Protein 8IDQ (pdb70)

CATH classification: 3.20.20.80

InterPro domains:
  IPR001139 Glycoside hydrolase family 30 [PTHR11069] (24-457)
  IPR013780 Glycosyl hydrolase, all-beta [G3DSA:2.60.40.1180] (370-462)
  IPR017853 Glycoside hydrolase superfamily [SSF51445] (40-372)
  IPR033452 Glycosyl hydrolase family 30, beta sandwich domain [PF17189] (371-457)
  IPR033453 Glycosyl hydrolase family 30, TIM-barrel domain [PF02055] (117-219)

Solvent-accessible surface area: 59111 Å² total; per-residue (Å²): 80,65,20,114,39,68,64,79,4,57,0,64,1,40,8,140,81,118,96,18,107,3,24,2,0,0,0,0,1,0,74,21,41,0,45,64,0,28,32,142,114,43,4,47,97,133,38,21,55,71,0,0,68,19,0,0,17,78,94,43,0,0,0,1,1,0,1,0,8,1,5,8,28,125,77,33,15,10,5,77,102,40,18,92,42,36,56,16,49,49,96,45,93,39,87,30,36,11,30,19,4,21,63,0,0,110,10,0,54,125,52,3,115,86,16,34,1,1,0,0,0,4,0,0,6,10,44,0,7,61,61,55,43,25,43,60,0,6,15,3,2,25,5,80,45,34,149,36,126,97,73,9,42,83,4,0,0,56,0,0,9,38,2,0,95,12,0,46,44,73,61,3,104,10,32,0,0,1,2,4,8,14,0,26,31,20,24,78,110,94,4,2,0,16,6,2,0,8,3,0,33,14,0,0,54,42,0,40,68,9,0,48,153,33,42,101,140,4,50,0,2,0,2,0,0,3,0,0,30,10,0,32,13,9,0,34,4,0,52,107,17,54,0,65,128,59,0,25,2,0,0,1,0,13,66,11,17,27,3,13,95,78,16,53,20,132,82,34,52,8,2,0,1,12,23,3,9,53,83,16,113,62,33,46,50,7,6,93,28,3,57,32,3,0,0,0,4,0,0,5,23,0,16,36,2,0,30,58,1,51,0,0,0,3,0,1,24,25,0,1,0,27,32,55,0,21,0,0,0,20,21,100,47,76,62,69,98,36,0,11,0,0,34,0,0,0,0,2,2,59,8,2,26,21,13,0,28,18,0,1,23,80,37,76,9,57,3,1,33,8,0,0,2,33,14,153,120,16,16,0,0,0,0,0,0,0,3,0,18,0,32,1,91,2,31,0,30,4,91,23,11,162,67,45,129,118,12,7,12,18,5,1,20,93,91,45,89,9,54,82,97,76,124,52,106,18,157,69,46,71,13,157,29,72,0,35,32,30,0,0,10,1,2,42,0,55,80,66,20,114,42,67,68,75,2,82,0,68,0,42,8,146,92,119,93,19,109,2,24,0,0,0,0,0,1,0,74,20,43,0,46,62,1,34,79,85,4,48,91,131,38,22,56,64,0,0,68,14,0,0,18,81,96,45,0,0,0,1,2,0,2,0,8,1,4,7,30,124,75,30,20,11,4,71,103,37,18,94,36,41,54,17,52,50,99,48,101,37,92,32,36,12,35,22,4,23,63,0,0,74,16,0,47,133,52,4,115,91,16,31,1,1,0,0,0,4,0,0,5,10,48,0,7,61,64,54,45,23,44,60,0,6,17,2,3,26,5,82,50,34,150,34,123,91,72,14,43,87,4,0,0,61,0,0,9,35,2,4,95,13,0,92,37,63,57,1,109,16,33,0,0,0,2,4,7,14,0,27,32,20,24,78,112,91,6,3,0,16,6,3,0,8,2,0,34,13,0,0,49,42,0,42,56,20,0,48,178,39,29,98,143,5,50,0,2,0,3,0,0,2,0,0,30,9,0,32,14,9,0,33,4,0,55,106,18,54,0,65,128,57,1,27,2,0,0,2,0,13,66,12,19,28,3,12,94,78,17,52,23,128,81,35,52,8,1,0,1,10,21,4,8,53,82,16,114,61,35,46,47,8,8,93,26,3,58,30,2,1,0,0,4,0,0,6,26,0,17,36,2,0,32,57,1,54,0,0,0,3,0,1,24,26,0,1,0,26,33,53,0,20,0,0,0,19,20,106,48,80,64,67,98,34,0,11,0,0,32,0,0,0,1,2,2,60,8,3,25,23,14,0,28,18,0,3,24,86,36,72,10,57,2,1,30,8,1,0,3,34,16,164,118,13,16,0,1,0,0,0,0,0,4,0,18,0,32,2,91,2,26,0,39,8,85,55,11,190,72,48,154,142,16,3,15,19,5,2,21,92,92,46,90,9,52,89,94,69,116,51,125,22,155,58,34,68,13,161,28,73,0,35,30,29,0,1,8,1,3,43,0,66,78,66,21,115,38,67,70,80,4,58,0,93,1,37,8,143,94,118,95,20,109,3,25,2,0,0,0,0,1,0,75,20,41,0,42,59,1,27,46,108,115,38,1,52,86,150,37,14,55,72,0,0,66,17,0,0,19,78,95,45,0,0,0,1,1,0,0,0,6,1,4,8,28,122,76,33,21,11,4,80,99,38,22,93,35,37,95,21,126,50,98,59,93,58,103,37,34,13,32,19,5,21,62,0,0,125,16,0,54,143,52,3,113,83,18,31,1,2,0,0,0,4,0,0,5,11,44,0,7,62,64,53,43,25,46,61,0,6,16,2,2,26,5,81,51,33,152,36,128,102,71,10,41,89,5,0,0,61,0,0,11,36,2,3,96,36,0,89,91,83,59,5,109,16,34,0,0,1,2,4,7,15,0,28,31,21,26,78,111,90,5,3,0,16,5,3,0,7,2,0,35,13,0,0,48,40,0,42,62,21,0,50,185,42,26,95,142,5,48,0,2,0,2,0,0,2,0,0,29,10,0,32,14,8,0,33,4,0,53,107,18,53,0,56,129,57,1,26,1,0,0,2,0,11,66,10,19,28,2,12,93,72,16,50,24,112,87,34,53,8,1,0,1,11,22,4,10,52,82,17,115,60,34,47,48,8,7,95,28,4,58,29,2,1,0,0,4,0,0,5,23,0,18,35,3,0,32,59,1,53,0,0,0,3,0,1,22,27,0,0,0,28,30,55,0,22,0,0,0,20,20,105,46,79,62,70,97,36,0,10,0,0,33,0,0,0,1,2,2,58,8,2,22,23,11,0,28,19,0,6,24,82,37,77,10,58,2,1,32,8,1,0,2,32,14,162,118,15,16,0,1,0,1,0,0,0,3,0,18,0,33,2,93,2,28,0,50,14,92,34,11,182,78,49,156,86,16,2,13,19,5,2,21,94,91,47,91,8,52,85,96,79,100,45,98,23,163,54,51,79,12,158,29,74,0,34,31,26,0,1,8,1,3,42,0,82,79,66,22,115,37,70,69,81,4,63,0,57,0,26,6,145,84,118,100,19,110,3,25,1,0,0,0,1,1,0,74,21,41,0,45,62,0,31,30,153,116,37,4,47,94,130,37,20,60,64,0,0,67,17,0,0,19,80,96,47,0,0,0,1,2,0,1,0,7,0,4,6,27,119,78,35,19,10,4,73,104,39,20,93,40,41,98,16,102,45,101,49,97,63,110,28,34,12,31,18,4,19,59,0,0,83,15,0,50,128,54,4,113,84,16,32,2,1,0,0,0,4,0,0,5,11,48,0,8,60,63,53,44,24,45,60,0,7,16,2,2,28,6,79,50,35,150,36,127,96,70,11,43,87,4,0,0,60,0,0,7,37,1,4,97,38,0,92,83,65,58,2,107,15,34,0,0,1,2,4,7,14,1,28,31,18,24,80,112,89,6,2,0,15,6,2,0,7,3,0,36,14,0,0,52,45,0,42,60,23,0,48,181,39,39,98,142,5,51,0,2,0,3,0,0,3,0,0,29,10,0,33,14,9,0,35,4,0,57,107,19,51,0,72,125,54,1,25,2,0,0,2,0,14,65,11,18,28,2,13,93,82,15,51,24,130,81,37,54,7,1,0,1,11,22,4,9,54,83,15,112,62,35,46,51,7,7,94,26,4,58,32,3,1,0,0,4,0,0,5,25,0,18,37,3,0,31,60,1,53,0,0,0,3,0,1,24,26,0,1,0,25,31,52,0,20,0,0,0,19,19,103,46,78,64,67,98,35,0,11,0,0,35,0,0,0,0,2,2,60,7,2,25,22,12,0,28,18,0,1,23,79,38,71,10,59,2,1,31,8,1,0,1,32,14,157,117,16,16,0,0,0,0,0,0,0,3,0,17,0,34,2,90,2,34,0,40,11,61,53,12,202,63,44,150,110,12,1,14,18,5,2,21,91,90,45,90,9,52,86,96,72,104,50,128,20,152,60,54,72,11,159,29,75,0,36,32,29,0,0,8,2,4,41,0,58

Sequence (1782 aa):
WSYSQTLSSANNIQVNALQRYQEMIGGGCSGAFGWACQQFPTTGLTPENQEEVTKILFDENIGGLSIVRNDIGSSPGSTILPTCPATPAGPFNYQWDGSDSCQFNLTKTALKYNPELYVYANAWSAPGCMKTVGTENDGGQICGVRGTNCTYDWRQAYADYLVQYVKFYQAEGIDISLLGAWNEPDFNPVTYESMESDGFQAKDFLEILYPTVKKAFPNLDVSCCDATGARQERNILYEVQQAGGEHFFDVATWHNYQSSSPERPFNVVGKPNIMTEWADGSGPWNTTWDVSGQLAEGLQWALYMHNAFTNSSDTSGYNHWWCAGGGADNVLISITGNSYEVSSRLWAFASYFRFARPGSVRIGATSSVENVYVSAYENKNGTVSIPVINAAHFPYEVTIDLQGLKARKRVSTFLTDNSHNVTLMDQSELHGSVLKATVPPRAVQVFWLEWSYSQTLSSANIQVNALQRYQEMIGGGCSGAFGWACQQFPGLTPENQEEVTKILFDEENIGGLSIVRNDIGSSPGSTILPTCPATPAGPFNYQWDGSDSCQFNLTKTALKYNPELYVYANAWSAPGCMKTVGTENDGGQICGVRGTNCTYDWRQAYADYLVQYVKFYQAEGIDIISLLGAWNEPDFNPVTYESMESDGFQAKDFLEIILYPTVKKAFPNLDVSCCDATGARQERNILYEVQQAGGEHFFDVATWHNYQSSSPERPFNVVGKPNIMTEWADGSGPWNTTWDVSGQLAEGLQWALYMHNAFTNSDTSGYNHWWCAGGGADNVLISITGNSYEVSSRLWAFASYFRFARPGSVRIGATSSVENVYVSAYENKNGTVSIPVINAAHFPYEVTIDLQGLKARKRVSTFLTDNSHNVTLMDQSELHGSVLKATVPPRAVQVFWLEWSYSQTLSSANIQVNALQRYQEMIGGGCSGAFGWACQQFPTTGLTPENQEEVTKILFDENIGGLSIVRNDIGSSPGSTILPTCPATPAGPFNYQWDGSDSCQFNLTKTALKYNPELYVYANAWSAPGCMKTVGTENDGGQICGVRGTNCTYDWRQAYADYLVQYVKFYQAEGIDISLLGAWNEPDFNPVTYESMESDGFQAKDFLEIILYPTVKKAFPNLDVSCCDATGARQERNILYEVQQAGGEHFFDVATWHNYQSSSPERPFNVVGKPNIMTEWADGSGPWNTTWDVSGQLAEGLQWALYMHNAFTNSDDTSGYNHWWCAGGGADNVLISITGNSYEVSSRLWAFASYFRFARPGSVRIGATSSVEENVYVSAYENKNGTVSIPVINAAHFPYEVTIDLQGLKARKRVSTFLTDNSHNVTLMDQSELHGSVLKATVPPRAVQVFWLEWSYSQTLSSANIQVNALQRYQEMIGGGCSGAFGWACQQFPTTGLTPENQEEEVTKILFDEENIGGLSIVRNDIGSSPGSTILPTCPATPAGPFNYQWDGSDSCQFNLTKTALKYNPELYVYANAWSAPGCMKTVGTENDGGQICGVRGTNCTYDWRQAYADYLVQYVKFYQAEGIDISLLGAWNEPDFNPVTYESMESDGFQAKDFLEIILYPTVKKAFPNLDVSCCDATGARQERNILYEVQQAGGEHFFDVATWHNYQSSSPERPFNVVGKPNIMTEWADGSGPWNTTWDVSGQLAEGLQWALYMHNAFTNSSDDTSGYNHWWCAGGGADNVLISITGNSYEVSSRLWAFASYFRFARPGSVRIGATSSVENVYVSAYENKNGTVSIPVINAAHFPYEVTIDLQGLKARKRVSTFLTDNSHNVTLMDQSELHGSVLKATVPPRAVQVFWLE

Organism: Talaromyces pinophilus (NCBI:txid128442)

B-factor: mean 16.64, std 7.56, range [6.27, 58.89]

Nearest PDB structures (foldseek):
  8idq-assembly2_B  TM=1.002E+00  e=2.769E-96  Talaromyces pinophilus
  8idp-assembly2_D  TM=1.002E+00  e=2.118E-93  Talaromyces pinophilus
  8idq-assembly1_A  TM=1.002E+00  e=3.072E-93  Talaromyces pinophilus
  6m5z-assembly2_B  TM=9.338E-01  e=4.665E-44  Talaromyces pinophilus CF-2612
  8p67-assembly2_B  TM=9.323E-01  e=3.772E-44  Thermothelomyces thermophilus

Radius of gyration: 51.18 Å; Cα contacts (8 Å, |Δi|>4): 4887; chains: 4; bounding box: 79×131×131 Å

Secondary structure (DSSP, 8-state):
---S--EEEEEEEEEEEEEEEP-EEEEE-TTTHHHHHS-SSSS-HHHHHHHHHHHH-TTTT---EEEEEE--STTT-S-SS--SSTT--------S-TTTHHHHHHHHHHH-TT-EEEEEESS--GGGBTTSSSSS---BBTBTT---SS--HHHHHHHHHHHHHHHHHTT----EEES-S-TT---SSSS-----HHHHHHHHHHHHHHHHHH-TT-EEEEEEESSHHHHHHHHHHHHHTT-TTS-SEEEEESSS---SS--S-SS--EEEEEE--SSSPP---SSSS--TTSHHHHHHHHHHHHHHS---EEEEEEEEESSGGGEEEEEETTEEEE-THHHHHHHHHTTS-TT-EEEEEEESSTTEEE-EEE-TTS-EEEEEEE-SSS-EEEEEEEES-TT--EEEEEEEETTEEEEEEEEEE--SSEEEEEEPTTEEEEEEE-/---S--EEEEEEEEEEEEEEEP-EEEEE-TTTHHHHH-----HHHHHHHHHHHH-TTTT---EEEEEE--STTT-S-SS--SSTT--------S-TTTHHHHHHHHHHH-TT-EEEEEESS--GGGBTTSSSSS---BBTBTT---SS--HHHHHHHHHHHHHHHHHTT----EEES-S-TT---SSSS-----HHHHHHHHHHHHHHHHHH-TT-EEEEEEESSHHHHHHHHHHHHHTT-TTS-SEEEEESSS---SS--S-SS--EEEEEE--SSS-----SSSS--TTSHHHHHHHHHHHHHHS---EEEEEEEEESSGGGEEEEEETTEEEE-THHHHHHHHHTTS-TT-EEEEEEESSTTEEE-EEE-TTS-EEEEEEE-SSS-EEEEEEEES-TT--EEEEEEEETTEEEEEEEEEE--SSEEEEEEPTTEEEEEEE-/---S--EEEEEEEEEEEEEEEP-EEEEE-TTTHHHHHS-SSSS-HHHHHHHHHHHH-TTTT---EEEEEE--STTT-S-SS--SSTT--------S-TTTHHHHHHHHHHH-TT-EEEEEESS--GGGBTTSSSSS---BBTBTT---SS--HHHHHHHHHHHHHHHHHTT----EEES-S-TT---SSSS-----HHHHHHHHHHHHHHHHHH-TT-EEEEEEESSHHHHHHHHHHHHHTT-TTS-SEEEEESSS---SS--S-SS--EEEEEE---SSPP---SSSS--TTSHHHHHHHHHHHHHHS---EEEEEEEEESSGGGEEEEEETTEEEE-THHHHHHHHHTTS-TT-EEEEEEESSTTEEE-EEE-TTS-EEEEEEE-SSS-EEEEEEEES-TT--EEEEEEEETTEEEEEEEEEE--SSEEEEEEPTTEEEEEEE-/---S--EEEEEEEEEEEEEEEP-EEEEE-TTTHHHHHS-SSSS-HHHHHHHHHHHH-TTTT---EEEEEEB-STTTBS-SS--SSTT--------S-TTTHHHHHHHHHHH-TT-EEEEEESS--GGGBTTSSSSS---BBTBTT---SS--HHHHHHHHHHHHHHHHHTT----EEES-S-TT---SSSS-----HHHHHHHHHHHHHHHHHH-TT-EEEEEEESSHHHHHHHHHHHHHTT-TTS-SEEEEESSS---SS--S-SS--EEEEEE--SSSPP---SSSS--TTSHHHHHHHHHHHHHHS---EEEEEEEEESSGGGEEEEEETTEEEE-THHHHHHHHHTTS-TT-EEEEEEESSTTEEE-EEE-TTS-EEEEEEE-SSS-EEEEEEEES-TT--EEEEEEEETTEEEEEEEEEE--SSEEEEEEPTTEEEEEEE-

Structure (mmCIF, N/CA/C/O backbone):
data_8IDQ
#
_entry.id   8IDQ
#
_cell.length_a   138.249
_cell.length_b   120.159
_cell.length_c   122.886
_cell.angle_alpha   90.00
_cell.angle_beta   90.00
_cell.angle_gamma   90.00
#
_symmetry.space_group_name_H-M   'P 21 21 2'
#
loop_
_entity.id
_entity.type
_entity.pdbx_description
1 polymer 'Reducing-end xylose-releasing exoxylanase Xyn30A'
2 branched alpha-D-mannopyranose-(1-2)-alpha-D-mannopyranose-(1-2)-alpha-D-mannopyranose-(1-3)-[alpha-D-mannopyranose-(1-2)-alpha-D-mannopyranose-(1-3)-[alpha-D-mannopyranose-(1-2)-alpha-D-mannopyranose-(1-6)]alpha-D-mannopyranose-(1-6)]beta-D-mannopyranose-(1-4)-2-acetamido-2-deoxy-beta-D-glucopyranose-(1-4)-2-acetamido-2-deoxy-beta-D-glucopyranose
3 branched 2-acetamido-2-deoxy-beta-D-glucopyranose-(1-4)-2-acetamido-2-deoxy-beta-D-glucopyranose
4 branched alpha-D-mannopyranose-(1-3)-alpha-D-mannopyranose-(1-6)-[alpha-D-mannopyranose-(1-3)]beta-D-mannopyranose-(1-4)-2-acetamido-2-deoxy-beta-D-glucopyranose-(1-4)-2-acetamido-2-deoxy-beta-D-glucopyranose
5 branched alpha-D-mannopyranose-(1-2)-alpha-D-mannopyranose-(1-3)-[alpha-D-mannopyranose-(1-2)-alpha-D-mannopyranose-(1-6)]alpha-D-mannopyranose-(1-6)-[alpha-D-mannopyranose-(1-2)-alpha-D-mannopyranose-(1-3)]beta-D-mannopyranose-(1-4)-2-acetamido-2-deoxy-beta-D-glucopyranose-(1-4)-2-acetamido-2-deoxy-beta-D-glucopyranose
6 branched alpha-D-mannopyranose-(1-2)-alpha-D-mannopyranose-(1-6)-[alpha-D-mannopyranose-(1-3)]alpha-D-mannopyranose-(1-6)-[alpha-D-mannopyranose-(1-2)-alpha-D-mannopyranose-(1-3)]beta-D-mannopyranose-(1-4)-2-acetamido-2-deoxy-beta-D-glucopyranose-(1-4)-2-acetamido-2-deoxy-beta-D-glucopyranose
7 branched alpha-D-mannopyranose-(1-3)-[alpha-D-mannopyranose-(1-6)]beta-D-mannopyranose-(1-4)-2-acetamido-2-deoxy-beta-D-glucopyranose-(1-4)-2-acetamido-2-deoxy-beta-D-glucopyranose
8 non-polymer 2-acetamido-2-deoxy-beta-D-glucopyranose
9 non-polymer GLYCEROL
10 non-polymer beta-D-xylopyranose
11 non-polymer 'CHLORIDE ION'
12 water water
#
loop_
_atom_site.group_PDB
_atom_site.id
_atom_site.type_symbol
_atom_site.label_atom_id
_atom_site.label_alt_id
_atom_site.label_comp_id
_atom_site.label_asym_id
_atom_site.label_entity_id
_atom_site.label_seq_id
_atom_site.pdbx_PDB_ins_code
_atom_site.Cartn_x
_atom_site.Cartn_y
_atom_site.Cartn_z
_atom_site.occupancy
_atom_site.B_iso_or_equiv
_atom_site.auth_seq_id
_atom_site.auth_comp_id
_atom_site.auth_asym_id
_atom_site.auth_atom_id
_atom_site.pdbx_PDB_model_num
ATOM 1 N N . TRP A 1 17 ? 34.119 -37.962 73.035 1.00 12.54 17 TRP A N 1
ATOM 2 C CA . TRP A 1 17 ? 33.501 -38.704 74.122 1.00 14.52 17 TRP A CA 1
ATOM 3 C C . TRP A 1 17 ? 33.074 -37.742 75.224 1.00 11.67 17 TRP A C 1
ATOM 4 O O . TRP A 1 17 ? 33.599 -36.625 75.335 1.00 12.65 17 TRP A O 1
ATOM 15 N N . SER A 1 18 ? 32.112 -38.170 76.030 1.00 11.74 18 SER A N 1
ATOM 16 C CA . SER A 1 18 ? 31.631 -37.347 77.132 1.00 14.13 18 SER A CA 1
ATOM 17 C C . SER A 1 18 ? 31.078 -38.246 78.230 1.00 11.94 18 SER A C 1
ATOM 18 O O . SER A 1 18 ? 30.895 -39.455 78.045 1.00 12.44 18 SER A O 1
ATOM 21 N N . TYR A 1 19 ? 30.807 -37.647 79.391 1.00 10.95 19 TYR A N 1
ATOM 22 C CA . TYR A 1 19 ? 30.175 -38.392 80.475 1.00 13.66 19 TYR A CA 1
ATOM 23 C C . TYR A 1 19 ? 29.257 -37.478 81.279 1.00 11.69 19 TYR A C 1
ATOM 24 O O . TYR A 1 19 ? 29.171 -36.274 81.035 1.00 14.34 19 TYR A O 1
ATOM 33 N N . SER A 1 20 ? 28.570 -38.066 82.256 1.00 13.99 20 SER A N 1
ATOM 34 C CA . SER A 1 20 ? 27.542 -37.353 83.001 1.00 13.23 20 SER A CA 1
ATOM 35 C C . SER A 1 20 ? 28.155 -36.707 84.231 1.00 13.11 20 SER A C 1
ATOM 36 O O . SER A 1 20 ? 28.600 -37.399 85.158 1.00 16.44 20 SER A O 1
ATOM 39 N N . GLN A 1 21 ? 28.105 -35.387 84.252 1.00 12.96 21 GLN A N 1
ATOM 40 C CA . GLN A 1 21 ? 28.528 -34.530 85.346 1.00 14.35 21 GLN A CA 1
ATOM 41 C C . GLN A 1 21 ? 28.211 -33.121 84.870 1.00 14.16 21 GLN A C 1
ATOM 42 O O . GLN A 1 21 ? 28.209 -32.882 83.662 1.00 12.40 21 GLN A O 1
ATOM 48 N N . THR A 1 22 ? 27.873 -32.204 85.768 1.00 11.03 22 THR A N 1
ATOM 49 C CA . THR A 1 22 ? 27.577 -30.828 85.389 1.00 13.49 22 THR A CA 1
ATOM 50 C C . THR A 1 22 ? 28.329 -29.910 86.336 1.00 15.29 22 THR A C 1
ATOM 51 O O . THR A 1 22 ? 28.274 -30.099 87.555 1.00 15.39 22 THR A O 1
ATOM 55 N N . LEU A 1 23 ? 29.050 -28.942 85.779 1.00 11.22 23 LEU A N 1
ATOM 56 C CA . LEU A 1 23 ? 29.666 -27.878 86.565 1.00 12.84 23 LEU A CA 1
ATOM 57 C C . LEU A 1 23 ? 29.204 -26.537 86.000 1.00 15.02 23 LEU A C 1
ATOM 58 O O . LEU A 1 23 ? 28.517 -26.471 84.979 1.00 14.58 23 LEU A O 1
ATOM 63 N N A SER A 1 24 ? 29.559 -25.458 86.686 0.49 14.18 24 SER A N 1
ATOM 64 N N B SER A 1 24 ? 29.577 -25.457 86.673 0.51 14.17 24 SER A N 1
ATOM 65 C CA A SER A 1 24 ? 29.129 -24.126 86.293 0.49 16.70 24 SER A CA 1
ATOM 66 C CA B SER A 1 24 ? 29.128 -24.129 86.286 0.51 16.70 24 SER A CA 1
ATOM 67 C C A SER A 1 24 ? 30.328 -23.274 85.900 0.49 17.03 24 SER A C 1
ATOM 68 C C B SER A 1 24 ? 30.314 -23.241 85.942 0.51 17.05 24 SER A C 1
ATOM 69 O O A SER A 1 24 ? 31.458 -23.519 86.330 0.49 15.70 24 SER A O 1
ATOM 70 O O B SER A 1 24 ? 31.422 -23.433 86.450 0.51 15.69 24 SER A O 1
ATOM 75 N N . ALA A 1 25 ? 30.062 -22.259 85.078 1.00 15.42 25 ALA A N 1
ATOM 76 C CA . ALA A 1 25 ? 31.061 -21.270 84.694 1.00 17.39 25 ALA A CA 1
ATOM 77 C C . ALA A 1 25 ? 30.399 -19.902 84.669 1.00 18.43 25 ALA A C 1
ATOM 78 O O . ALA A 1 25 ? 29.255 -19.770 84.229 1.00 19.66 25 ALA A O 1
ATOM 80 N N A ASN A 1 26 ? 31.110 -18.893 85.161 0.47 16.44 26 ASN A N 1
ATOM 81 N N B ASN A 1 26 ? 31.116 -18.894 85.154 0.53 16.43 26 ASN A N 1
ATOM 82 C CA A ASN A 1 26 ? 30.663 -17.509 85.099 0.47 17.94 26 ASN A CA 1
ATOM 83 C CA B ASN A 1 26 ? 30.669 -17.511 85.097 0.53 17.93 26 ASN A CA 1
ATOM 84 C C A ASN A 1 26 ? 31.434 -16.781 84.003 0.47 17.26 26 ASN A C 1
ATOM 85 C C B ASN A 1 26 ? 31.437 -16.774 84.006 0.53 17.26 26 ASN A C 1
ATOM 86 O O A ASN A 1 26 ? 32.667 -16.840 83.960 0.47 17.41 26 ASN A O 1
ATOM 87 O O B ASN A 1 26 ? 32.671 -16.824 83.965 0.53 17.42 26 ASN A O 1
ATOM 96 N N . ILE A 1 27 ? 30.707 -16.095 83.127 1.00 17.46 27 ILE A N 1
ATOM 97 C CA . ILE A 1 27 ? 31.282 -15.347 82.021 1.00 16.29 27 ILE A CA 1
ATOM 98 C C . ILE A 1 27 ? 30.872 -13.887 82.148 1.00 19.85 27 ILE A C 1
ATOM 99 O O . ILE A 1 27 ? 29.727 -13.579 82.491 1.00 18.40 27 ILE A O 1
ATOM 104 N N . GLN A 1 28 ? 31.824 -12.993 81.907 1.00 18.02 28 GLN A N 1
ATOM 105 C CA . GLN A 1 28 ? 31.607 -11.553 81.925 1.00 20.87 28 GLN A CA 1
ATOM 106 C C . GLN A 1 28 ? 31.960 -11.003 80.550 1.00 22.44 28 GLN A C 1
ATOM 107 O O . GLN A 1 28 ? 33.094 -11.175 80.094 1.00 17.41 28 GLN A O 1
ATOM 113 N N . VAL A 1 29 ? 31.010 -10.322 79.907 1.00 20.08 29 VAL A N 1
ATOM 114 C CA . VAL A 1 29 ? 31.225 -9.688 78.608 1.00 19.68 29 VAL A CA 1
ATOM 115 C C . VAL A 1 29 ? 31.051 -8.186 78.790 1.00 22.19 29 VAL A C 1
ATOM 116 O O . VAL A 1 29 ? 30.034 -7.737 79.330 1.00 21.13 29 VAL A O 1
ATOM 120 N N . ASN A 1 30 ? 32.043 -7.411 78.350 1.00 17.54 30 ASN A N 1
ATOM 121 C CA . ASN A 1 30 ? 32.068 -5.966 78.562 1.00 17.22 30 ASN A CA 1
ATOM 122 C C . ASN A 1 30 ? 32.388 -5.289 77.239 1.00 19.03 30 ASN A C 1
ATOM 123 O O . ASN A 1 30 ? 33.520 -5.377 76.755 1.00 18.61 30 ASN A O 1
ATOM 128 N N . ALA A 1 31 ? 31.392 -4.612 76.665 1.00 20.76 31 ALA A N 1
ATOM 129 C CA . ALA A 1 31 ? 31.566 -3.865 75.422 1.00 19.79 31 ALA A CA 1
ATOM 130 C C . ALA A 1 31 ? 32.400 -2.602 75.595 1.00 23.20 31 ALA A C 1
ATOM 131 O O . ALA A 1 31 ? 32.838 -2.034 74.588 1.00 26.37 31 ALA A O 1
ATOM 133 N N . LEU A 1 32 ? 32.607 -2.138 76.828 1.00 19.15 32 LEU A N 1
ATOM 134 C CA . LEU A 1 32 ? 33.473 -0.990 77.072 1.00 22.87 32 LEU A CA 1
ATOM 135 C C . LEU A 1 32 ? 34.943 -1.342 76.907 1.00 21.73 32 LEU A C 1
ATOM 136 O O . LEU A 1 32 ? 35.780 -0.442 76.779 1.00 22.87 32 LEU A O 1
ATOM 141 N N . GLN A 1 33 ? 35.273 -2.625 76.910 1.00 21.21 33 GLN A N 1
ATOM 142 C CA . GLN A 1 33 ? 36.629 -3.096 76.679 1.00 20.09 33 GLN A CA 1
ATOM 143 C C . GLN A 1 33 ? 36.712 -3.490 75.211 1.00 20.87 33 GLN A C 1
ATOM 144 O O . GLN A 1 33 ? 35.986 -4.388 74.776 1.00 18.87 33 GLN A O 1
ATOM 150 N N . ARG A 1 34 ? 37.564 -2.804 74.446 1.00 20.43 34 ARG A N 1
ATOM 151 C CA . ARG A 1 34 ? 37.623 -2.980 72.998 1.00 19.55 34 ARG A CA 1
ATOM 152 C C . ARG A 1 34 ? 39.005 -3.441 72.549 1.00 19.07 34 ARG A C 1
ATOM 153 O O . ARG A 1 34 ? 40.028 -2.988 73.064 1.00 18.11 34 ARG A O 1
ATOM 161 N N . TYR A 1 35 ? 39.025 -4.329 71.565 1.00 16.56 35 TYR A N 1
ATOM 162 C CA . TYR A 1 35 ? 40.283 -4.817 71.026 1.00 14.41 35 TYR A CA 1
ATOM 163 C C . TYR A 1 35 ? 40.298 -4.653 69.513 1.00 15.02 35 TYR A C 1
ATOM 164 O O . TYR A 1 35 ? 39.989 -3.565 69.014 1.00 16.48 35 TYR A O 1
ATOM 173 N N . GLN A 1 36 ? 40.665 -5.699 68.776 1.00 15.10 36 GLN A N 1
ATOM 174 C CA . GLN A 1 36 ? 40.940 -5.548 67.355 1.00 14.70 36 GLN A CA 1
ATOM 175 C C . GLN A 1 36 ? 39.652 -5.481 66.545 1.00 16.41 36 GLN A C 1
ATOM 176 O O . GLN A 1 36 ? 38.611 -6.019 66.941 1.00 16.69 36 GLN A O 1
ATOM 182 N N . GLU A 1 37 ? 39.743 -4.798 65.407 1.00 15.30 37 GLU A N 1
ATOM 183 C CA . GLU A 1 37 ? 38.703 -4.832 64.393 1.00 16.58 37 GLU A CA 1
ATOM 184 C C . GLU A 1 37 ? 38.877 -6.070 63.516 1.00 15.74 37 GLU A C 1
ATOM 185 O O . GLU A 1 37 ? 39.960 -6.304 62.971 1.00 17.37 37 GLU A O 1
ATOM 191 N N . MET A 1 38 ? 37.813 -6.856 63.370 1.00 12.51 38 MET A N 1
ATOM 192 C CA . MET A 1 38 ? 37.885 -8.106 62.627 1.00 12.75 38 MET A CA 1
ATOM 193 C C . MET A 1 38 ? 37.757 -7.878 61.126 1.00 12.02 38 MET A C 1
ATOM 194 O O . MET A 1 38 ? 37.071 -6.959 60.660 1.00 13.55 38 MET A O 1
ATOM 199 N N . ILE A 1 39 ? 38.455 -8.727 60.377 1.00 12.61 39 ILE A N 1
ATOM 200 C CA . ILE A 1 39 ? 38.440 -8.712 58.919 1.00 14.31 39 ILE A CA 1
ATOM 201 C C . ILE A 1 39 ? 37.645 -9.888 58.355 1.00 14.59 39 ILE A C 1
ATOM 202 O O . ILE A 1 39 ? 36.797 -9.701 57.484 1.00 18.59 39 ILE A O 1
ATOM 207 N N . GLY A 1 40 ? 37.927 -11.115 58.819 1.00 11.14 40 GLY A N 1
ATOM 208 C CA . GLY A 1 40 ? 37.135 -12.280 58.463 1.00 13.63 40 GLY A CA 1
ATOM 209 C C . GLY A 1 40 ? 37.963 -13.545 58.314 1.00 11.18 40 GLY A C 1
ATOM 210 O O . GLY A 1 40 ? 39.146 -13.605 58.661 1.00 11.95 40 GLY A O 1
ATOM 211 N N . GLY A 1 41 ? 37.306 -14.593 57.813 1.00 11.62 41 GLY A N 1
ATOM 212 C CA . GLY A 1 41 ? 37.948 -15.865 57.548 1.00 8.73 41 GLY A CA 1
ATOM 213 C C . GLY A 1 41 ? 38.029 -16.106 56.053 1.00 9.03 41 GLY A C 1
ATOM 214 O O . GLY A 1 41 ? 37.284 -15.476 55.298 1.00 10.75 41 GLY A O 1
ATOM 215 N N . GLY A 1 42 ? 38.887 -17.011 55.599 1.00 11.52 42 GLY A N 1
ATOM 216 C CA . GLY A 1 42 ? 38.951 -17.248 54.171 1.00 8.91 42 GLY A CA 1
ATOM 217 C C . GLY A 1 42 ? 39.847 -18.403 53.792 1.00 9.32 42 GLY A C 1
ATOM 218 O O . GLY A 1 42 ? 40.156 -19.276 54.607 1.00 8.72 42 GLY A O 1
ATOM 219 N N . CYS A 1 43 ? 40.273 -18.382 52.533 1.00 11.47 43 CYS A N 1
ATOM 220 C CA . CYS A 1 43 ? 41.018 -19.482 51.936 1.00 10.01 43 CYS A CA 1
ATOM 221 C C . CYS A 1 43 ? 41.554 -19.026 50.577 1.00 9.44 43 CYS A C 1
ATOM 222 O O . CYS A 1 43 ? 41.259 -17.921 50.108 1.00 9.68 43 CYS A O 1
ATOM 225 N N . SER A 1 44 ? 42.336 -19.907 49.946 1.00 10.33 44 SER A N 1
ATOM 226 C CA . SER A 1 44 ? 42.982 -19.644 48.667 1.00 11.72 44 SER A CA 1
ATOM 227 C C . SER A 1 44 ? 42.589 -20.688 47.630 1.00 9.62 44 SER A C 1
ATOM 228 O O . SER A 1 44 ? 42.316 -21.844 47.957 1.00 10.12 44 SER A O 1
ATOM 231 N N . GLY A 1 45 ? 42.597 -20.270 46.363 1.00 9.65 45 GLY A N 1
ATOM 232 C CA . GLY A 1 45 ? 42.540 -21.212 45.253 1.00 11.22 45 GLY A CA 1
ATOM 233 C C . GLY A 1 45 ? 43.825 -21.247 44.442 1.00 11.53 45 GLY A C 1
ATOM 234 O O . GLY A 1 45 ? 43.809 -21.617 43.263 1.00 10.48 45 GLY A O 1
ATOM 235 N N . ALA A 1 46 ? 44.950 -20.888 45.067 1.00 10.17 46 ALA A N 1
ATOM 236 C CA . ALA A 1 46 ? 46.220 -20.765 44.355 1.00 9.66 46 ALA A CA 1
ATOM 237 C C . ALA A 1 46 ? 46.682 -22.108 43.795 1.00 9.07 46 ALA A C 1
ATOM 238 O O . ALA A 1 46 ? 46.237 -23.176 44.212 1.00 11.75 46 ALA A O 1
ATOM 240 N N . PHE A 1 47 ? 47.607 -22.040 42.827 1.00 11.20 47 PHE A N 1
ATOM 241 C CA . PHE A 1 47 ? 48.246 -23.223 42.244 1.00 12.09 47 PHE A CA 1
ATOM 242 C C . PHE A 1 47 ? 47.241 -24.148 41.559 1.00 14.05 47 PHE A C 1
ATOM 243 O O . PHE A 1 47 ? 47.414 -25.372 41.525 1.00 10.22 47 PHE A O 1
ATOM 251 N N . GLY A 1 48 ? 46.195 -23.562 40.989 1.00 11.20 48 GLY A N 1
ATOM 252 C CA . GLY A 1 48 ? 45.219 -24.317 40.254 1.00 10.58 48 GLY A CA 1
ATOM 253 C C . GLY A 1 48 ? 44.093 -24.889 41.087 1.00 12.23 48 GLY A C 1
ATOM 254 O O . GLY A 1 48 ? 43.191 -25.511 40.519 1.00 12.37 48 GLY A O 1
ATOM 255 N N . TRP A 1 49 ? 44.089 -24.687 42.409 1.00 10.79 49 TRP A N 1
ATOM 256 C CA . TRP A 1 49 ? 42.960 -25.209 43.183 1.00 9.65 49 TRP A CA 1
ATOM 257 C C . TRP A 1 49 ? 41.656 -24.514 42.807 1.00 11.40 49 TRP A C 1
ATOM 258 O O . TRP A 1 49 ? 40.588 -25.145 42.838 1.00 12.47 49 TRP A O 1
ATOM 269 N N . ALA A 1 50 ? 41.718 -23.237 42.416 1.00 13.60 50 ALA A N 1
ATOM 270 C CA . ALA A 1 50 ? 40.528 -22.585 41.871 1.00 11.19 50 ALA A CA 1
ATOM 271 C C . ALA A 1 50 ? 39.999 -23.322 40.640 1.00 11.76 50 ALA A C 1
ATOM 272 O O . ALA A 1 50 ? 38.783 -23.379 40.427 1.00 13.33 50 ALA A O 1
ATOM 274 N N . CYS A 1 51 ? 40.879 -23.912 39.831 1.00 11.11 51 CYS A N 1
ATOM 275 C CA . CYS A 1 51 ? 40.418 -24.682 38.671 1.00 12.75 51 CYS A CA 1
ATOM 276 C C . CYS A 1 51 ? 39.870 -26.050 39.064 1.00 13.30 51 CYS A C 1
ATOM 277 O O . CYS A 1 51 ? 39.114 -26.648 38.294 1.00 15.26 51 CYS A O 1
ATOM 280 N N . GLN A 1 52 ? 40.208 -26.550 40.253 1.00 10.71 52 GLN A N 1
ATOM 281 C CA . GLN A 1 52 ? 39.531 -27.728 40.777 1.00 13.59 52 GLN A CA 1
ATOM 282 C C . GLN A 1 52 ? 38.155 -27.371 41.322 1.00 13.63 52 GLN A C 1
ATOM 283 O O . GLN A 1 52 ? 37.236 -28.192 41.269 1.00 13.65 52 GLN A O 1
ATOM 289 N N . GLN A 1 53 ? 38.001 -26.148 41.836 1.00 12.50 53 GLN A N 1
ATOM 290 C CA . GLN A 1 53 ? 36.699 -25.669 42.285 1.00 12.19 53 GLN A CA 1
ATOM 291 C C . GLN A 1 53 ? 35.800 -25.306 41.114 1.00 13.55 53 GLN A C 1
ATOM 292 O O . GLN A 1 53 ? 34.571 -25.376 41.233 1.00 12.13 53 GLN A O 1
ATOM 298 N N . PHE A 1 54 ? 36.390 -24.921 39.979 1.00 12.71 54 PHE A N 1
ATOM 299 C CA . PHE A 1 54 ? 35.646 -24.547 38.773 1.00 13.85 54 PHE A CA 1
ATOM 300 C C . PHE A 1 54 ? 36.210 -25.325 37.591 1.00 17.59 54 PHE A C 1
ATOM 301 O O . PHE A 1 54 ? 36.847 -24.748 36.699 1.00 18.19 54 PHE A O 1
ATOM 309 N N . PRO A 1 55 ? 36.014 -26.638 37.564 1.00 14.64 55 PRO A N 1
ATOM 310 C CA . PRO A 1 55 ? 36.687 -27.467 36.564 1.00 15.45 55 PRO A CA 1
ATOM 311 C C . PRO A 1 55 ? 35.904 -27.509 35.261 1.00 17.53 55 PRO A C 1
ATOM 312 O O . PRO A 1 55 ? 34.716 -27.191 35.212 1.00 20.35 55 PRO A O 1
ATOM 316 N N . THR A 1 56 ? 36.609 -27.893 34.188 1.00 17.33 56 THR A N 1
ATOM 317 C CA . THR A 1 56 ? 35.974 -27.991 32.876 1.00 18.40 56 THR A CA 1
ATOM 318 C C . THR A 1 56 ? 35.208 -29.292 32.692 1.00 19.99 56 THR A C 1
ATOM 319 O O . THR A 1 56 ? 34.389 -29.391 31.768 1.00 21.85 56 THR A O 1
ATOM 323 N N . THR A 1 57 ? 35.484 -30.295 33.521 1.00 15.63 57 THR A N 1
ATOM 324 C CA . THR A 1 57 ? 34.701 -31.522 33.591 1.00 17.10 57 THR A CA 1
ATOM 325 C C . THR A 1 57 ? 34.551 -31.894 35.055 1.00 18.75 57 THR A C 1
ATOM 326 O O . THR A 1 57 ? 35.302 -31.416 35.902 1.00 17.31 57 THR A O 1
ATOM 330 N N . GLY A 1 58 ? 33.585 -32.766 35.339 1.00 16.44 58 GLY A N 1
ATOM 331 C CA . GLY A 1 58 ? 33.378 -33.249 36.691 1.00 15.84 58 GLY A CA 1
ATOM 332 C C . GLY A 1 58 ? 32.293 -32.489 37.419 1.00 15.71 58 GLY A C 1
ATOM 333 O O . GLY A 1 58 ? 31.103 -32.651 37.114 1.00 17.40 58 GLY A O 1
ATOM 334 N N . LEU A 1 59 ? 32.696 -31.631 38.354 1.00 15.30 59 LEU A N 1
ATOM 335 C CA . LEU A 1 59 ? 31.727 -30.872 39.133 1.00 15.87 59 LEU A CA 1
ATOM 336 C C . LEU A 1 59 ? 30.914 -29.971 38.203 1.00 18.23 59 LEU A C 1
ATOM 337 O O . LEU A 1 59 ? 31.479 -29.219 37.405 1.00 17.52 59 LEU A O 1
ATOM 342 N N . THR A 1 60 ? 29.582 -30.076 38.271 1.00 20.05 60 THR A N 1
ATOM 343 C CA . THR A 1 60 ? 28.738 -29.273 37.386 1.00 16.64 60 THR A CA 1
ATOM 344 C C . THR A 1 60 ? 28.821 -27.790 37.753 1.00 16.51 60 THR A C 1
ATOM 345 O O . THR A 1 60 ? 29.201 -27.440 38.870 1.00 16.37 60 THR A O 1
ATOM 349 N N . PRO A 1 61 ? 28.481 -26.896 36.813 1.00 20.04 61 PRO A N 1
ATOM 350 C CA . PRO A 1 61 ? 28.428 -25.464 37.156 1.00 17.67 61 PRO A CA 1
ATOM 351 C C . PRO A 1 61 ? 27.528 -25.156 38.349 1.00 17.96 61 PRO A C 1
ATOM 352 O O . PRO A 1 61 ? 27.913 -24.346 39.201 1.00 20.50 61 PRO A O 1
ATOM 356 N N . GLU A 1 62 ? 26.352 -25.786 38.445 1.00 22.02 62 GLU A N 1
ATOM 357 C CA . GLU A 1 62 ? 25.492 -25.564 39.611 1.00 17.85 62 GLU A CA 1
ATOM 358 C C . GLU A 1 62 ? 26.181 -25.960 40.907 1.00 22.15 62 GLU A C 1
ATOM 359 O O . GLU A 1 62 ? 25.992 -25.309 41.944 1.00 17.56 62 GLU A O 1
ATOM 365 N N . ASN A 1 63 ? 26.982 -27.024 40.873 1.00 17.86 63 ASN A N 1
ATOM 366 C CA . ASN A 1 63 ? 27.666 -27.452 42.083 1.00 18.51 63 ASN A CA 1
ATOM 367 C C . ASN A 1 63 ? 28.894 -26.597 42.361 1.00 15.49 63 ASN A C 1
ATOM 368 O O . ASN A 1 63 ? 29.283 -26.440 43.525 1.00 16.74 63 ASN A O 1
ATOM 373 N N . GLN A 1 64 ? 29.498 -26.027 41.311 1.00 17.57 64 GLN A N 1
ATOM 374 C CA . GLN A 1 64 ? 30.555 -25.043 41.502 1.00 15.11 64 GLN A CA 1
ATOM 375 C C . GLN A 1 64 ? 30.019 -23.834 42.259 1.00 13.27 64 GLN A C 1
ATOM 376 O O . GLN A 1 64 ? 30.640 -23.351 43.210 1.00 15.67 64 GLN A O 1
ATOM 382 N N . GLU A 1 65 ? 28.848 -23.343 41.850 1.00 15.08 65 GLU A N 1
ATOM 383 C CA . GLU A 1 65 ? 28.209 -22.251 42.567 1.00 19.06 65 GLU A CA 1
ATOM 384 C C . GLU A 1 65 ? 27.906 -22.645 43.999 1.00 17.07 65 GLU A C 1
ATOM 385 O O . GLU A 1 65 ? 28.115 -21.851 44.919 1.00 14.66 65 GLU A O 1
ATOM 391 N N . GLU A 1 66 ? 27.392 -23.862 44.203 1.00 16.56 66 GLU A N 1
ATOM 392 C CA . GLU A 1 66 ? 26.950 -24.254 45.535 1.00 16.53 66 GLU A CA 1
ATOM 393 C C . GLU A 1 66 ? 28.135 -24.384 46.485 1.00 15.49 66 GLU A C 1
ATOM 394 O O . GLU A 1 66 ? 28.057 -23.960 47.641 1.00 15.68 66 GLU A O 1
ATOM 400 N N . VAL A 1 67 ? 29.241 -24.967 46.011 1.00 13.52 67 VAL A N 1
ATOM 401 C CA . VAL A 1 67 ? 30.465 -25.047 46.807 1.00 14.12 67 VAL A CA 1
ATOM 402 C C . VAL A 1 67 ? 30.923 -23.655 47.218 1.00 11.47 67 VAL A C 1
ATOM 403 O O . VAL A 1 67 ? 31.271 -23.411 48.379 1.00 12.63 67 VAL A O 1
ATOM 407 N N . THR A 1 68 ? 30.914 -22.712 46.271 1.00 13.91 68 THR A N 1
ATOM 408 C CA . THR A 1 68 ? 31.369 -21.363 46.573 1.00 13.61 68 THR A CA 1
ATOM 409 C C . THR A 1 68 ? 30.411 -20.650 47.518 1.00 11.34 68 THR A C 1
ATOM 410 O O . THR A 1 68 ? 30.850 -19.923 48.415 1.00 12.12 68 THR A O 1
ATOM 414 N N . LYS A 1 69 ? 29.106 -20.866 47.340 1.00 13.84 69 LYS A N 1
ATOM 415 C CA . LYS A 1 69 ? 28.116 -20.314 48.263 1.00 13.41 69 LYS A CA 1
ATOM 416 C C . LYS A 1 69 ? 28.299 -20.853 49.682 1.00 14.17 69 LYS A C 1
ATOM 417 O O . LYS A 1 69 ? 28.231 -20.088 50.653 1.00 14.08 69 LYS A O 1
ATOM 423 N N . ILE A 1 70 ? 28.525 -22.165 49.827 1.00 13.55 70 ILE A N 1
ATOM 424 C CA . ILE A 1 70 ? 28.748 -22.735 51.159 1.00 13.29 70 ILE A CA 1
ATOM 425 C C . ILE A 1 70 ? 29.902 -22.032 51.861 1.00 11.85 70 ILE A C 1
ATOM 426 O O . ILE A 1 70 ? 29.862 -21.824 53.077 1.00 13.09 70 ILE A O 1
ATOM 431 N N . LEU A 1 71 ? 30.935 -21.632 51.108 1.00 12.47 71 LEU A N 1
ATOM 432 C CA . LEU A 1 71 ? 32.084 -20.965 51.710 1.00 11.20 71 LEU A CA 1
ATOM 433 C C . LEU A 1 71 ? 31.798 -19.499 52.044 1.00 11.70 71 LEU A C 1
ATOM 434 O O . LEU A 1 71 ? 32.063 -19.054 53.162 1.00 11.87 71 LEU A O 1
ATOM 439 N N . PHE A 1 72 ? 31.267 -18.724 51.098 1.00 10.45 72 PHE A N 1
ATOM 440 C CA . PHE A 1 72 ? 31.276 -17.274 51.224 1.00 12.30 72 PHE A CA 1
ATOM 441 C C . PHE A 1 72 ? 29.922 -16.643 51.531 1.00 12.52 72 PHE A C 1
ATOM 442 O O . PHE A 1 72 ? 29.873 -15.441 51.809 1.00 14.80 72 PHE A O 1
ATOM 450 N N . ASP A 1 73 ? 28.834 -17.410 51.511 1.00 12.60 73 ASP A N 1
ATOM 451 C CA . ASP A 1 73 ? 27.548 -16.923 51.992 1.00 12.33 73 ASP A CA 1
ATOM 452 C C . ASP A 1 73 ? 27.643 -16.655 53.492 1.00 12.56 73 ASP A C 1
ATOM 453 O O . ASP A 1 73 ? 28.041 -17.535 54.260 1.00 15.50 73 ASP A O 1
ATOM 458 N N . GLU A 1 74 ? 27.300 -15.426 53.894 1.00 14.97 74 GLU A N 1
ATOM 459 C CA . GLU A 1 74 ? 27.206 -15.062 55.312 1.00 12.20 74 GLU A CA 1
ATOM 460 C C . GLU A 1 74 ? 26.473 -16.105 56.148 1.00 14.49 74 GLU A C 1
ATOM 461 O O . GLU A 1 74 ? 26.849 -16.366 57.295 1.00 17.87 74 GLU A O 1
ATOM 467 N N . ASN A 1 75 ? 25.397 -16.681 55.613 1.00 12.68 75 ASN A N 1
ATOM 468 C CA . ASN A 1 75 ? 24.559 -17.585 56.400 1.00 13.54 75 ASN A CA 1
ATOM 469 C C . ASN A 1 75 ? 25.100 -19.005 56.481 1.00 15.24 75 ASN A C 1
ATOM 470 O O . ASN A 1 75 ? 24.550 -19.818 57.232 1.00 14.20 75 ASN A O 1
ATOM 475 N N . ILE A 1 76 ? 26.166 -19.329 55.750 1.00 12.77 76 ILE A N 1
ATOM 476 C CA . ILE A 1 76 ? 26.683 -20.690 55.779 1.00 14.42 76 ILE A CA 1
ATOM 477 C C . ILE A 1 76 ? 28.101 -20.651 56.341 1.00 14.88 76 ILE A C 1
ATOM 478 O O . ILE A 1 76 ? 28.283 -20.542 57.559 1.00 12.83 76 ILE A O 1
ATOM 483 N N . GLY A 1 77 ? 29.113 -20.708 55.473 1.00 12.69 77 GLY A N 1
ATOM 484 C CA . GLY A 1 77 ? 30.483 -20.672 55.956 1.00 11.16 77 GLY A CA 1
ATOM 485 C C . GLY A 1 77 ? 30.886 -19.324 56.527 1.00 10.05 77 GLY A C 1
ATOM 486 O O . GLY A 1 77 ? 31.711 -19.254 57.443 1.00 11.25 77 GLY A O 1
ATOM 487 N N . GLY A 1 78 ? 30.312 -18.240 56.013 1.00 10.55 78 GLY A N 1
ATOM 488 C CA . GLY A 1 78 ? 30.575 -16.926 56.564 1.00 10.65 78 GLY A CA 1
ATOM 489 C C . GLY A 1 78 ? 31.905 -16.312 56.191 1.00 14.29 78 GLY A C 1
ATOM 490 O O . GLY A 1 78 ? 32.267 -15.278 56.761 1.00 13.89 78 GLY A O 1
ATOM 491 N N . LEU A 1 79 ? 32.632 -16.886 55.231 1.00 10.71 79 LEU A N 1
ATOM 492 C CA . LEU A 1 79 ? 33.974 -16.410 54.918 1.00 11.69 79 LEU A CA 1
ATOM 493 C C . LEU A 1 79 ? 33.942 -15.123 54.097 1.00 9.60 79 LEU A C 1
ATOM 494 O O . LEU A 1 79 ? 32.982 -14.833 53.368 1.00 12.36 79 LEU A O 1
ATOM 499 N N . SER A 1 80 ? 35.030 -14.358 54.200 1.00 11.73 80 SER A N 1
ATOM 500 C CA . SER A 1 80 ? 35.174 -13.090 53.479 1.00 9.89 80 SER A CA 1
ATOM 501 C C . SER A 1 80 ? 36.492 -12.911 52.752 1.00 10.81 80 SER A C 1
ATOM 502 O O . SER A 1 80 ? 36.567 -12.023 51.898 1.00 13.68 80 SER A O 1
ATOM 505 N N . ILE A 1 81 ? 37.547 -13.654 53.083 1.00 9.15 81 ILE A N 1
ATOM 506 C CA . ILE A 1 81 ? 38.847 -13.419 52.464 1.00 9.39 81 ILE A CA 1
ATOM 507 C C . ILE A 1 81 ? 39.073 -14.441 51.356 1.00 8.81 81 ILE A C 1
ATOM 508 O O . ILE A 1 81 ? 38.906 -15.645 51.561 1.00 10.99 81 ILE A O 1
ATOM 513 N N . VAL A 1 82 ? 39.444 -13.964 50.172 1.00 9.02 82 VAL A N 1
ATOM 514 C CA . VAL A 1 82 ? 39.994 -14.820 49.127 1.00 9.81 82 VAL A CA 1
ATOM 515 C C . VAL A 1 82 ? 41.438 -14.396 48.949 1.00 9.05 82 VAL A C 1
ATOM 516 O O . VAL A 1 82 ? 41.721 -13.207 48.735 1.00 9.96 82 VAL A O 1
ATOM 520 N N . ARG A 1 83 ? 42.351 -15.356 49.076 1.00 10.43 83 ARG A N 1
ATOM 521 C CA . ARG A 1 83 ? 43.776 -15.108 48.937 1.00 10.15 83 ARG A CA 1
ATOM 522 C C . ARG A 1 83 ? 44.221 -15.701 47.612 1.00 10.08 83 ARG A C 1
ATOM 523 O O . ARG A 1 83 ? 44.155 -16.915 47.431 1.00 10.07 83 ARG A O 1
ATOM 531 N N . ASN A 1 84 ? 44.650 -14.839 46.689 1.00 10.28 84 ASN A N 1
ATOM 532 C CA . ASN A 1 84 ? 45.062 -15.233 45.348 1.00 8.95 84 ASN A CA 1
ATOM 533 C C . ASN A 1 84 ? 46.579 -15.145 45.216 1.00 10.16 84 ASN A C 1
ATOM 534 O O . ASN A 1 84 ? 47.203 -14.231 45.763 1.00 11.05 84 ASN A O 1
ATOM 539 N N . ASP A 1 85 ? 47.163 -16.084 44.472 1.00 11.42 85 ASP A N 1
ATOM 540 C CA . ASP A 1 85 ? 48.589 -16.060 44.142 1.00 11.04 85 ASP A CA 1
ATOM 541 C C . ASP A 1 85 ? 48.807 -15.198 42.901 1.00 11.84 85 ASP A C 1
ATOM 542 O O . ASP A 1 85 ? 48.281 -15.504 41.827 1.00 13.62 85 ASP A O 1
ATOM 547 N N . ILE A 1 86 ? 49.579 -14.119 43.050 1.00 9.34 86 ILE A N 1
ATOM 548 C CA . ILE A 1 86 ? 50.094 -13.383 41.903 1.00 10.21 86 ILE A CA 1
ATOM 549 C C . ILE A 1 86 ? 51.200 -14.244 41.313 1.00 9.72 86 ILE A C 1
ATOM 550 O O . ILE A 1 86 ? 52.344 -14.217 41.787 1.00 9.96 86 ILE A O 1
ATOM 555 N N . GLY A 1 87 ? 50.860 -15.024 40.292 1.00 9.27 87 GLY A N 1
ATOM 556 C CA . GLY A 1 87 ? 51.726 -16.099 39.862 1.00 11.27 87 GLY A CA 1
ATOM 557 C C . GLY A 1 87 ? 52.935 -15.618 39.079 1.00 12.82 87 GLY A C 1
ATOM 558 O O . GLY A 1 87 ? 52.944 -14.537 38.486 1.00 12.95 87 GLY A O 1
ATOM 559 N N . SER A 1 88 ? 53.968 -16.467 39.083 1.00 12.84 88 SER A N 1
ATOM 560 C CA . SER A 1 88 ? 55.250 -16.177 38.447 1.00 14.88 88 SER A CA 1
ATOM 561 C C . SER A 1 88 ? 55.748 -17.361 37.622 1.00 15.85 88 SER A C 1
ATOM 562 O O . SER A 1 88 ? 56.912 -17.361 37.184 1.00 15.17 88 SER A O 1
ATOM 565 N N . SER A 1 89 ? 54.908 -18.351 37.392 1.00 12.66 89 SER A N 1
ATOM 566 C CA . SER A 1 89 ? 55.260 -19.538 36.628 1.00 16.44 89 SER A CA 1
ATOM 567 C C . SER A 1 89 ? 54.727 -19.453 35.209 1.00 16.11 89 SER A C 1
ATOM 568 O O . SER A 1 89 ? 53.811 -18.679 34.912 1.00 15.80 89 SER A O 1
ATOM 571 N N . PRO A 1 90 ? 55.268 -20.255 34.298 1.00 19.57 90 PRO A N 1
ATOM 572 C CA . PRO A 1 90 ? 54.713 -20.294 32.940 1.00 19.18 90 PRO A CA 1
ATOM 573 C C . PRO A 1 90 ? 53.225 -20.624 32.959 1.00 19.39 90 PRO A C 1
ATOM 574 O O . PRO A 1 90 ? 52.783 -21.570 33.617 1.00 22.96 90 PRO A O 1
ATOM 578 N N . GLY A 1 91 ? 52.448 -19.811 32.255 1.00 19.38 91 GLY A N 1
ATOM 579 C CA . GLY A 1 91 ? 51.020 -19.986 32.194 1.00 21.57 91 GLY A CA 1
ATOM 580 C C . GLY A 1 91 ? 50.240 -19.324 33.306 1.00 21.58 91 GLY A C 1
ATOM 581 O O . GLY A 1 91 ? 49.010 -19.246 33.206 1.00 22.65 91 GLY A O 1
ATOM 582 N N . SER A 1 92 ? 50.903 -18.843 34.360 1.00 20.02 92 SER A N 1
ATOM 583 C CA . SER A 1 92 ? 50.193 -18.295 35.508 1.00 14.06 92 SER A CA 1
ATOM 584 C C . SER A 1 92 ? 50.592 -16.867 35.847 1.00 18.24 92 SER A C 1
ATOM 585 O O . SER A 1 92 ? 50.115 -16.332 36.855 1.00 19.33 92 SER A O 1
ATOM 588 N N . THR A 1 93 ? 51.448 -16.234 35.055 1.00 13.81 93 THR A N 1
ATOM 589 C CA . THR A 1 93 ? 51.954 -14.912 35.365 1.00 15.64 93 THR A CA 1
ATOM 590 C C . THR A 1 93 ? 51.462 -13.900 34.339 1.00 14.44 93 THR A C 1
ATOM 591 O O . THR A 1 93 ? 51.264 -14.228 33.165 1.00 15.08 93 THR A O 1
ATOM 595 N N . ILE A 1 94 ? 51.258 -12.658 34.800 1.00 14.37 94 ILE A N 1
ATOM 596 C CA . ILE A 1 94 ? 50.923 -11.564 33.886 1.00 14.15 94 ILE A CA 1
ATOM 597 C C . ILE A 1 94 ? 52.129 -11.047 33.116 1.00 14.74 94 ILE A C 1
ATOM 598 O O . ILE A 1 94 ? 51.966 -10.157 32.277 1.00 16.69 94 ILE A O 1
ATOM 603 N N . LEU A 1 95 ? 53.333 -11.572 33.372 1.00 14.27 95 LEU A N 1
ATOM 604 C CA . LEU A 1 95 ? 54.538 -11.189 32.637 1.00 15.27 95 LEU A CA 1
ATOM 605 C C . LEU A 1 95 ? 55.169 -12.465 32.096 1.00 16.58 95 LEU A C 1
ATOM 606 O O . LEU A 1 95 ? 56.175 -12.953 32.632 1.00 17.70 95 LEU A O 1
ATOM 611 N N . PRO A 1 96 ? 54.587 -13.047 31.043 1.00 18.48 96 PRO A N 1
ATOM 612 C CA . PRO A 1 96 ? 55.118 -14.320 30.525 1.00 20.74 96 PRO A CA 1
ATOM 613 C C . PRO A 1 96 ? 56.544 -14.208 30.024 1.00 21.47 96 PRO A C 1
ATOM 614 O O . PRO A 1 96 ? 57.318 -15.161 30.160 1.00 23.51 96 PRO A O 1
ATOM 618 N N . THR A 1 97 ? 56.902 -13.069 29.442 1.00 18.67 97 THR A N 1
ATOM 619 C CA . THR A 1 97 ? 58.240 -12.802 28.933 1.00 20.82 97 THR A CA 1
ATOM 620 C C . THR A 1 97 ? 58.722 -11.499 29.549 1.00 18.48 97 THR A C 1
ATOM 621 O O . THR A 1 97 ? 57.989 -10.506 29.545 1.00 21.28 97 THR A O 1
ATOM 625 N N . CYS A 1 98 ? 59.951 -11.513 30.116 1.00 17.49 98 CYS A N 1
ATOM 626 C CA . CYS A 1 98 ? 60.518 -10.321 30.736 1.00 18.03 98 CYS A CA 1
ATOM 627 C C . CYS A 1 98 ? 61.307 -9.493 29.737 1.00 20.50 98 CYS A C 1
ATOM 628 O O . CYS A 1 98 ? 61.916 -10.041 28.817 1.00 23.95 98 CYS A O 1
ATOM 631 N N . PRO A 1 99 ? 61.356 -8.178 29.936 1.00 20.04 99 PRO A N 1
ATOM 632 C CA . PRO A 1 99 ? 62.329 -7.370 29.200 1.00 18.96 99 PRO A CA 1
ATOM 633 C C . PRO A 1 99 ? 63.726 -7.678 29.715 1.00 18.53 99 PRO A C 1
ATOM 634 O O . PRO A 1 99 ? 63.905 -8.273 30.788 1.00 20.03 99 PRO A O 1
ATOM 638 N N . ALA A 1 100 ? 64.729 -7.270 28.926 1.00 16.72 100 ALA A N 1
ATOM 639 C CA . ALA A 1 100 ? 66.109 -7.546 29.319 1.00 18.03 100 ALA A CA 1
ATOM 640 C C . ALA A 1 100 ? 66.542 -6.694 30.505 1.00 18.73 100 ALA A C 1
ATOM 641 O O . ALA A 1 100 ? 67.428 -7.096 31.272 1.00 19.68 100 ALA A O 1
ATOM 643 N N . THR A 1 101 ? 65.954 -5.519 30.669 1.00 16.99 101 THR A N 1
ATOM 644 C CA . THR A 1 101 ? 66.282 -4.598 31.747 1.00 17.28 101 THR A CA 1
ATOM 645 C C . THR A 1 101 ? 65.001 -4.101 32.387 1.00 17.68 101 THR A C 1
ATOM 646 O O . THR A 1 101 ? 63.909 -4.274 31.835 1.00 16.81 101 THR A O 1
ATOM 650 N N . PRO A 1 102 ? 65.101 -3.483 33.573 1.00 19.37 102 PRO A N 1
ATOM 651 C CA . PRO A 1 102 ? 63.910 -2.899 34.214 1.00 16.73 102 PRO A CA 1
ATOM 652 C C . PRO A 1 102 ? 63.262 -1.769 33.428 1.00 20.65 102 PRO A C 1
ATOM 653 O O . PRO A 1 102 ? 62.145 -1.370 33.783 1.00 26.93 102 PRO A O 1
ATOM 657 N N . ALA A 1 103 ? 63.924 -1.215 32.404 1.00 18.76 103 ALA A N 1
ATOM 658 C CA . ALA A 1 103 ? 63.323 -0.142 31.614 1.00 20.67 103 ALA A CA 1
ATOM 659 C C . ALA A 1 103 ? 62.192 -0.632 30.714 1.00 21.05 103 ALA A C 1
ATOM 660 O O . ALA A 1 103 ? 61.414 0.190 30.217 1.00 22.71 103 ALA A O 1
ATOM 662 N N . GLY A 1 104 ? 62.080 -1.940 30.494 1.00 21.67 104 GLY A N 1
ATOM 663 C CA . GLY A 1 104 ? 61.031 -2.486 29.667 1.00 19.86 104 GLY A CA 1
ATOM 664 C C . GLY A 1 104 ? 61.389 -2.427 28.198 1.00 18.92 104 GLY A C 1
ATOM 665 O O . GLY A 1 104 ? 62.562 -2.317 27.842 1.00 21.95 104 GLY A O 1
ATOM 666 N N . PRO A 1 105 ? 60.382 -2.477 27.300 1.00 21.56 105 PRO A N 1
ATOM 667 C CA . PRO A 1 105 ? 58.924 -2.524 27.545 1.00 20.90 105 PRO A CA 1
ATOM 668 C C . PRO A 1 105 ? 58.461 -3.743 28.319 1.00 18.66 105 PRO A C 1
ATOM 669 O O . PRO A 1 105 ? 59.055 -4.810 28.220 1.00 19.67 105 PRO A O 1
ATOM 673 N N . PHE A 1 106 ? 57.406 -3.579 29.117 1.00 16.44 106 PHE A N 1
ATOM 674 C CA . PHE A 1 106 ? 56.746 -4.674 29.813 1.00 17.48 106 PHE A CA 1
ATOM 675 C C . PHE A 1 106 ? 55.490 -5.043 29.037 1.00 19.05 106 PHE A C 1
ATOM 676 O O . PHE A 1 106 ? 54.573 -4.224 28.902 1.00 23.31 106 PHE A O 1
ATOM 684 N N . ASN A 1 107 ? 55.468 -6.260 28.499 1.00 18.84 107 ASN A N 1
ATOM 685 C CA . ASN A 1 107 ? 54.321 -6.756 27.736 1.00 18.97 107 ASN A CA 1
ATOM 686 C C . ASN A 1 107 ? 53.457 -7.597 28.673 1.00 17.18 107 ASN A C 1
ATOM 687 O O . ASN A 1 107 ? 53.516 -8.825 28.695 1.00 21.36 107 ASN A O 1
ATOM 692 N N . TYR A 1 108 ? 52.675 -6.910 29.496 1.00 17.05 108 TYR A N 1
ATOM 693 C CA . TYR A 1 108 ? 51.793 -7.599 30.428 1.00 17.70 108 TYR A CA 1
ATOM 694 C C . TYR A 1 108 ? 50.678 -8.305 29.677 1.00 15.11 108 TYR A C 1
ATOM 695 O O . TYR A 1 108 ? 50.210 -7.839 28.635 1.00 16.90 108 TYR A O 1
ATOM 704 N N . GLN A 1 109 ? 50.227 -9.432 30.216 1.00 16.44 109 GLN A N 1
ATOM 705 C CA . GLN A 1 109 ? 49.084 -10.095 29.604 1.00 19.36 109 GLN A CA 1
ATOM 706 C C . GLN A 1 109 ? 48.077 -10.487 30.672 1.00 17.19 109 GLN A C 1
ATOM 707 O O . GLN A 1 109 ? 48.440 -10.999 31.734 1.00 19.73 109 GLN A O 1
ATOM 713 N N . TRP A 1 110 ? 46.812 -10.208 30.390 1.00 18.32 110 TRP A N 1
ATOM 714 C CA . TRP A 1 110 ? 45.708 -10.569 31.260 1.00 19.03 110 TRP A CA 1
ATOM 715 C C . TRP A 1 110 ? 44.796 -11.499 30.477 1.00 18.74 110 TRP A C 1
ATOM 716 O O . TRP A 1 110 ? 44.263 -11.110 29.434 1.00 17.49 110 TRP A O 1
ATOM 727 N N . ASP A 1 111 ? 44.640 -12.732 30.959 1.00 15.51 111 ASP A N 1
ATOM 728 C CA . ASP A 1 111 ? 43.840 -13.721 30.250 1.00 20.56 111 ASP A CA 1
ATOM 729 C C . ASP A 1 111 ? 42.417 -13.850 30.779 1.00 19.85 111 ASP A C 1
ATOM 730 O O . ASP A 1 111 ? 41.658 -14.682 30.267 1.00 22.07 111 ASP A O 1
ATOM 735 N N . GLY A 1 112 ? 42.035 -13.044 31.770 1.00 18.78 112 GLY A N 1
ATOM 736 C CA . GLY A 1 112 ? 40.689 -13.093 32.305 1.00 18.04 112 GLY A CA 1
ATOM 737 C C . GLY A 1 112 ? 40.382 -14.312 33.145 1.00 21.99 112 GLY A C 1
ATOM 738 O O . GLY A 1 112 ? 39.231 -14.494 33.552 1.00 23.41 112 GLY A O 1
ATOM 739 N N . SER A 1 113 ? 41.376 -15.158 33.410 1.00 16.44 113 SER A N 1
ATOM 740 C CA . SER A 1 113 ? 41.214 -16.355 34.225 1.00 19.14 113 SER A CA 1
ATOM 741 C C . SER A 1 113 ? 42.116 -16.353 35.447 1.00 17.55 113 SER A C 1
ATOM 742 O O . SER A 1 113 ? 41.649 -16.639 36.561 1.00 14.86 113 SER A O 1
ATOM 745 N N . ASP A 1 114 ? 43.404 -16.072 35.269 1.00 16.10 114 ASP A N 1
ATOM 746 C CA . ASP A 1 114 ? 44.343 -16.029 36.389 1.00 14.93 114 ASP A CA 1
ATOM 747 C C . ASP A 1 114 ? 44.346 -17.370 37.132 1.00 14.94 114 ASP A C 1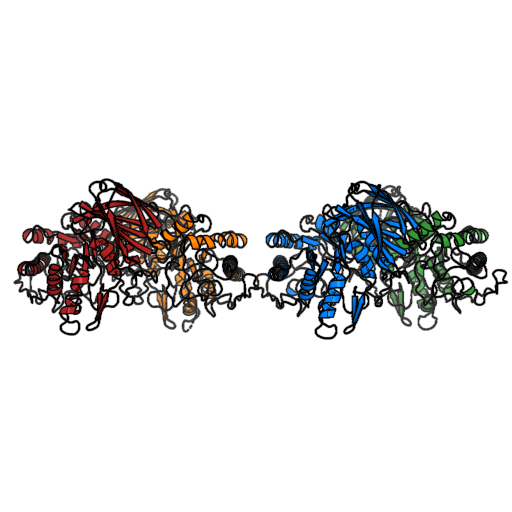
ATOM 748 O O . ASP A 1 114 ? 44.194 -17.431 38.348 1.00 13.07 114 ASP A O 1
ATOM 753 N N . SER A 1 115 ? 44.488 -18.460 36.370 1.00 13.67 115 SER A N 1
ATOM 754 C CA . SER A 1 115 ? 44.469 -19.820 36.919 1.00 12.33 115 SER A CA 1
ATOM 755 C C . SER A 1 115 ? 43.178 -20.070 37.684 1.00 12.20 115 SER A C 1
ATOM 756 O O . SER A 1 115 ? 43.193 -20.604 38.799 1.00 11.67 115 SER A O 1
ATOM 759 N N . CYS A 1 116 ? 42.063 -19.645 37.074 1.00 11.61 116 CYS A N 1
ATOM 760 C CA . CYS A 1 116 ? 40.700 -19.717 37.594 1.00 13.11 116 CYS A CA 1
ATOM 761 C C . CYS A 1 116 ? 40.512 -18.888 38.859 1.00 15.56 116 CYS A C 1
ATOM 762 O O . CYS A 1 116 ? 39.429 -18.900 39.440 1.00 12.83 116 CYS A O 1
ATOM 765 N N . GLN A 1 117 ? 41.539 -18.168 39.309 1.00 12.18 117 GLN A N 1
ATOM 766 C CA . GLN A 1 117 ? 41.339 -17.358 40.511 1.00 12.57 117 GLN A CA 1
ATOM 767 C C . GLN A 1 117 ? 40.390 -16.192 40.261 1.00 13.48 117 GLN A C 1
ATOM 768 O O . GLN A 1 117 ? 39.715 -15.733 41.191 1.00 16.16 117 GLN A O 1
ATOM 774 N N . PHE A 1 118 ? 40.339 -15.676 39.036 1.00 13.46 118 PHE A N 1
ATOM 775 C CA . PHE A 1 118 ? 39.340 -14.657 38.739 1.00 16.13 118 PHE A CA 1
ATOM 776 C C . PHE A 1 118 ? 37.936 -15.198 38.962 1.00 16.24 118 PHE A C 1
ATOM 777 O O . PHE A 1 118 ? 37.086 -14.535 39.573 1.00 16.04 118 PHE A O 1
ATOM 785 N N . ASN A 1 119 ? 37.675 -16.408 38.463 1.00 15.81 119 ASN A N 1
ATOM 786 C CA . ASN A 1 119 ? 36.364 -17.030 38.630 1.00 17.81 119 ASN A CA 1
ATOM 787 C C . ASN A 1 119 ? 36.027 -17.231 40.094 1.00 17.62 119 ASN A C 1
ATOM 788 O O . ASN A 1 119 ? 34.899 -16.960 40.526 1.00 19.77 119 ASN A O 1
ATOM 793 N N . LEU A 1 120 ? 36.983 -17.754 40.863 1.00 14.02 120 LEU A N 1
ATOM 794 C CA . LEU A 1 120 ? 36.784 -17.914 42.299 1.00 16.79 120 LEU A CA 1
ATOM 795 C C . LEU A 1 120 ? 36.433 -16.582 42.956 1.00 16.89 120 LEU A C 1
ATOM 796 O O . LEU A 1 120 ? 35.490 -16.490 43.750 1.00 14.60 120 LEU A O 1
ATOM 801 N N . THR A 1 121 ? 37.200 -15.536 42.644 1.00 15.04 121 THR A N 1
ATOM 802 C CA . THR A 1 121 ? 37.001 -14.241 43.288 1.00 15.21 121 THR A CA 1
ATOM 803 C C . THR A 1 121 ? 35.670 -13.627 42.883 1.00 15.14 121 THR A C 1
ATOM 804 O O . THR A 1 121 ? 34.928 -13.123 43.731 1.00 13.94 121 THR A O 1
ATOM 808 N N . LYS A 1 122 ? 35.361 -13.657 41.582 1.00 13.64 122 LYS A N 1
ATOM 809 C CA . LYS A 1 122 ? 34.112 -13.102 41.068 1.00 14.72 122 LYS A CA 1
ATOM 810 C C . LYS A 1 122 ? 32.899 -13.783 41.696 1.00 14.91 122 LYS A C 1
ATOM 811 O O . LYS A 1 122 ? 31.936 -13.122 42.108 1.00 16.68 122 LYS A O 1
ATOM 817 N N . THR A 1 123 ? 32.924 -15.120 41.756 1.00 17.65 123 THR A N 1
ATOM 818 C CA . THR A 1 123 ? 31.814 -15.879 42.331 1.00 15.09 123 THR A CA 1
ATOM 819 C C . THR A 1 123 ? 31.711 -15.666 43.837 1.00 16.46 123 THR A C 1
ATOM 820 O O . THR A 1 123 ? 30.604 -15.548 44.378 1.00 15.08 123 THR A O 1
ATOM 824 N N . ALA A 1 124 ? 32.844 -15.605 44.529 1.00 13.30 124 ALA A N 1
ATOM 825 C CA . ALA A 1 124 ? 32.809 -15.327 45.967 1.00 14.25 124 ALA A CA 1
ATOM 826 C C . ALA A 1 124 ? 32.199 -13.960 46.236 1.00 15.70 124 ALA A C 1
ATOM 827 O O . ALA A 1 124 ? 31.404 -13.791 47.171 1.00 13.70 124 ALA A O 1
ATOM 829 N N . LEU A 1 125 ? 32.551 -12.971 45.410 1.00 14.44 125 LEU A N 1
ATOM 830 C CA . LEU A 1 125 ? 31.997 -11.632 45.563 1.00 15.54 125 LEU A CA 1
ATOM 831 C C . LEU A 1 125 ? 30.493 -11.630 45.360 1.00 18.30 125 LEU A C 1
ATOM 832 O O . LEU A 1 125 ? 29.774 -10.856 46.012 1.00 14.85 125 LEU A O 1
ATOM 837 N N . LYS A 1 126 ? 29.999 -12.479 44.449 1.00 15.25 126 LYS A N 1
ATOM 838 C CA . LYS A 1 126 ? 28.559 -12.592 44.242 1.00 15.65 126 LYS A CA 1
ATOM 839 C C . LYS A 1 126 ? 27.846 -13.040 45.508 1.00 16.37 126 LYS A C 1
ATOM 840 O O . LYS A 1 126 ? 26.726 -12.600 45.788 1.00 18.81 126 LYS A O 1
ATOM 846 N N . TYR A 1 127 ? 28.465 -13.930 46.279 1.00 16.86 127 TYR A N 1
ATOM 847 C CA . TYR A 1 127 ? 27.841 -14.389 47.510 1.00 15.97 127 TYR A CA 1
ATOM 848 C C . TYR A 1 127 ? 28.197 -13.532 48.712 1.00 19.28 127 TYR A C 1
ATOM 849 O O . TYR A 1 127 ? 27.475 -13.581 49.714 1.00 14.65 127 TYR A O 1
ATOM 858 N N . ASN A 1 128 ? 29.289 -12.770 48.649 1.00 14.16 128 ASN A N 1
ATOM 859 C CA . ASN A 1 128 ? 29.667 -11.863 49.733 1.00 14.40 128 ASN A CA 1
ATOM 860 C C . ASN A 1 128 ? 30.102 -10.514 49.167 1.00 16.80 128 ASN A C 1
ATOM 861 O O . ASN A 1 128 ? 31.262 -10.364 48.755 1.00 15.83 128 ASN A O 1
ATOM 866 N N . PRO A 1 129 ? 29.229 -9.499 49.174 1.00 15.49 129 PRO A N 1
ATOM 867 C CA . PRO A 1 129 ? 29.638 -8.187 48.641 1.00 18.39 129 PRO A CA 1
ATOM 868 C C . PRO A 1 129 ? 30.763 -7.525 49.419 1.00 18.70 129 PRO A C 1
ATOM 869 O O . PRO A 1 129 ? 31.393 -6.597 48.891 1.00 22.77 129 PRO A O 1
ATOM 873 N N . GLU A 1 130 ? 31.059 -7.978 50.643 1.00 16.32 130 GLU A N 1
ATOM 874 C CA . GLU A 1 130 ? 32.133 -7.392 51.440 1.00 17.43 130 GLU A CA 1
ATOM 875 C C . GLU A 1 130 ? 33.436 -8.168 51.311 1.00 17.32 130 GLU A C 1
ATOM 876 O O . GLU A 1 130 ? 34.277 -8.127 52.219 1.00 19.22 130 GLU A O 1
ATOM 882 N N . LEU A 1 131 ? 33.622 -8.864 50.189 1.00 16.55 131 LEU A N 1
ATOM 883 C CA . LEU A 1 131 ? 34.775 -9.736 50.027 1.00 14.20 131 LEU A CA 1
ATOM 884 C C . LEU A 1 131 ? 36.057 -8.943 50.175 1.00 14.15 131 LEU A C 1
ATOM 885 O O . LEU A 1 131 ? 36.200 -7.850 49.614 1.00 19.19 131 LEU A O 1
ATOM 890 N N . TYR A 1 132 ? 36.979 -9.503 50.934 1.00 11.67 132 TYR A N 1
ATOM 891 C CA . TYR A 1 132 ? 38.296 -8.949 51.185 1.00 13.72 132 TYR A CA 1
ATOM 892 C C . TYR A 1 132 ? 39.295 -9.777 50.378 1.00 13.09 132 TYR A C 1
ATOM 893 O O . TYR A 1 132 ? 39.638 -10.891 50.772 1.00 11.72 132 TYR A O 1
ATOM 902 N N . VAL A 1 133 ? 39.749 -9.243 49.249 1.00 12.97 133 VAL A N 1
ATOM 903 C CA . VAL A 1 133 ? 40.636 -9.992 48.366 1.00 11.56 133 VAL A CA 1
ATOM 904 C C . VAL A 1 133 ? 42.081 -9.650 48.712 1.00 11.50 133 VAL A C 1
ATOM 905 O O . VAL A 1 133 ? 42.470 -8.475 48.712 1.00 11.73 133 VAL A O 1
ATOM 909 N N . TYR A 1 134 ? 42.879 -10.677 48.989 1.00 10.76 134 TYR A N 1
ATOM 910 C CA . TYR A 1 134 ? 44.296 -10.535 49.297 1.00 8.90 134 TYR A CA 1
ATOM 911 C C . TYR A 1 134 ? 45.082 -11.075 48.105 1.00 10.15 134 TYR A C 1
ATOM 912 O O . TYR A 1 134 ? 45.086 -12.288 47.866 1.00 11.37 134 TYR A O 1
ATOM 921 N N . ALA A 1 135 ? 45.740 -10.177 47.364 1.00 10.29 135 ALA A N 1
ATOM 922 C CA . ALA A 1 135 ? 46.618 -10.564 46.260 1.00 9.62 135 ALA A CA 1
ATOM 923 C C . ALA A 1 135 ? 48.051 -10.663 46.786 1.00 9.63 135 ALA A C 1
ATOM 924 O O . ALA A 1 135 ? 48.606 -9.682 47.285 1.00 10.53 135 ALA A O 1
ATOM 926 N N . ASN A 1 136 ? 48.638 -11.854 46.676 1.00 9.97 136 ASN A N 1
ATOM 927 C CA . ASN A 1 136 ? 49.832 -12.251 47.415 1.00 8.92 136 ASN A CA 1
ATOM 928 C C . ASN A 1 136 ? 50.752 -12.926 46.405 1.00 11.93 136 ASN A C 1
ATOM 929 O O . ASN A 1 136 ? 50.414 -13.987 45.876 1.00 10.86 136 ASN A O 1
ATOM 934 N N . ALA A 1 137 ? 51.893 -12.304 46.111 1.00 10.76 137 ALA A N 1
ATOM 935 C CA . ALA A 1 137 ? 52.907 -12.958 45.291 1.00 12.15 137 ALA A CA 1
ATOM 936 C C . ALA A 1 137 ? 53.683 -13.990 46.121 1.00 11.28 137 ALA A C 1
ATOM 937 O O . ALA A 1 137 ? 54.124 -13.691 47.236 1.00 11.90 137 ALA A O 1
ATOM 939 N N . TRP A 1 138 ? 53.811 -15.219 45.587 1.00 10.46 138 TRP A N 1
ATOM 940 C CA . TRP A 1 138 ? 54.732 -16.213 46.144 1.00 11.59 138 TRP A CA 1
ATOM 941 C C . TRP A 1 138 ? 56.173 -15.956 45.713 1.00 12.51 138 TRP A C 1
ATOM 942 O O . TRP A 1 138 ? 57.107 -16.331 46.429 1.00 10.85 138 TRP A O 1
ATOM 953 N N . SER A 1 139 ? 56.371 -15.347 44.545 1.00 10.11 139 SER A N 1
ATOM 954 C CA . SER A 1 139 ? 57.698 -14.984 44.061 1.00 10.43 139 SER A CA 1
ATOM 955 C C . SER A 1 139 ? 57.542 -13.857 43.053 1.00 12.50 139 SER A C 1
ATOM 956 O O . SER A 1 139 ? 56.486 -13.704 42.440 1.00 11.91 139 SER A O 1
ATOM 959 N N . ALA A 1 140 ? 58.589 -13.044 42.929 1.00 10.17 140 ALA A N 1
ATOM 960 C CA . ALA A 1 140 ? 58.734 -12.190 41.767 1.00 11.44 140 ALA A CA 1
ATOM 961 C C . ALA A 1 140 ? 58.994 -13.050 40.529 1.00 13.56 140 ALA A C 1
ATOM 962 O O . ALA A 1 140 ? 59.411 -14.208 40.642 1.00 12.74 140 ALA A O 1
ATOM 964 N N . PRO A 1 141 ? 58.733 -12.516 39.332 1.00 10.49 141 PRO A N 1
ATOM 965 C CA . PRO A 1 141 ? 59.195 -13.200 38.118 1.00 12.31 141 PRO A CA 1
ATOM 966 C C . PRO A 1 141 ? 60.690 -13.469 38.229 1.00 10.81 141 PRO A C 1
ATOM 967 O O . PRO A 1 141 ? 61.430 -12.683 38.818 1.00 12.78 141 PRO A O 1
ATOM 971 N N . GLY A 1 142 ? 61.126 -14.605 37.672 1.00 15.21 142 GLY A N 1
ATOM 972 C CA . GLY A 1 142 ? 62.505 -15.040 37.864 1.00 12.02 142 GLY A CA 1
ATOM 973 C C . GLY A 1 142 ? 63.531 -14.042 37.369 1.00 12.23 142 GLY A C 1
ATOM 974 O O . GLY A 1 142 ? 64.617 -13.921 37.944 1.00 12.39 142 GLY A O 1
ATOM 975 N N . CYS A 1 143 ? 63.198 -13.298 36.314 1.00 14.83 143 CYS A N 1
ATOM 976 C CA . CYS A 1 143 ? 64.126 -12.320 35.755 1.00 15.45 143 CYS A CA 1
ATOM 977 C C . CYS A 1 143 ? 64.451 -11.203 36.735 1.00 16.80 143 CYS A C 1
ATOM 978 O O . CYS A 1 143 ? 65.475 -10.530 36.576 1.00 16.42 143 CYS A O 1
ATOM 981 N N . MET A 1 144 ? 63.609 -10.985 37.747 1.00 13.19 144 MET A N 1
ATOM 982 C CA . MET A 1 144 ? 63.854 -9.941 38.728 1.00 12.99 144 MET A CA 1
ATOM 983 C C . MET A 1 144 ? 64.546 -10.448 39.979 1.00 14.22 144 MET A C 1
ATOM 984 O O . MET A 1 144 ? 64.668 -9.686 40.948 1.00 12.59 144 MET A O 1
ATOM 989 N N . LYS A 1 145 ? 64.964 -11.713 39.999 1.00 11.02 145 LYS A N 1
ATOM 990 C CA . LYS A 1 145 ? 65.503 -12.336 41.205 1.00 11.57 145 LYS A CA 1
ATOM 991 C C . LYS A 1 145 ? 66.962 -12.747 41.027 1.00 13.19 145 LYS A C 1
ATOM 992 O O . LYS A 1 145 ? 67.448 -12.978 39.917 1.00 14.42 145 LYS A O 1
ATOM 998 N N . THR A 1 146 ? 67.653 -12.859 42.166 1.00 15.08 146 THR A N 1
ATOM 999 C CA . THR A 1 146 ? 69.047 -13.300 42.183 1.00 17.94 146 THR A CA 1
ATOM 1000 C C . THR A 1 146 ? 69.234 -14.662 41.527 1.00 17.33 146 THR A C 1
ATOM 1001 O O . THR A 1 146 ? 70.272 -14.910 40.896 1.00 17.58 146 THR A O 1
ATOM 1005 N N . VAL A 1 147 ? 68.253 -15.561 41.676 1.00 15.84 147 VAL A N 1
ATOM 1006 C CA . VAL A 1 147 ? 68.379 -16.921 41.168 1.00 13.72 147 VAL A CA 1
ATOM 1007 C C . VAL A 1 147 ? 67.859 -17.072 39.741 1.00 19.13 147 VAL A C 1
ATOM 1008 O O . VAL A 1 147 ? 67.991 -18.160 39.159 1.00 15.06 147 VAL A O 1
ATOM 1012 N N . GLY A 1 148 ? 67.283 -16.022 39.154 1.00 11.64 148 GLY A N 1
ATOM 1013 C CA . GLY A 1 148 ? 66.872 -16.106 37.759 1.00 14.33 148 GLY A CA 1
ATOM 1014 C C . GLY A 1 148 ? 65.694 -17.010 37.482 1.00 16.08 148 GLY A C 1
ATOM 1015 O O . GLY A 1 148 ? 65.414 -17.308 36.314 1.00 15.32 148 GLY A O 1
ATOM 1016 N N . THR A 1 149 ? 64.985 -17.442 38.522 1.00 13.53 149 THR A N 1
ATOM 1017 C CA . THR A 1 149 ? 63.854 -18.340 38.388 1.00 15.39 149 THR A CA 1
ATOM 1018 C C . THR A 1 149 ? 62.849 -17.997 39.477 1.00 11.53 149 THR A C 1
ATOM 1019 O O . THR A 1 149 ? 63.225 -17.476 40.527 1.00 11.99 149 THR A O 1
ATOM 1023 N N . GLU A 1 150 ? 61.566 -18.298 39.220 1.00 12.10 150 GLU A N 1
ATOM 1024 C CA . GLU A 1 150 ? 60.538 -18.055 40.235 1.00 12.08 150 GLU A CA 1
ATOM 1025 C C . GLU A 1 150 ? 60.572 -19.095 41.347 1.00 12.03 150 GLU A C 1
ATOM 1026 O O . GLU A 1 150 ? 59.937 -18.887 42.393 1.00 10.64 150 GLU A O 1
ATOM 1032 N N . ASN A 1 151 ? 61.276 -20.207 41.136 1.00 13.72 151 ASN A N 1
ATOM 1033 C CA . ASN A 1 151 ? 61.443 -21.249 42.139 1.00 15.05 151 ASN A CA 1
ATOM 1034 C C . ASN A 1 151 ? 62.696 -20.966 42.965 1.00 12.91 151 ASN A C 1
ATOM 1035 O O . ASN A 1 151 ? 63.404 -19.981 42.744 1.00 12.43 151 ASN A O 1
ATOM 1040 N N . ASP A 1 152 ? 62.945 -21.820 43.957 1.00 12.55 152 ASP A N 1
ATOM 1041 C CA . ASP A 1 152 ? 64.251 -21.916 44.628 1.00 8.94 152 ASP A CA 1
ATOM 1042 C C . ASP A 1 152 ? 64.631 -20.638 45.375 1.00 9.98 152 ASP A C 1
ATOM 1043 O O . ASP A 1 152 ? 65.801 -20.235 45.402 1.00 10.90 152 ASP A O 1
ATOM 1048 N N . GLY A 1 153 ? 63.646 -20.024 46.033 1.00 10.13 153 GLY A N 1
ATOM 1049 C CA . GLY A 1 153 ? 63.948 -18.906 46.923 1.00 10.38 153 GLY A CA 1
ATOM 1050 C C . GLY A 1 153 ? 64.668 -17.781 46.207 1.00 12.69 153 GLY A C 1
ATOM 1051 O O . GLY A 1 153 ? 64.270 -17.366 45.116 1.00 9.51 153 GLY A O 1
ATOM 1052 N N . GLY A 1 154 ? 65.744 -17.271 46.816 1.00 11.63 154 GLY A N 1
ATOM 1053 C CA . GLY A 1 154 ? 66.445 -16.131 46.263 1.00 12.86 154 GLY A CA 1
ATOM 1054 C C . GLY A 1 154 ? 65.753 -14.817 46.582 1.00 14.51 154 GLY A C 1
ATOM 1055 O O . GLY A 1 154 ? 64.696 -14.765 47.208 1.00 14.48 154 GLY A O 1
ATOM 1056 N N . GLN A 1 155 ? 66.363 -13.729 46.122 1.00 11.91 155 GLN A N 1
ATOM 1057 C CA . GLN A 1 155 ? 65.989 -12.393 46.562 1.00 13.01 155 GLN A CA 1
ATOM 1058 C C . GLN A 1 155 ? 65.592 -11.498 45.388 1.00 9.12 155 GLN A C 1
ATOM 1059 O O . GLN A 1 155 ? 66.068 -11.669 44.264 1.00 11.18 155 GLN A O 1
ATOM 1065 N N . ILE A 1 156 ? 64.741 -10.512 45.688 1.00 11.28 156 ILE A N 1
ATOM 1066 C CA . ILE A 1 156 ? 64.485 -9.414 44.752 1.00 11.33 156 ILE A CA 1
ATOM 1067 C C . ILE A 1 156 ? 65.797 -8.711 44.440 1.00 11.62 156 ILE A C 1
ATOM 1068 O O . ILE A 1 156 ? 66.509 -8.265 45.348 1.00 11.85 156 ILE A O 1
ATOM 1073 N N . CYS A 1 157 ? 66.108 -8.568 43.152 1.00 11.42 157 CYS A N 1
ATOM 1074 C CA . CYS A 1 157 ? 67.314 -7.847 42.745 1.00 12.22 157 CYS A CA 1
ATOM 1075 C C . CYS A 1 157 ? 67.212 -6.373 43.130 1.00 14.31 157 CYS A C 1
ATOM 1076 O O . CYS A 1 157 ? 66.279 -5.683 42.716 1.00 14.24 157 CYS A O 1
ATOM 1079 N N . GLY A 1 158 ? 68.186 -5.877 43.892 1.00 12.31 158 GLY A N 1
ATOM 1080 C CA . GLY A 1 158 ? 68.227 -4.488 44.305 1.00 13.05 158 GLY A CA 1
ATOM 1081 C C . GLY A 1 158 ? 68.155 -4.291 45.803 1.00 14.54 158 GLY A C 1
ATOM 1082 O O . GLY A 1 158 ? 68.565 -3.230 46.294 1.00 13.61 158 GLY A O 1
ATOM 1083 N N . VAL A 1 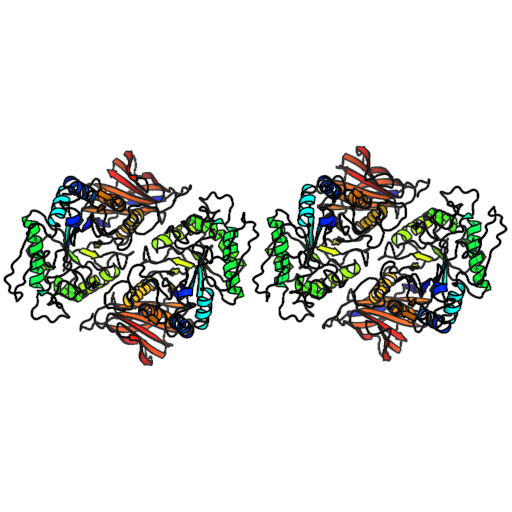159 ? 67.657 -5.271 46.553 1.00 11.18 159 VAL A N 1
ATOM 1084 C CA . VAL A 1 159 ? 67.663 -5.137 48.009 1.00 9.96 159 VAL A CA 1
ATOM 1085 C C . VAL A 1 159 ? 69.084 -5.381 48.497 1.00 12.38 159 VAL A C 1
ATOM 1086 O O . VAL A 1 159 ? 69.949 -5.828 47.734 1.00 13.15 159 VAL A O 1
ATOM 1090 N N . ARG A 1 160 ? 69.361 -5.047 49.755 1.00 11.80 160 ARG A N 1
ATOM 1091 C CA . ARG A 1 160 ? 70.720 -5.235 50.243 1.00 11.03 160 ARG A CA 1
ATOM 1092 C C . ARG A 1 160 ? 71.086 -6.712 50.199 1.00 11.42 160 ARG A C 1
ATOM 1093 O O . ARG A 1 160 ? 70.223 -7.590 50.236 1.00 11.66 160 ARG A O 1
ATOM 1101 N N . GLY A 1 161 ? 72.380 -6.992 50.085 1.00 13.52 161 GLY A N 1
ATOM 1102 C CA . GLY A 1 161 ? 72.788 -8.382 50.027 1.00 14.93 161 GLY A CA 1
ATOM 1103 C C . GLY A 1 161 ? 72.554 -9.045 48.691 1.00 15.41 161 GLY A C 1
ATOM 1104 O O . GLY A 1 161 ? 72.510 -10.282 48.623 1.00 13.02 161 GLY A O 1
ATOM 1105 N N . THR A 1 162 ? 72.372 -8.258 47.629 1.00 13.84 162 THR A N 1
ATOM 1106 C CA . THR A 1 162 ? 72.243 -8.773 46.276 1.00 12.06 162 THR A CA 1
ATOM 1107 C C . THR A 1 162 ? 73.208 -8.040 45.356 1.00 16.68 162 THR A C 1
ATOM 1108 O O . THR A 1 162 ? 73.575 -6.885 45.592 1.00 17.64 162 THR A O 1
ATOM 1112 N N . ASN A 1 163 ? 73.609 -8.729 44.290 1.00 17.59 163 ASN A N 1
ATOM 1113 C CA . ASN A 1 163 ? 74.499 -8.163 43.288 1.00 18.40 163 ASN A CA 1
ATOM 1114 C C . ASN A 1 163 ? 74.035 -8.633 41.908 1.00 17.69 163 ASN A C 1
ATOM 1115 O O . ASN A 1 163 ? 74.728 -9.342 41.182 1.00 17.35 163 ASN A O 1
ATOM 1120 N N . CYS A 1 164 ? 72.821 -8.231 41.550 1.00 17.94 164 CYS A N 1
ATOM 1121 C CA . CYS A 1 164 ? 72.287 -8.483 40.224 1.00 19.08 164 CYS A CA 1
ATOM 1122 C C . CYS A 1 164 ? 72.812 -7.440 39.242 1.00 20.67 164 CYS A C 1
ATOM 1123 O O . CYS A 1 164 ? 73.336 -6.399 39.626 1.00 16.79 164 CYS A O 1
ATOM 1126 N N . THR A 1 165 ? 72.656 -7.727 37.951 1.00 19.29 165 THR A N 1
ATOM 1127 C CA . THR A 1 165 ? 73.090 -6.767 36.944 1.00 17.33 165 THR A CA 1
ATOM 1128 C C . THR A 1 165 ? 72.274 -5.481 37.008 1.00 17.06 165 THR A C 1
ATOM 1129 O O . THR A 1 165 ? 72.797 -4.401 36.706 1.00 16.61 165 THR A O 1
ATOM 1133 N N . TYR A 1 166 ? 71.008 -5.574 37.432 1.00 19.07 166 TYR A N 1
ATOM 1134 C CA . TYR A 1 166 ? 70.121 -4.425 37.536 1.00 14.74 166 TYR A CA 1
ATOM 1135 C C . TYR A 1 166 ? 69.364 -4.476 38.855 1.00 14.50 166 TYR A C 1
ATOM 1136 O O . TYR A 1 166 ? 69.183 -5.538 39.459 1.00 16.59 166 TYR A O 1
ATOM 1145 N N . ASP A 1 167 ? 68.907 -3.301 39.274 1.00 13.00 167 ASP A N 1
ATOM 1146 C CA . ASP A 1 167 ? 67.994 -3.132 40.405 1.00 14.94 167 ASP A CA 1
ATOM 1147 C C . ASP A 1 167 ? 66.558 -3.239 39.885 1.00 13.27 167 ASP A C 1
ATOM 1148 O O . ASP A 1 167 ? 66.090 -2.347 39.181 1.00 16.35 167 ASP A O 1
ATOM 1153 N N . TRP A 1 168 ? 65.841 -4.312 40.252 1.00 15.59 168 TRP A N 1
ATOM 1154 C CA . TRP A 1 168 ? 64.494 -4.553 39.722 1.00 12.42 168 TRP A CA 1
ATOM 1155 C C . TRP A 1 168 ? 63.379 -4.190 40.703 1.00 12.39 168 TRP A C 1
ATOM 1156 O O . TRP A 1 168 ? 62.223 -4.550 40.457 1.00 12.11 168 TRP A O 1
ATOM 1167 N N . ARG A 1 169 ? 63.682 -3.458 41.780 1.00 12.26 169 ARG A N 1
ATOM 1168 C CA . ARG A 1 169 ? 62.663 -3.205 42.801 1.00 10.36 169 ARG A CA 1
ATOM 1169 C C . ARG A 1 169 ? 61.487 -2.409 42.246 1.00 11.51 169 ARG A C 1
ATOM 1170 O O . ARG A 1 169 ? 60.322 -2.769 42.461 1.00 11.38 169 ARG A O 1
ATOM 1178 N N . GLN A 1 170 ? 61.759 -1.300 41.563 1.00 12.50 170 GLN A N 1
ATOM 1179 C CA . GLN A 1 170 ? 60.642 -0.520 41.033 1.00 14.37 170 GLN A CA 1
ATOM 1180 C C . GLN A 1 170 ? 59.861 -1.337 40.016 1.00 14.11 170 GLN A C 1
ATOM 1181 O O . GLN A 1 170 ? 58.624 -1.292 39.985 1.00 14.62 170 GLN A O 1
ATOM 1187 N N . ALA A 1 171 ? 60.574 -2.093 39.176 1.00 12.12 171 ALA A N 1
ATOM 1188 C CA . ALA A 1 171 ? 59.918 -2.937 38.183 1.00 13.53 171 ALA A CA 1
ATOM 1189 C C . ALA A 1 171 ? 58.989 -3.954 38.841 1.00 14.52 171 ALA A C 1
ATOM 1190 O O . ALA A 1 171 ? 57.863 -4.159 38.376 1.00 12.55 171 ALA A O 1
ATOM 1192 N N . TYR A 1 172 ? 59.435 -4.576 39.939 1.00 11.77 172 TYR A N 1
ATOM 1193 C CA . TYR A 1 172 ? 58.597 -5.550 40.642 1.00 15.28 172 TYR A CA 1
ATOM 1194 C C . TYR A 1 172 ? 57.404 -4.869 41.301 1.00 11.74 172 TYR A C 1
ATOM 1195 O O . TYR A 1 172 ? 56.286 -5.394 41.257 1.00 12.80 172 TYR A O 1
ATOM 1204 N N . ALA A 1 173 ? 57.619 -3.694 41.902 1.00 12.03 173 ALA A N 1
ATOM 1205 C CA . ALA A 1 173 ? 56.502 -2.944 42.467 1.00 14.44 173 ALA A CA 1
ATOM 1206 C C . ALA A 1 173 ? 55.505 -2.538 41.386 1.00 15.66 173 ALA A C 1
ATOM 1207 O O . ALA A 1 173 ? 54.296 -2.620 41.599 1.00 14.67 173 ALA A O 1
ATOM 1209 N N . ASP A 1 174 ? 55.987 -2.126 40.206 1.00 12.29 174 ASP A N 1
ATOM 1210 C CA . ASP A 1 174 ? 55.060 -1.784 39.122 1.00 15.43 174 ASP A CA 1
ATOM 1211 C C . ASP A 1 174 ? 54.292 -3.003 38.627 1.00 16.44 174 ASP A C 1
ATOM 1212 O O . ASP A 1 174 ? 53.104 -2.898 38.279 1.00 14.49 174 ASP A O 1
ATOM 1217 N N . TYR A 1 175 ? 54.958 -4.158 38.574 1.00 12.30 175 TYR A N 1
ATOM 1218 C CA . TYR A 1 175 ? 54.311 -5.405 38.166 1.00 15.11 175 TYR A CA 1
ATOM 1219 C C . TYR A 1 175 ? 53.182 -5.783 39.124 1.00 12.81 175 TYR A C 1
ATOM 1220 O O . TYR A 1 175 ? 52.074 -6.136 38.700 1.00 12.76 175 TYR A O 1
ATOM 1229 N N . LEU A 1 176 ? 53.442 -5.700 40.426 1.00 13.71 176 LEU A N 1
ATOM 1230 C CA . LEU A 1 176 ? 52.407 -6.017 41.411 1.00 12.49 176 LEU A CA 1
ATOM 1231 C C . LEU A 1 176 ? 51.204 -5.094 41.292 1.00 12.85 176 LEU A C 1
ATOM 1232 O O . LEU A 1 176 ? 50.058 -5.540 41.419 1.00 13.39 176 LEU A O 1
ATOM 1237 N N . VAL A 1 177 ? 51.439 -3.796 41.092 1.00 12.37 177 VAL A N 1
ATOM 1238 C CA . VAL A 1 177 ? 50.320 -2.864 40.964 1.00 13.36 177 VAL A CA 1
ATOM 1239 C C . VAL A 1 177 ? 49.536 -3.133 39.679 1.00 12.46 177 VAL A C 1
ATOM 1240 O O . VAL A 1 177 ? 48.300 -2.997 39.653 1.00 13.07 177 VAL A O 1
ATOM 1244 N N . GLN A 1 178 ? 50.228 -3.551 38.605 1.00 13.91 178 GLN A N 1
ATOM 1245 C CA . GLN A 1 178 ? 49.540 -3.876 37.358 1.00 14.37 178 GLN A CA 1
ATOM 1246 C C . GLN A 1 178 ? 48.613 -5.075 37.542 1.00 14.92 178 GLN A C 1
ATOM 1247 O O . GLN A 1 178 ? 47.510 -5.109 36.987 1.00 16.38 178 GLN A O 1
ATOM 1253 N N . TYR A 1 179 ? 49.039 -6.073 38.316 1.00 12.87 179 TYR A N 1
ATOM 1254 C CA . TYR A 1 179 ? 48.127 -7.161 38.649 1.00 12.10 179 TYR A CA 1
ATOM 1255 C C . TYR A 1 179 ? 46.863 -6.619 39.306 1.00 13.14 179 TYR A C 1
ATOM 1256 O O . TYR A 1 179 ? 45.746 -6.942 38.893 1.00 13.09 179 TYR A O 1
ATOM 1265 N N . VAL A 1 180 ? 47.030 -5.764 40.318 1.00 14.01 180 VAL A N 1
ATOM 1266 C CA . VAL A 1 180 ? 45.884 -5.132 40.971 1.00 11.78 180 VAL A CA 1
ATOM 1267 C C . VAL A 1 180 ? 45.032 -4.392 39.949 1.00 13.53 180 VAL A C 1
ATOM 1268 O O . VAL A 1 180 ? 43.794 -4.463 39.972 1.00 16.06 180 VAL A O 1
ATOM 1272 N N . LYS A 1 181 ? 45.679 -3.663 39.036 1.00 14.25 181 LYS A N 1
ATOM 1273 C CA . LYS A 1 181 ? 44.936 -2.909 38.033 1.00 13.86 181 LYS A CA 1
ATOM 1274 C C . LYS A 1 181 ? 44.053 -3.813 37.184 1.00 14.13 181 LYS A C 1
ATOM 1275 O O . LYS A 1 181 ? 42.938 -3.423 36.811 1.00 15.45 181 LYS A O 1
ATOM 1281 N N . PHE A 1 182 ? 44.551 -5.002 36.818 1.00 14.71 182 PHE A N 1
ATOM 1282 C CA . PHE A 1 182 ? 43.740 -5.906 36.002 1.00 14.05 182 PHE A CA 1
ATOM 1283 C C . PHE A 1 182 ? 42.472 -6.310 36.743 1.00 13.95 182 PHE A C 1
ATOM 1284 O O . PHE A 1 182 ? 41.394 -6.380 36.151 1.00 14.99 182 PHE A O 1
ATOM 1292 N N . TYR A 1 183 ? 42.584 -6.566 38.048 1.00 15.62 183 TYR A N 1
ATOM 1293 C CA . TYR A 1 183 ? 41.395 -6.941 38.813 1.00 13.48 183 TYR A CA 1
ATOM 1294 C C . TYR A 1 183 ? 40.460 -5.745 38.972 1.00 16.66 183 TYR A C 1
ATOM 1295 O O . TYR A 1 183 ? 39.240 -5.870 38.803 1.00 14.80 183 TYR A O 1
ATOM 1304 N N . GLN A 1 184 ? 41.024 -4.572 39.275 1.00 16.86 184 GLN A N 1
ATOM 1305 C CA . GLN A 1 184 ? 40.203 -3.387 39.490 1.00 17.32 184 GLN A CA 1
ATOM 1306 C C . GLN A 1 184 ? 39.459 -3.004 38.217 1.00 17.73 184 GLN A C 1
ATOM 1307 O O . GLN A 1 184 ? 38.298 -2.586 38.269 1.00 18.61 184 GLN A O 1
ATOM 1313 N N . ALA A 1 185 ? 40.103 -3.172 37.055 1.00 16.49 185 ALA A N 1
ATOM 1314 C CA . ALA A 1 185 ? 39.425 -2.888 35.795 1.00 17.34 185 ALA A CA 1
ATOM 1315 C C . ALA A 1 185 ? 38.237 -3.819 35.570 1.00 18.65 185 ALA A C 1
ATOM 1316 O O . ALA A 1 185 ? 37.243 -3.417 34.950 1.00 22.70 185 ALA A O 1
ATOM 1318 N N . GLU A 1 186 ? 38.313 -5.055 36.071 1.00 17.32 186 GLU A N 1
ATOM 1319 C CA . GLU A 1 186 ? 37.218 -6.017 36.018 1.00 18.75 186 GLU A CA 1
ATOM 1320 C C . GLU A 1 186 ? 36.185 -5.796 37.116 1.00 20.43 186 GLU A C 1
ATOM 1321 O O . GLU A 1 186 ? 35.287 -6.633 37.277 1.00 25.12 186 GLU A O 1
ATOM 1327 N N . GLY A 1 187 ? 36.301 -4.721 37.890 1.00 17.69 187 GLY A N 1
ATOM 1328 C CA . GLY A 1 187 ? 35.286 -4.426 38.884 1.00 20.96 187 GLY A CA 1
ATOM 1329 C C . GLY A 1 187 ? 35.470 -5.111 40.221 1.00 23.56 187 GLY A C 1
ATOM 1330 O O . GLY A 1 187 ? 34.512 -5.196 40.999 1.00 19.93 187 GLY A O 1
ATOM 1331 N N . ILE A 1 188 ? 36.665 -5.613 40.518 1.00 16.54 188 ILE A N 1
ATOM 1332 C CA . ILE A 1 188 ? 36.934 -6.277 41.786 1.00 16.69 188 ILE A CA 1
ATOM 1333 C C . ILE A 1 188 ? 37.947 -5.438 42.557 1.00 18.42 188 ILE A C 1
ATOM 1334 O O . ILE A 1 188 ? 39.082 -5.240 42.102 1.00 15.58 188 ILE A O 1
ATOM 1339 N N . ASP A 1 189 ? 37.534 -4.953 43.725 1.00 15.08 189 ASP A N 1
ATOM 1340 C CA . ASP A 1 189 ? 38.437 -4.233 44.614 1.00 18.73 189 ASP A CA 1
ATOM 1341 C C . ASP A 1 189 ? 39.396 -5.204 45.297 1.00 16.63 189 ASP A C 1
ATOM 1342 O O . ASP A 1 189 ? 38.971 -6.209 45.877 1.00 14.05 189 ASP A O 1
ATOM 1347 N N . ILE A 1 190 ? 40.688 -4.893 45.246 1.00 13.68 190 ILE A N 1
ATOM 1348 C CA . ILE A 1 190 ? 41.698 -5.619 46.010 1.00 13.02 190 ILE A CA 1
ATOM 1349 C C . ILE A 1 190 ? 41.914 -4.878 47.323 1.00 11.16 190 ILE A C 1
ATOM 1350 O O . ILE A 1 190 ? 42.091 -3.659 47.323 1.00 13.78 190 ILE A O 1
ATOM 1355 N N . SER A 1 191 ? 41.912 -5.609 48.441 1.00 13.04 191 SER A N 1
ATOM 1356 C CA . SER A 1 191 ? 42.018 -4.978 49.753 1.00 10.99 191 SER A CA 1
ATOM 1357 C C . SER A 1 191 ? 43.414 -5.029 50.339 1.00 10.23 191 SER A C 1
ATOM 1358 O O . SER A 1 191 ? 43.763 -4.152 51.136 1.00 11.38 191 SER A O 1
ATOM 1361 N N . LEU A 1 192 ? 44.214 -6.026 49.966 1.00 11.28 192 LEU A N 1
ATOM 1362 C CA . LEU A 1 192 ? 45.541 -6.221 50.539 1.00 9.34 192 LEU A CA 1
ATOM 1363 C C . LEU A 1 192 ? 46.471 -6.751 49.458 1.00 11.70 192 LEU A C 1
ATOM 1364 O O . LEU A 1 192 ? 46.063 -7.561 48.621 1.00 12.13 192 LEU A O 1
ATOM 1369 N N . LEU A 1 193 ? 47.728 -6.308 49.500 1.00 10.43 193 LEU A N 1
ATOM 1370 C CA . LEU A 1 193 ? 48.744 -6.690 48.523 1.00 10.94 193 LEU A CA 1
ATOM 1371 C C . LEU A 1 193 ? 49.995 -7.174 49.247 1.00 11.41 193 LEU A C 1
ATOM 1372 O O . LEU A 1 193 ? 50.499 -6.487 50.144 1.00 12.57 193 LEU A O 1
ATOM 1377 N N . GLY A 1 194 ? 50.492 -8.338 48.851 1.00 9.54 194 GLY A N 1
ATOM 1378 C CA . GLY A 1 194 ? 51.638 -8.951 49.511 1.00 11.93 194 GLY A CA 1
ATOM 1379 C C . GLY A 1 194 ? 52.658 -9.357 48.470 1.00 10.38 194 GLY A C 1
ATOM 1380 O O . GLY A 1 194 ? 52.304 -9.771 47.366 1.00 12.43 194 GLY A O 1
ATOM 1381 N N . ALA A 1 195 ? 53.931 -9.218 48.824 1.00 9.69 195 ALA A N 1
ATOM 1382 C CA . ALA A 1 195 ? 54.993 -9.394 47.837 1.00 10.09 195 ALA A CA 1
ATOM 1383 C C . ALA A 1 195 ? 55.856 -10.621 48.089 1.00 11.29 195 ALA A C 1
ATOM 1384 O O . ALA A 1 195 ? 56.664 -10.986 47.222 1.00 12.04 195 ALA A O 1
ATOM 1386 N N . TRP A 1 196 ? 55.706 -11.271 49.236 1.00 9.24 196 TRP A N 1
ATOM 1387 C CA . TRP A 1 196 ? 56.386 -12.522 49.527 1.00 10.25 196 TRP A CA 1
ATOM 1388 C C . TRP A 1 196 ? 55.390 -13.512 50.093 1.00 9.26 196 TRP A C 1
ATOM 1389 O O . TRP A 1 196 ? 54.338 -13.138 50.634 1.00 10.73 196 TRP A O 1
ATOM 1400 N N . ASN A 1 197 ? 55.757 -14.784 49.964 1.00 10.22 197 ASN A N 1
ATOM 1401 C CA . ASN A 1 197 ? 55.153 -15.877 50.712 1.00 8.10 197 ASN A CA 1
ATOM 1402 C C . ASN A 1 197 ? 56.263 -16.627 51.417 1.00 8.96 197 ASN A C 1
ATOM 1403 O O . ASN A 1 197 ? 57.229 -17.052 50.775 1.00 8.96 197 ASN A O 1
ATOM 1408 N N . GLU A 1 198 ? 56.129 -16.801 52.727 1.00 9.23 198 GLU A N 1
ATOM 1409 C CA . GLU A 1 198 ? 57.065 -17.588 53.527 1.00 10.66 198 GLU A CA 1
ATOM 1410 C C . GLU A 1 198 ? 58.528 -17.274 53.165 1.00 8.97 198 GLU A C 1
ATOM 1411 O O . GLU A 1 198 ? 59.287 -18.173 52.794 1.00 9.33 198 GLU A O 1
ATOM 1417 N N . PRO A 1 199 ? 58.946 -16.005 53.285 1.00 10.30 199 PRO A N 1
ATOM 1418 C CA . PRO A 1 199 ? 60.323 -15.636 52.918 1.00 9.54 199 PRO A CA 1
ATOM 1419 C C . PRO A 1 199 ? 61.369 -16.238 53.823 1.00 11.05 199 PRO A C 1
ATOM 1420 O O . PRO A 1 199 ? 62.566 -16.113 53.524 1.00 10.35 199 PRO A O 1
ATOM 1424 N N . ASP A 1 200 ? 60.960 -16.856 54.927 1.00 9.41 200 ASP A N 1
ATOM 1425 C CA . ASP A 1 200 ? 61.868 -17.577 55.804 1.00 11.13 200 ASP A CA 1
ATOM 1426 C C . ASP A 1 200 ? 62.097 -19.026 55.375 1.00 12.20 200 ASP A C 1
ATOM 1427 O O . ASP A 1 200 ? 62.784 -19.770 56.095 1.00 11.74 200 ASP A O 1
ATOM 1432 N N . PHE A 1 201 ? 61.559 -19.440 54.218 1.00 10.14 201 PHE A N 1
ATOM 1433 C CA . PHE A 1 201 ? 61.507 -20.852 53.845 1.00 9.47 201 PHE A CA 1
ATOM 1434 C C . PHE A 1 201 ? 61.729 -21.018 52.346 1.00 11.20 201 PHE A C 1
ATOM 1435 O O . PHE A 1 201 ? 61.116 -20.310 51.541 1.00 11.51 201 PHE A O 1
ATOM 1443 N N . ASN A 1 202 ? 62.628 -21.936 51.974 1.00 10.63 202 ASN A N 1
ATOM 1444 C CA . ASN A 1 202 ? 62.853 -22.266 50.567 1.00 11.54 202 ASN A CA 1
ATOM 1445 C C . ASN A 1 202 ? 62.352 -23.673 50.275 1.00 11.09 202 ASN A C 1
ATOM 1446 O O . ASN A 1 202 ? 63.036 -24.657 50.603 1.00 13.29 202 ASN A O 1
ATOM 1451 N N . PRO A 1 203 ? 61.169 -23.827 49.667 1.00 11.15 203 PRO A N 1
ATOM 1452 C CA . PRO A 1 203 ? 60.680 -25.167 49.289 1.00 12.90 203 PRO A CA 1
ATOM 1453 C C . PRO A 1 203 ? 61.349 -25.746 48.046 1.00 13.99 203 PRO A C 1
ATOM 1454 O O . PRO A 1 203 ? 61.124 -26.926 47.738 1.00 15.44 203 PRO A O 1
ATOM 1458 N N . VAL A 1 204 ? 62.147 -24.942 47.339 1.00 11.38 204 VAL A N 1
ATOM 1459 C CA . VAL A 1 204 ? 62.964 -25.309 46.175 1.00 13.25 204 VAL A CA 1
ATOM 1460 C C . VAL A 1 204 ? 62.105 -25.464 44.927 1.00 15.84 204 VAL A C 1
ATOM 1461 O O . VAL A 1 204 ? 62.345 -24.790 43.918 1.00 14.99 204 VAL A O 1
ATOM 1465 N N . THR A 1 205 ? 61.098 -26.332 44.991 1.00 15.30 205 THR A N 1
ATOM 1466 C CA . THR A 1 205 ? 60.475 -26.864 43.780 1.00 15.86 205 THR A CA 1
ATOM 1467 C C . THR A 1 205 ? 59.260 -26.082 43.296 1.00 13.72 205 THR A C 1
ATOM 1468 O O . THR A 1 205 ? 58.736 -26.406 42.226 1.00 13.15 205 THR A O 1
ATOM 1472 N N . TYR A 1 206 ? 58.799 -25.071 44.026 1.00 15.23 206 TYR A N 1
ATOM 1473 C CA . TYR A 1 206 ? 57.692 -24.248 43.552 1.00 13.08 206 TYR A CA 1
ATOM 1474 C C . TYR A 1 206 ? 57.966 -22.792 43.916 1.00 14.68 206 TYR A C 1
ATOM 1475 O O . TYR A 1 206 ? 59.000 -22.471 44.516 1.00 11.01 206 TYR A O 1
ATOM 1484 N N . GLU A 1 207 ? 57.022 -21.915 43.542 1.00 10.99 207 GLU A N 1
ATOM 1485 C CA . GLU A 1 207 ? 57.206 -20.465 43.635 1.00 11.74 207 GLU A CA 1
ATOM 1486 C C . GLU A 1 207 ? 57.610 -20.068 45.040 1.00 12.30 207 GLU A C 1
ATOM 1487 O O . GLU A 1 207 ? 56.928 -20.405 46.008 1.00 13.16 207 GLU A O 1
ATOM 1493 N N . SER A 1 208 ? 58.724 -19.353 45.143 1.00 10.56 208 SER A N 1
ATOM 1494 C CA . SER A 1 208 ? 59.253 -18.999 46.451 1.00 9.20 208 SER A CA 1
ATOM 1495 C C . SER A 1 208 ? 60.281 -17.895 46.283 1.00 10.24 208 SER A C 1
ATOM 1496 O O . SER A 1 208 ? 60.820 -17.675 45.195 1.00 11.48 208 SER A O 1
ATOM 1499 N N . MET A 1 209 ? 60.537 -17.199 47.384 1.00 8.92 209 MET A N 1
ATOM 1500 C CA . MET A 1 209 ? 61.408 -16.033 47.422 1.00 10.74 209 MET A CA 1
ATOM 1501 C C . MET A 1 209 ? 61.734 -15.661 48.850 1.00 10.97 209 MET A C 1
ATOM 1502 O O . MET A 1 209 ? 60.830 -15.457 49.663 1.00 10.40 209 MET A O 1
ATOM 1507 N N . GLU A 1 210 ? 63.024 -15.547 49.143 1.00 11.50 210 GLU A N 1
ATOM 1508 C CA . GLU A 1 210 ? 63.503 -15.368 50.506 1.00 8.80 210 GLU A CA 1
ATOM 1509 C C . GLU A 1 210 ? 63.763 -13.893 50.808 1.00 11.16 210 GLU A C 1
ATOM 1510 O O . GLU A 1 210 ? 63.947 -13.059 49.913 1.00 12.22 210 GLU A O 1
ATOM 1516 N N . SER A 1 211 ? 63.743 -13.570 52.101 1.00 11.92 211 SER A N 1
ATOM 1517 C CA . SER A 1 211 ? 64.007 -12.209 52.550 1.00 10.70 211 SER A CA 1
ATOM 1518 C C . SER A 1 211 ? 64.182 -12.244 54.053 1.00 10.60 211 SER A C 1
ATOM 1519 O O . SER A 1 211 ? 63.532 -13.046 54.728 1.00 10.26 211 SER A O 1
ATOM 1522 N N . ASP A 1 212 ? 65.044 -11.365 54.565 1.00 8.13 212 ASP A N 1
ATOM 1523 C CA . ASP A 1 212 ? 64.961 -10.953 55.961 1.00 8.70 212 ASP A CA 1
ATOM 1524 C C . ASP A 1 212 ? 64.208 -9.616 56.007 1.00 11.09 212 ASP A C 1
ATOM 1525 O O . ASP A 1 212 ? 63.701 -9.135 54.988 1.00 10.76 212 ASP A O 1
ATOM 1530 N N . GLY A 1 213 ? 64.121 -9.000 57.189 1.00 11.58 213 GLY A N 1
ATOM 1531 C CA . GLY A 1 213 ? 63.359 -7.768 57.302 1.00 11.08 213 GLY A CA 1
ATOM 1532 C C . GLY A 1 213 ? 64.074 -6.537 56.782 1.00 10.13 213 GLY A C 1
ATOM 1533 O O . GLY A 1 213 ? 63.425 -5.566 56.386 1.00 12.91 213 GLY A O 1
ATOM 1534 N N . PHE A 1 214 ? 65.407 -6.545 56.788 1.00 10.21 214 PHE A N 1
ATOM 1535 C CA . PHE A 1 214 ? 66.147 -5.433 56.215 1.00 10.09 214 PHE A CA 1
ATOM 1536 C C . PHE A 1 214 ? 65.953 -5.413 54.713 1.00 10.82 214 PHE A C 1
ATOM 1537 O O . PHE A 1 214 ? 65.637 -4.369 54.132 1.00 13.42 214 PHE A O 1
ATOM 1545 N N . GLN A 1 215 ? 66.112 -6.584 54.083 1.00 13.10 215 GLN A N 1
ATOM 1546 C CA . GLN A 1 215 ? 65.856 -6.722 52.649 1.00 12.18 215 GLN A CA 1
ATOM 1547 C C . GLN A 1 215 ? 64.404 -6.422 52.315 1.00 12.15 215 GLN A C 1
ATOM 1548 O O . GLN A 1 215 ? 64.116 -5.781 51.296 1.00 12.89 215 GLN A O 1
ATOM 1554 N N . ALA A 1 216 ? 63.474 -6.891 53.155 1.00 10.70 216 ALA A N 1
ATOM 1555 C CA . ALA A 1 216 ? 62.058 -6.623 52.918 1.00 12.28 216 ALA A CA 1
ATOM 1556 C C . ALA A 1 216 ? 61.784 -5.129 52.933 1.00 10.34 216 ALA A C 1
ATOM 1557 O O . ALA A 1 216 ? 61.060 -4.614 52.072 1.00 11.95 216 ALA A O 1
ATOM 1559 N N . LYS A 1 217 ? 62.340 -4.415 53.929 1.00 11.91 217 LYS A N 1
ATOM 1560 C CA . LYS A 1 217 ? 62.174 -2.964 53.993 1.00 12.10 217 LYS A CA 1
ATOM 1561 C C . LYS A 1 217 ? 62.748 -2.301 52.744 1.00 12.78 217 LYS A C 1
ATOM 1562 O O . LYS A 1 217 ? 62.156 -1.360 52.202 1.00 12.25 217 LYS A O 1
ATOM 1568 N N . ASP A 1 218 ? 63.901 -2.791 52.273 1.00 11.39 218 ASP A N 1
ATOM 1569 C CA . ASP A 1 218 ? 64.516 -2.256 51.065 1.00 12.29 218 ASP A CA 1
ATOM 1570 C C . ASP A 1 218 ? 63.571 -2.325 49.874 1.00 13.33 218 ASP A C 1
ATOM 1571 O O . ASP A 1 218 ? 63.657 -1.490 48.963 1.00 12.89 218 ASP A O 1
ATOM 1576 N N . PHE A 1 219 ? 62.674 -3.305 49.853 1.00 11.06 219 PHE A N 1
ATOM 1577 C CA . PHE A 1 219 ? 61.674 -3.305 48.796 1.00 13.53 219 PHE A CA 1
ATOM 1578 C C . PHE A 1 219 ? 60.420 -2.537 49.193 1.00 11.30 219 PHE A C 1
ATOM 1579 O O . PHE A 1 219 ? 59.868 -1.810 48.363 1.00 11.87 219 PHE A O 1
ATOM 1587 N N . LEU A 1 220 ? 59.965 -2.667 50.450 1.00 12.36 220 LEU A N 1
ATOM 1588 C CA . LEU A 1 220 ? 58.725 -2.002 50.852 1.00 9.68 220 LEU A CA 1
ATOM 1589 C C . LEU A 1 220 ? 58.816 -0.492 50.706 1.00 13.00 220 LEU A C 1
ATOM 1590 O O . LEU A 1 220 ? 57.801 0.170 50.441 1.00 13.37 220 LEU A O 1
ATOM 1595 N N . GLU A 1 221 ? 60.008 0.077 50.878 1.00 11.13 221 GLU A N 1
ATOM 1596 C CA . GLU A 1 221 ? 60.143 1.520 50.752 1.00 12.06 221 GLU A CA 1
ATOM 1597 C C . GLU A 1 221 ? 59.845 1.979 49.334 1.00 12.79 221 GLU A C 1
ATOM 1598 O O . GLU A 1 221 ? 59.546 3.163 49.132 1.00 14.49 221 GLU A O 1
ATOM 1604 N N . ILE A 1 222 ? 59.949 1.068 48.366 1.00 14.22 222 ILE A N 1
ATOM 1605 C CA . ILE A 1 222 ? 59.579 1.318 46.972 1.00 12.35 222 ILE A CA 1
ATOM 1606 C C . ILE A 1 222 ? 58.118 0.964 46.729 1.00 12.89 222 ILE A C 1
ATOM 1607 O O . ILE A 1 222 ? 57.362 1.759 46.166 1.00 15.84 222 ILE A O 1
ATOM 1612 N N . LEU A 1 223 ? 57.725 -0.254 47.130 1.00 11.87 223 LEU A N 1
ATOM 1613 C CA . LEU A 1 223 ? 56.370 -0.734 46.884 1.00 10.40 223 LEU A CA 1
ATOM 1614 C C . LEU A 1 223 ? 55.333 0.175 47.525 1.00 14.37 223 LEU A C 1
ATOM 1615 O O . LEU A 1 223 ? 54.357 0.575 46.880 1.00 13.04 223 LEU A O 1
ATOM 1620 N N . TYR A 1 224 ? 55.537 0.540 48.790 1.00 13.54 224 TYR A N 1
ATOM 1621 C CA . TYR A 1 224 ? 54.462 1.211 49.523 1.00 12.44 224 TYR A CA 1
ATOM 1622 C C . TYR A 1 224 ? 54.014 2.510 48.856 1.00 13.65 224 TYR A C 1
ATOM 1623 O O . TYR A 1 224 ? 52.815 2.650 48.562 1.00 15.40 224 TYR A O 1
ATOM 1632 N N . PRO A 1 225 ? 54.893 3.481 48.575 1.00 14.57 225 PRO A N 1
ATOM 1633 C CA . PRO A 1 225 ? 54.418 4.697 47.885 1.00 13.61 225 PRO A CA 1
ATOM 1634 C C . PRO A 1 225 ? 53.896 4.426 46.484 1.00 12.95 225 PRO A C 1
ATOM 1635 O O . PRO A 1 225 ? 52.944 5.083 46.043 1.00 17.60 225 PRO A O 1
ATOM 1639 N N . THR A 1 226 ? 54.509 3.495 45.762 1.00 14.80 226 THR A N 1
ATOM 1640 C CA . THR A 1 226 ? 53.980 3.101 44.456 1.00 15.58 226 THR A CA 1
ATOM 1641 C C . THR A 1 226 ? 52.535 2.626 44.568 1.00 15.84 226 THR A C 1
ATOM 1642 O O . THR A 1 226 ? 51.688 2.975 43.729 1.00 18.00 226 THR A O 1
ATOM 1646 N N . VAL A 1 227 ? 52.245 1.818 45.594 1.00 13.08 227 VAL A N 1
ATOM 1647 C CA . VAL A 1 227 ? 50.895 1.304 45.799 1.00 13.45 227 VAL A CA 1
ATOM 1648 C C . VAL A 1 227 ? 49.941 2.434 46.142 1.00 14.56 227 VAL A C 1
ATOM 1649 O O . VAL A 1 227 ? 48.857 2.535 45.566 1.00 15.05 227 VAL A O 1
ATOM 1653 N N . LYS A 1 228 ? 50.312 3.281 47.111 1.00 14.02 228 LYS A N 1
ATOM 1654 C CA . LYS A 1 228 ? 49.369 4.291 47.580 1.00 14.61 228 LYS A CA 1
ATOM 1655 C C . LYS A 1 228 ? 49.088 5.333 46.511 1.00 18.82 228 LYS A C 1
ATOM 1656 O O . LYS A 1 228 ? 48.010 5.931 46.508 1.00 18.83 228 LYS A O 1
ATOM 1662 N N . LYS A 1 229 ? 50.035 5.567 45.599 1.00 18.48 229 LYS A N 1
ATOM 1663 C CA . LYS A 1 229 ? 49.779 6.517 44.523 1.00 17.81 229 LYS A CA 1
ATOM 1664 C C . LYS A 1 229 ? 48.742 5.969 43.550 1.00 19.64 229 LYS A C 1
ATOM 1665 O O . LYS A 1 229 ? 47.944 6.728 42.990 1.00 18.66 229 LYS A O 1
ATOM 1671 N N . ALA A 1 230 ? 48.750 4.658 43.324 1.00 14.93 230 ALA A N 1
ATOM 1672 C CA . ALA A 1 230 ? 47.839 4.048 42.364 1.00 18.70 230 ALA A CA 1
ATOM 1673 C C . ALA A 1 230 ? 46.495 3.736 42.996 1.00 19.42 230 ALA A C 1
ATOM 1674 O O . ALA A 1 230 ? 45.457 3.817 42.332 1.00 19.62 230 ALA A O 1
ATOM 1676 N N . PHE A 1 231 ? 46.498 3.423 44.286 1.00 16.03 231 PHE A N 1
ATOM 1677 C CA . PHE A 1 231 ? 45.309 2.919 44.969 1.00 18.17 231 PHE A CA 1
ATOM 1678 C C . PHE A 1 231 ? 45.434 3.336 46.418 1.00 18.21 231 PHE A C 1
ATOM 1679 O O . PHE A 1 231 ? 45.969 2.592 47.245 1.00 16.63 231 PHE A O 1
ATOM 1687 N N . PRO A 1 232 ? 44.985 4.549 46.758 1.00 16.66 232 PRO A N 1
ATOM 1688 C CA . PRO A 1 232 ? 45.257 5.082 48.109 1.00 19.18 232 PRO A CA 1
ATOM 1689 C C . PRO A 1 232 ? 44.711 4.219 49.231 1.00 19.42 232 PRO A C 1
ATOM 1690 O O . PRO A 1 232 ? 45.180 4.345 50.369 1.00 22.84 232 PRO A O 1
ATOM 1694 N N . ASN A 1 233 ? 43.737 3.355 48.957 1.00 16.90 233 ASN A N 1
ATOM 1695 C CA . ASN A 1 233 ? 43.096 2.558 49.995 1.00 19.16 233 ASN A CA 1
ATOM 1696 C C . ASN A 1 233 ? 43.581 1.116 50.024 1.00 20.61 233 ASN A C 1
ATOM 1697 O O . ASN A 1 233 ? 43.046 0.309 50.794 1.00 19.86 233 ASN A O 1
ATOM 1702 N N . LEU A 1 234 ? 44.579 0.770 49.212 1.00 15.18 234 LEU A N 1
ATOM 1703 C CA . LEU A 1 234 ? 45.075 -0.595 49.141 1.00 15.84 234 LEU A CA 1
ATOM 1704 C C . LEU A 1 234 ? 46.123 -0.784 50.232 1.00 13.49 234 LEU A C 1
ATOM 1705 O O . LEU A 1 234 ? 47.137 -0.077 50.245 1.00 14.22 234 LEU A O 1
ATOM 1710 N N . ASP A 1 235 ? 45.873 -1.717 51.144 1.00 14.62 235 ASP A N 1
ATOM 1711 C CA . ASP A 1 235 ? 46.831 -2.008 52.205 1.00 12.43 235 ASP A CA 1
ATOM 1712 C C . ASP A 1 235 ? 47.908 -2.958 51.708 1.00 13.05 235 ASP A C 1
ATOM 1713 O O . ASP A 1 235 ? 47.677 -3.763 50.802 1.00 11.22 235 ASP A O 1
ATOM 1718 N N . VAL A 1 236 ? 49.085 -2.879 52.345 1.00 11.71 236 VAL A N 1
ATOM 1719 C CA . VAL A 1 236 ? 50.269 -3.672 52.022 1.00 11.55 236 VAL A CA 1
ATOM 1720 C C . VAL A 1 236 ? 50.588 -4.569 53.221 1.00 11.67 236 VAL A C 1
ATOM 1721 O O . VAL A 1 236 ? 50.571 -4.106 54.362 1.00 12.31 236 VAL A O 1
ATOM 1725 N N . SER A 1 237 ? 50.839 -5.847 52.969 1.00 9.85 237 SER A N 1
ATOM 1726 C CA . SER A 1 237 ? 51.106 -6.813 54.034 1.00 10.61 237 SER A CA 1
ATOM 1727 C C . SER A 1 237 ? 52.603 -7.041 54.209 1.00 11.34 237 SER A C 1
ATOM 1728 O O . SER A 1 237 ? 53.413 -6.752 53.325 1.00 11.32 237 SER A O 1
ATOM 1731 N N . CYS A 1 238 ? 52.959 -7.611 55.359 1.00 10.39 238 CYS A N 1
ATOM 1732 C CA . CYS A 1 238 ? 54.292 -8.163 55.576 1.00 9.17 238 CYS A CA 1
ATOM 1733 C C . CYS A 1 238 ? 54.178 -9.243 56.636 1.00 11.02 238 CYS A C 1
ATOM 1734 O O . CYS A 1 238 ? 53.590 -8.989 57.689 1.00 10.90 238 CYS A O 1
ATOM 1737 N N . CYS A 1 239 ? 54.715 -10.435 56.364 1.00 11.56 239 CYS A N 1
ATOM 1738 C CA . CYS A 1 239 ? 55.357 -10.900 55.139 1.00 10.97 239 CYS A CA 1
ATOM 1739 C C . CYS A 1 239 ? 55.066 -12.396 54.942 1.00 10.64 239 CYS A C 1
ATOM 1740 O O . CYS A 1 239 ? 55.797 -13.097 54.258 1.00 9.56 239 CYS A O 1
ATOM 1743 N N . ASP A 1 240 ? 53.987 -12.877 55.559 1.00 10.39 240 ASP A N 1
ATOM 1744 C CA . ASP A 1 240 ? 53.503 -14.239 55.367 1.00 11.47 240 ASP A CA 1
ATOM 1745 C C . ASP A 1 240 ? 54.559 -15.263 55.765 1.00 10.61 240 ASP A C 1
ATOM 1746 O O . ASP A 1 240 ? 54.760 -16.259 55.079 1.00 9.69 240 ASP A O 1
ATOM 1751 N N . ALA A 1 241 ? 55.235 -15.013 56.886 1.00 10.29 241 ALA A N 1
ATOM 1752 C CA . ALA A 1 241 ? 56.225 -15.962 57.382 1.00 11.10 241 ALA A CA 1
ATOM 1753 C C . ALA A 1 241 ? 55.567 -17.303 57.727 1.00 9.82 241 ALA A C 1
ATOM 1754 O O . ALA A 1 241 ? 54.357 -17.387 57.967 1.00 9.56 241 ALA A O 1
ATOM 1756 N N . THR A 1 242 ? 56.386 -18.371 57.768 1.00 10.52 242 THR A N 1
ATOM 1757 C CA . THR A 1 242 ? 55.834 -19.714 57.997 1.00 9.04 242 THR A CA 1
ATOM 1758 C C . THR A 1 242 ? 55.268 -19.884 59.399 1.00 9.44 242 THR A C 1
ATOM 1759 O O . THR A 1 242 ? 54.565 -20.879 59.657 1.00 9.15 242 THR A O 1
ATOM 1763 N N . GLY A 1 243 ? 55.625 -18.991 60.313 1.00 10.52 243 GLY A N 1
ATOM 1764 C CA . GLY A 1 243 ? 55.191 -19.078 61.693 1.00 9.04 243 GLY A CA 1
ATOM 1765 C C . GLY A 1 243 ? 55.236 -17.726 62.365 1.00 9.20 243 GLY A C 1
ATOM 1766 O O . GLY A 1 243 ? 55.744 -16.746 61.818 1.00 10.28 243 GLY A O 1
ATOM 1767 N N . ALA A 1 244 ? 54.702 -17.690 63.594 1.00 8.66 244 ALA A N 1
ATOM 1768 C CA . ALA A 1 244 ? 54.587 -16.424 64.303 1.00 10.80 244 ALA A CA 1
ATOM 1769 C C . ALA A 1 244 ? 55.956 -15.888 64.701 1.00 10.98 244 ALA A C 1
ATOM 1770 O O . ALA A 1 244 ? 56.228 -14.694 64.537 1.00 12.34 244 ALA A O 1
ATOM 1772 N N . ARG A 1 245 ? 56.829 -16.754 65.222 1.00 10.84 245 ARG A N 1
ATOM 1773 C CA . ARG A 1 245 ? 58.169 -16.322 65.605 1.00 11.16 245 ARG A CA 1
ATOM 1774 C C . ARG A 1 245 ? 58.938 -15.790 64.400 1.00 10.00 245 ARG A C 1
ATOM 1775 O O . ARG A 1 245 ? 59.590 -14.742 64.470 1.00 11.69 245 ARG A O 1
ATOM 1783 N N . GLN A 1 246 ? 58.877 -16.510 63.285 1.00 10.15 246 GLN A N 1
ATOM 1784 C CA . GLN A 1 246 ? 59.524 -16.037 62.062 1.00 10.23 246 GLN A CA 1
ATOM 1785 C C . GLN A 1 246 ? 58.957 -14.689 61.618 1.00 12.10 246 GLN A C 1
ATOM 1786 O O . GLN A 1 246 ? 59.704 -13.798 61.190 1.00 11.51 246 GLN A O 1
ATOM 1792 N N . GLU A 1 247 ? 57.635 -14.518 61.735 1.00 9.18 247 GLU A N 1
ATOM 1793 C CA . GLU A 1 247 ? 57.012 -13.237 61.424 1.00 11.15 247 GLU A CA 1
ATOM 1794 C C . GLU A 1 247 ? 57.487 -12.135 62.368 1.00 11.64 247 GLU A C 1
ATOM 1795 O O . GLU A 1 247 ? 57.795 -11.024 61.920 1.00 9.60 247 GLU A O 1
ATOM 1801 N N . ARG A 1 248 ? 57.555 -12.411 63.677 1.00 10.30 248 ARG A N 1
ATOM 1802 C CA . ARG A 1 248 ? 58.059 -11.393 64.603 1.00 12.23 248 ARG A CA 1
ATOM 1803 C C . ARG A 1 248 ? 59.479 -10.953 64.244 1.00 11.62 248 ARG A C 1
ATOM 1804 O O . ARG A 1 248 ? 59.803 -9.757 64.309 1.00 12.28 248 ARG A O 1
ATOM 1812 N N . ASN A 1 249 ? 60.357 -11.902 63.900 1.00 12.95 249 ASN A N 1
ATOM 1813 C CA . ASN A 1 249 ? 61.714 -11.534 63.491 1.00 10.62 249 ASN A CA 1
ATOM 1814 C C . ASN A 1 249 ? 61.717 -10.617 62.273 1.00 11.59 249 ASN A C 1
ATOM 1815 O O . ASN A 1 249 ? 62.470 -9.636 62.233 1.00 10.27 249 ASN A O 1
ATOM 1820 N N . ILE A 1 250 ? 60.920 -10.932 61.251 1.00 9.24 250 ILE A N 1
ATOM 1821 C CA . ILE A 1 250 ? 60.929 -10.074 60.071 1.00 8.55 250 ILE A CA 1
ATOM 1822 C C . ILE A 1 250 ? 60.373 -8.695 60.408 1.00 10.07 250 ILE A C 1
ATOM 1823 O O . ILE A 1 250 ? 60.909 -7.668 59.969 1.00 10.58 250 ILE A O 1
ATOM 1828 N N . LEU A 1 251 ? 59.314 -8.656 61.221 1.00 12.45 251 LEU A N 1
ATOM 1829 C CA . LEU A 1 251 ? 58.724 -7.389 61.635 1.00 13.55 251 LEU A CA 1
ATOM 1830 C C . LEU A 1 251 ? 59.714 -6.552 62.435 1.00 13.00 251 LEU A C 1
ATOM 1831 O O . LEU A 1 251 ? 59.769 -5.326 62.276 1.00 11.79 251 LEU A O 1
ATOM 1836 N N . TYR A 1 252 ? 60.467 -7.190 63.330 1.00 12.02 252 TYR A N 1
ATOM 1837 C CA . TYR A 1 252 ? 61.521 -6.486 64.060 1.00 11.54 252 TYR A CA 1
ATOM 1838 C C . TYR A 1 252 ? 62.512 -5.856 63.098 1.00 11.42 252 TYR A C 1
ATOM 1839 O O . TYR A 1 252 ? 62.854 -4.673 63.210 1.00 13.62 252 TYR A O 1
ATOM 1848 N N . GLU A 1 253 ? 62.981 -6.642 62.139 1.00 10.70 253 GLU A N 1
ATOM 1849 C CA . GLU A 1 253 ? 64.012 -6.167 61.233 1.00 13.20 253 GLU A CA 1
ATOM 1850 C C . GLU A 1 253 ? 63.475 -5.106 60.273 1.00 10.14 253 GLU A C 1
ATOM 1851 O O . GLU A 1 253 ? 64.169 -4.133 59.984 1.00 11.44 253 GLU A O 1
ATOM 1857 N N . VAL A 1 254 ? 62.241 -5.258 59.784 1.00 12.16 254 VAL A N 1
ATOM 1858 C CA . VAL A 1 254 ? 61.659 -4.204 58.951 1.00 10.84 254 VAL A CA 1
ATOM 1859 C C . VAL A 1 254 ? 61.647 -2.882 59.715 1.00 12.24 254 VAL A C 1
ATOM 1860 O O . VAL A 1 254 ? 61.990 -1.818 59.177 1.00 10.68 254 VAL A O 1
ATOM 1864 N N . GLN A 1 255 ? 61.265 -2.936 60.994 1.00 11.01 255 GLN A N 1
ATOM 1865 C CA . GLN A 1 255 ? 61.192 -1.727 61.805 1.00 12.63 255 GLN A CA 1
ATOM 1866 C C . GLN A 1 255 ? 62.579 -1.191 62.128 1.00 11.24 255 GLN A C 1
ATOM 1867 O O . GLN A 1 255 ? 62.801 0.023 62.108 1.00 13.40 255 GLN A O 1
ATOM 1873 N N . GLN A 1 256 ? 63.532 -2.087 62.400 1.00 12.59 256 GLN A N 1
ATOM 1874 C CA . GLN A 1 256 ? 64.912 -1.672 62.628 1.00 14.13 256 GLN A CA 1
ATOM 1875 C C . GLN A 1 256 ? 65.514 -1.022 61.391 1.00 12.89 256 GLN A C 1
ATOM 1876 O O . GLN A 1 256 ? 66.398 -0.166 61.505 1.00 14.01 256 GLN A O 1
ATOM 1882 N N . ALA A 1 257 ? 65.067 -1.429 60.202 1.00 13.05 257 ALA A N 1
ATOM 1883 C CA . ALA A 1 257 ? 65.591 -0.877 58.961 1.00 13.97 257 ALA A CA 1
ATOM 1884 C C . ALA A 1 257 ? 64.895 0.419 58.571 1.00 12.58 257 ALA A C 1
ATOM 1885 O O . ALA A 1 257 ? 65.280 1.035 57.568 1.00 15.59 257 ALA A O 1
ATOM 1887 N N . GLY A 1 258 ? 63.893 0.845 59.345 1.00 11.55 258 GLY A N 1
ATOM 1888 C CA . GLY A 1 258 ? 63.233 2.115 59.135 1.00 11.98 258 GLY A CA 1
ATOM 1889 C C . GLY A 1 258 ? 61.904 2.019 58.434 1.00 11.72 258 GLY A C 1
ATOM 1890 O O . GLY A 1 258 ? 61.376 3.048 58.000 1.00 12.35 258 GLY A O 1
ATOM 1891 N N . GLY A 1 259 ? 61.347 0.821 58.325 1.00 11.68 259 GLY A N 1
ATOM 1892 C CA . GLY A 1 259 ? 60.177 0.559 57.502 1.00 12.15 259 GLY A CA 1
ATOM 1893 C C . GLY A 1 259 ? 58.865 0.368 58.238 1.00 11.85 259 GLY A C 1
ATOM 1894 O O . GLY A 1 259 ? 57.925 -0.182 57.665 1.00 12.43 259 GLY A O 1
ATOM 1895 N N . GLU A 1 260 ? 58.772 0.826 59.492 1.00 13.04 260 GLU A N 1
ATOM 1896 C CA . GLU A 1 260 ? 57.517 0.711 60.242 1.00 14.51 260 GLU A CA 1
ATOM 1897 C C . GLU A 1 260 ? 56.300 1.214 59.467 1.00 13.05 260 GLU A C 1
ATOM 1898 O O . GLU A 1 260 ? 55.204 0.665 59.609 1.00 15.67 260 GLU A O 1
ATOM 1904 N N . HIS A 1 261 ? 56.454 2.262 58.655 1.00 12.67 261 HIS A N 1
ATOM 1905 C CA . HIS A 1 261 ? 55.308 2.836 57.956 1.00 14.64 261 HIS A CA 1
ATOM 1906 C C . HIS A 1 261 ? 55.318 2.525 56.463 1.00 13.09 261 HIS A C 1
ATOM 1907 O O . HIS A 1 261 ? 54.676 3.223 55.671 1.00 14.95 261 HIS A O 1
ATOM 1914 N N . PHE A 1 262 ? 55.982 1.432 56.083 1.00 13.08 262 PHE A N 1
ATOM 1915 C CA . PHE A 1 262 ? 55.946 0.913 54.721 1.00 13.11 262 PHE A CA 1
ATOM 1916 C C . PHE A 1 262 ? 55.167 -0.391 54.619 1.00 12.31 262 PHE A C 1
ATOM 1917 O O . PHE A 1 262 ? 55.342 -1.141 53.652 1.00 11.56 262 PHE A O 1
ATOM 1925 N N . PHE A 1 263 ? 54.285 -0.654 55.578 1.00 10.25 263 PHE A N 1
ATOM 1926 C CA . PHE A 1 263 ? 53.351 -1.769 55.487 1.00 12.38 263 PHE A CA 1
ATOM 1927 C C . PHE A 1 263 ? 52.222 -1.535 56.476 1.00 11.27 263 PHE A C 1
ATOM 1928 O O . PHE A 1 263 ? 52.366 -0.772 57.431 1.00 13.79 263 PHE A O 1
ATOM 1936 N N . ASP A 1 264 ? 51.073 -2.163 56.199 1.00 13.20 264 ASP A N 1
ATOM 1937 C CA . ASP A 1 264 ? 49.844 -1.876 56.943 1.00 12.86 264 ASP A CA 1
ATOM 1938 C C . ASP A 1 264 ? 49.328 -3.026 57.789 1.00 11.55 264 ASP A C 1
ATOM 1939 O O . ASP A 1 264 ? 48.676 -2.773 58.810 1.00 13.00 264 ASP A O 1
ATOM 1944 N N . VAL A 1 265 ? 49.555 -4.270 57.375 1.00 13.44 265 VAL A N 1
ATOM 1945 C CA . VAL A 1 265 ? 48.969 -5.444 58.010 1.00 12.03 265 VAL A CA 1
ATOM 1946 C C . VAL A 1 265 ? 50.070 -6.469 58.205 1.00 12.68 265 VAL A C 1
ATOM 1947 O O . VAL A 1 265 ? 50.883 -6.685 57.298 1.00 12.81 265 VAL A O 1
ATOM 1951 N N . ALA A 1 266 ? 50.100 -7.105 59.379 1.00 11.54 266 ALA A N 1
ATOM 1952 C CA . ALA A 1 266 ? 51.035 -8.201 59.632 1.00 11.89 266 ALA A CA 1
ATOM 1953 C C . ALA A 1 266 ? 50.391 -9.530 59.246 1.00 10.51 266 ALA A C 1
ATOM 1954 O O . ALA A 1 266 ? 49.374 -9.924 59.814 1.00 11.52 266 ALA A O 1
ATOM 1956 N N . THR A 1 267 ? 50.986 -10.239 58.293 1.00 11.48 267 THR A N 1
ATOM 1957 C CA . THR A 1 267 ? 50.459 -11.525 57.874 1.00 9.81 267 THR A CA 1
ATOM 1958 C C . THR A 1 267 ? 51.429 -12.643 58.241 1.00 10.68 267 THR A C 1
ATOM 1959 O O . THR A 1 267 ? 52.655 -12.480 58.149 1.00 12.51 267 THR A O 1
ATOM 1963 N N . TRP A 1 268 ? 50.866 -13.776 58.649 1.00 12.81 268 TRP A N 1
ATOM 1964 C CA . TRP A 1 268 ? 51.672 -14.883 59.146 1.00 9.64 268 TRP A CA 1
ATOM 1965 C C . TRP A 1 268 ? 50.911 -16.189 58.973 1.00 12.18 268 TRP A C 1
ATOM 1966 O O . TRP A 1 268 ? 49.682 -16.205 58.859 1.00 8.60 268 TRP A O 1
ATOM 1977 N N . HIS A 1 269 ? 51.668 -17.287 58.910 1.00 10.58 269 HIS A N 1
ATOM 1978 C CA . HIS A 1 269 ? 51.106 -18.628 58.805 1.00 7.63 269 HIS A CA 1
ATOM 1979 C C . HIS A 1 269 ? 51.357 -19.376 60.105 1.00 8.28 269 HIS A C 1
ATOM 1980 O O . HIS A 1 269 ? 52.254 -19.028 60.877 1.00 10.78 269 HIS A O 1
ATOM 1987 N N . ASN A 1 270 ? 50.566 -20.419 60.340 1.00 9.99 270 ASN A N 1
ATOM 1988 C CA . ASN A 1 270 ? 50.608 -21.143 61.611 1.00 11.38 270 ASN A CA 1
ATOM 1989 C C . ASN A 1 270 ? 51.366 -22.467 61.525 1.00 11.77 270 ASN A C 1
ATOM 1990 O O . ASN A 1 270 ? 51.231 -23.308 62.415 1.00 15.27 270 ASN A O 1
ATOM 1995 N N . TYR A 1 271 ? 52.189 -22.663 60.491 1.00 11.11 271 TYR A N 1
ATOM 1996 C CA . TYR A 1 271 ? 52.828 -23.964 60.305 1.00 10.19 271 TYR A CA 1
ATOM 1997 C C . TYR A 1 271 ? 54.009 -24.214 61.239 1.00 10.20 271 TYR A C 1
ATOM 1998 O O . TYR A 1 271 ? 54.196 -25.345 61.700 1.00 11.47 271 TYR A O 1
ATOM 2007 N N . GLN A 1 272 ? 54.857 -23.210 61.469 1.00 9.28 272 GLN A N 1
ATOM 2008 C CA . GLN A 1 272 ? 56.176 -23.448 62.052 1.00 9.73 272 GLN A CA 1
ATOM 2009 C C . GLN A 1 272 ? 56.413 -22.674 63.334 1.00 11.92 272 GLN A C 1
ATOM 2010 O O . GLN A 1 272 ? 57.559 -22.595 63.782 1.00 12.15 272 GLN A O 1
ATOM 2016 N N A SER A 1 273 ? 55.355 -22.103 63.917 0.60 11.24 273 SER A N 1
ATOM 2017 N N B SER A 1 273 ? 55.369 -22.077 63.914 0.40 11.21 273 SER A N 1
ATOM 2018 C CA A SER A 1 273 ? 55.370 -21.445 65.219 0.60 12.70 273 SER A CA 1
ATOM 2019 C CA B SER A 1 273 ? 55.375 -21.557 65.280 0.40 12.69 273 SER A CA 1
ATOM 2020 C C A SER A 1 273 ? 53.978 -20.883 65.470 0.60 13.41 273 SER A C 1
ATOM 2021 C C B SER A 1 273 ? 54.045 -20.860 65.522 0.40 13.41 273 SER A C 1
ATOM 2022 O O A SER A 1 273 ? 53.412 -20.217 64.598 0.60 12.76 273 SER A O 1
ATOM 2023 O O B SER A 1 273 ? 53.595 -20.064 64.693 0.40 12.81 273 SER A O 1
ATOM 2028 N N . SER A 1 274 ? 53.404 -21.163 66.649 1.00 12.32 274 SER A N 1
ATOM 2029 C CA . SER A 1 274 ? 52.100 -20.612 66.962 1.00 15.62 274 SER A CA 1
ATOM 2030 C C . SER A 1 274 ? 52.204 -19.654 68.129 1.00 17.39 274 SER A C 1
ATOM 2031 O O . SER A 1 274 ? 52.944 -19.927 69.079 1.00 19.17 274 SER A O 1
ATOM 2034 N N . PRO A 1 275 ? 51.474 -18.544 68.101 1.00 15.38 275 PRO A N 1
ATOM 2035 C CA . PRO A 1 275 ? 51.608 -17.542 69.154 1.00 18.02 275 PRO A CA 1
ATOM 2036 C C . PRO A 1 275 ? 50.683 -17.798 70.333 1.00 15.27 275 PRO A C 1
ATOM 2037 O O . PRO A 1 275 ? 49.638 -18.442 70.217 1.00 15.74 275 PRO A O 1
ATOM 2041 N N . GLU A 1 276 ? 51.121 -17.303 71.489 1.00 14.09 276 GLU A N 1
ATOM 2042 C CA . GLU A 1 276 ? 50.247 -17.081 72.631 1.00 14.75 276 GLU A CA 1
ATOM 2043 C C . GLU A 1 276 ? 50.376 -15.648 73.135 1.00 15.99 276 GLU A C 1
ATOM 2044 O O . GLU A 1 276 ? 49.949 -15.355 74.251 1.00 17.12 276 GLU A O 1
ATOM 2050 N N . ARG A 1 277 ? 50.961 -14.758 72.344 1.00 15.40 277 ARG A N 1
ATOM 2051 C CA . ARG A 1 277 ? 51.210 -13.372 72.705 1.00 19.66 277 ARG A CA 1
ATOM 2052 C C . ARG A 1 277 ? 51.018 -12.524 71.458 1.00 17.82 277 ARG A C 1
ATOM 2053 O O . ARG A 1 277 ? 51.034 -13.049 70.338 1.00 16.89 277 ARG A O 1
ATOM 2061 N N . PRO A 1 278 ? 50.819 -11.212 71.619 1.00 16.95 278 PRO A N 1
ATOM 2062 C CA . PRO A 1 278 ? 50.642 -10.327 70.454 1.00 16.17 278 PRO A CA 1
ATOM 2063 C C . PRO A 1 278 ? 51.889 -10.247 69.582 1.00 21.11 278 PRO A C 1
ATOM 2064 O O . PRO A 1 278 ? 52.976 -10.731 69.921 1.00 21.14 278 PRO A O 1
ATOM 2068 N N . PHE A 1 279 ? 51.715 -9.610 68.425 1.00 15.48 279 PHE A N 1
ATOM 2069 C CA . PHE A 1 279 ? 52.822 -9.344 67.517 1.00 16.84 279 PHE A CA 1
ATOM 2070 C C . PHE A 1 279 ? 53.461 -8.006 67.845 1.00 18.04 279 PHE A C 1
ATOM 2071 O O . PHE A 1 279 ? 52.852 -7.148 68.489 1.00 18.98 279 PHE A O 1
ATOM 2079 N N . ASN A 1 280 ? 54.714 -7.846 67.398 1.00 19.32 280 ASN A N 1
ATOM 2080 C CA . ASN A 1 280 ? 55.558 -6.717 67.796 1.00 23.35 280 ASN A CA 1
ATOM 2081 C C . ASN A 1 280 ? 55.402 -5.552 66.817 1.00 27.24 280 ASN A C 1
ATOM 2082 O O . ASN A 1 280 ? 56.364 -5.050 66.234 1.00 24.36 280 ASN A O 1
ATOM 2087 N N . VAL A 1 281 ? 54.150 -5.132 66.644 1.00 21.32 281 VAL A N 1
ATOM 2088 C CA . VAL A 1 281 ? 53.807 -3.971 65.837 1.00 21.49 281 VAL A CA 1
ATOM 2089 C C . VAL A 1 281 ? 52.733 -3.210 66.593 1.00 25.79 281 VAL A C 1
ATOM 2090 O O . VAL A 1 281 ? 51.948 -3.792 67.349 1.00 35.16 281 VAL A O 1
ATOM 2094 N N . VAL A 1 282 ? 52.726 -1.894 66.421 1.00 26.03 282 VAL A N 1
ATOM 2095 C CA . VAL A 1 282 ? 51.797 -1.010 67.113 1.00 26.50 282 VAL A CA 1
ATOM 2096 C C . VAL A 1 282 ? 50.885 -0.374 66.077 1.00 25.06 282 VAL A C 1
ATOM 2097 O O . VAL A 1 282 ? 51.362 0.222 65.103 1.00 25.61 282 VAL A O 1
ATOM 2101 N N . GLY A 1 283 ? 49.576 -0.521 66.274 1.00 22.71 283 GLY A N 1
ATOM 2102 C CA . GLY A 1 283 ? 48.616 0.125 65.404 1.00 23.99 283 GLY A CA 1
ATOM 2103 C C . GLY A 1 283 ? 48.376 -0.564 64.084 1.00 24.23 283 GLY A C 1
ATOM 2104 O O . GLY A 1 283 ? 47.819 0.051 63.169 1.00 27.71 283 GLY A O 1
ATOM 2105 N N . LYS A 1 284 ? 48.793 -1.820 63.947 1.00 19.84 284 LYS A N 1
ATOM 2106 C CA . LYS A 1 284 ? 48.570 -2.585 62.730 1.00 14.87 284 LYS A CA 1
ATOM 2107 C C . LYS A 1 284 ? 47.895 -3.896 63.103 1.00 15.22 284 LYS A C 1
ATOM 2108 O O . LYS A 1 284 ? 48.331 -4.571 64.050 1.00 14.51 284 LYS A O 1
ATOM 2114 N N . PRO A 1 285 ? 46.858 -4.296 62.385 1.00 13.11 285 PRO A N 1
ATOM 2115 C CA . PRO A 1 285 ? 46.220 -5.580 62.649 1.00 12.90 285 PRO A CA 1
ATOM 2116 C C . PRO A 1 285 ? 47.065 -6.697 62.056 1.00 11.83 285 PRO A C 1
ATOM 2117 O O . PRO A 1 285 ? 47.996 -6.459 61.279 1.00 12.95 285 PRO A O 1
ATOM 2121 N N . ASN A 1 286 ? 46.737 -7.923 62.445 1.00 11.45 286 ASN A N 1
ATOM 2122 C CA . ASN A 1 286 ? 47.413 -9.089 61.901 1.00 10.31 286 ASN A CA 1
ATOM 2123 C C . ASN A 1 286 ? 46.386 -10.103 61.415 1.00 11.59 286 ASN A C 1
ATOM 2124 O O . ASN A 1 286 ? 45.273 -10.187 61.941 1.00 11.48 286 ASN A O 1
ATOM 2129 N N . ILE A 1 287 ? 46.748 -10.821 60.350 1.00 10.48 287 ILE A N 1
ATOM 2130 C CA . ILE A 1 287 ? 45.931 -11.890 59.784 1.00 9.18 287 ILE A CA 1
ATOM 2131 C C . ILE A 1 287 ? 46.781 -13.144 59.714 1.00 12.09 287 ILE A C 1
ATOM 2132 O O . ILE A 1 287 ? 47.914 -13.101 59.216 1.00 11.14 287 ILE A O 1
ATOM 2137 N N . MET A 1 288 ? 46.239 -14.246 60.214 1.00 11.39 288 MET A N 1
ATOM 2138 C CA . MET A 1 288 ? 46.783 -15.581 59.994 1.00 8.66 288 MET A CA 1
ATOM 2139 C C . MET A 1 288 ? 46.302 -16.005 58.615 1.00 10.39 288 MET A C 1
ATOM 2140 O O . MET A 1 288 ? 45.150 -16.420 58.449 1.00 12.59 288 MET A O 1
ATOM 2145 N N . THR A 1 289 ? 47.176 -15.908 57.615 1.00 9.63 289 THR A N 1
ATOM 2146 C CA . THR A 1 289 ? 46.727 -15.992 56.228 1.00 8.49 289 THR A CA 1
ATOM 2147 C C . THR A 1 289 ? 46.820 -17.381 55.602 1.00 9.96 289 THR A C 1
ATOM 2148 O O . THR A 1 289 ? 46.435 -17.533 54.441 1.00 9.42 289 THR A O 1
ATOM 2152 N N . GLU A 1 290 ? 47.329 -18.390 56.304 1.00 8.02 290 GLU A N 1
ATOM 2153 C CA . GLU A 1 290 ? 47.398 -19.728 55.724 1.00 10.94 290 GLU A CA 1
ATOM 2154 C C . GLU A 1 290 ? 47.729 -20.768 56.787 1.00 10.85 290 GLU A C 1
ATOM 2155 O O . GLU A 1 290 ? 48.729 -20.646 57.485 1.00 9.45 290 GLU A O 1
ATOM 2161 N N . TRP A 1 291 ? 46.892 -21.789 56.911 1.00 6.91 291 TRP A N 1
ATOM 2162 C CA . TRP A 1 291 ? 47.204 -22.979 57.696 1.00 8.04 291 TRP A CA 1
ATOM 2163 C C . TRP A 1 291 ? 46.278 -24.096 57.228 1.00 7.50 291 TRP A C 1
ATOM 2164 O O . TRP A 1 291 ? 45.205 -23.836 56.695 1.00 9.39 291 TRP A O 1
ATOM 2175 N N . ALA A 1 292 ? 46.715 -25.337 57.426 1.00 8.07 292 ALA A N 1
ATOM 2176 C CA . ALA A 1 292 ? 45.902 -26.519 57.145 1.00 9.56 292 ALA A CA 1
ATOM 2177 C C . ALA A 1 292 ? 46.641 -27.726 57.694 1.00 10.89 292 ALA A C 1
ATOM 2178 O O . ALA A 1 292 ? 47.818 -27.643 58.045 1.00 12.30 292 ALA A O 1
ATOM 2180 N N . ASP A 1 293 ? 45.929 -28.852 57.757 1.00 9.90 293 ASP A N 1
ATOM 2181 C CA . ASP A 1 293 ? 46.530 -30.154 58.022 1.00 11.13 293 ASP A CA 1
ATOM 2182 C C . ASP A 1 293 ? 47.203 -30.572 56.725 1.00 10.12 293 ASP A C 1
ATOM 2183 O O . ASP A 1 293 ? 46.551 -31.077 55.806 1.00 11.49 293 ASP A O 1
ATOM 2188 N N . GLY A 1 294 ? 48.516 -30.334 56.633 1.00 13.13 294 GLY A N 1
ATOM 2189 C CA . GLY A 1 294 ? 49.191 -30.526 55.362 1.00 14.85 294 GLY A CA 1
ATOM 2190 C C . GLY A 1 294 ? 49.511 -31.957 55.000 1.00 14.53 294 GLY A C 1
ATOM 2191 O O . GLY A 1 294 ? 49.840 -32.226 53.843 1.00 19.12 294 GLY A O 1
ATOM 2192 N N . SER A 1 295 ? 49.417 -32.891 55.948 1.00 12.97 295 SER A N 1
ATOM 2193 C CA . SER A 1 295 ? 49.874 -34.247 55.702 1.00 15.07 295 SER A CA 1
ATOM 2194 C C . SER A 1 295 ? 48.822 -35.319 55.920 1.00 16.10 295 SER A C 1
ATOM 2195 O O . SER A 1 295 ? 48.996 -36.431 55.409 1.00 18.62 295 SER A O 1
ATOM 2198 N N . GLY A 1 296 ? 47.730 -35.023 56.625 1.00 11.14 296 GLY A N 1
ATOM 2199 C CA . GLY A 1 296 ? 46.786 -36.044 56.987 1.00 13.16 296 GLY A CA 1
ATOM 2200 C C . GLY A 1 296 ? 45.745 -36.240 55.906 1.00 15.04 296 GLY A C 1
ATOM 2201 O O . GLY A 1 296 ? 45.578 -35.396 55.016 1.00 12.70 296 GLY A O 1
ATOM 2202 N N . PRO A 1 297 ? 45.041 -37.373 55.960 1.00 12.97 297 PRO A N 1
ATOM 2203 C CA . PRO A 1 297 ? 43.943 -37.621 55.012 1.00 13.39 297 PRO A CA 1
ATOM 2204 C C . PRO A 1 297 ? 42.829 -36.596 55.145 1.00 14.86 297 PRO A C 1
ATOM 2205 O O . PRO A 1 297 ? 42.704 -35.905 56.159 1.00 12.05 297 PRO A O 1
ATOM 2209 N N . TRP A 1 298 ? 42.005 -36.518 54.091 1.00 12.85 298 TRP A N 1
ATOM 2210 C CA . TRP A 1 298 ? 40.768 -35.743 54.149 1.00 10.51 298 TRP A CA 1
ATOM 2211 C C . TRP A 1 298 ? 40.006 -36.077 55.422 1.00 10.64 298 TRP A C 1
ATOM 2212 O O . TRP A 1 298 ? 39.873 -37.246 55.790 1.00 13.03 298 TRP A O 1
ATOM 2223 N N . ASN A 1 299 ? 39.496 -35.040 56.091 1.00 11.60 299 ASN A N 1
ATOM 2224 C CA . ASN A 1 299 ? 38.888 -35.208 57.407 1.00 10.79 299 ASN A CA 1
ATOM 2225 C C . ASN A 1 299 ? 37.751 -34.222 57.590 1.00 11.49 299 ASN A C 1
ATOM 2226 O O . ASN A 1 299 ? 37.904 -33.036 57.297 1.00 9.73 299 ASN A O 1
ATOM 2231 N N . THR A 1 300 ? 36.629 -34.716 58.130 1.00 10.36 300 THR A N 1
ATOM 2232 C CA . THR A 1 300 ? 35.446 -33.896 58.351 1.00 8.18 300 THR A CA 1
ATOM 2233 C C . THR A 1 300 ? 34.977 -33.868 59.798 1.00 8.29 300 THR A C 1
ATOM 2234 O O . THR A 1 300 ? 34.079 -33.079 60.115 1.00 12.59 300 THR A O 1
ATOM 2238 N N . THR A 1 301 ? 35.539 -34.695 60.674 1.00 9.16 301 THR A N 1
ATOM 2239 C CA . THR A 1 301 ? 34.959 -34.854 62.006 1.00 8.79 301 THR A CA 1
ATOM 2240 C C . THR A 1 301 ? 35.128 -33.597 62.858 1.00 10.54 301 THR A C 1
ATOM 2241 O O . THR A 1 301 ? 36.027 -32.776 62.653 1.00 10.19 301 THR A O 1
ATOM 2245 N N . TRP A 1 302 ? 34.211 -33.444 63.812 1.00 9.72 302 TRP A N 1
ATOM 2246 C CA . TRP A 1 302 ? 34.192 -32.317 64.733 1.00 8.99 302 TRP A CA 1
ATOM 2247 C C . TRP A 1 302 ? 34.984 -32.635 66.003 1.00 9.18 302 TRP A C 1
ATOM 2248 O O . TRP A 1 302 ? 35.953 -31.939 66.335 1.00 10.42 302 TRP A O 1
ATOM 2259 N N . ASP A 1 303 ? 34.588 -33.701 66.726 1.00 9.59 303 ASP A N 1
ATOM 2260 C CA . ASP A 1 303 ? 35.340 -34.106 67.921 1.00 10.54 303 ASP A CA 1
ATOM 2261 C C . ASP A 1 303 ? 35.195 -35.619 68.082 1.00 9.80 303 ASP A C 1
ATOM 2262 O O . ASP A 1 303 ? 34.399 -36.137 68.865 1.00 13.71 303 ASP A O 1
ATOM 2267 N N . VAL A 1 304 ? 36.000 -36.358 67.335 1.00 10.65 304 VAL A N 1
ATOM 2268 C CA . VAL A 1 304 ? 36.075 -37.802 67.481 1.00 10.23 304 VAL A CA 1
ATOM 2269 C C . VAL A 1 304 ? 37.453 -38.233 67.959 1.00 13.00 304 VAL A C 1
ATOM 2270 O O . VAL A 1 304 ? 37.584 -38.920 68.978 1.00 15.07 304 VAL A O 1
ATOM 2274 N N . SER A 1 305 ? 38.502 -37.773 67.280 1.00 10.41 305 SER A N 1
ATOM 2275 C CA . SER A 1 305 ? 39.859 -38.193 67.596 1.00 11.71 305 SER A CA 1
ATOM 2276 C C . SER A 1 305 ? 40.594 -37.251 68.536 1.00 9.75 305 SER A C 1
ATOM 2277 O O . SER A 1 305 ? 41.488 -37.705 69.253 1.00 11.12 305 SER A O 1
ATOM 2280 N N . GLY A 1 306 ? 40.276 -35.954 68.519 1.00 10.82 306 GLY A N 1
ATOM 2281 C CA . GLY A 1 306 ? 41.119 -34.962 69.162 1.00 8.41 306 GLY A CA 1
ATOM 2282 C C . GLY A 1 306 ? 42.335 -34.557 68.356 1.00 9.15 306 GLY A C 1
ATOM 2283 O O . GLY A 1 306 ? 43.213 -33.874 68.883 1.00 10.61 306 GLY A O 1
ATOM 2284 N N . GLN A 1 307 ? 42.405 -34.942 67.086 1.00 9.41 307 GLN A N 1
ATOM 2285 C CA . GLN A 1 307 ? 43.539 -34.602 66.246 1.00 11.31 307 GLN A CA 1
ATOM 2286 C C . GLN A 1 307 ? 43.346 -33.190 65.688 1.00 9.37 307 GLN A C 1
ATOM 2287 O O . GLN A 1 307 ? 42.220 -32.686 65.601 1.00 9.45 307 GLN A O 1
ATOM 2293 N N . LEU A 1 308 ? 44.463 -32.542 65.334 1.00 10.66 308 LEU A N 1
ATOM 2294 C CA . LEU A 1 308 ? 44.434 -31.119 64.997 1.00 12.51 308 LEU A CA 1
ATOM 2295 C C . LEU A 1 308 ? 43.605 -30.825 63.751 1.00 13.07 308 LEU A C 1
ATOM 2296 O O . LEU A 1 308 ? 43.231 -29.665 63.529 1.00 10.57 308 LEU A O 1
ATOM 2301 N N . ALA A 1 309 ? 43.290 -31.844 62.942 1.00 9.35 309 ALA A N 1
ATOM 2302 C CA . ALA A 1 309 ? 42.488 -31.600 61.753 1.00 9.82 309 ALA A CA 1
ATOM 2303 C C . ALA A 1 309 ? 41.023 -31.324 62.077 1.00 11.36 309 ALA A C 1
ATOM 2304 O O . ALA A 1 309 ? 40.297 -30.837 61.210 1.00 9.89 309 ALA A O 1
ATOM 2306 N N . GLU A 1 310 ? 40.570 -31.636 63.290 1.00 10.96 310 GLU A N 1
ATOM 2307 C CA . GLU A 1 310 ? 39.136 -31.666 63.562 1.00 9.48 310 GLU A CA 1
ATOM 2308 C C . GLU A 1 310 ? 38.561 -30.271 63.800 1.00 8.92 310 GLU A C 1
ATOM 2309 O O . GLU A 1 310 ? 39.254 -29.333 64.208 1.00 10.56 310 GLU A O 1
ATOM 2315 N N . GLY A 1 311 ? 37.245 -30.159 63.581 1.00 9.66 311 GLY A N 1
ATOM 2316 C CA . GLY A 1 311 ? 36.592 -28.865 63.691 1.00 7.97 311 GLY A CA 1
ATOM 2317 C C . GLY A 1 311 ? 36.719 -28.229 65.064 1.00 9.76 311 GLY A C 1
ATOM 2318 O O . GLY A 1 311 ? 36.935 -27.024 65.170 1.00 8.78 311 GLY A O 1
ATOM 2319 N N . LEU A 1 312 ? 36.537 -29.017 66.133 1.00 8.15 312 LEU A N 1
ATOM 2320 C CA . LEU A 1 312 ? 36.652 -28.455 67.480 1.00 9.42 312 LEU A CA 1
ATOM 2321 C C . LEU A 1 312 ? 38.042 -27.883 67.706 1.00 9.56 312 LEU A C 1
ATOM 2322 O O . LEU A 1 312 ? 38.202 -26.813 68.308 1.00 9.32 312 LEU A O 1
ATOM 2327 N N . GLN A 1 313 ? 39.072 -28.581 67.228 1.00 9.30 313 GLN A N 1
ATOM 2328 C CA . GLN A 1 313 ? 40.416 -28.070 67.417 1.00 8.46 313 GLN A CA 1
ATOM 2329 C C . GLN A 1 313 ? 40.602 -26.741 66.688 1.00 10.78 313 GLN A C 1
ATOM 2330 O O . GLN A 1 313 ? 41.254 -25.823 67.209 1.00 10.42 313 GLN A O 1
ATOM 2336 N N . TRP A 1 314 ? 40.008 -26.601 65.497 1.00 9.99 314 TRP A N 1
ATOM 2337 C CA . TRP A 1 314 ? 40.150 -25.341 64.774 1.00 8.82 314 TRP A CA 1
ATOM 2338 C C . TRP A 1 314 ? 39.403 -24.204 65.468 1.00 10.57 314 TRP A C 1
ATOM 2339 O O . TRP A 1 314 ? 39.883 -23.065 65.496 1.00 10.33 314 TRP A O 1
ATOM 2350 N N . ALA A 1 315 ? 38.253 -24.497 66.080 1.00 10.01 315 ALA A N 1
ATOM 2351 C CA . ALA A 1 315 ? 37.595 -23.469 66.876 1.00 10.12 315 ALA A CA 1
ATOM 2352 C C . ALA A 1 315 ? 38.517 -22.983 67.982 1.00 10.56 315 ALA A C 1
ATOM 2353 O O . ALA A 1 315 ? 38.617 -21.781 68.237 1.00 9.01 315 ALA A O 1
ATOM 2355 N N . LEU A 1 316 ? 39.216 -23.912 68.633 1.00 9.78 316 LEU A N 1
ATOM 2356 C CA . LEU A 1 316 ? 40.109 -23.556 69.731 1.00 9.73 316 LEU A CA 1
ATOM 2357 C C . LEU A 1 316 ? 41.356 -22.832 69.231 1.00 10.11 316 LEU A C 1
ATOM 2358 O O . LEU A 1 316 ? 41.833 -21.893 69.883 1.00 10.40 316 LEU A O 1
ATOM 2363 N N . TYR A 1 317 ? 41.915 -23.277 68.095 1.00 9.81 317 TYR A N 1
ATOM 2364 C CA . TYR A 1 317 ? 43.039 -22.563 67.502 1.00 10.22 317 TYR A CA 1
ATOM 2365 C C . TYR A 1 317 ? 42.647 -21.130 67.164 1.00 10.64 317 TYR A C 1
ATOM 2366 O O . TYR A 1 317 ? 43.434 -20.197 67.377 1.00 9.43 317 TYR A O 1
ATOM 2375 N N . MET A 1 318 ? 41.432 -20.930 66.643 1.00 10.03 318 MET A N 1
ATOM 2376 C CA . MET A 1 318 ? 41.043 -19.568 66.299 1.00 9.17 318 MET A CA 1
ATOM 2377 C C . MET A 1 318 ? 40.791 -18.746 67.561 1.00 11.89 318 MET A C 1
ATOM 2378 O O . MET A 1 318 ? 41.152 -17.562 67.621 1.00 10.45 318 MET A O 1
ATOM 2383 N N . HIS A 1 319 ? 40.183 -19.356 68.586 1.00 11.01 319 HIS A N 1
ATOM 2384 C CA . HIS A 1 319 ? 40.016 -18.651 69.853 1.00 11.45 319 HIS A CA 1
ATOM 2385 C C . HIS A 1 319 ? 41.355 -18.164 70.382 1.00 11.13 319 HIS A C 1
ATOM 2386 O O . HIS A 1 319 ? 41.468 -17.023 70.841 1.00 12.58 319 HIS A O 1
ATOM 2393 N N . ASN A 1 320 ? 42.385 -19.013 70.313 1.00 10.18 320 ASN A N 1
ATOM 2394 C CA . ASN A 1 320 ? 43.699 -18.603 70.783 1.00 10.17 320 ASN A CA 1
ATOM 2395 C C . ASN A 1 320 ? 44.195 -17.383 70.010 1.00 12.14 320 ASN A C 1
ATOM 2396 O O . ASN A 1 320 ? 44.654 -16.398 70.606 1.00 11.96 320 ASN A O 1
ATOM 2401 N N . ALA A 1 321 ? 44.123 -17.433 68.673 1.00 10.77 321 ALA A N 1
ATOM 2402 C CA . ALA A 1 321 ? 44.661 -16.327 67.883 1.00 10.56 321 ALA A CA 1
ATOM 2403 C C . ALA A 1 321 ? 43.913 -15.029 68.156 1.00 11.10 321 ALA A C 1
ATOM 2404 O O . ALA A 1 321 ? 44.530 -13.971 68.320 1.00 10.67 321 ALA A O 1
ATOM 2406 N N . PHE A 1 322 ? 42.580 -15.085 68.191 1.00 10.35 322 PHE A N 1
ATOM 2407 C CA . PHE A 1 322 ? 41.791 -13.863 68.338 1.00 9.12 322 PHE A CA 1
ATOM 2408 C C . PHE A 1 322 ? 41.936 -13.236 69.723 1.00 11.41 322 PHE A C 1
ATOM 2409 O O . PHE A 1 322 ? 41.906 -12.003 69.845 1.00 14.05 322 PHE A O 1
ATOM 2417 N N . THR A 1 323 ? 42.094 -14.043 70.773 1.00 10.59 323 THR A N 1
ATOM 2418 C CA . THR A 1 323 ? 42.137 -13.496 72.126 1.00 9.94 323 THR A CA 1
ATOM 2419 C C . THR A 1 323 ? 43.546 -13.305 72.670 1.00 12.52 323 THR A C 1
ATOM 2420 O O . THR A 1 323 ? 43.734 -12.491 73.581 1.00 13.03 323 THR A O 1
ATOM 2424 N N . ASN A 1 324 ? 44.531 -14.036 72.156 1.00 12.39 324 ASN A N 1
ATOM 2425 C CA . ASN A 1 324 ? 45.885 -13.952 72.686 1.00 12.04 324 ASN A CA 1
ATOM 2426 C C . ASN A 1 324 ? 46.878 -13.265 71.756 1.00 12.22 324 ASN A C 1
ATOM 2427 O O . ASN A 1 324 ? 47.896 -12.758 72.242 1.00 13.24 324 ASN A O 1
ATOM 2432 N N A SER A 1 325 ? 46.597 -13.204 70.453 0.32 13.71 325 SER A N 1
ATOM 2433 N N B SER A 1 325 ? 46.620 -13.219 70.447 0.68 13.73 325 SER A N 1
ATOM 2434 C CA A SER A 1 325 ? 47.427 -12.464 69.508 0.32 14.46 325 SER A CA 1
ATOM 2435 C CA B SER A 1 325 ? 47.456 -12.430 69.548 0.68 14.50 325 SER A CA 1
ATOM 2436 C C A SER A 1 325 ? 46.667 -11.328 68.842 0.32 13.20 325 SER A C 1
ATOM 2437 C C B SER A 1 325 ? 46.649 -11.371 68.805 0.68 13.18 325 SER A C 1
ATOM 2438 O O A SER A 1 325 ? 47.187 -10.713 67.904 0.32 13.31 325 SER A O 1
ATOM 2439 O O B SER A 1 325 ? 47.115 -10.852 67.788 0.68 13.22 325 SER A O 1
ATOM 2444 N N . ASP A 1 326 ? 45.453 -11.040 69.310 1.00 11.10 326 ASP A N 1
ATOM 2445 C CA . ASP A 1 326 ? 44.586 -9.990 68.757 1.00 14.09 326 ASP A CA 1
ATOM 2446 C C . ASP A 1 326 ? 44.378 -10.123 67.248 1.00 13.44 326 ASP A C 1
ATOM 2447 O O . ASP A 1 326 ? 44.220 -9.129 66.537 1.00 14.02 326 ASP A O 1
ATOM 2452 N N . THR A 1 327 ? 44.309 -11.359 66.761 1.00 12.07 327 THR A N 1
ATOM 2453 C CA . THR A 1 327 ? 44.299 -11.598 65.323 1.00 8.83 327 THR A CA 1
ATOM 2454 C C . THR A 1 327 ? 42.934 -11.264 64.731 1.00 13.68 327 THR A C 1
ATOM 2455 O O . THR A 1 327 ? 41.900 -11.580 65.321 1.00 9.68 327 THR A O 1
ATOM 2459 N N . SER A 1 328 ? 42.948 -10.596 63.564 1.00 11.45 328 SER A N 1
ATOM 2460 C CA . SER A 1 328 ? 41.753 -10.076 62.908 1.00 10.23 328 SER A CA 1
ATOM 2461 C C . SER A 1 328 ? 41.184 -11.004 61.842 1.00 12.73 328 SER A C 1
ATOM 2462 O O . SER A 1 328 ? 40.034 -10.824 61.441 1.00 11.16 328 SER A O 1
ATOM 2465 N N . GLY A 1 329 ? 41.962 -11.954 61.342 1.00 11.75 329 GLY A N 1
ATOM 2466 C CA . GLY A 1 329 ? 41.483 -12.816 60.278 1.00 12.18 329 GLY A CA 1
ATOM 2467 C C . GLY A 1 329 ? 42.183 -14.152 60.333 1.00 12.06 329 GLY A C 1
ATOM 2468 O O . GLY A 1 329 ? 43.202 -14.307 61.003 1.00 9.68 329 GLY A O 1
ATOM 2469 N N . TYR A 1 330 ? 41.615 -15.130 59.634 1.00 11.15 330 TYR A N 1
ATOM 2470 C CA . TYR A 1 330 ? 42.115 -16.492 59.740 1.00 11.11 330 TYR A CA 1
ATOM 2471 C C . TYR A 1 330 ? 41.762 -17.249 58.469 1.00 9.75 330 TYR A C 1
ATOM 2472 O O . TYR A 1 330 ? 40.592 -17.300 58.096 1.00 10.85 330 TYR A O 1
ATOM 2481 N N . ASN A 1 331 ? 42.766 -17.837 57.818 1.00 11.29 331 ASN A N 1
ATOM 2482 C CA . ASN A 1 331 ? 42.608 -18.490 56.524 1.00 9.40 331 ASN A CA 1
ATOM 2483 C C . ASN A 1 331 ? 42.996 -19.960 56.594 1.00 10.05 331 ASN A C 1
ATOM 2484 O O . ASN A 1 331 ? 44.107 -20.304 57.013 1.00 10.10 331 ASN A O 1
ATOM 2489 N N . HIS A 1 332 ? 42.126 -20.814 56.073 1.00 8.13 332 HIS A N 1
ATOM 2490 C CA . HIS A 1 332 ? 42.565 -22.121 55.637 1.00 9.09 332 HIS A CA 1
ATOM 2491 C C . HIS A 1 332 ? 43.501 -21.948 54.440 1.00 9.07 332 HIS A C 1
ATOM 2492 O O . HIS A 1 332 ? 43.557 -20.879 53.815 1.00 12.81 332 HIS A O 1
ATOM 2499 N N . TRP A 1 333 ? 44.268 -22.996 54.145 1.00 10.33 333 TRP A N 1
ATOM 2500 C CA . TRP A 1 333 ? 45.123 -22.965 52.964 1.00 7.99 333 TRP A CA 1
ATOM 2501 C C . TRP A 1 333 ? 44.251 -22.902 51.720 1.00 11.53 333 TRP A C 1
ATOM 2502 O O . TRP A 1 333 ? 44.004 -21.810 51.202 1.00 10.02 333 TRP A O 1
ATOM 2513 N N . TRP A 1 334 ? 43.741 -24.038 51.253 1.00 9.24 334 TRP A N 1
ATOM 2514 C CA . TRP A 1 334 ? 42.895 -24.023 50.068 1.00 8.44 334 TRP A CA 1
ATOM 2515 C C . TRP A 1 334 ? 41.405 -24.030 50.415 1.00 10.17 334 TRP A C 1
ATOM 2516 O O . TRP A 1 334 ? 40.984 -24.537 51.465 1.00 8.48 334 TRP A O 1
ATOM 2527 N N . CYS A 1 335 ? 40.612 -23.447 49.504 1.00 8.07 335 CYS A N 1
ATOM 2528 C CA . CYS A 1 335 ? 39.155 -23.431 49.651 1.00 10.46 335 CYS A CA 1
ATOM 2529 C C . CYS A 1 335 ? 38.560 -24.800 49.346 1.00 10.68 335 CYS A C 1
ATOM 2530 O O . CYS A 1 335 ? 37.920 -25.418 50.206 1.00 10.31 335 CYS A O 1
ATOM 2533 N N . ALA A 1 336 ? 38.769 -25.300 48.128 1.00 11.04 336 ALA A N 1
ATOM 2534 C CA . ALA A 1 336 ? 38.089 -26.524 47.719 1.00 9.85 336 ALA A CA 1
ATOM 2535 C C . ALA A 1 336 ? 38.856 -27.239 46.619 1.00 11.81 336 ALA A C 1
ATOM 2536 O O . ALA A 1 336 ? 39.519 -26.612 45.787 1.00 11.65 336 ALA A O 1
ATOM 2538 N N . GLY A 1 337 ? 38.711 -28.557 46.605 1.00 10.63 337 GLY A N 1
ATOM 2539 C CA . GLY A 1 337 ? 39.272 -29.362 45.539 1.00 12.03 337 GLY A CA 1
ATOM 2540 C C . GLY A 1 337 ? 39.943 -30.605 46.083 1.00 15.03 337 GLY A C 1
ATOM 2541 O O . GLY A 1 337 ? 39.439 -31.219 47.031 1.00 13.07 337 GLY A O 1
ATOM 2542 N N . GLY A 1 338 ? 41.064 -30.998 45.477 1.00 11.61 338 GLY A N 1
ATOM 2543 C CA . GLY A 1 338 ? 41.843 -32.131 45.949 1.00 14.18 338 GLY A CA 1
ATOM 2544 C C . GLY A 1 338 ? 42.828 -31.741 47.033 1.00 14.19 338 GLY A C 1
ATOM 2545 O O . GLY A 1 338 ? 42.600 -30.804 47.804 1.00 14.92 338 GLY A O 1
ATOM 2546 N N . GLY A 1 339 ? 43.931 -32.485 47.109 1.00 13.90 339 GLY A N 1
ATOM 2547 C CA . GLY A 1 339 ? 44.963 -32.192 48.086 1.00 13.26 339 GLY A CA 1
ATOM 2548 C C . GLY A 1 339 ? 44.639 -32.641 49.493 1.00 10.95 339 GLY A C 1
ATOM 2549 O O . GLY A 1 339 ? 45.068 -31.991 50.452 1.00 13.03 339 GLY A O 1
ATOM 2550 N N . ALA A 1 340 ? 43.871 -33.724 49.638 1.00 13.62 340 ALA A N 1
ATOM 2551 C CA . ALA A 1 340 ? 43.633 -34.385 50.929 1.00 13.51 340 ALA A CA 1
ATOM 2552 C C . ALA A 1 340 ? 43.032 -33.373 51.894 1.00 10.94 340 ALA A C 1
ATOM 2553 O O . ALA A 1 340 ? 41.956 -32.818 51.604 1.00 10.52 340 ALA A O 1
ATOM 2555 N N . ASP A 1 341 ? 43.664 -33.096 53.030 1.00 11.11 341 ASP A N 1
ATOM 2556 C CA . ASP A 1 341 ? 43.068 -32.281 54.072 1.00 8.18 341 ASP A CA 1
ATOM 2557 C C . ASP A 1 341 ? 43.457 -30.819 53.962 1.00 10.90 341 ASP A C 1
ATOM 2558 O O . ASP A 1 341 ? 43.176 -30.045 54.882 1.00 11.02 341 ASP A O 1
ATOM 2563 N N . ASN A 1 342 ? 44.091 -30.417 52.856 1.00 8.57 342 ASN A N 1
ATOM 2564 C CA . ASN A 1 342 ? 44.485 -29.026 52.690 1.00 10.35 342 ASN A CA 1
ATOM 2565 C C . ASN A 1 342 ? 43.331 -28.109 52.275 1.00 10.36 342 ASN A C 1
ATOM 2566 O O . ASN A 1 342 ? 43.556 -26.898 52.135 1.00 9.71 342 ASN A O 1
ATOM 2571 N N . VAL A 1 343 ? 42.112 -28.638 52.110 1.00 10.23 343 VAL A N 1
ATOM 2572 C CA . VAL A 1 343 ? 40.961 -27.867 51.657 1.00 7.99 343 VAL A CA 1
ATOM 2573 C C . VAL A 1 343 ? 39.894 -27.872 52.735 1.00 8.36 343 VAL A C 1
ATOM 2574 O O . VAL A 1 343 ? 39.889 -28.718 53.630 1.00 10.64 343 VAL A O 1
ATOM 2578 N N . LEU A 1 344 ? 38.979 -26.905 52.637 1.00 8.67 344 LEU A N 1
ATOM 2579 C CA . LEU A 1 344 ? 37.782 -26.902 53.480 1.00 9.50 344 LEU A CA 1
ATOM 2580 C C . LEU A 1 344 ? 36.674 -27.789 52.908 1.00 9.86 344 LEU A C 1
ATOM 2581 O O . LEU A 1 344 ? 35.872 -28.352 53.666 1.00 11.13 344 LEU A O 1
ATOM 2586 N N . ILE A 1 345 ? 36.600 -27.910 51.583 1.00 9.89 345 ILE A N 1
ATOM 2587 C CA . ILE A 1 345 ? 35.597 -28.719 50.901 1.00 9.68 345 ILE A CA 1
ATOM 2588 C C . ILE A 1 345 ? 36.326 -29.597 49.908 1.00 10.58 345 ILE A C 1
ATOM 2589 O O . ILE A 1 345 ? 36.974 -29.082 48.991 1.00 12.17 345 ILE A O 1
ATOM 2594 N N . SER A 1 346 ? 36.230 -30.906 50.092 1.00 8.70 346 SER A N 1
ATOM 2595 C CA . SER A 1 346 ? 36.866 -31.864 49.192 1.00 11.85 346 SER A CA 1
ATOM 2596 C C . SER A 1 346 ? 35.956 -32.125 48.002 1.00 13.48 346 SER A C 1
ATOM 2597 O O . SER A 1 346 ? 34.762 -32.364 48.181 1.00 11.82 346 SER A O 1
ATOM 2600 N N . ILE A 1 347 ? 36.512 -32.084 46.787 1.00 11.86 347 ILE A N 1
ATOM 2601 C CA . ILE A 1 347 ? 35.750 -32.328 45.561 1.00 13.23 347 ILE A CA 1
ATOM 2602 C C . ILE A 1 347 ? 36.317 -33.557 44.871 1.00 12.52 347 ILE A C 1
ATOM 2603 O O . ILE A 1 347 ? 37.528 -33.637 44.638 1.00 12.50 347 ILE A O 1
ATOM 2608 N N . THR A 1 348 ? 35.435 -34.491 44.509 1.00 12.99 348 THR A N 1
ATOM 2609 C CA . THR A 1 348 ? 35.799 -35.687 43.749 1.00 15.46 348 THR A CA 1
ATOM 2610 C C . THR A 1 348 ? 34.754 -35.867 42.660 1.00 13.91 348 THR A C 1
ATOM 2611 O O . THR A 1 348 ? 33.594 -36.164 42.960 1.00 16.54 348 THR A O 1
ATOM 2615 N N . GLY A 1 349 ? 35.160 -35.707 41.407 1.00 15.18 349 GLY A N 1
ATOM 2616 C CA . GLY A 1 349 ? 34.181 -35.755 40.332 1.00 17.08 349 GLY A CA 1
ATOM 2617 C C . GLY A 1 349 ? 33.096 -34.725 40.586 1.00 17.26 349 GLY A C 1
ATOM 2618 O O . GLY A 1 349 ? 33.374 -33.578 40.951 1.00 16.55 349 GLY A O 1
ATOM 2619 N N . ASN A 1 350 ? 31.841 -35.132 40.424 1.00 19.21 350 ASN A N 1
ATOM 2620 C CA . ASN A 1 350 ? 30.710 -34.243 40.674 1.00 15.27 350 ASN A CA 1
ATOM 2621 C C . ASN A 1 350 ? 30.145 -34.446 42.071 1.00 18.02 350 ASN A C 1
ATOM 2622 O O . ASN A 1 350 ? 28.928 -34.520 42.277 1.00 21.77 350 ASN A O 1
ATOM 2627 N N . SER A 1 351 ? 31.028 -34.561 43.054 1.00 17.09 351 SER A N 1
ATOM 2628 C CA . SER A 1 351 ? 30.628 -34.737 44.443 1.00 16.70 351 SER A CA 1
ATOM 2629 C C . SER A 1 351 ? 31.530 -33.873 45.309 1.00 17.14 351 SER A C 1
ATOM 2630 O O . SER A 1 351 ? 32.640 -33.505 44.914 1.00 15.15 351 SER A O 1
ATOM 2633 N N . TYR A 1 352 ? 31.042 -33.535 46.495 1.00 15.46 352 TYR A N 1
ATOM 2634 C CA . TYR A 1 352 ? 31.840 -32.736 47.409 1.00 13.10 352 TYR A CA 1
ATOM 2635 C C . TYR A 1 352 ? 31.431 -33.034 48.837 1.00 13.55 352 TYR A C 1
ATOM 2636 O O . TYR A 1 352 ? 30.288 -33.419 49.100 1.00 14.87 352 TYR A O 1
ATOM 2645 N N . GLU A 1 353 ? 32.394 -32.874 49.749 1.00 14.31 353 GLU A N 1
ATOM 2646 C CA . GLU A 1 353 ? 32.177 -33.027 51.185 1.00 12.25 353 GLU A CA 1
ATOM 2647 C C . GLU A 1 353 ? 32.710 -31.794 51.903 1.00 12.24 353 GLU A C 1
ATOM 2648 O O . GLU A 1 353 ? 33.755 -31.252 51.529 1.00 13.56 353 GLU A O 1
ATOM 2654 N N . VAL A 1 354 ? 32.020 -31.375 52.960 1.00 13.29 354 VAL A N 1
ATOM 2655 C CA . VAL A 1 354 ? 32.419 -30.208 53.742 1.00 13.88 354 VAL A CA 1
ATOM 2656 C C . VAL A 1 354 ? 33.053 -30.681 55.044 1.00 10.54 354 VAL A C 1
ATOM 2657 O O . VAL A 1 354 ? 32.457 -31.483 55.773 1.00 12.20 354 VAL A O 1
ATOM 2661 N N . SER A 1 355 ? 34.262 -30.193 55.345 1.00 9.59 355 SER A N 1
ATOM 2662 C CA . SER A 1 355 ? 34.853 -30.457 56.653 1.00 9.99 355 SER A CA 1
ATOM 2663 C C . SER A 1 355 ? 34.146 -29.649 57.733 1.00 10.54 355 SER A C 1
ATOM 2664 O O . SER A 1 355 ? 33.831 -28.478 57.535 1.00 9.06 355 SER A O 1
ATOM 2667 N N . SER A 1 356 ? 33.941 -30.256 58.908 1.00 10.25 356 SER A N 1
ATOM 2668 C CA . SER A 1 356 ? 33.363 -29.457 59.982 1.00 10.06 356 SER A CA 1
ATOM 2669 C C . SER A 1 356 ? 34.301 -28.357 60.467 1.00 8.63 356 SER A C 1
ATOM 2670 O O . SER A 1 356 ? 33.887 -27.535 61.293 1.00 9.34 356 SER A O 1
ATOM 2673 N N . ARG A 1 357 ? 35.555 -28.316 59.988 1.00 9.43 357 ARG A N 1
ATOM 2674 C CA . ARG A 1 357 ? 36.350 -27.117 60.199 1.00 7.00 357 ARG A CA 1
ATOM 2675 C C . ARG A 1 357 ? 35.598 -25.882 59.713 1.00 7.20 357 ARG A C 1
ATOM 2676 O O . ARG A 1 357 ? 35.691 -24.821 60.333 1.00 9.64 357 ARG A O 1
ATOM 2684 N N . LEU A 1 358 ? 34.813 -26.002 58.632 1.00 8.64 358 LEU A N 1
ATOM 2685 C CA . LEU A 1 358 ? 34.076 -24.828 58.174 1.00 9.49 358 LEU A CA 1
ATOM 2686 C C . LEU A 1 358 ? 33.093 -24.331 59.221 1.00 11.34 358 LEU A C 1
ATOM 2687 O O . LEU A 1 358 ? 32.796 -23.135 59.260 1.00 9.20 358 LEU A O 1
ATOM 2692 N N . TRP A 1 359 ? 32.569 -25.217 60.072 1.00 11.48 359 TRP A N 1
ATOM 2693 C CA . TRP A 1 359 ? 31.603 -24.747 61.064 1.00 8.31 359 TRP A CA 1
ATOM 2694 C C . TRP A 1 359 ? 32.292 -24.102 62.256 1.00 11.71 359 TRP A C 1
ATOM 2695 O O . TRP A 1 359 ? 31.664 -23.302 62.959 1.00 10.91 359 TRP A O 1
ATOM 2706 N N . ALA A 1 360 ? 33.567 -24.436 62.495 1.00 9.62 360 ALA A N 1
ATOM 2707 C CA . ALA A 1 360 ? 34.380 -23.633 63.402 1.00 11.12 360 ALA A CA 1
ATOM 2708 C C . ALA A 1 360 ? 34.573 -22.226 62.843 1.00 11.93 360 ALA A C 1
ATOM 2709 O O . ALA A 1 360 ? 34.401 -21.235 63.565 1.00 10.48 360 ALA A O 1
ATOM 2711 N N . PHE A 1 361 ? 34.873 -22.115 61.540 1.00 9.08 361 PHE A N 1
ATOM 2712 C CA . PHE A 1 361 ? 34.977 -20.796 60.918 1.00 11.37 361 PHE A CA 1
ATOM 2713 C C . PHE A 1 361 ? 33.670 -20.018 61.051 1.00 9.26 361 PHE A C 1
ATOM 2714 O O . PHE A 1 361 ? 33.668 -18.859 61.476 1.00 10.66 361 PHE A O 1
ATOM 2722 N N . ALA A 1 362 ? 32.545 -20.660 60.710 1.00 9.20 362 ALA A N 1
ATOM 2723 C CA . ALA A 1 362 ? 31.246 -19.993 60.712 1.00 10.38 362 ALA A CA 1
ATOM 2724 C C . ALA A 1 362 ? 30.844 -19.547 62.111 1.00 8.88 362 ALA A C 1
ATOM 2725 O O . ALA A 1 362 ? 30.280 -18.456 62.282 1.00 12.21 362 ALA A O 1
ATOM 2727 N N . SER A 1 363 ? 31.134 -20.371 63.123 1.00 10.86 363 SER A N 1
ATOM 2728 C CA . SER A 1 363 ? 30.810 -20.000 64.503 1.00 11.07 363 SER A CA 1
ATOM 2729 C C . SER A 1 363 ? 31.373 -18.633 64.863 1.00 12.72 363 SER A C 1
ATOM 2730 O O . SER A 1 363 ? 30.766 -17.896 65.652 1.00 11.34 363 SER A O 1
ATOM 2733 N N . TYR A 1 364 ? 32.527 -18.278 64.293 1.00 11.32 364 TYR A N 1
ATOM 2734 C CA . TYR A 1 364 ? 33.079 -16.940 64.446 1.00 10.43 364 TYR A CA 1
ATOM 2735 C C . TYR A 1 364 ? 32.522 -15.968 63.408 1.00 12.04 364 TYR A C 1
ATOM 2736 O O . TYR A 1 364 ? 31.965 -14.929 63.770 1.00 12.64 364 TYR A O 1
ATOM 2745 N N . PHE A 1 365 ? 32.620 -16.307 62.121 1.00 12.16 365 PHE A N 1
ATOM 2746 C CA . PHE A 1 365 ? 32.501 -15.290 61.087 1.00 9.45 365 PHE A CA 1
ATOM 2747 C C . PHE A 1 365 ? 31.122 -15.205 60.446 1.00 12.21 365 PHE A C 1
ATOM 2748 O O . PHE A 1 365 ? 30.839 -14.205 59.778 1.00 14.39 365 PHE A O 1
ATOM 2756 N N . ARG A 1 366 ? 30.240 -16.191 60.650 1.00 12.65 366 ARG A N 1
ATOM 2757 C CA . ARG A 1 366 ? 28.844 -15.979 60.269 1.00 15.36 366 ARG A CA 1
ATOM 2758 C C . ARG A 1 366 ? 28.246 -14.832 61.069 1.00 12.49 366 ARG A C 1
ATOM 2759 O O . ARG A 1 366 ? 27.361 -14.119 60.580 1.00 15.27 366 ARG A O 1
ATOM 2767 N N . PHE A 1 367 ? 28.746 -14.619 62.287 1.00 12.62 367 PHE A N 1
ATOM 2768 C CA . PHE A 1 367 ? 28.143 -13.664 63.212 1.00 17.03 367 PHE A CA 1
ATOM 2769 C C . PHE A 1 367 ? 28.999 -12.430 63.467 1.00 15.58 367 PHE A C 1
ATOM 2770 O O . PHE A 1 367 ? 28.456 -11.328 63.587 1.00 16.73 367 PHE A O 1
ATOM 2778 N N . ALA A 1 368 ? 30.327 -12.578 63.534 1.00 12.40 368 ALA A N 1
ATOM 2779 C CA . ALA A 1 368 ? 31.240 -11.444 63.650 1.00 12.24 368 ALA A CA 1
ATOM 2780 C C . ALA A 1 368 ? 31.659 -11.049 62.245 1.00 16.25 368 ALA A C 1
ATOM 2781 O O . ALA A 1 368 ? 32.642 -11.562 61.704 1.00 12.44 368 ALA A O 1
ATOM 2783 N N . ARG A 1 369 ? 30.911 -10.121 61.659 1.00 13.44 369 ARG A N 1
ATOM 2784 C CA . ARG A 1 369 ? 31.081 -9.738 60.269 1.00 15.44 369 ARG A CA 1
ATOM 2785 C C . ARG A 1 369 ? 32.237 -8.749 60.135 1.00 14.03 369 ARG A C 1
ATOM 2786 O O . ARG A 1 369 ? 32.758 -8.244 61.133 1.00 14.59 369 ARG A O 1
ATOM 2794 N N . PRO A 1 370 ? 32.680 -8.456 58.909 1.00 16.90 370 PRO A N 1
ATOM 2795 C CA . PRO A 1 370 ? 33.772 -7.490 58.742 1.00 16.06 370 PRO A CA 1
ATOM 2796 C C . PRO A 1 370 ? 33.466 -6.169 59.432 1.00 19.47 370 PRO A C 1
ATOM 2797 O O . PRO A 1 370 ? 32.340 -5.674 59.405 1.00 18.99 370 PRO A O 1
ATOM 2801 N N . GLY A 1 371 ? 34.479 -5.613 60.090 1.00 15.95 371 GLY A N 1
ATOM 2802 C CA . GLY A 1 371 ? 34.295 -4.388 60.828 1.00 17.99 371 GLY A CA 1
ATOM 2803 C C . GLY A 1 371 ? 33.802 -4.568 62.244 1.00 15.73 371 GLY A C 1
ATOM 2804 O O . GLY A 1 371 ? 33.705 -3.574 62.977 1.00 16.65 371 GLY A O 1
ATOM 2805 N N . SER A 1 372 ? 33.498 -5.796 62.663 1.00 16.60 372 SER A N 1
ATOM 2806 C CA . SER A 1 372 ? 33.174 -5.995 64.069 1.00 15.05 372 SER A CA 1
ATOM 2807 C C . SER A 1 372 ? 34.424 -5.796 64.914 1.00 19.09 372 SER A C 1
ATOM 2808 O O . SER A 1 372 ? 35.555 -5.950 64.445 1.00 18.23 372 SER A O 1
ATOM 2811 N N . VAL A 1 373 ? 34.206 -5.450 66.182 1.00 15.75 373 VAL A N 1
ATOM 2812 C CA . VAL A 1 373 ? 35.276 -5.206 67.144 1.00 14.70 373 VAL A CA 1
ATOM 2813 C C . VAL A 1 373 ? 35.179 -6.249 68.250 1.00 17.71 373 VAL A C 1
ATOM 2814 O O . VAL A 1 373 ? 34.117 -6.415 68.860 1.00 15.06 373 VAL A O 1
ATOM 2818 N N . ARG A 1 374 ? 36.276 -6.964 68.484 1.00 13.24 374 ARG A N 1
ATOM 2819 C CA . ARG A 1 374 ? 36.348 -7.863 69.626 1.00 15.30 374 ARG A CA 1
ATOM 2820 C C . ARG A 1 374 ? 36.247 -7.067 70.925 1.00 13.42 374 ARG A C 1
ATOM 2821 O O . ARG A 1 374 ? 36.855 -6.002 71.072 1.00 14.39 374 ARG A O 1
ATOM 2829 N N . ILE A 1 375 ? 35.450 -7.576 71.865 1.00 14.87 375 ILE A N 1
ATOM 2830 C CA . ILE A 1 375 ? 35.203 -6.877 73.123 1.00 14.86 375 ILE A CA 1
ATOM 2831 C C . ILE A 1 375 ? 35.552 -7.799 74.295 1.00 13.78 375 ILE A C 1
ATOM 2832 O O . ILE A 1 375 ? 35.848 -8.982 74.124 1.00 15.79 375 ILE A O 1
ATOM 2837 N N . GLY A 1 376 ? 35.528 -7.235 75.499 1.00 14.57 376 GLY A N 1
ATOM 2838 C CA . GLY A 1 376 ? 35.957 -7.993 76.664 1.00 16.74 376 GLY A CA 1
ATOM 2839 C C . GLY A 1 376 ? 35.063 -9.195 76.923 1.00 14.11 376 GLY A C 1
ATOM 2840 O O . GLY A 1 376 ? 33.838 -9.116 76.846 1.00 14.62 376 GLY A O 1
ATOM 2841 N N . ALA A 1 377 ? 35.696 -10.324 77.226 1.00 15.13 377 ALA A N 1
ATOM 2842 C CA . ALA A 1 377 ? 34.985 -11.543 77.599 1.00 13.17 377 ALA A CA 1
ATOM 2843 C C . ALA A 1 377 ? 35.919 -12.359 78.470 1.00 17.31 377 ALA A C 1
ATOM 2844 O O . ALA A 1 377 ? 37.043 -12.665 78.058 1.00 16.23 377 ALA A O 1
ATOM 2846 N N . THR A 1 378 ? 35.473 -12.689 79.677 1.00 15.48 378 THR A N 1
ATOM 2847 C CA . THR A 1 378 ? 36.262 -13.527 80.562 1.00 13.04 378 THR A CA 1
ATOM 2848 C C . THR A 1 378 ? 35.417 -14.698 81.029 1.00 16.91 378 THR A C 1
ATOM 2849 O O . THR A 1 378 ? 34.187 -14.623 81.062 1.00 16.04 378 THR A O 1
ATOM 2853 N N . SER A 1 379 ? 36.096 -15.783 81.373 1.00 13.42 379 SER A N 1
ATOM 2854 C CA . SER A 1 379 ? 35.480 -17.001 81.876 1.00 12.39 379 SER A CA 1
ATOM 2855 C C . SER A 1 379 ? 36.151 -17.421 83.172 1.00 14.44 379 SER A C 1
ATOM 2856 O O . SER A 1 379 ? 37.378 -17.399 83.277 1.00 16.17 379 SER A O 1
ATOM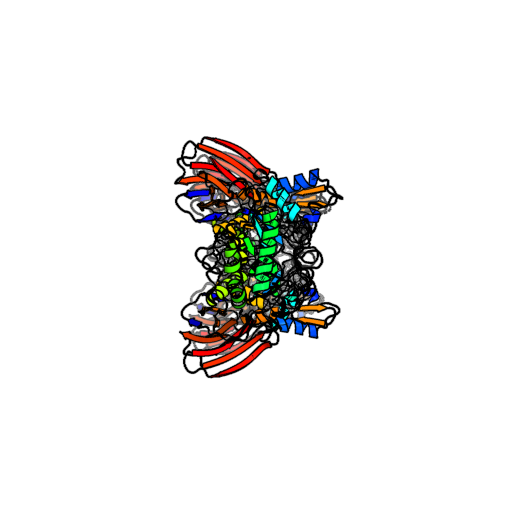 2859 N N . SER A 1 380 ? 35.348 -17.860 84.132 1.00 12.40 380 SER A N 1
ATOM 2860 C CA . SER A 1 380 ? 35.902 -18.365 85.383 1.00 15.05 380 SER A CA 1
ATOM 2861 C C . SER A 1 380 ? 36.429 -19.794 85.286 1.00 13.81 380 SER A C 1
ATOM 2862 O O . SER A 1 380 ? 36.942 -20.302 86.295 1.00 14.70 380 SER A O 1
ATOM 2865 N N . VAL A 1 381 ? 36.316 -20.456 84.126 1.00 11.48 381 VAL A N 1
ATOM 2866 C CA . VAL A 1 381 ? 36.738 -21.846 83.950 1.00 13.33 381 VAL A CA 1
ATOM 2867 C C . VAL A 1 381 ? 37.719 -21.921 82.785 1.00 12.89 381 VAL A C 1
ATOM 2868 O O . VAL A 1 381 ? 37.401 -21.505 81.667 1.00 11.39 381 VAL A O 1
ATOM 2872 N N . GLU A 1 382 ? 38.899 -22.484 83.052 1.00 10.35 382 GLU A N 1
ATOM 2873 C CA . GLU A 1 382 ? 40.015 -22.408 82.108 1.00 11.41 382 GLU A CA 1
ATOM 2874 C C . GLU A 1 382 ? 39.665 -22.981 80.736 1.00 12.64 382 GLU A C 1
ATOM 2875 O O . GLU A 1 382 ? 40.087 -22.428 79.708 1.00 12.28 382 GLU A O 1
ATOM 2881 N N . ASN A 1 383 ? 38.941 -24.106 80.685 1.00 12.09 383 ASN A N 1
ATOM 2882 C CA . ASN A 1 383 ? 38.641 -24.731 79.395 1.00 11.75 383 ASN A CA 1
ATOM 2883 C C . ASN A 1 383 ? 37.179 -24.555 78.982 1.00 11.29 383 ASN A C 1
ATOM 2884 O O . ASN A 1 383 ? 36.671 -25.301 78.135 1.00 11.42 383 ASN A O 1
ATOM 2889 N N . VAL A 1 384 ? 36.502 -23.566 79.544 1.00 10.67 384 VAL A N 1
ATOM 2890 C CA . VAL A 1 384 ? 35.292 -23.010 78.947 1.00 10.12 384 VAL A CA 1
ATOM 2891 C C . VAL A 1 384 ? 35.724 -21.661 78.402 1.00 9.33 384 VAL A C 1
ATOM 2892 O O . VAL A 1 384 ? 35.887 -20.690 79.142 1.00 12.44 384 VAL A O 1
ATOM 2896 N N . TYR A 1 385 ? 35.979 -21.633 77.107 1.00 11.33 385 TYR A N 1
ATOM 2897 C CA . TYR A 1 385 ? 36.575 -20.492 76.444 1.00 9.80 385 TYR A CA 1
ATOM 2898 C C . TYR A 1 385 ? 35.496 -19.546 75.955 1.00 11.76 385 TYR A C 1
ATOM 2899 O O . TYR A 1 385 ? 34.408 -19.979 75.559 1.00 11.82 385 TYR A O 1
ATOM 2908 N N . VAL A 1 386 ? 35.807 -18.255 75.951 1.00 9.42 386 VAL A N 1
ATOM 2909 C CA . VAL A 1 386 ? 34.842 -17.288 75.446 1.00 10.69 386 VAL A CA 1
ATOM 2910 C C . VAL A 1 386 ? 35.568 -16.151 74.749 1.00 12.04 386 VAL A C 1
ATOM 2911 O O . VAL A 1 386 ? 36.656 -15.738 75.156 1.00 12.38 386 VAL A O 1
ATOM 2915 N N . SER A 1 387 ? 34.946 -15.648 73.684 1.00 11.60 387 SER A N 1
ATOM 2916 C CA . SER A 1 387 ? 35.299 -14.360 73.111 1.00 12.01 387 SER A CA 1
ATOM 2917 C C . SER A 1 387 ? 34.002 -13.679 72.696 1.00 11.05 387 SER A C 1
ATOM 2918 O O . SER A 1 387 ? 32.917 -14.273 72.754 1.00 11.41 387 SER A O 1
ATOM 2921 N N . ALA A 1 388 ? 34.097 -12.407 72.325 1.00 11.40 388 ALA A N 1
ATOM 2922 C CA . ALA A 1 388 ? 32.888 -11.660 72.024 1.00 11.53 388 ALA A CA 1
ATOM 2923 C C . ALA A 1 388 ? 33.206 -10.550 71.039 1.00 12.99 388 ALA A C 1
ATOM 2924 O O . ALA A 1 388 ? 34.291 -9.965 71.087 1.00 13.47 388 ALA A O 1
ATOM 2926 N N . TYR A 1 389 ? 32.252 -10.286 70.140 1.00 12.31 389 TYR A N 1
ATOM 2927 C CA . TYR A 1 389 ? 32.427 -9.365 69.023 1.00 12.72 389 TYR A CA 1
ATOM 2928 C C . TYR A 1 389 ? 31.187 -8.503 68.877 1.00 14.44 389 TYR A C 1
ATOM 2929 O O . TYR A 1 389 ? 30.064 -9.007 68.928 1.00 15.67 389 TYR A O 1
ATOM 2938 N N . GLU A 1 390 ? 31.397 -7.204 68.678 1.00 14.52 390 GLU A N 1
ATOM 2939 C CA . GLU A 1 390 ? 30.312 -6.259 68.461 1.00 16.39 390 GLU A CA 1
ATOM 2940 C C . GLU A 1 390 ? 30.388 -5.741 67.032 1.00 16.84 390 GLU A C 1
ATOM 2941 O O . GLU A 1 390 ? 31.356 -5.068 66.665 1.00 15.97 390 GLU A O 1
ATOM 2947 N N . ASN A 1 391 ? 29.368 -6.049 66.238 1.00 16.40 391 ASN A N 1
ATOM 2948 C CA . ASN A 1 391 ? 29.308 -5.569 64.868 1.00 16.53 391 ASN A CA 1
ATOM 2949 C C . ASN A 1 391 ? 29.110 -4.054 64.828 1.00 19.00 391 ASN A C 1
ATOM 2950 O O . ASN A 1 391 ? 28.653 -3.422 65.789 1.00 18.56 391 ASN A O 1
ATOM 2955 N N . LYS A 1 392 ? 29.473 -3.469 63.685 1.00 18.09 392 LYS A N 1
ATOM 2956 C CA . LYS A 1 392 ? 29.276 -2.035 63.495 1.00 19.36 392 LYS A CA 1
ATOM 2957 C C . LYS A 1 392 ? 27.850 -1.612 63.833 1.00 20.56 392 LYS A C 1
ATOM 2958 O O . LYS A 1 392 ? 27.632 -0.521 64.374 1.00 22.36 392 LYS A O 1
ATOM 2964 N N . ASN A 1 393 ? 26.871 -2.466 63.535 1.00 20.40 393 ASN A N 1
ATOM 2965 C CA . ASN A 1 393 ? 25.463 -2.125 63.711 1.00 21.64 393 ASN A CA 1
ATOM 2966 C C . ASN A 1 393 ? 24.918 -2.473 65.100 1.00 22.30 393 ASN A C 1
ATOM 2967 O O . ASN A 1 393 ? 23.709 -2.376 65.320 1.00 22.82 393 ASN A O 1
ATOM 2972 N N . GLY A 1 394 ? 25.771 -2.869 66.036 1.00 20.87 394 GLY A N 1
ATOM 2973 C CA . GLY A 1 394 ? 25.370 -3.051 67.417 1.00 22.14 394 GLY A CA 1
ATOM 2974 C C . GLY A 1 394 ? 25.092 -4.484 67.833 1.00 23.51 394 GLY A C 1
ATOM 2975 O O . GLY A 1 394 ? 25.069 -4.770 69.037 1.00 20.53 394 GLY A O 1
ATOM 2976 N N . THR A 1 395 ? 24.876 -5.389 66.885 1.00 19.48 395 THR A N 1
ATOM 2977 C CA . THR A 1 395 ? 24.653 -6.778 67.256 1.00 18.60 395 THR A CA 1
ATOM 2978 C C . THR A 1 395 ? 25.930 -7.380 67.843 1.00 17.30 395 THR A C 1
ATOM 2979 O O . THR A 1 395 ? 27.047 -6.932 67.560 1.00 16.88 395 THR A O 1
ATOM 2983 N N . VAL A 1 396 ? 25.764 -8.390 68.693 1.00 16.78 396 VAL A N 1
ATOM 2984 C CA . VAL A 1 396 ? 26.887 -8.952 69.440 1.00 15.74 396 VAL A CA 1
ATOM 2985 C C . VAL A 1 396 ? 26.869 -10.468 69.335 1.00 15.53 396 VAL A C 1
ATOM 2986 O O . VAL A 1 396 ? 25.823 -11.092 69.518 1.00 15.03 396 VAL A O 1
ATOM 2990 N N . SER A 1 397 ? 28.031 -11.061 69.061 1.00 13.66 397 SER A N 1
ATOM 2991 C CA . SER A 1 397 ? 28.211 -12.502 69.032 1.00 12.72 397 SER A CA 1
ATOM 2992 C C . SER A 1 397 ? 29.119 -12.947 70.171 1.00 12.11 397 SER A C 1
ATOM 2993 O O . SER A 1 397 ? 30.192 -12.370 70.377 1.00 13.07 397 SER A O 1
ATOM 2996 N N . ILE A 1 398 ? 28.711 -14.002 70.870 1.00 12.55 398 ILE A N 1
ATOM 2997 C CA . ILE A 1 398 ? 29.501 -14.560 71.969 1.00 11.59 398 ILE A CA 1
ATOM 2998 C C . ILE A 1 398 ? 29.739 -16.048 71.732 1.00 13.46 398 ILE A C 1
ATOM 2999 O O . ILE A 1 398 ? 28.949 -16.888 72.180 1.00 12.42 398 ILE A O 1
ATOM 3004 N N . PRO A 1 399 ? 30.781 -16.418 71.018 1.00 10.79 399 PRO A N 1
ATOM 3005 C CA . PRO A 1 399 ? 31.094 -17.845 70.833 1.00 9.10 399 PRO A CA 1
ATOM 3006 C C . PRO A 1 399 ? 31.777 -18.427 72.060 1.00 9.84 399 PRO A C 1
ATOM 3007 O O . PRO A 1 399 ? 32.886 -18.026 72.430 1.00 11.43 399 PRO A O 1
ATOM 3011 N N . VAL A 1 400 ? 31.088 -19.367 72.715 1.00 9.38 400 VAL A N 1
ATOM 3012 C CA . VAL A 1 400 ? 31.585 -20.094 73.884 1.00 10.34 400 VAL A CA 1
ATOM 3013 C C . VAL A 1 400 ? 32.009 -21.490 73.446 1.00 11.79 400 VAL A C 1
ATOM 3014 O O . VAL A 1 400 ? 31.263 -22.177 72.738 1.00 13.07 400 VAL A O 1
ATOM 3018 N N . ILE A 1 401 ? 33.194 -21.923 73.880 1.00 11.78 401 ILE A N 1
ATOM 3019 C CA . ILE A 1 401 ? 33.707 -23.251 73.565 1.00 9.95 401 ILE A CA 1
ATOM 3020 C C . ILE A 1 401 ? 33.776 -24.025 74.865 1.00 12.26 401 ILE A C 1
ATOM 3021 O O . ILE A 1 401 ? 34.600 -23.726 75.740 1.00 12.11 401 ILE A O 1
ATOM 3026 N N . ASN A 1 402 ? 32.906 -25.009 75.005 1.00 10.78 402 ASN A N 1
ATOM 3027 C CA . ASN A 1 402 ? 33.022 -25.963 76.104 1.00 8.26 402 ASN A CA 1
ATOM 3028 C C . ASN A 1 402 ? 33.972 -27.056 75.642 1.00 8.71 402 ASN A C 1
ATOM 3029 O O . ASN A 1 402 ? 33.580 -27.966 74.916 1.00 10.47 402 ASN A O 1
ATOM 3034 N N . ALA A 1 403 ? 35.239 -26.934 76.026 1.00 8.03 403 ALA A N 1
ATOM 3035 C CA . ALA A 1 403 ? 36.250 -27.923 75.689 1.00 8.75 403 ALA A CA 1
ATOM 3036 C C . ALA A 1 403 ? 36.280 -29.055 76.697 1.00 10.39 403 ALA A C 1
ATOM 3037 O O . ALA A 1 403 ? 37.059 -29.997 76.538 1.00 8.97 403 ALA A O 1
ATOM 3039 N N . ALA A 1 404 ? 35.441 -28.991 77.724 1.00 9.15 404 ALA A N 1
ATOM 3040 C CA . ALA A 1 404 ? 35.337 -30.109 78.649 1.00 8.64 404 ALA A CA 1
ATOM 3041 C C . ALA A 1 404 ? 34.473 -31.222 78.065 1.00 8.58 404 ALA A C 1
ATOM 3042 O O . ALA A 1 404 ? 33.770 -31.054 77.061 1.00 10.55 404 ALA A O 1
ATOM 3044 N N . HIS A 1 405 ? 34.501 -32.369 78.742 1.00 9.15 405 HIS A N 1
ATOM 3045 C CA . HIS A 1 405 ? 33.847 -33.589 78.299 1.00 8.76 405 HIS A CA 1
ATOM 3046 C C . HIS A 1 405 ? 32.537 -33.848 79.037 1.00 11.58 405 HIS A C 1
ATOM 3047 O O . HIS A 1 405 ? 32.099 -34.997 79.140 1.00 9.92 405 HIS A O 1
ATOM 3054 N N . PHE A 1 406 ? 31.894 -32.787 79.517 1.00 11.05 406 PHE A N 1
ATOM 3055 C CA . PHE A 1 406 ? 30.609 -32.854 80.198 1.00 9.38 406 PHE A CA 1
ATOM 3056 C C . PHE A 1 406 ? 29.968 -31.471 80.123 1.00 8.87 406 PHE A C 1
ATOM 3057 O O . PHE A 1 406 ? 30.654 -30.487 79.819 1.00 10.45 406 PHE A O 1
ATOM 3065 N N . PRO A 1 407 ? 28.662 -31.359 80.380 1.00 9.02 407 PRO A N 1
ATOM 3066 C CA . PRO A 1 407 ? 27.994 -30.062 80.196 1.00 12.12 407 PRO A CA 1
ATOM 3067 C C . PRO A 1 407 ? 28.374 -29.030 81.243 1.00 10.67 407 PRO A C 1
ATOM 3068 O O . PRO A 1 407 ? 28.585 -29.353 82.414 1.00 12.19 407 PRO A O 1
ATOM 3072 N N . TYR A 1 408 ? 28.429 -27.769 80.804 1.00 11.71 408 TYR A N 1
ATOM 3073 C CA . TYR A 1 408 ? 28.600 -26.617 81.688 1.00 12.02 408 TYR A CA 1
ATOM 3074 C C . TYR A 1 408 ? 27.352 -25.736 81.687 1.00 15.39 408 TYR A C 1
ATOM 3075 O O . TYR A 1 408 ? 26.825 -25.373 80.623 1.00 15.23 408 TYR A O 1
ATOM 3084 N N . GLU A 1 409 ? 26.896 -25.374 82.883 1.00 12.12 409 GLU A N 1
ATOM 3085 C CA . GLU A 1 409 ? 25.869 -24.349 83.051 1.00 14.04 409 GLU A CA 1
ATOM 3086 C C . GLU A 1 409 ? 26.570 -22.996 83.133 1.00 15.64 409 GLU A C 1
ATOM 3087 O O . GLU A 1 409 ? 27.248 -22.694 84.125 1.00 15.77 409 GLU A O 1
ATOM 3093 N N . VAL A 1 410 ? 26.437 -22.194 82.083 1.00 15.39 410 VAL A N 1
ATOM 3094 C CA . VAL A 1 410 ? 27.098 -20.895 82.020 1.00 17.25 410 VAL A CA 1
ATOM 3095 C C . VAL A 1 410 ? 26.104 -19.810 82.410 1.00 18.02 410 VAL A C 1
ATOM 3096 O O . VAL A 1 410 ? 24.910 -19.879 82.083 1.00 20.05 410 VAL A O 1
ATOM 3100 N N . THR A 1 411 ? 26.587 -18.848 83.185 1.00 18.05 411 THR A N 1
ATOM 3101 C CA . THR A 1 411 ? 25.889 -17.600 83.467 1.00 18.75 411 THR A CA 1
ATOM 3102 C C . THR A 1 411 ? 26.709 -16.488 82.835 1.00 20.57 411 THR A C 1
ATOM 3103 O O . THR A 1 411 ? 27.877 -16.299 83.194 1.00 22.17 411 THR A O 1
ATOM 3107 N N . ILE A 1 412 ? 26.119 -15.785 81.872 1.00 16.58 412 ILE A N 1
ATOM 3108 C CA . ILE A 1 412 ? 26.805 -14.720 81.146 1.00 19.84 412 ILE A CA 1
ATOM 3109 C C . ILE A 1 412 ? 26.257 -13.384 81.628 1.00 20.47 412 ILE A C 1
ATOM 3110 O O . ILE A 1 412 ? 25.058 -13.112 81.499 1.00 21.87 412 ILE A O 1
ATOM 3115 N N . ASP A 1 413 ? 27.126 -12.558 82.211 1.00 17.72 413 ASP A N 1
ATOM 3116 C CA . ASP A 1 413 ? 26.760 -11.210 82.647 1.00 19.25 413 ASP A CA 1
ATOM 3117 C C . ASP A 1 413 ? 27.189 -10.213 81.580 1.00 23.03 413 ASP A C 1
ATOM 3118 O O . ASP A 1 413 ? 28.361 -10.177 81.197 1.00 22.62 413 ASP A O 1
ATOM 3123 N N . LEU A 1 414 ? 26.241 -9.413 81.110 1.00 20.12 414 LEU A N 1
ATOM 3124 C CA . LEU A 1 414 ? 26.456 -8.482 80.006 1.00 23.05 414 LEU A CA 1
ATOM 3125 C C . LEU A 1 414 ? 26.584 -7.063 80.552 1.00 27.83 414 LEU A C 1
ATOM 3126 O O . LEU A 1 414 ? 25.682 -6.581 81.243 1.00 25.26 414 LEU A O 1
ATOM 3131 N N . GLN A 1 415 ? 27.697 -6.400 80.240 1.00 22.41 415 GLN A N 1
ATOM 3132 C CA . GLN A 1 415 ? 27.915 -4.999 80.578 1.00 25.51 415 GLN A CA 1
ATOM 3133 C C . GLN A 1 415 ? 28.107 -4.181 79.309 1.00 28.59 415 GLN A C 1
ATOM 3134 O O . GLN A 1 415 ? 28.836 -4.587 78.397 1.00 24.92 415 GLN A O 1
ATOM 3140 N N . GLY A 1 416 ? 27.459 -3.024 79.260 1.00 28.81 416 GLY A N 1
ATOM 3141 C CA . GLY A 1 416 ? 27.566 -2.161 78.107 1.00 28.14 416 GLY A CA 1
ATOM 3142 C C . GLY A 1 416 ? 26.648 -2.508 76.957 1.00 31.97 416 GLY A C 1
ATOM 3143 O O . GLY A 1 416 ? 26.812 -1.946 75.869 1.00 31.44 416 GLY A O 1
ATOM 3144 N N . LEU A 1 417 ? 25.677 -3.397 77.162 1.00 32.95 417 LEU A N 1
ATOM 3145 C CA . LEU A 1 417 ? 24.773 -3.843 76.104 1.00 36.43 417 LEU A CA 1
ATOM 3146 C C . LEU A 1 417 ? 23.326 -3.830 76.582 1.00 34.61 417 LEU A C 1
ATOM 3147 O O . LEU A 1 417 ? 22.577 -4.788 76.387 1.00 39.12 417 LEU A O 1
ATOM 3152 N N . LYS A 1 418 ? 22.903 -2.729 77.212 1.00 37.20 418 LYS A N 1
ATOM 3153 C CA . LYS A 1 418 ? 21.527 -2.623 77.688 1.00 38.42 418 LYS A CA 1
ATOM 3154 C C . LYS A 1 418 ? 20.532 -2.550 76.535 1.00 37.38 418 LYS A C 1
ATOM 3155 O O . LYS A 1 418 ? 19.364 -2.906 76.717 1.00 39.90 418 LYS A O 1
ATOM 3161 N N . ALA A 1 419 ? 20.967 -2.101 75.359 1.00 34.63 419 ALA A N 1
ATOM 3162 C CA . ALA A 1 419 ? 20.078 -1.925 74.216 1.00 37.99 419 ALA A CA 1
ATOM 3163 C C . ALA A 1 419 ? 19.821 -3.216 73.445 1.00 36.91 419 ALA A C 1
ATOM 3164 O O . ALA A 1 419 ? 19.062 -3.190 72.468 1.00 42.66 419 ALA A O 1
ATOM 3166 N N . ARG A 1 420 ? 20.434 -4.330 73.840 1.00 36.42 420 ARG A N 1
ATOM 3167 C CA . ARG A 1 420 ? 20.112 -5.622 73.251 1.00 32.70 420 ARG A CA 1
ATOM 3168 C C . ARG A 1 420 ? 18.804 -6.145 73.832 1.00 36.21 420 ARG A C 1
ATOM 3169 O O . ARG A 1 420 ? 18.587 -6.093 75.046 1.00 39.40 420 ARG A O 1
ATOM 3177 N N . LYS A 1 421 ? 17.930 -6.652 72.954 1.00 34.49 421 LYS A N 1
ATOM 3178 C CA . LYS A 1 421 ? 16.617 -7.154 73.343 1.00 35.13 421 LYS A CA 1
ATOM 3179 C C . LYS A 1 421 ? 16.385 -8.635 73.070 1.00 35.50 421 LYS A C 1
ATOM 3180 O O . LYS A 1 421 ? 15.461 -9.208 73.655 1.00 32.45 421 LYS A O 1
ATOM 3186 N N . ARG A 1 422 ? 17.173 -9.268 72.205 1.00 28.12 422 ARG A N 1
ATOM 3187 C CA . ARG A 1 422 ? 16.878 -10.626 71.771 1.00 30.29 422 ARG A CA 1
ATOM 3188 C C . ARG A 1 422 ? 18.151 -11.453 71.770 1.00 25.51 422 ARG A C 1
ATOM 3189 O O . ARG A 1 422 ? 19.240 -10.945 71.494 1.00 26.51 422 ARG A O 1
ATOM 3197 N N . VAL A 1 423 ? 18.009 -12.742 72.060 1.00 24.50 423 VAL A N 1
ATOM 3198 C CA . VAL A 1 423 ? 19.147 -13.651 72.027 1.00 19.42 423 VAL A CA 1
ATOM 3199 C C . VAL A 1 423 ? 18.772 -14.914 71.265 1.00 21.30 423 VAL A C 1
ATOM 3200 O O . VAL A 1 423 ? 17.732 -15.530 71.528 1.00 21.90 423 VAL A O 1
ATOM 3204 N N . SER A 1 424 ? 19.618 -15.287 70.314 1.00 17.68 424 SER A N 1
ATOM 3205 C CA . SER A 1 424 ? 19.518 -16.555 69.616 1.00 17.04 424 SER A CA 1
ATOM 3206 C C . SER A 1 424 ? 20.756 -17.375 69.943 1.00 17.06 424 SER A C 1
ATOM 3207 O O . SER A 1 424 ? 21.860 -16.833 70.032 1.00 16.84 424 SER A O 1
ATOM 3210 N N . THR A 1 425 ? 20.569 -18.675 70.144 1.00 15.35 425 THR A N 1
ATOM 3211 C CA . THR A 1 425 ? 21.667 -19.583 70.457 1.00 13.94 425 THR A CA 1
ATOM 3212 C C . THR A 1 425 ? 21.840 -20.594 69.336 1.00 14.29 425 THR A C 1
ATOM 3213 O O . THR A 1 425 ? 20.866 -21.228 68.904 1.00 15.72 425 THR A O 1
ATOM 3217 N N . PHE A 1 426 ? 23.081 -20.726 68.876 1.00 15.45 426 PHE A N 1
ATOM 3218 C CA . PHE A 1 426 ? 23.495 -21.664 67.838 1.00 16.76 426 PHE A CA 1
ATOM 3219 C C . PHE A 1 426 ? 24.490 -22.663 68.421 1.00 14.82 426 PHE A C 1
ATOM 3220 O O . PHE A 1 426 ? 25.332 -22.296 69.249 1.00 15.36 426 PHE A O 1
ATOM 3228 N N . LEU A 1 427 ? 24.431 -23.915 67.956 1.00 13.74 427 LEU A N 1
ATOM 3229 C CA . LEU A 1 427 ? 25.233 -24.989 68.525 1.00 10.45 427 LEU A CA 1
ATOM 3230 C C . LEU A 1 427 ? 25.991 -25.729 67.427 1.00 13.12 427 LEU A C 1
ATOM 3231 O O . LEU A 1 427 ? 25.408 -26.101 66.405 1.00 13.65 427 LEU A O 1
ATOM 3236 N N . THR A 1 428 ? 27.280 -25.959 67.644 1.00 13.24 428 THR A N 1
ATOM 3237 C CA . THR A 1 428 ? 28.051 -26.857 66.798 1.00 11.94 428 THR A CA 1
ATOM 3238 C C . THR A 1 428 ? 28.723 -27.904 67.670 1.00 10.88 428 THR A C 1
ATOM 3239 O O . THR A 1 428 ? 29.379 -27.569 68.661 1.00 10.26 428 THR A O 1
ATOM 3243 N N . ASP A 1 429 ? 28.518 -29.167 67.318 1.00 11.04 429 ASP A N 1
ATOM 3244 C CA . ASP A 1 429 ? 29.149 -30.309 67.966 1.00 11.01 429 ASP A CA 1
ATOM 3245 C C . ASP A 1 429 ? 29.021 -31.491 67.004 1.00 13.47 429 ASP A C 1
ATOM 3246 O O . ASP A 1 429 ? 28.794 -31.298 65.803 1.00 12.44 429 ASP A O 1
ATOM 3251 N N . ASN A 1 430 ? 29.196 -32.708 67.512 1.00 13.17 430 ASN A N 1
ATOM 3252 C CA . ASN A 1 430 ? 29.218 -33.847 66.601 1.00 13.62 430 ASN A CA 1
ATOM 3253 C C . ASN A 1 430 ? 27.894 -34.041 65.868 1.00 15.54 430 ASN A C 1
ATOM 3254 O O . ASN A 1 430 ? 27.876 -34.723 64.844 1.00 17.66 430 ASN A O 1
ATOM 3259 N N . SER A 1 431 ? 26.794 -33.429 66.332 1.00 13.98 431 SER A N 1
ATOM 3260 C CA . SER A 1 431 ? 25.507 -33.628 65.667 1.00 14.98 431 SER A CA 1
ATOM 3261 C C . SER A 1 431 ? 24.766 -32.322 65.385 1.00 14.73 431 SER A C 1
ATOM 3262 O O . SER A 1 431 ? 23.557 -32.348 65.106 1.00 17.99 431 SER A O 1
ATOM 3265 N N . HIS A 1 432 ? 25.463 -31.183 65.417 1.00 13.99 432 HIS A N 1
ATOM 3266 C CA . HIS A 1 432 ? 24.885 -29.899 65.038 1.00 14.45 432 HIS A CA 1
ATOM 3267 C C . HIS A 1 432 ? 25.920 -29.094 64.264 1.00 15.26 432 HIS A C 1
ATOM 3268 O O . HIS A 1 432 ? 27.081 -29.018 64.672 1.00 12.90 432 HIS A O 1
ATOM 3275 N N . ASN A 1 433 ? 25.506 -28.516 63.140 1.00 13.79 433 ASN A N 1
ATOM 3276 C CA . ASN A 1 433 ? 26.352 -27.632 62.335 1.00 14.03 433 ASN A CA 1
ATOM 3277 C C . ASN A 1 433 ? 25.782 -26.218 62.427 1.00 14.60 433 ASN A C 1
ATOM 3278 O O . ASN A 1 433 ? 24.987 -25.815 61.580 1.00 14.88 433 ASN A O 1
ATOM 3283 N N . VAL A 1 434 ? 26.210 -25.465 63.448 1.00 12.25 434 VAL A N 1
ATOM 3284 C CA . VAL A 1 434 ? 25.724 -24.106 63.716 1.00 13.62 434 VAL A CA 1
ATOM 3285 C C . VAL A 1 434 ? 24.197 -24.116 63.694 1.00 12.68 434 VAL A C 1
ATOM 3286 O O . VAL A 1 434 ? 23.553 -23.263 63.066 1.00 14.36 434 VAL A O 1
ATOM 3290 N N . THR A 1 435 ? 23.614 -25.098 64.374 1.00 14.24 435 THR A N 1
ATOM 3291 C CA . THR A 1 435 ? 22.166 -25.249 64.421 1.00 14.26 435 THR A CA 1
ATOM 3292 C C . THR A 1 435 ? 21.551 -24.213 65.358 1.00 17.26 435 THR A C 1
ATOM 3293 O O . THR A 1 435 ? 22.017 -24.050 66.485 1.00 16.01 435 THR A O 1
ATOM 3297 N N . LEU A 1 436 ? 20.488 -23.542 64.911 1.00 14.87 436 LEU A N 1
ATOM 3298 C CA . LEU A 1 436 ? 19.720 -22.668 65.802 1.00 15.44 436 LEU A CA 1
ATOM 3299 C C . LEU A 1 436 ? 18.963 -23.500 66.838 1.00 20.90 436 LEU A C 1
ATOM 3300 O O . LEU A 1 436 ? 18.097 -24.309 66.488 1.00 18.43 436 LEU A O 1
ATOM 3305 N N . MET A 1 437 ? 19.275 -23.283 68.116 1.00 18.39 437 MET A N 1
ATOM 3306 C CA . MET A 1 437 ? 18.736 -24.040 69.241 1.00 16.99 437 MET A CA 1
ATOM 3307 C C . MET A 1 437 ? 17.567 -23.348 69.931 1.00 18.60 437 MET A C 1
ATOM 3308 O O . MET A 1 437 ? 16.606 -24.013 70.329 1.00 22.22 437 MET A O 1
ATOM 3313 N N . ASP A 1 438 ? 17.625 -22.025 70.068 1.00 17.97 438 ASP A N 1
ATOM 3314 C CA . ASP A 1 438 ? 16.687 -21.299 70.912 1.00 20.49 438 ASP A CA 1
ATOM 3315 C C . ASP A 1 438 ? 16.684 -19.831 70.518 1.00 19.65 438 ASP A C 1
ATOM 3316 O O . ASP A 1 438 ? 17.697 -19.293 70.066 1.00 22.02 438 ASP A O 1
ATOM 3321 N N . GLN A 1 439 ? 15.532 -19.187 70.697 1.00 21.38 439 GLN A N 1
ATOM 3322 C CA . GLN A 1 439 ? 15.403 -17.747 70.502 1.00 22.20 439 GLN A CA 1
ATOM 3323 C C . GLN A 1 439 ? 14.530 -17.189 71.611 1.00 25.64 439 GLN A C 1
ATOM 3324 O O . GLN A 1 439 ? 13.384 -17.618 71.767 1.00 32.20 439 GLN A O 1
ATOM 3330 N N . SER A 1 440 ? 15.054 -16.224 72.363 1.00 27.49 440 SER A N 1
ATOM 3331 C CA . SER A 1 440 ? 14.339 -15.708 73.519 1.00 30.86 440 SER A CA 1
ATOM 3332 C C . SER A 1 440 ? 14.487 -14.197 73.590 1.00 32.29 440 SER A C 1
ATOM 3333 O O . SER A 1 440 ? 15.379 -13.603 72.977 1.00 30.71 440 SER A O 1
ATOM 3336 N N . GLU A 1 441 ? 13.593 -13.573 74.346 1.00 36.76 441 GLU A N 1
ATOM 3337 C CA . GLU A 1 441 ? 13.736 -12.157 74.637 1.00 34.88 441 GLU A CA 1
ATOM 3338 C C . GLU A 1 441 ? 14.754 -11.949 75.746 1.00 40.43 441 GLU A C 1
ATOM 3339 O O . GLU A 1 441 ? 14.907 -12.780 76.646 1.00 43.23 441 GLU A O 1
ATOM 3345 N N . LEU A 1 442 ? 15.458 -10.826 75.666 1.00 38.81 442 LEU A N 1
ATOM 3346 C CA . LEU A 1 442 ? 16.440 -10.454 76.673 1.00 39.59 442 LEU A CA 1
ATOM 3347 C C . LEU A 1 442 ? 15.774 -9.550 77.701 1.00 42.72 442 LEU A C 1
ATOM 3348 O O . LEU A 1 442 ? 15.318 -8.450 77.371 1.00 48.17 442 LEU A O 1
ATOM 3353 N N . HIS A 1 443 ? 15.696 -10.028 78.936 1.00 47.23 443 HIS A N 1
ATOM 3354 C CA . HIS A 1 443 ? 15.278 -9.222 80.070 1.00 42.71 443 HIS A CA 1
ATOM 3355 C C . HIS A 1 443 ? 16.398 -9.245 81.096 1.00 42.89 443 HIS A C 1
ATOM 3356 O O . HIS A 1 443 ? 16.883 -10.319 81.470 1.00 48.15 443 HIS A O 1
ATOM 3363 N N . GLY A 1 444 ? 16.829 -8.070 81.520 1.00 47.30 444 GLY A N 1
ATOM 3364 C CA . GLY A 1 444 ? 18.027 -8.023 82.319 1.00 37.02 444 GLY A CA 1
ATOM 3365 C C . GLY A 1 444 ? 19.257 -8.188 81.441 1.00 38.71 444 GLY A C 1
ATOM 3366 O O . GLY A 1 444 ? 19.192 -8.262 80.213 1.00 43.02 444 GLY A O 1
ATOM 3367 N N . SER A 1 445 ? 20.401 -8.248 82.106 1.00 30.68 445 SER A N 1
ATOM 3368 C CA . SER A 1 445 ? 21.684 -8.373 81.434 1.00 30.70 445 SER A CA 1
ATOM 3369 C C . SER A 1 445 ? 22.368 -9.690 81.797 1.00 30.11 445 SER A C 1
ATOM 3370 O O . SER A 1 445 ? 23.596 -9.766 81.913 1.00 26.36 445 SER A O 1
ATOM 3373 N N . VAL A 1 446 ? 21.583 -10.754 81.959 1.00 28.68 446 VAL A N 1
ATOM 3374 C CA . VAL A 1 446 ? 22.106 -12.046 82.394 1.00 29.92 446 VAL A CA 1
ATOM 3375 C C . VAL A 1 446 ? 21.511 -13.137 81.514 1.00 26.52 446 VAL A C 1
ATOM 3376 O O . VAL A 1 446 ? 20.285 -13.267 81.427 1.00 30.85 446 VAL A O 1
ATOM 3380 N N . LEU A 1 447 ? 22.374 -13.915 80.868 1.00 26.06 447 LEU A N 1
ATOM 3381 C CA . LEU A 1 447 ? 21.979 -15.087 80.098 1.00 23.37 447 LEU A CA 1
ATOM 3382 C C . LEU A 1 447 ? 22.395 -16.343 80.845 1.00 23.09 447 LEU A C 1
ATOM 3383 O O . LEU A 1 447 ? 23.502 -16.413 81.385 1.00 22.85 447 LEU A O 1
ATOM 3388 N N . LYS A 1 448 ? 21.527 -17.344 80.842 1.00 25.65 448 LYS A N 1
ATOM 3389 C CA . LYS A 1 448 ? 21.837 -18.646 81.408 1.00 22.04 448 LYS A CA 1
ATOM 3390 C C . LYS A 1 448 ? 21.531 -19.715 80.372 1.00 20.92 448 LYS A C 1
ATOM 3391 O O . LYS A 1 448 ? 20.519 -19.645 79.672 1.00 23.32 448 LYS A O 1
ATOM 3397 N N . ALA A 1 449 ? 22.425 -20.687 80.256 1.00 19.38 449 ALA A N 1
ATOM 3398 C CA . ALA A 1 449 ? 22.232 -21.784 79.317 1.00 19.79 449 ALA A CA 1
ATOM 3399 C C . ALA A 1 449 ? 23.217 -22.889 79.656 1.00 17.54 449 ALA A C 1
ATOM 3400 O O . ALA A 1 449 ? 24.239 -22.659 80.307 1.00 16.94 449 ALA A O 1
ATOM 3402 N N . THR A 1 450 ? 22.900 -24.090 79.197 1.00 16.62 450 THR A N 1
ATOM 3403 C CA . THR A 1 450 ? 23.773 -25.244 79.364 1.00 15.24 450 THR A CA 1
ATOM 3404 C C . THR A 1 450 ? 24.454 -25.532 78.038 1.00 17.73 450 THR A C 1
ATOM 3405 O O . THR A 1 450 ? 23.777 -25.796 77.037 1.00 14.83 450 THR A O 1
ATOM 3409 N N . VAL A 1 451 ? 25.780 -25.469 78.033 1.00 12.04 451 VAL A N 1
ATOM 3410 C CA . VAL A 1 451 ? 26.573 -25.708 76.832 1.00 13.41 451 VAL A CA 1
ATOM 3411 C C . VAL A 1 451 ? 26.988 -27.176 76.825 1.00 13.76 451 VAL A C 1
ATOM 3412 O O . VAL A 1 451 ? 27.621 -27.631 77.791 1.00 12.46 451 VAL A O 1
ATOM 3416 N N . PRO A 1 452 ? 26.642 -27.939 75.797 1.00 11.24 452 PRO A N 1
ATOM 3417 C CA . PRO A 1 452 ? 26.942 -29.374 75.784 1.00 12.22 452 PRO A CA 1
ATOM 3418 C C . PRO A 1 452 ? 28.439 -29.594 75.701 1.00 12.82 452 PRO A C 1
ATOM 3419 O O . PRO A 1 452 ? 29.180 -28.672 75.336 1.00 11.26 452 PRO A O 1
ATOM 3423 N N . PRO A 1 453 ? 28.915 -30.798 76.012 1.00 13.37 453 PRO A N 1
ATOM 3424 C CA . PRO A 1 453 ? 30.361 -31.054 75.970 1.00 10.62 453 PRO A CA 1
ATOM 3425 C C . PRO A 1 453 ? 30.947 -30.866 74.578 1.00 13.60 453 PRO A C 1
ATOM 3426 O O . PRO A 1 453 ? 30.307 -31.148 73.563 1.00 12.66 453 PRO A O 1
ATOM 3430 N N . ARG A 1 454 ? 32.197 -30.405 74.545 1.00 9.39 454 ARG A N 1
ATOM 3431 C CA . ARG A 1 454 ? 33.017 -30.456 73.331 1.00 10.53 454 ARG A CA 1
ATOM 3432 C C . ARG A 1 454 ? 32.301 -29.768 72.169 1.00 10.28 454 ARG A C 1
ATOM 3433 O O . ARG A 1 454 ? 32.179 -30.312 71.067 1.00 10.54 454 ARG A O 1
ATOM 3441 N N . ALA A 1 455 ? 31.822 -28.563 72.440 1.00 10.05 455 ALA A N 1
ATOM 3442 C CA . ALA A 1 455 ? 30.885 -27.860 71.572 1.00 11.50 455 ALA A CA 1
ATOM 3443 C C . ALA A 1 455 ? 31.223 -26.377 71.524 1.00 9.98 455 ALA A C 1
ATOM 3444 O O . ALA A 1 455 ? 31.768 -25.822 72.478 1.00 10.91 455 ALA A O 1
ATOM 3446 N N . VAL A 1 456 ? 30.885 -25.739 70.403 1.00 9.54 456 VAL A N 1
ATOM 3447 C CA . VAL A 1 456 ? 30.876 -24.282 70.287 1.00 10.99 456 VAL A CA 1
ATOM 3448 C C . VAL A 1 456 ? 29.424 -23.819 70.295 1.00 13.19 456 VAL A C 1
ATOM 3449 O O . VAL A 1 456 ? 28.641 -24.177 69.403 1.00 12.63 456 VAL A O 1
ATOM 3453 N N . GLN A 1 457 ? 29.072 -23.015 71.290 1.00 10.21 457 GLN A N 1
ATOM 3454 C CA . GLN A 1 457 ? 27.735 -22.448 71.403 1.00 10.79 457 GLN A CA 1
ATOM 3455 C C . GLN A 1 457 ? 27.835 -20.942 71.232 1.00 11.70 457 GLN A C 1
ATOM 3456 O O . GLN A 1 457 ? 28.548 -20.271 71.989 1.00 12.12 457 GLN A O 1
ATOM 3462 N N . VAL A 1 458 ? 27.141 -20.415 70.229 1.00 10.26 458 VAL A N 1
ATOM 3463 C CA . VAL A 1 458 ? 27.198 -18.993 69.911 1.00 10.40 458 VAL A CA 1
ATOM 3464 C C . VAL A 1 458 ? 25.932 -18.318 70.413 1.00 11.76 458 VAL A C 1
ATOM 3465 O O . VAL A 1 458 ? 24.825 -18.675 69.999 1.00 15.38 458 VAL A O 1
ATOM 3469 N N . PHE A 1 459 ? 26.087 -17.318 71.268 1.00 12.14 459 PHE A N 1
ATOM 3470 C CA . PHE A 1 459 ? 24.964 -16.483 71.681 1.00 12.93 459 PHE A CA 1
ATOM 3471 C C . PHE A 1 459 ? 24.947 -15.227 70.818 1.00 13.44 459 PHE A C 1
ATOM 3472 O O . PHE A 1 459 ? 25.888 -14.427 70.854 1.00 13.89 459 PHE A O 1
ATOM 3480 N N . TRP A 1 460 ? 23.875 -15.061 70.061 1.00 14.20 460 TRP A N 1
ATOM 3481 C CA . TRP A 1 460 ? 23.715 -13.978 69.099 1.00 14.79 460 TRP A CA 1
ATOM 3482 C C . TRP A 1 460 ? 22.727 -12.966 69.671 1.00 16.18 460 TRP A C 1
ATOM 3483 O O . TRP A 1 460 ? 21.530 -13.264 69.791 1.00 17.02 460 TRP A O 1
ATOM 3494 N N . LEU A 1 461 ? 23.215 -11.768 69.997 1.00 16.57 461 LEU A N 1
ATOM 3495 C CA . LEU A 1 461 ? 22.417 -10.743 70.668 1.00 18.01 461 LEU A CA 1
ATOM 3496 C C . LEU A 1 461 ? 22.016 -9.643 69.691 1.00 21.15 461 LEU A C 1
ATOM 3497 O O . LEU A 1 461 ? 22.877 -9.037 69.043 1.00 19.48 461 LEU A O 1
ATOM 3502 N N . GLU A 1 462 ? 20.719 -9.360 69.622 1.00 20.30 462 GLU A N 1
ATOM 3503 C CA . GLU A 1 462 ? 20.203 -8.296 68.762 1.00 23.21 462 GLU A CA 1
ATOM 3504 C C . GLU A 1 462 ? 19.317 -7.326 69.545 1.00 28.35 462 GLU A C 1
ATOM 3505 O O . GLU A 1 462 ? 18.815 -7.643 70.625 1.00 30.60 462 GLU A O 1
ATOM 3512 N N . TRP B 1 17 ? 70.117 41.166 -6.281 1.00 15.61 17 TRP B N 1
ATOM 3513 C CA . TRP B 1 17 ? 70.735 42.269 -7.012 1.00 13.85 17 TRP B CA 1
ATOM 3514 C C . TRP B 1 17 ? 71.157 43.382 -6.034 1.00 12.50 17 TRP B C 1
ATOM 3515 O O . TRP B 1 17 ? 70.638 43.468 -4.906 1.00 13.35 17 TRP B O 1
ATOM 3526 N N . SER B 1 18 ? 72.076 44.245 -6.458 1.00 13.59 18 SER B N 1
ATOM 3527 C CA . SER B 1 18 ? 72.587 45.290 -5.581 1.00 11.61 18 SER B CA 1
ATOM 3528 C C . SER B 1 18 ? 73.240 46.369 -6.427 1.00 13.01 18 SER B C 1
ATOM 3529 O O . SER B 1 18 ? 73.499 46.183 -7.619 1.00 13.32 18 SER B O 1
ATOM 3532 N N . TYR B 1 19 ? 73.505 47.510 -5.797 1.00 12.43 19 TYR B N 1
ATOM 3533 C CA . TYR B 1 19 ? 74.180 48.586 -6.500 1.00 10.51 19 TYR B CA 1
ATOM 3534 C C . TYR B 1 19 ? 75.089 49.330 -5.540 1.00 14.66 19 TYR B C 1
ATOM 3535 O O . TYR B 1 19 ? 75.179 49.017 -4.346 1.00 14.14 19 TYR B O 1
ATOM 3544 N N . SER B 1 20 ? 75.779 50.305 -6.090 1.00 14.09 20 SER B N 1
ATOM 3545 C CA . SER B 1 20 ? 76.849 51.003 -5.400 1.00 15.49 20 SER B CA 1
ATOM 3546 C C . SER B 1 20 ? 76.275 52.286 -4.819 1.00 19.78 20 SER B C 1
ATOM 3547 O O . SER B 1 20 ? 75.887 53.205 -5.558 1.00 22.29 20 SER B O 1
ATOM 3550 N N . GLN B 1 21 ? 76.187 52.311 -3.501 1.00 12.96 21 GLN B N 1
ATOM 3551 C CA . GLN B 1 21 ? 76.014 53.484 -2.663 1.00 11.16 21 GLN B CA 1
ATOM 3552 C C . GLN B 1 21 ? 76.172 52.970 -1.240 1.00 13.97 21 GLN B C 1
ATOM 3553 O O . GLN B 1 21 ? 75.995 51.779 -0.984 1.00 12.79 21 GLN B O 1
ATOM 3559 N N . THR B 1 22 ? 76.546 53.859 -0.330 1.00 10.31 22 THR B N 1
ATOM 3560 C CA . THR B 1 22 ? 76.760 53.482 1.061 1.00 10.74 22 THR B CA 1
ATOM 3561 C C . THR B 1 22 ? 76.037 54.454 1.980 1.00 9.95 22 THR B C 1
ATOM 3562 O O . THR B 1 22 ? 76.189 55.673 1.851 1.00 11.50 22 THR B O 1
ATOM 3566 N N . LEU B 1 23 ? 75.287 53.912 2.932 1.00 10.76 23 LEU B N 1
ATOM 3567 C CA . LEU B 1 23 ? 74.674 54.709 3.982 1.00 9.11 23 LEU B CA 1
ATOM 3568 C C . LEU B 1 23 ? 75.056 54.096 5.321 1.00 10.53 23 LEU B C 1
ATOM 3569 O O . LEU B 1 23 ? 75.652 53.021 5.377 1.00 11.60 23 LEU B O 1
ATOM 3574 N N A SER B 1 24 ? 74.708 54.789 6.400 0.50 12.67 24 SER B N 1
ATOM 3575 N N B SER B 1 24 ? 74.687 54.780 6.406 0.50 12.66 24 SER B N 1
ATOM 3576 C CA A SER B 1 24 ? 75.077 54.360 7.740 0.50 12.69 24 SER B CA 1
ATOM 3577 C CA B SER B 1 24 ? 75.095 54.397 7.751 0.50 12.69 24 SER B CA 1
ATOM 3578 C C A SER B 1 24 ? 73.849 53.914 8.524 0.50 12.01 24 SER B C 1
ATOM 3579 C C B SER B 1 24 ? 73.883 54.021 8.597 0.50 12.04 24 SER B C 1
ATOM 3580 O O A SER B 1 24 ? 72.709 54.252 8.199 0.50 13.20 24 SER B O 1
ATOM 3581 O O B SER B 1 24 ? 72.777 54.527 8.390 0.50 13.20 24 SER B O 1
ATOM 3586 N N . ALA B 1 25 ? 74.106 53.143 9.573 1.00 11.71 25 ALA B N 1
ATOM 3587 C CA . ALA B 1 25 ? 73.073 52.760 10.524 1.00 13.35 25 ALA B CA 1
ATOM 3588 C C . ALA B 1 25 ? 73.719 52.680 11.898 1.00 14.02 25 ALA B C 1
ATOM 3589 O O . ALA B 1 25 ? 74.854 52.208 12.021 1.00 14.95 25 ALA B O 1
ATOM 3591 N N . ASN B 1 26 ? 73.008 53.159 12.919 1.00 14.31 26 ASN B N 1
ATOM 3592 C CA . ASN B 1 26 ? 73.462 53.080 14.300 1.00 15.34 26 ASN B CA 1
ATOM 3593 C C . ASN B 1 26 ? 72.644 52.018 15.013 1.00 14.37 26 ASN B C 1
ATOM 3594 O O . ASN B 1 26 ? 71.414 52.023 14.928 1.00 14.76 26 ASN B O 1
ATOM 3599 N N . ILE B 1 27 ? 73.327 51.123 15.715 1.00 15.09 27 ILE B N 1
ATOM 3600 C CA . ILE B 1 27 ? 72.694 50.009 16.407 1.00 13.88 27 ILE B CA 1
ATOM 3601 C C . ILE B 1 27 ? 73.088 50.095 17.868 1.00 15.31 27 ILE B C 1
ATOM 3602 O O . ILE B 1 27 ? 74.252 50.365 18.176 1.00 16.54 27 ILE B O 1
ATOM 3607 N N . GLN B 1 28 ? 72.125 49.862 18.767 1.00 15.98 28 GLN B N 1
ATOM 3608 C CA . GLN B 1 28 ? 72.360 49.846 20.206 1.00 17.16 28 GLN B CA 1
ATOM 3609 C C . GLN B 1 28 ? 72.008 48.464 20.730 1.00 17.18 28 GLN B C 1
ATOM 3610 O O . GLN B 1 28 ? 70.893 47.994 20.509 1.00 16.38 28 GLN B O 1
ATOM 3616 N N . VAL B 1 29 ? 72.946 47.818 21.420 1.00 16.01 29 VAL B N 1
ATOM 3617 C CA . VAL B 1 29 ? 72.711 46.513 22.034 1.00 17.58 29 VAL B CA 1
ATOM 3618 C C . VAL B 1 29 ? 72.834 46.685 23.542 1.00 15.50 29 VAL B C 1
ATOM 3619 O O . VAL B 1 29 ? 73.838 47.218 24.027 1.00 18.47 29 VAL B O 1
ATOM 3623 N N . ASN B 1 30 ? 71.811 46.251 24.279 1.00 14.75 30 ASN B N 1
ATOM 3624 C CA . ASN B 1 30 ? 71.741 46.487 25.719 1.00 16.58 30 ASN B CA 1
ATOM 3625 C C . ASN B 1 30 ? 71.430 45.181 26.432 1.00 18.62 30 ASN B C 1
ATOM 3626 O O . ASN B 1 30 ? 70.289 44.716 26.411 1.00 18.73 30 ASN B O 1
ATOM 3631 N N . ALA B 1 31 ? 72.436 44.610 27.101 1.00 17.94 31 ALA B N 1
ATOM 3632 C CA . ALA B 1 31 ? 72.232 43.359 27.819 1.00 18.65 31 ALA B CA 1
ATOM 3633 C C . ALA B 1 31 ? 71.399 43.531 29.080 1.00 17.61 31 ALA B C 1
ATOM 3634 O O . ALA B 1 31 ? 71.035 42.527 29.698 1.00 22.75 31 ALA B O 1
ATOM 3636 N N . LEU B 1 32 ? 71.109 44.763 29.491 1.00 21.20 32 LEU B N 1
ATOM 3637 C CA . LEU B 1 32 ? 70.265 44.976 30.661 1.00 25.27 32 LEU B CA 1
ATOM 3638 C C . LEU B 1 32 ? 68.789 44.881 30.316 1.00 22.32 32 LEU B C 1
ATOM 3639 O O . LEU B 1 32 ? 67.953 44.780 31.218 1.00 23.47 32 LEU B O 1
ATOM 3644 N N . GLN B 1 33 ? 68.466 44.908 29.028 1.00 20.48 33 GLN B N 1
ATOM 3645 C CA . GLN B 1 33 ? 67.121 44.687 28.521 1.00 21.60 33 GLN B CA 1
ATOM 3646 C C . GLN B 1 33 ? 67.008 43.216 28.129 1.00 21.20 33 GLN B C 1
ATOM 3647 O O . GLN B 1 33 ? 67.726 42.757 27.239 1.00 18.18 33 GLN B O 1
ATOM 3653 N N . ARG B 1 34 ? 66.133 42.476 28.803 1.00 20.89 34 ARG B N 1
ATOM 3654 C CA . ARG B 1 34 ? 66.070 41.029 28.671 1.00 21.61 34 ARG B CA 1
ATOM 3655 C C . ARG B 1 34 ? 64.670 40.612 28.255 1.00 18.28 34 ARG B C 1
ATOM 3656 O O . ARG B 1 34 ? 63.681 41.076 28.828 1.00 17.35 34 ARG B O 1
ATOM 3664 N N . TYR B 1 35 ? 64.600 39.694 27.296 1.00 15.33 35 TYR B N 1
ATOM 3665 C CA . TYR B 1 35 ? 63.321 39.198 26.819 1.00 15.89 35 TYR B CA 1
ATOM 3666 C C . TYR B 1 35 ? 63.225 37.686 26.992 1.00 18.27 35 TYR B C 1
ATOM 3667 O O . TYR B 1 35 ? 63.470 37.186 28.095 1.00 17.56 35 TYR B O 1
ATOM 3676 N N . GLN B 1 36 ? 62.880 36.952 25.933 1.00 15.13 36 GLN B N 1
ATOM 3677 C CA . GLN B 1 36 ? 62.543 35.538 26.065 1.00 16.00 36 GLN B CA 1
ATOM 3678 C C . GLN B 1 36 ? 63.787 34.655 26.132 1.00 15.59 36 GLN B C 1
ATOM 3679 O O . GLN B 1 36 ? 64.853 34.986 25.599 1.00 14.55 36 GLN B O 1
ATOM 3685 N N . GLU B 1 37 ? 63.637 33.508 26.793 1.00 13.81 37 GLU B N 1
ATOM 3686 C CA . GLU B 1 37 ? 64.658 32.472 26.748 1.00 14.47 37 GLU B CA 1
ATOM 3687 C C . GLU B 1 37 ? 64.498 31.641 25.475 1.00 15.34 37 GLU B C 1
ATOM 3688 O O . GLU B 1 37 ? 63.421 31.113 25.211 1.00 15.38 37 GLU B O 1
ATOM 3694 N N . MET B 1 38 ? 65.571 31.532 24.686 1.00 12.91 38 MET B N 1
ATOM 3695 C CA . MET B 1 38 ? 65.572 30.798 23.419 1.00 14.30 38 MET B CA 1
ATOM 3696 C C . MET B 1 38 ? 65.699 29.295 23.627 1.00 14.66 38 MET B C 1
ATOM 3697 O O . MET B 1 38 ? 66.373 28.822 24.547 1.00 17.23 38 MET B O 1
ATOM 3702 N N . ILE B 1 39 ? 65.039 28.545 22.747 1.00 11.75 39 ILE B N 1
ATOM 3703 C CA . ILE B 1 39 ? 65.124 27.091 22.735 1.00 15.81 39 ILE B CA 1
ATOM 3704 C C . ILE B 1 39 ? 65.977 26.672 21.541 1.00 16.70 39 ILE B C 1
ATOM 3705 O O . ILE B 1 39 ? 67.053 26.093 21.715 1.00 21.08 39 ILE B O 1
ATOM 3710 N N . GLY B 1 40 ? 65.537 26.980 20.325 1.00 15.16 40 GLY B N 1
ATOM 3711 C CA . GLY B 1 40 ? 66.356 26.707 19.159 1.00 12.83 40 GLY B CA 1
ATOM 3712 C C . GLY B 1 40 ? 65.528 26.573 17.891 1.00 13.03 40 GLY B C 1
ATOM 3713 O O . GLY B 1 40 ? 64.337 26.873 17.865 1.00 11.78 40 GLY B O 1
ATOM 3714 N N . GLY B 1 41 ? 66.196 26.100 16.833 1.00 12.53 41 GLY B N 1
ATOM 3715 C CA . GLY B 1 41 ? 65.530 25.793 15.581 1.00 12.52 41 GLY B CA 1
ATOM 3716 C C . GLY B 1 41 ? 65.348 24.292 15.381 1.00 9.55 41 GLY B C 1
ATOM 3717 O O . GLY B 1 41 ? 66.042 23.482 15.994 1.00 11.13 41 GLY B O 1
ATOM 3718 N N . GLY B 1 42 ? 64.421 23.900 14.511 1.00 13.14 42 GLY B N 1
ATOM 3719 C CA . GLY B 1 42 ? 64.247 22.478 14.293 1.00 11.29 42 GLY B CA 1
ATOM 3720 C C . GLY B 1 42 ? 63.433 22.098 13.075 1.00 11.40 42 GLY B C 1
ATOM 3721 O O . GLY B 1 42 ? 63.199 22.907 12.171 1.00 8.73 42 GLY B O 1
ATOM 3722 N N . CYS B 1 43 ? 63.013 20.833 13.080 1.00 11.40 43 CYS B N 1
ATOM 3723 C CA . CYS B 1 43 ? 62.263 20.230 11.984 1.00 9.44 43 CYS B CA 1
ATOM 3724 C C . CYS B 1 43 ? 61.709 18.884 12.437 1.00 11.50 43 CYS B C 1
ATOM 3725 O O . CYS B 1 43 ? 62.006 18.399 13.536 1.00 9.42 43 CYS B O 1
ATOM 3728 N N . SER B 1 44 ? 60.905 18.279 11.554 1.00 9.09 44 SER B N 1
ATOM 3729 C CA . SER B 1 44 ? 60.191 17.037 11.802 1.00 9.43 44 SER B CA 1
ATOM 3730 C C . SER B 1 44 ? 60.570 15.977 10.777 1.00 10.99 44 SER B C 1
ATOM 3731 O O . SER B 1 44 ? 60.851 16.295 9.621 1.00 9.68 44 SER B O 1
ATOM 3734 N N . GLY B 1 45 ? 60.527 14.715 11.204 1.00 10.70 45 GLY B N 1
ATOM 3735 C CA . GLY B 1 45 ? 60.584 13.581 10.292 1.00 10.70 45 GLY B CA 1
ATOM 3736 C C . GLY B 1 45 ? 59.278 12.811 10.186 1.00 11.61 45 GLY B C 1
ATOM 3737 O O . GLY B 1 45 ? 59.272 11.627 9.844 1.00 12.81 45 GLY B O 1
ATOM 3738 N N . ALA B 1 46 ? 58.161 13.475 10.452 1.00 10.49 46 ALA B N 1
ATOM 3739 C CA . ALA B 1 46 ? 56.875 12.792 10.527 1.00 11.91 46 ALA B CA 1
ATOM 3740 C C . ALA B 1 46 ? 56.432 12.261 9.162 1.00 12.28 46 ALA B C 1
ATOM 3741 O O . ALA B 1 46 ? 56.909 12.690 8.104 1.00 11.34 46 ALA B O 1
ATOM 3743 N N . PHE B 1 47 ? 55.499 11.308 9.209 1.00 12.28 47 PHE B N 1
ATOM 3744 C CA . PHE B 1 47 ? 54.863 10.741 8.020 1.00 13.71 47 PHE B CA 1
ATOM 3745 C C . PHE B 1 47 ? 55.873 10.024 7.131 1.00 14.87 47 PHE B C 1
ATOM 3746 O O . PHE B 1 47 ? 55.725 9.974 5.902 1.00 15.14 47 PHE B O 1
ATOM 3754 N N . GLY B 1 48 ? 56.889 9.436 7.768 1.00 12.24 48 GLY B N 1
ATOM 3755 C CA . GLY B 1 48 ? 57.916 8.685 7.077 1.00 14.68 48 GLY B CA 1
ATOM 3756 C C . GLY B 1 48 ? 59.033 9.514 6.483 1.00 16.39 48 GLY B C 1
ATOM 3757 O O . GLY B 1 48 ? 59.900 8.959 5.793 1.00 14.46 48 GLY B O 1
ATOM 3758 N N . TRP B 1 49 ? 59.057 10.825 6.710 1.00 13.94 49 TRP B N 1
ATOM 3759 C CA . TRP B 1 49 ? 60.197 11.568 6.191 1.00 12.39 49 TRP B CA 1
ATOM 3760 C C . TRP B 1 49 ? 61.480 11.153 6.899 1.00 16.46 49 TRP B C 1
ATOM 3761 O O . TRP B 1 49 ? 62.547 11.151 6.277 1.00 12.92 49 TRP B O 1
ATOM 3772 N N . ALA B 1 50 ? 61.387 10.733 8.169 1.00 15.12 50 ALA B N 1
ATOM 3773 C CA . ALA B 1 50 ? 62.547 10.146 8.847 1.00 16.98 50 ALA B CA 1
ATOM 3774 C C . ALA B 1 50 ? 63.102 8.952 8.079 1.00 18.89 50 ALA B C 1
ATOM 3775 O O . ALA B 1 50 ? 64.322 8.732 8.052 1.00 16.10 50 ALA B O 1
ATOM 3777 N N . CYS B 1 51 ? 62.218 8.146 7.476 1.00 17.50 51 CYS B N 1
ATOM 3778 C CA . CYS B 1 51 ? 62.659 6.986 6.712 1.00 16.36 51 CYS B CA 1
ATOM 3779 C C . CYS B 1 51 ? 63.290 7.377 5.388 1.00 19.70 51 CYS B C 1
ATOM 3780 O O . CYS B 1 51 ? 64.072 6.596 4.834 1.00 19.21 51 CYS B O 1
ATOM 3783 N N . GLN B 1 52 ? 62.953 8.553 4.856 1.00 16.28 52 GLN B N 1
ATOM 3784 C CA . GLN B 1 52 ? 63.626 9.045 3.655 1.00 16.92 52 GLN B CA 1
ATOM 3785 C C . GLN B 1 52 ? 65.005 9.599 3.990 1.00 18.07 52 GLN B C 1
ATOM 3786 O O . GLN B 1 52 ? 65.922 9.557 3.154 1.00 20.52 52 GLN B O 1
ATOM 3792 N N . GLN B 1 53 ? 65.171 10.098 5.212 1.00 17.66 53 GLN B N 1
ATOM 3793 C CA . GLN B 1 53 ? 66.484 10.523 5.678 1.00 18.65 53 GLN B CA 1
ATOM 3794 C C . GLN B 1 53 ? 67.375 9.336 6.028 1.00 20.80 53 GLN B C 1
ATOM 3795 O O . GLN B 1 53 ? 68.605 9.444 5.957 1.00 19.45 53 GLN B O 1
ATOM 3801 N N . PHE B 1 54 ? 66.780 8.211 6.424 1.00 19.50 54 PHE B N 1
ATOM 3802 C CA . PHE B 1 54 ? 67.509 6.977 6.712 1.00 23.09 54 PHE B CA 1
ATOM 3803 C C . PHE B 1 54 ? 66.912 5.849 5.881 1.00 23.52 54 PHE B C 1
ATOM 3804 O O . PHE B 1 54 ? 66.250 4.950 6.415 1.00 28.94 54 PHE B O 1
ATOM 3812 N N . PRO B 1 55 ? 67.135 5.863 4.556 1.00 24.01 55 PRO B N 1
ATOM 3813 C CA . PRO B 1 55 ? 66.545 4.891 3.634 1.00 28.29 55 PRO B CA 1
ATOM 3814 C C . PRO B 1 55 ? 67.435 3.672 3.391 1.00 32.98 55 PRO B C 1
ATOM 3815 O O . PRO B 1 55 ? 68.219 3.333 4.275 1.00 35.25 55 PRO B O 1
ATOM 3819 N N . GLY B 1 58 ? 69.216 3.545 -0.876 1.00 31.82 58 GLY B N 1
ATOM 3820 C CA . GLY B 1 58 ? 69.917 4.415 -1.803 1.00 23.29 58 GLY B CA 1
ATOM 3821 C C . GLY B 1 58 ? 70.965 5.279 -1.123 1.00 24.96 58 GLY B C 1
ATOM 3822 O O . GLY B 1 58 ? 72.169 5.079 -1.292 1.00 24.45 58 GLY B O 1
ATOM 3823 N N . LEU B 1 59 ? 70.503 6.245 -0.341 1.00 24.40 59 LEU B N 1
ATOM 3824 C CA . LEU B 1 59 ? 71.414 7.109 0.396 1.00 24.29 59 LEU B CA 1
ATOM 3825 C C . LEU B 1 59 ? 72.256 6.283 1.375 1.00 19.60 59 LEU B C 1
ATOM 3826 O O . LEU B 1 59 ? 71.712 5.585 2.233 1.00 22.64 59 LEU B O 1
ATOM 3831 N N . THR B 1 60 ? 73.580 6.369 1.248 1.00 20.51 60 THR B N 1
ATOM 3832 C CA . THR B 1 60 ? 74.465 5.527 2.045 1.00 21.44 60 THR B CA 1
ATOM 3833 C C . THR B 1 60 ? 74.381 5.896 3.524 1.00 23.14 60 THR B C 1
ATOM 3834 O O . THR B 1 60 ? 74.068 7.037 3.869 1.00 23.45 60 THR B O 1
ATOM 3838 N N . PRO B 1 61 ? 74.687 4.949 4.417 1.00 28.03 61 PRO B N 1
ATOM 3839 C CA . PRO B 1 61 ? 74.746 5.287 5.848 1.00 25.64 61 PRO B CA 1
ATOM 3840 C C . PRO B 1 61 ? 75.648 6.470 6.162 1.00 23.22 61 PRO B C 1
ATOM 3841 O O . PRO B 1 61 ? 75.309 7.286 7.025 1.00 23.11 61 PRO B O 1
ATOM 3845 N N . GLU B 1 62 ? 76.792 6.584 5.485 1.00 25.53 62 GLU B N 1
ATOM 3846 C CA . GLU B 1 62 ? 77.676 7.714 5.733 1.00 23.74 62 GLU B CA 1
ATOM 3847 C C . GLU B 1 62 ? 77.020 9.033 5.338 1.00 26.75 62 GLU B C 1
ATOM 3848 O O . GLU B 1 62 ? 77.173 10.042 6.034 1.00 20.47 62 GLU B O 1
ATOM 3854 N N . ASN B 1 63 ? 76.271 9.044 4.235 1.00 23.34 63 ASN B N 1
ATOM 3855 C CA . ASN B 1 63 ? 75.546 10.255 3.869 1.00 22.55 63 ASN B CA 1
ATOM 3856 C C . ASN B 1 63 ? 74.326 10.470 4.762 1.00 21.47 63 ASN B C 1
ATOM 3857 O O . ASN B 1 63 ? 73.919 11.615 4.980 1.00 20.35 63 ASN B O 1
ATOM 3862 N N . GLN B 1 64 ? 73.737 9.396 5.302 1.00 23.93 64 GLN B N 1
ATOM 3863 C CA . GLN B 1 64 ? 72.674 9.573 6.284 1.00 22.82 64 GLN B CA 1
ATOM 3864 C C . GLN B 1 64 ? 73.197 10.315 7.503 1.00 20.96 64 GLN B C 1
ATOM 3865 O O . GLN B 1 64 ? 72.518 11.197 8.039 1.00 19.23 64 GLN B O 1
ATOM 3871 N N . GLU B 1 65 ? 74.407 9.958 7.958 1.00 21.88 65 GLU B N 1
ATOM 3872 C CA . GLU B 1 65 ? 75.022 10.649 9.084 1.00 20.88 65 GLU B CA 1
ATOM 3873 C C . GLU B 1 65 ? 75.335 12.092 8.719 1.00 19.33 65 GLU B C 1
ATOM 3874 O O . GLU B 1 65 ? 75.084 13.011 9.507 1.00 18.24 65 GLU B O 1
ATOM 3880 N N . GLU B 1 66 ? 75.877 12.303 7.518 1.00 20.29 66 GLU B N 1
ATOM 3881 C CA . GLU B 1 66 ? 76.308 13.634 7.108 1.00 22.69 66 GLU B CA 1
ATOM 3882 C C . GLU B 1 66 ? 75.127 14.592 7.030 1.00 18.06 66 GLU B C 1
ATOM 3883 O O . GLU B 1 66 ? 75.209 15.724 7.505 1.00 19.22 66 GLU B O 1
ATOM 3889 N N . VAL B 1 67 ? 74.016 14.147 6.446 1.00 19.61 67 VAL B N 1
ATOM 3890 C CA . VAL B 1 67 ? 72.813 14.979 6.397 1.00 15.88 67 VAL B CA 1
ATOM 3891 C C . VAL B 1 67 ? 72.362 15.337 7.806 1.00 15.20 67 VAL B C 1
ATOM 3892 O O . VAL B 1 67 ? 72.034 16.492 8.098 1.00 13.87 67 VAL B O 1
ATOM 3896 N N . THR B 1 68 ? 72.341 14.348 8.704 1.00 14.55 68 THR B N 1
ATOM 3897 C CA . THR B 1 68 ? 71.884 14.620 10.066 1.00 16.61 68 THR B CA 1
ATOM 3898 C C . THR B 1 68 ? 72.837 15.556 10.792 1.00 15.20 68 THR B C 1
ATOM 3899 O O . THR B 1 68 ? 72.392 16.451 11.525 1.00 13.43 68 THR B O 1
ATOM 3903 N N . LYS B 1 69 ? 74.147 15.352 10.596 1.00 15.79 69 LYS B N 1
ATOM 3904 C CA . LYS B 1 69 ? 75.163 16.244 11.153 1.00 14.05 69 LYS B CA 1
ATOM 3905 C C . LYS B 1 69 ? 74.987 17.671 10.654 1.00 17.61 69 LYS B C 1
ATOM 3906 O O . LYS B 1 69 ? 75.031 18.620 11.438 1.00 15.72 69 LYS B O 1
ATOM 3912 N N . ILE B 1 70 ? 74.791 17.845 9.343 1.00 13.49 70 ILE B N 1
ATOM 3913 C CA . ILE B 1 70 ? 74.597 19.187 8.793 1.00 12.88 70 ILE B CA 1
ATOM 3914 C C . ILE B 1 70 ? 73.473 19.906 9.527 1.00 13.22 70 ILE B C 1
ATOM 3915 O O . ILE B 1 70 ? 73.568 21.100 9.823 1.00 11.79 70 ILE B O 1
ATOM 3920 N N . LEU B 1 71 ? 72.411 19.182 9.869 1.00 11.74 71 LEU B N 1
ATOM 3921 C CA . LEU B 1 71 ? 71.272 19.832 10.509 1.00 11.46 71 LEU B CA 1
ATOM 3922 C C . LEU B 1 71 ? 71.528 20.144 11.979 1.00 11.42 71 LEU B C 1
ATOM 3923 O O . LEU B 1 71 ? 71.235 21.254 12.443 1.00 12.12 71 LEU B O 1
ATOM 3928 N N . PHE B 1 72 ? 72.094 19.192 12.723 1.00 15.31 72 PHE B N 1
ATOM 3929 C CA . PHE B 1 72 ? 72.083 19.264 14.176 1.00 11.96 72 PHE B CA 1
ATOM 3930 C C . PHE B 1 72 ? 73.432 19.555 14.815 1.00 12.92 72 PHE B C 1
ATOM 3931 O O . PHE B 1 72 ? 73.467 19.847 16.017 1.00 15.76 72 PHE B O 1
ATOM 3939 N N . ASP B 1 73 ? 74.528 19.495 14.061 1.00 13.99 73 ASP B N 1
ATOM 3940 C CA . ASP B 1 73 ? 75.827 19.930 14.570 1.00 15.17 73 ASP B CA 1
ATOM 3941 C C . ASP B 1 73 ? 75.759 21.411 14.925 1.00 15.12 73 ASP B C 1
ATOM 3942 O O . ASP B 1 73 ? 75.324 22.232 14.113 1.00 14.00 73 ASP B O 1
ATOM 3947 N N A GLU B 1 74 ? 76.180 21.746 16.144 0.51 17.31 74 GLU B N 1
ATOM 3948 N N B GLU B 1 74 ? 76.204 21.750 16.141 0.49 17.31 74 GLU B N 1
ATOM 3949 C CA A GLU B 1 74 ? 76.202 23.143 16.560 0.51 16.53 74 GLU B CA 1
ATOM 3950 C CA B GLU B 1 74 ? 76.249 23.134 16.612 0.49 16.53 74 GLU B CA 1
ATOM 3951 C C A GLU B 1 74 ? 76.998 23.998 15.578 0.51 17.01 74 GLU B C 1
ATOM 3952 C C B GLU B 1 74 ? 77.174 24.014 15.783 0.49 16.88 74 GLU B C 1
ATOM 3953 O O A GLU B 1 74 ? 76.656 25.165 15.348 0.51 16.45 74 GLU B O 1
ATOM 3954 O O B GLU B 1 74 ? 77.127 25.241 15.924 0.49 16.98 74 GLU B O 1
ATOM 3965 N N . ASN B 1 75 ? 78.025 23.423 14.953 1.00 16.61 75 ASN B N 1
ATOM 3966 C CA . ASN B 1 75 ? 78.915 24.161 14.062 1.00 15.88 75 ASN B CA 1
ATOM 3967 C C . ASN B 1 75 ? 78.410 24.278 12.630 1.00 16.44 75 ASN B C 1
ATOM 3968 O O . ASN B 1 75 ? 79.101 24.885 11.804 1.00 14.47 75 ASN B O 1
ATOM 3973 N N . ILE B 1 76 ? 77.255 23.704 12.300 1.00 14.21 76 ILE B N 1
ATOM 3974 C CA . ILE B 1 76 ? 76.769 23.795 10.926 1.00 12.86 76 ILE B CA 1
ATOM 3975 C C . ILE B 1 76 ? 75.340 24.331 10.963 1.00 14.17 76 ILE B C 1
ATOM 3976 O O . ILE B 1 76 ? 75.131 25.540 11.115 1.00 15.47 76 ILE B O 1
ATOM 3981 N N . GLY B 1 77 ? 74.348 23.448 10.859 1.00 12.85 77 GLY B N 1
ATOM 3982 C CA . GLY B 1 77 ? 72.968 23.904 10.900 1.00 14.13 77 GLY B CA 1
ATOM 3983 C C . GLY B 1 77 ? 72.544 24.456 12.251 1.00 15.52 77 GLY B C 1
ATOM 3984 O O . GLY B 1 77 ? 71.708 25.362 12.320 1.00 11.83 77 GLY B O 1
ATOM 3985 N N . GLY B 1 78 ? 73.101 23.924 13.339 1.00 12.09 78 GLY B N 1
ATOM 3986 C CA . GLY B 1 78 ? 72.829 24.477 14.652 1.00 11.56 78 GLY B CA 1
ATOM 3987 C C . GLY B 1 78 ? 71.452 24.183 15.210 1.00 13.92 78 GLY B C 1
ATOM 3988 O O . GLY B 1 78 ? 71.054 24.802 16.206 1.00 12.57 78 GLY B O 1
ATOM 3989 N N . LEU B 1 79 ? 70.712 23.258 14.614 1.00 10.60 79 LEU B N 1
ATOM 3990 C CA . LEU B 1 79 ? 69.348 23.001 15.059 1.00 10.28 79 LEU B CA 1
ATOM 3991 C C . LEU B 1 79 ? 69.345 22.211 16.366 1.00 10.71 79 LEU B C 1
ATOM 3992 O O . LEU B 1 79 ? 70.292 21.487 16.691 1.00 12.46 79 LEU B O 1
ATOM 3997 N N . SER B 1 80 ? 68.243 22.336 17.115 1.00 9.80 80 SER B N 1
ATOM 3998 C CA . SER B 1 80 ? 68.110 21.649 18.392 1.00 12.42 80 SER B CA 1
ATOM 3999 C C . SER B 1 80 ? 66.780 20.936 18.584 1.00 14.81 80 SER B C 1
ATOM 4000 O O . SER B 1 80 ? 66.689 20.110 19.500 1.00 15.13 80 SER B O 1
ATOM 4003 N N . ILE B 1 81 ? 65.746 21.233 17.794 1.00 11.41 81 ILE B N 1
ATOM 4004 C CA . ILE B 1 81 ? 64.413 20.675 18.023 1.00 12.31 81 ILE B CA 1
ATOM 4005 C C . ILE B 1 81 ? 64.154 19.571 17.018 1.00 13.44 81 ILE B C 1
ATOM 4006 O O . ILE B 1 81 ? 64.273 19.793 15.809 1.00 12.89 81 ILE B O 1
ATOM 4011 N N . VAL B 1 82 ? 63.795 18.386 17.506 1.00 11.56 82 VAL B N 1
ATOM 4012 C CA . VAL B 1 82 ? 63.210 17.344 16.665 1.00 12.60 82 VAL B CA 1
ATOM 4013 C C . VAL B 1 82 ? 61.756 17.214 17.068 1.00 11.26 82 VAL B C 1
ATOM 4014 O O . VAL B 1 82 ? 61.454 16.999 18.249 1.00 12.14 82 VAL B O 1
ATOM 4018 N N . ARG B 1 83 ? 60.864 17.336 16.098 1.00 9.50 83 ARG B N 1
ATOM 4019 C CA . ARG B 1 83 ? 59.429 17.252 16.342 1.00 11.22 83 ARG B CA 1
ATOM 4020 C C . ARG B 1 83 ? 58.947 15.941 15.738 1.00 10.54 83 ARG B C 1
ATOM 4021 O O . ARG B 1 83 ? 59.019 15.756 14.520 1.00 11.27 83 ARG B O 1
ATOM 4029 N N . ASN B 1 84 ? 58.487 15.026 16.590 1.00 9.52 84 ASN B N 1
ATOM 4030 C CA . ASN B 1 84 ? 58.049 13.700 16.178 1.00 10.72 84 ASN B CA 1
ATOM 4031 C C . ASN B 1 84 ? 56.529 13.615 16.229 1.00 10.74 84 ASN B C 1
ATOM 4032 O O . ASN B 1 84 ? 55.904 14.165 17.140 1.00 11.29 84 ASN B O 1
ATOM 4037 N N . ASP B 1 85 ? 55.942 12.917 15.256 1.00 7.92 85 ASP B N 1
ATOM 4038 C CA . ASP B 1 85 ? 54.511 12.612 15.287 1.00 10.05 85 ASP B CA 1
ATOM 4039 C C . ASP B 1 85 ? 54.260 11.369 16.150 1.00 9.76 85 ASP B C 1
ATOM 4040 O O . ASP B 1 85 ? 54.726 10.272 15.830 1.00 11.52 85 ASP B O 1
ATOM 4045 N N . ILE B 1 86 ? 53.518 11.536 17.249 1.00 9.19 86 ILE B N 1
ATOM 4046 C CA . ILE B 1 86 ? 52.940 10.400 17.961 1.00 10.14 86 ILE B CA 1
ATOM 4047 C C . ILE B 1 86 ? 51.836 9.819 17.088 1.00 10.98 86 ILE B C 1
ATOM 4048 O O . ILE B 1 86 ? 50.697 10.311 17.091 1.00 9.82 86 ILE B O 1
ATOM 4053 N N . GLY B 1 87 ? 52.173 8.769 16.340 1.00 10.37 87 GLY B N 1
ATOM 4054 C CA . GLY B 1 87 ? 51.335 8.337 15.247 1.00 9.39 87 GLY B CA 1
ATOM 4055 C C . GLY B 1 87 ? 50.084 7.642 15.736 1.00 12.28 87 GLY B C 1
ATOM 4056 O O . GLY B 1 87 ? 50.031 7.084 16.834 1.00 11.92 87 GLY B O 1
ATOM 4057 N N . SER B 1 88 ? 49.058 7.687 14.881 1.00 12.56 88 SER B N 1
ATOM 4058 C CA . SER B 1 88 ? 47.762 7.094 15.175 1.00 14.77 88 SER B CA 1
ATOM 4059 C C . SER B 1 88 ? 47.229 6.276 14.005 1.00 15.70 88 SER B C 1
ATOM 4060 O O . SER B 1 88 ? 46.055 5.887 14.023 1.00 14.89 88 SER B O 1
ATOM 4063 N N . SER B 1 89 ? 48.061 6.010 12.976 1.00 15.94 89 SER B N 1
ATOM 4064 C CA . SER B 1 89 ? 47.677 5.252 11.793 1.00 18.63 89 SER B CA 1
ATOM 4065 C C . SER B 1 89 ? 48.109 3.800 11.919 1.00 21.06 89 SER B C 1
ATOM 4066 O O . SER B 1 89 ? 48.955 3.460 12.754 1.00 19.35 89 SER B O 1
ATOM 4069 N N . PRO B 1 90 ? 47.545 2.909 11.102 1.00 24.96 90 PRO B N 1
ATOM 4070 C CA . PRO B 1 90 ? 48.025 1.521 11.089 1.00 24.38 90 PRO B CA 1
ATOM 4071 C C . PRO B 1 90 ? 49.515 1.462 10.801 1.00 24.84 90 PRO B C 1
ATOM 4072 O O . PRO B 1 90 ? 50.019 2.093 9.866 1.00 24.03 90 PRO B O 1
ATOM 4076 N N . GLY B 1 91 ? 50.228 0.720 11.641 1.00 23.25 91 GLY B N 1
ATOM 4077 C CA . GLY B 1 91 ? 51.658 0.609 11.516 1.00 25.70 91 GLY B CA 1
ATOM 4078 C C . GLY B 1 91 ? 52.456 1.698 12.195 1.00 20.15 91 GLY B C 1
ATOM 4079 O O . GLY B 1 91 ? 53.671 1.533 12.354 1.00 25.05 91 GLY B O 1
ATOM 4080 N N . SER B 1 92 ? 51.829 2.797 12.624 1.00 17.28 92 SER B N 1
ATOM 4081 C CA . SER B 1 92 ? 52.592 3.929 13.144 1.00 17.52 92 SER B CA 1
ATOM 4082 C C . SER B 1 92 ? 52.204 4.321 14.566 1.00 15.33 92 SER B C 1
ATOM 4083 O O . SER B 1 92 ? 52.728 5.319 15.088 1.00 15.90 92 SER B O 1
ATOM 4086 N N . THR B 1 93 ? 51.324 3.561 15.210 1.00 16.60 93 THR B N 1
ATOM 4087 C CA . THR B 1 93 ? 50.832 3.867 16.549 1.00 12.56 93 THR B CA 1
ATOM 4088 C C . THR B 1 93 ? 51.319 2.844 17.571 1.00 14.08 93 THR B C 1
ATOM 4089 O O . THR B 1 93 ? 51.462 1.654 17.273 1.00 13.25 93 THR B O 1
ATOM 4093 N N . ILE B 1 94 ? 51.546 3.318 18.800 1.00 12.75 94 ILE B N 1
ATOM 4094 C CA . ILE B 1 94 ? 51.871 2.406 19.896 1.00 11.73 94 ILE B CA 1
ATOM 4095 C C . ILE B 1 94 ? 50.649 1.687 20.425 1.00 13.33 94 ILE B C 1
ATOM 4096 O O . ILE B 1 94 ? 50.774 0.865 21.337 1.00 13.06 94 ILE B O 1
ATOM 4101 N N . LEU B 1 95 ? 49.467 1.955 19.880 1.00 13.61 95 LEU B N 1
ATOM 4102 C CA . LEU B 1 95 ? 48.251 1.252 20.287 1.00 14.38 95 LEU B CA 1
ATOM 4103 C C . LEU B 1 95 ? 47.551 0.715 19.042 1.00 16.55 95 LEU B C 1
ATOM 4104 O O . LEU B 1 95 ? 46.497 1.219 18.642 1.00 15.34 95 LEU B O 1
ATOM 4109 N N . PRO B 1 96 ? 48.120 -0.312 18.404 1.00 15.42 96 PRO B N 1
ATOM 4110 C CA . PRO B 1 96 ? 47.530 -0.794 17.141 1.00 19.31 96 PRO B CA 1
ATOM 4111 C C . PRO B 1 96 ? 46.119 -1.331 17.300 1.00 18.77 96 PRO B C 1
ATOM 4112 O O . PRO B 1 96 ? 45.315 -1.216 16.364 1.00 22.59 96 PRO B O 1
ATOM 4116 N N . THR B 1 97 ? 45.792 -1.915 18.453 1.00 16.21 97 THR B N 1
ATOM 4117 C CA . THR B 1 97 ? 44.435 -2.346 18.778 1.00 18.42 97 THR B CA 1
ATOM 4118 C C . THR B 1 97 ? 44.013 -1.687 20.089 1.00 17.32 97 THR B C 1
ATOM 4119 O O . THR B 1 97 ? 44.781 -1.677 21.058 1.00 19.05 97 THR B O 1
ATOM 4123 N N . CYS B 1 98 ? 42.804 -1.127 20.121 1.00 15.08 98 CYS B N 1
ATOM 4124 C CA . CYS B 1 98 ? 42.335 -0.520 21.360 1.00 16.80 98 CYS B CA 1
ATOM 4125 C C . CYS B 1 98 ? 41.594 -1.520 22.230 1.00 14.82 98 CYS B C 1
ATOM 4126 O O . CYS B 1 98 ? 41.030 -2.501 21.731 1.00 16.26 98 CYS B O 1
ATOM 4129 N N . PRO B 1 99 ? 41.556 -1.291 23.543 1.00 13.64 99 PRO B N 1
ATOM 4130 C CA . PRO B 1 99 ? 40.647 -2.061 24.387 1.00 15.50 99 PRO B CA 1
ATOM 4131 C C . PRO B 1 99 ? 39.213 -1.655 24.104 1.00 15.51 99 PRO B C 1
ATOM 4132 O O . PRO B 1 99 ? 38.942 -0.598 23.525 1.00 16.77 99 PRO B O 1
ATOM 4136 N N . ALA B 1 100 ? 38.294 -2.527 24.521 1.00 15.28 100 ALA B N 1
ATOM 4137 C CA . ALA B 1 100 ? 36.871 -2.248 24.350 1.00 16.01 100 ALA B CA 1
ATOM 4138 C C . ALA B 1 100 ? 36.468 -0.960 25.054 1.00 20.03 100 ALA B C 1
ATOM 4139 O O . ALA B 1 100 ? 35.619 -0.213 24.559 1.00 17.88 100 ALA B O 1
ATOM 4141 N N . THR B 1 101 ? 37.043 -0.699 26.230 1.00 14.74 101 THR B N 1
ATOM 4142 C CA . THR B 1 101 ? 36.669 0.437 27.064 1.00 15.39 101 THR B CA 1
ATOM 4143 C C . THR B 1 101 ? 37.928 1.090 27.638 1.00 13.32 101 THR B C 1
ATOM 4144 O O . THR B 1 101 ? 39.021 0.502 27.578 1.00 16.20 101 THR B O 1
ATOM 4148 N N . PRO B 1 102 ? 37.827 2.291 28.214 1.00 13.65 102 PRO B N 1
ATOM 4149 C CA . PRO B 1 102 ? 39.004 2.885 28.866 1.00 13.29 102 PRO B CA 1
ATOM 4150 C C . PRO B 1 102 ? 39.548 2.069 30.035 1.00 16.39 102 PRO B C 1
ATOM 4151 O O . PRO B 1 102 ? 40.645 2.381 30.525 1.00 16.60 102 PRO B O 1
ATOM 4155 N N . ALA B 1 103 ? 38.836 1.030 30.489 1.00 13.42 103 ALA B N 1
ATOM 4156 C CA . ALA B 1 103 ? 39.359 0.199 31.575 1.00 12.17 103 ALA B CA 1
ATOM 4157 C C . ALA B 1 103 ? 40.563 -0.635 31.147 1.00 15.94 103 ALA B C 1
ATOM 4158 O O . ALA B 1 103 ? 41.282 -1.144 32.015 1.00 13.19 103 ALA B O 1
ATOM 4160 N N . GLY B 1 104 ? 40.817 -0.760 29.844 1.00 12.41 104 GLY B N 1
ATOM 4161 C CA . GLY B 1 104 ? 41.868 -1.617 29.347 1.00 14.69 104 GLY B CA 1
ATOM 4162 C C . GLY B 1 104 ? 41.475 -3.086 29.397 1.00 16.60 104 GLY B C 1
ATOM 4163 O O . GLY B 1 104 ? 40.293 -3.429 29.514 1.00 16.65 104 GLY B O 1
ATOM 4164 N N . PRO B 1 105 ? 42.468 -3.993 29.332 1.00 18.52 105 PRO B N 1
ATOM 4165 C CA . PRO B 1 105 ? 43.922 -3.742 29.273 1.00 15.84 105 PRO B CA 1
ATOM 4166 C C . PRO B 1 105 ? 44.358 -3.025 28.003 1.00 15.75 105 PRO B C 1
ATOM 4167 O O . PRO B 1 105 ? 43.792 -3.228 26.928 1.00 17.22 105 PRO B O 1
ATOM 4171 N N . PHE B 1 106 ? 45.361 -2.168 28.125 1.00 13.81 106 PHE B N 1
ATOM 4172 C CA . PHE B 1 106 ? 45.987 -1.510 26.986 1.00 18.17 106 PHE B CA 1
ATOM 4173 C C . PHE B 1 106 ? 47.237 -2.302 26.627 1.00 20.49 106 PHE B C 1
ATOM 4174 O O . PHE B 1 106 ? 48.157 -2.415 27.447 1.00 23.44 106 PHE B O 1
ATOM 4182 N N . ASN B 1 107 ? 47.265 -2.860 25.415 1.00 16.57 107 ASN B N 1
ATOM 4183 C CA . ASN B 1 107 ? 48.411 -3.624 24.933 1.00 17.24 107 ASN B CA 1
ATOM 4184 C C . ASN B 1 107 ? 49.237 -2.707 24.036 1.00 18.25 107 ASN B C 1
ATOM 4185 O O . ASN B 1 107 ? 49.059 -2.668 22.818 1.00 17.35 107 ASN B O 1
ATOM 4190 N N . TYR B 1 108 ? 50.131 -1.939 24.655 1.00 17.96 108 TYR B N 1
ATOM 4191 C CA . TYR B 1 108 ? 51.006 -1.045 23.907 1.00 16.52 108 TYR B CA 1
ATOM 4192 C C . TYR B 1 108 ? 52.104 -1.836 23.205 1.00 18.09 108 TYR B C 1
ATOM 4193 O O . TYR B 1 108 ? 52.525 -2.906 23.653 1.00 20.85 108 TYR B O 1
ATOM 4202 N N . GLN B 1 109 ? 52.588 -1.280 22.100 1.00 18.04 109 GLN B N 1
ATOM 4203 C CA . GLN B 1 109 ? 53.575 -1.916 21.244 1.00 19.98 109 GLN B CA 1
ATOM 4204 C C . GLN B 1 109 ? 54.632 -0.883 20.899 1.00 17.01 109 GLN B C 1
ATOM 4205 O O . GLN B 1 109 ? 54.293 0.230 20.491 1.00 16.70 109 GLN B O 1
ATOM 4211 N N . TRP B 1 110 ? 55.905 -1.245 21.081 1.00 17.53 110 TRP B N 1
ATOM 4212 C CA . TRP B 1 110 ? 57.037 -0.401 20.723 1.00 18.79 110 TRP B CA 1
ATOM 4213 C C . TRP B 1 110 ? 57.943 -1.200 19.796 1.00 17.93 110 TRP B C 1
ATOM 4214 O O . TRP B 1 110 ? 58.447 -2.260 20.182 1.00 18.02 110 TRP B O 1
ATOM 4225 N N . ASP B 1 111 ? 58.124 -0.712 18.569 1.00 18.23 111 ASP B N 1
ATOM 4226 C CA . ASP B 1 111 ? 58.828 -1.478 17.550 1.00 19.96 111 ASP B CA 1
ATOM 4227 C C . ASP B 1 111 ? 60.274 -1.044 17.356 1.00 20.73 111 ASP B C 1
ATOM 4228 O O . ASP B 1 111 ? 60.948 -1.574 16.470 1.00 19.86 111 ASP B O 1
ATOM 4233 N N . GLY B 1 112 ? 60.777 -0.116 18.174 1.00 18.30 112 GLY B N 1
ATOM 4234 C CA . GLY B 1 112 ? 62.139 0.361 18.034 1.00 18.34 112 GLY B CA 1
ATOM 4235 C C . GLY B 1 112 ? 62.387 1.301 16.870 1.00 20.60 112 GLY B C 1
ATOM 4236 O O . GLY B 1 112 ? 63.536 1.727 16.678 1.00 23.31 112 GLY B O 1
ATOM 4237 N N . SER B 1 113 ? 61.363 1.626 16.081 1.00 17.21 113 SER B N 1
ATOM 4238 C CA . SER B 1 113 ? 61.499 2.468 14.895 1.00 16.65 113 SER B CA 1
ATOM 4239 C C . SER B 1 113 ? 60.670 3.738 14.976 1.00 16.24 113 SER B C 1
ATOM 4240 O O . SER B 1 113 ? 61.199 4.835 14.753 1.00 13.65 113 SER B O 1
ATOM 4243 N N . ASP B 1 114 ? 59.378 3.618 15.282 1.00 15.20 114 ASP B N 1
ATOM 4244 C CA . ASP B 1 114 ? 58.498 4.775 15.363 1.00 16.23 114 ASP B CA 1
ATOM 4245 C C . ASP B 1 114 ? 58.533 5.533 14.037 1.00 15.16 114 ASP B C 1
ATOM 4246 O O . ASP B 1 114 ? 58.721 6.748 13.992 1.00 12.28 114 ASP B O 1
ATOM 4251 N N . SER B 1 115 ? 58.359 4.778 12.950 1.00 15.32 115 SER B N 1
ATOM 4252 C CA . SER B 1 115 ? 58.399 5.302 11.580 1.00 15.36 115 SER B CA 1
ATOM 4253 C C . SER B 1 115 ? 59.709 6.042 11.328 1.00 15.44 115 SER B C 1
ATOM 4254 O O . SER B 1 115 ? 59.732 7.140 10.761 1.00 15.16 115 SER B O 1
ATOM 4257 N N . CYS B 1 116 ? 60.808 5.428 11.773 1.00 15.29 116 CYS B N 1
ATOM 4258 C CA . CYS B 1 116 ? 62.181 5.917 11.688 1.00 16.29 116 CYS B CA 1
ATOM 4259 C C . CYS B 1 116 ? 62.419 7.182 12.506 1.00 17.21 116 CYS B C 1
ATOM 4260 O O . CYS B 1 116 ? 63.538 7.716 12.491 1.00 16.21 116 CYS B O 1
ATOM 4263 N N . GLN B 1 117 ? 61.419 7.675 13.238 1.00 13.02 117 GLN B N 1
ATOM 4264 C CA . GLN B 1 117 ? 61.629 8.873 14.038 1.00 13.39 117 GLN B CA 1
ATOM 4265 C C . GLN B 1 117 ? 62.547 8.602 15.209 1.00 14.51 117 GLN B C 1
ATOM 4266 O O . GLN B 1 117 ? 63.240 9.515 15.674 1.00 13.47 117 GLN B O 1
ATOM 4272 N N . PHE B 1 118 ? 62.576 7.361 15.694 1.00 15.50 118 PHE B N 1
ATOM 4273 C CA . PHE B 1 118 ? 63.534 7.024 16.736 1.00 16.27 118 PHE B CA 1
ATOM 4274 C C . PHE B 1 118 ? 64.956 7.119 16.205 1.00 17.61 118 PHE B C 1
ATOM 4275 O O . PHE B 1 118 ? 65.843 7.649 16.880 1.00 16.07 118 PHE B O 1
ATOM 4283 N N . ASN B 1 119 ? 65.180 6.616 14.990 1.00 18.51 119 ASN B N 1
ATOM 4284 C CA . ASN B 1 119 ? 66.488 6.721 14.355 1.00 16.83 119 ASN B CA 1
ATOM 4285 C C . ASN B 1 119 ? 66.905 8.176 14.166 1.00 17.41 119 ASN B C 1
ATOM 4286 O O . ASN B 1 119 ? 68.043 8.554 14.480 1.00 17.44 119 ASN B O 1
ATOM 4291 N N . LEU B 1 120 ? 65.998 9.009 13.652 1.00 14.10 120 LEU B N 1
ATOM 4292 C CA . LEU B 1 120 ? 66.285 10.438 13.523 1.00 16.25 120 LEU B CA 1
ATOM 4293 C C . LEU B 1 120 ? 66.643 11.048 14.874 1.00 15.24 120 LEU B C 1
ATOM 4294 O O . LEU B 1 120 ? 67.639 11.770 14.997 1.00 15.02 120 LEU B O 1
ATOM 4299 N N . THR B 1 121 ? 65.850 10.750 15.909 1.00 13.87 121 THR B N 1
ATOM 4300 C CA . THR B 1 121 ? 66.064 11.405 17.198 1.00 14.47 121 THR B CA 1
ATOM 4301 C C . THR B 1 121 ? 67.351 10.925 17.861 1.00 14.18 121 THR B C 1
ATOM 4302 O O . THR B 1 121 ? 68.088 11.731 18.438 1.00 18.97 121 THR B O 1
ATOM 4306 N N . LYS B 1 122 ? 67.640 9.622 17.781 1.00 15.90 122 LYS B N 1
ATOM 4307 C CA . LYS B 1 122 ? 68.893 9.097 18.313 1.00 17.98 122 LYS B CA 1
ATOM 4308 C C . LYS B 1 122 ? 70.092 9.734 17.622 1.00 17.77 122 LYS B C 1
ATOM 4309 O O . LYS B 1 122 ? 71.062 10.146 18.278 1.00 15.13 122 LYS B O 1
ATOM 4315 N N . THR B 1 123 ? 70.047 9.802 16.287 1.00 16.40 123 THR B N 1
ATOM 4316 C CA . THR B 1 123 ? 71.157 10.361 15.528 1.00 16.19 123 THR B CA 1
ATOM 4317 C C . THR B 1 123 ? 71.311 11.858 15.774 1.00 17.97 123 THR B C 1
ATOM 4318 O O . THR B 1 123 ? 72.433 12.345 15.961 1.00 18.77 123 THR B O 1
ATOM 4322 N N . ALA B 1 124 ? 70.208 12.606 15.791 1.00 13.21 124 ALA B N 1
ATOM 4323 C CA . ALA B 1 124 ? 70.314 14.018 16.135 1.00 14.35 124 ALA B CA 1
ATOM 4324 C C . ALA B 1 124 ? 70.900 14.197 17.532 1.00 16.38 124 ALA B C 1
ATOM 4325 O O . ALA B 1 124 ? 71.712 15.102 17.762 1.00 18.41 124 ALA B O 1
ATOM 4327 N N . LEU B 1 125 ? 70.521 13.325 18.475 1.00 13.56 125 LEU B N 1
ATOM 4328 C CA . LEU B 1 125 ? 71.026 13.448 19.838 1.00 16.48 125 LEU B CA 1
ATOM 4329 C C . LEU B 1 125 ? 72.532 13.231 19.885 1.00 17.67 125 LEU B C 1
ATOM 4330 O O . LEU B 1 125 ? 73.226 13.823 20.724 1.00 17.17 125 LEU B O 1
ATOM 4335 N N . LYS B 1 126 ? 73.057 12.384 18.990 1.00 19.91 126 LYS B N 1
ATOM 4336 C CA . LYS B 1 126 ? 74.494 12.134 18.950 1.00 20.11 126 LYS B CA 1
ATOM 4337 C C . LYS B 1 126 ? 75.261 13.384 18.534 1.00 17.46 126 LYS B C 1
ATOM 4338 O O . LYS B 1 126 ? 76.396 13.600 18.979 1.00 21.87 126 LYS B O 1
ATOM 4344 N N . TYR B 1 127 ? 74.667 14.208 17.676 1.00 21.09 127 TYR B N 1
ATOM 4345 C CA . TYR B 1 127 ? 75.308 15.430 17.216 1.00 19.25 127 TYR B CA 1
ATOM 4346 C C . TYR B 1 127 ? 74.960 16.639 18.071 1.00 18.89 127 TYR B C 1
ATOM 4347 O O . TYR B 1 127 ? 75.706 17.623 18.062 1.00 20.81 127 TYR B O 1
ATOM 4356 N N . ASN B 1 128 ? 73.854 16.586 18.809 1.00 18.19 128 ASN B N 1
ATOM 4357 C CA . ASN B 1 128 ? 73.446 17.687 19.677 1.00 17.39 128 ASN B CA 1
ATOM 4358 C C . ASN B 1 128 ? 72.940 17.087 20.976 1.00 17.25 128 ASN B C 1
ATOM 4359 O O . ASN B 1 128 ? 71.762 16.720 21.091 1.00 16.42 128 ASN B O 1
ATOM 4364 N N . PRO B 1 129 ? 73.806 16.975 21.985 1.00 18.64 129 PRO B N 1
ATOM 4365 C CA . PRO B 1 129 ? 73.362 16.420 23.275 1.00 20.12 129 PRO B CA 1
ATOM 4366 C C . PRO B 1 129 ? 72.308 17.268 23.975 1.00 20.61 129 PRO B C 1
ATOM 4367 O O . PRO B 1 129 ? 71.688 16.777 24.927 1.00 24.83 129 PRO B O 1
ATOM 4371 N N . GLU B 1 130 ? 72.085 18.516 23.550 1.00 21.29 130 GLU B N 1
ATOM 4372 C CA . GLU B 1 130 ? 71.044 19.361 24.123 1.00 19.43 130 GLU B CA 1
ATOM 4373 C C . GLU B 1 130 ? 69.737 19.268 23.356 1.00 17.85 130 GLU B C 1
ATOM 4374 O O . GLU B 1 130 ? 68.922 20.197 23.418 1.00 20.72 130 GLU B O 1
ATOM 4380 N N . LEU B 1 131 ? 69.530 18.177 22.627 1.00 16.13 131 LEU B N 1
ATOM 4381 C CA . LEU B 1 131 ? 68.356 18.046 21.779 1.00 14.09 131 LEU B CA 1
ATOM 4382 C C . LEU B 1 131 ? 67.076 18.237 22.579 1.00 19.67 131 LEU B C 1
ATOM 4383 O O . LEU B 1 131 ? 66.912 17.700 23.688 1.00 17.31 131 LEU B O 1
ATOM 4388 N N . TYR B 1 132 ? 66.177 19.010 21.996 1.00 12.97 132 TYR B N 1
ATOM 4389 C CA . TYR B 1 132 ? 64.867 19.331 22.547 1.00 14.26 132 TYR B CA 1
ATOM 4390 C C . TYR B 1 132 ? 63.875 18.570 21.685 1.00 12.74 132 TYR B C 1
ATOM 4391 O O . TYR B 1 132 ? 63.587 18.974 20.548 1.00 11.73 132 TYR B O 1
ATOM 4400 N N . VAL B 1 133 ? 63.367 17.464 22.210 1.00 12.10 133 VAL B N 1
ATOM 4401 C CA . VAL B 1 133 ? 62.466 16.616 21.441 1.00 11.72 133 VAL B CA 1
ATOM 4402 C C . VAL B 1 133 ? 61.031 17.011 21.754 1.00 14.11 133 VAL B C 1
ATOM 4403 O O . VAL B 1 133 ? 60.631 17.081 22.922 1.00 11.81 133 VAL B O 1
ATOM 4407 N N . TYR B 1 134 ? 60.261 17.291 20.718 1.00 9.55 134 TYR B N 1
ATOM 4408 C CA . TYR B 1 134 ? 58.850 17.631 20.874 1.00 10.46 134 TYR B CA 1
ATOM 4409 C C . TYR B 1 134 ? 58.043 16.459 20.326 1.00 10.61 134 TYR B C 1
ATOM 4410 O O . TYR B 1 134 ? 58.060 16.189 19.119 1.00 13.05 134 TYR B O 1
ATOM 4419 N N . ALA B 1 135 ? 57.343 15.758 21.212 1.00 10.46 135 ALA B N 1
ATOM 4420 C CA . ALA B 1 135 ? 56.455 14.678 20.816 1.00 12.72 135 ALA B CA 1
ATOM 4421 C C . ALA B 1 135 ? 55.043 15.242 20.691 1.00 10.44 135 ALA B C 1
ATOM 4422 O O . ALA B 1 135 ? 54.490 15.779 21.658 1.00 10.51 135 ALA B O 1
ATOM 4424 N N . ASN B 1 136 ? 54.473 15.133 19.492 1.00 9.92 136 ASN B N 1
ATOM 4425 C CA . ASN B 1 136 ? 53.275 15.864 19.092 1.00 8.49 136 ASN B CA 1
ATOM 4426 C C . ASN B 1 136 ? 52.369 14.856 18.398 1.00 11.39 136 ASN B C 1
ATOM 4427 O O . ASN B 1 136 ? 52.730 14.322 17.348 1.00 10.31 136 ASN B O 1
ATOM 4432 N N . ALA B 1 137 ? 51.208 14.552 18.992 1.00 8.41 137 ALA B N 1
ATOM 4433 C CA . ALA B 1 137 ? 50.211 13.755 18.295 1.00 10.28 137 ALA B CA 1
ATOM 4434 C C . ALA B 1 137 ? 49.479 14.607 17.266 1.00 13.94 137 ALA B C 1
ATOM 4435 O O . ALA B 1 137 ? 49.091 15.738 17.553 1.00 7.80 137 ALA B O 1
ATOM 4437 N N . TRP B 1 138 ? 49.278 14.053 16.063 1.00 8.97 138 TRP B N 1
ATOM 4438 C CA . TRP B 1 138 ? 48.396 14.716 15.106 1.00 7.14 138 TRP B CA 1
ATOM 4439 C C . TRP B 1 138 ? 46.939 14.360 15.351 1.00 9.68 138 TRP B C 1
ATOM 4440 O O . TRP B 1 138 ? 46.051 15.107 14.940 1.00 9.93 138 TRP B O 1
ATOM 4451 N N . SER B 1 139 ? 46.692 13.216 15.979 1.00 10.03 139 SER B N 1
ATOM 4452 C CA . SER B 1 139 ? 45.362 12.743 16.326 1.00 10.49 139 SER B CA 1
ATOM 4453 C C . SER B 1 139 ? 45.489 11.728 17.453 1.00 9.26 139 SER B C 1
ATOM 4454 O O . SER B 1 139 ? 46.515 11.061 17.593 1.00 10.09 139 SER B O 1
ATOM 4457 N N . ALA B 1 140 ? 44.421 11.600 18.234 1.00 12.82 140 ALA B N 1
ATOM 4458 C CA . ALA B 1 140 ? 44.279 10.445 19.093 1.00 9.35 140 ALA B CA 1
ATOM 4459 C C . ALA B 1 140 ? 44.007 9.196 18.245 1.00 9.76 140 ALA B C 1
ATOM 4460 O O . ALA B 1 140 ? 43.607 9.302 17.079 1.00 11.29 140 ALA B O 1
ATOM 4462 N N . PRO B 1 141 ? 44.236 8.001 18.793 1.00 10.35 141 PRO B N 1
ATOM 4463 C CA . PRO B 1 141 ? 43.758 6.783 18.120 1.00 12.66 141 PRO B CA 1
ATOM 4464 C C . PRO B 1 141 ? 42.269 6.909 17.790 1.00 10.90 141 PRO B C 1
ATOM 4465 O O . PRO B 1 141 ? 41.497 7.512 18.540 1.00 11.23 141 PRO B O 1
ATOM 4469 N N . GLY B 1 142 ? 41.865 6.365 16.639 1.00 13.38 142 GLY B N 1
ATOM 4470 C CA . GLY B 1 142 ? 40.477 6.538 16.209 1.00 11.63 142 GLY B CA 1
ATOM 4471 C C . GLY B 1 142 ? 39.470 6.028 17.220 1.00 12.84 142 GLY B C 1
ATOM 4472 O O . GLY B 1 142 ? 38.372 6.587 17.358 1.00 13.18 142 GLY B O 1
ATOM 4473 N N . CYS B 1 143 ? 39.832 4.983 17.962 1.00 9.88 143 CYS B N 1
ATOM 4474 C CA . CYS B 1 143 ? 38.903 4.428 18.943 1.00 13.18 143 CYS B CA 1
ATOM 4475 C C . CYS B 1 143 ? 38.568 5.415 20.052 1.00 11.91 143 CYS B C 1
ATOM 4476 O O . CYS B 1 143 ? 37.531 5.266 20.705 1.00 11.48 143 CYS B O 1
ATOM 4479 N N . MET B 1 144 ? 39.411 6.414 20.290 1.00 11.32 144 MET B N 1
ATOM 4480 C CA . MET B 1 144 ? 39.114 7.431 21.289 1.00 12.62 144 MET B CA 1
ATOM 4481 C C . MET B 1 144 ? 38.488 8.703 20.733 1.00 10.14 144 MET B C 1
ATOM 4482 O O . MET B 1 144 ? 38.418 9.696 21.462 1.00 12.91 144 MET B O 1
ATOM 4487 N N . LYS B 1 145 ? 37.998 8.697 19.488 1.00 10.41 145 LYS B N 1
ATOM 4488 C CA . LYS B 1 145 ? 37.524 9.908 18.835 1.00 9.85 145 LYS B CA 1
ATOM 4489 C C . LYS B 1 145 ? 36.077 9.760 18.401 1.00 10.08 145 LYS B C 1
ATOM 4490 O O . LYS B 1 145 ? 35.610 8.653 18.141 1.00 9.86 145 LYS B O 1
ATOM 4496 N N . THR B 1 146 ? 35.385 10.902 18.318 1.00 10.77 146 THR B N 1
ATOM 4497 C CA . THR B 1 146 ? 33.990 10.901 17.882 1.00 8.93 146 THR B CA 1
ATOM 4498 C C . THR B 1 146 ? 33.821 10.261 16.514 1.00 14.01 146 THR B C 1
ATOM 4499 O O . THR B 1 146 ? 32.774 9.659 16.234 1.00 13.05 146 THR B O 1
ATOM 4503 N N . VAL B 1 147 ? 34.822 10.397 15.641 1.00 11.15 147 VAL B N 1
ATOM 4504 C CA . VAL B 1 147 ? 34.690 9.928 14.263 1.00 11.35 147 VAL B CA 1
ATOM 4505 C C . VAL B 1 147 ? 35.197 8.510 14.086 1.00 11.20 147 VAL B C 1
ATOM 4506 O O . VAL B 1 147 ? 35.032 7.940 12.997 1.00 12.70 147 VAL B O 1
ATOM 4510 N N . GLY B 1 148 ? 35.816 7.921 15.114 1.00 11.74 148 GLY B N 1
ATOM 4511 C CA . GLY B 1 148 ? 36.181 6.519 15.069 1.00 13.12 148 GLY B CA 1
ATOM 4512 C C . GLY B 1 148 ? 37.377 6.203 14.207 1.00 14.76 148 GLY B C 1
ATOM 4513 O O . GLY B 1 148 ? 37.658 5.025 13.960 1.00 16.28 148 GLY B O 1
ATOM 4514 N N . THR B 1 149 ? 38.073 7.229 13.731 1.00 11.26 149 THR B N 1
ATOM 4515 C CA . THR B 1 149 ? 39.242 7.082 12.875 1.00 10.80 149 THR B CA 1
ATOM 4516 C C . THR B 1 149 ? 40.231 8.180 13.230 1.00 9.70 149 THR B C 1
ATOM 4517 O O . THR B 1 149 ? 39.855 9.214 13.780 1.00 10.34 149 THR B O 1
ATOM 4521 N N . GLU B 1 150 ? 41.510 7.931 12.921 1.00 9.75 150 GLU B N 1
ATOM 4522 C CA . GLU B 1 150 ? 42.545 8.930 13.160 1.00 9.64 150 GLU B CA 1
ATOM 4523 C C . GLU B 1 150 ? 42.529 10.036 12.113 1.00 11.85 150 GLU B C 1
ATOM 4524 O O . GLU B 1 150 ? 43.119 11.094 12.346 1.00 12.05 150 GLU B O 1
ATOM 4530 N N . ASN B 1 151 ? 41.869 9.807 10.978 1.00 10.49 151 ASN B N 1
ATOM 4531 C CA . ASN B 1 151 ? 41.694 10.805 9.936 1.00 12.92 151 ASN B CA 1
ATOM 4532 C C . ASN B 1 151 ? 40.448 11.649 10.199 1.00 13.69 151 ASN B C 1
ATOM 4533 O O . ASN B 1 151 ? 39.725 11.455 11.181 1.00 12.61 151 ASN B O 1
ATOM 4538 N N . ASP B 1 152 ? 40.221 12.630 9.321 1.00 14.02 152 ASP B N 1
ATOM 4539 C CA . ASP B 1 152 ? 38.949 13.351 9.224 1.00 12.95 152 ASP B CA 1
ATOM 4540 C C . ASP B 1 152 ? 38.568 14.098 10.506 1.00 12.49 152 ASP B C 1
ATOM 4541 O O . ASP B 1 152 ? 37.400 14.106 10.902 1.00 12.55 152 ASP B O 1
ATOM 4546 N N . GLY B 1 153 ? 39.534 14.772 11.136 1.00 11.17 153 GLY B N 1
ATOM 4547 C CA . GLY B 1 153 ? 39.191 15.672 12.237 1.00 10.42 153 GLY B CA 1
ATOM 4548 C C . GLY B 1 153 ? 38.466 14.959 13.372 1.00 12.30 153 GLY B C 1
ATOM 4549 O O . GLY B 1 153 ? 38.859 13.874 13.808 1.00 11.19 153 GLY B O 1
ATOM 4550 N N . GLY B 1 154 ? 37.370 15.554 13.851 1.00 10.69 154 GLY B N 1
ATOM 4551 C CA . GLY B 1 154 ? 36.688 15.008 15.011 1.00 10.40 154 GLY B CA 1
ATOM 4552 C C . GLY B 1 154 ? 37.397 15.347 16.312 1.00 11.26 154 GLY B C 1
ATOM 4553 O O . GLY B 1 154 ? 38.417 16.039 16.352 1.00 12.36 154 GLY B O 1
ATOM 4554 N N . GLN B 1 155 ? 36.805 14.867 17.408 1.00 12.50 155 GLN B N 1
ATOM 4555 C CA . GLN B 1 155 ? 37.148 15.312 18.750 1.00 10.69 155 GLN B CA 1
ATOM 4556 C C . GLN B 1 155 ? 37.486 14.125 19.639 1.00 10.43 155 GLN B C 1
ATOM 4557 O O . GLN B 1 155 ? 37.006 13.009 19.427 1.00 11.51 155 GLN B O 1
ATOM 4563 N N . ILE B 1 156 ? 38.311 14.392 20.653 1.00 8.84 156 ILE B N 1
ATOM 4564 C CA . ILE B 1 156 ? 38.530 13.423 21.721 1.00 8.84 156 ILE B CA 1
ATOM 4565 C C . ILE B 1 156 ? 37.209 13.136 22.413 1.00 9.06 156 ILE B C 1
ATOM 4566 O O . ILE B 1 156 ? 36.541 14.058 22.902 1.00 10.04 156 ILE B O 1
ATOM 4571 N N . CYS B 1 157 ? 36.853 11.853 22.498 1.00 9.46 157 CYS B N 1
ATOM 4572 C CA . CYS B 1 157 ? 35.678 11.432 23.252 1.00 11.10 157 CYS B CA 1
ATOM 4573 C C . CYS B 1 157 ? 35.800 11.861 24.705 1.00 13.94 157 CYS B C 1
ATOM 4574 O O . CYS B 1 157 ? 36.751 11.475 25.388 1.00 10.33 157 CYS B O 1
ATOM 4577 N N . GLY B 1 158 ? 34.822 12.627 25.183 1.00 11.77 158 GLY B N 1
ATOM 4578 C CA . GLY B 1 158 ? 34.784 13.104 26.557 1.00 10.30 158 GLY B CA 1
ATOM 4579 C C . GLY B 1 158 ? 34.831 14.610 26.716 1.00 14.02 158 GLY B C 1
ATOM 4580 O O . GLY B 1 158 ? 34.430 15.109 27.777 1.00 12.10 158 GLY B O 1
ATOM 4581 N N . VAL B 1 159 ? 35.295 15.369 25.708 1.00 10.37 159 VAL B N 1
ATOM 4582 C CA . VAL B 1 159 ? 35.289 16.826 25.830 1.00 11.67 159 VAL B CA 1
ATOM 4583 C C . VAL B 1 159 ? 33.874 17.314 25.548 1.00 10.37 159 VAL B C 1
ATOM 4584 O O . VAL B 1 159 ? 33.030 16.536 25.087 1.00 9.90 159 VAL B O 1
ATOM 4588 N N . ARG B 1 160 ? 33.574 18.573 25.860 1.00 10.61 160 ARG B N 1
ATOM 4589 C CA . ARG B 1 160 ? 32.202 19.039 25.660 1.00 10.39 160 ARG B CA 1
ATOM 4590 C C . ARG B 1 160 ? 31.880 19.002 24.178 1.00 11.09 160 ARG B C 1
ATOM 4591 O O . ARG B 1 160 ? 32.770 19.055 23.334 1.00 9.77 160 ARG B O 1
ATOM 4599 N N . GLY B 1 161 ? 30.594 18.901 23.865 1.00 11.18 161 GLY B N 1
ATOM 4600 C CA . GLY B 1 161 ? 30.214 18.781 22.468 1.00 11.32 161 GLY B CA 1
ATOM 4601 C C . GLY B 1 161 ? 30.459 17.419 21.855 1.00 16.27 161 GLY B C 1
ATOM 4602 O O . GLY B 1 161 ? 30.489 17.308 20.620 1.00 14.30 161 GLY B O 1
ATOM 4603 N N . THR B 1 162 ? 30.650 16.375 22.675 1.00 10.01 162 THR B N 1
ATOM 4604 C CA . THR B 1 162 ? 30.788 15.003 22.197 1.00 12.19 162 THR B CA 1
ATOM 4605 C C . THR B 1 162 ? 29.793 14.095 22.906 1.00 15.50 162 THR B C 1
ATOM 4606 O O . THR B 1 162 ? 29.336 14.388 24.016 1.00 14.09 162 THR B O 1
ATOM 4610 N N . ASN B 1 163 ? 29.431 12.987 22.236 1.00 13.29 163 ASN B N 1
ATOM 4611 C CA . ASN B 1 163 ? 28.609 11.971 22.847 1.00 13.70 163 ASN B CA 1
ATOM 4612 C C . ASN B 1 163 ? 29.118 10.589 22.431 1.00 16.13 163 ASN B C 1
ATOM 4613 O O . ASN B 1 163 ? 28.483 9.850 21.677 1.00 15.96 163 ASN B O 1
ATOM 4618 N N . CYS B 1 164 ? 30.274 10.210 22.953 1.00 12.43 164 CYS B N 1
ATOM 4619 C CA . CYS B 1 164 ? 30.760 8.853 22.789 1.00 13.83 164 CYS B CA 1
ATOM 4620 C C . CYS B 1 164 ? 30.214 7.969 23.912 1.00 13.47 164 CYS B C 1
ATOM 4621 O O . CYS B 1 164 ? 29.764 8.457 24.947 1.00 13.72 164 CYS B O 1
ATOM 4624 N N . THR B 1 165 ? 30.283 6.650 23.703 1.00 11.84 165 THR B N 1
ATOM 4625 C CA . THR B 1 165 ? 29.865 5.725 24.755 1.00 13.30 165 THR B CA 1
ATOM 4626 C C . THR B 1 165 ? 30.696 5.921 26.016 1.00 12.38 165 THR B C 1
ATOM 4627 O O . THR B 1 165 ? 30.170 5.832 27.133 1.00 14.66 165 THR B O 1
ATOM 4631 N N . TYR B 1 166 ? 31.994 6.199 25.856 1.00 11.45 166 TYR B N 1
ATOM 4632 C CA . TYR B 1 166 ? 32.897 6.361 26.986 1.00 11.04 166 TYR B CA 1
ATOM 4633 C C . TYR B 1 166 ? 33.689 7.654 26.862 1.00 10.80 166 TYR B C 1
ATOM 4634 O O . TYR B 1 166 ? 33.920 8.169 25.763 1.00 9.88 166 TYR B O 1
ATOM 4643 N N . ASP B 1 167 ? 34.116 8.152 28.022 1.00 11.07 167 ASP B N 1
ATOM 4644 C CA . ASP B 1 167 ? 35.044 9.266 28.134 1.00 9.65 167 ASP B CA 1
ATOM 4645 C C . ASP B 1 167 ? 36.455 8.695 28.012 1.00 9.73 167 ASP B C 1
ATOM 4646 O O . ASP B 1 167 ? 36.895 7.936 28.877 1.00 10.58 167 ASP B O 1
ATOM 4651 N N . TRP B 1 168 ? 37.154 9.026 26.920 1.00 8.28 168 TRP B N 1
ATOM 4652 C CA . TRP B 1 168 ? 38.477 8.485 26.644 1.00 9.40 168 TRP B CA 1
ATOM 4653 C C . TRP B 1 168 ? 39.594 9.455 27.005 1.00 10.11 168 TRP B C 1
ATOM 4654 O O . TRP B 1 168 ? 40.745 9.217 26.631 1.00 10.29 168 TRP B O 1
ATOM 4665 N N . ARG B 1 169 ? 39.289 10.528 27.740 1.00 11.36 169 ARG B N 1
ATOM 4666 C CA . ARG B 1 169 ? 40.301 11.551 28.000 1.00 8.21 169 ARG B CA 1
ATOM 4667 C C . ARG B 1 169 ? 41.451 10.996 28.834 1.00 9.91 169 ARG B C 1
ATOM 4668 O O . ARG B 1 169 ? 42.620 11.169 28.482 1.00 11.67 169 ARG B O 1
ATOM 4676 N N . GLN B 1 170 ? 41.147 10.339 29.957 1.00 10.31 170 GLN B N 1
ATOM 4677 C CA . GLN B 1 170 ? 42.237 9.791 30.757 1.00 11.41 170 GLN B CA 1
ATOM 4678 C C . GLN B 1 170 ? 43.036 8.774 29.954 1.00 14.13 170 GLN B C 1
ATOM 4679 O O . GLN B 1 170 ? 44.271 8.728 30.039 1.00 11.49 170 GLN B O 1
ATOM 4685 N N . ALA B 1 171 ? 42.346 7.952 29.158 1.00 9.98 171 ALA B N 1
ATOM 4686 C CA . ALA B 1 171 ? 43.041 6.967 28.337 1.00 11.98 171 ALA B CA 1
ATOM 4687 C C . ALA B 1 171 ? 43.979 7.633 27.336 1.00 9.18 171 ALA B C 1
ATOM 4688 O O . ALA B 1 171 ? 45.101 7.154 27.118 1.00 9.97 171 ALA B O 1
ATOM 4690 N N . TYR B 1 172 ? 43.527 8.717 26.695 1.00 9.93 172 TYR B N 1
ATOM 4691 C CA . TYR B 1 172 ? 44.386 9.404 25.730 1.00 12.42 172 TYR B CA 1
ATOM 4692 C C . TYR B 1 172 ? 45.588 10.039 26.430 1.00 10.35 172 TYR B C 1
ATOM 4693 O O . TYR B 1 172 ? 46.714 9.975 25.924 1.00 10.75 172 TYR B O 1
ATOM 4702 N N . ALA B 1 173 ? 45.380 10.626 27.613 1.00 10.03 173 ALA B N 1
ATOM 4703 C CA . ALA B 1 173 ? 46.522 11.177 28.349 1.00 9.96 173 ALA B CA 1
ATOM 4704 C C . ALA B 1 173 ? 47.518 10.083 28.719 1.00 13.20 173 ALA B C 1
ATOM 4705 O O . ALA B 1 173 ? 48.736 10.244 28.550 1.00 14.01 173 ALA B O 1
ATOM 4707 N N . ASP B 1 174 ? 47.017 8.960 29.231 1.00 10.86 174 ASP B N 1
ATOM 4708 C CA . ASP B 1 174 ? 47.895 7.850 29.591 1.00 12.83 174 ASP B CA 1
ATOM 4709 C C . ASP B 1 174 ? 48.642 7.320 28.368 1.00 12.53 174 ASP B C 1
ATOM 4710 O O . ASP B 1 174 ? 49.816 6.936 28.457 1.00 12.05 174 ASP B O 1
ATOM 4715 N N . TYR B 1 175 ? 47.970 7.285 27.215 1.00 10.32 175 TYR B N 1
ATOM 4716 C CA . TYR B 1 175 ? 48.601 6.833 25.976 1.00 10.60 175 TYR B CA 1
ATOM 4717 C C . TYR B 1 175 ? 49.755 7.748 25.565 1.00 11.12 175 TYR B C 1
ATOM 4718 O O . TYR B 1 175 ? 50.841 7.273 25.196 1.00 11.97 175 TYR B O 1
ATOM 4727 N N . LEU B 1 176 ? 49.543 9.058 25.657 1.00 10.35 176 LEU B N 1
ATOM 4728 C CA . LEU B 1 176 ? 50.593 10.023 25.346 1.00 13.90 176 LEU B CA 1
ATOM 4729 C C . LEU B 1 176 ? 51.771 9.876 26.289 1.00 13.95 176 LEU B C 1
ATOM 4730 O O . LEU B 1 176 ? 52.927 9.931 25.860 1.00 12.67 176 LEU B O 1
ATOM 4735 N N . VAL B 1 177 ? 51.496 9.668 27.579 1.00 14.20 177 VAL B N 1
ATOM 4736 C CA . VAL B 1 177 ? 52.583 9.466 28.532 1.00 12.54 177 VAL B CA 1
ATOM 4737 C C . VAL B 1 177 ? 53.322 8.165 28.236 1.00 13.21 177 VAL B C 1
ATOM 4738 O O . VAL B 1 177 ? 54.542 8.059 28.443 1.00 12.81 177 VAL B O 1
ATOM 4742 N N . GLN B 1 178 ? 52.599 7.142 27.775 1.00 13.70 178 GLN B N 1
ATOM 4743 C CA . GLN B 1 178 ? 53.268 5.883 27.477 1.00 14.07 178 GLN B CA 1
ATOM 4744 C C . GLN B 1 178 ? 54.232 6.056 26.312 1.00 13.74 178 GLN B C 1
ATOM 4745 O O . GLN B 1 178 ? 55.333 5.503 26.331 1.00 14.17 178 GLN B O 1
ATOM 4751 N N . TYR B 1 179 ? 53.845 6.835 25.306 1.00 12.83 179 TYR B N 1
ATOM 4752 C CA . TYR B 1 179 ? 54.777 7.156 24.222 1.00 11.37 179 TYR B CA 1
ATOM 4753 C C . TYR B 1 179 ? 56.073 7.733 24.774 1.00 12.52 179 TYR B C 1
ATOM 4754 O O . TYR B 1 179 ? 57.173 7.305 24.408 1.00 13.27 179 TYR B O 1
ATOM 4763 N N . VAL B 1 180 ? 55.954 8.713 25.667 1.00 11.91 180 VAL B N 1
ATOM 4764 C CA . VAL B 1 180 ? 57.132 9.320 26.271 1.00 12.14 180 VAL B CA 1
ATOM 4765 C C . VAL B 1 180 ? 57.924 8.272 27.041 1.00 14.50 180 VAL B C 1
ATOM 4766 O O . VAL B 1 180 ? 59.157 8.246 26.995 1.00 15.10 180 VAL B O 1
ATOM 4770 N N . LYS B 1 181 ? 57.222 7.373 27.739 1.00 14.63 181 LYS B N 1
ATOM 4771 C CA . LYS B 1 181 ? 57.899 6.314 28.478 1.00 16.42 181 LYS B CA 1
ATOM 4772 C C . LYS B 1 181 ? 58.735 5.418 27.564 1.00 13.47 181 LYS B C 1
ATOM 4773 O O . LYS B 1 181 ? 59.823 4.973 27.946 1.00 15.49 181 LYS B O 1
ATOM 4779 N N . PHE B 1 182 ? 58.247 5.127 26.354 1.00 13.83 182 PHE B N 1
ATOM 4780 C CA . PHE B 1 182 ? 59.044 4.293 25.454 1.00 13.28 182 PHE B CA 1
ATOM 4781 C C . PHE B 1 182 ? 60.336 4.993 25.055 1.00 14.27 182 PHE B C 1
ATOM 4782 O O . PHE B 1 182 ? 61.398 4.362 25.002 1.00 14.16 182 PHE B O 1
ATOM 4790 N N . TYR B 1 183 ? 60.269 6.300 24.777 1.00 14.14 183 TYR B N 1
ATOM 4791 C CA . TYR B 1 183 ? 61.483 7.033 24.438 1.00 14.34 183 TYR B CA 1
ATOM 4792 C C . TYR B 1 183 ? 62.434 7.103 25.623 1.00 15.85 183 TYR B C 1
ATOM 4793 O O . TYR B 1 183 ? 63.644 6.909 25.458 1.00 16.03 183 TYR B O 1
ATOM 4802 N N . GLN B 1 184 ? 61.906 7.351 26.828 1.00 16.00 184 GLN B N 1
ATOM 4803 C CA . GLN B 1 184 ? 62.774 7.384 28.008 1.00 16.97 184 GLN B CA 1
ATOM 4804 C C . GLN B 1 184 ? 63.485 6.054 28.212 1.00 17.07 184 GLN B C 1
ATOM 4805 O O . GLN B 1 184 ? 64.694 6.024 28.485 1.00 16.73 184 GLN B O 1
ATOM 4811 N N . ALA B 1 185 ? 62.762 4.940 28.047 1.00 15.56 185 ALA B N 1
ATOM 4812 C CA . ALA B 1 185 ? 63.374 3.618 28.194 1.00 16.57 185 ALA B CA 1
ATOM 4813 C C . ALA B 1 185 ? 64.490 3.381 27.193 1.00 21.31 185 ALA B C 1
ATOM 4814 O O . ALA B 1 185 ? 65.335 2.509 27.425 1.00 19.96 185 ALA B O 1
ATOM 4816 N N . GLU B 1 186 ? 64.492 4.117 26.083 1.00 16.29 186 GLU B N 1
ATOM 4817 C CA . GLU B 1 186 ? 65.536 4.041 25.073 1.00 16.74 186 GLU B CA 1
ATOM 4818 C C . GLU B 1 186 ? 66.652 5.045 25.312 1.00 20.70 186 GLU B C 1
ATOM 4819 O O . GLU B 1 186 ? 67.563 5.147 24.483 1.00 24.15 186 GLU B O 1
ATOM 4825 N N . GLY B 1 187 ? 66.604 5.785 26.419 1.00 17.96 187 GLY B N 1
ATOM 4826 C CA . GLY B 1 187 ? 67.634 6.755 26.733 1.00 22.11 187 GLY B CA 1
ATOM 4827 C C . GLY B 1 187 ? 67.434 8.136 26.147 1.00 18.88 187 GLY B C 1
ATOM 4828 O O . GLY B 1 187 ? 68.408 8.896 26.054 1.00 19.57 187 GLY B O 1
ATOM 4829 N N . ILE B 1 188 ? 66.218 8.493 25.737 1.00 15.50 188 ILE B N 1
ATOM 4830 C CA . ILE B 1 188 ? 65.958 9.791 25.122 1.00 14.75 188 ILE B CA 1
ATOM 4831 C C . ILE B 1 188 ? 64.911 10.533 25.938 1.00 20.07 188 ILE B C 1
ATOM 4832 O O . ILE B 1 188 ? 63.787 10.048 26.119 1.00 15.49 188 ILE B O 1
ATOM 4837 N N . ASP B 1 189 ? 65.267 11.717 26.409 1.00 19.09 189 ASP B N 1
ATOM 4838 C CA . ASP B 1 189 ? 64.338 12.526 27.184 1.00 18.86 189 ASP B CA 1
ATOM 4839 C C . ASP B 1 189 ? 63.545 13.438 26.257 1.00 20.82 189 ASP B C 1
ATOM 4840 O O . ASP B 1 189 ? 64.125 14.141 25.420 1.00 23.39 189 ASP B O 1
ATOM 4845 N N A ILE B 1 190 ? 62.219 13.382 26.385 0.47 15.70 190 ILE B N 1
ATOM 4846 N N B ILE B 1 190 ? 62.229 13.433 26.409 0.53 15.70 190 ILE B N 1
ATOM 4847 C CA A ILE B 1 190 ? 61.317 14.292 25.686 0.47 14.39 190 ILE B CA 1
ATOM 4848 C CA B ILE B 1 190 ? 61.357 14.302 25.625 0.53 14.39 190 ILE B CA 1
ATOM 4849 C C A ILE B 1 190 ? 61.250 15.596 26.469 0.47 14.56 190 ILE B C 1
ATOM 4850 C C B ILE B 1 190 ? 61.091 15.572 26.423 0.53 14.58 190 ILE B C 1
ATOM 4851 O O A ILE B 1 190 ? 61.253 15.583 27.707 0.47 14.97 190 ILE B O 1
ATOM 4852 O O B ILE B 1 190 ? 60.796 15.506 27.622 0.53 15.15 190 ILE B O 1
ATOM 4861 N N . SER B 1 191 ? 61.201 16.730 25.758 1.00 13.90 191 SER B N 1
ATOM 4862 C CA . SER B 1 191 ? 61.096 18.042 26.403 1.00 12.35 191 SER B CA 1
ATOM 4863 C C . SER B 1 191 ? 59.720 18.686 26.315 1.00 15.16 191 SER B C 1
ATOM 4864 O O . SER B 1 191 ? 59.390 19.514 27.166 1.00 13.63 191 SER B O 1
ATOM 4867 N N . LEU B 1 192 ? 58.919 18.334 25.315 1.00 11.67 192 LEU B N 1
ATOM 4868 C CA . LEU B 1 192 ? 57.615 18.943 25.106 1.00 9.94 192 LEU B CA 1
ATOM 4869 C C . LEU B 1 192 ? 56.651 17.892 24.576 1.00 11.28 192 LEU B C 1
ATOM 4870 O O . LEU B 1 192 ? 57.041 17.039 23.772 1.00 11.65 192 LEU B O 1
ATOM 4875 N N . LEU B 1 193 ? 55.398 17.950 25.044 1.00 9.48 193 LEU B N 1
ATOM 4876 C CA . LEU B 1 193 ? 54.360 16.999 24.668 1.00 11.57 193 LEU B CA 1
ATOM 4877 C C . LEU B 1 193 ? 53.117 17.749 24.201 1.00 9.64 193 LEU B C 1
ATOM 4878 O O . LEU B 1 193 ? 52.623 18.635 24.906 1.00 10.21 193 LEU B O 1
ATOM 4883 N N . GLY B 1 194 ? 52.631 17.407 23.011 1.00 8.46 194 GLY B N 1
ATOM 4884 C CA . GLY B 1 194 ? 51.451 18.046 22.454 1.00 10.13 194 GLY B CA 1
ATOM 4885 C C . GLY B 1 194 ? 50.454 17.005 22.000 1.00 7.44 194 GLY B C 1
ATOM 4886 O O . GLY B 1 194 ? 50.823 15.921 21.555 1.00 12.43 194 GLY B O 1
ATOM 4887 N N . ALA B 1 195 ? 49.159 17.349 22.144 1.00 8.42 195 ALA B N 1
ATOM 4888 C CA . ALA B 1 195 ? 48.059 16.413 21.938 1.00 7.75 195 ALA B CA 1
ATOM 4889 C C . ALA B 1 195 ? 47.244 16.678 20.677 1.00 7.86 195 ALA B C 1
ATOM 4890 O O . ALA B 1 195 ? 46.394 15.846 20.321 1.00 9.96 195 ALA B O 1
ATOM 4892 N N . TRP B 1 196 ? 47.480 17.797 19.990 1.00 7.85 196 TRP B N 1
ATOM 4893 C CA . TRP B 1 196 ? 46.788 18.129 18.753 1.00 6.72 196 TRP B CA 1
ATOM 4894 C C . TRP B 1 196 ? 47.781 18.675 17.740 1.00 8.13 196 TRP B C 1
ATOM 4895 O O . TRP B 1 196 ? 48.828 19.222 18.096 1.00 7.91 196 TRP B O 1
ATOM 4906 N N . ASN B 1 197 ? 47.414 18.552 16.461 1.00 8.39 197 ASN B N 1
ATOM 4907 C CA . ASN B 1 197 ? 48.064 19.277 15.376 1.00 9.80 197 ASN B CA 1
ATOM 4908 C C . ASN B 1 197 ? 46.997 20.014 14.592 1.00 9.41 197 ASN B C 1
ATOM 4909 O O . ASN B 1 197 ? 46.055 19.382 14.118 1.00 8.12 197 ASN B O 1
ATOM 4914 N N . GLU B 1 198 ? 47.170 21.319 14.407 1.00 9.68 198 GLU B N 1
ATOM 4915 C CA . GLU B 1 198 ? 46.267 22.159 13.623 1.00 9.51 198 GLU B CA 1
ATOM 4916 C C . GLU B 1 198 ? 44.794 21.843 13.923 1.00 8.94 198 GLU B C 1
ATOM 4917 O O . GLU B 1 198 ? 44.028 21.507 13.015 1.00 9.88 198 GLU B O 1
ATOM 4923 N N . PRO B 1 199 ? 44.374 21.950 15.189 1.00 8.11 199 PRO B N 1
ATOM 4924 C CA . PRO B 1 199 ? 42.991 21.581 15.544 1.00 8.78 199 PRO B CA 1
ATOM 4925 C C . PRO B 1 199 ? 41.943 22.523 14.984 1.00 11.05 199 PRO B C 1
ATOM 4926 O O . PRO B 1 199 ? 40.741 22.223 15.103 1.00 10.47 199 PRO B O 1
ATOM 4930 N N . ASP B 1 200 ? 42.356 23.622 14.352 1.00 11.09 200 ASP B N 1
ATOM 4931 C CA . ASP B 1 200 ? 41.472 24.526 13.627 1.00 10.41 200 ASP B CA 1
ATOM 4932 C C . ASP B 1 200 ? 41.265 24.107 12.174 1.00 10.86 200 ASP B C 1
ATOM 4933 O O . ASP B 1 200 ? 40.593 24.829 11.427 1.00 12.55 200 ASP B O 1
ATOM 4938 N N . PHE B 1 201 ? 41.802 22.957 11.761 1.00 9.88 201 PHE B N 1
ATOM 4939 C CA . PHE B 1 201 ? 41.851 22.570 10.360 1.00 12.52 201 PHE B CA 1
ATOM 4940 C C . PHE B 1 201 ? 41.566 21.080 10.203 1.00 11.26 201 PHE B C 1
ATOM 4941 O O . PHE B 1 201 ? 42.076 20.251 10.965 1.00 10.55 201 PHE B O 1
ATOM 4949 N N . ASN B 1 202 ? 40.749 20.742 9.206 1.00 10.66 202 ASN B N 1
ATOM 4950 C CA . ASN B 1 202 ? 40.474 19.342 8.885 1.00 11.39 202 ASN B CA 1
ATOM 4951 C C . ASN B 1 202 ? 40.942 19.055 7.469 1.00 10.94 202 ASN B C 1
ATOM 4952 O O . ASN B 1 202 ? 40.220 19.340 6.496 1.00 13.73 202 ASN B O 1
ATOM 4957 N N . PRO B 1 203 ? 42.136 18.480 7.321 1.00 11.44 203 PRO B N 1
ATOM 4958 C CA . PRO B 1 203 ? 42.621 18.038 6.007 1.00 10.50 203 PRO B CA 1
ATOM 4959 C C . PRO B 1 203 ? 41.929 16.781 5.461 1.00 13.90 203 PRO B C 1
ATOM 4960 O O . PRO B 1 203 ? 42.177 16.424 4.300 1.00 14.59 203 PRO B O 1
ATOM 4964 N N . VAL B 1 204 ? 41.116 16.096 6.272 1.00 12.75 204 VAL B N 1
ATOM 4965 C CA . VAL B 1 204 ? 40.308 14.917 5.931 1.00 13.28 204 VAL B CA 1
ATOM 4966 C C . VAL B 1 204 ? 41.124 13.636 5.731 1.00 13.14 204 VAL B C 1
ATOM 4967 O O . VAL B 1 204 ? 40.842 12.620 6.377 1.00 13.74 204 VAL B O 1
ATOM 4971 N N . THR B 1 205 ? 42.128 13.659 4.838 1.00 13.27 205 THR B N 1
ATOM 4972 C CA . THR B 1 205 ? 42.739 12.433 4.329 1.00 13.30 205 THR B CA 1
ATOM 4973 C C . THR B 1 205 ? 43.922 11.910 5.153 1.00 16.47 205 THR B C 1
ATOM 4974 O O . THR B 1 205 ? 44.479 10.866 4.796 1.00 15.05 205 THR B O 1
ATOM 4978 N N . TYR B 1 206 ? 44.348 12.604 6.206 1.00 13.34 206 TYR B N 1
ATOM 4979 C CA . TYR B 1 206 ? 45.464 12.145 7.028 1.00 13.33 206 TYR B CA 1
ATOM 4980 C C . TYR B 1 206 ? 45.193 12.541 8.475 1.00 14.23 206 TYR B C 1
ATOM 4981 O O . TYR B 1 206 ? 44.172 13.168 8.779 1.00 11.45 206 TYR B O 1
ATOM 4990 N N . GLU B 1 207 ? 46.123 12.164 9.364 1.00 11.89 207 GLU B N 1
ATOM 4991 C CA . GLU B 1 207 ? 45.927 12.285 10.812 1.00 12.01 207 GLU B CA 1
ATOM 4992 C C . GLU B 1 207 ? 45.535 13.697 11.205 1.00 11.21 207 GLU B C 1
ATOM 4993 O O . GLU B 1 207 ? 46.243 14.659 10.903 1.00 10.66 207 GLU B O 1
ATOM 4999 N N . SER B 1 208 ? 44.419 13.813 11.915 1.00 11.33 208 SER B N 1
ATOM 5000 C CA . SER B 1 208 ? 43.884 15.124 12.237 1.00 9.35 208 SER B CA 1
ATOM 5001 C C . SER B 1 208 ? 42.871 14.944 13.347 1.00 8.67 208 SER B C 1
ATOM 5002 O O . SER B 1 208 ? 42.345 13.841 13.564 1.00 10.30 208 SER B O 1
ATOM 5005 N N . MET B 1 209 ? 42.603 16.047 14.046 1.00 7.69 209 MET B N 1
ATOM 5006 C CA . MET B 1 209 ? 41.738 16.052 15.224 1.00 9.11 209 MET B CA 1
ATOM 5007 C C . MET B 1 209 ? 41.399 17.497 15.529 1.00 11.20 209 MET B C 1
ATOM 5008 O O . MET B 1 209 ? 42.306 18.322 15.652 1.00 10.28 209 MET B O 1
ATOM 5013 N N . GLU B 1 210 ? 40.119 17.825 15.655 1.00 11.70 210 GLU B N 1
ATOM 5014 C CA . GLU B 1 210 ? 39.686 19.205 15.791 1.00 8.07 210 GLU B CA 1
ATOM 5015 C C . GLU B 1 210 ? 39.397 19.556 17.251 1.00 9.92 210 GLU B C 1
ATOM 5016 O O . GLU B 1 210 ? 39.121 18.680 18.076 1.00 9.63 210 GLU B O 1
ATOM 5022 N N . SER B 1 211 ? 39.443 20.863 17.552 1.00 7.37 211 SER B N 1
ATOM 5023 C CA . SER B 1 211 ? 39.197 21.349 18.909 1.00 8.87 211 SER B CA 1
ATOM 5024 C C . SER B 1 211 ? 39.034 22.865 18.903 1.00 12.15 211 SER B C 1
ATOM 5025 O O . SER B 1 211 ? 39.705 23.559 18.134 1.00 10.86 211 SER B O 1
ATOM 5028 N N . ASP B 1 212 ? 38.149 23.381 19.762 1.00 8.78 212 ASP B N 1
ATOM 5029 C CA . ASP B 1 212 ? 38.253 24.778 20.165 1.00 8.48 212 ASP B CA 1
ATOM 5030 C C . ASP B 1 212 ? 38.920 24.813 21.532 1.00 8.11 212 ASP B C 1
ATOM 5031 O O . ASP B 1 212 ? 39.403 23.789 22.026 1.00 11.26 212 ASP B O 1
ATOM 5036 N N . GLY B 1 213 ? 39.007 26.003 22.132 1.00 10.41 213 GLY B N 1
ATOM 5037 C CA . GLY B 1 213 ? 39.769 26.112 23.366 1.00 9.89 213 GLY B CA 1
ATOM 5038 C C . GLY B 1 213 ? 39.019 25.644 24.580 1.00 10.47 213 GLY B C 1
ATOM 5039 O O . GLY B 1 213 ? 39.640 25.266 25.578 1.00 9.33 213 GLY B O 1
ATOM 5040 N N . PHE B 1 214 ? 37.691 25.661 24.520 1.00 8.57 214 PHE B N 1
ATOM 5041 C CA . PHE B 1 214 ? 36.931 25.081 25.610 1.00 8.66 214 PHE B CA 1
ATOM 5042 C C . PHE B 1 214 ? 37.145 23.572 25.644 1.00 10.60 214 PHE B C 1
ATOM 5043 O O . PHE B 1 214 ? 37.481 23.002 26.692 1.00 10.05 214 PHE B O 1
ATOM 5051 N N . GLN B 1 215 ? 37.005 22.923 24.481 1.00 8.72 215 GLN B N 1
ATOM 5052 C CA . GLN B 1 215 ? 37.226 21.486 24.369 1.00 10.80 215 GLN B CA 1
ATOM 5053 C C . GLN B 1 215 ? 38.664 21.129 24.697 1.00 7.64 215 GLN B C 1
ATOM 5054 O O . GLN B 1 215 ? 38.935 20.058 25.248 1.00 9.63 215 GLN B O 1
ATOM 5060 N N . ALA B 1 216 ? 39.607 21.997 24.322 1.00 9.28 216 ALA B N 1
ATOM 5061 C CA . ALA B 1 216 ? 41.006 21.697 24.602 1.00 7.82 216 ALA B CA 1
ATOM 5062 C C . ALA B 1 216 ? 41.268 21.726 26.095 1.00 8.66 216 ALA B C 1
ATOM 5063 O O . ALA B 1 216 ? 42.000 20.874 26.610 1.00 10.36 216 ALA B O 1
ATOM 5065 N N . LYS B 1 217 ? 40.678 22.699 26.802 1.00 10.39 217 LYS B N 1
ATOM 5066 C CA . LYS B 1 217 ? 40.783 22.725 28.259 1.00 11.29 217 LYS B CA 1
ATOM 5067 C C . LYS B 1 217 ? 40.175 21.470 28.873 1.00 10.79 217 LYS B C 1
ATOM 5068 O O . LYS B 1 217 ? 40.732 20.899 29.826 1.00 10.58 217 LYS B O 1
ATOM 5074 N N . ASP B 1 218 ? 39.036 21.014 28.341 1.00 9.94 218 ASP B N 1
ATOM 5075 C CA . ASP B 1 218 ? 38.421 19.796 28.871 1.00 10.63 218 ASP B CA 1
ATOM 5076 C C . ASP B 1 218 ? 39.378 18.615 28.842 1.00 9.43 218 ASP B C 1
ATOM 5077 O O . ASP B 1 218 ? 39.295 17.733 29.707 1.00 10.20 218 ASP B O 1
ATOM 5082 N N . PHE B 1 219 ? 40.300 18.582 27.870 1.00 11.47 219 PHE B N 1
ATOM 5083 C CA . PHE B 1 219 ? 41.326 17.548 27.848 1.00 10.34 219 PHE B CA 1
ATOM 5084 C C . PHE B 1 219 ? 42.554 17.947 28.658 1.00 12.54 219 PHE B C 1
ATOM 5085 O O . PHE B 1 219 ? 43.095 17.119 29.396 1.00 11.57 219 PHE B O 1
ATOM 5093 N N . LEU B 1 220 ? 42.999 19.202 28.542 1.00 10.78 220 LEU B N 1
ATOM 5094 C CA . LEU B 1 220 ? 44.234 19.602 29.207 1.00 12.51 220 LEU B CA 1
ATOM 5095 C C . LEU B 1 220 ? 44.113 19.504 30.722 1.00 12.43 220 LEU B C 1
ATOM 5096 O O . LEU B 1 220 ? 45.108 19.220 31.402 1.00 13.63 220 LEU B O 1
ATOM 5101 N N . GLU B 1 221 ? 42.908 19.719 31.271 1.00 10.14 221 GLU B N 1
ATOM 5102 C CA . GLU B 1 221 ? 42.728 19.573 32.712 1.00 9.88 221 GLU B CA 1
ATOM 5103 C C . GLU B 1 221 ? 43.011 18.150 33.175 1.00 11.40 221 GLU B C 1
ATOM 5104 O O . GLU B 1 221 ? 43.271 17.936 34.363 1.00 10.51 221 GLU B O 1
ATOM 5110 N N A ILE B 1 222 ? 42.936 17.179 32.269 0.41 11.71 222 ILE B N 1
ATOM 5111 N N B ILE B 1 222 ? 42.965 17.173 32.274 0.59 11.70 222 ILE B N 1
ATOM 5112 C CA A ILE B 1 222 ? 43.303 15.798 32.564 0.41 11.22 222 ILE B CA 1
ATOM 5113 C CA B ILE B 1 222 ? 43.315 15.797 32.598 0.59 11.20 222 ILE B CA 1
ATOM 5114 C C A ILE B 1 222 ? 44.753 15.527 32.191 0.41 11.87 222 ILE B C 1
ATOM 5115 C C B ILE B 1 222 ? 44.739 15.465 32.165 0.59 11.88 222 ILE B C 1
ATOM 5116 O O A ILE B 1 222 ? 45.518 14.981 32.989 0.41 11.24 222 ILE B O 1
ATOM 5117 O O B ILE B 1 222 ? 45.474 14.810 32.903 0.59 11.21 222 ILE B O 1
ATOM 5126 N N . LEU B 1 223 ? 45.141 15.914 30.972 1.00 10.91 223 LEU B N 1
ATOM 5127 C CA . LEU B 1 223 ? 46.502 15.647 30.485 1.00 9.15 223 LEU B CA 1
ATOM 5128 C C . LEU B 1 223 ? 47.559 16.251 31.400 1.00 9.01 223 LEU B C 1
ATOM 5129 O O . LEU B 1 223 ? 48.548 15.593 31.741 1.00 12.02 223 LEU B O 1
ATOM 5134 N N . TYR B 1 224 ? 47.377 17.505 31.789 1.00 10.86 224 TYR B N 1
ATOM 5135 C CA . TYR B 1 224 ? 48.456 18.219 32.472 1.00 10.68 224 TYR B CA 1
ATOM 5136 C C . TYR B 1 224 ? 48.853 17.548 33.782 1.00 11.60 224 TYR B C 1
ATOM 5137 O O . TYR B 1 224 ? 50.043 17.203 33.945 1.00 10.44 224 TYR B O 1
ATOM 5146 N N . PRO B 1 225 ? 47.948 17.349 34.754 1.00 12.69 225 PRO B N 1
ATOM 5147 C CA . PRO B 1 225 ? 48.347 16.631 35.978 1.00 13.17 225 PRO B CA 1
ATOM 5148 C C . PRO B 1 225 ? 48.812 15.217 35.709 1.00 11.20 225 PRO B C 1
ATOM 5149 O O . PRO B 1 225 ? 49.669 14.709 36.444 1.00 13.10 225 PRO B O 1
ATOM 5153 N N . THR B 1 226 ? 48.264 14.553 34.684 1.00 12.12 226 THR B N 1
ATOM 5154 C CA . THR B 1 226 ? 48.711 13.203 34.362 1.00 14.94 226 THR B CA 1
ATOM 5155 C C . THR B 1 226 ? 50.171 13.217 33.924 1.00 12.12 226 THR B C 1
ATOM 5156 O O . THR B 1 226 ? 50.976 12.398 34.374 1.00 11.04 226 THR B O 1
ATOM 5160 N N . VAL B 1 227 ? 50.534 14.171 33.070 1.00 12.59 227 VAL B N 1
ATOM 5161 C CA . VAL B 1 227 ? 51.926 14.303 32.634 1.00 11.70 227 VAL B CA 1
ATOM 5162 C C . VAL B 1 227 ? 52.839 14.586 33.820 1.00 13.03 227 VAL B C 1
ATOM 5163 O O . VAL B 1 227 ? 53.874 13.931 34.000 1.00 12.49 227 VAL B O 1
ATOM 5167 N N . LYS B 1 228 ? 52.481 15.570 34.648 1.00 11.64 228 LYS B N 1
ATOM 5168 C CA . LYS B 1 228 ? 53.418 15.968 35.698 1.00 14.22 228 LYS B CA 1
ATOM 5169 C C . LYS B 1 228 ? 53.636 14.860 36.726 1.00 15.63 228 LYS B C 1
ATOM 5170 O O . LYS B 1 228 ? 54.699 14.813 37.358 1.00 16.46 228 LYS B O 1
ATOM 5176 N N . LYS B 1 229 ? 52.651 13.974 36.930 1.00 15.57 229 LYS B N 1
ATOM 5177 C CA . LYS B 1 229 ? 52.863 12.853 37.844 1.00 17.17 229 LYS B CA 1
ATOM 5178 C C . LYS B 1 229 ? 53.974 11.941 37.341 1.00 15.38 229 LYS B C 1
ATOM 5179 O O . LYS B 1 229 ? 54.802 11.460 38.124 1.00 18.80 229 LYS B O 1
ATOM 5185 N N . ALA B 1 230 ? 53.980 11.665 36.040 1.00 13.48 230 ALA B N 1
ATOM 5186 C CA . ALA B 1 230 ? 54.936 10.746 35.436 1.00 15.12 230 ALA B CA 1
ATOM 5187 C C . ALA B 1 230 ? 56.262 11.424 35.089 1.00 17.30 230 ALA B C 1
ATOM 5188 O O . ALA B 1 230 ? 57.329 10.804 35.215 1.00 17.35 230 ALA B O 1
ATOM 5190 N N . PHE B 1 231 ? 56.213 12.696 34.692 1.00 16.28 231 PHE B N 1
ATOM 5191 C CA . PHE B 1 231 ? 57.377 13.429 34.189 1.00 17.73 231 PHE B CA 1
ATOM 5192 C C . PHE B 1 231 ? 57.253 14.872 34.658 1.00 17.94 231 PHE B C 1
ATOM 5193 O O . PHE B 1 231 ? 56.682 15.720 33.958 1.00 17.56 231 PHE B O 1
ATOM 5201 N N . PRO B 1 232 ? 57.747 15.186 35.860 1.00 18.75 232 PRO B N 1
ATOM 5202 C CA . PRO B 1 232 ? 57.447 16.507 36.450 1.00 20.68 232 PRO B CA 1
ATOM 5203 C C . PRO B 1 232 ? 58.056 17.671 35.691 1.00 23.02 232 PRO B C 1
ATOM 5204 O O . PRO B 1 232 ? 57.619 18.813 35.897 1.00 21.46 232 PRO B O 1
ATOM 5208 N N . ASN B 1 233 ? 59.055 17.424 34.843 1.00 20.66 233 ASN B N 1
ATOM 5209 C CA . ASN B 1 233 ? 59.718 18.476 34.090 1.00 20.18 233 ASN B CA 1
ATOM 5210 C C . ASN B 1 233 ? 59.364 18.448 32.611 1.00 18.60 233 ASN B C 1
ATOM 5211 O O . ASN B 1 233 ? 60.021 19.122 31.814 1.00 21.76 233 ASN B O 1
ATOM 5216 N N . LEU B 1 234 ? 58.356 17.678 32.219 1.00 18.19 234 LEU B N 1
ATOM 5217 C CA . LEU B 1 234 ? 57.918 17.655 30.831 1.00 16.25 234 LEU B CA 1
ATOM 5218 C C . LEU B 1 234 ? 56.908 18.772 30.620 1.00 17.35 234 LEU B C 1
ATOM 5219 O O . LEU B 1 234 ? 55.868 18.805 31.283 1.00 15.18 234 LEU B O 1
ATOM 5224 N N . ASP B 1 235 ? 57.206 19.671 29.689 1.00 13.25 235 ASP B N 1
ATOM 5225 C CA . ASP B 1 235 ? 56.275 20.742 29.349 1.00 13.21 235 ASP B CA 1
ATOM 5226 C C . ASP B 1 235 ? 55.179 20.225 28.420 1.00 13.03 235 ASP B C 1
ATOM 5227 O O . ASP B 1 235 ? 55.394 19.304 27.623 1.00 11.89 235 ASP B O 1
ATOM 5232 N N . VAL B 1 236 ? 53.999 20.847 28.520 1.00 9.67 236 VAL B N 1
ATOM 5233 C CA . VAL B 1 236 ? 52.833 20.529 27.697 1.00 9.66 236 VAL B CA 1
ATOM 5234 C C . VAL B 1 236 ? 52.519 21.738 26.811 1.00 9.35 236 VAL B C 1
ATOM 5235 O O . VAL B 1 236 ? 52.491 22.877 27.292 1.00 12.53 236 VAL B O 1
ATOM 5239 N N . SER B 1 237 ? 52.306 21.497 25.520 1.00 10.80 237 SER B N 1
ATOM 5240 C CA . SER B 1 237 ? 52.020 22.558 24.560 1.00 9.12 237 SER B CA 1
ATOM 5241 C C . SER B 1 237 ? 50.525 22.713 24.324 1.00 9.41 237 SER B C 1
ATOM 5242 O O . SER B 1 237 ? 49.732 21.812 24.597 1.00 10.53 237 SER B O 1
ATOM 5245 N N . CYS B 1 238 ? 50.164 23.880 23.777 1.00 9.27 238 CYS B N 1
ATOM 5246 C CA . CYS B 1 238 ? 48.870 24.125 23.151 1.00 10.03 238 CYS B CA 1
ATOM 5247 C C . CYS B 1 238 ? 49.025 25.220 22.099 1.00 9.39 238 CYS B C 1
ATOM 5248 O O . CYS B 1 238 ? 49.618 26.254 22.399 1.00 9.96 238 CYS B O 1
ATOM 5251 N N . CYS B 1 239 ? 48.496 25.014 20.884 1.00 9.92 239 CYS B N 1
ATOM 5252 C CA . CYS B 1 239 ? 47.864 23.794 20.395 1.00 8.37 239 CYS B CA 1
ATOM 5253 C C . CYS B 1 239 ? 48.175 23.547 18.919 1.00 9.80 239 CYS B C 1
ATOM 5254 O O . CYS B 1 239 ? 47.408 22.882 18.247 1.00 9.77 239 CYS B O 1
ATOM 5257 N N . ASP B 1 240 ? 49.305 24.079 18.443 1.00 7.79 240 ASP B N 1
ATOM 5258 C CA . ASP B 1 240 ? 49.761 23.863 17.065 1.00 9.19 240 ASP B CA 1
ATOM 5259 C C . ASP B 1 240 ? 48.703 24.273 16.041 1.00 10.17 240 ASP B C 1
ATOM 5260 O O . ASP B 1 240 ? 48.478 23.575 15.042 1.00 9.83 240 ASP B O 1
ATOM 5265 N N . ALA B 1 241 ? 48.058 25.420 16.278 1.00 9.24 241 ALA B N 1
ATOM 5266 C CA . ALA B 1 241 ? 47.106 25.955 15.311 1.00 11.47 241 ALA B CA 1
ATOM 5267 C C . ALA B 1 241 ? 47.809 26.256 13.987 1.00 11.25 241 ALA B C 1
ATOM 5268 O O . ALA B 1 241 ? 49.038 26.406 13.924 1.00 11.03 241 ALA B O 1
ATOM 5270 N N . THR B 1 242 ? 47.010 26.348 12.916 1.00 9.57 242 THR B N 1
ATOM 5271 C CA . THR B 1 242 ? 47.571 26.587 11.586 1.00 9.94 242 THR B CA 1
ATOM 5272 C C . THR B 1 242 ? 48.154 27.979 11.422 1.00 10.34 242 THR B C 1
ATOM 5273 O O . THR B 1 242 ? 48.895 28.211 10.461 1.00 10.41 242 THR B O 1
ATOM 5277 N N . GLY B 1 243 ? 47.812 28.915 12.303 1.00 9.65 243 GLY B N 1
ATOM 5278 C CA . GLY B 1 243 ? 48.310 30.272 12.190 1.00 10.05 243 GLY B CA 1
ATOM 5279 C C . GLY B 1 243 ? 48.258 30.955 13.537 1.00 12.01 243 GLY B C 1
ATOM 5280 O O . GLY B 1 243 ? 47.664 30.447 14.492 1.00 11.16 243 GLY B O 1
ATOM 5281 N N . ALA B 1 244 ? 48.875 32.142 13.589 1.00 10.45 244 ALA B N 1
ATOM 5282 C CA . ALA B 1 244 ? 48.958 32.888 14.849 1.00 9.60 244 ALA B CA 1
ATOM 5283 C C . ALA B 1 244 ? 47.579 33.293 15.363 1.00 13.30 244 ALA B C 1
ATOM 5284 O O . ALA B 1 244 ? 47.287 33.138 16.560 1.00 12.07 244 ALA B O 1
ATOM 5286 N N . ARG B 1 245 ? 46.706 33.792 14.475 1.00 12.70 245 ARG B N 1
ATOM 5287 C CA . ARG B 1 245 ? 45.384 34.232 14.919 1.00 12.33 245 ARG B CA 1
ATOM 5288 C C . ARG B 1 245 ? 44.565 33.058 15.449 1.00 10.47 245 ARG B C 1
ATOM 5289 O O . ARG B 1 245 ? 43.912 33.168 16.493 1.00 10.79 245 ARG B O 1
ATOM 5297 N N . GLN B 1 246 ? 44.595 31.920 14.744 1.00 9.72 246 GLN B N 1
ATOM 5298 C CA . GLN B 1 246 ? 43.884 30.733 15.208 1.00 10.40 246 GLN B CA 1
ATOM 5299 C C . GLN B 1 246 ? 44.410 30.269 16.567 1.00 11.93 246 GLN B C 1
ATOM 5300 O O . GLN B 1 246 ? 43.637 29.842 17.434 1.00 12.67 246 GLN B O 1
ATOM 5306 N N . GLU B 1 247 ? 45.722 30.354 16.776 1.00 7.69 247 GLU B N 1
ATOM 5307 C CA . GLU B 1 247 ? 46.286 30.036 18.085 1.00 10.35 247 GLU B CA 1
ATOM 5308 C C . GLU B 1 247 ? 45.774 30.996 19.160 1.00 11.49 247 GLU B C 1
ATOM 5309 O O . GLU B 1 247 ? 45.383 30.561 20.254 1.00 11.64 247 GLU B O 1
ATOM 5315 N N . ARG B 1 248 ? 45.759 32.304 18.870 1.00 10.37 248 ARG B N 1
ATOM 5316 C CA . ARG B 1 248 ? 45.285 33.266 19.867 1.00 11.66 248 ARG B CA 1
ATOM 5317 C C . ARG B 1 248 ? 43.854 32.956 20.286 1.00 12.59 248 ARG B C 1
ATOM 5318 O O . ARG B 1 248 ? 43.504 33.064 21.466 1.00 12.36 248 ARG B O 1
ATOM 5326 N N . ASN B 1 249 ? 43.016 32.537 19.332 1.00 10.89 249 ASN B N 1
ATOM 5327 C CA . ASN B 1 249 ? 41.624 32.226 19.641 1.00 11.48 249 ASN B CA 1
ATOM 5328 C C . ASN B 1 249 ? 41.521 31.029 20.581 1.00 12.25 249 ASN B C 1
ATOM 5329 O O . ASN B 1 249 ? 40.769 31.056 21.573 1.00 11.13 249 ASN B O 1
ATOM 5334 N N . ILE B 1 250 ? 42.280 29.974 20.285 1.00 10.86 250 ILE B N 1
ATOM 5335 C CA . ILE B 1 250 ? 42.292 28.781 21.127 1.00 8.95 250 ILE B CA 1
ATOM 5336 C C . ILE B 1 250 ? 42.853 29.111 22.507 1.00 10.88 250 ILE B C 1
ATOM 5337 O O . ILE B 1 250 ? 42.326 28.658 23.527 1.00 11.20 250 ILE B O 1
ATOM 5342 N N . LEU B 1 251 ? 43.939 29.894 22.562 1.00 9.19 251 LEU B N 1
ATOM 5343 C CA . LEU B 1 251 ? 44.481 30.280 23.865 1.00 8.38 251 LEU B CA 1
ATOM 5344 C C . LEU B 1 251 ? 43.469 31.090 24.664 1.00 12.47 251 LEU B C 1
ATOM 5345 O O . LEU B 1 251 ? 43.333 30.891 25.879 1.00 11.36 251 LEU B O 1
ATOM 5350 N N . TYR B 1 252 ? 42.758 32.008 23.998 1.00 9.78 252 TYR B N 1
ATOM 5351 C CA . TYR B 1 252 ? 41.709 32.783 24.661 1.00 12.26 252 TYR B CA 1
ATOM 5352 C C . TYR B 1 252 ? 40.678 31.855 25.264 1.00 12.89 252 TYR B C 1
ATOM 5353 O O . TYR B 1 252 ? 40.297 31.998 26.433 1.00 10.19 252 TYR B O 1
ATOM 5362 N N . GLU B 1 253 ? 40.234 30.870 24.476 1.00 10.58 253 GLU B N 1
ATOM 5363 C CA . GLU B 1 253 ? 39.171 29.989 24.931 1.00 10.45 253 GLU B CA 1
ATOM 5364 C C . GLU B 1 253 ? 39.673 29.026 26.005 1.00 11.46 253 GLU B C 1
ATOM 5365 O O . GLU B 1 253 ? 38.942 28.728 26.952 1.00 11.29 253 GLU B O 1
ATOM 5371 N N . VAL B 1 254 ? 40.917 28.552 25.899 1.00 9.29 254 VAL B N 1
ATOM 5372 C CA . VAL B 1 254 ? 41.482 27.764 26.996 1.00 10.21 254 VAL B CA 1
ATOM 5373 C C . VAL B 1 254 ? 41.423 28.543 28.305 1.00 11.85 254 VAL B C 1
ATOM 5374 O O . VAL B 1 254 ? 41.018 28.007 29.345 1.00 13.83 254 VAL B O 1
ATOM 5378 N N . GLN B 1 255 ? 41.789 29.826 28.267 1.00 10.52 255 GLN B N 1
ATOM 5379 C CA . GLN B 1 255 ? 41.835 30.611 29.494 1.00 12.73 255 GLN B CA 1
ATOM 5380 C C . GLN B 1 255 ? 40.438 30.934 29.995 1.00 14.79 255 GLN B C 1
ATOM 5381 O O . GLN B 1 255 ? 40.196 30.919 31.204 1.00 12.11 255 GLN B O 1
ATOM 5387 N N . GLN B 1 256 ? 39.506 31.200 29.079 1.00 11.72 256 GLN B N 1
ATOM 5388 C CA . GLN B 1 256 ? 38.115 31.429 29.463 1.00 12.49 256 GLN B CA 1
ATOM 5389 C C . GLN B 1 256 ? 37.518 30.198 30.133 1.00 11.19 256 GLN B C 1
ATOM 5390 O O . GLN B 1 256 ? 36.678 30.314 31.038 1.00 15.67 256 GLN B O 1
ATOM 5396 N N . ALA B 1 257 ? 37.893 29.011 29.659 1.00 13.14 257 ALA B N 1
ATOM 5397 C CA . ALA B 1 257 ? 37.369 27.778 30.212 1.00 13.53 257 ALA B CA 1
ATOM 5398 C C . ALA B 1 257 ? 37.977 27.447 31.562 1.00 13.68 257 ALA B C 1
ATOM 5399 O O . ALA B 1 257 ? 37.552 26.460 32.172 1.00 14.45 257 ALA B O 1
ATOM 5401 N N . GLY B 1 258 ? 38.955 28.231 32.024 1.00 12.60 258 GLY B N 1
ATOM 5402 C CA . GLY B 1 258 ? 39.636 27.963 33.282 1.00 12.47 258 GLY B CA 1
ATOM 5403 C C . GLY B 1 258 ? 40.932 27.178 33.177 1.00 11.63 258 GLY B C 1
ATOM 5404 O O . GLY B 1 258 ? 41.383 26.626 34.191 1.00 13.51 258 GLY B O 1
ATOM 5405 N N . GLY B 1 259 ? 41.535 27.097 31.993 1.00 11.17 259 GLY B N 1
ATOM 5406 C CA . GLY B 1 259 ? 42.686 26.230 31.766 1.00 11.75 259 GLY B CA 1
ATOM 5407 C C . GLY B 1 259 ? 44.046 26.890 31.619 1.00 11.87 259 GLY B C 1
ATOM 5408 O O . GLY B 1 259 ? 44.980 26.268 31.102 1.00 11.16 259 GLY B O 1
ATOM 5409 N N . GLU B 1 260 ? 44.169 28.131 32.101 1.00 12.84 260 GLU B N 1
ATOM 5410 C CA . GLU B 1 260 ? 45.424 28.879 32.009 1.00 12.93 260 GLU B CA 1
ATOM 5411 C C . GLU B 1 260 ? 46.624 28.071 32.499 1.00 13.26 260 GLU B C 1
ATOM 5412 O O . GLU B 1 260 ? 47.717 28.157 31.934 1.00 13.67 260 GLU B O 1
ATOM 5418 N N . HIS B 1 261 ? 46.458 27.300 33.571 1.00 12.41 261 HIS B N 1
ATOM 5419 C CA . HIS B 1 261 ? 47.593 26.590 34.148 1.00 13.17 261 HIS B CA 1
ATOM 5420 C C . HIS B 1 261 ? 47.612 25.106 33.791 1.00 12.52 261 HIS B C 1
ATOM 5421 O O . HIS B 1 261 ? 48.239 24.314 34.501 1.00 13.87 261 HIS B O 1
ATOM 5428 N N . PHE B 1 262 ? 46.969 24.716 32.684 1.00 11.71 262 PHE B N 1
ATOM 5429 C CA . PHE B 1 262 ? 47.034 23.342 32.195 1.00 12.89 262 PHE B CA 1
ATOM 5430 C C . PHE B 1 262 ? 47.837 23.216 30.896 1.00 12.03 262 PHE B C 1
ATOM 5431 O O . PHE B 1 262 ? 47.674 22.233 30.155 1.00 10.41 262 PHE B O 1
ATOM 5439 N N . PHE B 1 263 ? 48.698 24.184 30.610 1.00 11.71 263 PHE B N 1
ATOM 5440 C CA . PHE B 1 263 ? 49.694 24.037 29.559 1.00 9.51 263 PHE B CA 1
ATOM 5441 C C . PHE B 1 263 ? 50.836 24.995 29.844 1.00 11.68 263 PHE B C 1
ATOM 5442 O O . PHE B 1 263 ? 50.685 25.964 30.590 1.00 12.32 263 PHE B O 1
ATOM 5450 N N . ASP B 1 264 ? 51.977 24.726 29.212 1.00 10.33 264 ASP B N 1
ATOM 5451 C CA . ASP B 1 264 ? 53.223 25.424 29.503 1.00 10.29 264 ASP B CA 1
ATOM 5452 C C . ASP B 1 264 ? 53.757 26.276 28.366 1.00 10.71 264 ASP B C 1
ATOM 5453 O O . ASP B 1 264 ? 54.383 27.305 28.634 1.00 10.35 264 ASP B O 1
ATOM 5458 N N . VAL B 1 265 ? 53.524 25.880 27.117 1.00 11.25 265 VAL 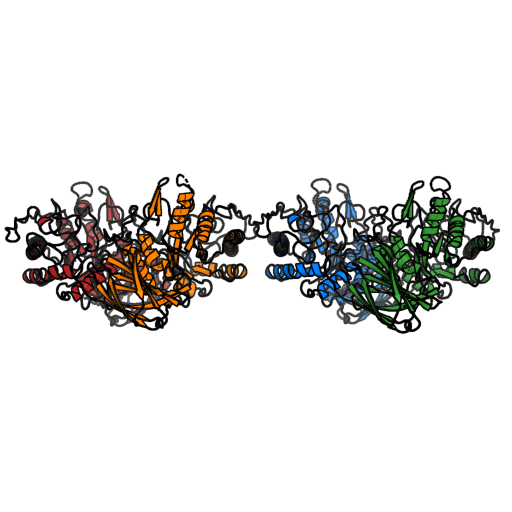B N 1
ATOM 5459 C CA . VAL B 1 265 ? 54.174 26.463 25.948 1.00 11.50 265 VAL B CA 1
ATOM 5460 C C . VAL B 1 265 ? 53.108 26.653 24.878 1.00 10.94 265 VAL B C 1
ATOM 5461 O O . VAL B 1 265 ? 52.364 25.715 24.561 1.00 10.41 265 VAL B O 1
ATOM 5465 N N . ALA B 1 266 ? 53.011 27.862 24.340 1.00 10.54 266 ALA B N 1
ATOM 5466 C CA . ALA B 1 266 ? 52.115 28.106 23.213 1.00 10.06 266 ALA B CA 1
ATOM 5467 C C . ALA B 1 266 ? 52.815 27.712 21.914 1.00 10.78 266 ALA B C 1
ATOM 5468 O O . ALA B 1 266 ? 53.888 28.230 21.604 1.00 10.72 266 ALA B O 1
ATOM 5470 N N . THR B 1 267 ? 52.212 26.808 21.151 1.00 10.08 267 THR B N 1
ATOM 5471 C CA . THR B 1 267 ? 52.788 26.390 19.875 1.00 9.46 267 THR B CA 1
ATOM 5472 C C . THR B 1 267 ? 51.859 26.755 18.727 1.00 8.03 267 THR B C 1
ATOM 5473 O O . THR B 1 267 ? 50.630 26.704 18.848 1.00 10.99 267 THR B O 1
ATOM 5477 N N . TRP B 1 268 ? 52.456 27.083 17.586 1.00 10.02 268 TRP B N 1
ATOM 5478 C CA . TRP B 1 268 ? 51.673 27.624 16.492 1.00 8.14 268 TRP B CA 1
ATOM 5479 C C . TRP B 1 268 ? 52.461 27.455 15.205 1.00 9.88 268 TRP B C 1
ATOM 5480 O O . TRP B 1 268 ? 53.687 27.357 15.233 1.00 11.38 268 TRP B O 1
ATOM 5491 N N . HIS B 1 269 ? 51.732 27.385 14.093 1.00 8.05 269 HIS B N 1
ATOM 5492 C CA . HIS B 1 269 ? 52.306 27.281 12.755 1.00 8.79 269 HIS B CA 1
ATOM 5493 C C . HIS B 1 269 ? 52.114 28.603 12.019 1.00 8.98 269 HIS B C 1
ATOM 5494 O O . HIS B 1 269 ? 51.268 29.426 12.381 1.00 10.07 269 HIS B O 1
ATOM 5501 N N . ASN B 1 270 ? 52.905 28.812 10.963 1.00 9.74 270 ASN B N 1
ATOM 5502 C CA . ASN B 1 270 ? 52.909 30.086 10.247 1.00 9.06 270 ASN B CA 1
ATOM 5503 C C . ASN B 1 270 ? 52.196 30.030 8.894 1.00 11.56 270 ASN B C 1
ATOM 5504 O O . ASN B 1 270 ? 52.425 30.891 8.043 1.00 14.19 270 ASN B O 1
ATOM 5509 N N . TYR B 1 271 ? 51.320 29.050 8.685 1.00 12.07 271 TYR B N 1
ATOM 5510 C CA . TYR B 1 271 ? 50.692 28.877 7.377 1.00 10.46 271 TYR B CA 1
ATOM 5511 C C . TYR B 1 271 ? 49.549 29.849 7.140 1.00 14.39 271 TYR B C 1
ATOM 5512 O O . TYR B 1 271 ? 49.404 30.373 6.032 1.00 13.97 271 TYR B O 1
ATOM 5521 N N . GLN B 1 272 ? 48.686 30.063 8.138 1.00 11.28 272 GLN B N 1
ATOM 5522 C CA . GLN B 1 272 ? 47.391 30.675 7.867 1.00 13.95 272 GLN B CA 1
ATOM 5523 C C . GLN B 1 272 ? 47.174 31.968 8.632 1.00 13.77 272 GLN B C 1
ATOM 5524 O O . GLN B 1 272 ? 46.044 32.456 8.678 1.00 16.07 272 GLN B O 1
ATOM 5530 N N A SER B 1 273 ? 48.229 32.507 9.251 0.55 14.83 273 SER B N 1
ATOM 5531 N N B SER B 1 273 ? 48.226 32.520 9.241 0.45 14.83 273 SER B N 1
ATOM 5532 C CA A SER B 1 273 ? 48.235 33.819 9.886 0.55 14.19 273 SER B CA 1
ATOM 5533 C CA B SER B 1 273 ? 48.242 33.871 9.795 0.45 14.17 273 SER B CA 1
ATOM 5534 C C A SER B 1 273 ? 49.610 34.054 10.493 0.55 13.87 273 SER B C 1
ATOM 5535 C C B SER B 1 273 ? 49.581 34.085 10.482 0.45 13.90 273 SER B C 1
ATOM 5536 O O A SER B 1 273 ? 50.133 33.181 11.191 0.55 14.15 273 SER B O 1
ATOM 5537 O O B SER B 1 273 ? 50.043 33.218 11.229 0.45 14.14 273 SER B O 1
ATOM 5542 N N . SER B 1 274 ? 50.212 35.218 10.222 1.00 17.04 274 SER B N 1
ATOM 5543 C CA . SER B 1 274 ? 51.501 35.514 10.820 1.00 17.61 274 SER B CA 1
ATOM 5544 C C . SER B 1 274 ? 51.376 36.690 11.771 1.00 19.21 274 SER B C 1
ATOM 5545 O O . SER B 1 274 ? 50.657 37.650 11.476 1.00 25.66 274 SER B O 1
ATOM 5548 N N . PRO B 1 275 ? 52.055 36.651 12.908 1.00 20.29 275 PRO B N 1
ATOM 5549 C CA . PRO B 1 275 ? 51.935 37.734 13.881 1.00 20.06 275 PRO B CA 1
ATOM 5550 C C . PRO B 1 275 ? 52.902 38.874 13.599 1.00 21.45 275 PRO B C 1
ATOM 5551 O O . PRO B 1 275 ? 53.907 38.727 12.900 1.00 26.00 275 PRO B O 1
ATOM 5555 N N . GLU B 1 276 ? 52.544 40.038 14.137 1.00 23.29 276 GLU B N 1
ATOM 5556 C CA . GLU B 1 276 ? 53.494 41.116 14.357 1.00 20.28 276 GLU B CA 1
ATOM 5557 C C . GLU B 1 276 ? 53.411 41.582 15.806 1.00 20.43 276 GLU B C 1
ATOM 5558 O O . GLU B 1 276 ? 53.984 42.620 16.148 1.00 23.19 276 GLU B O 1
ATOM 5564 N N . ARG B 1 277 ? 52.728 40.821 16.656 1.00 20.71 277 ARG B N 1
ATOM 5565 C CA . ARG B 1 277 ? 52.415 41.161 18.036 1.00 21.39 277 ARG B CA 1
ATOM 5566 C C . ARG B 1 277 ? 52.525 39.911 18.897 1.00 22.20 277 ARG B C 1
ATOM 5567 O O . ARG B 1 277 ? 52.380 38.791 18.398 1.00 20.31 277 ARG B O 1
ATOM 5575 N N . PRO B 1 278 ? 52.761 40.072 20.198 1.00 23.95 278 PRO B N 1
ATOM 5576 C CA . PRO B 1 278 ? 52.913 38.905 21.079 1.00 21.65 278 PRO B CA 1
ATOM 5577 C C . PRO B 1 278 ? 51.628 38.093 21.178 1.00 21.67 278 PRO B C 1
ATOM 5578 O O . PRO B 1 278 ? 50.562 38.482 20.693 1.00 27.63 278 PRO B O 1
ATOM 5582 N N . PHE B 1 279 ? 51.740 36.936 21.815 1.00 20.17 279 PHE B N 1
ATOM 5583 C CA . PHE B 1 279 ? 50.569 36.101 22.048 1.00 18.75 279 PHE B CA 1
ATOM 5584 C C . PHE B 1 279 ? 49.899 36.440 23.373 1.00 22.99 279 PHE B C 1
ATOM 5585 O O . PHE B 1 279 ? 50.490 37.060 24.255 1.00 22.38 279 PHE B O 1
ATOM 5593 N N . ASN B 1 280 ? 48.643 36.014 23.496 1.00 18.57 280 ASN B N 1
ATOM 5594 C CA . ASN B 1 280 ? 47.773 36.422 24.597 1.00 23.38 280 ASN B CA 1
ATOM 5595 C C . ASN B 1 280 ? 47.891 35.448 25.768 1.00 26.59 280 ASN B C 1
ATOM 5596 O O . ASN B 1 280 ? 46.921 34.842 26.229 1.00 28.30 280 ASN B O 1
ATOM 5601 N N . VAL B 1 281 ? 49.117 35.340 26.270 1.00 22.68 281 VAL B N 1
ATOM 5602 C CA . VAL B 1 281 ? 49.467 34.374 27.304 1.00 22.50 281 VAL B CA 1
ATOM 5603 C C . VAL B 1 281 ? 50.541 35.006 28.187 1.00 28.79 281 VAL B C 1
ATOM 5604 O O . VAL B 1 281 ? 51.439 35.697 27.696 1.00 36.45 281 VAL B O 1
ATOM 5608 N N . VAL B 1 282 ? 50.412 34.830 29.500 1.00 26.29 282 VAL B N 1
ATOM 5609 C CA . VAL B 1 282 ? 51.297 35.470 30.471 1.00 28.56 282 VAL B CA 1
ATOM 5610 C C . VAL B 1 282 ? 52.243 34.424 31.047 1.00 25.38 282 VAL B C 1
ATOM 5611 O O . VAL B 1 282 ? 51.802 33.369 31.520 1.00 24.50 282 VAL B O 1
ATOM 5615 N N . GLY B 1 283 ? 53.541 34.713 31.002 1.00 26.87 283 GLY B N 1
ATOM 5616 C CA . GLY B 1 283 ? 54.528 33.832 31.600 1.00 23.20 283 GLY B CA 1
ATOM 5617 C C . GLY B 1 283 ? 54.696 32.491 30.923 1.00 30.13 283 GLY B C 1
ATOM 5618 O O . GLY B 1 283 ? 55.082 31.518 31.581 1.00 28.39 283 GLY B O 1
ATOM 5619 N N . LYS B 1 284 ? 54.403 32.402 29.623 1.00 19.77 284 LYS B N 1
ATOM 5620 C CA . LYS B 1 284 ? 54.651 31.187 28.866 1.00 16.35 284 LYS B CA 1
ATOM 5621 C C . LYS B 1 284 ? 55.398 31.520 27.583 1.00 15.28 284 LYS B C 1
ATOM 5622 O O . LYS B 1 284 ? 55.075 32.507 26.914 1.00 15.89 284 LYS B O 1
ATOM 5628 N N . PRO B 1 285 ? 56.397 30.724 27.224 1.00 15.58 285 PRO B N 1
ATOM 5629 C CA . PRO B 1 285 ? 57.067 30.912 25.937 1.00 14.67 285 PRO B CA 1
ATOM 5630 C C . PRO B 1 285 ? 56.175 30.440 24.802 1.00 12.68 285 PRO B C 1
ATOM 5631 O O . PRO B 1 285 ? 55.187 29.724 24.992 1.00 11.70 285 PRO B O 1
ATOM 5635 N N . ASN B 1 286 ? 56.540 30.837 23.588 1.00 10.68 286 ASN B N 1
ATOM 5636 C CA . ASN B 1 286 ? 55.862 30.311 22.410 1.00 9.98 286 ASN B CA 1
ATOM 5637 C C . ASN B 1 286 ? 56.887 29.812 21.400 1.00 10.50 286 ASN B C 1
ATOM 5638 O O . ASN B 1 286 ? 58.009 30.319 21.321 1.00 10.04 286 ASN B O 1
ATOM 5643 N N . ILE B 1 287 ? 56.498 28.794 20.638 1.00 9.89 287 ILE B N 1
ATOM 5644 C CA . ILE B 1 287 ? 57.353 28.229 19.601 1.00 12.46 287 ILE B CA 1
ATOM 5645 C C . ILE B 1 287 ? 56.548 28.161 18.320 1.00 9.42 287 ILE B C 1
ATOM 5646 O O . ILE B 1 287 ? 55.420 27.664 18.327 1.00 10.52 287 ILE B O 1
ATOM 5651 N N . MET B 1 288 ? 57.124 28.659 17.227 1.00 8.41 288 MET B N 1
ATOM 5652 C CA . MET B 1 288 ? 56.642 28.358 15.878 1.00 8.12 288 MET B CA 1
ATOM 5653 C C . MET B 1 288 ? 57.089 26.962 15.484 1.00 10.65 288 MET B C 1
ATOM 5654 O O . MET B 1 288 ? 58.227 26.777 15.060 1.00 9.20 288 MET B O 1
ATOM 5659 N N . THR B 1 289 ? 56.184 25.987 15.562 1.00 9.10 289 THR B N 1
ATOM 5660 C CA . THR B 1 289 ? 56.572 24.585 15.478 1.00 8.08 289 THR B CA 1
ATOM 5661 C C . THR B 1 289 ? 56.474 23.986 14.078 1.00 9.99 289 THR B C 1
ATOM 5662 O O . THR B 1 289 ? 56.850 22.816 13.906 1.00 9.65 289 THR B O 1
ATOM 5666 N N . GLU B 1 290 ? 55.998 24.738 13.077 1.00 8.11 290 GLU B N 1
ATOM 5667 C CA . GLU B 1 290 ? 55.967 24.225 11.712 1.00 7.89 290 GLU B CA 1
ATOM 5668 C C . GLU B 1 290 ? 55.703 25.324 10.688 1.00 10.82 290 GLU B C 1
ATOM 5669 O O . GLU B 1 290 ? 54.713 26.058 10.788 1.00 10.92 290 GLU B O 1
ATOM 5675 N N . TRP B 1 291 ? 56.573 25.430 9.687 1.00 10.58 291 TRP B N 1
ATOM 5676 C CA . TRP B 1 291 ? 56.269 26.202 8.490 1.00 11.09 291 TRP B CA 1
ATOM 5677 C C . TRP B 1 291 ? 57.165 25.701 7.367 1.00 9.67 291 TRP B C 1
ATOM 5678 O O . TRP B 1 291 ? 58.208 25.099 7.610 1.00 11.81 291 TRP B O 1
ATOM 5689 N N . ALA B 1 292 ? 56.736 25.948 6.139 1.00 11.33 292 ALA B N 1
ATOM 5690 C CA . ALA B 1 292 ? 57.547 25.611 4.972 1.00 12.14 292 ALA B CA 1
ATOM 5691 C C . ALA B 1 292 ? 56.859 26.193 3.752 1.00 12.76 292 ALA B C 1
ATOM 5692 O O . ALA B 1 292 ? 55.694 26.596 3.803 1.00 13.31 292 ALA B O 1
ATOM 5694 N N . ASP B 1 293 ? 57.601 26.226 2.651 1.00 11.54 293 ASP B N 1
ATOM 5695 C CA . ASP B 1 293 ? 57.024 26.477 1.331 1.00 14.02 293 ASP B CA 1
ATOM 5696 C C . ASP B 1 293 ? 56.323 25.198 0.887 1.00 11.65 293 ASP B C 1
ATOM 5697 O O . ASP B 1 293 ? 56.945 24.271 0.359 1.00 9.51 293 ASP B O 1
ATOM 5702 N N . GLY B 1 294 ? 55.009 25.133 1.117 1.00 12.52 294 GLY B N 1
ATOM 5703 C CA . GLY B 1 294 ? 54.305 23.884 0.903 1.00 13.84 294 GLY B CA 1
ATOM 5704 C C . GLY B 1 294 ? 54.048 23.541 -0.545 1.00 15.26 294 GLY B C 1
ATOM 5705 O O . GLY B 1 294 ? 53.776 22.375 -0.849 1.00 17.30 294 GLY B O 1
ATOM 5706 N N . SER B 1 295 ? 54.132 24.525 -1.447 1.00 11.48 295 SER B N 1
ATOM 5707 C CA . SER B 1 295 ? 53.692 24.343 -2.829 1.00 15.17 295 SER B CA 1
ATOM 5708 C C . SER B 1 295 ? 54.776 24.474 -3.888 1.00 17.24 295 SER B C 1
ATOM 5709 O O . SER B 1 295 ? 54.595 23.938 -4.993 1.00 16.94 295 SER B O 1
ATOM 5712 N N . GLY B 1 296 ? 55.860 25.201 -3.623 1.00 13.25 296 GLY B N 1
ATOM 5713 C CA . GLY B 1 296 ? 56.823 25.498 -4.659 1.00 12.89 296 GLY B CA 1
ATOM 5714 C C . GLY B 1 296 ? 57.877 24.424 -4.858 1.00 13.39 296 GLY B C 1
ATOM 5715 O O . GLY B 1 296 ? 58.030 23.511 -4.051 1.00 14.11 296 GLY B O 1
ATOM 5716 N N . PRO B 1 297 ? 58.605 24.509 -5.967 1.00 11.60 297 PRO B N 1
ATOM 5717 C CA . PRO B 1 297 ? 59.684 23.543 -6.225 1.00 14.75 297 PRO B CA 1
ATOM 5718 C C . PRO B 1 297 ? 60.780 23.633 -5.168 1.00 14.54 297 PRO B C 1
ATOM 5719 O O . PRO B 1 297 ? 60.920 24.635 -4.459 1.00 15.39 297 PRO B O 1
ATOM 5723 N N . TRP B 1 298 ? 61.542 22.542 -5.048 1.00 13.53 298 TRP B N 1
ATOM 5724 C CA . TRP B 1 298 ? 62.773 22.568 -4.264 1.00 14.38 298 TRP B CA 1
ATOM 5725 C C . TRP B 1 298 ? 63.586 23.815 -4.597 1.00 12.92 298 TRP B C 1
ATOM 5726 O O . TRP B 1 298 ? 63.749 24.182 -5.763 1.00 12.98 298 TRP B O 1
ATOM 5737 N N . ASN B 1 299 ? 64.095 24.474 -3.558 1.00 12.86 299 ASN B N 1
ATOM 5738 C CA . ASN B 1 299 ? 64.758 25.760 -3.717 1.00 11.72 299 ASN B CA 1
ATOM 5739 C C . ASN B 1 299 ? 65.861 25.887 -2.684 1.00 13.05 299 ASN B C 1
ATOM 5740 O O . ASN B 1 299 ? 65.650 25.589 -1.506 1.00 12.58 299 ASN B O 1
ATOM 5745 N N . THR B 1 300 ? 67.032 26.334 -3.142 1.00 12.12 300 THR B N 1
ATOM 5746 C CA . THR B 1 300 ? 68.187 26.535 -2.280 1.00 11.36 300 THR B CA 1
ATOM 5747 C C . THR B 1 300 ? 68.672 27.976 -2.222 1.00 11.92 300 THR B C 1
ATOM 5748 O O . THR B 1 300 ? 69.573 28.264 -1.429 1.00 13.13 300 THR B O 1
ATOM 5752 N N . THR B 1 301 ? 68.138 28.882 -3.040 1.00 10.93 301 THR B N 1
ATOM 5753 C CA . THR B 1 301 ? 68.779 30.181 -3.190 1.00 13.66 301 THR B CA 1
ATOM 5754 C C . THR B 1 301 ? 68.627 31.051 -1.940 1.00 11.64 301 THR B C 1
ATOM 5755 O O . THR B 1 301 ? 67.710 30.873 -1.126 1.00 11.69 301 THR B O 1
ATOM 5759 N N . TRP B 1 302 ? 69.591 31.962 -1.771 1.00 11.51 302 TRP B N 1
ATOM 5760 C CA . TRP B 1 302 ? 69.601 32.911 -0.658 1.00 13.34 302 TRP B CA 1
ATOM 5761 C C . TRP B 1 302 ? 68.829 34.188 -0.992 1.00 9.46 302 TRP B C 1
ATOM 5762 O O . TRP B 1 302 ? 67.872 34.551 -0.293 1.00 13.08 302 TRP B O 1
ATOM 5773 N N . ASP B 1 303 ? 69.241 34.889 -2.055 1.00 11.49 303 ASP B N 1
ATOM 5774 C CA . ASP B 1 303 ? 68.545 36.105 -2.458 1.00 10.82 303 ASP B CA 1
ATOM 5775 C C . ASP B 1 303 ? 68.746 36.298 -3.962 1.00 12.12 303 ASP B C 1
ATOM 5776 O O . ASP B 1 303 ? 69.586 37.074 -4.428 1.00 13.13 303 ASP B O 1
ATOM 5781 N N . VAL B 1 304 ? 67.961 35.557 -4.734 1.00 12.92 304 VAL B N 1
ATOM 5782 C CA . VAL B 1 304 ? 67.947 35.680 -6.178 1.00 12.88 304 VAL B CA 1
ATOM 5783 C C . VAL B 1 304 ? 66.600 36.176 -6.677 1.00 15.73 304 VAL B C 1
ATOM 5784 O O . VAL B 1 304 ? 66.533 37.060 -7.540 1.00 17.18 304 VAL B O 1
ATOM 5788 N N . SER B 1 305 ? 65.516 35.652 -6.120 1.00 13.30 305 SER B N 1
ATOM 5789 C CA . SER B 1 305 ? 64.175 35.982 -6.574 1.00 10.99 305 SER B CA 1
ATOM 5790 C C . SER B 1 305 ? 63.420 36.900 -5.624 1.00 10.67 305 SER B C 1
ATOM 5791 O O . SER B 1 305 ? 62.562 37.660 -6.072 1.00 11.79 305 SER B O 1
ATOM 5794 N N . GLY B 1 306 ? 63.713 36.848 -4.330 1.00 9.58 306 GLY B N 1
ATOM 5795 C CA . GLY B 1 306 ? 62.844 37.502 -3.363 1.00 8.97 306 GLY B CA 1
ATOM 5796 C C . GLY B 1 306 ? 61.615 36.712 -2.975 1.00 12.44 306 GLY B C 1
ATOM 5797 O O . GLY B 1 306 ? 60.735 37.257 -2.294 1.00 12.24 306 GLY B O 1
ATOM 5798 N N . GLN B 1 307 ? 61.514 35.457 -3.389 1.00 9.95 307 GLN B N 1
ATOM 5799 C CA . GLN B 1 307 ? 60.364 34.639 -3.045 1.00 11.91 307 GLN B CA 1
ATOM 5800 C C . GLN B 1 307 ? 60.516 34.076 -1.627 1.00 10.27 307 GLN B C 1
ATOM 5801 O O . GLN B 1 307 ? 61.623 33.951 -1.092 1.00 11.10 307 GLN B O 1
ATOM 5807 N N . LEU B 1 308 ? 59.370 33.756 -1.010 1.00 9.55 308 LEU B N 1
ATOM 5808 C CA . LEU B 1 308 ? 59.349 33.392 0.408 1.00 8.92 308 LEU B CA 1
ATOM 5809 C C . LEU B 1 308 ? 60.147 32.131 0.727 1.00 10.92 308 LEU B C 1
ATOM 5810 O O . LEU B 1 308 ? 60.478 31.908 1.897 1.00 10.71 308 LEU B O 1
ATOM 5815 N N . ALA B 1 309 ? 60.483 31.313 -0.274 1.00 10.00 309 ALA B N 1
ATOM 5816 C CA . ALA B 1 309 ? 61.259 30.102 -0.039 1.00 9.40 309 ALA B CA 1
ATOM 5817 C C . ALA B 1 309 ? 62.727 30.397 0.248 1.00 11.60 309 ALA B C 1
ATOM 5818 O O . ALA B 1 309 ? 63.446 29.516 0.739 1.00 11.44 309 ALA B O 1
ATOM 5820 N N . GLU B 1 310 ? 63.179 31.610 -0.025 1.00 11.36 310 GLU B N 1
ATOM 5821 C CA . GLU B 1 310 ? 64.605 31.891 -0.048 1.00 10.69 310 GLU B CA 1
ATOM 5822 C C . GLU B 1 310 ? 65.176 32.070 1.351 1.00 11.00 310 GLU B C 1
ATOM 5823 O O . GLU B 1 310 ? 64.485 32.442 2.302 1.00 10.97 310 GLU B O 1
ATOM 5829 N N . GLY B 1 311 ? 66.478 31.821 1.455 1.00 8.30 311 GLY B N 1
ATOM 5830 C CA . GLY B 1 311 ? 67.133 31.903 2.756 1.00 10.83 311 GLY B CA 1
ATOM 5831 C C . GLY B 1 311 ? 67.057 33.276 3.399 1.00 10.88 311 GLY B C 1
ATOM 5832 O O . GLY B 1 311 ? 66.835 33.388 4.607 1.00 10.75 311 GLY B O 1
ATOM 5833 N N . LEU B 1 312 ? 67.266 34.345 2.618 1.00 9.97 312 LEU B N 1
ATOM 5834 C CA . LEU B 1 312 ? 67.210 35.688 3.205 1.00 10.94 312 LEU B CA 1
ATOM 5835 C C . LEU B 1 312 ? 65.816 35.989 3.747 1.00 10.49 312 LEU B C 1
ATOM 5836 O O . LEU B 1 312 ? 65.675 36.580 4.826 1.00 8.21 312 LEU B O 1
ATOM 5841 N N . GLN B 1 313 ? 64.772 35.552 3.036 1.00 8.89 313 GLN B N 1
ATOM 5842 C CA . GLN B 1 313 ? 63.419 35.743 3.555 1.00 9.44 313 GLN B CA 1
ATOM 5843 C C . GLN B 1 313 ? 63.219 35.019 4.883 1.00 11.05 313 GLN B C 1
ATOM 5844 O O . GLN B 1 313 ? 62.618 35.575 5.811 1.00 11.37 313 GLN B O 1
ATOM 5850 N N . TRP B 1 314 ? 63.736 33.793 5.004 1.00 9.27 314 TRP B N 1
ATOM 5851 C CA . TRP B 1 314 ? 63.561 33.038 6.243 1.00 8.49 314 TRP B CA 1
ATOM 5852 C C . TRP B 1 314 ? 64.323 33.675 7.393 1.00 9.64 314 TRP B C 1
ATOM 5853 O O . TRP B 1 314 ? 63.842 33.652 8.530 1.00 8.41 314 TRP B O 1
ATOM 5864 N N . ALA B 1 315 ? 65.470 34.305 7.117 1.00 9.60 315 ALA B N 1
ATOM 5865 C CA . ALA B 1 315 ? 66.130 35.059 8.181 1.00 8.79 315 ALA B CA 1
ATOM 5866 C C . ALA B 1 315 ? 65.255 36.217 8.649 1.00 9.17 315 ALA B C 1
ATOM 5867 O O . ALA B 1 315 ? 65.197 36.526 9.848 1.00 8.25 315 ALA B O 1
ATOM 5869 N N . LEU B 1 316 ? 64.565 36.872 7.705 1.00 10.69 316 LEU B N 1
ATOM 5870 C CA . LEU B 1 316 ? 63.697 37.987 8.039 1.00 8.61 316 LEU B CA 1
ATOM 5871 C C . LEU B 1 316 ? 62.439 37.511 8.758 1.00 11.19 316 LEU B C 1
ATOM 5872 O O . LEU B 1 316 ? 61.989 38.154 9.712 1.00 11.76 316 LEU B O 1
ATOM 5877 N N . TYR B 1 317 ? 61.854 36.391 8.316 1.00 10.06 317 TYR B N 1
ATOM 5878 C CA . TYR B 1 317 ? 60.687 35.851 9.017 1.00 9.59 317 TYR B CA 1
ATOM 5879 C C . TYR B 1 317 ? 61.034 35.496 10.452 1.00 11.51 317 TYR B C 1
ATOM 5880 O O . TYR B 1 317 ? 60.223 35.695 11.375 1.00 12.50 317 TYR B O 1
ATOM 5889 N N . MET B 1 318 ? 62.234 34.973 10.659 1.00 10.36 318 MET B N 1
ATOM 5890 C CA . MET B 1 318 ? 62.633 34.571 11.997 1.00 9.84 318 MET B CA 1
ATOM 5891 C C . MET B 1 318 ? 62.873 35.807 12.853 1.00 10.44 318 MET B C 1
ATOM 5892 O O . MET B 1 318 ? 62.417 35.879 14.002 1.00 10.37 318 MET B O 1
ATOM 5897 N N . HIS B 1 319 ? 63.546 36.813 12.284 1.00 10.33 319 HIS B N 1
ATOM 5898 C CA . HIS B 1 319 ? 63.709 38.083 12.989 1.00 9.68 319 HIS B CA 1
ATOM 5899 C C . HIS B 1 319 ? 62.366 38.646 13.456 1.00 13.92 319 HIS B C 1
ATOM 5900 O O . HIS B 1 319 ? 62.252 39.157 14.577 1.00 11.94 319 HIS B O 1
ATOM 5907 N N . ASN B 1 320 ? 61.332 38.561 12.610 1.00 9.53 320 ASN B N 1
ATOM 5908 C CA . ASN B 1 320 ? 60.037 39.115 12.990 1.00 11.60 320 ASN B CA 1
ATOM 5909 C C . ASN B 1 320 ? 59.463 38.370 14.187 1.00 13.73 320 ASN B C 1
ATOM 5910 O O . ASN B 1 320 ? 59.014 38.990 15.158 1.00 12.00 320 ASN B O 1
ATOM 5915 N N . ALA B 1 321 ? 59.479 37.033 14.139 1.00 11.88 321 ALA B N 1
ATOM 5916 C CA . ALA B 1 321 ? 58.915 36.261 15.241 1.00 12.69 321 ALA B CA 1
ATOM 5917 C C . ALA B 1 321 ? 59.684 36.515 16.528 1.00 11.85 321 ALA B C 1
ATOM 5918 O O . ALA B 1 321 ? 59.081 36.740 17.588 1.00 9.54 321 ALA B O 1
ATOM 5920 N N . PHE B 1 322 ? 61.019 36.509 16.451 1.00 10.13 322 PHE B N 1
ATOM 5921 C CA . PHE B 1 322 ? 61.814 36.632 17.671 1.00 11.06 322 PHE B CA 1
ATOM 5922 C C . PHE B 1 322 ? 61.706 38.034 18.269 1.00 11.08 322 PHE B C 1
ATOM 5923 O O . PHE B 1 322 ? 61.718 38.177 19.498 1.00 12.47 322 PHE B O 1
ATOM 5931 N N . THR B 1 323 ? 61.585 39.083 17.443 1.00 12.09 323 THR B N 1
ATOM 5932 C CA . THR B 1 323 ? 61.534 40.424 18.022 1.00 11.37 323 THR B CA 1
ATOM 5933 C C . THR B 1 323 ? 60.121 40.964 18.201 1.00 13.76 323 THR B C 1
ATOM 5934 O O . THR B 1 323 ? 59.910 41.816 19.068 1.00 15.52 323 THR B O 1
ATOM 5938 N N . ASN B 1 324 ? 59.140 40.509 17.418 1.00 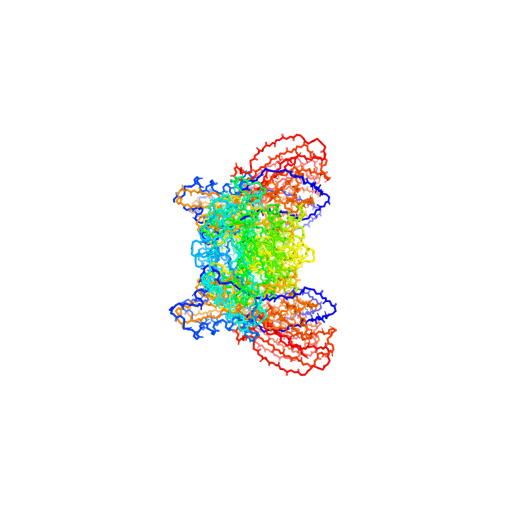12.32 324 ASN B N 1
ATOM 5939 C CA . ASN B 1 324 ? 57.804 41.077 17.539 1.00 14.59 324 ASN B CA 1
ATOM 5940 C C . ASN B 1 324 ? 56.783 40.151 18.175 1.00 14.25 324 ASN B C 1
ATOM 5941 O O . ASN B 1 324 ? 55.720 40.628 18.587 1.00 15.21 324 ASN B O 1
ATOM 5946 N N . SER B 1 325 ? 57.067 38.851 18.284 1.00 12.76 325 SER B N 1
ATOM 5947 C CA . SER B 1 325 ? 56.174 37.980 19.041 1.00 12.99 325 SER B CA 1
ATOM 5948 C C . SER B 1 325 ? 56.918 37.210 20.130 1.00 17.51 325 SER B C 1
ATOM 5949 O O . SER B 1 325 ? 56.372 36.251 20.689 1.00 16.63 325 SER B O 1
ATOM 5952 N N . ASP B 1 326 ? 58.140 37.635 20.470 1.00 14.88 326 ASP B N 1
ATOM 5953 C CA . ASP B 1 326 ? 58.914 37.017 21.564 1.00 14.57 326 ASP B CA 1
ATOM 5954 C C . ASP B 1 326 ? 59.045 35.493 21.415 1.00 13.04 326 ASP B C 1
ATOM 5955 O O . ASP B 1 326 ? 59.102 34.753 22.398 1.00 13.34 326 ASP B O 1
ATOM 5960 N N . THR B 1 327 ? 59.135 35.015 20.182 1.00 10.89 327 THR B N 1
ATOM 5961 C CA . THR B 1 327 ? 59.159 33.584 19.912 1.00 10.04 327 THR B CA 1
ATOM 5962 C C . THR B 1 327 ? 60.506 32.954 20.280 1.00 11.69 327 THR B C 1
ATOM 5963 O O . THR B 1 327 ? 61.570 33.508 20.002 1.00 13.06 327 THR B O 1
ATOM 5967 N N . SER B 1 328 ? 60.440 31.784 20.926 1.00 13.61 328 SER B N 1
ATOM 5968 C CA . SER B 1 328 ? 61.612 31.109 21.477 1.00 12.76 328 SER B CA 1
ATOM 5969 C C . SER B 1 328 ? 62.187 30.025 20.574 1.00 12.30 328 SER B C 1
ATOM 5970 O O . SER B 1 328 ? 63.335 29.618 20.778 1.00 11.38 328 SER B O 1
ATOM 5973 N N . GLY B 1 329 ? 61.428 29.532 19.600 1.00 10.93 329 GLY B N 1
ATOM 5974 C CA . GLY B 1 329 ? 61.959 28.503 18.727 1.00 8.74 329 GLY B CA 1
ATOM 5975 C C . GLY B 1 329 ? 61.243 28.559 17.401 1.00 9.38 329 GLY B C 1
ATOM 5976 O O . GLY B 1 329 ? 60.217 29.222 17.262 1.00 9.39 329 GLY B O 1
ATOM 5977 N N . TYR B 1 330 ? 61.785 27.834 16.424 1.00 9.48 330 TYR B N 1
ATOM 5978 C CA . TYR B 1 330 ? 61.305 27.966 15.055 1.00 10.10 330 TYR B CA 1
ATOM 5979 C C . TYR B 1 330 ? 61.632 26.688 14.303 1.00 11.27 330 TYR B C 1
ATOM 5980 O O . TYR B 1 330 ? 62.798 26.289 14.250 1.00 11.55 330 TYR B O 1
ATOM 5989 N N . ASN B 1 331 ? 60.623 26.075 13.704 1.00 10.27 331 ASN B N 1
ATOM 5990 C CA . ASN B 1 331 ? 60.789 24.803 13.009 1.00 8.88 331 ASN B CA 1
ATOM 5991 C C . ASN B 1 331 ? 60.419 24.941 11.543 1.00 10.02 331 ASN B C 1
ATOM 5992 O O . ASN B 1 331 ? 59.333 25.420 11.219 1.00 11.45 331 ASN B O 1
ATOM 5997 N N . HIS B 1 332 ? 61.309 24.480 10.665 1.00 8.31 332 HIS B N 1
ATOM 5998 C CA . HIS B 1 332 ? 60.865 24.011 9.357 1.00 10.92 332 HIS B CA 1
ATOM 5999 C C . HIS B 1 332 ? 59.858 22.863 9.533 1.00 10.60 332 HIS B C 1
ATOM 6000 O O . HIS B 1 332 ? 59.728 22.262 10.609 1.00 12.06 332 HIS B O 1
ATOM 6007 N N . TRP B 1 333 ? 59.150 22.540 8.454 1.00 11.32 333 TRP B N 1
ATOM 6008 C CA . TRP B 1 333 ? 58.274 21.368 8.472 1.00 10.06 333 TRP B CA 1
ATOM 6009 C C . TRP B 1 333 ? 59.094 20.079 8.491 1.00 11.98 333 TRP B C 1
ATOM 6010 O O . TRP B 1 333 ? 59.329 19.519 9.564 1.00 11.20 333 TRP B O 1
ATOM 6021 N N . TRP B 1 334 ? 59.566 19.600 7.339 1.00 12.60 334 TRP B N 1
ATOM 6022 C CA . TRP B 1 334 ? 60.391 18.393 7.340 1.00 10.83 334 TRP B CA 1
ATOM 6023 C C . TRP B 1 334 ? 61.889 18.711 7.370 1.00 9.11 334 TRP B C 1
ATOM 6024 O O . TRP B 1 334 ? 62.339 19.750 6.875 1.00 8.85 334 TRP B O 1
ATOM 6035 N N . CYS B 1 335 ? 62.658 17.797 7.974 1.00 11.14 335 CYS B N 1
ATOM 6036 C CA . CYS B 1 335 ? 64.118 17.900 7.961 1.00 11.16 335 CYS B CA 1
ATOM 6037 C C . CYS B 1 335 ? 64.692 17.593 6.581 1.00 10.15 335 CYS B C 1
ATOM 6038 O O . CYS B 1 335 ? 65.371 18.433 5.972 1.00 10.00 335 CYS B O 1
ATOM 6041 N N . ALA B 1 336 ? 64.456 16.386 6.076 1.00 12.16 336 ALA B N 1
ATOM 6042 C CA . ALA B 1 336 ? 65.196 15.964 4.893 1.00 14.25 336 ALA B CA 1
ATOM 6043 C C . ALA B 1 336 ? 64.454 14.852 4.165 1.00 10.84 336 ALA B C 1
ATOM 6044 O O . ALA B 1 336 ? 63.820 14.001 4.795 1.00 14.26 336 ALA B O 1
ATOM 6046 N N . GLY B 1 337 ? 64.542 14.875 2.831 1.00 11.03 337 GLY B N 1
ATOM 6047 C CA . GLY B 1 337 ? 63.980 13.842 1.983 1.00 12.67 337 GLY B CA 1
ATOM 6048 C C . GLY B 1 337 ? 63.358 14.458 0.746 1.00 16.20 337 GLY B C 1
ATOM 6049 O O . GLY B 1 337 ? 63.870 15.453 0.218 1.00 15.16 337 GLY B O 1
ATOM 6050 N N . GLY B 1 338 ? 62.241 13.898 0.302 1.00 14.82 338 GLY B N 1
ATOM 6051 C CA . GLY B 1 338 ? 61.496 14.423 -0.830 1.00 14.23 338 GLY B CA 1
ATOM 6052 C C . GLY B 1 338 ? 60.501 15.482 -0.412 1.00 14.36 338 GLY B C 1
ATOM 6053 O O . GLY B 1 338 ? 60.700 16.210 0.566 1.00 11.43 338 GLY B O 1
ATOM 6054 N N . GLY B 1 339 ? 59.393 15.554 -1.141 1.00 15.21 339 GLY B N 1
ATOM 6055 C CA . GLY B 1 339 ? 58.396 16.551 -0.812 1.00 15.22 339 GLY B CA 1
ATOM 6056 C C . GLY B 1 339 ? 58.775 17.950 -1.237 1.00 14.60 339 GLY B C 1
ATOM 6057 O O . GLY B 1 339 ? 58.428 18.914 -0.548 1.00 14.11 339 GLY B O 1
ATOM 6058 N N . ALA B 1 340 ? 59.511 18.080 -2.346 1.00 13.86 340 ALA B N 1
ATOM 6059 C CA . ALA B 1 340 ? 59.841 19.373 -2.947 1.00 15.34 340 ALA B CA 1
ATOM 6060 C C . ALA B 1 340 ? 60.459 20.353 -1.950 1.00 14.20 340 ALA B C 1
ATOM 6061 O O . ALA B 1 340 ? 61.528 20.085 -1.394 1.00 13.01 340 ALA B O 1
ATOM 6063 N N . ASP B 1 341 ? 59.807 21.485 -1.701 1.00 11.12 341 ASP B N 1
ATOM 6064 C CA . ASP B 1 341 ? 60.402 22.518 -0.862 1.00 11.14 341 ASP B CA 1
ATOM 6065 C C . ASP B 1 341 ? 59.998 22.411 0.607 1.00 10.43 341 ASP B C 1
ATOM 6066 O O . ASP B 1 341 ? 60.280 23.326 1.390 1.00 12.00 341 ASP B O 1
ATOM 6071 N N . ASN B 1 342 ? 59.387 21.303 1.006 1.00 10.54 342 ASN B N 1
ATOM 6072 C CA . ASN B 1 342 ? 58.969 21.112 2.392 1.00 11.38 342 ASN B CA 1
ATOM 6073 C C . ASN B 1 342 ? 60.103 20.651 3.306 1.00 12.79 342 ASN B C 1
ATOM 6074 O O . ASN B 1 342 ? 59.879 20.506 4.517 1.00 11.47 342 ASN B O 1
ATOM 6079 N N . VAL B 1 343 ? 61.317 20.460 2.778 1.00 10.07 343 VAL B N 1
ATOM 6080 C CA . VAL B 1 343 ? 62.447 19.988 3.569 1.00 11.56 343 VAL B CA 1
ATOM 6081 C C . VAL B 1 343 ? 63.534 21.056 3.606 1.00 11.17 343 VAL B C 1
ATOM 6082 O O . VAL B 1 343 ? 63.583 21.961 2.765 1.00 9.43 343 VAL B O 1
ATOM 6086 N N . LEU B 1 344 ? 64.408 20.942 4.619 1.00 11.75 344 LEU B N 1
ATOM 6087 C CA . LEU B 1 344 ? 65.637 21.729 4.661 1.00 9.40 344 LEU B CA 1
ATOM 6088 C C . LEU B 1 344 ? 66.732 21.131 3.785 1.00 10.57 344 LEU B C 1
ATOM 6089 O O . LEU B 1 344 ? 67.555 21.876 3.240 1.00 11.58 344 LEU B O 1
ATOM 6094 N N . ILE B 1 345 ? 66.752 19.811 3.634 1.00 10.23 345 ILE B N 1
ATOM 6095 C CA . ILE B 1 345 ? 67.747 19.108 2.827 1.00 11.92 345 ILE B CA 1
ATOM 6096 C C . ILE B 1 345 ? 67.033 18.127 1.907 1.00 14.61 345 ILE B C 1
ATOM 6097 O O . ILE B 1 345 ? 66.366 17.204 2.380 1.00 11.86 345 ILE B O 1
ATOM 6102 N N . SER B 1 346 ? 67.186 18.313 0.597 1.00 11.49 346 SER B N 1
ATOM 6103 C CA . SER B 1 346 ? 66.538 17.455 -0.380 1.00 12.35 346 SER B CA 1
ATOM 6104 C C . SER B 1 346 ? 67.439 16.269 -0.689 1.00 15.47 346 SER B C 1
ATOM 6105 O O . SER B 1 346 ? 68.654 16.425 -0.839 1.00 17.96 346 SER B O 1
ATOM 6108 N N . ILE B 1 347 ? 66.842 15.078 -0.736 1.00 15.44 347 ILE B N 1
ATOM 6109 C CA . ILE B 1 347 ? 67.556 13.827 -0.977 1.00 14.18 347 ILE B CA 1
ATOM 6110 C C . ILE B 1 347 ? 66.942 13.139 -2.189 1.00 20.07 347 ILE B C 1
ATOM 6111 O O . ILE B 1 347 ? 65.730 12.886 -2.218 1.00 20.05 347 ILE B O 1
ATOM 6116 N N . THR B 1 348 ? 67.779 12.832 -3.180 1.00 18.77 348 THR B N 1
ATOM 6117 C CA . THR B 1 348 ? 67.402 11.998 -4.316 1.00 22.16 348 THR B CA 1
ATOM 6118 C C . THR B 1 348 ? 68.463 10.924 -4.501 1.00 20.99 348 THR B C 1
ATOM 6119 O O . THR B 1 348 ? 69.628 11.240 -4.776 1.00 20.55 348 THR B O 1
ATOM 6123 N N . GLY B 1 349 ? 68.064 9.665 -4.340 1.00 23.04 349 GLY B N 1
ATOM 6124 C CA . GLY B 1 349 ? 69.027 8.573 -4.417 1.00 22.67 349 GLY B CA 1
ATOM 6125 C C . GLY B 1 349 ? 70.133 8.791 -3.407 1.00 19.81 349 GLY B C 1
ATOM 6126 O O . GLY B 1 349 ? 69.886 9.155 -2.251 1.00 22.92 349 GLY B O 1
ATOM 6127 N N . ASN B 1 350 ? 71.371 8.619 -3.847 1.00 22.71 350 ASN B N 1
ATOM 6128 C CA . ASN B 1 350 ? 72.523 8.852 -2.968 1.00 21.58 350 ASN B CA 1
ATOM 6129 C C . ASN B 1 350 ? 73.105 10.250 -3.176 1.00 26.75 350 ASN B C 1
ATOM 6130 O O . ASN B 1 350 ? 74.314 10.425 -3.342 1.00 25.28 350 ASN B O 1
ATOM 6135 N N . SER B 1 351 ? 72.254 11.274 -3.175 1.00 19.70 351 SER B N 1
ATOM 6136 C CA . SER B 1 351 ? 72.716 12.648 -3.285 1.00 20.00 351 SER B CA 1
ATOM 6137 C C . SER B 1 351 ? 71.817 13.542 -2.451 1.00 21.02 351 SER B C 1
ATOM 6138 O O . SER B 1 351 ? 70.659 13.211 -2.165 1.00 19.43 351 SER B O 1
ATOM 6141 N N . TYR B 1 352 ? 72.361 14.687 -2.053 1.00 17.31 352 TYR B N 1
ATOM 6142 C CA . TYR B 1 352 ? 71.556 15.604 -1.265 1.00 18.13 352 TYR B CA 1
ATOM 6143 C C . TYR B 1 352 ? 71.959 17.037 -1.581 1.00 18.95 352 TYR B C 1
ATOM 6144 O O . TYR B 1 352 ? 73.079 17.298 -2.031 1.00 17.58 352 TYR B O 1
ATOM 6153 N N . GLU B 1 353 ? 71.015 17.958 -1.365 1.00 13.02 353 GLU B N 1
ATOM 6154 C CA . GLU B 1 353 ? 71.231 19.393 -1.507 1.00 14.99 353 GLU B CA 1
ATOM 6155 C C . GLU B 1 353 ? 70.684 20.106 -0.277 1.00 14.09 353 GLU B C 1
ATOM 6156 O O . GLU B 1 353 ? 69.625 19.733 0.246 1.00 13.53 353 GLU B O 1
ATOM 6162 N N . VAL B 1 354 ? 71.401 21.145 0.167 1.00 13.88 354 VAL B N 1
ATOM 6163 C CA . VAL B 1 354 ? 71.039 21.933 1.343 1.00 14.15 354 VAL B CA 1
ATOM 6164 C C . VAL B 1 354 ? 70.450 23.269 0.904 1.00 13.05 354 VAL B C 1
ATOM 6165 O O . VAL B 1 354 ? 71.067 24.012 0.134 1.00 12.92 354 VAL B O 1
ATOM 6169 N N . SER B 1 355 ? 69.259 23.589 1.396 1.00 10.99 355 SER B N 1
ATOM 6170 C CA . SER B 1 355 ? 68.701 24.911 1.145 1.00 12.65 355 SER B CA 1
ATOM 6171 C C . SER B 1 355 ? 69.410 25.936 2.016 1.00 11.94 355 SER B C 1
ATOM 6172 O O . SER B 1 355 ? 69.741 25.662 3.179 1.00 10.43 355 SER B O 1
ATOM 6175 N N . SER B 1 356 ? 69.646 27.127 1.454 1.00 9.09 356 SER B N 1
ATOM 6176 C CA . SER B 1 356 ? 70.246 28.184 2.261 1.00 9.50 356 SER B CA 1
ATOM 6177 C C . SER B 1 356 ? 69.296 28.689 3.334 1.00 8.23 356 SER B C 1
ATOM 6178 O O . SER B 1 356 ? 69.703 29.485 4.175 1.00 10.63 356 SER B O 1
ATOM 6181 N N . ARG B 1 357 ? 68.051 28.229 3.347 1.00 9.13 357 ARG B N 1
ATOM 6182 C CA . ARG B 1 357 ? 67.257 28.402 4.558 1.00 10.75 357 ARG B CA 1
ATOM 6183 C C . ARG B 1 357 ? 68.006 27.897 5.786 1.00 10.07 357 ARG B C 1
ATOM 6184 O O . ARG B 1 357 ? 67.872 28.471 6.872 1.00 9.84 357 ARG B O 1
ATOM 6192 N N . LEU B 1 358 ? 68.812 26.839 5.640 1.00 8.38 358 LEU B N 1
ATOM 6193 C CA . LEU B 1 358 ? 69.498 26.315 6.815 1.00 9.31 358 LEU B CA 1
ATOM 6194 C C . LEU B 1 358 ? 70.513 27.323 7.331 1.00 11.35 358 LEU B C 1
ATOM 6195 O O . LEU B 1 358 ? 70.771 27.387 8.543 1.00 11.60 358 LEU B O 1
ATOM 6200 N N . TRP B 1 359 ? 71.086 28.129 6.438 1.00 13.34 359 TRP B N 1
ATOM 6201 C CA . TRP B 1 359 ? 72.029 29.139 6.896 1.00 9.14 359 TRP B CA 1
ATOM 6202 C C . TRP B 1 359 ? 71.333 30.312 7.564 1.00 13.26 359 TRP B C 1
ATOM 6203 O O . TRP B 1 359 ? 71.948 30.963 8.411 1.00 13.31 359 TRP B O 1
ATOM 6214 N N . ALA B 1 360 ? 70.067 30.589 7.218 1.00 9.17 360 ALA B N 1
ATOM 6215 C CA . ALA B 1 360 ? 69.277 31.525 8.008 1.00 10.96 360 ALA B CA 1
ATOM 6216 C C . ALA B 1 360 ? 69.079 30.990 9.421 1.00 11.51 360 ALA B C 1
ATOM 6217 O O . ALA B 1 360 ? 69.284 31.711 10.410 1.00 10.48 360 ALA B O 1
ATOM 6219 N N . PHE B 1 361 ? 68.690 29.716 9.533 1.00 10.76 361 PHE B N 1
ATOM 6220 C CA . PHE B 1 361 ? 68.574 29.074 10.839 1.00 13.10 361 PHE B CA 1
ATOM 6221 C C . PHE B 1 361 ? 69.885 29.140 11.595 1.00 12.51 361 PHE B C 1
ATOM 6222 O O . PHE B 1 361 ? 69.912 29.440 12.791 1.00 10.73 361 PHE B O 1
ATOM 6230 N N . ALA B 1 362 ? 70.988 28.831 10.921 1.00 11.63 362 ALA B N 1
ATOM 6231 C CA . ALA B 1 362 ? 72.258 28.791 11.640 1.00 10.55 362 ALA B CA 1
ATOM 6232 C C . ALA B 1 362 ? 72.698 30.184 12.075 1.00 10.68 362 ALA B C 1
ATOM 6233 O O . ALA B 1 362 ? 73.339 30.331 13.127 1.00 10.91 362 ALA B O 1
ATOM 6235 N N . SER B 1 363 ? 72.376 31.220 11.284 1.00 9.99 363 SER B N 1
ATOM 6236 C CA . SER B 1 363 ? 72.776 32.573 11.665 1.00 9.42 363 SER B CA 1
ATOM 6237 C C . SER B 1 363 ? 72.207 32.938 13.014 1.00 11.72 363 SER B C 1
ATOM 6238 O O . SER B 1 363 ? 72.800 33.746 13.737 1.00 11.20 363 SER B O 1
ATOM 6241 N N . TYR B 1 364 ? 71.052 32.364 13.354 1.00 9.73 364 TYR B N 1
ATOM 6242 C CA . TYR B 1 364 ? 70.507 32.470 14.703 1.00 12.89 364 TYR B CA 1
ATOM 6243 C C . TYR B 1 364 ? 71.067 31.396 15.636 1.00 11.17 364 TYR B C 1
ATOM 6244 O O . TYR B 1 364 ? 71.651 31.726 16.670 1.00 11.78 364 TYR B O 1
ATOM 6253 N N . PHE B 1 365 ? 70.900 30.113 15.301 1.00 11.27 365 PHE B N 1
ATOM 6254 C CA . PHE B 1 365 ? 71.011 29.083 16.333 1.00 12.95 365 PHE B CA 1
ATOM 6255 C C . PHE B 1 365 ? 72.379 28.410 16.426 1.00 15.13 365 PHE B C 1
ATOM 6256 O O . PHE B 1 365 ? 72.644 27.741 17.429 1.00 13.82 365 PHE B O 1
ATOM 6264 N N . ARG B 1 366 ? 73.267 28.598 15.445 1.00 12.14 366 ARG B N 1
ATOM 6265 C CA . ARG B 1 366 ? 74.665 28.226 15.643 1.00 13.31 366 ARG B CA 1
ATOM 6266 C C . ARG B 1 366 ? 75.266 28.979 16.820 1.00 14.86 366 ARG B C 1
ATOM 6267 O O . ARG B 1 366 ? 76.153 28.461 17.508 1.00 17.04 366 ARG B O 1
ATOM 6275 N N . PHE B 1 367 ? 74.775 30.182 17.076 1.00 13.63 367 PHE B N 1
ATOM 6276 C CA . PHE B 1 367 ? 75.339 31.089 18.060 1.00 14.20 367 PHE B CA 1
ATOM 6277 C C . PHE B 1 367 ? 74.458 31.304 19.277 1.00 12.75 367 PHE B C 1
ATOM 6278 O O . PHE B 1 367 ? 74.967 31.291 20.400 1.00 14.59 367 PHE B O 1
ATOM 6286 N N . ALA B 1 368 ? 73.147 31.486 19.104 1.00 11.25 368 ALA B N 1
ATOM 6287 C CA . ALA B 1 368 ? 72.243 31.635 20.241 1.00 13.24 368 ALA B CA 1
ATOM 6288 C C . ALA B 1 368 ? 71.766 30.233 20.606 1.00 13.68 368 ALA B C 1
ATOM 6289 O O . ALA B 1 368 ? 70.844 29.694 19.989 1.00 13.15 368 ALA B O 1
ATOM 6291 N N . ARG B 1 369 ? 72.430 29.624 21.576 1.00 13.74 369 ARG B N 1
ATOM 6292 C CA . ARG B 1 369 ? 72.240 28.225 21.935 1.00 13.43 369 ARG B CA 1
ATOM 6293 C C . ARG B 1 369 ? 71.075 28.086 22.908 1.00 13.10 369 ARG B C 1
ATOM 6294 O O . ARG B 1 369 ? 70.549 29.076 23.416 1.00 12.74 369 ARG B O 1
ATOM 6302 N N . PRO B 1 370 ? 70.606 26.865 23.161 1.00 13.07 370 PRO B N 1
ATOM 6303 C CA . PRO B 1 370 ? 69.530 26.698 24.141 1.00 15.87 370 PRO B CA 1
ATOM 6304 C C . PRO B 1 370 ? 69.858 27.397 25.454 1.00 16.22 370 PRO B C 1
ATOM 6305 O O . PRO B 1 370 ? 70.998 27.385 25.923 1.00 15.27 370 PRO B O 1
ATOM 6309 N N . GLY B 1 371 ? 68.852 28.054 26.023 1.00 16.07 371 GLY B N 1
ATOM 6310 C CA . GLY B 1 371 ? 69.029 28.793 27.250 1.00 18.25 371 GLY B CA 1
ATOM 6311 C C . GLY B 1 371 ? 69.513 30.214 27.078 1.00 16.53 371 GLY B C 1
ATOM 6312 O O . GLY B 1 371 ? 69.476 30.984 28.048 1.00 15.30 371 GLY B O 1
ATOM 6313 N N . SER B 1 372 ? 69.972 30.589 25.886 1.00 13.02 372 SER B N 1
ATOM 6314 C CA . SER B 1 372 ? 70.322 31.979 25.644 1.00 14.67 372 SER B CA 1
ATOM 6315 C C . SER B 1 372 ? 69.093 32.878 25.810 1.00 13.62 372 SER B C 1
ATOM 6316 O O . SER B 1 372 ? 67.940 32.434 25.740 1.00 17.08 372 SER B O 1
ATOM 6319 N N . VAL B 1 373 ? 69.339 34.151 26.083 1.00 12.43 373 VAL B N 1
ATOM 6320 C CA . VAL B 1 373 ? 68.273 35.110 26.372 1.00 13.15 373 VAL B CA 1
ATOM 6321 C C . VAL B 1 373 ? 68.354 36.245 25.364 1.00 14.84 373 VAL B C 1
ATOM 6322 O O . VAL B 1 373 ? 69.423 36.831 25.166 1.00 13.58 373 VAL B O 1
ATOM 6326 N N . ARG B 1 374 ? 67.233 36.544 24.709 1.00 13.37 374 ARG B N 1
ATOM 6327 C CA . ARG B 1 374 ? 67.229 37.674 23.792 1.00 14.53 374 ARG B CA 1
ATOM 6328 C C . ARG B 1 374 ? 67.380 38.972 24.578 1.00 15.08 374 ARG B C 1
ATOM 6329 O O . ARG B 1 374 ? 66.719 39.175 25.602 1.00 16.20 374 ARG B O 1
ATOM 6337 N N . ILE B 1 375 ? 68.249 39.857 24.103 1.00 11.80 375 ILE B N 1
ATOM 6338 C CA . ILE B 1 375 ? 68.504 41.114 24.779 1.00 13.42 375 ILE B CA 1
ATOM 6339 C C . ILE B 1 375 ? 68.179 42.278 23.840 1.00 14.08 375 ILE B C 1
ATOM 6340 O O . ILE B 1 375 ? 67.905 42.096 22.648 1.00 14.87 375 ILE B O 1
ATOM 6345 N N . GLY B 1 376 ? 68.204 43.483 24.406 1.00 15.62 376 GLY B N 1
ATOM 6346 C CA . GLY B 1 376 ? 67.791 44.657 23.654 1.00 17.14 376 GLY B CA 1
ATOM 6347 C C . GLY B 1 376 ? 68.707 44.928 22.471 1.00 15.41 376 GLY B C 1
ATOM 6348 O O . GLY B 1 376 ? 69.929 44.815 22.566 1.00 14.04 376 GLY B O 1
ATOM 6349 N N . ALA B 1 377 ? 68.101 45.293 21.343 1.00 14.91 377 ALA B N 1
ATOM 6350 C CA . ALA B 1 377 ? 68.875 45.711 20.170 1.00 16.43 377 ALA B CA 1
ATOM 6351 C C . ALA B 1 377 ? 68.006 46.591 19.287 1.00 14.77 377 ALA B C 1
ATOM 6352 O O . ALA B 1 377 ? 66.944 46.151 18.834 1.00 14.77 377 ALA B O 1
ATOM 6354 N N . THR B 1 378 ? 68.448 47.818 19.032 1.00 12.87 378 THR B N 1
ATOM 6355 C CA . THR B 1 378 ? 67.714 48.723 18.156 1.00 13.66 378 THR B CA 1
ATOM 6356 C C . THR B 1 378 ? 68.585 49.132 16.981 1.00 10.93 378 THR B C 1
ATOM 6357 O O . THR B 1 378 ? 69.812 49.095 17.055 1.00 14.12 378 THR B O 1
ATOM 6361 N N . SER B 1 379 ? 67.925 49.524 15.898 1.00 11.07 379 SER B N 1
ATOM 6362 C CA . SER B 1 379 ? 68.568 49.978 14.671 1.00 10.95 379 SER B CA 1
ATOM 6363 C C . SER B 1 379 ? 67.924 51.279 14.231 1.00 14.55 379 SER B C 1
ATOM 6364 O O . SER B 1 379 ? 66.702 51.427 14.304 1.00 17.17 379 SER B O 1
ATOM 6367 N N . SER B 1 380 ? 68.753 52.225 13.778 1.00 11.13 380 SER B N 1
ATOM 6368 C CA . SER B 1 380 ? 68.254 53.519 13.320 1.00 14.31 380 SER B CA 1
ATOM 6369 C C . SER B 1 380 ? 67.737 53.469 11.892 1.00 12.57 380 SER B C 1
ATOM 6370 O O . SER B 1 380 ? 67.319 54.509 11.365 1.00 15.89 380 SER B O 1
ATOM 6373 N N . VAL B 1 381 ? 67.771 52.301 11.257 1.00 12.96 381 VAL B N 1
ATOM 6374 C CA . VAL B 1 381 ? 67.391 52.148 9.855 1.00 11.16 381 VAL B CA 1
ATOM 6375 C C . VAL B 1 381 ? 66.387 51.008 9.760 1.00 11.73 381 VAL B C 1
ATOM 6376 O O . VAL B 1 381 ? 66.683 49.879 10.170 1.00 12.06 381 VAL B O 1
ATOM 6380 N N . GLU B 1 382 ? 65.217 51.298 9.183 1.00 11.76 382 GLU B N 1
ATOM 6381 C CA . GLU B 1 382 ? 64.087 50.377 9.250 1.00 10.44 382 GLU B CA 1
ATOM 6382 C C . GLU B 1 382 ? 64.408 48.994 8.696 1.00 12.15 382 GLU B C 1
ATOM 6383 O O . GLU B 1 382 ? 63.921 47.982 9.225 1.00 10.77 382 GLU B O 1
ATOM 6389 N N . ASN B 1 383 ? 65.143 48.925 7.581 1.00 10.02 383 ASN B N 1
ATOM 6390 C CA . ASN B 1 383 ? 65.399 47.642 6.940 1.00 10.62 383 ASN B CA 1
ATOM 6391 C C . ASN B 1 383 ? 66.845 47.196 7.114 1.00 10.61 383 ASN B C 1
ATOM 6392 O O . ASN B 1 383 ? 67.339 46.362 6.344 1.00 10.69 383 ASN B O 1
ATOM 6397 N N . VAL B 1 384 ? 67.526 47.720 8.135 1.00 10.64 384 VAL B N 1
ATOM 6398 C CA . VAL B 1 384 ? 68.718 47.088 8.697 1.00 9.58 384 VAL B CA 1
ATOM 6399 C C . VAL B 1 384 ? 68.261 46.507 10.027 1.00 10.01 384 VAL B C 1
ATOM 6400 O O . VAL B 1 384 ? 68.088 47.231 11.015 1.00 11.68 384 VAL B O 1
ATOM 6404 N N . TYR B 1 385 ? 67.992 45.218 10.031 1.00 8.88 385 TYR B N 1
ATOM 6405 C CA . TYR B 1 385 ? 67.344 44.581 11.168 1.00 10.72 385 TYR B CA 1
ATOM 6406 C C . TYR B 1 385 ? 68.402 44.044 12.114 1.00 11.21 385 TYR B C 1
ATOM 6407 O O . TYR B 1 385 ? 69.493 43.655 11.693 1.00 11.30 385 TYR B O 1
ATOM 6416 N N . VAL B 1 386 ? 68.071 43.996 13.405 1.00 9.68 386 VAL B N 1
ATOM 6417 C CA . VAL B 1 386 ? 69.031 43.479 14.368 1.00 9.96 386 VAL B CA 1
ATOM 6418 C C . VAL B 1 386 ? 68.261 42.785 15.478 1.00 10.92 386 VAL B C 1
ATOM 6419 O O . VAL B 1 386 ? 67.132 43.158 15.800 1.00 12.95 386 VAL B O 1
ATOM 6423 N N . SER B 1 387 ? 68.860 41.733 16.016 1.00 10.86 387 SER B N 1
ATOM 6424 C CA . SER B 1 387 ? 68.464 41.158 17.293 1.00 11.32 387 SER B CA 1
ATOM 6425 C C . SER B 1 387 ? 69.743 40.708 17.972 1.00 12.82 387 SER B C 1
ATOM 6426 O O . SER B 1 387 ? 70.811 40.692 17.358 1.00 10.91 387 SER B O 1
ATOM 6429 N N . ALA B 1 388 ? 69.647 40.352 19.251 1.00 9.82 388 ALA B N 1
ATOM 6430 C CA . ALA B 1 388 ? 70.840 39.981 19.993 1.00 11.26 388 ALA B CA 1
ATOM 6431 C C . ALA B 1 388 ? 70.478 38.973 21.074 1.00 13.32 388 ALA B C 1
ATOM 6432 O O . ALA B 1 388 ? 69.368 38.986 21.607 1.00 13.19 388 ALA B O 1
ATOM 6434 N N . TYR B 1 389 ? 71.432 38.098 21.390 1.00 12.49 389 TYR B N 1
ATOM 6435 C CA . TYR B 1 389 ? 71.182 36.991 22.305 1.00 13.03 389 TYR B CA 1
ATOM 6436 C C . TYR B 1 389 ? 72.403 36.800 23.178 1.00 13.32 389 TYR B C 1
ATOM 6437 O O . TYR B 1 389 ? 73.531 36.844 22.688 1.00 15.80 389 TYR B O 1
ATOM 6446 N N . GLU B 1 390 ? 72.171 36.600 24.467 1.00 12.81 390 GLU B N 1
ATOM 6447 C CA . GLU B 1 390 ? 73.230 36.346 25.437 1.00 13.86 390 GLU B CA 1
ATOM 6448 C C . GLU B 1 390 ? 73.113 34.905 25.895 1.00 14.58 390 GLU B C 1
ATOM 6449 O O . GLU B 1 390 ? 72.095 34.523 26.483 1.00 16.17 390 GLU B O 1
ATOM 6455 N N . ASN B 1 391 ? 74.146 34.106 25.620 1.00 14.67 391 ASN B N 1
ATOM 6456 C CA . ASN B 1 391 ? 74.174 32.739 26.107 1.00 16.72 391 ASN B CA 1
ATOM 6457 C C . ASN B 1 391 ? 74.357 32.698 27.618 1.00 17.60 391 ASN B C 1
ATOM 6458 O O . ASN B 1 391 ? 74.782 33.666 28.260 1.00 16.44 391 ASN B O 1
ATOM 6463 N N . LYS B 1 392 ? 74.032 31.532 28.181 1.00 17.08 392 LYS B N 1
ATOM 6464 C CA . LYS B 1 392 ? 74.197 31.328 29.610 1.00 16.80 392 LYS B CA 1
ATOM 6465 C C . LYS B 1 392 ? 75.618 31.647 30.052 1.00 17.96 392 LYS B C 1
ATOM 6466 O O . LYS B 1 392 ? 75.829 32.176 31.150 1.00 18.91 392 LYS B O 1
ATOM 6472 N N . ASN B 1 393 ? 76.607 31.344 29.213 1.00 18.06 393 ASN B N 1
ATOM 6473 C CA . ASN B 1 393 ? 77.997 31.527 29.606 1.00 19.98 393 ASN B CA 1
ATOM 6474 C C . ASN B 1 393 ? 78.528 32.921 29.300 1.00 19.49 393 ASN B C 1
ATOM 6475 O O . ASN B 1 393 ? 79.722 33.163 29.489 1.00 20.74 393 ASN B O 1
ATOM 6480 N N . GLY B 1 394 ? 77.676 33.837 28.845 1.00 19.70 394 GLY B N 1
ATOM 6481 C CA . GLY B 1 394 ? 78.040 35.225 28.692 1.00 19.47 394 GLY B CA 1
ATOM 6482 C C . GLY B 1 394 ? 78.397 35.648 27.282 1.00 19.06 394 GLY B C 1
ATOM 6483 O O . GLY B 1 394 ? 78.409 36.856 27.003 1.00 21.71 394 GLY B O 1
ATOM 6484 N N . THR B 1 395 ? 78.669 34.705 26.382 1.00 17.72 395 THR B N 1
ATOM 6485 C CA . THR B 1 395 ? 78.914 35.092 24.997 1.00 17.05 395 THR B CA 1
ATOM 6486 C C . THR B 1 395 ? 77.653 35.690 24.382 1.00 18.09 395 THR B C 1
ATOM 6487 O O . THR B 1 395 ? 76.525 35.401 24.804 1.00 15.89 395 THR B O 1
ATOM 6491 N N . VAL B 1 396 ? 77.846 36.553 23.392 1.00 15.46 396 VAL B N 1
ATOM 6492 C CA . VAL B 1 396 ? 76.731 37.288 22.803 1.00 14.47 396 VAL B CA 1
ATOM 6493 C C . VAL B 1 396 ? 76.778 37.148 21.290 1.00 15.54 396 VAL B C 1
ATOM 6494 O O . VAL B 1 396 ? 77.855 37.208 20.687 1.00 16.44 396 VAL B O 1
ATOM 6498 N N . SER B 1 397 ? 75.603 36.962 20.678 1.00 12.66 397 SER B N 1
ATOM 6499 C CA . SER B 1 397 ? 75.435 36.971 19.227 1.00 12.38 397 SER B CA 1
ATOM 6500 C C . SER B 1 397 ? 74.539 38.126 18.801 1.00 12.76 397 SER B C 1
ATOM 6501 O O . SER B 1 397 ? 73.490 38.366 19.409 1.00 11.59 397 SER B O 1
ATOM 6504 N N . ILE B 1 398 ? 74.936 38.815 17.730 1.00 11.17 398 ILE B N 1
ATOM 6505 C CA . ILE B 1 398 ? 74.192 39.940 17.177 1.00 12.14 398 ILE B CA 1
ATOM 6506 C C . ILE B 1 398 ? 73.994 39.715 15.680 1.00 12.80 398 ILE B C 1
ATOM 6507 O O . ILE B 1 398 ? 74.820 40.168 14.873 1.00 12.10 398 ILE B O 1
ATOM 6512 N N . PRO B 1 399 ? 72.930 39.017 15.263 1.00 10.95 399 PRO B N 1
ATOM 6513 C CA . PRO B 1 399 ? 72.626 38.867 13.830 1.00 11.80 399 PRO B CA 1
ATOM 6514 C C . PRO B 1 399 ? 72.003 40.130 13.251 1.00 10.59 399 PRO B C 1
ATOM 6515 O O . PRO B 1 399 ? 70.875 40.501 13.594 1.00 13.27 399 PRO B O 1
ATOM 6519 N N . VAL B 1 400 ? 72.744 40.792 12.361 1.00 11.10 400 VAL B N 1
ATOM 6520 C CA . VAL B 1 400 ? 72.285 41.989 11.658 1.00 9.58 400 VAL B CA 1
ATOM 6521 C C . VAL B 1 400 ? 71.870 41.558 10.262 1.00 9.04 400 VAL B C 1
ATOM 6522 O O . VAL B 1 400 ? 72.612 40.829 9.589 1.00 10.40 400 VAL B O 1
ATOM 6526 N N . ILE B 1 401 ? 70.675 41.970 9.834 1.00 7.57 401 ILE B N 1
ATOM 6527 C CA . ILE B 1 401 ? 70.213 41.695 8.475 1.00 8.19 401 ILE B CA 1
ATOM 6528 C C . ILE B 1 401 ? 70.165 43.005 7.706 1.00 10.36 401 ILE B C 1
ATOM 6529 O O . ILE B 1 401 ? 69.358 43.897 8.011 1.00 10.42 401 ILE B O 1
ATOM 6534 N N . ASN B 1 402 ? 71.040 43.131 6.719 1.00 8.97 402 ASN B N 1
ATOM 6535 C CA . ASN B 1 402 ? 70.950 44.222 5.766 1.00 10.37 402 ASN B CA 1
ATOM 6536 C C . ASN B 1 402 ? 69.993 43.808 4.660 1.00 10.05 402 ASN B C 1
ATOM 6537 O O . ASN B 1 402 ? 70.386 43.131 3.705 1.00 9.58 402 ASN B O 1
ATOM 6542 N N . ALA B 1 403 ? 68.738 44.219 4.782 1.00 11.10 403 ALA B N 1
ATOM 6543 C CA . ALA B 1 403 ? 67.739 43.898 3.774 1.00 10.72 403 ALA B CA 1
ATOM 6544 C C . ALA B 1 403 ? 67.770 44.858 2.609 1.00 10.69 403 ALA B C 1
ATOM 6545 O O . ALA B 1 403 ? 66.977 44.688 1.677 1.00 9.51 403 ALA B O 1
ATOM 6547 N N . ALA B 1 404 ? 68.627 45.878 2.665 1.00 8.38 404 ALA B N 1
ATOM 6548 C CA . ALA B 1 404 ? 68.769 46.826 1.575 1.00 10.17 404 ALA B CA 1
ATOM 6549 C C . ALA B 1 404 ? 69.674 46.240 0.499 1.00 10.27 404 ALA B C 1
ATOM 6550 O O . ALA B 1 404 ? 70.331 45.214 0.685 1.00 11.35 404 ALA B O 1
ATOM 6552 N N . HIS B 1 405 ? 69.691 46.913 -0.652 1.00 11.07 405 HIS B N 1
ATOM 6553 C CA . HIS B 1 405 ? 70.368 46.447 -1.854 1.00 11.56 405 HIS B CA 1
ATOM 6554 C C . HIS B 1 405 ? 71.689 47.168 -2.092 1.00 12.27 405 HIS B C 1
ATOM 6555 O O . HIS B 1 405 ? 72.159 47.263 -3.234 1.00 10.79 405 HIS B O 1
ATOM 6562 N N . PHE B 1 406 ? 72.297 47.680 -1.023 1.00 8.91 406 PHE B N 1
ATOM 6563 C CA . PHE B 1 406 ? 73.587 48.351 -1.064 1.00 11.54 406 PHE B CA 1
ATOM 6564 C C . PHE B 1 406 ? 74.195 48.241 0.328 1.00 10.55 406 PHE B C 1
ATOM 6565 O O . PHE B 1 406 ? 73.476 47.938 1.297 1.00 10.18 406 PHE B O 1
ATOM 6573 N N . PRO B 1 407 ? 75.503 48.441 0.464 1.00 10.11 407 PRO B N 1
ATOM 6574 C CA . PRO B 1 407 ? 76.140 48.213 1.769 1.00 13.48 407 PRO B CA 1
ATOM 6575 C C . PRO B 1 407 ? 75.806 49.288 2.794 1.00 10.77 407 PRO B C 1
ATOM 6576 O O . PRO B 1 407 ? 75.611 50.463 2.471 1.00 11.43 407 PRO B O 1
ATOM 6580 N N . TYR B 1 408 ? 75.743 48.859 4.057 1.00 11.67 408 TYR B N 1
ATOM 6581 C CA . TYR B 1 408 ? 75.538 49.756 5.185 1.00 10.42 408 TYR B CA 1
ATOM 6582 C C . TYR B 1 408 ? 76.754 49.710 6.093 1.00 11.25 408 TYR B C 1
ATOM 6583 O O . TYR B 1 408 ? 77.201 48.625 6.494 1.00 12.91 408 TYR B O 1
ATOM 6592 N N . GLU B 1 409 ? 77.258 50.888 6.441 1.00 11.96 409 GLU B N 1
ATOM 6593 C CA . GLU B 1 409 ? 78.291 51.029 7.455 1.00 12.87 409 GLU B CA 1
ATOM 6594 C C . GLU B 1 409 ? 77.591 51.124 8.806 1.00 12.83 409 GLU B C 1
ATOM 6595 O O . GLU B 1 409 ? 76.949 52.139 9.106 1.00 12.96 409 GLU B O 1
ATOM 6601 N N . VAL B 1 410 ? 77.672 50.053 9.607 1.00 12.89 410 VAL B N 1
ATOM 6602 C CA . VAL B 1 410 ? 76.962 49.997 10.885 1.00 12.90 410 VAL B CA 1
ATOM 6603 C C . VAL B 1 410 ? 77.933 50.369 11.996 1.00 15.37 410 VAL B C 1
ATOM 6604 O O . VAL B 1 410 ? 79.122 50.029 11.947 1.00 15.23 410 VAL B O 1
ATOM 6608 N N . THR B 1 411 ? 77.424 51.085 12.998 1.00 14.56 411 THR B N 1
ATOM 6609 C CA . THR B 1 411 ? 78.124 51.329 14.249 1.00 17.05 411 THR B CA 1
ATOM 6610 C C . THR B 1 411 ? 77.252 50.731 15.342 1.00 17.18 411 THR B C 1
ATOM 6611 O O . THR B 1 411 ? 76.057 51.023 15.417 1.00 17.33 411 THR B O 1
ATOM 6615 N N . ILE B 1 412 ? 77.835 49.857 16.150 1.00 16.67 412 ILE B N 1
ATOM 6616 C CA . ILE B 1 412 ? 77.103 49.127 17.177 1.00 16.11 412 ILE B CA 1
ATOM 6617 C C . ILE B 1 412 ? 77.658 49.551 18.520 1.00 17.44 412 ILE B C 1
ATOM 6618 O O . ILE B 1 412 ? 78.833 49.298 18.809 1.00 18.47 412 ILE B O 1
ATOM 6623 N N . ASP B 1 413 ? 76.833 50.206 19.335 1.00 17.49 413 ASP B N 1
ATOM 6624 C CA . ASP B 1 413 ? 77.237 50.516 20.699 1.00 17.83 413 ASP B CA 1
ATOM 6625 C C . ASP B 1 413 ? 76.745 49.418 21.634 1.00 17.53 413 ASP B C 1
ATOM 6626 O O . ASP B 1 413 ? 75.580 49.014 21.569 1.00 18.90 413 ASP B O 1
ATOM 6631 N N . LEU B 1 414 ? 77.634 48.949 22.505 1.00 18.51 414 LEU B N 1
ATOM 6632 C CA . LEU B 1 414 ? 77.375 47.816 23.387 1.00 19.62 414 LEU B CA 1
ATOM 6633 C C . LEU B 1 414 ? 77.212 48.312 24.818 1.00 20.96 414 LEU B C 1
ATOM 6634 O O . LEU B 1 414 ? 78.103 48.987 25.340 1.00 23.17 414 LEU B O 1
ATOM 6639 N N . GLN B 1 415 ? 76.095 47.960 25.458 1.00 20.34 415 GLN B N 1
ATOM 6640 C CA . GLN B 1 415 ? 75.850 48.307 26.856 1.00 23.19 415 GLN B CA 1
ATOM 6641 C C . GLN B 1 415 ? 75.673 47.037 27.674 1.00 22.00 415 GLN B C 1
ATOM 6642 O O . GLN B 1 415 ? 74.917 46.141 27.282 1.00 20.47 415 GLN B O 1
ATOM 6648 N N . GLY B 1 416 ? 76.360 46.973 28.813 1.00 23.58 416 GLY B N 1
ATOM 6649 C CA . GLY B 1 416 ? 76.295 45.808 29.666 1.00 23.44 416 GLY B CA 1
ATOM 6650 C C . GLY B 1 416 ? 77.189 44.664 29.251 1.00 33.27 416 GLY B C 1
ATOM 6651 O O . GLY B 1 416 ? 77.022 43.551 29.769 1.00 31.61 416 GLY B O 1
ATOM 6652 N N . LEU B 1 417 ? 78.139 44.903 28.341 1.00 29.62 417 LEU B N 1
ATOM 6653 C CA . LEU B 1 417 ? 79.018 43.867 27.810 1.00 30.28 417 LEU B CA 1
ATOM 6654 C C . LEU B 1 417 ? 80.486 44.277 27.894 1.00 32.21 417 LEU B C 1
ATOM 6655 O O . LEU B 1 417 ? 81.273 43.991 26.988 1.00 36.14 417 LEU B O 1
ATOM 6660 N N . LYS B 1 418 ? 80.898 44.949 28.974 1.00 28.20 418 LYS B N 1
ATOM 6661 C CA . LYS B 1 418 ? 82.311 45.314 29.081 1.00 34.29 418 LYS B CA 1
ATOM 6662 C C . LYS B 1 418 ? 83.217 44.101 29.273 1.00 36.10 418 LYS B C 1
ATOM 6663 O O . LYS B 1 418 ? 84.429 44.207 29.054 1.00 40.29 418 LYS B O 1
ATOM 6669 N N . ALA B 1 419 ? 82.662 42.954 29.663 1.00 36.66 419 ALA B N 1
ATOM 6670 C CA . ALA B 1 419 ? 83.445 41.746 29.897 1.00 40.56 419 ALA B CA 1
ATOM 6671 C C . ALA B 1 419 ? 83.823 41.008 28.614 1.00 37.08 419 ALA B C 1
ATOM 6672 O O . ALA B 1 419 ? 84.620 40.064 28.678 1.00 36.80 419 ALA B O 1
ATOM 6674 N N . ARG B 1 420 ? 83.282 41.411 27.464 1.00 37.20 420 ARG B N 1
ATOM 6675 C CA . ARG B 1 420 ? 83.588 40.757 26.197 1.00 30.00 420 ARG B CA 1
ATOM 6676 C C . ARG B 1 420 ? 84.922 41.261 25.654 1.00 33.48 420 ARG B C 1
ATOM 6677 O O . ARG B 1 420 ? 85.170 42.470 25.624 1.00 38.00 420 ARG B O 1
ATOM 6685 N N . LYS B 1 421 ? 85.776 40.328 25.210 1.00 32.43 421 LYS B N 1
ATOM 6686 C CA . LYS B 1 421 ? 87.144 40.636 24.804 1.00 32.27 421 LYS B CA 1
ATOM 6687 C C . LYS B 1 421 ? 87.396 40.518 23.310 1.00 31.51 421 LYS B C 1
ATOM 6688 O O . LYS B 1 421 ? 88.367 41.101 22.816 1.00 30.56 421 LYS B O 1
ATOM 6694 N N . ARG B 1 422 ? 86.570 39.765 22.590 1.00 28.37 422 ARG B N 1
ATOM 6695 C CA . ARG B 1 422 ? 86.852 39.363 21.223 1.00 30.76 422 ARG B CA 1
ATOM 6696 C C . ARG B 1 422 ? 85.573 39.469 20.406 1.00 23.55 422 ARG B C 1
ATOM 6697 O O . ARG B 1 422 ? 84.472 39.279 20.931 1.00 21.91 422 ARG B O 1
ATOM 6705 N N . VAL B 1 423 ? 85.718 39.754 19.113 1.00 22.47 423 VAL B N 1
ATOM 6706 C CA . VAL B 1 423 ? 84.586 39.756 18.194 1.00 18.64 423 VAL B CA 1
ATOM 6707 C C . VAL B 1 423 ? 84.956 38.970 16.942 1.00 19.28 423 VAL B C 1
ATOM 6708 O O . VAL B 1 423 ? 86.029 39.174 16.362 1.00 23.06 423 VAL B O 1
ATOM 6712 N N . SER B 1 424 ? 84.078 38.060 16.541 1.00 17.14 424 SER B N 1
ATOM 6713 C CA . SER B 1 424 ? 84.195 37.335 15.283 1.00 17.78 424 SER B CA 1
ATOM 6714 C C . SER B 1 424 ? 83.008 37.692 14.402 1.00 18.14 424 SER B C 1
ATOM 6715 O O . SER B 1 424 ? 81.874 37.784 14.885 1.00 18.90 424 SER B O 1
ATOM 6718 N N . THR B 1 425 ? 83.267 37.883 13.109 1.00 15.13 425 THR B N 1
ATOM 6719 C CA . THR B 1 425 ? 82.241 38.288 12.161 1.00 14.47 425 THR B CA 1
ATOM 6720 C C . THR B 1 425 ? 81.975 37.153 11.175 1.00 16.06 425 THR B C 1
ATOM 6721 O O . THR B 1 425 ? 82.903 36.660 10.526 1.00 14.11 425 THR B O 1
ATOM 6725 N N . PHE B 1 426 ? 80.712 36.753 11.055 1.00 15.75 426 PHE B N 1
ATOM 6726 C CA . PHE B 1 426 ? 80.273 35.719 10.121 1.00 14.24 426 PHE B CA 1
ATOM 6727 C C . PHE B 1 426 ? 79.317 36.329 9.108 1.00 12.22 426 PHE B C 1
ATOM 6728 O O . PHE B 1 426 ? 78.543 37.229 9.438 1.00 12.48 426 PHE B O 1
ATOM 6736 N N . LEU B 1 427 ? 79.342 35.812 7.881 1.00 11.58 427 LEU B N 1
ATOM 6737 C CA . LEU B 1 427 ? 78.556 36.404 6.803 1.00 10.61 427 LEU B CA 1
ATOM 6738 C C . LEU B 1 427 ? 77.796 35.336 6.030 1.00 11.66 427 LEU B C 1
ATOM 6739 O O . LEU B 1 427 ? 78.351 34.284 5.699 1.00 13.11 427 LEU B O 1
ATOM 6744 N N . THR B 1 428 ? 76.519 35.604 5.754 1.00 13.32 428 THR B N 1
ATOM 6745 C CA . THR B 1 428 ? 75.731 34.788 4.836 1.00 12.77 428 THR B CA 1
ATOM 6746 C C . THR B 1 428 ? 75.125 35.697 3.780 1.00 11.18 428 THR B C 1
ATOM 6747 O O . THR B 1 428 ? 74.461 36.689 4.105 1.00 8.69 428 THR B O 1
ATOM 6751 N N . ASP B 1 429 ? 75.393 35.382 2.520 1.00 12.64 429 ASP B N 1
ATOM 6752 C CA . ASP B 1 429 ? 74.736 36.049 1.408 1.00 9.92 429 ASP B CA 1
ATOM 6753 C C . ASP B 1 429 ? 74.816 35.095 0.219 1.00 11.31 429 ASP B C 1
ATOM 6754 O O . ASP B 1 429 ? 74.955 33.882 0.407 1.00 12.30 429 ASP B O 1
ATOM 6759 N N . ASN B 1 430 ? 74.701 35.628 -1.000 1.00 12.38 430 ASN B N 1
ATOM 6760 C CA . ASN B 1 430 ? 74.642 34.730 -2.146 1.00 13.12 430 ASN B CA 1
ATOM 6761 C C . ASN B 1 430 ? 75.940 33.966 -2.376 1.00 15.58 430 ASN B C 1
ATOM 6762 O O . ASN B 1 430 ? 75.918 32.988 -3.132 1.00 14.92 430 ASN B O 1
ATOM 6767 N N . SER B 1 431 ? 77.055 34.370 -1.739 1.00 14.13 431 SER B N 1
ATOM 6768 C CA . SER B 1 431 ? 78.340 33.705 -1.948 1.00 14.78 431 SER B CA 1
ATOM 6769 C C . SER B 1 431 ? 79.026 33.317 -0.635 1.00 12.69 431 SER B C 1
ATOM 6770 O O . SER B 1 431 ? 80.222 32.997 -0.642 1.00 16.28 431 SER B O 1
ATOM 6773 N N . HIS B 1 432 ? 78.294 33.299 0.481 1.00 11.57 432 HIS B N 1
ATOM 6774 C CA . HIS B 1 432 ? 78.843 32.935 1.785 1.00 15.25 432 HIS B CA 1
ATOM 6775 C C . HIS B 1 432 ? 77.809 32.170 2.593 1.00 12.55 432 HIS B C 1
ATOM 6776 O O . HIS B 1 432 ? 76.658 32.592 2.667 1.00 11.99 432 HIS B O 1
ATOM 6783 N N . ASN B 1 433 ? 78.228 31.070 3.217 1.00 11.68 433 ASN B N 1
ATOM 6784 C CA . ASN B 1 433 ? 77.370 30.257 4.087 1.00 12.94 433 ASN B CA 1
ATOM 6785 C C . ASN B 1 433 ? 77.910 30.347 5.515 1.00 12.29 433 ASN B C 1
ATOM 6786 O O . ASN B 1 433 ? 78.709 29.507 5.926 1.00 16.05 433 ASN B O 1
ATOM 6791 N N . VAL B 1 434 ? 77.460 31.354 6.268 1.00 11.98 434 VAL B N 1
ATOM 6792 C CA . VAL B 1 434 ? 77.955 31.615 7.624 1.00 11.53 434 VAL B CA 1
ATOM 6793 C C . VAL B 1 434 ? 79.481 31.577 7.609 1.00 12.68 434 VAL B C 1
ATOM 6794 O O . VAL B 1 434 ? 80.108 30.868 8.410 1.00 13.15 434 VAL B O 1
ATOM 6798 N N . THR B 1 435 ? 80.081 32.335 6.691 1.00 13.39 435 THR B N 1
ATOM 6799 C CA . THR B 1 435 ? 81.530 32.326 6.512 1.00 14.13 435 THR B CA 1
ATOM 6800 C C . THR B 1 435 ? 82.210 33.232 7.535 1.00 17.17 435 THR B C 1
ATOM 6801 O O . THR B 1 435 ? 81.773 34.364 7.763 1.00 15.08 435 THR B O 1
ATOM 6805 N N . LEU B 1 436 ? 83.280 32.733 8.151 1.00 16.13 436 LEU B N 1
ATOM 6806 C CA . LEU B 1 436 ? 84.043 33.547 9.096 1.00 18.85 436 LEU B CA 1
ATOM 6807 C C . LEU B 1 436 ? 84.850 34.583 8.321 1.00 17.86 436 LEU B C 1
ATOM 6808 O O . LEU B 1 436 ? 85.717 34.228 7.512 1.00 17.82 436 LEU B O 1
ATOM 6813 N N . MET B 1 437 ? 84.566 35.866 8.550 1.00 17.55 437 MET B N 1
ATOM 6814 C CA . MET B 1 437 ? 85.233 36.905 7.768 1.00 18.49 437 MET B CA 1
ATOM 6815 C C . MET B 1 437 ? 86.322 37.644 8.523 1.00 21.17 437 MET B C 1
ATOM 6816 O O . MET B 1 437 ? 87.279 38.118 7.902 1.00 25.79 437 MET B O 1
ATOM 6821 N N . ASP B 1 438 ? 86.197 37.768 9.838 1.00 18.59 438 ASP B N 1
ATOM 6822 C CA . ASP B 1 438 ? 87.166 38.538 10.596 1.00 22.68 438 ASP B CA 1
ATOM 6823 C C . ASP B 1 438 ? 87.160 38.061 12.035 1.00 24.34 438 ASP B C 1
ATOM 6824 O O . ASP B 1 438 ? 86.129 37.628 12.560 1.00 23.54 438 ASP B O 1
ATOM 6829 N N . GLN B 1 439 ? 88.315 38.171 12.676 1.00 24.64 439 GLN B N 1
ATOM 6830 C CA . GLN B 1 439 ? 88.395 38.016 14.117 1.00 26.16 439 GLN B CA 1
ATOM 6831 C C . GLN B 1 439 ? 89.216 39.190 14.624 1.00 27.35 439 GLN B C 1
ATOM 6832 O O . GLN B 1 439 ? 90.243 39.518 14.026 1.00 25.15 439 GLN B O 1
ATOM 6838 N N . SER B 1 440 ? 88.748 39.853 15.682 1.00 26.34 440 SER B N 1
ATOM 6839 C CA . SER B 1 440 ? 89.462 41.016 16.203 1.00 27.74 440 SER B CA 1
ATOM 6840 C C . SER B 1 440 ? 89.281 41.117 17.710 1.00 27.60 440 SER B C 1
ATOM 6841 O O . SER B 1 440 ? 88.377 40.512 18.294 1.00 27.77 440 SER B O 1
ATOM 6844 N N . GLU B 1 441 ? 90.164 41.892 18.335 1.00 31.65 441 GLU B N 1
ATOM 6845 C CA . GLU B 1 441 ? 90.031 42.209 19.748 1.00 31.22 441 GLU B CA 1
ATOM 6846 C C . GLU B 1 441 ? 89.028 43.334 19.932 1.00 39.10 441 GLU B C 1
ATOM 6847 O O . GLU B 1 441 ? 89.005 44.298 19.161 1.00 40.34 441 GLU B O 1
ATOM 6853 N N . LEU B 1 442 ? 88.191 43.201 20.955 1.00 36.89 442 LEU B N 1
ATOM 6854 C CA . LEU B 1 442 ? 87.259 44.263 21.307 1.00 41.87 442 LEU B CA 1
ATOM 6855 C C . LEU B 1 442 ? 88.015 45.421 21.936 1.00 43.70 442 LEU B C 1
ATOM 6856 O O . LEU B 1 442 ? 88.648 45.259 22.983 1.00 42.45 442 LEU B O 1
ATOM 6861 N N . HIS B 1 443 ? 87.944 46.589 21.304 1.00 46.56 443 HIS B N 1
ATOM 6862 C CA . HIS B 1 443 ? 88.692 47.768 21.742 1.00 47.38 443 HIS B CA 1
ATOM 6863 C C . HIS B 1 443 ? 87.684 48.870 22.046 1.00 46.39 443 HIS B C 1
ATOM 6864 O O . HIS B 1 443 ? 87.477 49.787 21.248 1.00 52.21 443 HIS B O 1
ATOM 6871 N N . GLY B 1 444 ? 87.060 48.775 23.209 1.00 41.06 444 GLY B N 1
ATOM 6872 C CA . GLY B 1 444 ? 85.983 49.662 23.595 1.00 36.05 444 GLY B CA 1
ATOM 6873 C C . GLY B 1 444 ? 84.643 48.947 23.566 1.00 36.85 444 GLY B C 1
ATOM 6874 O O . GLY B 1 444 ? 84.554 47.718 23.502 1.00 39.58 444 GLY B O 1
ATOM 6875 N N . SER B 1 445 ? 83.582 49.749 23.613 1.00 24.88 445 SER B N 1
ATOM 6876 C CA . SER B 1 445 ? 82.218 49.244 23.568 1.00 24.03 445 SER B CA 1
ATOM 6877 C C . SER B 1 445 ? 81.560 49.498 22.220 1.00 21.78 445 SER B C 1
ATOM 6878 O O . SER B 1 445 ? 80.330 49.474 22.119 1.00 22.88 445 SER B O 1
ATOM 6881 N N . VAL B 1 446 ? 82.351 49.742 21.179 1.00 27.99 446 VAL B N 1
ATOM 6882 C CA . VAL B 1 446 ? 81.821 50.106 19.868 1.00 21.75 446 VAL B CA 1
ATOM 6883 C C . VAL B 1 446 ? 82.395 49.149 18.828 1.00 23.91 446 VAL B C 1
ATOM 6884 O O . VAL B 1 446 ? 83.611 48.921 18.796 1.00 25.39 446 VAL B O 1
ATOM 6888 N N . LEU B 1 447 ? 81.523 48.585 17.991 1.00 20.83 447 LEU B N 1
ATOM 6889 C CA . LEU B 1 447 ? 81.911 47.841 16.800 1.00 21.49 447 LEU B CA 1
ATOM 6890 C C . LEU B 1 447 ? 81.562 48.656 15.565 1.00 20.24 447 LEU B C 1
ATOM 6891 O O . LEU B 1 447 ? 80.465 49.213 15.476 1.00 19.01 447 LEU B O 1
ATOM 6896 N N . LYS B 1 448 ? 82.479 48.706 14.605 1.00 18.50 448 LYS B N 1
ATOM 6897 C CA . LYS B 1 448 ? 82.197 49.304 13.304 1.00 19.99 448 LYS B CA 1
ATOM 6898 C C . LYS B 1 448 ? 82.465 48.276 12.214 1.00 17.41 448 LYS B C 1
ATOM 6899 O O . LYS B 1 448 ? 83.517 47.631 12.214 1.00 20.70 448 LYS B O 1
ATOM 6905 N N . ALA B 1 449 ? 81.520 48.133 11.284 1.00 15.92 449 ALA B N 1
ATOM 6906 C CA . ALA B 1 449 ? 81.666 47.173 10.197 1.00 16.06 449 ALA B CA 1
ATOM 6907 C C . ALA B 1 449 ? 80.763 47.600 9.055 1.00 13.76 449 ALA B C 1
ATOM 6908 O O . ALA B 1 449 ? 79.778 48.310 9.260 1.00 16.53 449 ALA B O 1
ATOM 6910 N N . THR B 1 450 ? 81.115 47.144 7.850 1.00 13.57 450 THR B N 1
ATOM 6911 C CA . THR B 1 450 ? 80.284 47.289 6.658 1.00 12.75 450 THR B CA 1
ATOM 6912 C C . THR B 1 450 ? 79.587 45.965 6.386 1.00 14.71 450 THR B C 1
ATOM 6913 O O . THR B 1 450 ? 80.244 44.942 6.161 1.00 16.88 450 THR B O 1
ATOM 6917 N N . VAL B 1 451 ? 78.262 45.991 6.403 1.00 11.58 451 VAL B N 1
ATOM 6918 C CA . VAL B 1 451 ? 77.450 44.810 6.142 1.00 10.32 451 VAL B CA 1
ATOM 6919 C C . VAL B 1 451 ? 77.074 44.821 4.665 1.00 12.80 451 VAL B C 1
ATOM 6920 O O . VAL B 1 451 ? 76.399 45.765 4.219 1.00 11.04 451 VAL B O 1
ATOM 6924 N N . PRO B 1 452 ? 77.457 43.807 3.896 1.00 11.93 452 PRO B N 1
ATOM 6925 C CA . PRO B 1 452 ? 77.135 43.788 2.455 1.00 12.48 452 PRO B CA 1
ATOM 6926 C C . PRO B 1 452 ? 75.634 43.736 2.233 1.00 12.48 452 PRO B C 1
ATOM 6927 O O . PRO B 1 452 ? 74.863 43.361 3.135 1.00 12.89 452 PRO B O 1
ATOM 6931 N N . PRO B 1 453 ? 75.181 44.095 1.036 1.00 11.15 453 PRO B N 1
ATOM 6932 C CA . PRO B 1 453 ? 73.741 44.118 0.755 1.00 8.74 453 PRO B CA 1
ATOM 6933 C C . PRO B 1 453 ? 73.096 42.737 0.832 1.00 8.85 453 PRO B C 1
ATOM 6934 O O . PRO B 1 453 ? 73.701 41.727 0.481 1.00 9.60 453 PRO B O 1
ATOM 6938 N N . ARG B 1 454 ? 71.838 42.710 1.293 1.00 9.67 454 ARG B N 1
ATOM 6939 C CA . ARG B 1 454 ? 70.997 41.511 1.236 1.00 9.01 454 ARG B CA 1
ATOM 6940 C C . ARG B 1 454 ? 71.670 40.333 1.942 1.00 11.06 454 ARG B C 1
ATOM 6941 O O . ARG B 1 454 ? 71.745 39.222 1.417 1.00 9.75 454 ARG B O 1
ATOM 6949 N N . ALA B 1 455 ? 72.158 40.584 3.167 1.00 8.82 455 ALA B N 1
ATOM 6950 C CA . ALA B 1 455 ? 73.016 39.625 3.859 1.00 8.91 455 ALA B CA 1
ATOM 6951 C C . ALA B 1 455 ? 72.659 39.559 5.336 1.00 8.36 455 ALA B C 1
ATOM 6952 O O . ALA B 1 455 ? 72.096 40.498 5.894 1.00 10.66 455 ALA B O 1
ATOM 6954 N N . VAL B 1 456 ? 73.011 38.439 5.973 1.00 10.81 456 VAL B N 1
ATOM 6955 C CA . VAL B 1 456 ? 72.985 38.322 7.432 1.00 9.31 456 VAL B CA 1
ATOM 6956 C C . VAL B 1 456 ? 74.425 38.295 7.924 1.00 12.29 456 VAL B C 1
ATOM 6957 O O . VAL B 1 456 ? 75.197 37.387 7.581 1.00 12.66 456 VAL B O 1
ATOM 6961 N N . GLN B 1 457 ? 74.794 39.291 8.717 1.00 11.13 457 GLN B N 1
ATOM 6962 C CA . GLN B 1 457 ? 76.123 39.365 9.301 1.00 11.65 457 GLN B CA 1
ATOM 6963 C C . GLN B 1 457 ? 75.986 39.209 10.807 1.00 10.83 457 GLN B C 1
ATOM 6964 O O . GLN B 1 457 ? 75.351 40.038 11.466 1.00 12.42 457 GLN B O 1
ATOM 6970 N N . VAL B 1 458 ? 76.589 38.163 11.348 1.00 11.61 458 VAL B N 1
ATOM 6971 C CA . VAL B 1 458 ? 76.520 37.887 12.782 1.00 12.92 458 VAL B CA 1
ATOM 6972 C C . VAL B 1 458 ? 77.812 38.338 13.448 1.00 14.51 458 VAL B C 1
ATOM 6973 O O . VAL B 1 458 ? 78.908 37.952 13.027 1.00 13.96 458 VAL B O 1
ATOM 6977 N N . PHE B 1 459 ? 77.676 39.149 14.495 1.00 11.60 459 PHE B N 1
ATOM 6978 C CA . PHE B 1 459 ? 78.781 39.544 15.352 1.00 12.65 459 PHE B CA 1
ATOM 6979 C C . PHE B 1 459 ? 78.760 38.662 16.594 1.00 13.48 459 PHE B C 1
ATOM 6980 O O . PHE B 1 459 ? 77.784 38.678 17.351 1.00 16.26 459 PHE B O 1
ATOM 6988 N N . TRP B 1 460 ? 79.839 37.904 16.799 1.00 14.50 460 TRP B N 1
ATOM 6989 C CA . TRP B 1 460 ? 79.944 36.898 17.853 1.00 16.50 460 TRP B CA 1
ATOM 6990 C C . TRP B 1 460 ? 80.946 37.411 18.881 1.00 16.07 460 TRP B C 1
ATOM 6991 O O . TRP B 1 460 ? 82.147 37.504 18.593 1.00 16.34 460 TRP B O 1
ATOM 7002 N N . LEU B 1 461 ? 80.450 37.756 20.070 1.00 15.72 461 LEU B N 1
ATOM 7003 C CA . LEU B 1 461 ? 81.244 38.408 21.104 1.00 16.99 461 LEU B CA 1
ATOM 7004 C C . LEU B 1 461 ? 81.639 37.405 22.182 1.00 18.07 461 LEU B C 1
ATOM 7005 O O . LEU B 1 461 ? 80.775 36.725 22.750 1.00 17.93 461 LEU B O 1
ATOM 7010 N N . GLU B 1 462 ? 82.935 37.333 22.473 1.00 21.13 462 GLU B N 1
ATOM 7011 C CA . GLU B 1 462 ? 83.460 36.419 23.488 1.00 20.74 462 GLU B CA 1
ATOM 7012 C C . GLU B 1 462 ? 84.306 37.163 24.508 1.00 23.22 462 GLU B C 1
ATOM 7013 O O . GLU B 1 462 ? 84.984 38.132 24.163 1.00 27.07 462 GLU B O 1
ATOM 7020 N N . TRP C 1 17 ? 71.162 -18.978 54.084 1.00 15.36 17 TRP C N 1
ATOM 7021 C CA . TRP C 1 17 ? 71.791 -17.924 53.286 1.00 19.38 17 TRP C CA 1
ATOM 7022 C C . TRP C 1 17 ? 72.181 -16.733 54.183 1.00 16.49 17 TRP C C 1
ATOM 7023 O O . TRP C 1 17 ? 71.612 -16.561 55.272 1.00 14.44 17 TRP C O 1
ATOM 7034 N N . SER C 1 18 ? 73.151 -15.926 53.744 1.00 15.21 18 SER C N 1
ATOM 7035 C CA . SER C 1 18 ? 73.609 -14.777 54.518 1.00 11.93 18 SER C CA 1
ATOM 7036 C C . SER C 1 18 ? 74.169 -13.724 53.574 1.00 16.62 18 SER C C 1
ATOM 7037 O O . SER C 1 18 ? 74.411 -13.986 52.394 1.00 16.75 18 SER C O 1
ATOM 7040 N N . TYR C 1 19 ? 74.394 -12.520 54.104 1.00 15.42 19 TYR C N 1
ATOM 7041 C CA . TYR C 1 19 ? 74.981 -11.446 53.309 1.00 15.61 19 TYR C CA 1
ATOM 7042 C C . TYR C 1 19 ? 75.885 -10.595 54.195 1.00 15.53 19 TYR C C 1
ATOM 7043 O O . TYR C 1 19 ? 75.993 -10.820 55.407 1.00 15.36 19 TYR C O 1
ATOM 7052 N N . SER C 1 20 ? 76.557 -9.621 53.569 1.00 15.77 20 SER C N 1
ATOM 7053 C CA . SER C 1 20 ? 77.516 -8.767 54.259 1.00 18.35 20 SER C CA 1
ATOM 7054 C C . SER C 1 20 ? 76.772 -7.600 54.888 1.00 18.45 20 SER C C 1
ATOM 7055 O O . SER C 1 20 ? 76.227 -6.735 54.188 1.00 20.83 20 SER C O 1
ATOM 7058 N N . GLN C 1 21 ? 76.796 -7.572 56.204 1.00 16.32 21 GLN C N 1
ATOM 7059 C CA . GLN C 1 21 ? 76.263 -6.535 57.062 1.00 14.90 21 GLN C CA 1
ATOM 7060 C C . GLN C 1 21 ? 76.667 -6.931 58.465 1.00 15.00 21 GLN C C 1
ATOM 7061 O O . GLN C 1 21 ? 76.800 -8.123 58.755 1.00 14.11 21 GLN C O 1
ATOM 7067 N N . THR C 1 22 ? 76.896 -5.941 59.319 1.00 13.22 22 THR C N 1
ATOM 7068 C CA . THR C 1 22 ? 77.154 -6.253 60.716 1.00 14.16 22 THR C CA 1
ATOM 7069 C C . THR C 1 22 ? 76.371 -5.294 61.585 1.00 14.53 22 THR C C 1
ATOM 7070 O O . THR C 1 22 ? 76.336 -4.092 61.319 1.00 14.32 22 THR C O 1
ATOM 7074 N N . LEU C 1 23 ? 75.744 -5.832 62.623 1.00 12.60 23 LEU C N 1
ATOM 7075 C CA . LEU C 1 23 ? 75.115 -5.020 63.647 1.00 14.84 23 LEU C CA 1
ATOM 7076 C C . LEU C 1 23 ? 75.592 -5.527 64.994 1.00 18.30 23 LEU C C 1
ATOM 7077 O O . LEU C 1 23 ? 76.334 -6.514 65.086 1.00 13.98 23 LEU C O 1
ATOM 7082 N N A SER C 1 24 ? 75.182 -4.837 66.052 0.57 15.91 24 SER C N 1
ATOM 7083 N N B SER C 1 24 ? 75.163 -4.852 66.052 0.43 15.92 24 SER C N 1
ATOM 7084 C CA A SER C 1 24 ? 75.655 -5.145 67.391 0.57 16.22 24 SER C CA 1
ATOM 7085 C CA B SER C 1 24 ? 75.646 -5.154 67.387 0.43 16.23 24 SER C CA 1
ATOM 7086 C C A SER C 1 24 ? 74.486 -5.479 68.307 0.57 17.08 24 SER C C 1
ATOM 7087 C C B SER C 1 24 ? 74.483 -5.478 68.311 0.43 17.08 24 SER C C 1
ATOM 7088 O O A SER C 1 24 ? 73.363 -5.007 68.109 0.57 16.75 24 SER C O 1
ATOM 7089 O O B SER C 1 24 ? 73.363 -4.994 68.124 0.43 16.76 24 SER C O 1
ATOM 7094 N N . ALA C 1 25 ? 74.762 -6.314 69.306 1.00 16.55 25 ALA C N 1
ATOM 7095 C CA . ALA C 1 25 ? 73.764 -6.726 70.277 1.00 17.55 25 ALA C CA 1
ATOM 7096 C C . ALA C 1 25 ? 74.394 -6.661 71.652 1.00 18.56 25 ALA C C 1
ATOM 7097 O O . ALA C 1 25 ? 75.560 -7.032 71.825 1.00 16.27 25 ALA C O 1
ATOM 7099 N N . ASN C 1 26 ? 73.630 -6.163 72.619 1.00 16.83 26 ASN C N 1
ATOM 7100 C CA . ASN C 1 26 ? 74.072 -6.119 74.004 1.00 17.67 26 ASN C CA 1
ATOM 7101 C C . ASN C 1 26 ? 73.305 -7.169 74.791 1.00 16.90 26 ASN C C 1
ATOM 7102 O O . ASN C 1 26 ? 72.072 -7.213 74.738 1.00 16.27 26 ASN C O 1
ATOM 7107 N N . ILE C 1 27 ? 74.038 -8.011 75.515 1.00 15.15 27 ILE C N 1
ATOM 7108 C CA . ILE C 1 27 ? 73.467 -9.102 76.296 1.00 15.88 27 ILE C CA 1
ATOM 7109 C C . ILE C 1 27 ? 73.866 -8.922 77.750 1.00 16.62 27 ILE C C 1
ATOM 7110 O O . ILE C 1 27 ? 75.018 -8.589 78.043 1.00 17.36 27 ILE C O 1
ATOM 7115 N N . GLN C 1 28 ? 72.910 -9.125 78.661 1.00 15.73 28 GLN C N 1
ATOM 7116 C CA . GLN C 1 28 ? 73.183 -9.102 80.093 1.00 19.28 28 GLN C CA 1
ATOM 7117 C C . GLN C 1 28 ? 72.860 -10.470 80.673 1.00 16.92 28 GLN C C 1
ATOM 7118 O O . GLN C 1 28 ? 71.739 -10.960 80.511 1.00 16.36 28 GLN C O 1
ATOM 7124 N N . VAL C 1 29 ? 73.820 -11.063 81.377 1.00 18.65 29 VAL C N 1
ATOM 7125 C CA . VAL C 1 29 ? 73.637 -12.335 82.071 1.00 16.78 29 VAL C CA 1
ATOM 7126 C C . VAL C 1 29 ? 73.778 -12.073 83.565 1.00 17.67 29 VAL C C 1
ATOM 7127 O O . VAL C 1 29 ? 74.738 -11.422 83.992 1.00 20.30 29 VAL C O 1
ATOM 7131 N N . ASN C 1 30 ? 72.821 -12.583 84.358 1.00 18.37 30 ASN C N 1
ATOM 7132 C CA . ASN C 1 30 ? 72.708 -12.264 85.788 1.00 19.89 30 ASN C CA 1
ATOM 7133 C C . ASN C 1 30 ? 72.392 -13.544 86.562 1.00 20.86 30 ASN C C 1
ATOM 7134 O O . ASN C 1 30 ? 71.241 -13.991 86.590 1.00 19.40 30 ASN C O 1
ATOM 7139 N N . ALA C 1 31 ? 73.406 -14.103 87.227 1.00 19.09 31 ALA C N 1
ATOM 7140 C CA . ALA C 1 31 ? 73.248 -15.327 88.002 1.00 20.99 31 ALA C CA 1
ATOM 7141 C C . ALA C 1 31 ? 72.418 -15.129 89.263 1.00 21.17 31 ALA C C 1
ATOM 7142 O O . ALA C 1 31 ? 72.033 -16.122 89.891 1.00 21.00 31 ALA C O 1
ATOM 7144 N N . LEU C 1 32 ? 72.146 -13.883 89.654 1.00 22.02 32 LEU C N 1
ATOM 7145 C CA . LEU C 1 32 ? 71.313 -13.627 90.821 1.00 26.43 32 LEU C CA 1
ATOM 7146 C C . LEU C 1 32 ? 69.828 -13.812 90.511 1.00 24.29 32 LEU C C 1
ATOM 7147 O O . LEU C 1 32 ? 69.025 -13.990 91.434 1.00 24.88 32 LEU C O 1
ATOM 7152 N N . GLN C 1 33 ? 69.465 -13.805 89.229 1.00 21.17 33 GLN C N 1
ATOM 7153 C CA . GLN C 1 33 ? 68.110 -14.049 88.753 1.00 22.78 33 GLN C CA 1
ATOM 7154 C C . GLN C 1 33 ? 68.010 -15.517 88.342 1.00 25.16 33 GLN C C 1
ATOM 7155 O O . GLN C 1 33 ? 68.749 -15.961 87.457 1.00 19.60 33 GLN C O 1
ATOM 7161 N N . ARG C 1 34 ? 67.115 -16.270 88.980 1.00 18.98 34 ARG C N 1
ATOM 7162 C CA . ARG C 1 34 ? 67.158 -17.724 88.907 1.00 18.15 34 ARG C CA 1
ATOM 7163 C C . ARG C 1 34 ? 65.791 -18.302 88.572 1.00 19.08 34 ARG C C 1
ATOM 7164 O O . ARG C 1 34 ? 64.779 -17.914 89.168 1.00 19.10 34 ARG C O 1
ATOM 7172 N N . TYR C 1 35 ? 65.771 -19.247 87.632 1.00 17.82 35 TYR C N 1
ATOM 7173 C CA . TYR C 1 35 ? 64.517 -19.835 87.181 1.00 15.30 35 TYR C CA 1
ATOM 7174 C C . TYR C 1 35 ? 64.516 -21.348 87.391 1.00 16.60 35 TYR C C 1
ATOM 7175 O O . TYR C 1 35 ? 64.811 -21.819 88.496 1.00 15.42 35 TYR C O 1
ATOM 7184 N N . GLN C 1 36 ? 64.192 -22.115 86.352 1.00 16.40 36 GLN C N 1
ATOM 7185 C CA . GLN C 1 36 ? 63.924 -23.535 86.521 1.00 16.93 36 GLN C CA 1
ATOM 7186 C C . GLN C 1 36 ? 65.212 -24.344 86.646 1.00 16.53 36 GLN C C 1
ATOM 7187 O O . GLN C 1 36 ? 66.268 -23.972 86.118 1.00 13.44 36 GLN C O 1
ATOM 7193 N N . GLU C 1 37 ? 65.109 -25.470 87.352 1.00 14.40 37 GLU C N 1
ATOM 7194 C CA . GLU C 1 37 ? 66.188 -26.447 87.382 1.00 14.62 37 GLU C CA 1
ATOM 7195 C C . GLU C 1 37 ? 66.072 -27.362 86.168 1.00 14.43 37 GLU C C 1
ATOM 7196 O O . GLU C 1 37 ? 64.995 -27.898 85.887 1.00 15.65 37 GLU C O 1
ATOM 7202 N N . MET C 1 38 ? 67.179 -27.565 85.465 1.00 14.43 38 MET C N 1
ATOM 7203 C CA . MET C 1 38 ? 67.102 -28.206 84.167 1.00 12.69 38 MET C CA 1
ATOM 7204 C C . MET C 1 38 ? 67.273 -29.704 84.391 1.00 14.09 38 MET C C 1
ATOM 7205 O O . MET C 1 38 ? 67.948 -30.133 85.338 1.00 14.56 38 MET C O 1
ATOM 7210 N N . ILE C 1 39 ? 66.673 -30.505 83.522 1.00 13.69 39 ILE C N 1
ATOM 7211 C CA . ILE C 1 39 ? 66.774 -31.961 83.595 1.00 14.69 39 ILE C CA 1
ATOM 7212 C C . ILE C 1 39 ? 67.617 -32.516 82.453 1.00 16.53 39 ILE C C 1
ATOM 7213 O O . ILE C 1 39 ? 68.539 -33.297 82.683 1.00 22.74 39 ILE C O 1
ATOM 7218 N N . GLY C 1 40 ? 67.302 -32.147 81.219 1.00 11.65 40 GLY C N 1
ATOM 7219 C CA . GLY C 1 40 ? 68.124 -32.532 80.086 1.00 11.76 40 GLY C CA 1
ATOM 7220 C C . GLY C 1 40 ? 67.309 -32.719 78.816 1.00 11.22 40 GLY C C 1
ATOM 7221 O O . GLY C 1 40 ? 66.100 -32.489 78.771 1.00 11.89 40 GLY C O 1
ATOM 7222 N N . GLY C 1 41 ? 68.012 -33.166 77.768 1.00 10.89 41 GLY C N 1
ATOM 7223 C CA . GLY C 1 41 ? 67.376 -33.566 76.525 1.00 11.24 41 GLY C CA 1
ATOM 7224 C C . GLY C 1 41 ? 67.292 -35.084 76.394 1.00 8.20 41 GLY C C 1
ATOM 7225 O O . GLY C 1 41 ? 68.037 -35.810 77.037 1.00 10.13 41 GLY C O 1
ATOM 7226 N N . GLY C 1 42 ? 66.391 -35.574 75.544 1.00 9.77 42 GLY C N 1
ATOM 7227 C CA . GLY C 1 42 ? 66.330 -37.011 75.363 1.00 10.15 42 GLY C CA 1
ATOM 7228 C C . GLY C 1 42 ? 65.481 -37.477 74.197 1.00 12.52 42 GLY C C 1
ATOM 7229 O O . GLY C 1 42 ? 65.224 -36.733 73.249 1.00 9.43 42 GLY C O 1
ATOM 7230 N N . CYS C 1 43 ? 65.055 -38.735 74.289 1.00 10.99 43 CYS C N 1
ATOM 7231 C CA . CYS C 1 43 ? 64.358 -39.406 73.193 1.00 9.46 43 CYS C CA 1
ATOM 7232 C C . CYS C 1 43 ? 63.857 -40.756 73.696 1.00 11.21 43 CYS C C 1
ATOM 7233 O O . CYS C 1 43 ? 64.192 -41.189 74.804 1.00 10.02 43 CYS C O 1
ATOM 7236 N N . SER C 1 44 ? 63.084 -41.438 72.842 1.00 9.62 44 SER C N 1
ATOM 7237 C CA . SER C 1 44 ? 62.431 -42.698 73.173 1.00 10.39 44 SER C CA 1
ATOM 7238 C C . SER C 1 44 ? 62.838 -43.799 72.199 1.00 10.62 44 SER C C 1
ATOM 7239 O O . SER C 1 44 ? 63.139 -43.539 71.028 1.00 10.43 44 SER C O 1
ATOM 7242 N N . GLY C 1 45 ? 62.841 -45.037 72.688 1.00 10.58 45 GLY C N 1
ATOM 7243 C CA . GLY C 1 45 ? 62.992 -46.192 71.808 1.00 11.30 45 GLY C CA 1
ATOM 7244 C C . GLY C 1 45 ? 61.756 -47.068 71.759 1.00 11.63 45 GLY C C 1
ATOM 7245 O O . GLY C 1 45 ? 61.834 -48.262 71.440 1.00 12.46 45 GLY C O 1
ATOM 7246 N N . ALA C 1 46 ? 60.605 -46.473 72.071 1.00 11.10 46 ALA C N 1
ATOM 7247 C CA . ALA C 1 46 ? 59.350 -47.213 72.143 1.00 11.46 46 ALA C CA 1
ATOM 7248 C C . ALA C 1 46 ? 58.975 -47.864 70.811 1.00 11.88 46 ALA C C 1
ATOM 7249 O O . ALA C 1 46 ? 59.444 -47.477 69.732 1.00 13.07 46 ALA C O 1
ATOM 7251 N N . PHE C 1 47 ? 58.069 -48.839 70.900 1.00 12.50 47 PHE C N 1
ATOM 7252 C CA . PHE C 1 47 ? 57.476 -49.505 69.733 1.00 14.96 47 PHE C CA 1
ATOM 7253 C C . PHE C 1 47 ? 58.530 -50.215 68.889 1.00 14.47 47 PHE C C 1
ATOM 7254 O O . PHE C 1 47 ? 58.385 -50.348 67.672 1.00 15.48 47 PHE C O 1
ATOM 7262 N N . GLY C 1 48 ? 59.578 -50.694 69.548 1.00 14.03 48 GLY C N 1
ATOM 7263 C CA . GLY C 1 48 ? 60.622 -51.448 68.893 1.00 14.84 48 GLY C CA 1
ATOM 7264 C C . GLY C 1 48 ? 61.734 -50.624 68.272 1.00 14.47 48 GLY C C 1
ATOM 7265 O O . GLY C 1 48 ? 62.649 -51.215 67.684 1.00 15.48 48 GLY C O 1
ATOM 7266 N N . TRP C 1 49 ? 61.676 -49.288 68.350 1.00 14.15 49 TRP C N 1
ATOM 7267 C CA . TRP C 1 49 ? 62.779 -48.486 67.816 1.00 13.11 49 TRP C CA 1
ATOM 7268 C C . TRP C 1 49 ? 64.081 -48.774 68.559 1.00 14.49 49 TRP C C 1
ATOM 7269 O O . TRP C 1 49 ? 65.168 -48.760 67.954 1.00 13.99 49 TRP C O 1
ATOM 7280 N N . ALA C 1 50 ? 63.988 -49.103 69.851 1.00 13.67 50 ALA C N 1
ATOM 7281 C CA . ALA C 1 50 ? 65.168 -49.556 70.579 1.00 14.37 50 ALA C CA 1
ATOM 7282 C C . ALA C 1 50 ? 65.804 -50.780 69.927 1.00 15.87 50 ALA C C 1
ATOM 7283 O O . ALA C 1 50 ? 67.033 -50.935 69.960 1.00 17.76 50 ALA C O 1
ATOM 7285 N N . CYS C 1 51 ? 64.990 -51.657 69.335 1.00 16.17 51 CYS C N 1
ATOM 7286 C CA . CYS C 1 51 ? 65.509 -52.840 68.658 1.00 17.53 51 CYS C CA 1
ATOM 7287 C C . CYS C 1 51 ? 66.135 -52.506 67.318 1.00 19.20 51 CYS C C 1
ATOM 7288 O O . CYS C 1 51 ? 66.954 -53.276 66.821 1.00 22.01 51 CYS C O 1
ATOM 7291 N N . GLN C 1 52 ? 65.709 -51.412 66.696 1.00 17.58 52 GLN C N 1
ATOM 7292 C CA . GLN C 1 52 ? 66.354 -50.947 65.475 1.00 20.96 52 GLN C CA 1
ATOM 7293 C C . GLN C 1 52 ? 67.702 -50.326 65.791 1.00 22.06 52 GLN C C 1
ATOM 7294 O O . GLN C 1 52 ? 68.633 -50.390 64.979 1.00 23.03 52 GLN C O 1
ATOM 7300 N N . GLN C 1 53 ? 67.806 -49.702 66.962 1.00 23.02 53 GLN C N 1
ATOM 7301 C CA . GLN C 1 53 ? 69.084 -49.220 67.452 1.00 22.55 53 GLN C CA 1
ATOM 7302 C C . GLN C 1 53 ? 69.973 -50.380 67.894 1.00 21.01 53 GLN C C 1
ATOM 7303 O O . GLN C 1 53 ? 71.197 -50.313 67.731 1.00 22.94 53 GLN C O 1
ATOM 7309 N N . PHE C 1 54 ? 69.376 -51.466 68.412 1.00 22.35 54 PHE C N 1
ATOM 7310 C CA . PHE C 1 54 ? 70.093 -52.673 68.837 1.00 26.70 54 PHE C CA 1
ATOM 7311 C C . PHE C 1 54 ? 69.543 -53.909 68.121 1.00 29.65 54 PHE C C 1
ATOM 7312 O O . PHE C 1 54 ? 68.915 -54.775 68.746 1.00 28.60 54 PHE C O 1
ATOM 7320 N N . PRO C 1 55 ? 69.771 -54.028 66.802 1.00 30.30 55 PRO C N 1
ATOM 7321 C CA . PRO C 1 55 ? 69.141 -55.117 66.037 1.00 35.53 55 PRO C CA 1
ATOM 7322 C C . PRO C 1 55 ? 69.928 -56.416 65.974 1.00 37.41 55 PRO C C 1
ATOM 7323 O O . PRO C 1 55 ? 69.370 -57.462 65.618 1.00 43.42 55 PRO C O 1
ATOM 7327 N N . THR C 1 56 ? 71.217 -56.349 66.308 1.00 36.48 56 THR C N 1
ATOM 7328 C CA . THR C 1 56 ? 72.204 -57.409 66.090 1.00 46.16 56 THR C CA 1
ATOM 7329 C C . THR C 1 56 ? 72.454 -57.619 64.591 1.00 45.97 56 THR C C 1
ATOM 7330 O O . THR C 1 56 ? 73.602 -57.515 64.144 1.00 46.80 56 THR C O 1
ATOM 7334 N N . THR C 1 57 ? 71.411 -57.876 63.793 1.00 46.79 57 THR C N 1
ATOM 7335 C CA . THR C 1 57 ? 71.572 -58.027 62.348 1.00 40.51 57 THR C CA 1
ATOM 7336 C C . THR C 1 57 ? 71.473 -56.658 61.687 1.00 42.37 57 THR C C 1
ATOM 7337 O O . THR C 1 57 ? 70.582 -55.865 62.013 1.00 36.07 57 THR C O 1
ATOM 7341 N N . GLY C 1 58 ? 72.389 -56.386 60.764 1.00 39.52 58 GLY C N 1
ATOM 7342 C CA . GLY C 1 58 ? 72.474 -55.074 60.162 1.00 31.70 58 GLY C CA 1
ATOM 7343 C C . GLY C 1 58 ? 73.507 -54.215 60.863 1.00 33.18 58 GLY C C 1
ATOM 7344 O O . GLY C 1 58 ? 74.698 -54.292 60.551 1.00 36.09 58 GLY C O 1
ATOM 7345 N N . LEU C 1 59 ? 73.070 -53.407 61.823 1.00 30.21 59 LEU C N 1
ATOM 7346 C CA . LEU C 1 59 ? 73.995 -52.549 62.551 1.00 31.18 59 LEU C CA 1
ATOM 7347 C C . LEU C 1 59 ? 74.851 -53.401 63.490 1.00 28.89 59 LEU C C 1
ATOM 7348 O O . LEU C 1 59 ? 74.322 -54.164 64.306 1.00 30.78 59 LEU C O 1
ATOM 7353 N N . THR C 1 60 ? 76.170 -53.282 63.360 1.00 26.43 60 THR C N 1
ATOM 7354 C CA . THR C 1 60 ? 77.077 -54.044 64.200 1.00 27.92 60 THR C CA 1
ATOM 7355 C C . THR C 1 60 ? 76.992 -53.566 65.650 1.00 26.91 60 THR C C 1
ATOM 7356 O O . THR C 1 60 ? 76.619 -52.416 65.916 1.00 25.47 60 THR C O 1
ATOM 7360 N N . PRO C 1 61 ? 77.315 -54.439 66.611 1.00 30.99 61 PRO C N 1
ATOM 7361 C CA . PRO C 1 61 ? 77.365 -53.992 68.014 1.00 28.40 61 PRO C CA 1
ATOM 7362 C C . PRO C 1 61 ? 78.259 -52.778 68.218 1.00 25.80 61 PRO C C 1
ATOM 7363 O O . PRO C 1 61 ? 77.877 -51.849 68.934 1.00 29.17 61 PRO C O 1
ATOM 7367 N N . GLU C 1 62 ? 79.440 -52.758 67.594 1.00 30.02 62 G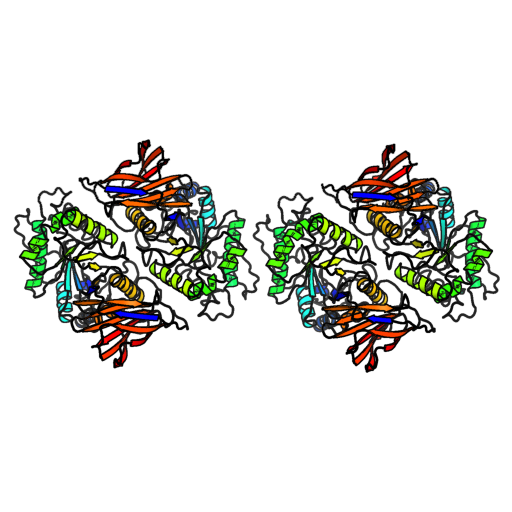LU C N 1
ATOM 7368 C CA . GLU C 1 62 ? 80.293 -51.578 67.674 1.00 29.49 62 GLU C CA 1
ATOM 7369 C C . GLU C 1 62 ? 79.532 -50.328 67.240 1.00 26.25 62 GLU C C 1
ATOM 7370 O O . GLU C 1 62 ? 79.607 -49.287 67.897 1.00 26.33 62 GLU C O 1
ATOM 7376 N N . ASN C 1 63 ? 78.787 -50.424 66.137 1.00 26.66 63 ASN C N 1
ATOM 7377 C CA . ASN C 1 63 ? 78.022 -49.283 65.645 1.00 26.46 63 ASN C CA 1
ATOM 7378 C C . ASN C 1 63 ? 76.802 -49.003 66.527 1.00 26.80 63 ASN C C 1
ATOM 7379 O O . ASN C 1 63 ? 76.420 -47.839 66.700 1.00 25.04 63 ASN C O 1
ATOM 7384 N N . GLN C 1 64 ? 76.189 -50.046 67.103 1.00 26.37 64 GLN C N 1
ATOM 7385 C CA . GLN C 1 64 ? 75.105 -49.833 68.063 1.00 25.26 64 GLN C CA 1
ATOM 7386 C C . GLN C 1 64 ? 75.598 -49.055 69.273 1.00 24.10 64 GLN C C 1
ATOM 7387 O O . GLN C 1 64 ? 74.913 -48.144 69.760 1.00 22.65 64 GLN C O 1
ATOM 7393 N N . GLU C 1 65 ? 76.774 -49.425 69.793 1.00 27.45 65 GLU C N 1
ATOM 7394 C CA . GLU C 1 65 ? 77.367 -48.657 70.881 1.00 25.71 65 GLU C CA 1
ATOM 7395 C C . GLU C 1 65 ? 77.625 -47.226 70.447 1.00 20.38 65 GLU C C 1
ATOM 7396 O O . GLU C 1 65 ? 77.281 -46.279 71.163 1.00 19.07 65 GLU C O 1
ATOM 7402 N N . GLU C 1 66 ? 78.247 -47.057 69.274 1.00 21.75 66 GLU C N 1
ATOM 7403 C CA . GLU C 1 66 ? 78.611 -45.729 68.791 1.00 21.86 66 GLU C CA 1
ATOM 7404 C C . GLU C 1 66 ? 77.395 -44.823 68.651 1.00 16.83 66 GLU C C 1
ATOM 7405 O O . GLU C 1 66 ? 77.447 -43.647 69.037 1.00 16.56 66 GLU C O 1
ATOM 7411 N N . VAL C 1 67 ? 76.292 -45.344 68.098 1.00 18.03 67 VAL C N 1
ATOM 7412 C CA . VAL C 1 67 ? 75.082 -44.534 67.961 1.00 14.18 67 VAL C CA 1
ATOM 7413 C C . VAL C 1 67 ? 74.575 -44.112 69.329 1.00 12.50 67 VAL C C 1
ATOM 7414 O O . VAL C 1 67 ? 74.191 -42.952 69.536 1.00 14.52 67 VAL C O 1
ATOM 7418 N N . THR C 1 68 ? 74.572 -45.045 70.287 1.00 13.74 68 THR C N 1
ATOM 7419 C CA . THR C 1 68 ? 74.123 -44.723 71.638 1.00 11.96 68 THR C CA 1
ATOM 7420 C C . THR C 1 68 ? 75.075 -43.758 72.326 1.00 11.85 68 THR C C 1
ATOM 7421 O O . THR C 1 68 ? 74.635 -42.825 73.012 1.00 12.48 68 THR C O 1
ATOM 7425 N N . LYS C 1 69 ? 76.382 -43.957 72.143 1.00 14.91 69 LYS C N 1
ATOM 7426 C CA . LYS C 1 69 ? 77.364 -42.999 72.639 1.00 13.08 69 LYS C CA 1
ATOM 7427 C C . LYS C 1 69 ? 77.151 -41.612 72.036 1.00 15.09 69 LYS C C 1
ATOM 7428 O O . LYS C 1 69 ? 77.178 -40.607 72.752 1.00 15.15 69 LYS C O 1
ATOM 7434 N N . ILE C 1 70 ? 76.950 -41.528 70.713 1.00 14.45 70 ILE C N 1
ATOM 7435 C CA . ILE C 1 70 ? 76.729 -40.218 70.093 1.00 11.93 70 ILE C CA 1
ATOM 7436 C C . ILE C 1 70 ? 75.570 -39.490 70.772 1.00 13.80 70 ILE C C 1
ATOM 7437 O O . ILE C 1 70 ? 75.638 -38.280 71.019 1.00 13.76 70 ILE C O 1
ATOM 7442 N N . LEU C 1 71 ? 74.497 -40.217 71.102 1.00 11.20 71 LEU C N 1
ATOM 7443 C CA . LEU C 1 71 ? 73.346 -39.570 71.724 1.00 11.55 71 LEU C CA 1
ATOM 7444 C C . LEU C 1 71 ? 73.631 -39.162 73.169 1.00 12.27 71 LEU C C 1
ATOM 7445 O O . LEU C 1 71 ? 73.306 -38.040 73.575 1.00 12.00 71 LEU C O 1
ATOM 7450 N N . PHE C 1 72 ? 74.194 -40.064 73.975 1.00 11.84 72 PHE C N 1
ATOM 7451 C CA . PHE C 1 72 ? 74.164 -39.864 75.424 1.00 13.90 72 PHE C CA 1
ATOM 7452 C C . PHE C 1 72 ? 75.504 -39.502 76.062 1.00 13.53 72 PHE C C 1
ATOM 7453 O O . PHE C 1 72 ? 75.532 -39.160 77.257 1.00 11.43 72 PHE C O 1
ATOM 7461 N N . ASP C 1 73 ? 76.595 -39.513 75.307 1.00 13.70 73 ASP C N 1
ATOM 7462 C CA . ASP C 1 73 ? 77.867 -39.013 75.811 1.00 14.03 73 ASP C CA 1
ATOM 7463 C C . ASP C 1 73 ? 77.756 -37.508 76.050 1.00 15.23 73 ASP C C 1
ATOM 7464 O O . ASP C 1 73 ? 77.296 -36.761 75.181 1.00 14.03 73 ASP C O 1
ATOM 7469 N N . GLU C 1 74 ? 78.116 -37.077 77.262 1.00 15.36 74 GLU C N 1
ATOM 7470 C CA . GLU C 1 74 ? 78.067 -35.660 77.616 1.00 14.43 74 GLU C CA 1
ATOM 7471 C C . GLU C 1 74 ? 78.818 -34.803 76.599 1.00 17.91 74 GLU C C 1
ATOM 7472 O O . GLU C 1 74 ? 78.400 -33.678 76.299 1.00 19.25 74 GLU C O 1
ATOM 7478 N N . ASN C 1 75 ? 79.898 -35.333 76.032 1.00 16.77 75 ASN C N 1
ATOM 7479 C CA . ASN C 1 75 ? 80.743 -34.596 75.100 1.00 14.54 75 ASN C CA 1
ATOM 7480 C C . ASN C 1 75 ? 80.233 -34.582 73.663 1.00 15.54 75 ASN C C 1
ATOM 7481 O O . ASN C 1 75 ? 80.863 -33.939 72.818 1.00 16.26 75 ASN C O 1
ATOM 7486 N N . ILE C 1 76 ? 79.128 -35.259 73.354 1.00 12.61 76 ILE C N 1
ATOM 7487 C CA . ILE C 1 76 ? 78.679 -35.319 71.966 1.00 12.19 76 ILE C CA 1
ATOM 7488 C C . ILE C 1 76 ? 77.235 -34.838 71.919 1.00 12.32 76 ILE C C 1
ATOM 7489 O O . ILE C 1 76 ? 76.976 -33.633 71.880 1.00 14.93 76 ILE C O 1
ATOM 7494 N N . GLY C 1 77 ? 76.284 -35.769 71.958 1.00 11.05 77 GLY C N 1
ATOM 7495 C CA . GLY C 1 77 ? 74.886 -35.370 71.916 1.00 12.29 77 GLY C CA 1
ATOM 7496 C C . GLY C 1 77 ? 74.408 -34.718 73.199 1.00 15.10 77 GLY C C 1
ATOM 7497 O O . GLY C 1 77 ? 73.529 -33.853 73.165 1.00 12.31 77 GLY C O 1
ATOM 7498 N N . GLY C 1 78 ? 74.972 -35.122 74.338 1.00 12.64 78 GLY C N 1
ATOM 7499 C CA . GLY C 1 78 ? 74.657 -34.536 75.637 1.00 12.95 78 GLY C CA 1
ATOM 7500 C C . GLY C 1 78 ? 73.314 -34.927 76.220 1.00 12.69 78 GLY C C 1
ATOM 7501 O O . GLY C 1 78 ? 72.872 -34.310 77.203 1.00 13.06 78 GLY C O 1
ATOM 7502 N N . LEU C 1 79 ? 72.650 -35.931 75.666 1.00 9.85 79 LEU C N 1
ATOM 7503 C CA . LEU C 1 79 ? 71.305 -36.252 76.134 1.00 9.42 79 LEU C CA 1
ATOM 7504 C C . LEU C 1 79 ? 71.352 -36.975 77.479 1.00 9.85 79 LEU C C 1
ATOM 7505 O O . LEU C 1 79 ? 72.342 -37.619 77.840 1.00 11.18 79 LEU C O 1
ATOM 7510 N N . SER C 1 80 ? 70.261 -36.844 78.232 1.00 10.81 80 SER C N 1
ATOM 7511 C CA . SER C 1 80 ? 70.129 -37.497 79.529 1.00 10.88 80 SER C CA 1
ATOM 7512 C C . SER C 1 80 ? 68.815 -38.223 79.737 1.00 12.42 80 SER C C 1
ATOM 7513 O O . SER C 1 80 ? 68.747 -39.031 80.665 1.00 13.00 80 SER C O 1
ATOM 7516 N N . ILE C 1 81 ? 67.767 -37.940 78.965 1.00 10.61 81 ILE C N 1
ATOM 7517 C CA . ILE C 1 81 ? 66.452 -38.558 79.189 1.00 10.31 81 ILE C CA 1
ATOM 7518 C C . ILE C 1 81 ? 66.246 -39.734 78.241 1.00 12.37 81 ILE C C 1
ATOM 7519 O O . ILE C 1 81 ? 66.360 -39.598 77.014 1.00 12.00 81 ILE C O 1
ATOM 7524 N N . VAL C 1 82 ? 65.926 -40.890 78.805 1.00 11.17 82 VAL C N 1
ATOM 7525 C CA . VAL C 1 82 ? 65.404 -42.016 78.033 1.00 10.22 82 VAL C CA 1
ATOM 7526 C C . VAL C 1 82 ? 63.946 -42.187 78.434 1.00 9.49 82 VAL C C 1
ATOM 7527 O O . VAL C 1 82 ? 63.647 -42.383 79.618 1.00 10.89 82 VAL C O 1
ATOM 7531 N N . ARG C 1 83 ? 63.038 -42.113 77.454 1.00 9.30 83 ARG C N 1
ATOM 7532 C CA . ARG C 1 83 ? 61.593 -42.258 77.673 1.00 10.26 83 ARG C CA 1
ATOM 7533 C C . ARG C 1 83 ? 61.181 -43.636 77.166 1.00 8.82 83 ARG C C 1
ATOM 7534 O O . ARG C 1 83 ? 61.245 -43.904 75.962 1.00 9.92 83 ARG C O 1
ATOM 7542 N N . ASN C 1 84 ? 60.778 -44.518 78.071 1.00 9.02 84 ASN C N 1
ATOM 7543 C CA . ASN C 1 84 ? 60.432 -45.891 77.710 1.00 11.49 84 ASN C CA 1
ATOM 7544 C C . ASN C 1 84 ? 58.920 -46.065 77.749 1.00 9.73 84 ASN C C 1
ATOM 7545 O O . ASN C 1 84 ? 58.251 -45.497 78.613 1.00 12.01 84 ASN C O 1
ATOM 7550 N N . ASP C 1 85 ? 58.389 -46.854 76.821 1.00 8.92 85 ASP C N 1
ATOM 7551 C CA . ASP C 1 85 ? 56.967 -47.210 76.836 1.00 10.01 85 ASP C CA 1
ATOM 7552 C C . ASP C 1 85 ? 56.746 -48.393 77.779 1.00 11.20 85 ASP C C 1
ATOM 7553 O O . ASP C 1 85 ? 57.297 -49.474 77.563 1.00 9.24 85 ASP C O 1
ATOM 7558 N N . ILE C 1 86 ? 55.943 -48.188 78.823 1.00 8.04 86 ILE C N 1
ATOM 7559 C CA . ILE C 1 86 ? 55.437 -49.307 79.604 1.00 9.94 86 ILE C CA 1
ATOM 7560 C C . ILE C 1 86 ? 54.387 -49.972 78.734 1.00 10.13 86 ILE C C 1
ATOM 7561 O O . ILE C 1 86 ? 53.243 -49.512 78.662 1.00 10.79 86 ILE C O 1
ATOM 7566 N N . GLY C 1 87 ? 54.782 -51.041 78.042 1.00 9.59 87 GLY C N 1
ATOM 7567 C CA . GLY C 1 87 ? 53.959 -51.574 76.972 1.00 9.84 87 GLY C CA 1
ATOM 7568 C C . GLY C 1 87 ? 52.732 -52.311 77.478 1.00 11.62 87 GLY C C 1
ATOM 7569 O O . GLY C 1 87 ? 52.696 -52.864 78.586 1.00 10.69 87 GLY C O 1
ATOM 7570 N N . SER C 1 88 ? 51.710 -52.337 76.627 1.00 11.32 88 SER C N 1
ATOM 7571 C CA . SER C 1 88 ? 50.456 -52.994 76.950 1.00 11.92 88 SER C CA 1
ATOM 7572 C C . SER C 1 88 ? 49.971 -53.889 75.814 1.00 12.64 88 SER C C 1
ATOM 7573 O O . SER C 1 88 ? 48.810 -54.304 75.825 1.00 13.61 88 SER C O 1
ATOM 7576 N N . SER C 1 89 ? 50.834 -54.209 74.831 1.00 14.77 89 SER C N 1
ATOM 7577 C CA . SER C 1 89 ? 50.492 -54.999 73.662 1.00 15.92 89 SER C CA 1
ATOM 7578 C C . SER C 1 89 ? 51.058 -56.402 73.794 1.00 19.39 89 SER C C 1
ATOM 7579 O O . SER C 1 89 ? 51.952 -56.643 74.609 1.00 14.55 89 SER C O 1
ATOM 7582 N N . PRO C 1 90 ? 50.561 -57.360 73.010 1.00 24.11 90 PRO C N 1
ATOM 7583 C CA . PRO C 1 90 ? 51.128 -58.712 73.070 1.00 25.54 90 PRO C CA 1
ATOM 7584 C C . PRO C 1 90 ? 52.625 -58.705 72.801 1.00 22.20 90 PRO C C 1
ATOM 7585 O O . PRO C 1 90 ? 53.102 -58.130 71.818 1.00 27.40 90 PRO C O 1
ATOM 7589 N N . GLY C 1 91 ? 53.370 -59.356 73.687 1.00 25.05 91 GLY C N 1
ATOM 7590 C CA . GLY C 1 91 ? 54.807 -59.408 73.571 1.00 20.94 91 GLY C CA 1
ATOM 7591 C C . GLY C 1 91 ? 55.547 -58.209 74.115 1.00 19.27 91 GLY C C 1
ATOM 7592 O O . GLY C 1 91 ? 56.781 -58.268 74.227 1.00 21.76 91 GLY C O 1
ATOM 7593 N N . SER C 1 92 ? 54.853 -57.123 74.474 1.00 16.03 92 SER C N 1
ATOM 7594 C CA . SER C 1 92 ? 55.530 -55.950 75.002 1.00 13.02 92 SER C CA 1
ATOM 7595 C C . SER C 1 92 ? 55.109 -55.575 76.420 1.00 13.73 92 SER C C 1
ATOM 7596 O O . SER C 1 92 ? 55.592 -54.562 76.934 1.00 13.85 92 SER C O 1
ATOM 7599 N N . THR C 1 93 ? 54.253 -56.355 77.068 1.00 10.80 93 THR C N 1
ATOM 7600 C CA . THR C 1 93 ? 53.727 -56.013 78.388 1.00 11.44 93 THR C CA 1
ATOM 7601 C C . THR C 1 93 ? 54.202 -56.988 79.465 1.00 12.47 93 THR C C 1
ATOM 7602 O O . THR C 1 93 ? 54.391 -58.181 79.215 1.00 13.05 93 THR C O 1
ATOM 7606 N N . ILE C 1 94 ? 54.374 -56.464 80.687 1.00 12.73 94 ILE C N 1
ATOM 7607 C CA . ILE C 1 94 ? 54.707 -57.318 81.824 1.00 10.86 94 ILE C CA 1
ATOM 7608 C C . ILE C 1 94 ? 53.500 -58.085 82.338 1.00 12.49 94 ILE C C 1
ATOM 7609 O O . ILE C 1 94 ? 53.653 -58.946 83.211 1.00 14.09 94 ILE C O 1
ATOM 7614 N N . LEU C 1 95 ? 52.312 -57.827 81.803 1.00 10.54 95 LEU C N 1
ATOM 7615 C CA . LEU C 1 95 ? 51.089 -58.516 82.213 1.00 13.71 95 LEU C CA 1
ATOM 7616 C C . LEU C 1 95 ? 50.400 -59.071 80.969 1.00 14.49 95 LEU C C 1
ATOM 7617 O O . LEU C 1 95 ? 49.363 -58.559 80.531 1.00 14.89 95 LEU C O 1
ATOM 7622 N N . PRO C 1 96 ? 50.958 -60.131 80.379 1.00 14.81 96 PRO C N 1
ATOM 7623 C CA . PRO C 1 96 ? 50.378 -60.664 79.132 1.00 18.81 96 PRO C CA 1
ATOM 7624 C C . PRO C 1 96 ? 49.032 -61.310 79.343 1.00 19.11 96 PRO C C 1
ATOM 7625 O O . PRO C 1 96 ? 48.234 -61.370 78.403 1.00 17.42 96 PRO C O 1
ATOM 7629 N N . THR C 1 97 ? 48.757 -61.808 80.549 1.00 15.10 97 THR C N 1
ATOM 7630 C CA . THR C 1 97 ? 47.475 -62.413 80.869 1.00 16.55 97 THR C CA 1
ATOM 7631 C C . THR C 1 97 ? 46.969 -61.729 82.128 1.00 19.31 97 THR C C 1
ATOM 7632 O O . THR C 1 97 ? 47.728 -61.557 83.090 1.00 16.50 97 THR C O 1
ATOM 7636 N N . CYS C 1 98 ? 45.748 -61.314 82.105 1.00 15.96 98 CYS C N 1
ATOM 7637 C CA . CYS C 1 98 ? 45.190 -60.650 83.272 1.00 16.23 98 CYS C CA 1
ATOM 7638 C C . CYS C 1 98 ? 44.422 -61.631 84.142 1.00 15.64 98 CYS C C 1
ATOM 7639 O O . CYS C 1 98 ? 43.862 -62.609 83.639 1.00 16.10 98 CYS C O 1
ATOM 7642 N N . PRO C 1 99 ? 44.357 -61.364 85.446 1.00 15.49 99 PRO C N 1
ATOM 7643 C CA . PRO C 1 99 ? 43.408 -62.078 86.296 1.00 14.96 99 PRO C CA 1
ATOM 7644 C C . PRO C 1 99 ? 41.991 -61.651 85.951 1.00 14.89 99 PRO C C 1
ATOM 7645 O O . PRO C 1 99 ? 41.759 -60.655 85.262 1.00 14.94 99 PRO C O 1
ATOM 7649 N N . ALA C 1 100 ? 41.034 -62.422 86.455 1.00 15.72 100 ALA C N 1
ATOM 7650 C CA . ALA C 1 100 ? 39.635 -62.113 86.172 1.00 17.10 100 ALA C CA 1
ATOM 7651 C C . ALA C 1 100 ? 39.191 -60.834 86.863 1.00 18.02 100 ALA C C 1
ATOM 7652 O O . ALA C 1 100 ? 38.293 -60.139 86.368 1.00 15.78 100 ALA C O 1
ATOM 7654 N N . THR C 1 101 ? 39.770 -60.529 88.031 1.00 14.70 101 THR C N 1
ATOM 7655 C CA . THR C 1 101 ? 39.339 -59.389 88.835 1.00 14.75 101 THR C CA 1
ATOM 7656 C C . THR C 1 101 ? 40.558 -58.691 89.422 1.00 14.49 101 THR C C 1
ATOM 7657 O O . THR C 1 101 ? 41.656 -59.263 89.421 1.00 17.61 101 THR C O 1
ATOM 7661 N N . PRO C 1 102 ? 40.410 -57.462 89.933 1.00 13.92 102 PRO C N 1
ATOM 7662 C CA . PRO C 1 102 ? 41.550 -56.788 90.567 1.00 14.15 102 PRO C CA 1
ATOM 7663 C C . PRO C 1 102 ? 42.103 -57.530 91.755 1.00 16.63 102 PRO C C 1
ATOM 7664 O O . PRO C 1 102 ? 43.205 -57.187 92.192 1.00 15.98 102 PRO C O 1
ATOM 7668 N N . ALA C 1 103 ? 41.390 -58.528 92.289 1.00 14.38 103 ALA C N 1
ATOM 7669 C CA . ALA C 1 103 ? 41.939 -59.305 93.391 1.00 18.69 103 ALA C CA 1
ATOM 7670 C C . ALA C 1 103 ? 43.102 -60.190 92.955 1.00 18.17 103 ALA C C 1
ATOM 7671 O O . ALA C 1 103 ? 43.817 -60.723 93.809 1.00 19.97 103 ALA C O 1
ATOM 7673 N N . GLY C 1 104 ? 43.320 -60.349 91.656 1.00 17.98 104 GLY C N 1
ATOM 7674 C CA . GLY C 1 104 ? 44.419 -61.150 91.181 1.00 19.87 104 GLY C CA 1
ATOM 7675 C C . GLY C 1 104 ? 44.238 -62.633 91.438 1.00 17.66 104 GLY C C 1
ATOM 7676 O O . GLY C 1 104 ? 43.117 -63.149 91.545 1.00 18.74 104 GLY C O 1
ATOM 7677 N N . PRO C 1 105 ? 45.356 -63.354 91.568 1.00 19.05 105 PRO C N 1
ATOM 7678 C CA . PRO C 1 105 ? 46.734 -62.852 91.595 1.00 15.53 105 PRO C CA 1
ATOM 7679 C C . PRO C 1 105 ? 47.202 -62.405 90.217 1.00 17.12 105 PRO C C 1
ATOM 7680 O O . PRO C 1 105 ? 46.602 -62.734 89.200 1.00 20.82 105 PRO C O 1
ATOM 7684 N N . PHE C 1 106 ? 48.265 -61.620 90.188 1.00 15.12 106 PHE C N 1
ATOM 7685 C CA . PHE C 1 106 ? 48.844 -61.107 88.955 1.00 13.48 106 PHE C CA 1
ATOM 7686 C C . PHE C 1 106 ? 50.121 -61.869 88.631 1.00 18.88 106 PHE C C 1
ATOM 7687 O O . PHE C 1 106 ? 50.928 -62.165 89.518 1.00 18.56 106 PHE C O 1
ATOM 7695 N N . ASN C 1 107 ? 50.287 -62.207 87.360 1.00 16.34 107 ASN C N 1
ATOM 7696 C CA . ASN C 1 107 ? 51.425 -62.986 86.898 1.00 18.79 107 ASN C CA 1
ATOM 7697 C C . ASN C 1 107 ? 52.242 -62.013 86.043 1.00 16.79 107 ASN C C 1
ATOM 7698 O O . ASN C 1 107 ? 51.953 -61.806 84.862 1.00 14.81 107 ASN C O 1
ATOM 7703 N N . TYR C 1 108 ? 53.239 -61.379 86.663 1.00 14.32 108 TYR C N 1
ATOM 7704 C CA . TYR C 1 108 ? 54.099 -60.428 85.968 1.00 14.58 108 TYR C CA 1
ATOM 7705 C C . TYR C 1 108 ? 55.255 -61.163 85.291 1.00 15.55 108 TYR C C 1
ATOM 7706 O O . TYR C 1 108 ? 55.874 -62.050 85.884 1.00 17.24 108 TYR C O 1
ATOM 7715 N N . GLN C 1 109 ? 55.535 -60.800 84.042 1.00 16.26 109 GLN C N 1
ATOM 7716 C CA . GLN C 1 109 ? 56.598 -61.402 83.246 1.00 16.67 109 GLN C CA 1
ATOM 7717 C C . GLN C 1 109 ? 57.617 -60.355 82.829 1.00 16.65 109 GLN C C 1
ATOM 7718 O O . GLN C 1 109 ? 57.260 -59.244 82.431 1.00 18.57 109 GLN C O 1
ATOM 7724 N N . TRP C 1 110 ? 58.886 -60.731 82.911 1.00 17.15 110 TRP C N 1
ATOM 7725 C CA . TRP C 1 110 ? 59.995 -59.877 82.504 1.00 18.02 110 TRP C CA 1
ATOM 7726 C C . TRP C 1 110 ? 60.920 -60.717 81.641 1.00 16.66 110 TRP C C 1
ATOM 7727 O O . TRP C 1 110 ? 61.386 -61.773 82.078 1.00 17.97 110 TRP C O 1
ATOM 7738 N N . ASP C 1 111 ? 61.180 -60.258 80.417 1.00 17.81 111 ASP C N 1
ATOM 7739 C CA . ASP C 1 111 ? 62.004 -61.009 79.479 1.00 19.76 111 ASP C CA 1
ATOM 7740 C C . ASP C 1 111 ? 63.424 -60.475 79.391 1.00 20.66 111 ASP C C 1
ATOM 7741 O O . ASP C 1 111 ? 64.216 -60.974 78.581 1.00 21.07 111 ASP C O 1
ATOM 7746 N N . GLY C 1 112 ? 63.774 -59.493 80.214 1.00 18.63 112 GLY C N 1
ATOM 7747 C CA . GLY C 1 112 ? 65.125 -58.981 80.165 1.00 19.09 112 GLY C CA 1
ATOM 7748 C C . GLY C 1 112 ? 65.421 -58.130 78.953 1.00 22.60 112 GLY C C 1
ATOM 7749 O O . GLY C 1 112 ? 66.566 -57.709 78.773 1.00 23.89 112 GLY C O 1
ATOM 7750 N N . SER C 1 113 ? 64.419 -57.860 78.120 1.00 16.99 113 SER C N 1
ATOM 7751 C CA . SER C 1 113 ? 64.580 -57.044 76.922 1.00 16.31 113 SER C CA 1
ATOM 7752 C C . SER C 1 113 ? 63.696 -55.808 76.945 1.00 17.01 113 SER C C 1
ATOM 7753 O O . SER C 1 113 ? 64.186 -54.694 76.701 1.00 14.43 113 SER C O 1
ATOM 7756 N N . ASP C 1 114 ? 62.402 -55.983 77.234 1.00 16.76 114 ASP C N 1
ATOM 7757 C CA . ASP C 1 114 ? 61.443 -54.886 77.283 1.00 15.32 114 ASP C CA 1
ATOM 7758 C C . ASP C 1 114 ? 61.391 -54.186 75.924 1.00 13.14 114 ASP C C 1
ATOM 7759 O O . ASP C 1 114 ? 61.535 -52.968 75.816 1.00 11.00 114 ASP C O 1
ATOM 7764 N N . SER C 1 115 ? 61.219 -54.993 74.872 1.00 12.42 115 SER C N 1
ATOM 7765 C CA . SER C 1 115 ? 61.280 -54.524 73.482 1.00 13.36 115 SER C CA 1
ATOM 7766 C C . SER C 1 115 ? 62.555 -53.727 73.229 1.00 14.21 115 SER C C 1
ATOM 7767 O O . SER C 1 115 ? 62.538 -52.657 72.613 1.00 13.97 115 SER C O 1
ATOM 7770 N N . CYS C 1 116 ? 63.673 -54.254 73.731 1.00 14.17 116 CYS C N 1
ATOM 7771 C CA . CYS C 1 116 ? 65.021 -53.711 73.611 1.00 14.19 116 CYS C CA 1
ATOM 7772 C C . CYS C 1 116 ? 65.175 -52.400 74.361 1.00 15.71 116 CYS C C 1
ATOM 7773 O O . CYS C 1 116 ? 66.245 -51.789 74.313 1.00 14.79 116 CYS C O 1
ATOM 7776 N N . GLN C 1 117 ? 64.150 -51.952 75.071 1.00 10.68 117 GLN C N 1
ATOM 7777 C CA . GLN C 1 117 ? 64.294 -50.729 75.840 1.00 10.07 117 GLN C CA 1
ATOM 7778 C C . GLN C 1 117 ? 65.249 -50.923 77.010 1.00 12.35 117 GLN C C 1
ATOM 7779 O O . GLN C 1 117 ? 65.894 -49.960 77.446 1.00 14.48 117 GLN C O 1
ATOM 7785 N N . PHE C 1 118 ? 65.367 -52.150 77.526 1.00 12.78 118 PHE C N 1
ATOM 7786 C CA . PHE C 1 118 ? 66.336 -52.371 78.594 1.00 13.43 118 PHE C CA 1
ATOM 7787 C C . PHE C 1 118 ? 67.758 -52.238 78.063 1.00 14.88 118 PHE C C 1
ATOM 7788 O O . PHE C 1 118 ? 68.634 -51.719 78.762 1.00 17.59 118 PHE C O 1
ATOM 7796 N N . ASN C 1 119 ? 67.985 -52.658 76.815 1.00 14.67 119 ASN C N 1
ATOM 7797 C CA . ASN C 1 119 ? 69.280 -52.460 76.171 1.00 17.85 119 ASN C CA 1
ATOM 7798 C C . ASN C 1 119 ? 69.585 -50.982 75.984 1.00 14.51 119 ASN C C 1
ATOM 7799 O O . ASN C 1 119 ? 70.698 -50.526 76.268 1.00 14.22 119 ASN C O 1
ATOM 7804 N N . LEU C 1 120 ? 68.613 -50.227 75.475 1.00 13.43 120 LEU C N 1
ATOM 7805 C CA . LEU C 1 120 ? 68.794 -48.792 75.298 1.00 13.34 120 LEU C CA 1
ATOM 7806 C C . LEU C 1 120 ? 69.099 -48.108 76.623 1.00 14.30 120 LEU C C 1
ATOM 7807 O O . LEU C 1 120 ? 70.071 -47.355 76.738 1.00 13.72 120 LEU C O 1
ATOM 7812 N N . THR C 1 121 ? 68.297 -48.392 77.649 1.00 11.98 121 THR C N 1
ATOM 7813 C CA . THR C 1 121 ? 68.490 -47.739 78.943 1.00 11.87 121 THR C CA 1
ATOM 7814 C C . THR C 1 121 ? 69.835 -48.091 79.567 1.00 13.01 121 THR C C 1
ATOM 7815 O O . THR C 1 121 ? 70.556 -47.206 80.054 1.00 11.80 121 THR C O 1
ATOM 7819 N N . LYS C 1 122 ? 70.187 -49.384 79.567 1.00 13.47 122 LYS C N 1
ATOM 7820 C CA . LYS C 1 122 ? 71.447 -49.830 80.151 1.00 13.47 122 LYS C CA 1
ATOM 7821 C C . LYS C 1 122 ? 72.646 -49.222 79.428 1.00 14.11 122 LYS C C 1
ATOM 7822 O O . LYS C 1 122 ? 73.630 -48.821 80.067 1.00 15.09 122 LYS C O 1
ATOM 7828 N N . THR C 1 123 ? 72.595 -49.182 78.093 1.00 13.36 123 THR C N 1
ATOM 7829 C CA . THR C 1 123 ? 73.715 -48.643 77.324 1.00 13.88 123 THR C CA 1
ATOM 7830 C C . THR C 1 123 ? 73.818 -47.132 77.476 1.00 14.44 123 THR C C 1
ATOM 7831 O O . THR C 1 123 ? 74.926 -46.591 77.601 1.00 15.97 123 THR C O 1
ATOM 7835 N N . ALA C 1 124 ? 72.682 -46.433 77.485 1.00 12.01 124 ALA C N 1
ATOM 7836 C CA . ALA C 1 124 ? 72.721 -44.987 77.686 1.00 12.51 124 ALA C CA 1
ATOM 7837 C C . ALA C 1 124 ? 73.263 -44.641 79.068 1.00 13.42 124 ALA C C 1
ATOM 7838 O O . ALA C 1 124 ? 73.986 -43.652 79.230 1.00 15.13 124 ALA C O 1
ATOM 7840 N N . LEU C 1 125 ? 72.928 -45.456 80.069 1.00 13.36 125 LEU C N 1
ATOM 7841 C CA . LEU C 1 125 ? 73.433 -45.248 81.423 1.00 13.63 125 LEU C CA 1
ATOM 7842 C C . LEU C 1 125 ? 74.939 -45.438 81.467 1.00 15.44 125 LEU C C 1
ATOM 7843 O O . LEU C 1 125 ? 75.654 -44.725 82.190 1.00 14.99 125 LEU C O 1
ATOM 7848 N N . LYS C 1 126 ? 75.448 -46.377 80.670 1.00 14.96 126 LYS C N 1
ATOM 7849 C CA . LYS C 1 126 ? 76.892 -46.576 80.610 1.00 16.26 126 LYS C CA 1
ATOM 7850 C C . LYS C 1 126 ? 77.595 -45.301 80.149 1.00 15.75 126 LYS C C 1
ATOM 7851 O O . LYS C 1 126 ? 78.663 -44.947 80.665 1.00 18.38 126 LYS C O 1
ATOM 7857 N N . TYR C 1 127 ? 76.997 -44.585 79.196 1.00 14.65 127 TYR C N 1
ATOM 7858 C CA . TYR C 1 127 ? 77.606 -43.371 78.670 1.00 15.80 127 TYR C CA 1
ATOM 7859 C C . TYR C 1 127 ? 77.229 -42.121 79.458 1.00 13.89 127 TYR C C 1
ATOM 7860 O O . TYR C 1 127 ? 77.946 -41.117 79.377 1.00 17.55 127 TYR C O 1
ATOM 7869 N N . ASN C 1 128 ? 76.132 -42.158 80.211 1.00 16.02 128 ASN C N 1
ATOM 7870 C CA . ASN C 1 128 ? 75.683 -41.023 81.020 1.00 13.79 128 ASN C CA 1
ATOM 7871 C C . ASN C 1 128 ? 75.184 -41.561 82.357 1.00 13.36 128 ASN C C 1
ATOM 7872 O O . ASN C 1 128 ? 74.028 -42.000 82.472 1.00 13.66 128 ASN C O 1
ATOM 7877 N N . PRO C 1 129 ? 76.036 -41.554 83.386 1.00 17.70 129 PRO C N 1
ATOM 7878 C CA . PRO C 1 129 ? 75.619 -42.068 84.704 1.00 17.79 129 PRO C CA 1
ATOM 7879 C C . PRO C 1 129 ? 74.518 -41.253 85.343 1.00 17.89 129 PRO C C 1
ATOM 7880 O O . PRO C 1 129 ? 73.924 -41.716 86.319 1.00 20.70 129 PRO C O 1
ATOM 7884 N N . GLU C 1 130 ? 74.237 -40.054 84.835 1.00 16.11 130 GLU C N 1
ATOM 7885 C CA . GLU C 1 130 ? 73.157 -39.215 85.332 1.00 19.21 130 GLU C CA 1
ATOM 7886 C C . GLU C 1 130 ? 71.885 -39.384 84.526 1.00 17.71 130 GLU C C 1
ATOM 7887 O O . GLU C 1 130 ? 71.072 -38.453 84.452 1.00 19.22 130 GLU C O 1
ATOM 7893 N N . LEU C 1 131 ? 71.714 -40.551 83.904 1.00 16.18 131 LEU C N 1
ATOM 7894 C CA . LEU C 1 131 ? 70.544 -40.790 83.073 1.00 14.37 131 LEU C CA 1
ATOM 7895 C C . LEU C 1 131 ? 69.272 -40.562 83.874 1.00 12.86 131 LEU C C 1
ATOM 7896 O O . LEU C 1 131 ? 69.196 -40.898 85.055 1.00 15.24 131 LEU C O 1
ATOM 7901 N N . TYR C 1 132 ? 68.283 -39.964 83.222 1.00 12.92 132 TYR C N 1
ATOM 7902 C CA . TYR C 1 132 ? 66.975 -39.671 83.800 1.00 12.27 132 TYR C CA 1
ATOM 7903 C C . TYR C 1 132 ? 65.994 -40.525 83.018 1.00 11.89 132 TYR C C 1
ATOM 7904 O O . TYR C 1 132 ? 65.665 -40.209 81.870 1.00 11.95 132 TYR C O 1
ATOM 7913 N N . VAL C 1 133 ? 65.559 -41.632 83.610 1.00 10.27 133 VAL C N 1
ATOM 7914 C CA . VAL C 1 133 ? 64.703 -42.575 82.902 1.00 10.52 133 VAL C CA 1
ATOM 7915 C C . VAL C 1 133 ? 63.251 -42.222 83.183 1.00 12.74 133 VAL C C 1
ATOM 7916 O O . VAL C 1 133 ? 62.831 -42.152 84.341 1.00 11.35 133 VAL C O 1
ATOM 7920 N N . TYR C 1 134 ? 62.480 -42.000 82.123 1.00 10.50 134 TYR C N 1
ATOM 7921 C CA . TYR C 1 134 ? 61.055 -41.721 82.231 1.00 11.02 134 TYR C CA 1
ATOM 7922 C C . TYR C 1 134 ? 60.316 -42.954 81.733 1.00 10.61 134 TYR C C 1
ATOM 7923 O O . TYR C 1 134 ? 60.371 -43.271 80.541 1.00 11.44 134 TYR C O 1
ATOM 7932 N N . ALA C 1 135 ? 59.622 -43.635 82.635 1.00 9.87 135 ALA C N 1
ATOM 7933 C CA . ALA C 1 135 ? 58.812 -44.794 82.290 1.00 11.12 135 ALA C CA 1
ATOM 7934 C C . ALA C 1 135 ? 57.374 -44.329 82.114 1.00 9.66 135 ALA C C 1
ATOM 7935 O O . ALA C 1 135 ? 56.754 -43.834 83.061 1.00 9.25 135 ALA C O 1
ATOM 7937 N N . ASN C 1 136 ? 56.838 -44.509 80.907 1.00 9.80 136 ASN C N 1
ATOM 7938 C CA . ASN C 1 136 ? 55.601 -43.854 80.481 1.00 10.29 136 ASN C CA 1
ATOM 7939 C C . ASN C 1 136 ? 54.711 -44.910 79.824 1.00 11.31 136 ASN C C 1
ATOM 7940 O O . ASN C 1 136 ? 55.085 -45.474 78.790 1.00 10.25 136 ASN C O 1
ATOM 7945 N N . ALA C 1 137 ? 53.551 -45.216 80.428 1.00 9.40 137 ALA C N 1
ATOM 7946 C CA . ALA C 1 137 ? 52.585 -46.098 79.773 1.00 8.43 137 ALA C CA 1
ATOM 7947 C C . ALA C 1 137 ? 51.806 -45.331 78.712 1.00 11.04 137 ALA C C 1
ATOM 7948 O O . ALA C 1 137 ? 51.374 -44.202 78.948 1.00 9.19 137 ALA C O 1
ATOM 7950 N N . TRP C 1 138 ? 51.634 -45.949 77.537 1.00 10.19 138 TRP C N 1
ATOM 7951 C CA . TRP C 1 138 ? 50.734 -45.387 76.536 1.00 9.19 138 TRP C CA 1
ATOM 7952 C C . TRP C 1 138 ? 49.295 -45.814 76.780 1.00 7.34 138 TRP C C 1
ATOM 7953 O O . TRP C 1 138 ? 48.361 -45.145 76.314 1.00 9.39 138 TRP C O 1
ATOM 7964 N N . SER C 1 139 ? 49.105 -46.927 77.471 1.00 9.17 139 SER C N 1
ATOM 7965 C CA . SER C 1 139 ? 47.793 -47.449 77.826 1.00 8.57 139 SER C CA 1
ATOM 7966 C C . SER C 1 139 ? 47.956 -48.375 79.014 1.00 8.60 139 SER C C 1
ATOM 7967 O O . SER C 1 139 ? 49.013 -48.989 79.193 1.00 9.24 139 SER C O 1
ATOM 7970 N N . ALA C 1 140 ? 46.892 -48.482 79.811 1.00 9.36 140 ALA C N 1
ATOM 7971 C CA . ALA C 1 140 ? 46.759 -49.598 80.724 1.00 10.81 140 ALA C CA 1
ATOM 7972 C C . ALA C 1 140 ? 46.577 -50.897 79.933 1.00 11.48 140 ALA C C 1
ATOM 7973 O O . ALA C 1 140 ? 46.177 -50.863 78.764 1.00 9.57 140 ALA C O 1
ATOM 7975 N N . PRO C 1 141 ? 46.834 -52.060 80.548 1.00 8.87 141 PRO C N 1
ATOM 7976 C CA . PRO C 1 141 ? 46.450 -53.326 79.903 1.00 10.68 141 PRO C CA 1
ATOM 7977 C C . PRO C 1 141 ? 44.959 -53.307 79.561 1.00 11.08 141 PRO C C 1
ATOM 7978 O O . PRO C 1 141 ? 44.151 -52.677 80.248 1.00 10.60 141 PRO C O 1
ATOM 7982 N N . GLY C 1 142 ? 44.606 -53.975 78.458 1.00 11.47 142 GLY C N 1
ATOM 7983 C CA . GLY C 1 142 ? 43.239 -53.899 77.960 1.00 12.40 142 GLY C CA 1
ATOM 7984 C C . GLY C 1 142 ? 42.208 -54.333 78.981 1.00 13.26 142 GLY C C 1
ATOM 7985 O O . GLY C 1 142 ? 41.147 -53.714 79.111 1.00 12.37 142 GLY C O 1
ATOM 7986 N N . CYS C 1 143 ? 42.523 -55.375 79.749 1.00 8.79 143 CYS C N 1
ATOM 7987 C CA . CYS C 1 143 ? 41.594 -55.863 80.763 1.00 12.08 143 CYS C CA 1
ATOM 7988 C C . CYS C 1 143 ? 41.227 -54.806 81.796 1.00 12.63 143 CYS C C 1
ATOM 7989 O O . CYS C 1 143 ? 40.230 -54.974 82.498 1.00 12.66 143 CYS C O 1
ATOM 7992 N N . MET C 1 144 ? 42.020 -53.748 81.932 1.00 12.02 144 MET C N 1
ATOM 7993 C CA . MET C 1 144 ? 41.819 -52.712 82.935 1.00 12.63 144 MET C CA 1
ATOM 7994 C C . MET C 1 144 ? 41.058 -51.519 82.377 1.00 9.45 144 MET C C 1
ATOM 7995 O O . MET C 1 144 ? 40.896 -50.518 83.080 1.00 12.40 144 MET C O 1
ATOM 8000 N N . LYS C 1 145 ? 40.585 -51.605 81.132 1.00 11.84 145 LYS C N 1
ATOM 8001 C CA . LYS C 1 145 ? 40.047 -50.457 80.413 1.00 11.78 145 LYS C CA 1
ATOM 8002 C C . LYS C 1 145 ? 38.602 -50.685 79.979 1.00 9.72 145 LYS C C 1
ATOM 8003 O O . LYS C 1 145 ? 38.157 -51.821 79.782 1.00 10.99 145 LYS C O 1
ATOM 8009 N N . THR C 1 146 ? 37.878 -49.573 79.829 1.00 10.18 146 THR C N 1
ATOM 8010 C CA . THR C 1 146 ? 36.487 -49.634 79.393 1.00 12.25 146 THR C CA 1
ATOM 8011 C C . THR C 1 146 ? 36.342 -50.369 78.063 1.00 12.08 146 THR C C 1
ATOM 8012 O O . THR C 1 146 ? 35.320 -51.019 77.831 1.00 13.34 146 THR C O 1
ATOM 8016 N N . VAL C 1 147 ? 37.342 -50.265 77.179 1.00 10.90 147 VAL C N 1
ATOM 8017 C CA . VAL C 1 147 ? 37.246 -50.839 75.835 1.00 13.39 147 VAL C CA 1
ATOM 8018 C C . VAL C 1 147 ? 37.831 -52.242 75.767 1.00 15.39 147 VAL C C 1
ATOM 8019 O O . VAL C 1 147 ? 37.689 -52.912 74.735 1.00 13.13 147 VAL C O 1
ATOM 8023 N N . GLY C 1 148 ? 38.445 -52.727 76.845 1.00 13.05 148 GLY C N 1
ATOM 8024 C CA . GLY C 1 148 ? 38.917 -54.094 76.884 1.00 14.64 148 GLY C CA 1
ATOM 8025 C C . GLY C 1 148 ? 40.096 -54.380 75.984 1.00 15.10 148 GLY C C 1
ATOM 8026 O O . GLY C 1 148 ? 40.424 -55.550 75.774 1.00 14.98 148 GLY C O 1
ATOM 8027 N N . THR C 1 149 ? 40.729 -53.342 75.447 1.00 13.15 149 THR C N 1
ATOM 8028 C CA . THR C 1 149 ? 41.910 -53.454 74.605 1.00 12.76 149 THR C CA 1
ATOM 8029 C C . THR C 1 149 ? 42.858 -52.305 74.922 1.00 10.99 149 THR C C 1
ATOM 8030 O O . THR C 1 149 ? 42.444 -51.250 75.405 1.00 12.95 149 THR C O 1
ATOM 8034 N N . GLU C 1 150 ? 44.145 -52.522 74.628 1.00 11.01 150 GLU C N 1
ATOM 8035 C CA . GLU C 1 150 ? 45.148 -51.477 74.813 1.00 13.03 150 GLU C CA 1
ATOM 8036 C C . GLU C 1 150 ? 45.083 -50.429 73.711 1.00 10.12 150 GLU C C 1
ATOM 8037 O O . GLU C 1 150 ? 45.637 -49.336 73.877 1.00 11.95 150 GLU C O 1
ATOM 8043 N N . ASN C 1 151 ? 44.436 -50.750 72.597 1.00 11.34 151 ASN C N 1
ATOM 8044 C CA . ASN C 1 151 ? 44.239 -49.813 71.500 1.00 12.54 151 ASN C CA 1
ATOM 8045 C C . ASN C 1 151 ? 42.960 -49.016 71.728 1.00 10.71 151 ASN C C 1
ATOM 8046 O O . ASN C 1 151 ? 42.251 -49.223 72.710 1.00 12.25 151 ASN C O 1
ATOM 8051 N N . ASP C 1 152 ? 42.670 -48.087 70.801 1.00 11.45 152 ASP C N 1
ATOM 8052 C CA . ASP C 1 152 ? 41.356 -47.436 70.668 1.00 12.21 152 ASP C CA 1
ATOM 8053 C C . ASP C 1 152 ? 40.925 -46.669 71.922 1.00 11.99 152 ASP C C 1
ATOM 8054 O O . ASP C 1 152 ? 39.750 -46.697 72.305 1.00 12.17 152 ASP C O 1
ATOM 8059 N N . GLY C 1 153 ? 41.868 -45.955 72.555 1.00 11.73 153 GLY C N 1
ATOM 8060 C CA . GLY C 1 153 ? 41.478 -44.990 73.575 1.00 11.26 153 GLY C CA 1
ATOM 8061 C C . GLY C 1 153 ? 40.820 -45.675 74.760 1.00 11.73 153 GLY C C 1
ATOM 8062 O O . GLY C 1 153 ? 41.296 -46.703 75.257 1.00 13.08 153 GLY C O 1
ATOM 8063 N N . GLY C 1 154 ? 39.694 -45.131 75.209 1.00 10.57 154 GLY C N 1
ATOM 8064 C CA . GLY C 1 154 ? 39.044 -45.676 76.387 1.00 10.76 154 GLY C CA 1
ATOM 8065 C C . GLY C 1 154 ? 39.706 -45.194 77.668 1.00 11.37 154 GLY C C 1
ATOM 8066 O O . GLY C 1 154 ? 40.709 -44.478 77.668 1.00 12.33 154 GLY C O 1
ATOM 8067 N N . GLN C 1 155 ? 39.105 -45.585 78.794 1.00 10.01 155 GLN C N 1
ATOM 8068 C CA . GLN C 1 155 ? 39.456 -45.048 80.103 1.00 9.79 155 GLN C CA 1
ATOM 8069 C C . GLN C 1 155 ? 39.854 -46.171 81.054 1.00 8.48 155 GLN C C 1
ATOM 8070 O O . GLN C 1 155 ? 39.388 -47.304 80.925 1.00 10.76 155 GLN C O 1
ATOM 8076 N N . ILE C 1 156 ? 40.702 -45.838 82.032 1.00 8.07 156 ILE C N 1
ATOM 8077 C CA . ILE C 1 156 ? 40.922 -46.737 83.163 1.00 9.85 156 ILE C CA 1
ATOM 8078 C C . ILE C 1 156 ? 39.590 -47.046 83.828 1.00 9.30 156 ILE C C 1
ATOM 8079 O O . ILE C 1 156 ? 38.847 -46.131 84.204 1.00 11.04 156 ILE C O 1
ATOM 8084 N N . CYS C 1 157 ? 39.302 -48.337 84.003 1.00 10.82 157 CYS C N 1
ATOM 8085 C CA . CYS C 1 157 ? 38.111 -48.772 84.731 1.00 9.51 157 CYS C CA 1
ATOM 8086 C C . CYS C 1 157 ? 38.178 -48.303 86.170 1.00 11.34 157 CYS C C 1
ATOM 8087 O O . CYS C 1 157 ? 39.104 -48.667 86.901 1.00 10.85 157 CYS C O 1
ATOM 8090 N N . GLY C 1 158 ? 37.164 -47.563 86.596 1.00 10.39 158 GLY C N 1
ATOM 8091 C CA . GLY C 1 158 ? 37.067 -47.084 87.961 1.00 8.21 158 GLY C CA 1
ATOM 8092 C C . GLY C 1 158 ? 37.101 -45.582 88.093 1.00 13.43 158 GLY C C 1
ATOM 8093 O O . GLY C 1 158 ? 36.657 -45.061 89.126 1.00 12.49 158 GLY C O 1
ATOM 8094 N N . VAL C 1 159 ? 37.587 -44.856 87.075 1.00 9.55 159 VAL C N 1
ATOM 8095 C CA . VAL C 1 159 ? 37.538 -43.396 87.123 1.00 9.38 159 VAL C CA 1
ATOM 8096 C C . VAL C 1 159 ? 36.106 -42.976 86.813 1.00 10.45 159 VAL C C 1
ATOM 8097 O O . VAL C 1 159 ? 35.296 -43.796 86.373 1.00 10.90 159 VAL C O 1
ATOM 8101 N N . ARG C 1 160 ? 35.764 -41.721 87.081 1.00 10.56 160 ARG C N 1
ATOM 8102 C CA . ARG C 1 160 ? 34.384 -41.311 86.849 1.00 11.45 160 ARG C CA 1
ATOM 8103 C C . ARG C 1 160 ? 34.064 -41.419 85.366 1.00 11.25 160 ARG C C 1
ATOM 8104 O O . ARG C 1 160 ? 34.949 -41.381 84.506 1.00 11.07 160 ARG C O 1
ATOM 8112 N N . GLY C 1 161 ? 32.782 -41.559 85.066 1.00 10.79 161 GLY C N 1
ATOM 8113 C CA . GLY C 1 161 ? 32.389 -41.723 83.676 1.00 12.05 161 GLY C CA 1
ATOM 8114 C C . GLY C 1 161 ? 32.630 -43.105 83.102 1.00 12.80 161 GLY C C 1
ATOM 8115 O O . GLY C 1 161 ? 32.544 -43.278 81.882 1.00 16.52 161 GLY C O 1
ATOM 8116 N N . THR C 1 162 ? 32.937 -44.091 83.936 1.00 11.85 162 THR C N 1
ATOM 8117 C CA . THR C 1 162 ? 33.121 -45.463 83.497 1.00 10.63 162 THR C CA 1
ATOM 8118 C C . THR C 1 162 ? 32.148 -46.357 84.251 1.00 12.91 162 THR C C 1
ATOM 8119 O O . THR C 1 162 ? 31.697 -46.026 85.351 1.00 12.20 162 THR C O 1
ATOM 8123 N N . ASN C 1 163 ? 31.852 -47.524 83.654 1.00 13.21 163 ASN C N 1
ATOM 8124 C CA . ASN C 1 163 ? 31.072 -48.562 84.311 1.00 13.92 163 ASN C CA 1
ATOM 8125 C C . ASN C 1 163 ? 31.606 -49.931 83.883 1.00 17.42 163 ASN C C 1
ATOM 8126 O O . ASN C 1 163 ? 31.001 -50.653 83.084 1.00 18.54 163 ASN C O 1
ATOM 8131 N N . CYS C 1 164 ? 32.767 -50.292 84.423 1.00 15.57 164 CYS C N 1
ATOM 8132 C CA . CYS C 1 164 ? 33.305 -51.628 84.265 1.00 16.27 164 CYS C CA 1
ATOM 8133 C C . CYS C 1 164 ? 32.781 -52.542 85.366 1.00 17.50 164 CYS C C 1
ATOM 8134 O O . CYS C 1 164 ? 32.199 -52.093 86.357 1.00 17.10 164 CYS C O 1
ATOM 8137 N N . THR C 1 165 ? 33.006 -53.847 85.191 1.00 12.53 165 THR C N 1
ATOM 8138 C CA . THR C 1 165 ? 32.571 -54.804 86.209 1.00 15.85 165 THR C CA 1
ATOM 8139 C C . THR C 1 165 ? 33.369 -54.676 87.502 1.00 14.52 165 THR C C 1
ATOM 8140 O O . THR C 1 165 ? 32.885 -55.088 88.565 1.00 17.39 165 THR C O 1
ATOM 8144 N N . TYR C 1 166 ? 34.569 -54.105 87.437 1.00 13.38 166 TYR C N 1
ATOM 8145 C CA . TYR C 1 166 ? 35.396 -53.864 88.610 1.00 11.86 166 TYR C CA 1
ATOM 8146 C C . TYR C 1 166 ? 36.171 -52.567 88.440 1.00 11.52 166 TYR C C 1
ATOM 8147 O O . TYR C 1 166 ? 36.400 -52.093 87.325 1.00 11.48 166 TYR C O 1
ATOM 8156 N N . ASP C 1 167 ? 36.599 -52.022 89.578 1.00 14.10 167 ASP C N 1
ATOM 8157 C CA . ASP C 1 167 ? 37.451 -50.840 89.637 1.00 10.07 167 ASP C CA 1
ATOM 8158 C C . ASP C 1 167 ? 38.901 -51.317 89.609 1.00 11.72 167 ASP C C 1
ATOM 8159 O O . ASP C 1 167 ? 39.362 -51.986 90.542 1.00 11.41 167 ASP C O 1
ATOM 8164 N N . TRP C 1 168 ? 39.610 -50.987 88.522 1.00 10.05 168 TRP C N 1
ATOM 8165 C CA . TRP C 1 168 ? 40.958 -51.486 88.260 1.00 8.39 168 TRP C CA 1
ATOM 8166 C C . TRP C 1 168 ? 42.060 -50.484 88.597 1.00 11.23 168 TRP C C 1
ATOM 8167 O O . TRP C 1 168 ? 43.232 -50.731 88.263 1.00 8.52 168 TRP C O 1
ATOM 8178 N N . ARG C 1 169 ? 41.730 -49.374 89.268 1.00 11.11 169 ARG C N 1
ATOM 8179 C CA . ARG C 1 169 ? 42.724 -48.324 89.484 1.00 9.06 169 ARG C CA 1
ATOM 8180 C C . ARG C 1 169 ? 43.878 -48.814 90.346 1.00 7.44 169 ARG C C 1
ATOM 8181 O O . ARG C 1 169 ? 45.045 -48.652 89.973 1.00 12.29 169 ARG C O 1
ATOM 8189 N N . GLN C 1 170 ? 43.581 -49.398 91.515 1.00 8.29 170 GLN C N 1
ATOM 8190 C CA . GLN C 1 170 ? 44.670 -49.905 92.342 1.00 10.06 170 GLN C CA 1
ATOM 8191 C C . GLN C 1 170 ? 45.518 -50.905 91.566 1.00 12.22 170 GLN C C 1
ATOM 8192 O O . GLN C 1 170 ? 46.753 -50.885 91.652 1.00 12.70 170 GLN C O 1
ATOM 8198 N N . ALA C 1 171 ? 44.866 -51.802 90.817 1.00 10.22 171 ALA C N 1
ATOM 8199 C CA . ALA C 1 171 ? 45.599 -52.793 90.034 1.00 10.87 171 ALA C CA 1
ATOM 8200 C C . ALA C 1 171 ? 46.500 -52.129 89.005 1.00 8.95 171 ALA C C 1
ATOM 8201 O O . ALA C 1 171 ? 47.628 -52.581 88.781 1.00 8.10 171 ALA C O 1
ATOM 8203 N N . TYR C 1 172 ? 46.006 -51.084 88.330 1.00 10.26 172 TYR C N 1
ATOM 8204 C CA . TYR C 1 172 ? 46.851 -50.406 87.350 1.00 10.33 172 TYR C CA 1
ATOM 8205 C C . TYR C 1 172 ? 48.026 -49.723 88.042 1.00 12.37 172 TYR C C 1
ATOM 8206 O O . TYR C 1 172 ? 49.172 -49.801 87.572 1.00 10.78 172 TYR C O 1
ATOM 8215 N N . ALA C 1 173 ? 47.779 -49.106 89.201 1.00 8.56 173 ALA C N 1
ATOM 8216 C CA . ALA C 1 173 ? 48.885 -48.470 89.912 1.00 10.88 173 ALA C CA 1
ATOM 8217 C C . ALA C 1 173 ? 49.932 -49.495 90.314 1.00 10.01 173 ALA C C 1
ATOM 8218 O O . ALA C 1 173 ? 51.132 -49.253 90.141 1.00 10.11 173 ALA C O 1
ATOM 8220 N N . ASP C 1 174 ? 49.491 -50.648 90.852 1.00 8.67 174 ASP C N 1
ATOM 8221 C CA . ASP C 1 174 ? 50.417 -51.702 91.269 1.00 9.74 174 ASP C CA 1
ATOM 8222 C C . ASP C 1 174 ? 51.207 -52.234 90.081 1.00 11.60 174 ASP C C 1
ATOM 8223 O O . ASP C 1 174 ? 52.378 -52.598 90.215 1.00 11.21 174 ASP C O 1
ATOM 8228 N N . TYR C 1 175 ? 50.563 -52.302 88.919 1.00 10.27 175 TYR C N 1
ATOM 8229 C CA . TYR C 1 175 ? 51.217 -52.789 87.709 1.00 11.26 175 TYR C CA 1
ATOM 8230 C C . TYR C 1 175 ? 52.316 -51.835 87.265 1.00 11.53 175 TYR C C 1
ATOM 8231 O O . TYR C 1 175 ? 53.421 -52.273 86.908 1.00 8.78 175 TYR C O 1
ATOM 8240 N N . LEU C 1 176 ? 52.053 -50.527 87.339 1.00 10.21 176 LEU C N 1
ATOM 8241 C CA . LEU C 1 176 ? 53.081 -49.559 86.976 1.00 10.30 176 LEU C CA 1
ATOM 8242 C C . LEU C 1 176 ? 54.253 -49.640 87.934 1.00 14.58 176 LEU C C 1
ATOM 8243 O O . LEU C 1 176 ? 55.415 -49.584 87.510 1.00 11.01 176 LEU C O 1
ATOM 8248 N N . VAL C 1 177 ? 53.966 -49.809 89.229 1.00 12.10 177 VAL C N 1
ATOM 8249 C CA . VAL C 1 177 ? 55.039 -49.907 90.201 1.00 12.71 177 VAL C CA 1
ATOM 8250 C C . VAL C 1 177 ? 55.841 -51.179 89.968 1.00 11.70 177 VAL C C 1
ATOM 8251 O O . VAL C 1 177 ? 57.056 -51.200 90.188 1.00 12.24 177 VAL C O 1
ATOM 8255 N N . GLN C 1 178 ? 55.192 -52.251 89.508 1.00 12.60 178 GLN C N 1
ATOM 8256 C CA . GLN C 1 178 ? 55.933 -53.488 89.268 1.00 10.39 178 GLN C CA 1
ATOM 8257 C C . GLN C 1 178 ? 56.889 -53.325 88.088 1.00 13.31 178 GLN C C 1
ATOM 8258 O O . GLN C 1 178 ? 57.997 -53.869 88.105 1.00 11.88 178 GLN C O 1
ATOM 8264 N N . TYR C 1 179 ? 56.470 -52.595 87.052 1.00 13.01 179 TYR C N 1
ATOM 8265 C CA . TYR C 1 179 ? 57.391 -52.269 85.962 1.00 12.36 179 TYR C CA 1
ATOM 8266 C C . TYR C 1 179 ? 58.645 -51.580 86.498 1.00 11.91 179 TYR C C 1
ATOM 8267 O O . TYR C 1 179 ? 59.772 -51.933 86.136 1.00 11.18 179 TYR C O 1
ATOM 8276 N N . VAL C 1 180 ? 58.464 -50.602 87.387 1.00 11.88 180 VAL C N 1
ATOM 8277 C CA . VAL C 1 180 ? 59.605 -49.913 87.984 1.00 15.01 180 VAL C CA 1
ATOM 8278 C C . VAL C 1 180 ? 60.475 -50.891 88.774 1.00 11.11 180 VAL C C 1
ATOM 8279 O O . VAL C 1 180 ? 61.706 -50.836 88.711 1.00 13.42 180 VAL C O 1
ATOM 8283 N N . LYS C 1 181 ? 59.857 -51.827 89.500 1.00 12.05 181 LYS C N 1
ATOM 8284 C CA . LYS C 1 181 ? 60.640 -52.794 90.270 1.00 15.78 181 LYS C CA 1
ATOM 8285 C C . LYS C 1 181 ? 61.542 -53.655 89.384 1.00 13.28 181 LYS C C 1
ATOM 8286 O O . LYS C 1 181 ? 62.647 -54.022 89.793 1.00 14.30 181 LYS C O 1
ATOM 8292 N N . PHE C 1 182 ? 61.092 -53.997 88.174 1.00 12.72 182 PHE C N 1
ATOM 8293 C CA . PHE C 1 182 ? 61.954 -54.780 87.289 1.00 11.94 182 PHE C CA 1
ATOM 8294 C C . PHE C 1 182 ? 63.236 -54.021 86.959 1.00 12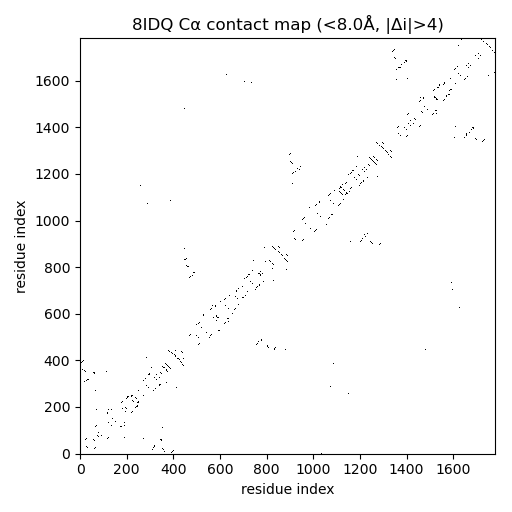.67 182 PHE C C 1
ATOM 8295 O O . PHE C 1 182 ? 64.321 -54.605 86.966 1.00 15.42 182 PHE C O 1
ATOM 8303 N N . TYR C 1 183 ? 63.129 -52.716 86.669 1.00 13.78 183 TYR C N 1
ATOM 8304 C CA . TYR C 1 183 ? 64.321 -51.936 86.343 1.00 15.08 183 TYR C CA 1
ATOM 8305 C C . TYR C 1 183 ? 65.197 -51.748 87.574 1.00 14.45 183 TYR C C 1
ATOM 8306 O O . TYR C 1 183 ? 66.426 -51.823 87.486 1.00 15.04 183 TYR C O 1
ATOM 8315 N N . GLN C 1 184 ? 64.579 -51.555 88.744 1.00 14.48 184 GLN C N 1
ATOM 8316 C CA . GLN C 1 184 ? 65.357 -51.368 89.963 1.00 15.84 184 GLN C CA 1
ATOM 8317 C C . GLN C 1 184 ? 66.157 -52.619 90.303 1.00 16.22 184 GLN C C 1
ATOM 8318 O O . GLN C 1 184 ? 67.313 -52.532 90.743 1.00 19.61 184 GLN C O 1
ATOM 8324 N N . ALA C 1 185 ? 65.562 -53.797 90.100 1.00 17.39 185 ALA C N 1
ATOM 8325 C CA . ALA C 1 185 ? 66.254 -55.044 90.394 1.00 17.40 185 ALA C CA 1
ATOM 8326 C C . ALA C 1 185 ? 67.449 -55.274 89.480 1.00 22.38 185 ALA C C 1
ATOM 8327 O O . ALA C 1 185 ? 68.353 -56.035 89.852 1.00 21.95 185 ALA C O 1
ATOM 8329 N N . GLU C 1 186 ? 67.463 -54.649 88.299 1.00 20.84 186 GLU C N 1
ATOM 8330 C CA . GLU C 1 186 ? 68.596 -54.662 87.385 1.00 21.16 186 GLU C CA 1
ATOM 8331 C C . GLU C 1 186 ? 69.581 -53.535 87.667 1.00 21.62 186 GLU C C 1
ATOM 8332 O O . GLU C 1 186 ? 70.560 -53.381 86.925 1.00 27.43 186 GLU C O 1
ATOM 8338 N N . GLY C 1 187 ? 69.339 -52.737 88.704 1.00 19.06 187 GLY C N 1
ATOM 8339 C CA . GLY C 1 187 ? 70.236 -51.656 89.061 1.00 19.70 187 GLY C CA 1
ATOM 8340 C C . GLY C 1 187 ? 69.994 -50.350 88.336 1.00 21.06 187 GLY C C 1
ATOM 8341 O O . GLY C 1 187 ? 70.890 -49.496 88.307 1.00 22.33 187 GLY C O 1
ATOM 8342 N N . ILE C 1 188 ? 68.828 -50.166 87.731 1.00 14.15 188 ILE C N 1
ATOM 8343 C CA . ILE C 1 188 ? 68.522 -48.936 87.006 1.00 15.86 188 ILE C CA 1
ATOM 8344 C C . ILE C 1 188 ? 67.392 -48.231 87.734 1.00 15.93 188 ILE C C 1
ATOM 8345 O O . ILE C 1 188 ? 66.303 -48.790 87.903 1.00 13.77 188 ILE C O 1
ATOM 8350 N N . ASP C 1 189 ? 67.642 -47.002 88.156 1.00 19.29 189 ASP C N 1
ATOM 8351 C CA . ASP C 1 189 ? 66.639 -46.241 88.877 1.00 17.03 189 ASP C CA 1
ATOM 8352 C C . ASP C 1 189 ? 65.808 -45.421 87.897 1.00 18.02 189 ASP C C 1
ATOM 8353 O O . ASP C 1 189 ? 66.358 -44.753 87.014 1.00 21.43 189 ASP C O 1
ATOM 8358 N N . ILE C 1 190 ? 64.484 -45.530 88.023 1.00 13.94 190 ILE C N 1
ATOM 8359 C CA . ILE C 1 190 ? 63.550 -44.712 87.252 1.00 12.89 190 ILE C CA 1
ATOM 8360 C C . ILE C 1 190 ? 63.384 -43.368 87.946 1.00 14.33 190 ILE C C 1
ATOM 8361 O O . ILE C 1 190 ? 63.244 -43.297 89.173 1.00 13.63 190 ILE C O 1
ATOM 8366 N N . SER C 1 191 ? 63.378 -42.294 87.165 1.00 12.06 191 SER C N 1
ATOM 8367 C CA . SER C 1 191 ? 63.235 -40.958 87.719 1.00 11.73 191 SER C CA 1
ATOM 8368 C C . SER C 1 191 ? 61.829 -40.397 87.594 1.00 12.28 191 SER C C 1
ATOM 8369 O O . SER C 1 191 ? 61.454 -39.536 88.402 1.00 14.47 191 SER C O 1
ATOM 8372 N N . LEU C 1 192 ? 61.047 -40.867 86.621 1.00 10.22 192 LEU C N 1
ATOM 8373 C CA . LEU C 1 192 ? 59.722 -40.322 86.387 1.00 10.82 192 LEU C CA 1
ATOM 8374 C C . LEU C 1 192 ? 58.824 -41.438 85.890 1.00 10.36 192 LEU C C 1
ATOM 8375 O O . LEU C 1 192 ? 59.259 -42.298 85.114 1.00 10.31 192 LEU C O 1
ATOM 8380 N N . LEU C 1 193 ? 57.573 -41.410 86.349 1.00 11.93 193 LEU C N 1
ATOM 8381 C CA . LEU C 1 193 ? 56.567 -42.409 86.024 1.00 11.34 193 LEU C CA 1
ATOM 8382 C C . LEU C 1 193 ? 55.300 -41.740 85.507 1.00 11.07 193 LEU C C 1
ATOM 8383 O O . LEU C 1 193 ? 54.741 -40.862 86.177 1.00 11.73 193 LEU C O 1
ATOM 8388 N N . GLY C 1 194 ? 54.824 -42.187 84.345 1.00 8.19 194 GLY C N 1
ATOM 8389 C CA . GLY C 1 194 ? 53.633 -41.614 83.735 1.00 9.48 194 GLY C CA 1
ATOM 8390 C C . GLY C 1 194 ? 52.648 -42.689 83.333 1.00 7.66 194 GLY C C 1
ATOM 8391 O O . GLY C 1 194 ? 53.036 -43.764 82.898 1.00 12.11 194 GLY C O 1
ATOM 8392 N N . ALA C 1 195 ? 51.344 -42.373 83.471 1.00 8.38 195 ALA C N 1
ATOM 8393 C CA . ALA C 1 195 ? 50.298 -43.358 83.270 1.00 6.67 195 ALA C CA 1
ATOM 8394 C C . ALA C 1 195 ? 49.496 -43.171 81.990 1.00 8.60 195 ALA C C 1
ATOM 8395 O O . ALA C 1 195 ? 48.681 -44.041 81.666 1.00 8.98 195 ALA C O 1
ATOM 8397 N N . TRP C 1 196 ? 49.685 -42.068 81.263 1.00 7.20 196 TRP C N 1
ATOM 8398 C CA . TRP C 1 196 ? 48.990 -41.873 80.001 1.00 6.95 196 TRP C CA 1
ATOM 8399 C C . TRP C 1 196 ? 49.964 -41.343 78.968 1.00 7.31 196 TRP C C 1
ATOM 8400 O O . TRP C 1 196 ? 51.004 -40.772 79.302 1.00 7.87 196 TRP C O 1
ATOM 8411 N N . ASN C 1 197 ? 49.599 -41.558 77.710 1.00 8.11 197 ASN C N 1
ATOM 8412 C CA . ASN C 1 197 ? 50.204 -40.865 76.585 1.00 8.99 197 ASN C CA 1
ATOM 8413 C C . ASN C 1 197 ? 49.088 -40.213 75.800 1.00 9.06 197 ASN C C 1
ATOM 8414 O O . ASN C 1 197 ? 48.153 -40.901 75.381 1.00 8.57 197 ASN C O 1
ATOM 8419 N N . GLU C 1 198 ? 49.219 -38.916 75.543 1.00 10.68 198 GLU C N 1
ATOM 8420 C CA . GLU C 1 198 ? 48.285 -38.147 74.724 1.00 8.57 198 GLU C CA 1
ATOM 8421 C C . GLU C 1 198 ? 46.822 -38.500 75.028 1.00 10.17 198 GLU C C 1
ATOM 8422 O O . GLU C 1 198 ? 46.062 -38.854 74.120 1.00 9.65 198 GLU C O 1
ATOM 8428 N N . PRO C 1 199 ? 46.397 -38.378 76.295 1.00 8.89 199 PRO C N 1
ATOM 8429 C CA . PRO C 1 199 ? 45.011 -38.731 76.672 1.00 9.62 199 PRO C CA 1
ATOM 8430 C C . PRO C 1 199 ? 43.938 -37.880 76.018 1.00 12.67 199 PRO C C 1
ATOM 8431 O O . PRO C 1 199 ? 42.736 -38.223 76.127 1.00 9.84 199 PRO C O 1
ATOM 8435 N N . ASP C 1 200 ? 44.322 -36.783 75.368 1.00 11.73 200 ASP C N 1
ATOM 8436 C CA . ASP C 1 200 ? 43.417 -35.948 74.596 1.00 8.72 200 ASP C CA 1
ATOM 8437 C C . ASP C 1 200 ? 43.234 -36.445 73.166 1.00 10.32 200 ASP C C 1
ATOM 8438 O O . ASP C 1 200 ? 42.533 -35.794 72.381 1.00 12.58 200 ASP C O 1
ATOM 8443 N N . PHE C 1 201 ? 43.811 -37.593 72.817 1.00 9.81 201 PHE C N 1
ATOM 8444 C CA . PHE C 1 201 ? 43.847 -38.042 71.432 1.00 12.10 201 PHE C CA 1
ATOM 8445 C C . PHE C 1 201 ? 43.643 -39.548 71.352 1.00 11.68 201 PHE C C 1
ATOM 8446 O O . PHE C 1 201 ? 44.223 -40.306 72.137 1.00 10.72 201 PHE C O 1
ATOM 8454 N N . ASN C 1 202 ? 42.834 -39.977 70.385 1.00 11.73 202 ASN C N 1
ATOM 8455 C CA . ASN C 1 202 ? 42.633 -41.399 70.103 1.00 11.92 202 ASN C CA 1
ATOM 8456 C C . ASN C 1 202 ? 43.166 -41.715 68.710 1.00 12.01 202 ASN C C 1
ATOM 8457 O O . ASN C 1 202 ? 42.484 -41.448 67.703 1.00 12.49 202 ASN C O 1
ATOM 8462 N N . PRO C 1 203 ? 44.369 -42.281 68.602 1.00 11.57 203 PRO C N 1
ATOM 8463 C CA . PRO C 1 203 ? 44.878 -42.726 67.295 1.00 10.44 203 PRO C CA 1
ATOM 8464 C C . PRO C 1 203 ? 44.260 -44.023 66.798 1.00 12.28 203 PRO C C 1
ATOM 8465 O O . PRO C 1 203 ? 44.576 -44.442 65.676 1.00 13.39 203 PRO C O 1
ATOM 8469 N N . VAL C 1 204 ? 43.418 -44.670 67.612 1.00 13.47 204 VAL C N 1
ATOM 8470 C CA . VAL C 1 204 ? 42.685 -45.905 67.320 1.00 13.49 204 VAL C CA 1
ATOM 8471 C C . VAL C 1 204 ? 43.584 -47.139 67.204 1.00 13.10 204 VAL C C 1
ATOM 8472 O O . VAL C 1 204 ? 43.374 -48.120 67.924 1.00 14.81 204 VAL C O 1
ATOM 8476 N N . THR C 1 205 ? 44.577 -47.116 66.313 1.00 12.33 205 THR C N 1
ATOM 8477 C CA . THR C 1 205 ? 45.220 -48.357 65.893 1.00 11.98 205 THR C CA 1
ATOM 8478 C C . THR C 1 205 ? 46.428 -48.772 66.733 1.00 16.30 205 THR C C 1
ATOM 8479 O O . THR C 1 205 ? 47.024 -49.809 66.428 1.00 16.19 205 THR C O 1
ATOM 8483 N N . TYR C 1 206 ? 46.828 -48.008 67.756 1.00 13.84 206 TYR C N 1
ATOM 8484 C CA . TYR C 1 206 ? 47.956 -48.416 68.594 1.00 11.16 206 TYR C CA 1
ATOM 8485 C C . TYR C 1 206 ? 47.666 -48.010 70.035 1.00 11.46 206 TYR C C 1
ATOM 8486 O O . TYR C 1 206 ? 46.608 -47.447 70.338 1.00 10.59 206 TYR C O 1
ATOM 8495 N N . GLU C 1 207 ? 48.598 -48.345 70.931 1.00 9.92 207 GLU C N 1
ATOM 8496 C CA . GLU C 1 207 ? 48.414 -48.124 72.370 1.00 10.42 207 GLU C CA 1
ATOM 8497 C C . GLU C 1 207 ? 47.953 -46.708 72.652 1.00 11.79 207 GLU C C 1
ATOM 8498 O O . GLU C 1 207 ? 48.621 -45.744 72.281 1.00 8.58 207 GLU C O 1
ATOM 8504 N N . SER C 1 208 ? 46.823 -46.591 73.346 1.00 9.69 208 SER C N 1
ATOM 8505 C CA . SER C 1 208 ? 46.239 -45.292 73.611 1.00 9.71 208 SER C CA 1
ATOM 8506 C C . SER C 1 208 ? 45.224 -45.447 74.728 1.00 12.24 208 SER C C 1
ATOM 8507 O O . SER C 1 208 ? 44.762 -46.555 75.015 1.00 9.36 208 SER C O 1
ATOM 8510 N N . MET C 1 209 ? 44.890 -44.317 75.360 1.00 9.57 209 MET C N 1
ATOM 8511 C CA . MET C 1 209 ? 43.972 -44.313 76.494 1.00 9.21 209 MET C CA 1
ATOM 8512 C C . MET C 1 209 ? 43.637 -42.860 76.806 1.00 11.45 209 MET C C 1
ATOM 8513 O O . MET C 1 209 ? 44.538 -42.023 76.909 1.00 10.47 209 MET C O 1
ATOM 8518 N N . GLU C 1 210 ? 42.349 -42.550 76.916 1.00 11.10 210 GLU C N 1
ATOM 8519 C CA . GLU C 1 210 ? 41.845 -41.188 76.983 1.00 8.42 210 GLU C CA 1
ATOM 8520 C C . GLU C 1 210 ? 41.546 -40.793 78.427 1.00 10.01 210 GLU C C 1
ATOM 8521 O O . GLU C 1 210 ? 41.301 -41.651 79.278 1.00 9.96 210 GLU C O 1
ATOM 8527 N N . SER C 1 211 ? 41.598 -39.485 78.701 1.00 8.84 211 SER C N 1
ATOM 8528 C CA . SER C 1 211 ? 41.306 -38.972 80.038 1.00 9.88 211 SER C CA 1
ATOM 8529 C C . SER C 1 211 ? 41.059 -37.469 79.958 1.00 11.06 211 SER C C 1
ATOM 8530 O O . SER C 1 211 ? 41.659 -36.785 79.125 1.00 10.90 211 SER C O 1
ATOM 8533 N N . ASP C 1 212 ? 40.139 -36.963 80.792 1.00 8.95 212 ASP C N 1
ATOM 8534 C CA . ASP C 1 212 ? 40.163 -35.554 81.142 1.00 8.72 212 ASP C CA 1
ATOM 8535 C C . ASP C 1 212 ? 40.852 -35.427 82.505 1.00 10.00 212 ASP C C 1
ATOM 8536 O O . ASP C 1 212 ? 41.383 -36.405 83.039 1.00 8.85 212 ASP C O 1
ATOM 8541 N N . GLY C 1 213 ? 40.893 -34.209 83.054 1.00 9.51 213 GLY C N 1
ATOM 8542 C CA . GLY C 1 213 ? 41.628 -34.022 84.294 1.00 8.18 213 GLY C CA 1
ATOM 8543 C C . GLY C 1 213 ? 40.884 -34.506 85.517 1.00 10.69 213 GLY C C 1
ATOM 8544 O O . GLY C 1 213 ? 41.508 -34.889 86.519 1.00 11.34 213 GLY C O 1
ATOM 8545 N N . PHE C 1 214 ? 39.554 -34.497 85.471 1.00 10.01 214 PHE C N 1
ATOM 8546 C CA . PHE C 1 214 ? 38.804 -35.070 86.584 1.00 9.41 214 PHE C CA 1
ATOM 8547 C C . PHE C 1 214 ? 39.067 -36.564 86.691 1.00 9.03 214 PHE C C 1
ATOM 8548 O O . PHE C 1 214 ? 39.407 -37.076 87.769 1.00 9.15 214 PHE C O 1
ATOM 8556 N N . GLN C 1 215 ? 38.967 -37.267 85.562 1.00 8.56 215 GLN C N 1
ATOM 8557 C CA . GLN C 1 215 ? 39.256 -38.688 85.514 1.00 9.01 215 GLN C CA 1
ATOM 8558 C C . GLN C 1 215 ? 40.710 -38.965 85.844 1.00 10.06 215 GLN C C 1
ATOM 8559 O O . GLN C 1 215 ? 41.031 -40.013 86.408 1.00 9.72 215 GLN C O 1
ATOM 8565 N N . ALA C 1 216 ? 41.614 -38.077 85.428 1.00 8.62 216 ALA C N 1
ATOM 8566 C CA . ALA C 1 216 ? 43.022 -38.322 85.713 1.00 9.53 216 ALA C CA 1
ATOM 8567 C C . ALA C 1 216 ? 43.285 -38.215 87.205 1.00 9.65 216 ALA C C 1
ATOM 8568 O O . ALA C 1 216 ? 44.033 -39.022 87.772 1.00 11.01 216 ALA C O 1
ATOM 8570 N N . LYS C 1 217 ? 42.663 -37.234 87.856 1.00 8.30 217 LYS C N 1
ATOM 8571 C CA . LYS C 1 217 ? 42.785 -37.124 89.306 1.00 7.10 217 LYS C CA 1
ATOM 8572 C C . LYS C 1 217 ? 42.206 -38.357 89.997 1.00 9.16 217 LYS C C 1
ATOM 8573 O O . LYS C 1 217 ? 42.743 -38.823 91.009 1.00 8.76 217 LYS C O 1
ATOM 8579 N N . ASP C 1 218 ? 41.098 -38.894 89.482 1.00 9.24 218 ASP C N 1
ATOM 8580 C CA . ASP C 1 218 ? 40.559 -40.129 90.056 1.00 10.61 218 ASP C CA 1
ATOM 8581 C C . ASP C 1 218 ? 41.565 -41.268 90.016 1.00 10.02 218 ASP C C 1
ATOM 8582 O O . ASP C 1 218 ? 41.521 -42.160 90.874 1.00 11.32 218 ASP C O 1
ATOM 8587 N N . PHE C 1 219 ? 42.473 -41.270 89.038 1.00 9.72 219 PHE C N 1
ATOM 8588 C CA . PHE C 1 219 ? 43.514 -42.289 89.075 1.00 9.05 219 PHE C CA 1
ATOM 8589 C C . PHE C 1 219 ? 44.723 -41.851 89.897 1.00 9.09 219 PHE C C 1
ATOM 8590 O O . PHE C 1 219 ? 45.274 -42.662 90.652 1.00 10.60 219 PHE C O 1
ATOM 8598 N N . LEU C 1 220 ? 45.133 -40.588 89.768 1.00 9.21 220 LEU C N 1
ATOM 8599 C CA . LEU C 1 220 ? 46.353 -40.120 90.424 1.00 9.81 220 LEU C CA 1
ATOM 8600 C C . LEU C 1 220 ? 46.236 -40.166 91.942 1.00 11.70 220 LEU C C 1
ATOM 8601 O O . LEU C 1 220 ? 47.249 -40.312 92.636 1.00 10.83 220 LEU C O 1
ATOM 8606 N N . GLU C 1 221 ? 45.015 -40.053 92.477 1.00 10.32 221 GLU C N 1
ATOM 8607 C CA . GLU C 1 221 ? 44.833 -40.125 93.923 1.00 10.72 221 GLU C CA 1
ATOM 8608 C C . GLU C 1 221 ? 45.131 -41.521 94.452 1.00 11.53 221 GLU C C 1
ATOM 8609 O O . GLU C 1 221 ? 45.357 -41.687 95.660 1.00 12.33 221 GLU C O 1
ATOM 8615 N N A ILE C 1 222 ? 45.088 -42.520 93.575 0.42 10.78 222 ILE C N 1
ATOM 8616 N N B ILE C 1 222 ? 45.124 -42.528 93.587 0.58 10.76 222 ILE C N 1
ATOM 8617 C CA A ILE C 1 222 ? 45.496 -43.881 93.887 0.42 11.62 222 ILE C CA 1
ATOM 8618 C CA B ILE C 1 222 ? 45.531 -43.868 93.958 0.58 11.64 222 ILE C CA 1
ATOM 8619 C C A ILE C 1 222 ? 46.961 -44.093 93.547 0.42 11.08 222 ILE C C 1
ATOM 8620 C C B ILE C 1 222 ? 46.967 -44.141 93.533 0.58 11.09 222 ILE C C 1
ATOM 8621 O O A ILE C 1 222 ? 47.736 -44.617 94.352 0.42 10.79 222 ILE C O 1
ATOM 8622 O O B ILE C 1 222 ? 47.739 -44.736 94.287 0.58 10.79 222 ILE C O 1
ATOM 8631 N N . LEU C 1 223 ? 47.344 -43.677 92.338 1.00 10.73 223 LEU C N 1
ATOM 8632 C CA . LEU C 1 223 ? 48.706 -43.899 91.858 1.00 9.60 223 LEU C CA 1
ATOM 8633 C C . LEU C 1 223 ? 49.738 -43.206 92.747 1.00 9.41 223 LEU C C 1
ATOM 8634 O O . LEU C 1 223 ? 50.754 -43.805 93.112 1.00 10.86 223 LEU C O 1
ATOM 8639 N N . TYR C 1 224 ? 49.508 -41.935 93.077 1.00 10.99 224 TYR C N 1
ATOM 8640 C CA . TYR C 1 224 ? 50.540 -41.140 93.746 1.00 11.43 224 TYR C CA 1
ATOM 8641 C C . TYR C 1 224 ? 50.945 -41.731 95.096 1.00 12.03 224 TYR C C 1
ATOM 8642 O O . TYR C 1 224 ? 52.141 -42.011 95.295 1.00 11.91 224 TYR C O 1
ATOM 8651 N N . PRO C 1 225 ? 50.037 -41.964 96.050 1.00 11.03 225 PRO C N 1
ATOM 8652 C CA . PRO C 1 225 ? 50.477 -42.606 97.299 1.00 12.38 225 PRO C CA 1
ATOM 8653 C C . PRO C 1 225 ? 50.979 -44.031 97.103 1.00 11.40 225 PRO C C 1
ATOM 8654 O O . PRO C 1 225 ? 51.839 -44.473 97.872 1.00 14.51 225 PRO C O 1
ATOM 8658 N N . THR C 1 226 ? 50.455 -44.773 96.119 1.00 11.13 226 THR C N 1
ATOM 8659 C CA . THR C 1 226 ? 50.978 -46.113 95.877 1.00 13.07 226 THR C CA 1
ATOM 8660 C C . THR C 1 226 ? 52.442 -46.046 95.465 1.00 11.92 226 THR C C 1
ATOM 8661 O O . THR C 1 226 ? 53.264 -46.841 95.924 1.00 12.18 226 THR C O 1
ATOM 8665 N N . VAL C 1 227 ? 52.779 -45.090 94.605 1.00 11.23 227 VAL C N 1
ATOM 8666 C CA . VAL C 1 227 ? 54.158 -44.938 94.146 1.00 12.90 227 VAL C CA 1
ATOM 8667 C C . VAL C 1 227 ? 55.077 -44.545 95.299 1.00 11.88 227 VAL C C 1
ATOM 8668 O O . VAL C 1 227 ? 56.143 -45.142 95.500 1.00 14.58 227 VAL C O 1
ATOM 8672 N N . LYS C 1 228 ? 54.671 -43.546 96.091 1.00 11.38 228 LYS C N 1
ATOM 8673 C CA . LYS C 1 228 ? 55.570 -43.038 97.126 1.00 14.16 228 LYS C CA 1
ATOM 8674 C C . LYS C 1 228 ? 55.817 -44.073 98.222 1.00 14.07 228 LYS C C 1
ATOM 8675 O O . LYS C 1 228 ? 56.855 -44.016 98.888 1.00 17.12 228 LYS C O 1
ATOM 8681 N N . LYS C 1 229 ? 54.883 -45.013 98.433 1.00 15.49 229 LYS C N 1
ATOM 8682 C CA . LYS C 1 229 ? 55.127 -46.128 99.352 1.00 15.88 229 LYS C CA 1
ATOM 8683 C C . LYS C 1 229 ? 56.325 -46.954 98.913 1.00 18.90 229 LYS C C 1
ATOM 8684 O O . LYS C 1 229 ? 57.177 -47.329 99.728 1.00 19.92 229 LYS C O 1
ATOM 8690 N N . ALA C 1 230 ? 56.378 -47.286 97.629 1.00 18.40 230 ALA C N 1
ATOM 8691 C CA . ALA C 1 230 ? 57.419 -48.164 97.109 1.00 16.70 230 ALA C CA 1
ATOM 8692 C C . ALA C 1 230 ? 58.685 -47.396 96.767 1.00 19.31 230 ALA C C 1
ATOM 8693 O O . ALA C 1 230 ? 59.795 -47.911 96.952 1.00 17.57 230 ALA C O 1
ATOM 8695 N N . PHE C 1 231 ? 58.533 -46.170 96.265 1.00 14.37 231 PHE C N 1
ATOM 8696 C CA . PHE C 1 231 ? 59.647 -45.384 95.733 1.00 17.42 231 PHE C CA 1
ATOM 8697 C C . PHE C 1 231 ? 59.438 -43.928 96.135 1.00 16.17 231 PHE C C 1
ATOM 8698 O O . PHE C 1 231 ? 58.895 -43.123 95.372 1.00 15.25 231 PHE C O 1
ATOM 8706 N N . PRO C 1 232 ? 59.851 -43.554 97.347 1.00 16.95 232 PRO C N 1
ATOM 8707 C CA . PRO C 1 232 ? 59.522 -42.203 97.841 1.00 16.67 232 PRO C CA 1
ATOM 8708 C C . PRO C 1 232 ? 60.120 -41.094 97.007 1.00 17.87 232 PRO C C 1
ATOM 8709 O O . PRO C 1 232 ? 59.640 -39.958 97.078 1.00 19.66 232 PRO C O 1
ATOM 8713 N N . ASN C 1 233 ? 61.134 -41.384 96.200 1.00 18.09 233 ASN C N 1
ATOM 8714 C CA . ASN C 1 233 ? 61.793 -40.366 95.399 1.00 19.50 233 ASN C CA 1
ATOM 8715 C C . ASN C 1 233 ? 61.415 -40.438 93.930 1.00 18.67 233 ASN C C 1
ATOM 8716 O O . ASN C 1 233 ? 62.021 -39.734 93.120 1.00 19.42 233 ASN C O 1
ATOM 8721 N N . LEU C 1 234 ? 60.433 -41.265 93.564 1.00 16.86 234 LEU C N 1
ATOM 8722 C CA . LEU C 1 234 ? 60.016 -41.393 92.175 1.00 14.71 234 LEU C CA 1
ATOM 8723 C C . LEU C 1 234 ? 58.945 -40.346 91.877 1.00 14.74 234 LEU C C 1
ATOM 8724 O O . LEU C 1 234 ? 57.866 -40.360 92.480 1.00 13.82 234 LEU C O 1
ATOM 8729 N N . ASP C 1 235 ? 59.246 -39.439 90.948 1.00 11.71 235 ASP C N 1
ATOM 8730 C CA . ASP C 1 235 ? 58.290 -38.416 90.553 1.00 12.50 235 ASP C CA 1
ATOM 8731 C C . ASP C 1 235 ? 57.231 -39.010 89.634 1.00 11.89 235 ASP C C 1
ATOM 8732 O O . ASP C 1 235 ? 57.492 -39.953 88.880 1.00 11.24 235 ASP C O 1
ATOM 8737 N N . VAL C 1 236 ? 56.037 -38.419 89.682 1.00 8.19 236 VAL C N 1
ATOM 8738 C CA . VAL C 1 236 ? 54.886 -38.830 88.881 1.00 8.28 236 VAL C CA 1
ATOM 8739 C C . VAL C 1 236 ? 54.536 -37.687 87.929 1.00 7.71 236 VAL C C 1
ATOM 8740 O O . VAL C 1 236 ? 54.469 -36.528 88.353 1.00 9.82 236 VAL C O 1
ATOM 8744 N N . SER C 1 237 ? 54.299 -38.005 86.656 1.00 8.69 237 SER C N 1
ATOM 8745 C CA . SER C 1 237 ? 53.989 -36.988 85.661 1.00 7.11 237 SER C CA 1
ATOM 8746 C C . SER C 1 237 ? 52.492 -36.885 85.412 1.00 10.40 237 SER C C 1
ATOM 8747 O O . SER C 1 237 ? 51.721 -37.789 85.736 1.00 9.41 237 SER C O 1
ATOM 8750 N N . CYS C 1 238 ? 52.102 -35.773 84.782 1.00 9.11 238 CYS C N 1
ATOM 8751 C CA . CYS C 1 238 ? 50.783 -35.606 84.172 1.00 8.72 238 CYS C CA 1
ATOM 8752 C C . CYS C 1 238 ? 50.905 -34.583 83.051 1.00 7.29 238 CYS C C 1
ATOM 8753 O O . CYS C 1 238 ? 51.441 -33.495 83.275 1.00 10.39 238 CYS C O 1
ATOM 8756 N N . CYS C 1 239 ? 50.439 -34.925 81.849 1.00 9.85 239 CYS C N 1
ATOM 8757 C CA . CYS C 1 239 ? 49.809 -36.176 81.440 1.00 7.45 239 CYS C CA 1
ATOM 8758 C C . CYS C 1 239 ? 50.148 -36.447 79.976 1.00 8.62 239 CYS C C 1
ATOM 8759 O O . CYS C 1 239 ? 49.420 -37.160 79.303 1.00 9.35 239 CYS C O 1
ATOM 8762 N N . ASP C 1 240 ? 51.235 -35.837 79.489 1.00 6.27 240 ASP C N 1
ATOM 8763 C CA . ASP C 1 240 ? 51.724 -36.057 78.119 1.00 8.84 240 ASP C CA 1
ATOM 8764 C C . ASP C 1 240 ? 50.665 -35.729 77.064 1.00 8.08 240 ASP C C 1
ATOM 8765 O O . ASP C 1 240 ? 50.503 -36.464 76.086 1.00 9.52 240 ASP C O 1
ATOM 8770 N N . ALA C 1 241 ? 49.949 -34.616 77.243 1.00 9.00 241 ALA C N 1
ATOM 8771 C CA . ALA C 1 241 ? 48.978 -34.185 76.235 1.00 9.84 241 ALA C CA 1
ATOM 8772 C C . ALA C 1 241 ? 49.654 -33.906 74.891 1.00 9.79 241 ALA C C 1
ATOM 8773 O O . ALA C 1 241 ? 50.850 -33.614 74.822 1.00 9.19 241 ALA C O 1
ATOM 8775 N N . THR C 1 242 ? 48.857 -33.954 73.807 1.00 8.89 242 THR C N 1
ATOM 8776 C CA . THR C 1 242 ? 49.418 -33.729 72.467 1.00 8.25 242 THR C CA 1
ATOM 8777 C C . THR C 1 242 ? 49.958 -32.322 72.263 1.00 11.34 242 THR C C 1
ATOM 8778 O O . THR C 1 242 ? 50.686 -32.094 71.287 1.00 7.60 242 THR C O 1
ATOM 8782 N N . GLY C 1 243 ? 49.561 -31.361 73.092 1.00 9.36 243 GLY C N 1
ATOM 8783 C CA . GLY C 1 243 ? 49.930 -29.977 72.885 1.00 8.59 243 GLY C CA 1
ATOM 8784 C C . GLY C 1 243 ? 49.860 -29.240 74.202 1.00 12.76 243 GLY C C 1
ATOM 8785 O O . GLY C 1 243 ? 49.327 -29.746 75.191 1.00 10.66 243 GLY C O 1
ATOM 8786 N N . ALA C 1 244 ? 50.410 -28.025 74.204 1.00 10.81 244 ALA C N 1
ATOM 8787 C CA . ALA C 1 244 ? 50.509 -27.290 75.464 1.00 10.57 244 ALA C CA 1
ATOM 8788 C C . ALA C 1 244 ? 49.134 -26.878 75.973 1.00 11.99 244 ALA C C 1
ATOM 8789 O O . ALA C 1 244 ? 48.858 -26.999 77.173 1.00 11.11 244 ALA C O 1
ATOM 8791 N N . ARG C 1 245 ? 48.253 -26.408 75.080 1.00 12.17 245 ARG C N 1
ATOM 8792 C CA . ARG C 1 245 ? 46.900 -26.031 75.496 1.00 11.32 245 ARG C CA 1
ATOM 8793 C C . ARG C 1 245 ? 46.159 -27.219 76.094 1.00 11.63 245 ARG C C 1
ATOM 8794 O O . ARG C 1 245 ? 45.519 -27.104 77.146 1.00 11.04 245 ARG C O 1
ATOM 8802 N N . GLN C 1 246 ? 46.223 -28.373 75.424 1.00 10.04 246 GLN C N 1
ATOM 8803 C CA . GLN C 1 246 ? 45.552 -29.566 75.932 1.00 11.25 246 GLN C CA 1
ATOM 8804 C C . GLN C 1 246 ? 46.110 -29.971 77.289 1.00 11.61 246 GLN C C 1
ATOM 8805 O O . GLN C 1 246 ? 45.369 -30.435 78.161 1.00 9.23 246 GLN C O 1
ATOM 8811 N N . GLU C 1 247 ? 47.417 -29.794 77.484 1.00 9.06 247 GLU C N 1
ATOM 8812 C CA . GLU C 1 247 ? 48.010 -30.060 78.790 1.00 11.46 247 GLU C CA 1
ATOM 8813 C C . GLU C 1 247 ? 47.498 -29.087 79.843 1.00 9.11 247 GLU C C 1
ATOM 8814 O O . GLU C 1 247 ? 47.190 -29.501 80.970 1.00 10.63 247 GLU C O 1
ATOM 8820 N N . ARG C 1 248 ? 47.398 -27.800 79.499 1.00 9.66 248 ARG C N 1
ATOM 8821 C CA . ARG C 1 248 ? 46.889 -26.823 80.461 1.00 12.66 248 ARG C CA 1
ATOM 8822 C C . ARG C 1 248 ? 45.472 -27.166 80.884 1.00 12.81 248 ARG C C 1
ATOM 8823 O O . ARG C 1 248 ? 45.131 -27.040 82.063 1.00 11.26 248 ARG C O 1
ATOM 8831 N N . ASN C 1 249 ? 44.632 -27.608 79.936 1.00 10.32 249 ASN C N 1
ATOM 8832 C CA . ASN C 1 249 ? 43.262 -27.979 80.289 1.00 10.32 249 ASN C CA 1
ATOM 8833 C C . ASN C 1 249 ? 43.233 -29.165 81.253 1.00 11.13 249 ASN C C 1
ATOM 8834 O O . ASN C 1 249 ? 42.453 -29.164 82.213 1.00 10.42 249 ASN C O 1
ATOM 8839 N N . ILE C 1 250 ? 44.085 -30.173 81.030 1.00 9.94 250 ILE C N 1
ATOM 8840 C CA . ILE C 1 250 ? 44.102 -31.332 81.926 1.00 11.55 250 ILE C CA 1
ATOM 8841 C C . ILE C 1 250 ? 44.625 -30.931 83.297 1.00 11.18 250 ILE C C 1
ATOM 8842 O O . ILE C 1 250 ? 44.064 -31.330 84.325 1.00 9.76 250 ILE C O 1
ATOM 8847 N N . LEU C 1 251 ? 45.694 -30.130 83.331 1.00 10.40 251 LEU C N 1
ATOM 8848 C CA . LEU C 1 251 ? 46.214 -29.617 84.600 1.00 10.02 251 LEU C CA 1
ATOM 8849 C C . LEU C 1 251 ? 45.143 -28.859 85.370 1.00 11.18 251 LEU C C 1
ATOM 8850 O O . LEU C 1 251 ? 45.007 -29.029 86.591 1.00 12.39 251 LEU C O 1
ATOM 8855 N N . TYR C 1 252 ? 44.398 -27.979 84.676 1.00 11.26 252 TYR C N 1
ATOM 8856 C CA . TYR C 1 252 ? 43.315 -27.237 85.324 1.00 9.71 252 TYR C CA 1
ATOM 8857 C C . TYR C 1 252 ? 42.317 -28.182 85.956 1.00 10.85 252 TYR C C 1
ATOM 8858 O O . TYR C 1 252 ? 41.914 -27.991 87.113 1.00 10.35 252 TYR C O 1
ATOM 8867 N N . GLU C 1 253 ? 41.897 -29.205 85.204 1.00 9.73 253 GLU C N 1
ATOM 8868 C CA . GLU C 1 253 ? 40.864 -30.102 85.716 1.00 10.36 253 GLU C CA 1
ATOM 8869 C C . GLU C 1 253 ? 41.398 -30.980 86.844 1.00 10.96 253 GLU C C 1
ATOM 8870 O O . GLU C 1 253 ? 40.672 -31.261 87.797 1.00 12.17 253 GLU C O 1
ATOM 8876 N N . VAL C 1 254 ? 42.651 -31.433 86.752 1.00 8.82 254 VAL C N 1
ATOM 8877 C CA . VAL C 1 254 ? 43.251 -32.174 87.869 1.00 10.43 254 VAL C CA 1
ATOM 8878 C C . VAL C 1 254 ? 43.192 -31.340 89.140 1.00 11.08 254 VAL C C 1
ATOM 8879 O O . VAL C 1 254 ? 42.780 -31.819 90.204 1.00 11.88 254 VAL C O 1
ATOM 8883 N N . GLN C 1 255 ? 43.597 -30.074 89.048 1.00 11.00 255 GLN C N 1
ATOM 8884 C CA . GLN C 1 255 ? 43.555 -29.225 90.232 1.00 11.24 255 GLN C CA 1
ATOM 8885 C C . GLN C 1 255 ? 42.133 -28.920 90.672 1.00 11.45 255 GLN C C 1
ATOM 8886 O O . GLN C 1 255 ? 41.868 -28.863 91.874 1.00 12.68 255 GLN C O 1
ATOM 8892 N N . GLN C 1 256 ? 41.201 -28.778 89.731 1.00 12.97 256 GLN C N 1
ATOM 8893 C CA . GLN C 1 256 ? 39.820 -28.516 90.126 1.00 12.42 256 GLN C CA 1
ATOM 8894 C C . GLN C 1 256 ? 39.211 -29.715 90.841 1.00 10.36 256 GLN C C 1
ATOM 8895 O O . GLN C 1 256 ? 38.368 -29.549 91.741 1.00 12.46 256 GLN C O 1
ATOM 8901 N N . ALA C 1 257 ? 39.617 -30.922 90.457 1.00 9.99 257 ALA C N 1
ATOM 8902 C CA . ALA C 1 257 ? 39.152 -32.152 91.073 1.00 11.22 257 ALA C CA 1
ATOM 8903 C C . ALA C 1 257 ? 39.798 -32.419 92.428 1.00 11.81 257 ALA C C 1
ATOM 8904 O O . ALA C 1 257 ? 39.413 -33.394 93.085 1.00 12.48 257 ALA C O 1
ATOM 8906 N N . GLY C 1 258 ? 40.756 -31.593 92.857 1.00 9.82 258 GLY C N 1
ATOM 8907 C CA . GLY C 1 258 ? 41.419 -31.780 94.145 1.00 11.41 258 GLY C CA 1
ATOM 8908 C C . GLY C 1 258 ? 42.740 -32.520 94.080 1.00 13.77 258 GLY C C 1
ATOM 8909 O O . GLY C 1 258 ? 43.235 -32.970 95.123 1.00 12.42 258 GLY C O 1
ATOM 8910 N N . GLY C 1 259 ? 43.332 -32.643 92.896 1.00 10.48 259 GLY C N 1
ATOM 8911 C CA . GLY C 1 259 ? 44.506 -33.480 92.720 1.00 10.54 259 GLY C CA 1
ATOM 8912 C C . GLY C 1 259 ? 45.818 -32.750 92.515 1.00 12.11 259 GLY C C 1
ATOM 8913 O O . GLY C 1 259 ? 46.764 -33.336 91.982 1.00 11.57 259 GLY C O 1
ATOM 8914 N N . GLU C 1 260 ? 45.883 -31.483 92.936 1.00 11.24 260 GLU C N 1
ATOM 8915 C CA . GLU C 1 260 ? 47.098 -30.677 92.797 1.00 13.41 260 GLU C CA 1
ATOM 8916 C C . GLU C 1 260 ? 48.337 -31.393 93.326 1.00 15.11 260 GLU C C 1
ATOM 8917 O O . GLU C 1 260 ? 49.430 -31.268 92.757 1.00 14.78 260 GLU C O 1
ATOM 8923 N N . HIS C 1 261 ? 48.201 -32.123 94.432 1.00 12.32 261 HIS C N 1
ATOM 8924 C CA . HIS C 1 261 ? 49.345 -32.778 95.054 1.00 11.84 261 HIS C CA 1
ATOM 8925 C C . HIS C 1 261 ? 49.426 -34.270 94.748 1.00 11.62 261 HIS C C 1
ATOM 8926 O O . HIS C 1 261 ? 50.087 -35.013 95.486 1.00 13.31 261 HIS C O 1
ATOM 8933 N N . PHE C 1 262 ? 48.835 -34.711 93.631 1.00 10.29 262 PHE C N 1
ATOM 8934 C CA . PHE C 1 262 ? 48.935 -36.094 93.181 1.00 11.23 262 PHE C CA 1
ATOM 8935 C C . PHE C 1 262 ? 49.735 -36.235 91.888 1.00 9.69 262 PHE C C 1
ATOM 8936 O O . PHE C 1 262 ? 49.587 -37.237 91.188 1.00 11.77 262 PHE C O 1
ATOM 8944 N N . PHE C 1 263 ? 50.581 -35.259 91.563 1.00 10.60 263 PHE C N 1
ATOM 8945 C CA . PHE C 1 263 ? 51.577 -35.427 90.509 1.00 9.48 263 PHE C CA 1
ATOM 8946 C C . PHE C 1 263 ? 52.688 -34.426 90.783 1.00 10.04 263 PHE C C 1
ATOM 8947 O O . PHE C 1 263 ? 52.508 -33.483 91.557 1.00 11.19 263 PHE C O 1
ATOM 8955 N N . ASP C 1 264 ? 53.849 -34.662 90.177 1.00 9.21 264 ASP C N 1
ATOM 8956 C CA . ASP C 1 264 ? 55.033 -33.852 90.459 1.00 10.41 264 ASP C CA 1
ATOM 8957 C C . ASP C 1 264 ? 55.553 -33.034 89.283 1.00 11.55 264 ASP C C 1
ATOM 8958 O O . ASP C 1 264 ? 56.178 -31.988 89.514 1.00 12.18 264 ASP C O 1
ATOM 8963 N N . VAL C 1 265 ? 55.348 -33.492 88.050 1.00 12.17 265 VAL C N 1
ATOM 8964 C CA . VAL C 1 265 ? 55.963 -32.889 86.869 1.00 11.22 265 VAL C CA 1
ATOM 8965 C C . VAL C 1 265 ? 54.896 -32.790 85.795 1.00 9.39 265 VAL C C 1
ATOM 8966 O O . VAL C 1 265 ? 54.169 -33.761 85.550 1.00 11.63 265 VAL C O 1
ATOM 8970 N N . ALA C 1 266 ? 54.784 -31.625 85.158 1.00 9.94 266 ALA C N 1
ATOM 8971 C CA . ALA C 1 266 ? 53.872 -31.481 84.019 1.00 9.27 266 ALA C CA 1
ATOM 8972 C C . ALA C 1 266 ? 54.570 -31.926 82.737 1.00 10.88 266 ALA C C 1
ATOM 8973 O O . ALA C 1 266 ? 55.634 -31.405 82.395 1.00 10.26 266 ALA C O 1
ATOM 8975 N N . THR C 1 267 ? 53.990 -32.889 82.031 1.00 8.44 267 THR C N 1
ATOM 8976 C CA . THR C 1 267 ? 54.560 -33.349 80.768 1.00 8.94 267 THR C CA 1
ATOM 8977 C C . THR C 1 267 ? 53.627 -33.047 79.599 1.00 8.35 267 THR C C 1
ATOM 8978 O O . THR C 1 267 ? 52.394 -33.109 79.727 1.00 10.88 267 THR C O 1
ATOM 8982 N N . TRP C 1 268 ? 54.215 -32.723 78.449 1.00 8.17 268 TRP C N 1
ATOM 8983 C CA . TRP C 1 268 ? 53.412 -32.261 77.326 1.00 8.65 268 TRP C CA 1
ATOM 8984 C C . TRP C 1 268 ? 54.213 -32.481 76.057 1.00 9.73 268 TRP C C 1
ATOM 8985 O O . TRP C 1 268 ? 55.443 -32.592 76.094 1.00 8.44 268 TRP C O 1
ATOM 8996 N N . HIS C 1 269 ? 53.489 -32.608 74.951 1.00 7.68 269 HIS C N 1
ATOM 8997 C CA . HIS C 1 269 ? 54.083 -32.749 73.628 1.00 9.76 269 HIS C CA 1
ATOM 8998 C C . HIS C 1 269 ? 53.832 -31.477 72.822 1.00 10.08 269 HIS C C 1
ATOM 8999 O O . HIS C 1 269 ? 52.934 -30.693 73.116 1.00 9.32 269 HIS C O 1
ATOM 9006 N N . ASN C 1 270 ? 54.636 -31.267 71.780 1.00 11.41 270 ASN C N 1
ATOM 9007 C CA . ASN C 1 270 ? 54.571 -30.045 70.998 1.00 8.41 270 ASN C CA 1
ATOM 9008 C C . ASN C 1 270 ? 53.817 -30.215 69.668 1.00 10.45 270 ASN C C 1
ATOM 9009 O O . ASN C 1 270 ? 53.921 -29.347 68.802 1.00 14.71 270 ASN C O 1
ATOM 9014 N N . TYR C 1 271 ? 53.048 -31.298 69.488 1.00 9.51 271 TYR C N 1
ATOM 9015 C CA . TYR C 1 271 ? 52.438 -31.533 68.178 1.00 9.98 271 TYR C CA 1
ATOM 9016 C C . TYR C 1 271 ? 51.249 -30.614 67.907 1.00 13.07 271 TYR C C 1
ATOM 9017 O O . TYR C 1 271 ? 51.082 -30.117 66.785 1.00 12.65 271 TYR C O 1
ATOM 9026 N N . GLN C 1 272 ? 50.378 -30.408 68.899 1.00 9.60 272 GLN C N 1
ATOM 9027 C CA . GLN C 1 272 ? 49.058 -29.849 68.622 1.00 12.09 272 GLN C CA 1
ATOM 9028 C C . GLN C 1 272 ? 48.789 -28.536 69.334 1.00 13.19 272 GLN C C 1
ATOM 9029 O O . GLN C 1 272 ? 47.636 -28.087 69.358 1.00 13.59 272 GLN C O 1
ATOM 9035 N N A SER C 1 273 ? 49.823 -27.920 69.918 0.57 12.23 273 SER C N 1
ATOM 9036 N N B SER C 1 273 ? 49.820 -27.907 69.901 0.43 12.25 273 SER C N 1
ATOM 9037 C CA A SER C 1 273 ? 49.782 -26.556 70.430 0.57 13.10 273 SER C CA 1
ATOM 9038 C CA B SER C 1 273 ? 49.787 -26.515 70.337 0.43 13.10 273 SER C CA 1
ATOM 9039 C C A SER C 1 273 ? 51.142 -26.244 71.035 0.57 14.79 273 SER C C 1
ATOM 9040 C C B SER C 1 273 ? 51.102 -26.212 71.033 0.43 14.78 273 SER C C 1
ATOM 9041 O O A SER C 1 273 ? 51.675 -27.049 71.805 0.57 13.22 273 SER C O 1
ATOM 9042 O O B SER C 1 273 ? 51.565 -26.999 71.865 0.43 13.24 273 SER C O 1
ATOM 9047 N N . SER C 1 274 ? 51.719 -25.104 70.675 1.00 14.43 274 SER C N 1
ATOM 9048 C CA . SER C 1 274 ? 52.987 -24.695 71.242 1.00 15.57 274 SER C CA 1
ATOM 9049 C C . SER C 1 274 ? 52.806 -23.471 72.115 1.00 19.25 274 SER C C 1
ATOM 9050 O O . SER C 1 274 ? 52.086 -22.538 71.733 1.00 20.28 274 SER C O 1
ATOM 9053 N N . PRO C 1 275 ? 53.462 -23.440 73.272 1.00 18.00 275 PRO C N 1
ATOM 9054 C CA . PRO C 1 275 ? 53.277 -22.337 74.212 1.00 17.20 275 PRO C CA 1
ATOM 9055 C C . PRO C 1 275 ? 54.209 -21.167 73.920 1.00 17.31 275 PRO C C 1
ATOM 9056 O O . PRO C 1 275 ? 55.210 -21.283 73.209 1.00 18.95 275 PRO C O 1
ATOM 9060 N N . GLU C 1 276 ? 53.812 -20.004 74.436 1.00 16.63 276 GLU C N 1
ATOM 9061 C CA . GLU C 1 276 ? 54.715 -18.875 74.627 1.00 18.22 276 GLU C CA 1
ATOM 9062 C C . GLU C 1 276 ? 54.563 -18.310 76.034 1.00 17.93 276 GLU C C 1
ATOM 9063 O O . GLU C 1 276 ? 55.053 -17.209 76.309 1.00 16.84 276 GLU C O 1
ATOM 9069 N N . ARG C 1 277 ? 53.905 -19.050 76.917 1.00 18.01 277 ARG C N 1
ATOM 9070 C CA . ARG C 1 277 ? 53.581 -18.686 78.288 1.00 22.28 277 ARG C CA 1
ATOM 9071 C C . ARG C 1 277 ? 53.770 -19.907 79.179 1.00 20.21 277 ARG C C 1
ATOM 9072 O O . ARG C 1 277 ? 53.713 -21.046 78.702 1.00 16.61 277 ARG C O 1
ATOM 9080 N N . PRO C 1 278 ? 53.998 -19.703 80.478 1.00 18.64 278 PRO C N 1
ATOM 9081 C CA . PRO C 1 278 ? 54.232 -20.840 81.378 1.00 16.41 278 PRO C CA 1
ATOM 9082 C C . PRO C 1 278 ? 52.974 -21.679 81.566 1.00 20.05 278 PRO C C 1
ATOM 9083 O O . PRO C 1 278 ? 51.883 -21.336 81.107 1.00 24.11 278 PRO C O 1
ATOM 9087 N N . PHE C 1 279 ? 53.138 -22.796 82.271 1.00 15.14 279 PHE C N 1
ATOM 9088 C CA . PHE C 1 279 ? 52.018 -23.687 82.550 1.00 12.97 279 PHE C CA 1
ATOM 9089 C C . PHE C 1 279 ? 51.315 -23.304 83.844 1.00 17.08 279 PHE C C 1
ATOM 9090 O O . PHE C 1 279 ? 51.875 -22.642 84.713 1.00 19.40 279 PHE C O 1
ATOM 9098 N N . ASN C 1 280 ? 50.061 -23.743 83.955 1.00 17.26 280 ASN C N 1
ATOM 9099 C CA . ASN C 1 280 ? 49.183 -23.368 85.063 1.00 19.97 280 ASN C CA 1
ATOM 9100 C C . ASN C 1 280 ? 49.353 -24.344 86.229 1.00 22.95 280 ASN C C 1
ATOM 9101 O O . ASN C 1 280 ? 48.445 -25.073 86.626 1.00 23.65 280 ASN C O 1
ATOM 9106 N N . VAL C 1 281 ? 50.563 -24.334 86.778 1.00 21.06 281 VAL C N 1
ATOM 9107 C CA . VAL C 1 281 ? 50.952 -25.213 87.874 1.00 23.22 281 VAL C CA 1
ATOM 9108 C C . VAL C 1 281 ? 51.967 -24.450 88.722 1.00 28.72 281 VAL C C 1
ATOM 9109 O O . VAL C 1 281 ? 52.802 -23.711 88.191 1.00 27.35 281 VAL C O 1
ATOM 9113 N N . VAL C 1 282 ? 51.847 -24.556 90.044 1.00 27.10 282 VAL C N 1
ATOM 9114 C CA . VAL C 1 282 ? 52.708 -23.823 90.967 1.00 26.36 282 VAL C CA 1
ATOM 9115 C C . VAL C 1 282 ? 53.657 -24.814 91.626 1.00 20.14 282 VAL C C 1
ATOM 9116 O O . VAL C 1 282 ? 53.221 -25.839 92.161 1.00 22.47 282 VAL C O 1
ATOM 9120 N N . GLY C 1 283 ? 54.954 -24.532 91.549 1.00 22.78 283 GLY C N 1
ATOM 9121 C CA . GLY C 1 283 ? 55.938 -25.382 92.190 1.00 25.73 283 GLY C CA 1
ATOM 9122 C C . GLY C 1 283 ? 56.204 -26.711 91.518 1.00 23.41 283 GLY C C 1
ATOM 9123 O O . GLY C 1 283 ? 56.708 -27.634 92.168 1.00 21.48 283 GLY C O 1
ATOM 9124 N N . LYS C 1 284 ? 55.871 -26.856 90.238 1.00 19.46 284 LYS C N 1
ATOM 9125 C CA . LYS C 1 284 ? 56.194 -28.098 89.558 1.00 14.92 284 LYS C CA 1
ATOM 9126 C C . LYS C 1 284 ? 56.903 -27.776 88.252 1.00 14.07 284 LYS C C 1
ATOM 9127 O O . LYS C 1 284 ? 56.486 -26.868 87.536 1.00 15.61 284 LYS C O 1
ATOM 9133 N N . PRO C 1 285 ? 57.945 -28.511 87.909 1.00 13.91 285 PRO C N 1
ATOM 9134 C CA . PRO C 1 285 ? 58.614 -28.286 86.628 1.00 11.51 285 PRO C CA 1
ATOM 9135 C C . PRO C 1 285 ? 57.803 -28.909 85.502 1.00 11.47 285 PRO C C 1
ATOM 9136 O O . PRO C 1 285 ? 56.868 -29.679 85.723 1.00 11.28 285 PRO C O 1
ATOM 9140 N N . ASN C 1 286 ? 58.174 -28.573 84.276 1.00 11.29 286 ASN C N 1
ATOM 9141 C CA . ASN C 1 286 ? 57.533 -29.205 83.124 1.00 8.90 286 ASN C CA 1
ATOM 9142 C C . ASN C 1 286 ? 58.589 -29.698 82.145 1.00 8.50 286 ASN C C 1
ATOM 9143 O O . ASN C 1 286 ? 59.696 -29.160 82.085 1.00 10.44 286 ASN C O 1
ATOM 9148 N N . ILE C 1 287 ? 58.247 -30.761 81.424 1.00 9.59 287 ILE C N 1
ATOM 9149 C CA . ILE C 1 287 ? 59.121 -31.358 80.415 1.00 9.18 287 ILE C CA 1
ATOM 9150 C C . ILE C 1 287 ? 58.328 -31.507 79.134 1.00 8.90 287 ILE C C 1
ATOM 9151 O O . ILE C 1 287 ? 57.210 -32.028 79.155 1.00 7.99 287 ILE C O 1
ATOM 9156 N N . MET C 1 288 ? 58.927 -31.108 78.015 1.00 9.60 288 MET C N 1
ATOM 9157 C CA . MET C 1 288 ? 58.326 -31.350 76.709 1.00 9.86 288 MET C CA 1
ATOM 9158 C C . MET C 1 288 ? 58.842 -32.726 76.314 1.00 8.87 288 MET C C 1
ATOM 9159 O O . MET C 1 288 ? 60.010 -32.867 75.941 1.00 8.47 288 MET C O 1
ATOM 9164 N N . THR C 1 289 ? 57.998 -33.751 76.432 1.00 8.50 289 THR C N 1
ATOM 9165 C CA . THR C 1 289 ? 58.472 -35.135 76.427 1.00 7.75 289 THR C CA 1
ATOM 9166 C C . THR C 1 289 ? 58.410 -35.817 75.061 1.00 9.36 289 THR C C 1
ATOM 9167 O O . THR C 1 289 ? 58.809 -36.987 74.955 1.00 8.81 289 THR C O 1
ATOM 9171 N N . GLU C 1 290 ? 57.919 -35.137 74.023 1.00 9.23 290 GLU C N 1
ATOM 9172 C CA . GLU C 1 290 ? 57.895 -35.758 72.699 1.00 11.19 290 GLU C CA 1
ATOM 9173 C C . GLU C 1 290 ? 57.569 -34.748 71.615 1.00 8.47 290 GLU C C 1
ATOM 9174 O O . GLU C 1 290 ? 56.538 -34.063 71.662 1.00 9.56 290 GLU C O 1
ATOM 9180 N N . TRP C 1 291 ? 58.436 -34.671 70.611 1.00 8.87 291 TRP C N 1
ATOM 9181 C CA . TRP C 1 291 ? 58.116 -33.940 69.397 1.00 8.27 291 TRP C CA 1
ATOM 9182 C C . TRP C 1 291 ? 59.048 -34.430 68.308 1.00 9.00 291 TRP C C 1
ATOM 9183 O O . TRP C 1 291 ? 60.130 -34.940 68.596 1.00 9.89 291 TRP C O 1
ATOM 9194 N N . ALA C 1 292 ? 58.599 -34.293 67.063 1.00 8.35 292 ALA C N 1
ATOM 9195 C CA . ALA C 1 292 ? 59.400 -34.653 65.901 1.00 10.88 292 ALA C CA 1
ATOM 9196 C C . ALA C 1 292 ? 58.677 -34.154 64.664 1.00 11.08 292 ALA C C 1
ATOM 9197 O O . ALA C 1 292 ? 57.480 -33.850 64.702 1.00 11.45 292 ALA C O 1
ATOM 9199 N N . ASP C 1 293 ? 59.424 -34.076 63.566 1.00 8.84 293 ASP C N 1
ATOM 9200 C CA . ASP C 1 293 ? 58.844 -33.923 62.238 1.00 9.87 293 ASP C CA 1
ATOM 9201 C C . ASP C 1 293 ? 58.228 -35.261 61.854 1.00 12.63 293 ASP C C 1
ATOM 9202 O O . ASP C 1 293 ? 58.918 -36.159 61.362 1.00 12.07 293 ASP C O 1
ATOM 9207 N N . GLY C 1 294 ? 56.916 -35.405 62.079 1.00 11.00 294 GLY C N 1
ATOM 9208 C CA . GLY C 1 294 ? 56.305 -36.707 61.912 1.00 12.17 294 GLY C CA 1
ATOM 9209 C C . GLY C 1 294 ? 55.968 -37.098 60.492 1.00 14.53 294 GLY C C 1
ATOM 9210 O O . GLY C 1 294 ? 55.607 -38.254 60.264 1.00 20.83 294 GLY C O 1
ATOM 9211 N N . SER C 1 295 ? 56.081 -36.187 59.527 1.00 13.65 295 SER C N 1
ATOM 9212 C CA . SER C 1 295 ? 55.653 -36.488 58.163 1.00 15.30 295 SER C CA 1
ATOM 9213 C C . SER C 1 295 ? 56.709 -36.290 57.089 1.00 16.29 295 SER C C 1
ATOM 9214 O O . SER C 1 295 ? 56.550 -36.842 55.996 1.00 16.40 295 SER C O 1
ATOM 9217 N N . GLY C 1 296 ? 57.738 -35.491 57.331 1.00 14.50 296 GLY C N 1
ATOM 9218 C CA . GLY C 1 296 ? 58.699 -35.177 56.297 1.00 13.88 296 GLY C CA 1
ATOM 9219 C C . GLY C 1 296 ? 59.760 -36.244 56.157 1.00 13.66 296 GLY C C 1
ATOM 9220 O O . GLY C 1 296 ? 59.922 -37.143 57.004 1.00 12.63 296 GLY C O 1
ATOM 9221 N N . PRO C 1 297 ? 60.490 -36.173 55.048 1.00 13.88 297 PRO C N 1
ATOM 9222 C CA . PRO C 1 297 ? 61.613 -37.094 54.835 1.00 13.03 297 PRO C CA 1
ATOM 9223 C C . PRO C 1 297 ? 62.693 -36.897 55.885 1.00 15.71 297 PRO C C 1
ATOM 9224 O O . PRO C 1 297 ? 62.793 -35.845 56.513 1.00 13.39 297 PRO C O 1
ATOM 9228 N N . TRP C 1 298 ? 63.515 -37.936 56.057 1.00 13.91 298 TRP C N 1
ATOM 9229 C CA . TRP C 1 298 ? 64.742 -37.810 56.840 1.00 13.28 298 TRP C CA 1
ATOM 9230 C C . TRP C 1 298 ? 65.509 -36.549 56.446 1.00 12.60 298 TRP C C 1
ATOM 9231 O O . TRP C 1 298 ? 65.667 -36.233 55.260 1.00 13.31 298 TRP C O 1
ATOM 9242 N N . ASN C 1 299 ? 65.992 -35.826 57.452 1.00 13.78 299 ASN C N 1
ATOM 9243 C CA . ASN C 1 299 ? 66.614 -34.532 57.233 1.00 12.57 299 ASN C CA 1
ATOM 9244 C C . ASN C 1 299 ? 67.720 -34.321 58.253 1.00 12.35 299 ASN C C 1
ATOM 9245 O O . ASN C 1 299 ? 67.543 -34.609 59.436 1.00 12.29 299 ASN C O 1
ATOM 9250 N N . THR C 1 300 ? 68.858 -33.821 57.771 1.00 12.93 300 THR C N 1
ATOM 9251 C CA . THR C 1 300 ? 70.012 -33.533 58.608 1.00 12.91 300 THR C CA 1
ATOM 9252 C C . THR C 1 300 ? 70.426 -32.074 58.590 1.00 13.29 300 THR C C 1
ATOM 9253 O O . THR C 1 300 ? 71.284 -31.692 59.390 1.00 13.31 300 THR C O 1
ATOM 9257 N N . THR C 1 301 ? 69.865 -31.249 57.706 1.00 11.78 301 THR C N 1
ATOM 9258 C CA . THR C 1 301 ? 70.430 -29.924 57.506 1.00 11.33 301 THR C CA 1
ATOM 9259 C C . THR C 1 301 ? 70.227 -29.026 58.720 1.00 13.86 301 THR C C 1
ATOM 9260 O O . THR C 1 301 ? 69.311 -29.215 59.533 1.00 11.42 301 THR C O 1
ATOM 9264 N N . TRP C 1 302 ? 71.141 -28.071 58.858 1.00 11.07 302 TRP C N 1
ATOM 9265 C CA . TRP C 1 302 ? 71.105 -27.100 59.950 1.00 12.96 302 TRP C CA 1
ATOM 9266 C C . TRP C 1 302 ? 70.293 -25.867 59.570 1.00 10.72 302 TRP C C 1
ATOM 9267 O O . TRP C 1 302 ? 69.344 -25.510 60.273 1.00 10.88 302 TRP C O 1
ATOM 9278 N N . ASP C 1 303 ? 70.669 -25.192 58.473 1.00 12.11 303 ASP C N 1
ATOM 9279 C CA . ASP C 1 303 ? 69.914 -24.016 58.033 1.00 10.47 303 ASP C CA 1
ATOM 9280 C C . ASP C 1 303 ? 70.065 -23.867 56.517 1.00 12.72 303 ASP C C 1
ATOM 9281 O O . ASP C 1 303 ? 70.804 -23.031 56.013 1.00 12.98 303 ASP C O 1
ATOM 9286 N N . VAL C 1 304 ? 69.322 -24.677 55.772 1.00 13.01 304 VAL C N 1
ATOM 9287 C CA . VAL C 1 304 ? 69.313 -24.596 54.319 1.00 14.33 304 VAL C CA 1
ATOM 9288 C C . VAL C 1 304 ? 67.942 -24.199 53.795 1.00 15.07 304 VAL C C 1
ATOM 9289 O O . VAL C 1 304 ? 67.833 -23.342 52.908 1.00 20.61 304 VAL C O 1
ATOM 9293 N N . SER C 1 305 ? 66.886 -24.779 54.356 1.00 12.76 305 SER C N 1
ATOM 9294 C CA . SER C 1 305 ? 65.531 -24.536 53.890 1.00 13.01 305 SER C CA 1
ATOM 9295 C C . SER C 1 305 ? 64.755 -23.584 54.784 1.00 12.79 305 SER C C 1
ATOM 9296 O O . SER C 1 305 ? 63.868 -22.880 54.298 1.00 16.32 305 SER C O 1
ATOM 9299 N N . GLY C 1 306 ? 65.068 -23.555 56.067 1.00 11.93 306 GLY C N 1
ATOM 9300 C CA . GLY C 1 306 ? 64.230 -22.859 57.030 1.00 11.60 306 GLY C CA 1
ATOM 9301 C C . GLY C 1 306 ? 63.020 -23.649 57.478 1.00 12.81 306 GLY C C 1
ATOM 9302 O O . GLY C 1 306 ? 62.184 -23.109 58.212 1.00 12.25 306 GLY C O 1
ATOM 9303 N N . GLN C 1 307 ? 62.911 -24.909 57.070 1.00 10.65 307 GLN C N 1
ATOM 9304 C CA . GLN C 1 307 ? 61.802 -25.770 57.463 1.00 10.81 307 GLN C CA 1
ATOM 9305 C C . GLN C 1 307 ? 61.967 -26.264 58.898 1.00 10.70 307 GLN C C 1
ATOM 9306 O O . GLN C 1 307 ? 63.081 -26.415 59.405 1.00 10.19 307 GLN C O 1
ATOM 9312 N N . LEU C 1 308 ? 60.829 -26.575 59.537 1.00 9.05 308 LEU C N 1
ATOM 9313 C CA . LEU C 1 308 ? 60.827 -26.870 60.975 1.00 8.02 308 LEU C CA 1
ATOM 9314 C C . LEU C 1 308 ? 61.695 -28.068 61.365 1.00 11.07 308 LEU C C 1
ATOM 9315 O O . LEU C 1 308 ? 62.036 -28.205 62.547 1.00 11.17 308 LEU C O 1
ATOM 9320 N N . ALA C 1 309 ? 62.053 -28.950 60.423 1.00 11.09 309 ALA C N 1
ATOM 9321 C CA . ALA C 1 309 ? 62.860 -30.114 60.777 1.00 11.32 309 ALA C CA 1
ATOM 9322 C C . ALA C 1 309 ? 64.324 -29.776 61.025 1.00 10.06 309 ALA C C 1
ATOM 9323 O O . ALA C 1 309 ? 65.047 -30.607 61.582 1.00 11.06 309 ALA C O 1
ATOM 9325 N N . GLU C 1 310 ? 64.776 -28.593 60.627 1.00 9.31 310 GLU C N 1
ATOM 9326 C CA . GLU C 1 310 ? 66.209 -28.338 60.593 1.00 10.55 310 GLU C CA 1
ATOM 9327 C C . GLU C 1 310 ? 66.760 -28.035 61.975 1.00 11.00 310 GLU C C 1
ATOM 9328 O O . GLU C 1 310 ? 66.043 -27.632 62.888 1.00 10.24 310 GLU C O 1
ATOM 9334 N N . GLY C 1 311 ? 68.077 -28.208 62.105 1.00 7.54 311 GLY C N 1
ATOM 9335 C CA . GLY C 1 311 ? 68.707 -28.043 63.408 1.00 9.88 311 GLY C CA 1
ATOM 9336 C C . GLY C 1 311 ? 68.546 -26.646 63.985 1.00 9.39 311 GLY C C 1
ATOM 9337 O O . GLY C 1 311 ? 68.334 -26.486 65.187 1.00 9.43 311 GLY C O 1
ATOM 9338 N N . LEU C 1 312 ? 68.684 -25.613 63.150 1.00 10.21 312 LEU C N 1
ATOM 9339 C CA . LEU C 1 312 ? 68.586 -24.251 63.668 1.00 9.01 312 LEU C CA 1
ATOM 9340 C C . LEU C 1 312 ? 67.188 -23.981 64.207 1.00 10.00 312 LEU C C 1
ATOM 9341 O O . LEU C 1 312 ? 67.025 -23.354 65.259 1.00 9.35 312 LEU C O 1
ATOM 9346 N N . GLN C 1 313 ? 66.166 -24.482 63.512 1.00 10.72 313 GLN C N 1
ATOM 9347 C CA . GLN C 1 313 ? 64.796 -24.321 63.998 1.00 10.63 313 GLN C CA 1
ATOM 9348 C C . GLN C 1 313 ? 64.619 -24.981 65.359 1.00 12.44 313 GLN C C 1
ATOM 9349 O O . GLN C 1 313 ? 63.964 -24.424 66.252 1.00 10.73 313 GLN C O 1
ATOM 9355 N N . TRP C 1 314 ? 65.221 -26.153 65.545 1.00 9.44 314 TRP C N 1
ATOM 9356 C CA . TRP C 1 314 ? 65.087 -26.850 66.826 1.00 12.04 314 TRP C CA 1
ATOM 9357 C C . TRP C 1 314 ? 65.821 -26.125 67.947 1.00 9.78 314 TRP C C 1
ATOM 9358 O O . TRP C 1 314 ? 65.338 -26.111 69.082 1.00 8.88 314 TRP C O 1
ATOM 9369 N N . ALA C 1 315 ? 66.979 -25.517 67.658 1.00 8.37 315 ALA C N 1
ATOM 9370 C CA . ALA C 1 315 ? 67.601 -24.640 68.648 1.00 10.68 315 ALA C CA 1
ATOM 9371 C C . ALA C 1 315 ? 66.648 -23.523 69.077 1.00 12.81 315 ALA C C 1
ATOM 9372 O O . ALA C 1 315 ? 66.560 -23.193 70.269 1.00 11.28 315 ALA C O 1
ATOM 9374 N N . LEU C 1 316 ? 65.911 -22.944 68.123 1.00 9.66 316 LEU C N 1
ATOM 9375 C CA . LEU C 1 316 ? 64.998 -21.848 68.433 1.00 9.30 316 LEU C CA 1
ATOM 9376 C C . LEU C 1 316 ? 63.752 -22.334 69.169 1.00 9.74 316 LEU C C 1
ATOM 9377 O O . LEU C 1 316 ? 63.283 -21.666 70.092 1.00 11.62 316 LEU C O 1
ATOM 9382 N N . TYR C 1 317 ? 63.180 -23.471 68.754 1.00 11.07 317 TYR C N 1
ATOM 9383 C CA . TYR C 1 317 ? 62.045 -24.028 69.495 1.00 9.49 317 TYR C CA 1
ATOM 9384 C C . TYR C 1 317 ? 62.409 -24.301 70.949 1.00 11.29 317 TYR C C 1
ATOM 9385 O O . TYR C 1 317 ? 61.581 -24.120 71.851 1.00 12.21 317 TYR C O 1
ATOM 9394 N N . MET C 1 318 ? 63.625 -24.776 71.191 1.00 9.98 318 MET C N 1
ATOM 9395 C CA . MET C 1 318 ? 64.029 -25.075 72.560 1.00 10.45 318 MET C CA 1
ATOM 9396 C C . MET C 1 318 ? 64.200 -23.784 73.351 1.00 11.41 318 MET C C 1
ATOM 9397 O O . MET C 1 318 ? 63.709 -23.662 74.484 1.00 9.50 318 MET C O 1
ATOM 9402 N N . HIS C 1 319 ? 64.861 -22.794 72.748 1.00 10.33 319 HIS C N 1
ATOM 9403 C CA . HIS C 1 319 ? 64.987 -21.494 73.398 1.00 10.70 319 HIS C CA 1
ATOM 9404 C C . HIS C 1 319 ? 63.626 -20.962 73.833 1.00 11.40 319 HIS C C 1
ATOM 9405 O O . HIS C 1 319 ? 63.479 -20.449 74.947 1.00 11.73 319 HIS C O 1
ATOM 9412 N N . ASN C 1 320 ? 62.618 -21.082 72.967 1.00 10.02 320 ASN C N 1
ATOM 9413 C CA . ASN C 1 320 ? 61.277 -20.634 73.323 1.00 10.60 320 ASN C CA 1
ATOM 9414 C C . ASN C 1 320 ? 60.742 -21.379 74.539 1.00 9.52 320 ASN C C 1
ATOM 9415 O O . ASN C 1 320 ? 60.208 -20.768 75.470 1.00 12.37 320 ASN C O 1
ATOM 9420 N N . ALA C 1 321 ? 60.826 -22.707 74.525 1.00 10.34 321 ALA C N 1
ATOM 9421 C CA . ALA C 1 321 ? 60.311 -23.481 75.655 1.00 8.77 321 ALA C CA 1
ATOM 9422 C C . ALA C 1 321 ? 61.073 -23.161 76.942 1.00 10.67 321 ALA C C 1
ATOM 9423 O O . ALA C 1 321 ? 60.465 -23.000 78.009 1.00 11.67 321 ALA C O 1
ATOM 9425 N N . PHE C 1 322 ? 62.408 -23.063 76.870 1.00 9.24 322 PHE C N 1
ATOM 9426 C CA . PHE C 1 322 ? 63.168 -22.860 78.103 1.00 10.05 322 PHE C CA 1
ATOM 9427 C C . PHE C 1 322 ? 62.992 -21.447 78.654 1.00 10.17 322 PHE C C 1
ATOM 9428 O O . PHE C 1 322 ? 62.978 -21.266 79.877 1.00 12.30 322 PHE C O 1
ATOM 9436 N N . THR C 1 323 ? 62.844 -20.436 77.792 1.00 8.79 323 THR C N 1
ATOM 9437 C CA . THR C 1 323 ? 62.713 -19.063 78.276 1.00 11.43 323 THR C CA 1
ATOM 9438 C C . THR C 1 323 ? 61.278 -18.583 78.434 1.00 14.81 323 THR C C 1
ATOM 9439 O O . THR C 1 323 ? 61.031 -17.680 79.245 1.00 14.90 323 THR C O 1
ATOM 9443 N N . ASN C 1 324 ? 60.319 -19.145 77.697 1.00 13.16 324 ASN C N 1
ATOM 9444 C CA . ASN C 1 324 ? 58.961 -18.624 77.780 1.00 13.27 324 ASN C CA 1
ATOM 9445 C C . ASN C 1 324 ? 57.983 -19.544 78.492 1.00 16.14 324 ASN C C 1
ATOM 9446 O O . ASN C 1 324 ? 56.937 -19.069 78.933 1.00 16.75 324 ASN C O 1
ATOM 9451 N N . SER C 1 325 ? 58.300 -20.823 78.651 1.00 13.27 325 SER C N 1
ATOM 9452 C CA . SER C 1 325 ? 57.439 -21.698 79.442 1.00 12.33 325 SER C CA 1
ATOM 9453 C C . SER C 1 325 ? 58.216 -22.384 80.560 1.00 17.32 325 SER C C 1
ATOM 9454 O O . SER C 1 325 ? 57.721 -23.359 81.142 1.00 16.89 325 SER C O 1
ATOM 9457 N N A ASP C 1 326 ? 59.417 -21.876 80.863 0.43 14.29 326 ASP C N 1
ATOM 9458 N N B ASP C 1 326 ? 59.416 -21.884 80.879 0.57 14.29 326 ASP C N 1
ATOM 9459 C CA A ASP C 1 326 ? 60.272 -22.368 81.949 0.43 14.27 326 ASP C CA 1
ATOM 9460 C CA B ASP C 1 326 ? 60.230 -22.372 82.000 0.57 14.28 326 ASP C CA 1
ATOM 9461 C C A ASP C 1 326 ? 60.421 -23.886 81.913 0.43 13.12 326 ASP C C 1
ATOM 9462 C C B ASP C 1 326 ? 60.502 -23.876 81.918 0.57 13.12 326 ASP C C 1
ATOM 9463 O O A ASP C 1 326 ? 60.475 -24.556 82.945 0.43 14.26 326 ASP C O 1
ATOM 9464 O O B ASP C 1 326 ? 60.726 -24.533 82.938 0.57 14.12 326 ASP C O 1
ATOM 9473 N N . THR C 1 327 ? 60.532 -24.423 80.702 1.00 10.31 327 THR C N 1
ATOM 9474 C CA . THR C 1 327 ? 60.661 -25.861 80.508 1.00 10.81 327 THR C CA 1
ATOM 9475 C C . THR C 1 327 ? 62.041 -26.396 80.914 1.00 9.60 327 THR C C 1
ATOM 9476 O O . THR C 1 327 ? 63.085 -25.812 80.594 1.00 11.38 327 THR C O 1
ATOM 9480 N N . SER C 1 328 ? 62.038 -27.531 81.624 1.00 8.98 328 SER C N 1
ATOM 9481 C CA . SER C 1 328 ? 63.258 -28.128 82.167 1.00 10.07 328 SER C CA 1
ATOM 9482 C C . SER C 1 328 ? 63.859 -29.229 81.303 1.00 12.26 328 SER C C 1
ATOM 9483 O O . SER C 1 328 ? 65.009 -29.613 81.540 1.00 10.91 328 SER C O 1
ATOM 9486 N N . GLY C 1 329 ? 63.112 -29.779 80.352 1.00 11.58 329 GLY C N 1
ATOM 9487 C CA . GLY C 1 329 ? 63.663 -30.838 79.525 1.00 11.96 329 GLY C CA 1
ATOM 9488 C C . GLY C 1 329 ? 62.940 -30.898 78.202 1.00 9.63 329 GLY C C 1
ATOM 9489 O O . GLY C 1 329 ? 61.870 -30.313 78.038 1.00 9.77 329 GLY C O 1
ATOM 9490 N N . TYR C 1 330 ? 63.540 -31.603 77.247 1.00 9.52 330 TYR C N 1
ATOM 9491 C CA . TYR C 1 330 ? 63.027 -31.577 75.879 1.00 9.73 330 TYR C CA 1
ATOM 9492 C C . TYR C 1 330 ? 63.412 -32.884 75.206 1.00 9.39 330 TYR C C 1
ATOM 9493 O O . TYR C 1 330 ? 64.588 -33.253 75.214 1.00 10.46 330 TYR C O 1
ATOM 9502 N N . ASN C 1 331 ? 62.435 -33.571 74.613 1.00 10.89 331 ASN C N 1
ATOM 9503 C CA . ASN C 1 331 ? 62.658 -34.876 73.993 1.00 9.73 331 ASN C CA 1
ATOM 9504 C C . ASN C 1 331 ? 62.294 -34.844 72.520 1.00 10.07 331 ASN C C 1
ATOM 9505 O O . ASN C 1 331 ? 61.181 -34.453 72.168 1.00 9.67 331 ASN C O 1
ATOM 9510 N N . HIS C 1 332 ? 63.206 -35.321 71.675 1.00 8.25 332 HIS C N 1
ATOM 9511 C CA . HIS C 1 332 ? 62.792 -35.856 70.382 1.00 11.30 332 HIS C CA 1
ATOM 9512 C C . HIS C 1 332 ? 61.855 -37.055 70.601 1.00 11.08 332 HIS C C 1
ATOM 9513 O O . HIS C 1 332 ? 61.763 -37.630 71.701 1.00 11.93 332 HIS C O 1
ATOM 9520 N N . TRP C 1 333 ? 61.158 -37.451 69.534 1.00 8.73 333 TRP C N 1
ATOM 9521 C CA . TRP C 1 333 ? 60.308 -38.638 69.601 1.00 9.30 333 TRP C CA 1
ATOM 9522 C C . TRP C 1 333 ? 61.173 -39.891 69.702 1.00 11.20 333 TRP C C 1
ATOM 9523 O O . TRP C 1 333 ? 61.434 -40.359 70.811 1.00 10.97 333 TRP C O 1
ATOM 9534 N N . TRP C 1 334 ? 61.658 -40.432 68.581 1.00 9.33 334 TRP C N 1
ATOM 9535 C CA . TRP C 1 334 ? 62.533 -41.592 68.671 1.00 7.78 334 TRP C CA 1
ATOM 9536 C C . TRP C 1 334 ? 64.014 -41.195 68.674 1.00 11.17 334 TRP C C 1
ATOM 9537 O O . TRP C 1 334 ? 64.409 -40.141 68.154 1.00 9.92 334 TRP C O 1
ATOM 9548 N N . CYS C 1 335 ? 64.831 -42.061 69.284 1.00 10.30 335 CYS C N 1
ATOM 9549 C CA . CYS C 1 335 ? 66.276 -41.835 69.299 1.00 10.06 335 CYS C CA 1
ATOM 9550 C C . CYS C 1 335 ? 66.883 -42.137 67.939 1.00 10.15 335 CYS C C 1
ATOM 9551 O O . CYS C 1 335 ? 67.492 -41.263 67.305 1.00 9.56 335 CYS C O 1
ATOM 9554 N N . ALA C 1 336 ? 66.726 -43.375 67.474 1.00 9.89 336 ALA C N 1
ATOM 9555 C CA . ALA C 1 336 ? 67.481 -43.830 66.307 1.00 11.31 336 ALA C CA 1
ATOM 9556 C C . ALA C 1 336 ? 66.782 -45.012 65.655 1.00 11.18 336 ALA C C 1
ATOM 9557 O O . ALA C 1 336 ? 66.141 -45.821 66.331 1.00 13.78 336 ALA C O 1
ATOM 9559 N N . GLY C 1 337 ? 66.935 -45.108 64.335 1.00 10.80 337 GLY C N 1
ATOM 9560 C CA . GLY C 1 337 ? 66.346 -46.172 63.541 1.00 12.49 337 GLY C CA 1
ATOM 9561 C C . GLY C 1 337 ? 65.688 -45.667 62.265 1.00 12.25 337 GLY C C 1
ATOM 9562 O O . GLY C 1 337 ? 66.151 -44.698 61.651 1.00 15.93 337 GLY C O 1
ATOM 9563 N N . GLY C 1 338 ? 64.602 -46.320 61.868 1.00 12.80 338 GLY C N 1
ATOM 9564 C CA . GLY C 1 338 ? 63.801 -45.923 60.722 1.00 15.17 338 GLY C CA 1
ATOM 9565 C C . GLY C 1 338 ? 62.783 -44.866 61.096 1.00 15.39 338 GLY C C 1
ATOM 9566 O O . GLY C 1 338 ? 62.999 -44.053 61.996 1.00 11.49 338 GLY C O 1
ATOM 9567 N N . GLY C 1 339 ? 61.649 -44.873 60.399 1.00 14.71 339 GLY C N 1
ATOM 9568 C CA . GLY C 1 339 ? 60.645 -43.864 60.679 1.00 16.09 339 GLY C CA 1
ATOM 9569 C C . GLY C 1 339 ? 60.938 -42.495 60.110 1.00 13.68 339 GLY C C 1
ATOM 9570 O O . GLY C 1 339 ? 60.446 -41.497 60.649 1.00 13.55 339 GLY C O 1
ATOM 9571 N N . ALA C 1 340 ? 61.744 -42.410 59.046 1.00 12.50 340 ALA C N 1
ATOM 9572 C CA . ALA C 1 340 ? 61.989 -41.160 58.315 1.00 13.33 340 ALA C CA 1
ATOM 9573 C C . ALA C 1 340 ? 62.515 -40.101 59.280 1.00 11.50 340 ALA C C 1
ATOM 9574 O O . ALA C 1 340 ? 63.590 -40.298 59.874 1.00 12.25 340 ALA C O 1
ATOM 9576 N N . ASP C 1 341 ? 61.820 -38.988 59.489 1.00 10.47 341 ASP C N 1
ATOM 9577 C CA . ASP C 1 341 ? 62.380 -37.888 60.271 1.00 9.84 341 ASP C CA 1
ATOM 9578 C C . ASP C 1 341 ? 61.985 -37.945 61.743 1.00 9.74 341 ASP C C 1
ATOM 9579 O O . ASP C 1 341 ? 62.254 -36.994 62.491 1.00 9.46 341 ASP C O 1
ATOM 9584 N N . ASN C 1 342 ? 61.397 -39.053 62.188 1.00 8.47 342 ASN C N 1
ATOM 9585 C CA . ASN C 1 342 ? 61.014 -39.183 63.590 1.00 10.16 342 ASN C CA 1
ATOM 9586 C C . ASN C 1 342 ? 62.171 -39.541 64.522 1.00 11.09 342 ASN C C 1
ATOM 9587 O O . ASN C 1 342 ? 61.949 -39.659 65.737 1.00 10.96 342 ASN C O 1
ATOM 9592 N N . VAL C 1 343 ? 63.394 -39.680 64.002 1.00 11.17 343 VAL C N 1
ATOM 9593 C CA . VAL C 1 343 ? 64.550 -40.089 64.792 1.00 10.17 343 VAL C CA 1
ATOM 9594 C C . VAL C 1 343 ? 65.591 -38.971 64.776 1.00 11.67 343 VAL C C 1
ATOM 9595 O O . VAL C 1 343 ? 65.576 -38.077 63.922 1.00 9.21 343 VAL C O 1
ATOM 9599 N N . LEU C 1 344 ? 66.493 -39.019 65.768 1.00 10.49 344 LEU C N 1
ATOM 9600 C CA . LEU C 1 344 ? 67.654 -38.141 65.772 1.00 9.13 344 LEU C CA 1
ATOM 9601 C C . LEU C 1 344 ? 68.784 -38.715 64.930 1.00 10.23 344 LEU C C 1
ATOM 9602 O O . LEU C 1 344 ? 69.585 -37.954 64.375 1.00 9.90 344 LEU C O 1
ATOM 9607 N N . ILE C 1 345 ? 68.851 -40.039 64.828 1.00 9.66 345 ILE C N 1
ATOM 9608 C CA . ILE C 1 345 ? 69.869 -40.735 64.044 1.00 9.83 345 ILE C CA 1
ATOM 9609 C C . ILE C 1 345 ? 69.175 -41.782 63.181 1.00 11.22 345 ILE C C 1
ATOM 9610 O O . ILE C 1 345 ? 68.527 -42.701 63.700 1.00 10.21 345 ILE C O 1
ATOM 9615 N N . SER C 1 346 ? 69.292 -41.632 61.870 1.00 10.23 346 SER C N 1
ATOM 9616 C CA . SER C 1 346 ? 68.684 -42.553 60.929 1.00 13.12 346 SER C CA 1
ATOM 9617 C C . SER C 1 346 ? 69.623 -43.726 60.697 1.00 14.90 346 SER C C 1
ATOM 9618 O O . SER C 1 346 ? 70.820 -43.527 60.448 1.00 15.80 346 SER C O 1
ATOM 9621 N N . ILE C 1 347 ? 69.083 -44.943 60.783 1.00 15.41 347 ILE C N 1
ATOM 9622 C CA . ILE C 1 347 ? 69.846 -46.176 60.613 1.00 13.80 347 ILE C CA 1
ATOM 9623 C C . ILE C 1 347 ? 69.268 -46.953 59.440 1.00 18.87 347 ILE C C 1
ATOM 9624 O O . ILE C 1 347 ? 68.055 -47.194 59.386 1.00 18.29 347 ILE C O 1
ATOM 9629 N N . THR C 1 348 ? 70.142 -47.380 58.525 1.00 17.54 348 THR C N 1
ATOM 9630 C CA . THR C 1 348 ? 69.750 -48.217 57.396 1.00 20.69 348 THR C CA 1
ATOM 9631 C C . THR C 1 348 ? 70.824 -49.285 57.246 1.00 18.61 348 THR C C 1
ATOM 9632 O O . THR C 1 348 ? 71.965 -48.963 56.899 1.00 21.82 348 THR C O 1
ATOM 9636 N N . GLY C 1 349 ? 70.479 -50.536 57.535 1.00 22.67 349 GLY C N 1
ATOM 9637 C CA . GLY C 1 349 ? 71.484 -51.592 57.492 1.00 21.79 349 GLY C CA 1
ATOM 9638 C C . GLY C 1 349 ? 72.585 -51.306 58.495 1.00 25.87 349 GLY C C 1
ATOM 9639 O O . GLY C 1 349 ? 72.322 -50.949 59.650 1.00 25.66 349 GLY C O 1
ATOM 9640 N N . ASN C 1 350 ? 73.841 -51.438 58.058 1.00 22.63 350 ASN C N 1
ATOM 9641 C CA . ASN C 1 350 ? 74.981 -51.123 58.914 1.00 24.63 350 ASN C CA 1
ATOM 9642 C C . ASN C 1 350 ? 75.485 -49.692 58.702 1.00 24.67 350 ASN C C 1
ATOM 9643 O O . ASN C 1 350 ? 76.692 -49.425 58.798 1.00 25.36 350 ASN C O 1
ATOM 9648 N N . SER C 1 351 ? 74.594 -48.759 58.402 1.00 18.37 351 SER C N 1
ATOM 9649 C CA . SER C 1 351 ? 74.981 -47.374 58.194 1.00 16.94 351 SER C CA 1
ATOM 9650 C C . SER C 1 351 ? 74.040 -46.475 58.976 1.00 18.96 351 SER C C 1
ATOM 9651 O O . SER C 1 351 ? 72.893 -46.847 59.248 1.00 19.05 351 SER C O 1
ATOM 9654 N N . TYR C 1 352 ? 74.533 -45.293 59.338 1.00 13.93 352 TYR C N 1
ATOM 9655 C CA . TYR C 1 352 ? 73.698 -44.330 60.046 1.00 14.57 352 TYR C CA 1
ATOM 9656 C C . TYR C 1 352 ? 74.100 -42.902 59.686 1.00 14.92 352 TYR C C 1
ATOM 9657 O O . TYR C 1 352 ? 75.196 -42.646 59.173 1.00 13.93 352 TYR C O 1
ATOM 9666 N N . GLU C 1 353 ? 73.169 -41.981 59.932 1.00 13.58 353 GLU C N 1
ATOM 9667 C CA . GLU C 1 353 ? 73.334 -40.545 59.729 1.00 12.74 353 GLU C CA 1
ATOM 9668 C C . GLU C 1 353 ? 72.762 -39.800 60.930 1.00 11.37 353 GLU C C 1
ATOM 9669 O O . GLU C 1 353 ? 71.717 -40.183 61.466 1.00 12.33 353 GLU C O 1
ATOM 9675 N N . VAL C 1 354 ? 73.440 -38.728 61.333 1.00 12.50 354 VAL C N 1
ATOM 9676 C CA . VAL C 1 354 ? 73.021 -37.903 62.458 1.00 10.15 354 VAL C CA 1
ATOM 9677 C C . VAL C 1 354 ? 72.371 -36.633 61.920 1.00 11.22 354 VAL C C 1
ATOM 9678 O O . VAL C 1 354 ? 72.957 -35.924 61.094 1.00 9.60 354 VAL C O 1
ATOM 9682 N N . SER C 1 355 ? 71.173 -36.327 62.400 1.00 9.76 355 SER C N 1
ATOM 9683 C CA . SER C 1 355 ? 70.576 -35.047 62.063 1.00 12.32 355 SER C CA 1
ATOM 9684 C C . SER C 1 355 ? 71.226 -33.958 62.899 1.00 10.73 355 SER C C 1
ATOM 9685 O O . SER C 1 355 ? 71.518 -34.169 64.086 1.00 10.35 355 SER C O 1
ATOM 9688 N N . SER C 1 356 ? 71.434 -32.783 62.289 1.00 9.96 356 SER C N 1
ATOM 9689 C CA . SER C 1 356 ? 71.985 -31.669 63.057 1.00 11.01 356 SER C CA 1
ATOM 9690 C C . SER C 1 356 ? 71.027 -31.157 64.125 1.00 11.58 356 SER C C 1
ATOM 9691 O O . SER C 1 356 ? 71.436 -30.316 64.932 1.00 10.52 356 SER C O 1
ATOM 9694 N N . ARG C 1 357 ? 69.782 -31.634 64.158 1.00 9.37 357 ARG C N 1
ATOM 9695 C CA . ARG C 1 357 ? 68.967 -31.429 65.355 1.00 7.64 357 ARG C CA 1
ATOM 9696 C C . ARG C 1 357 ? 69.730 -31.819 66.611 1.00 10.05 357 ARG C C 1
ATOM 9697 O O . ARG C 1 357 ? 69.574 -31.179 67.657 1.00 10.38 357 ARG C O 1
ATOM 9705 N N . LEU C 1 358 ? 70.570 -32.852 66.529 1.00 10.60 358 LEU C N 1
ATOM 9706 C CA . LEU C 1 358 ? 71.283 -33.282 67.728 1.00 10.50 358 LEU C CA 1
ATOM 9707 C C . LEU C 1 358 ? 72.263 -32.219 68.193 1.00 11.82 358 LEU C C 1
ATOM 9708 O O . LEU C 1 358 ? 72.576 -32.141 69.389 1.00 12.35 358 LEU C O 1
ATOM 9713 N N . TRP C 1 359 ? 72.795 -31.413 67.265 1.00 12.59 359 TRP C N 1
ATOM 9714 C CA . TRP C 1 359 ? 73.695 -30.352 67.689 1.00 11.50 359 TRP C CA 1
ATOM 9715 C C . TRP C 1 359 ? 72.939 -29.176 68.296 1.00 12.71 359 TRP C C 1
ATOM 9716 O O . TRP C 1 359 ? 73.523 -28.434 69.092 1.00 12.47 359 TRP C O 1
ATOM 9727 N N . ALA C 1 360 ? 71.666 -28.970 67.920 1.00 11.16 360 ALA C N 1
ATOM 9728 C CA . ALA C 1 360 ? 70.810 -28.055 68.673 1.00 9.95 360 ALA C CA 1
ATOM 9729 C C . ALA C 1 360 ? 70.647 -28.539 70.112 1.00 10.66 360 ALA C C 1
ATOM 9730 O O . ALA C 1 360 ? 70.844 -27.774 71.063 1.00 11.56 360 ALA C O 1
ATOM 9732 N N . PHE C 1 361 ? 70.330 -29.823 70.287 1.00 12.08 361 PHE C N 1
ATOM 9733 C CA . PHE C 1 361 ? 70.264 -30.403 71.631 1.00 12.34 361 PHE C CA 1
ATOM 9734 C C . PHE C 1 361 ? 71.582 -30.230 72.384 1.00 11.16 361 PHE C C 1
ATOM 9735 O O . PHE C 1 361 ? 71.599 -29.814 73.549 1.00 11.40 361 PHE C O 1
ATOM 9743 N N . ALA C 1 362 ? 72.697 -30.581 71.745 1.00 10.51 362 ALA C N 1
ATOM 9744 C CA . ALA C 1 362 ? 73.988 -30.537 72.426 1.00 10.24 362 ALA C CA 1
ATOM 9745 C C . ALA C 1 362 ? 74.363 -29.113 72.817 1.00 11.18 362 ALA C C 1
ATOM 9746 O O . ALA C 1 362 ? 74.954 -28.891 73.878 1.00 11.91 362 ALA C O 1
ATOM 9748 N N . SER C 1 363 ? 74.039 -28.133 71.960 1.00 11.67 363 SER C N 1
ATOM 9749 C CA . SER C 1 363 ? 74.314 -26.732 72.276 1.00 11.10 363 SER C CA 1
ATOM 9750 C C . SER C 1 363 ? 73.752 -26.332 73.634 1.00 10.25 363 SER C C 1
ATOM 9751 O O . SER C 1 363 ? 74.354 -25.517 74.346 1.00 10.62 363 SER C O 1
ATOM 9754 N N . TYR C 1 364 ? 72.597 -26.890 74.004 1.00 10.91 364 TYR C N 1
ATOM 9755 C CA . TYR C 1 364 ? 72.066 -26.691 75.352 1.00 12.76 364 TYR C CA 1
ATOM 9756 C C . TYR C 1 364 ? 72.668 -27.679 76.349 1.00 12.18 364 TYR C C 1
ATOM 9757 O O . TYR C 1 364 ? 73.279 -27.278 77.338 1.00 12.09 364 TYR C O 1
ATOM 9766 N N . PHE C 1 365 ? 72.548 -28.975 76.073 1.00 12.63 365 PHE C N 1
ATOM 9767 C CA . PHE C 1 365 ? 72.644 -29.994 77.116 1.00 12.16 365 PHE C CA 1
ATOM 9768 C C . PHE C 1 365 ? 74.032 -30.610 77.266 1.00 13.04 365 PHE C C 1
ATOM 9769 O O . PHE C 1 365 ? 74.313 -31.213 78.312 1.00 12.43 365 PHE C O 1
ATOM 9777 N N . ARG C 1 366 ? 74.931 -30.438 76.291 1.00 13.57 366 ARG C N 1
ATOM 9778 C CA . ARG C 1 366 ? 76.330 -30.780 76.554 1.00 11.99 366 ARG C CA 1
ATOM 9779 C C . ARG C 1 366 ? 76.905 -29.905 77.665 1.00 13.53 366 ARG C C 1
ATOM 9780 O O . ARG C 1 366 ? 77.816 -30.328 78.391 1.00 15.83 366 ARG C O 1
ATOM 9788 N N . PHE C 1 367 ? 76.370 -28.700 77.835 1.00 12.79 367 PHE C N 1
ATOM 9789 C CA . PHE C 1 367 ? 76.934 -27.707 78.749 1.00 15.40 367 PHE C CA 1
ATOM 9790 C C . PHE C 1 367 ? 76.052 -27.420 79.951 1.00 15.17 367 PHE C C 1
ATOM 9791 O O . PHE C 1 367 ? 76.564 -27.262 81.064 1.00 15.79 367 PHE C O 1
ATOM 9799 N N . ALA C 1 368 ? 74.742 -27.334 79.769 1.00 12.51 368 ALA C N 1
ATOM 9800 C CA . ALA C 1 368 ? 73.830 -27.223 80.908 1.00 14.70 368 ALA C CA 1
ATOM 9801 C C . ALA C 1 368 ? 73.420 -28.635 81.318 1.00 15.16 368 ALA C C 1
ATOM 9802 O O . ALA C 1 368 ? 72.506 -29.219 80.741 1.00 13.07 368 ALA C O 1
ATOM 9804 N N . ARG C 1 369 ? 74.107 -29.194 82.317 1.00 15.16 369 ARG C N 1
ATOM 9805 C CA . ARG C 1 369 ? 73.940 -30.590 82.716 1.00 14.11 369 ARG C CA 1
ATOM 9806 C C . ARG C 1 369 ? 72.775 -30.727 83.690 1.00 13.85 369 ARG C C 1
ATOM 9807 O O . ARG C 1 369 ? 72.213 -29.729 84.148 1.00 13.48 369 ARG C O 1
ATOM 9815 N N . PRO C 1 370 ? 72.343 -31.956 84.000 1.00 18.08 370 PRO C N 1
ATOM 9816 C CA . PRO C 1 370 ? 71.264 -32.118 84.982 1.00 15.34 370 PRO C CA 1
ATOM 9817 C C . PRO C 1 370 ? 71.579 -31.372 86.269 1.00 17.05 370 PRO C C 1
ATOM 9818 O O . PRO C 1 370 ? 72.714 -31.373 86.747 1.00 14.48 370 PRO C O 1
ATOM 9822 N N . GLY C 1 371 ? 70.566 -30.706 86.821 1.00 16.98 371 GLY C N 1
ATOM 9823 C CA . GLY C 1 371 ? 70.750 -29.932 88.027 1.00 16.30 371 GLY C CA 1
ATOM 9824 C C . GLY C 1 371 ? 71.123 -28.486 87.793 1.00 15.95 371 GLY C C 1
ATOM 9825 O O . GLY C 1 371 ? 71.082 -27.690 88.748 1.00 17.91 371 GLY C O 1
ATOM 9826 N N . SER C 1 372 ? 71.509 -28.124 86.567 1.00 15.11 372 SER C N 1
ATOM 9827 C CA . SER C 1 372 ? 71.766 -26.725 86.272 1.00 14.07 372 SER C CA 1
ATOM 9828 C C . SER C 1 372 ? 70.488 -25.916 86.448 1.00 13.42 372 SER C C 1
ATOM 9829 O O . SER C 1 372 ? 69.373 -26.441 86.379 1.00 15.65 372 SER C O 1
ATOM 9832 N N . VAL C 1 373 ? 70.662 -24.628 86.713 1.00 14.03 373 VAL C N 1
ATOM 9833 C CA . VAL C 1 373 ? 69.549 -23.708 86.917 1.00 13.80 373 VAL C CA 1
ATOM 9834 C C . VAL C 1 373 ? 69.644 -22.618 85.868 1.00 14.54 373 VAL C C 1
ATOM 9835 O O . VAL C 1 373 ? 70.704 -22.001 85.697 1.00 15.08 373 VAL C O 1
ATOM 9839 N N . ARG C 1 374 ? 68.545 -22.394 85.154 1.00 14.19 374 ARG C N 1
ATOM 9840 C CA . ARG C 1 374 ? 68.516 -21.305 84.196 1.00 13.90 374 ARG C CA 1
ATOM 9841 C C . ARG C 1 374 ? 68.600 -19.973 84.931 1.00 12.96 374 ARG C C 1
ATOM 9842 O O . ARG C 1 374 ? 67.955 -19.774 85.957 1.00 14.58 374 ARG C O 1
ATOM 9850 N N . ILE C 1 375 ? 69.385 -19.043 84.391 1.00 13.37 375 ILE C N 1
ATOM 9851 C CA . ILE C 1 375 ? 69.580 -17.752 85.030 1.00 12.77 375 ILE C CA 1
ATOM 9852 C C . ILE C 1 375 ? 69.233 -16.633 84.050 1.00 14.36 375 ILE C C 1
ATOM 9853 O O . ILE C 1 375 ? 68.987 -16.864 82.863 1.00 14.55 375 ILE C O 1
ATOM 9858 N N . GLY C 1 376 ? 69.223 -15.409 84.577 1.00 16.44 376 GLY C N 1
ATOM 9859 C CA . GLY C 1 376 ? 68.753 -14.280 83.794 1.00 17.58 376 GLY C CA 1
ATOM 9860 C C . GLY C 1 376 ? 69.671 -14.013 82.616 1.00 15.08 376 GLY C C 1
ATOM 9861 O O . GLY C 1 376 ? 70.895 -14.056 82.739 1.00 13.75 376 GLY C O 1
ATOM 9862 N N . ALA C 1 377 ? 69.063 -13.749 81.458 1.00 14.83 377 ALA C N 1
ATOM 9863 C CA . ALA C 1 377 ? 69.807 -13.423 80.243 1.00 15.92 377 ALA C CA 1
ATOM 9864 C C . ALA C 1 377 ? 68.889 -12.610 79.348 1.00 15.97 377 ALA C C 1
ATOM 9865 O O . ALA C 1 377 ? 67.810 -13.084 78.988 1.00 14.29 377 ALA C O 1
ATOM 9867 N N . THR C 1 378 ? 69.302 -11.399 78.993 1.00 11.47 378 THR C N 1
ATOM 9868 C CA . THR C 1 378 ? 68.506 -10.531 78.137 1.00 13.73 378 THR C CA 1
ATOM 9869 C C . THR C 1 378 ? 69.336 -10.143 76.923 1.00 16.22 378 THR C C 1
ATOM 9870 O O . THR C 1 378 ? 70.563 -10.096 76.998 1.00 14.50 378 THR C O 1
ATOM 9874 N N . SER C 1 379 ? 68.658 -9.866 75.810 1.00 13.84 379 SER C N 1
ATOM 9875 C CA . SER C 1 379 ? 69.310 -9.392 74.591 1.00 13.48 379 SER C CA 1
ATOM 9876 C C . SER C 1 379 ? 68.616 -8.135 74.095 1.00 16.32 379 SER C C 1
ATOM 9877 O O . SER C 1 379 ? 67.389 -8.023 74.181 1.00 15.32 379 SER C O 1
ATOM 9880 N N . SER C 1 380 ? 69.400 -7.188 73.573 1.00 14.32 380 SER C N 1
ATOM 9881 C CA . SER C 1 380 ? 68.819 -5.955 73.048 1.00 14.03 380 SER C CA 1
ATOM 9882 C C . SER C 1 380 ? 68.300 -6.109 71.622 1.00 16.37 380 SER C C 1
ATOM 9883 O O . SER C 1 380 ? 67.788 -5.134 71.064 1.00 13.39 380 SER C O 1
ATOM 9886 N N . VAL C 1 381 ? 68.419 -7.298 71.029 1.00 13.55 381 VAL C N 1
ATOM 9887 C CA . VAL C 1 381 ? 68.044 -7.554 69.636 1.00 12.51 381 VAL C CA 1
ATOM 9888 C C . VAL C 1 381 ? 67.070 -8.730 69.625 1.00 12.88 381 VAL C C 1
ATOM 9889 O O . VAL C 1 381 ? 67.381 -9.812 70.140 1.00 12.21 381 VAL C O 1
ATOM 9893 N N A GLU C 1 382 ? 65.908 -8.517 69.011 0.59 14.68 382 GLU C N 1
ATOM 9894 N N B GLU C 1 382 ? 65.881 -8.508 69.057 0.41 14.66 382 GLU C N 1
ATOM 9895 C CA A GLU C 1 382 ? 64.796 -9.447 69.149 0.59 13.78 382 GLU C CA 1
ATOM 9896 C CA B GLU C 1 382 ? 64.795 -9.479 69.173 0.41 13.79 382 GLU C CA 1
ATOM 9897 C C A GLU C 1 382 ? 65.142 -10.836 68.625 0.59 12.90 382 GLU C C 1
ATOM 9898 C C B GLU C 1 382 ? 65.205 -10.856 68.666 0.41 12.92 382 GLU C C 1
ATOM 9899 O O A GLU C 1 382 ? 64.695 -11.842 69.187 0.59 13.24 382 GLU C O 1
ATOM 9900 O O B GLU C 1 382 ? 64.876 -11.873 69.289 0.41 13.28 382 GLU C O 1
ATOM 9911 N N . ASN C 1 383 ? 65.922 -10.921 67.540 1.00 12.15 383 ASN C N 1
ATOM 9912 C CA . ASN C 1 383 ? 66.258 -12.217 66.957 1.00 11.02 383 ASN C CA 1
ATOM 9913 C C . ASN C 1 383 ? 67.722 -12.592 67.141 1.00 11.46 383 ASN C C 1
ATOM 9914 O O . ASN C 1 383 ? 68.236 -13.457 66.422 1.00 10.95 383 ASN C O 1
ATOM 9919 N N . VAL C 1 384 ? 68.390 -11.992 68.124 1.00 10.39 384 VAL C N 1
ATOM 9920 C CA . VAL C 1 384 ? 69.607 -12.545 68.707 1.00 11.06 384 VAL C CA 1
ATOM 9921 C C . VAL C 1 384 ? 69.189 -13.049 70.080 1.00 11.06 384 VAL C C 1
ATOM 9922 O O . VAL C 1 384 ? 69.041 -12.270 71.029 1.00 11.65 384 VAL C O 1
ATOM 9926 N N . TYR C 1 385 ? 68.942 -14.344 70.155 1.00 11.67 385 TYR C N 1
ATOM 9927 C CA . TYR C 1 385 ? 68.331 -14.974 71.313 1.00 10.66 385 TYR C CA 1
ATOM 9928 C C . TYR C 1 385 ? 69.413 -15.427 72.277 1.00 10.76 385 TYR C C 1
ATOM 9929 O O . TYR C 1 385 ? 70.493 -15.848 71.863 1.00 10.74 385 TYR C O 1
ATOM 9938 N N . VAL C 1 386 ? 69.128 -15.340 73.568 1.00 9.35 386 VAL C N 1
ATOM 9939 C CA . VAL C 1 386 ? 70.078 -15.786 74.577 1.00 11.59 386 VAL C CA 1
ATOM 9940 C C . VAL C 1 386 ? 69.299 -16.458 75.694 1.00 10.83 386 VAL C C 1
ATOM 9941 O O . VAL C 1 386 ? 68.167 -16.075 75.994 1.00 13.35 386 VAL C O 1
ATOM 9945 N N . SER C 1 387 ? 69.893 -17.497 76.263 1.00 12.68 387 SER C N 1
ATOM 9946 C CA . SER C 1 387 ? 69.550 -17.985 77.588 1.00 9.92 387 SER C CA 1
ATOM 9947 C C . SER C 1 387 ? 70.856 -18.375 78.261 1.00 13.98 387 SER C C 1
ATOM 9948 O O . SER C 1 387 ? 71.922 -18.377 77.633 1.00 12.22 387 SER C O 1
ATOM 9951 N N . ALA C 1 388 ? 70.785 -18.709 79.548 1.00 10.62 388 ALA C N 1
ATOM 9952 C CA . ALA C 1 388 ? 72.000 -19.010 80.298 1.00 12.03 388 ALA C CA 1
ATOM 9953 C C . ALA C 1 388 ? 71.673 -19.972 81.433 1.00 11.49 388 ALA C C 1
ATOM 9954 O O . ALA C 1 388 ? 70.555 -19.981 81.949 1.00 12.87 388 ALA C O 1
ATOM 9956 N N . TYR C 1 389 ? 72.651 -20.804 81.799 1.00 13.13 389 TYR C N 1
ATOM 9957 C CA . TYR C 1 389 ? 72.445 -21.886 82.757 1.00 12.05 389 TYR C CA 1
ATOM 9958 C C . TYR C 1 389 ? 73.668 -21.988 83.646 1.00 15.03 389 TYR C C 1
ATOM 9959 O O . TYR C 1 389 ? 74.800 -21.896 83.165 1.00 12.33 389 TYR C O 1
ATOM 9968 N N . GLU C 1 390 ? 73.444 -22.181 84.941 1.00 13.32 390 GLU C N 1
ATOM 9969 C CA . GLU C 1 390 ? 74.542 -22.307 85.885 1.00 14.39 390 GLU C CA 1
ATOM 9970 C C . GLU C 1 390 ? 74.496 -23.714 86.465 1.00 14.07 390 GLU C C 1
ATOM 9971 O O . GLU C 1 390 ? 73.507 -24.099 87.101 1.00 15.40 390 GLU C O 1
ATOM 9977 N N . ASN C 1 391 ? 75.547 -24.489 86.208 1.00 17.29 391 ASN C N 1
ATOM 9978 C CA . ASN C 1 391 ? 75.637 -25.839 86.741 1.00 17.66 391 ASN C CA 1
ATOM 9979 C C . ASN C 1 391 ? 75.786 -25.818 88.258 1.00 19.03 391 ASN C C 1
ATOM 9980 O O . ASN C 1 391 ? 76.147 -24.806 88.868 1.00 19.88 391 ASN C O 1
ATOM 9985 N N . LYS C 1 392 ? 75.510 -26.972 88.866 1.00 19.37 392 LYS C N 1
ATOM 9986 C CA . LYS C 1 392 ? 75.660 -27.079 90.311 1.00 20.78 392 LYS C CA 1
ATOM 9987 C C . LYS C 1 392 ? 77.066 -26.686 90.747 1.00 22.00 392 LYS C C 1
ATOM 9988 O O . LYS C 1 392 ? 77.247 -26.142 91.840 1.00 23.26 392 LYS C O 1
ATOM 9994 N N . ASN C 1 393 ? 78.067 -26.926 89.904 1.00 21.76 393 ASN C N 1
ATOM 9995 C CA . ASN C 1 393 ? 79.452 -26.696 90.285 1.00 23.06 393 ASN C CA 1
ATOM 9996 C C . ASN C 1 393 ? 79.961 -25.299 89.916 1.00 23.23 393 ASN C C 1
ATOM 9997 O O . ASN C 1 393 ? 81.157 -25.021 90.086 1.00 24.33 393 ASN C O 1
ATOM 10002 N N . GLY C 1 394 ? 79.083 -24.416 89.447 1.00 22.27 394 GLY C N 1
ATOM 10003 C CA . GLY C 1 394 ? 79.394 -23.019 89.241 1.00 22.56 394 GLY C CA 1
ATOM 10004 C C . GLY C 1 394 ? 79.716 -22.641 87.811 1.00 21.51 394 GLY C C 1
ATOM 10005 O O . GLY C 1 394 ? 79.714 -21.445 87.489 1.00 21.52 394 GLY C O 1
ATOM 10006 N N . THR C 1 395 ? 80.003 -23.616 86.950 1.00 20.73 395 THR C N 1
ATOM 10007 C CA . THR C 1 395 ? 80.256 -23.305 85.549 1.00 19.77 395 THR C CA 1
ATOM 10008 C C . THR C 1 395 ? 78.965 -22.843 84.878 1.00 18.42 395 THR C C 1
ATOM 10009 O O . THR C 1 395 ? 77.864 -23.235 85.267 1.00 17.97 395 THR C O 1
ATOM 10013 N N . VAL C 1 396 ? 79.104 -21.977 83.878 1.00 17.90 396 VAL C N 1
ATOM 10014 C CA . VAL C 1 396 ? 77.960 -21.297 83.282 1.00 16.88 396 VAL C CA 1
ATOM 10015 C C . VAL C 1 396 ? 78.010 -21.478 81.775 1.00 15.78 396 VAL C C 1
ATOM 10016 O O . VAL C 1 396 ? 79.075 -21.344 81.166 1.00 16.05 396 VAL C O 1
ATOM 10020 N N . SER C 1 397 ? 76.862 -21.796 81.175 1.00 14.67 397 SER C N 1
ATOM 10021 C CA . SER C 1 397 ? 76.721 -21.874 79.729 1.00 14.09 397 SER C CA 1
ATOM 10022 C C . SER C 1 397 ? 75.796 -20.778 79.234 1.00 13.23 397 SER C C 1
ATOM 10023 O O . SER C 1 397 ? 74.727 -20.557 79.809 1.00 14.96 397 SER C O 1
ATOM 10026 N N . ILE C 1 398 ? 76.200 -20.115 78.152 1.00 12.88 398 ILE C N 1
ATOM 10027 C CA . ILE C 1 398 ? 75.402 -19.056 77.537 1.00 13.07 398 ILE C CA 1
ATOM 10028 C C . ILE C 1 398 ? 75.227 -19.371 76.059 1.00 12.91 398 ILE C C 1
ATOM 10029 O O . ILE C 1 398 ? 76.039 -18.932 75.230 1.00 13.35 398 ILE C O 1
ATOM 10034 N N . PRO C 1 399 ? 74.197 -20.133 75.680 1.00 13.71 399 PRO C N 1
ATOM 10035 C CA . PRO C 1 399 ? 73.923 -20.359 74.250 1.00 11.33 399 PRO C CA 1
ATOM 10036 C C . PRO C 1 399 ? 73.250 -19.146 73.613 1.00 12.41 399 PRO C C 1
ATOM 10037 O O . PRO C 1 399 ? 72.131 -18.778 73.979 1.00 13.14 399 PRO C O 1
ATOM 10041 N N . VAL C 1 400 ? 73.933 -18.524 72.650 1.00 10.53 400 VAL C N 1
ATOM 10042 C CA . VAL C 1 400 ? 73.392 -17.388 71.898 1.00 10.77 400 VAL C CA 1
ATOM 10043 C C . VAL C 1 400 ? 72.982 -17.883 70.521 1.00 10.96 400 VAL C C 1
ATOM 10044 O O . VAL C 1 400 ? 73.748 -18.591 69.858 1.00 11.61 400 VAL C O 1
ATOM 10048 N N . ILE C 1 401 ? 71.789 -17.513 70.073 1.00 8.83 401 ILE C N 1
ATOM 10049 C CA . ILE C 1 401 ? 71.345 -17.884 68.734 1.00 10.35 401 ILE C CA 1
ATOM 10050 C C . ILE C 1 401 ? 71.265 -16.617 67.897 1.00 10.58 401 ILE C C 1
ATOM 10051 O O . ILE C 1 401 ? 70.447 -15.726 68.163 1.00 11.50 401 ILE C O 1
ATOM 10056 N N . ASN C 1 402 ? 72.106 -16.528 66.874 1.00 9.83 402 ASN C N 1
ATOM 10057 C CA . ASN C 1 402 ? 71.994 -15.444 65.908 1.00 10.85 402 ASN C CA 1
ATOM 10058 C C . ASN C 1 402 ? 71.067 -15.951 64.817 1.00 12.20 402 ASN C C 1
ATOM 10059 O O . ASN C 1 402 ? 71.491 -16.658 63.905 1.00 11.07 402 ASN C O 1
ATOM 10064 N N . ALA C 1 403 ? 69.788 -15.616 64.932 1.00 11.68 403 ALA C N 1
ATOM 10065 C CA . ALA C 1 403 ? 68.799 -16.011 63.937 1.00 11.34 403 ALA C CA 1
ATOM 10066 C C . ALA C 1 403 ? 68.759 -15.077 62.736 1.00 13.06 403 ALA C C 1
ATOM 10067 O O . ALA C 1 403 ? 67.956 -15.298 61.811 1.00 11.98 403 ALA C O 1
ATOM 10069 N N . ALA C 1 404 ? 69.605 -14.052 62.719 1.00 10.20 404 ALA C N 1
ATOM 10070 C CA . ALA C 1 404 ? 69.699 -13.149 61.592 1.00 11.28 404 ALA C CA 1
ATOM 10071 C C . ALA C 1 404 ? 70.607 -13.750 60.524 1.00 11.17 404 ALA C C 1
ATOM 10072 O O . ALA C 1 404 ? 71.332 -14.725 60.757 1.00 12.94 404 ALA C O 1
ATOM 10074 N N . HIS C 1 405 ? 70.569 -13.132 59.345 1.00 11.72 405 HIS C N 1
ATOM 10075 C CA . HIS C 1 405 ? 71.274 -13.611 58.162 1.00 13.97 405 HIS C CA 1
ATOM 10076 C C . HIS C 1 405 ? 72.567 -12.847 57.908 1.00 11.29 405 HIS C C 1
ATOM 10077 O O . HIS C 1 405 ? 73.042 -12.785 56.771 1.00 12.65 405 HIS C O 1
ATOM 10084 N N . PHE C 1 406 ? 73.166 -12.298 58.963 1.00 11.15 406 PHE C N 1
ATOM 10085 C CA . PHE C 1 406 ? 74.434 -11.584 58.907 1.00 13.44 406 PHE C CA 1
ATOM 10086 C C . PHE C 1 406 ? 75.043 -11.617 60.303 1.00 13.62 406 PHE C C 1
ATOM 10087 O O . PHE C 1 406 ? 74.335 -11.912 61.278 1.00 11.60 406 PHE C O 1
ATOM 10095 N N . PRO C 1 407 ? 76.344 -11.354 60.435 1.00 12.57 407 PRO C N 1
ATOM 10096 C CA . PRO C 1 407 ? 76.977 -11.471 61.758 1.00 14.76 407 PRO C CA 1
ATOM 10097 C C . PRO C 1 407 ? 76.535 -10.371 62.720 1.00 14.12 407 PRO C C 1
ATOM 10098 O O . PRO C 1 407 ? 76.294 -9.225 62.337 1.00 12.64 407 PRO C O 1
ATOM 10102 N N . TYR C 1 408 ? 76.459 -10.731 64.000 1.00 12.93 408 TYR C N 1
ATOM 10103 C CA . TYR C 1 408 ? 76.268 -9.769 65.080 1.00 12.85 408 TYR C CA 1
ATOM 10104 C C . TYR C 1 408 ? 77.494 -9.736 65.985 1.00 13.28 408 TYR C C 1
ATOM 10105 O O . TYR C 1 408 ? 78.008 -10.786 66.388 1.00 13.70 408 TYR C O 1
ATOM 10114 N N . GLU C 1 409 ? 77.943 -8.529 66.306 1.00 14.29 409 GLU C N 1
ATOM 10115 C CA . GLU C 1 409 ? 78.966 -8.308 67.318 1.00 15.25 409 GLU C CA 1
ATOM 10116 C C . GLU C 1 409 ? 78.231 -8.191 68.649 1.00 15.24 409 GLU C C 1
ATOM 10117 O O . GLU C 1 409 ? 77.520 -7.210 68.881 1.00 16.09 409 GLU C O 1
ATOM 10123 N N . VAL C 1 410 ? 78.368 -9.207 69.508 1.00 14.94 410 VAL C N 1
ATOM 10124 C CA . VAL C 1 410 ? 77.692 -9.229 70.803 1.00 14.98 410 VAL C CA 1
ATOM 10125 C C . VAL C 1 410 ? 78.658 -8.778 71.884 1.00 18.91 410 VAL C C 1
ATOM 10126 O O . VAL C 1 410 ? 79.861 -9.071 71.833 1.00 17.51 410 VAL C O 1
ATOM 10130 N N . THR C 1 411 ? 78.126 -8.035 72.850 1.00 16.88 411 THR C N 1
ATOM 10131 C CA . THR C 1 411 ? 78.815 -7.675 74.080 1.00 18.18 411 THR C CA 1
ATOM 10132 C C . THR C 1 411 ? 77.982 -8.270 75.202 1.00 19.60 411 THR C C 1
ATOM 10133 O O . THR C 1 411 ? 76.776 -8.020 75.269 1.00 17.54 411 THR C O 1
ATOM 10137 N N . ILE C 1 412 ? 78.610 -9.093 76.041 1.00 20.25 412 ILE C N 1
ATOM 10138 C CA . ILE C 1 412 ? 77.928 -9.826 77.110 1.00 17.82 412 ILE C CA 1
ATOM 10139 C C . ILE C 1 412 ? 78.450 -9.314 78.437 1.00 20.06 412 ILE C C 1
ATOM 10140 O O . ILE C 1 412 ? 79.621 -9.534 78.773 1.00 20.24 412 ILE C O 1
ATOM 10145 N N . ASP C 1 413 ? 77.581 -8.659 79.205 1.00 19.80 413 ASP C N 1
ATOM 10146 C CA . ASP C 1 413 ? 77.915 -8.235 80.558 1.00 21.32 413 ASP C CA 1
ATOM 10147 C C . ASP C 1 413 ? 77.516 -9.322 81.549 1.00 21.02 413 ASP C C 1
ATOM 10148 O O . ASP C 1 413 ? 76.376 -9.790 81.541 1.00 21.50 413 ASP C O 1
ATOM 10153 N N . LEU C 1 414 ? 78.463 -9.727 82.391 1.00 22.04 414 LEU C N 1
ATOM 10154 C CA . LEU C 1 414 ? 78.251 -10.799 83.357 1.00 22.41 414 LEU C CA 1
ATOM 10155 C C . LEU C 1 414 ? 78.074 -10.209 84.752 1.00 23.76 414 LEU C C 1
ATOM 10156 O O . LEU C 1 414 ? 78.956 -9.492 85.238 1.00 25.09 414 LEU C O 1
ATOM 10161 N N . GLN C 1 415 ? 76.957 -10.532 85.408 1.00 24.20 415 GLN C N 1
ATOM 10162 C CA . GLN C 1 415 ? 76.738 -10.134 86.791 1.00 27.64 415 GLN C CA 1
ATOM 10163 C C . GLN C 1 415 ? 76.616 -11.383 87.654 1.00 24.47 415 GLN C C 1
ATOM 10164 O O . GLN C 1 415 ? 75.982 -12.366 87.257 1.00 23.52 415 GLN C O 1
ATOM 10170 N N . GLY C 1 416 ? 77.228 -11.346 88.833 1.00 26.11 416 GLY C N 1
ATOM 10171 C CA . GLY C 1 416 ? 77.153 -12.472 89.739 1.00 26.26 416 GLY C CA 1
ATOM 10172 C C . GLY C 1 416 ? 78.082 -13.606 89.399 1.00 32.74 416 GLY C C 1
ATOM 10173 O O . GLY C 1 416 ? 77.938 -14.695 89.970 1.00 33.21 416 GLY C O 1
ATOM 10174 N N . LEU C 1 417 ? 79.043 -13.375 88.499 1.00 30.06 417 LEU C N 1
ATOM 10175 C CA . LEU C 1 417 ? 79.955 -14.395 88.001 1.00 34.71 417 LEU C CA 1
ATOM 10176 C C . LEU C 1 417 ? 81.416 -13.963 88.115 1.00 34.13 417 LEU C C 1
ATOM 10177 O O . LEU C 1 417 ? 82.246 -14.365 87.294 1.00 35.83 417 LEU C O 1
ATOM 10182 N N . LYS C 1 418 ? 81.761 -13.145 89.115 1.00 35.85 418 LYS C N 1
ATOM 10183 C CA . LYS C 1 418 ? 83.151 -12.700 89.221 1.00 39.41 418 LYS C CA 1
ATOM 10184 C C . LYS C 1 418 ? 84.123 -13.832 89.542 1.00 41.87 418 LYS C C 1
ATOM 10185 O O . LYS C 1 418 ? 85.337 -13.615 89.465 1.00 44.47 418 LYS C O 1
ATOM 10191 N N . ALA C 1 419 ? 83.635 -15.020 89.897 1.00 37.99 419 ALA C N 1
ATOM 10192 C CA . ALA C 1 419 ? 84.528 -16.137 90.175 1.00 42.38 419 ALA C CA 1
ATOM 10193 C C . ALA C 1 419 ? 84.997 -16.862 88.916 1.00 39.17 419 ALA C C 1
ATOM 10194 O O . ALA C 1 419 ? 85.890 -17.714 89.012 1.00 39.45 419 ALA C O 1
ATOM 10196 N N . ARG C 1 420 ? 84.445 -16.540 87.745 1.00 33.26 420 ARG C N 1
ATOM 10197 C CA . ARG C 1 420 ? 84.800 -17.247 86.520 1.00 29.14 420 ARG C CA 1
ATOM 10198 C C . ARG C 1 420 ? 86.123 -16.741 85.948 1.00 36.84 420 ARG C C 1
ATOM 10199 O O . ARG C 1 420 ? 86.393 -15.537 85.936 1.00 43.33 420 ARG C O 1
ATOM 10207 N N . LYS C 1 421 ? 86.939 -17.674 85.445 1.00 31.50 421 LYS C N 1
ATOM 10208 C CA . LYS C 1 421 ? 88.305 -17.400 85.011 1.00 34.71 421 LYS C CA 1
ATOM 10209 C C . LYS C 1 421 ? 88.536 -17.553 83.514 1.00 34.51 421 LYS C C 1
ATOM 10210 O O . LYS C 1 421 ? 89.379 -16.843 82.960 1.00 32.84 421 LYS C O 1
ATOM 10216 N N . ARG C 1 422 ? 87.817 -18.458 82.850 1.00 26.53 422 ARG C N 1
ATOM 10217 C CA . ARG C 1 422 ? 88.097 -18.865 81.481 1.00 26.09 422 ARG C CA 1
ATOM 10218 C C . ARG C 1 422 ? 86.800 -18.895 80.684 1.00 25.95 422 ARG C C 1
ATOM 10219 O O . ARG C 1 422 ? 85.728 -19.173 81.230 1.00 23.73 422 ARG C O 1
ATOM 10227 N N . VAL C 1 423 ? 86.897 -18.604 79.388 1.00 22.35 423 VAL C N 1
ATOM 10228 C CA . VAL C 1 423 ? 85.758 -18.717 78.484 1.00 20.37 423 VAL C CA 1
ATOM 10229 C C . VAL C 1 423 ? 86.164 -19.571 77.289 1.00 24.15 423 VAL C C 1
ATOM 10230 O O . VAL C 1 423 ? 87.235 -19.363 76.703 1.00 24.78 423 VAL C O 1
ATOM 10234 N N . SER C 1 424 ? 85.314 -20.536 76.939 1.00 18.49 424 SER C N 1
ATOM 10235 C CA . SER C 1 424 ? 85.461 -21.347 75.737 1.00 21.29 424 SER C CA 1
ATOM 10236 C C . SER C 1 424 ? 84.262 -21.092 74.842 1.00 18.73 424 SER C C 1
ATOM 10237 O O . SER C 1 424 ? 83.121 -21.082 75.318 1.00 16.94 424 SER C O 1
ATOM 10240 N N . THR C 1 425 ? 84.515 -20.896 73.551 1.00 16.05 425 THR C N 1
ATOM 10241 C CA . THR C 1 425 ? 83.470 -20.558 72.597 1.00 14.89 425 THR C CA 1
ATOM 10242 C C . THR C 1 425 ? 83.236 -21.744 71.664 1.00 16.75 425 THR C C 1
ATOM 10243 O O . THR C 1 425 ? 84.185 -22.265 71.067 1.00 16.50 425 THR C O 1
ATOM 10247 N N . PHE C 1 426 ? 81.976 -22.158 71.531 1.00 13.24 426 PHE C N 1
ATOM 10248 C CA . PHE C 1 426 ? 81.578 -23.268 70.672 1.00 12.55 426 PHE C CA 1
ATOM 10249 C C . PHE C 1 426 ? 80.589 -22.761 69.631 1.00 14.09 426 PHE C C 1
ATOM 10250 O O . PHE C 1 426 ? 79.751 -21.910 69.939 1.00 14.22 426 PHE C O 1
ATOM 10258 N N . LEU C 1 427 ? 80.661 -23.312 68.417 1.00 12.16 427 LEU C N 1
ATOM 10259 C CA . LEU C 1 427 ? 79.898 -22.810 67.275 1.00 11.67 427 LEU C CA 1
ATOM 10260 C C . LEU C 1 427 ? 79.182 -23.941 66.561 1.00 12.21 427 LEU C C 1
ATOM 10261 O O . LEU C 1 427 ? 79.787 -24.971 66.257 1.00 11.82 427 LEU C O 1
ATOM 10266 N N . THR C 1 428 ? 77.899 -23.742 66.273 1.00 11.75 428 THR C N 1
ATOM 10267 C CA . THR C 1 428 ? 77.176 -24.653 65.397 1.00 12.51 428 THR C CA 1
ATOM 10268 C C . THR C 1 428 ? 76.528 -23.842 64.290 1.00 11.51 428 THR C C 1
ATOM 10269 O O . THR C 1 428 ? 75.804 -22.881 64.565 1.00 11.51 428 THR C O 1
ATOM 10273 N N . ASP C 1 429 ? 76.819 -24.214 63.049 1.00 13.27 429 ASP C N 1
ATOM 10274 C CA . ASP C 1 429 ? 76.156 -23.646 61.885 1.00 12.13 429 ASP C CA 1
ATOM 10275 C C . ASP C 1 429 ? 76.304 -24.653 60.742 1.00 10.75 429 ASP C C 1
ATOM 10276 O O . ASP C 1 429 ? 76.535 -25.842 60.985 1.00 12.54 429 ASP C O 1
ATOM 10281 N N . ASN C 1 430 ? 76.137 -24.197 59.498 1.00 13.65 430 ASN C N 1
ATOM 10282 C CA . ASN C 1 430 ? 76.115 -25.155 58.394 1.00 15.91 430 ASN C CA 1
ATOM 10283 C C . ASN C 1 430 ? 77.446 -25.873 58.204 1.00 16.80 430 ASN C C 1
ATOM 10284 O O . ASN C 1 430 ? 77.479 -26.924 57.550 1.00 14.94 430 ASN C O 1
ATOM 10289 N N . SER C 1 431 ? 78.539 -25.353 58.780 1.00 14.36 431 SER C N 1
ATOM 10290 C CA . SER C 1 431 ? 79.844 -25.987 58.626 1.00 14.56 431 SER C CA 1
ATOM 10291 C C . SER C 1 431 ? 80.519 -26.288 59.963 1.00 14.38 431 SER C C 1
ATOM 10292 O O . SER C 1 431 ? 81.722 -26.558 59.988 1.00 15.28 431 SER C O 1
ATOM 10295 N N . HIS C 1 432 ? 79.774 -26.293 61.073 1.00 14.48 432 HIS C N 1
ATOM 10296 C CA . HIS C 1 432 ? 80.351 -26.527 62.396 1.00 14.39 432 HIS C CA 1
ATOM 10297 C C . HIS C 1 432 ? 79.365 -27.308 63.248 1.00 13.06 432 HIS C C 1
ATOM 10298 O O . HIS C 1 432 ? 78.188 -26.957 63.294 1.00 15.61 432 HIS C O 1
ATOM 10305 N N . ASN C 1 433 ? 79.848 -28.338 63.937 1.00 15.41 433 ASN C N 1
ATOM 10306 C CA . ASN C 1 433 ? 79.027 -29.137 64.853 1.00 15.83 433 ASN C CA 1
ATOM 10307 C C . ASN C 1 433 ? 79.579 -28.965 66.265 1.00 12.69 433 ASN C C 1
ATOM 10308 O O . ASN C 1 433 ? 80.403 -29.769 66.701 1.00 14.87 433 ASN C O 1
ATOM 10313 N N . VAL C 1 434 ? 79.102 -27.936 66.975 1.00 13.02 434 VAL C N 1
ATOM 10314 C CA . VAL C 1 434 ? 79.572 -27.607 68.324 1.00 12.96 434 VAL C CA 1
ATOM 10315 C C . VAL C 1 434 ? 81.097 -27.560 68.327 1.00 15.12 434 VAL C C 1
ATOM 10316 O O . VAL C 1 434 ? 81.753 -28.148 69.195 1.00 16.02 434 VAL C O 1
ATOM 10320 N N . THR C 1 435 ? 81.662 -26.861 67.347 1.00 14.25 435 THR C N 1
ATOM 10321 C CA . THR C 1 435 ? 83.107 -26.779 67.190 1.00 13.09 435 THR C CA 1
ATOM 10322 C C . THR C 1 435 ? 83.695 -25.784 68.187 1.00 16.68 435 THR C C 1
ATOM 10323 O O . THR C 1 435 ? 83.213 -24.658 68.308 1.00 16.83 435 THR C O 1
ATOM 10327 N N . LEU C 1 436 ? 84.741 -26.196 68.896 1.00 17.17 436 LEU C N 1
ATOM 10328 C CA . LEU C 1 436 ? 85.493 -25.263 69.726 1.00 17.38 436 LEU C CA 1
ATOM 10329 C C . LEU C 1 436 ? 86.193 -24.233 68.844 1.00 19.75 436 LEU C C 1
ATOM 10330 O O . LEU C 1 436 ? 87.053 -24.589 68.028 1.00 20.50 436 LEU C O 1
ATOM 10335 N N . MET C 1 437 ? 85.854 -22.956 69.028 1.00 17.88 437 MET C N 1
ATOM 10336 C CA . MET C 1 437 ? 86.404 -21.863 68.222 1.00 17.67 437 MET C CA 1
ATOM 10337 C C . MET C 1 437 ? 87.510 -21.081 68.914 1.00 23.92 437 MET C C 1
ATOM 10338 O O . MET C 1 437 ? 88.446 -20.628 68.246 1.00 23.20 437 MET C O 1
ATOM 10343 N N . ASP C 1 438 ? 87.413 -20.888 70.229 1.00 23.88 438 ASP C N 1
ATOM 10344 C CA . ASP C 1 438 ? 88.321 -20.006 70.952 1.00 24.31 438 ASP C CA 1
ATOM 10345 C C . ASP C 1 438 ? 88.337 -20.401 72.420 1.00 25.60 438 ASP C C 1
ATOM 10346 O O . ASP C 1 438 ? 87.341 -20.909 72.947 1.00 23.62 438 ASP C O 1
ATOM 10351 N N . GLN C 1 439 ? 89.470 -20.139 73.074 1.00 22.13 439 GLN C N 1
ATOM 10352 C CA . GLN C 1 439 ? 89.620 -20.315 74.516 1.00 28.93 439 GLN C CA 1
ATOM 10353 C C . GLN C 1 439 ? 90.500 -19.199 75.048 1.00 29.81 439 GLN C C 1
ATOM 10354 O O . GLN C 1 439 ? 91.652 -19.057 74.619 1.00 28.72 439 GLN C O 1
ATOM 10360 N N . SER C 1 440 ? 89.980 -18.436 76.003 1.00 26.68 440 SER C N 1
ATOM 10361 C CA . SER C 1 440 ? 90.704 -17.282 76.515 1.00 30.57 440 SER C CA 1
ATOM 10362 C C . SER C 1 440 ? 90.460 -17.129 78.012 1.00 32.47 440 SER C C 1
ATOM 10363 O O . SER C 1 440 ? 89.538 -17.717 78.580 1.00 30.98 440 SER C O 1
ATOM 10366 N N . GLU C 1 441 ? 91.326 -16.348 78.651 1.00 34.59 441 GLU C N 1
ATOM 10367 C CA . GLU C 1 441 ? 91.138 -15.982 80.046 1.00 35.67 441 GLU C CA 1
ATOM 10368 C C . GLU C 1 441 ? 90.114 -14.861 80.158 1.00 40.07 441 GLU C C 1
ATOM 10369 O O . GLU C 1 441 ? 90.086 -13.941 79.336 1.00 43.31 441 GLU C O 1
ATOM 10375 N N . LEU C 1 442 ? 89.256 -14.947 81.171 1.00 38.42 442 LEU C N 1
ATOM 10376 C CA . LEU C 1 442 ? 88.370 -13.837 81.497 1.00 41.77 442 LEU C CA 1
ATOM 10377 C C . LEU C 1 442 ? 89.148 -12.827 82.329 1.00 39.47 442 LEU C C 1
ATOM 10378 O O . LEU C 1 442 ? 89.614 -13.149 83.427 1.00 44.93 442 LEU C O 1
ATOM 10383 N N . HIS C 1 443 ? 89.307 -11.612 81.806 1.00 43.78 443 HIS C N 1
ATOM 10384 C CA . HIS C 1 443 ? 90.016 -10.558 82.524 1.00 44.23 443 HIS C CA 1
ATOM 10385 C C . HIS C 1 443 ? 89.084 -9.417 82.917 1.00 46.31 443 HIS C C 1
ATOM 10386 O O . HIS C 1 443 ? 89.538 -8.294 83.162 1.00 51.39 443 HIS C O 1
ATOM 10393 N N . GLY C 1 444 ? 87.793 -9.700 82.990 1.00 36.76 444 GLY C N 1
ATOM 10394 C CA . GLY C 1 444 ? 86.824 -8.747 83.487 1.00 34.97 444 GLY C CA 1
ATOM 10395 C C . GLY C 1 444 ? 85.485 -9.444 83.538 1.00 36.35 444 GLY C C 1
ATOM 10396 O O . GLY C 1 444 ? 85.426 -10.673 83.604 1.00 35.72 444 GLY C O 1
ATOM 10397 N N . SER C 1 445 ? 84.407 -8.667 83.491 1.00 30.84 445 SER C N 1
ATOM 10398 C CA . SER C 1 445 ? 83.069 -9.247 83.464 1.00 28.45 445 SER C CA 1
ATOM 10399 C C . SER C 1 445 ? 82.347 -8.985 82.144 1.00 27.35 445 SER C C 1
ATOM 10400 O O . SER C 1 445 ? 81.119 -9.066 82.089 1.00 24.33 445 SER C O 1
ATOM 10403 N N . VAL C 1 446 ? 83.082 -8.676 81.080 1.00 27.15 446 VAL C N 1
ATOM 10404 C CA . VAL C 1 446 ? 82.490 -8.392 79.778 1.00 24.10 446 VAL C CA 1
ATOM 10405 C C . VAL C 1 446 ? 83.125 -9.315 78.751 1.00 26.63 446 VAL C C 1
ATOM 10406 O O . VAL C 1 446 ? 84.354 -9.454 78.715 1.00 26.02 446 VAL C O 1
ATOM 10410 N N . LEU C 1 447 ? 82.280 -9.953 77.936 1.00 21.45 447 LEU C N 1
ATOM 10411 C CA . LEU C 1 447 ? 82.670 -10.782 76.801 1.00 20.79 447 LEU C CA 1
ATOM 10412 C C . LEU C 1 447 ? 82.280 -10.065 75.519 1.00 23.58 447 LEU C C 1
ATOM 10413 O O . LEU C 1 447 ? 81.193 -9.489 75.435 1.00 22.39 447 LEU C O 1
ATOM 10418 N N . LYS C 1 448 ? 83.157 -10.114 74.518 1.00 24.09 448 LYS C N 1
ATOM 10419 C CA . LYS C 1 448 ? 82.858 -9.593 73.189 1.00 19.39 448 LYS C CA 1
ATOM 10420 C C . LYS C 1 448 ? 83.217 -10.668 72.176 1.00 18.63 448 LYS C C 1
ATOM 10421 O O . LYS C 1 448 ? 84.280 -11.287 72.276 1.00 20.87 448 LYS C O 1
ATOM 10427 N N . ALA C 1 449 ? 82.324 -10.909 71.220 1.00 17.48 449 ALA C N 1
ATOM 10428 C CA . ALA C 1 449 ? 82.579 -11.905 70.190 1.00 16.50 449 ALA C CA 1
ATOM 10429 C C . ALA C 1 449 ? 81.685 -11.585 69.003 1.00 15.97 449 ALA C C 1
ATOM 10430 O O . ALA C 1 449 ? 80.646 -10.938 69.151 1.00 17.65 449 ALA C O 1
ATOM 10432 N N . THR C 1 450 ? 82.095 -12.036 67.819 1.00 15.34 450 THR C N 1
ATOM 10433 C CA . THR C 1 450 ? 81.229 -11.968 66.646 1.00 14.49 450 THR C CA 1
ATOM 10434 C C . THR C 1 450 ? 80.577 -13.324 66.425 1.00 16.29 450 THR C C 1
ATOM 10435 O O . THR C 1 450 ? 81.269 -14.331 66.239 1.00 19.27 450 THR C O 1
ATOM 10439 N N . VAL C 1 451 ? 79.250 -13.353 66.465 1.00 16.17 451 VAL C N 1
ATOM 10440 C CA . VAL C 1 451 ? 78.486 -14.573 66.241 1.00 13.04 451 VAL C CA 1
ATOM 10441 C C . VAL C 1 451 ? 78.122 -14.624 64.761 1.00 14.38 451 VAL C C 1
ATOM 10442 O O . VAL C 1 451 ? 77.453 -13.702 64.273 1.00 11.70 451 VAL C O 1
ATOM 10446 N N . PRO C 1 452 ? 78.504 -15.670 64.036 1.00 14.53 452 PRO C N 1
ATOM 10447 C CA . PRO C 1 452 ? 78.162 -15.768 62.593 1.00 17.63 452 PRO C CA 1
ATOM 10448 C C . PRO C 1 452 ? 76.658 -15.838 62.368 1.00 14.08 452 PRO C C 1
ATOM 10449 O O . PRO C 1 452 ? 75.886 -16.150 63.290 1.00 13.08 452 PRO C O 1
ATOM 10453 N N . PRO C 1 453 ? 76.201 -15.576 61.136 1.00 10.55 453 PRO C N 1
ATOM 10454 C CA . PRO C 1 453 ? 74.765 -15.688 60.824 1.00 12.21 453 PRO C CA 1
ATOM 10455 C C . PRO C 1 453 ? 74.212 -17.086 61.032 1.00 11.56 453 PRO C C 1
ATOM 10456 O O . PRO C 1 453 ? 74.853 -18.085 60.688 1.00 10.92 453 PRO C O 1
ATOM 10460 N N . ARG C 1 454 ? 72.977 -17.139 61.534 1.00 10.87 454 ARG C N 1
ATOM 10461 C CA . ARG C 1 454 ? 72.165 -18.350 61.499 1.00 13.29 454 ARG C CA 1
ATOM 10462 C C . ARG C 1 454 ? 72.868 -19.480 62.246 1.00 14.61 454 ARG C C 1
ATOM 10463 O O . ARG C 1 454 ? 72.941 -20.616 61.781 1.00 10.98 454 ARG C O 1
ATOM 10471 N N . ALA C 1 455 ? 73.363 -19.151 63.439 1.00 10.75 455 ALA C N 1
ATOM 10472 C CA . ALA C 1 455 ? 74.275 -20.005 64.182 1.00 9.66 455 ALA C CA 1
ATOM 10473 C C . ALA C 1 455 ? 73.913 -19.977 65.661 1.00 11.05 455 ALA C C 1
ATOM 10474 O O . ALA C 1 455 ? 73.313 -19.015 66.153 1.00 12.17 455 ALA C O 1
ATOM 10476 N N . VAL C 1 456 ? 74.302 -21.041 66.363 1.00 9.74 456 VAL C N 1
ATOM 10477 C CA . VAL C 1 456 ? 74.278 -21.096 67.819 1.00 8.94 456 VAL C CA 1
ATOM 10478 C C . VAL C 1 456 ? 75.718 -21.064 68.309 1.00 12.50 456 VAL C C 1
ATOM 10479 O O . VAL C 1 456 ? 76.518 -21.957 67.988 1.00 12.61 456 VAL C O 1
ATOM 10483 N N . GLN C 1 457 ? 76.046 -20.059 69.107 1.00 11.41 457 GLN C N 1
ATOM 10484 C CA . GLN C 1 457 ? 77.382 -19.950 69.661 1.00 10.25 457 GLN C CA 1
ATOM 10485 C C . GLN C 1 457 ? 77.243 -20.034 71.173 1.00 11.42 457 GLN C C 1
ATOM 10486 O O . GLN C 1 457 ? 76.473 -19.273 71.766 1.00 13.29 457 GLN C O 1
ATOM 10492 N N . VAL C 1 458 ? 77.939 -20.987 71.783 1.00 12.05 458 VAL C N 1
ATOM 10493 C CA . VAL C 1 458 ? 77.843 -21.225 73.219 1.00 11.63 458 VAL C CA 1
ATOM 10494 C C . VAL C 1 458 ? 79.092 -20.670 73.875 1.00 15.75 458 VAL C C 1
ATOM 10495 O O . VAL C 1 458 ? 80.213 -21.042 73.511 1.00 13.58 458 VAL C O 1
ATOM 10499 N N . PHE C 1 459 ? 78.898 -19.792 74.851 1.00 12.79 459 PHE C N 1
ATOM 10500 C CA . PHE C 1 459 ? 79.980 -19.297 75.685 1.00 13.97 459 PHE C CA 1
ATOM 10501 C C . PHE C 1 459 ? 79.993 -20.119 76.961 1.00 17.56 459 PHE C C 1
ATOM 10502 O O . PHE C 1 459 ? 79.010 -20.116 77.705 1.00 14.19 459 PHE C O 1
ATOM 10510 N N . TRP C 1 460 ? 81.099 -20.830 77.195 1.00 15.14 460 TRP C N 1
ATOM 10511 C CA . TRP C 1 460 ? 81.248 -21.794 78.283 1.00 15.65 460 TRP C CA 1
ATOM 10512 C C . TRP C 1 460 ? 82.226 -21.204 79.288 1.00 17.10 460 TRP C C 1
ATOM 10513 O O . TRP C 1 460 ? 83.423 -21.086 78.994 1.00 18.65 460 TRP C O 1
ATOM 10524 N N . LEU C 1 461 ? 81.721 -20.852 80.472 1.00 17.56 461 LEU C N 1
ATOM 10525 C CA . LEU C 1 461 ? 82.466 -20.103 81.475 1.00 19.05 461 LEU C CA 1
ATOM 10526 C C . LEU C 1 461 ? 82.878 -21.023 82.616 1.00 21.69 461 LEU C C 1
ATOM 10527 O O . LEU C 1 461 ? 82.029 -21.702 83.204 1.00 19.56 461 LEU C O 1
ATOM 10532 N N . GLU C 1 462 ? 84.174 -21.022 82.941 1.00 21.35 462 GLU C N 1
ATOM 10533 C CA . GLU C 1 462 ? 84.696 -21.854 84.021 1.00 22.47 462 GLU C CA 1
ATOM 10534 C C . GLU C 1 462 ? 85.538 -21.031 84.993 1.00 24.75 462 GLU C C 1
ATOM 10535 O O . GLU C 1 462 ? 86.186 -20.062 84.604 1.00 24.96 462 GLU C O 1
ATOM 10542 N N . TRP D 1 17 ? 32.162 22.842 11.982 1.00 13.28 17 TRP D N 1
ATOM 10543 C CA . TRP D 1 17 ? 31.464 22.121 13.049 1.00 12.67 17 TRP D CA 1
ATOM 10544 C C . TRP D 1 17 ? 31.075 23.066 14.193 1.00 11.07 17 TRP D C 1
ATOM 10545 O O . TRP D 1 17 ? 31.647 24.140 14.351 1.00 12.60 17 TRP D O 1
ATOM 10556 N N . SER D 1 18 ? 30.100 22.656 15.000 1.00 10.75 18 SER D N 1
ATOM 10557 C CA . SER D 1 18 ? 29.683 23.469 16.134 1.00 12.09 18 SER D CA 1
ATOM 10558 C C . SER D 1 18 ? 29.106 22.543 17.190 1.00 14.32 18 SER D C 1
ATOM 10559 O O . SER D 1 18 ? 28.900 21.353 16.948 1.00 11.67 18 SER D O 1
ATOM 10562 N N . TYR D 1 19 ? 28.859 23.100 18.377 1.00 10.70 19 TYR D N 1
ATOM 10563 C CA . TYR D 1 19 ? 28.218 22.350 19.442 1.00 11.17 19 TYR D CA 1
ATOM 10564 C C . TYR D 1 19 ? 27.335 23.283 20.254 1.00 13.16 19 TYR D C 1
ATOM 10565 O O . TYR D 1 19 ? 27.297 24.498 20.031 1.00 11.23 19 TYR D O 1
ATOM 10574 N N . SER D 1 20 ? 26.608 22.684 21.194 1.00 13.22 20 SER D N 1
ATOM 10575 C CA . SER D 1 20 ? 25.584 23.384 21.953 1.00 13.30 20 SER D CA 1
ATOM 10576 C C . SER D 1 20 ? 26.224 23.997 23.188 1.00 12.96 20 SER D C 1
ATOM 10577 O O . SER D 1 20 ? 26.609 23.285 24.124 1.00 15.20 20 SER D O 1
ATOM 10580 N N . GLN D 1 21 ? 26.255 25.313 23.208 1.00 14.91 21 GLN D N 1
ATOM 10581 C CA . GLN D 1 21 ? 26.757 26.104 24.317 1.00 11.07 21 GLN D CA 1
ATOM 10582 C C . GLN D 1 21 ? 26.421 27.539 23.943 1.00 12.32 21 GLN D C 1
ATOM 10583 O O . GLN D 1 21 ? 26.408 27.863 22.759 1.00 14.51 21 GLN D O 1
ATOM 10589 N N . THR D 1 22 ? 26.115 28.401 24.907 1.00 10.45 22 THR D N 1
ATOM 10590 C CA . THR D 1 22 ? 25.850 29.804 24.615 1.00 9.81 22 THR D CA 1
ATOM 10591 C C . THR D 1 22 ? 26.628 30.656 25.598 1.00 13.26 22 THR D C 1
ATOM 10592 O O . THR D 1 22 ? 26.549 30.433 26.811 1.00 14.47 22 THR D O 1
ATOM 10596 N N . LEU D 1 23 ? 27.386 31.613 25.076 1.00 9.84 23 LEU D N 1
ATOM 10597 C CA . LEU D 1 23 ? 28.026 32.641 25.891 1.00 13.16 23 LEU D CA 1
ATOM 10598 C C . LEU D 1 23 ? 27.607 34.009 25.357 1.00 13.78 23 LEU D C 1
ATOM 10599 O O . LEU D 1 23 ? 26.900 34.118 24.353 1.00 12.13 23 LEU D O 1
ATOM 10604 N N A SER D 1 24 ? 28.038 35.055 26.050 0.52 13.53 24 SER D N 1
ATOM 10605 N N B SER D 1 24 ? 28.035 35.063 26.041 0.48 13.53 24 SER D N 1
ATOM 10606 C CA A SER D 1 24 ? 27.660 36.422 25.741 0.52 14.14 24 SER D CA 1
ATOM 10607 C CA B SER D 1 24 ? 27.624 36.417 25.708 0.48 14.14 24 SER D CA 1
ATOM 10608 C C A SER D 1 24 ? 28.889 37.229 25.353 0.52 15.54 24 SER D C 1
ATOM 10609 C C B SER D 1 24 ? 28.846 37.282 25.433 0.48 15.54 24 SER D C 1
ATOM 10610 O O A SER D 1 24 ? 30.019 36.904 25.732 0.52 15.67 24 SER D O 1
ATOM 10611 O O B SER D 1 24 ? 29.934 37.044 25.966 0.48 15.58 24 SER D O 1
ATOM 10616 N N . ALA D 1 25 ? 28.651 38.292 24.590 1.00 16.26 25 ALA D N 1
ATOM 10617 C CA . ALA D 1 25 ? 29.695 39.232 24.225 1.00 17.51 25 ALA D CA 1
ATOM 10618 C C . ALA D 1 25 ? 29.083 40.620 24.215 1.00 16.72 25 ALA D C 1
ATOM 10619 O O . ALA D 1 25 ? 27.942 40.795 23.787 1.00 18.21 25 ALA D O 1
ATOM 10621 N N . ASN D 1 26 ? 29.833 41.597 24.700 1.00 18.77 26 ASN D N 1
ATOM 10622 C CA . ASN D 1 26 ? 29.387 42.979 24.732 1.00 16.61 26 ASN D CA 1
ATOM 10623 C C . ASN D 1 26 ? 30.194 43.737 23.689 1.00 16.74 26 ASN D C 1
ATOM 10624 O O . ASN D 1 26 ? 31.419 43.577 23.617 1.00 18.52 26 ASN D O 1
ATOM 10629 N N . ILE D 1 27 ? 29.504 44.522 22.857 1.00 15.34 27 ILE D N 1
ATOM 10630 C CA . ILE D 1 27 ? 30.105 45.264 21.755 1.00 14.82 27 ILE D CA 1
ATOM 10631 C C . ILE D 1 27 ? 29.740 46.734 21.903 1.00 18.51 27 ILE D C 1
ATOM 10632 O O . ILE D 1 27 ? 28.584 47.070 22.186 1.00 16.51 27 ILE D O 1
ATOM 10637 N N . GLN D 1 28 ? 30.728 47.609 21.721 1.00 15.88 28 GLN D N 1
ATOM 10638 C CA . GLN D 1 28 ? 30.544 49.056 21.784 1.00 18.74 28 GLN D CA 1
ATOM 10639 C C . GLN D 1 28 ? 30.896 49.642 20.423 1.00 19.18 28 GLN D C 1
ATOM 10640 O O . GLN D 1 28 ? 32.032 49.489 19.969 1.00 19.47 28 GLN D O 1
ATOM 10646 N N . VAL D 1 29 ? 29.940 50.321 19.787 1.00 19.24 29 VAL D N 1
ATOM 10647 C CA . VAL D 1 29 ? 30.164 51.035 18.530 1.00 19.57 29 VAL D CA 1
ATOM 10648 C C . VAL D 1 29 ? 30.068 52.529 18.809 1.00 23.14 29 VAL D C 1
ATOM 10649 O O . VAL D 1 29 ? 29.096 52.994 19.420 1.00 20.83 29 VAL D O 1
ATOM 10653 N N . ASN D 1 30 ? 31.078 53.280 18.371 1.00 22.28 30 ASN D N 1
ATOM 10654 C CA . ASN D 1 30 ? 31.200 54.703 18.684 1.00 22.78 30 ASN D CA 1
ATOM 10655 C C . ASN D 1 30 ? 31.492 55.464 17.399 1.00 19.73 30 ASN D C 1
ATOM 10656 O O . ASN D 1 30 ? 32.623 55.437 16.903 1.00 19.21 30 ASN D O 1
ATOM 10661 N N . ALA D 1 31 ? 30.487 56.174 16.885 1.00 21.92 31 ALA D N 1
ATOM 10662 C CA . ALA D 1 31 ? 30.678 56.931 15.653 1.00 21.54 31 ALA D CA 1
ATOM 10663 C C . ALA D 1 31 ? 31.545 58.170 15.841 1.00 25.63 31 ALA D C 1
ATOM 10664 O O . ALA D 1 31 ? 31.914 58.792 14.843 1.00 23.53 31 ALA D O 1
ATOM 10666 N N . LEU D 1 32 ? 31.870 58.548 17.077 1.00 21.09 32 LEU D N 1
ATOM 10667 C CA . LEU D 1 32 ? 32.778 59.666 17.292 1.00 25.70 32 LEU D CA 1
ATOM 10668 C C . LEU D 1 32 ? 34.248 59.273 17.175 1.00 23.74 32 LEU D C 1
ATOM 10669 O O . LEU D 1 32 ? 35.094 60.164 17.026 1.00 27.78 32 LEU D O 1
ATOM 10674 N N . GLN D 1 33 ? 34.574 57.977 17.259 1.00 22.68 33 GLN D N 1
ATOM 10675 C CA . GLN D 1 33 ? 35.911 57.480 16.952 1.00 21.19 33 GLN D CA 1
ATOM 10676 C C . GLN D 1 33 ? 35.936 57.190 15.458 1.00 18.00 33 GLN D C 1
ATOM 10677 O O . GLN D 1 33 ? 35.123 56.400 14.972 1.00 18.99 33 GLN D O 1
ATOM 10683 N N . ARG D 1 34 ? 36.839 57.834 14.726 1.00 19.68 34 ARG D N 1
ATOM 10684 C CA . ARG D 1 34 ? 36.831 57.734 13.272 1.00 16.64 34 ARG D CA 1
ATOM 10685 C C . ARG D 1 34 ? 38.209 57.351 12.761 1.00 17.40 34 ARG D C 1
ATOM 10686 O O . ARG D 1 34 ? 39.230 57.840 13.251 1.00 20.07 34 ARG D O 1
ATOM 10694 N N . TYR D 1 35 ? 38.230 56.491 11.751 1.00 13.69 35 TYR D N 1
ATOM 10695 C CA . TYR D 1 35 ? 39.494 55.963 11.271 1.00 14.75 35 TYR D CA 1
ATOM 10696 C C . TYR D 1 35 ? 39.580 56.194 9.770 1.00 14.10 35 TYR D C 1
ATOM 10697 O O . TYR D 1 35 ? 39.354 57.320 9.309 1.00 14.03 35 TYR D O 1
ATOM 10706 N N . GLN D 1 36 ? 39.894 55.155 9.001 1.00 14.87 36 GLN D N 1
ATOM 10707 C CA . GLN D 1 36 ? 40.190 55.369 7.590 1.00 13.81 36 GLN D CA 1
ATOM 10708 C C . GLN D 1 36 ? 38.909 55.481 6.752 1.00 14.85 36 GLN D C 1
ATOM 10709 O O . GLN D 1 36 ? 37.839 54.995 7.133 1.00 14.62 36 GLN D O 1
ATOM 10715 N N . GLU D 1 37 ? 39.048 56.136 5.590 1.00 14.69 37 GLU D N 1
ATOM 10716 C CA . GLU D 1 37 ? 38.009 56.185 4.566 1.00 15.31 37 GLU D CA 1
ATOM 10717 C C . GLU D 1 37 ? 38.092 54.944 3.678 1.00 15.10 37 GLU D C 1
ATOM 10718 O O . GLU D 1 37 ? 39.157 54.637 3.128 1.00 13.13 37 GLU D O 1
ATOM 10724 N N . MET D 1 38 ? 36.975 54.240 3.525 1.00 11.03 38 MET D N 1
ATOM 10725 C CA . MET D 1 38 ? 37.007 52.987 2.790 1.00 10.73 38 MET D CA 1
ATOM 10726 C C . MET D 1 38 ? 36.918 53.253 1.295 1.00 13.14 38 MET D C 1
ATOM 10727 O O . MET D 1 38 ? 36.243 54.186 0.848 1.00 13.89 38 MET D O 1
ATOM 10732 N N . ILE D 1 39 ? 37.592 52.417 0.518 1.00 11.03 39 ILE D N 1
ATOM 10733 C CA . ILE D 1 39 ? 37.459 52.486 -0.935 1.00 11.53 39 ILE D CA 1
ATOM 10734 C C . ILE D 1 39 ? 36.587 51.350 -1.457 1.00 17.41 39 ILE D C 1
ATOM 10735 O O . ILE D 1 39 ? 35.625 51.591 -2.191 1.00 25.66 39 ILE D O 1
ATOM 10740 N N . GLY D 1 40 ? 36.931 50.112 -1.144 1.00 12.91 40 GLY D N 1
ATOM 10741 C CA . GLY D 1 40 ? 36.091 48.994 -1.525 1.00 12.00 40 GLY D CA 1
ATOM 10742 C C . GLY D 1 40 ? 36.873 47.709 -1.692 1.00 12.84 40 GLY D C 1
ATOM 10743 O O . GLY D 1 40 ? 38.052 47.619 -1.360 1.00 12.13 40 GLY D O 1
ATOM 10744 N N . GLY D 1 41 ? 36.175 46.700 -2.207 1.00 10.50 41 GLY D N 1
ATOM 10745 C CA . GLY D 1 41 ? 36.801 45.442 -2.545 1.00 11.20 41 GLY D CA 1
ATOM 10746 C C . GLY D 1 41 ? 36.909 45.252 -4.045 1.00 9.81 41 GLY D C 1
ATOM 10747 O O . GLY D 1 41 ? 36.187 45.915 -4.794 1.00 11.59 41 GLY D O 1
ATOM 10748 N N . GLY D 1 42 ? 37.763 44.350 -4.511 1.00 8.03 42 GLY D N 1
ATOM 10749 C CA . GLY D 1 42 ? 37.887 44.215 -5.948 1.00 10.42 42 GLY D CA 1
ATOM 10750 C C . GLY D 1 42 ? 38.742 43.053 -6.378 1.00 7.72 42 GLY D C 1
ATOM 10751 O O . GLY D 1 42 ? 39.027 42.144 -5.597 1.00 9.55 42 GLY D O 1
ATOM 10752 N N . CYS D 1 43 ? 39.142 43.102 -7.657 1.00 9.06 43 CYS D N 1
ATOM 10753 C CA . CYS D 1 43 ? 39.844 42.006 -8.310 1.00 9.03 43 CYS D CA 1
ATOM 10754 C C . CYS D 1 43 ? 40.405 42.492 -9.649 1.00 10.12 43 CYS D C 1
ATOM 10755 O O . CYS D 1 43 ? 40.130 43.614 -10.089 1.00 10.38 43 CYS D O 1
ATOM 10758 N N . SER D 1 44 ? 41.191 41.624 -10.293 1.00 8.45 44 SER D N 1
ATOM 10759 C CA . SER D 1 44 ? 41.844 41.930 -11.566 1.00 7.82 44 SER D CA 1
ATOM 10760 C C . SER D 1 44 ? 41.415 40.963 -12.661 1.00 8.58 44 SER D C 1
ATOM 10761 O O . SER D 1 44 ? 41.093 39.803 -12.398 1.00 8.66 44 SER D O 1
ATOM 10764 N N . GLY D 1 45 ? 41.445 41.441 -13.904 1.00 11.14 45 GLY D N 1
ATOM 10765 C CA . GLY D 1 45 ? 41.335 40.525 -15.033 1.00 9.55 45 GLY D CA 1
ATOM 10766 C C . GLY D 1 45 ? 42.612 40.432 -15.847 1.00 10.47 45 GLY D C 1
ATOM 10767 O O . GLY D 1 45 ? 42.577 40.109 -17.039 1.00 11.37 45 GLY D O 1
ATOM 10768 N N . ALA D 1 46 ? 43.753 40.698 -15.213 1.00 9.21 46 ALA D N 1
ATOM 10769 C CA . ALA D 1 46 ? 45.027 40.781 -15.912 1.00 10.92 46 ALA D CA 1
ATOM 10770 C C . ALA D 1 46 ? 45.421 39.446 -16.536 1.00 8.40 46 ALA D C 1
ATOM 10771 O O . ALA D 1 46 ? 44.934 38.379 -16.164 1.00 9.54 46 ALA D O 1
ATOM 10773 N N . PHE D 1 47 ? 46.330 39.531 -17.512 1.00 10.10 47 PHE D N 1
ATOM 10774 C CA . PHE D 1 47 ? 46.938 38.367 -18.164 1.00 12.21 47 PHE D CA 1
ATOM 10775 C C . PHE D 1 47 ? 45.899 37.518 -18.899 1.00 11.97 47 PHE D C 1
ATOM 10776 O O . PHE D 1 47 ? 46.028 36.290 -19.003 1.00 12.73 47 PHE D O 1
ATOM 10784 N N . GLY D 1 48 ? 44.870 38.176 -19.432 1.00 11.46 48 GLY D N 1
ATOM 10785 C CA . GLY D 1 48 ? 43.858 37.506 -20.206 1.00 12.85 48 GLY D CA 1
ATOM 10786 C C . GLY D 1 48 ? 42.704 36.950 -19.400 1.00 13.51 48 GLY D C 1
ATOM 10787 O O . GLY D 1 48 ? 41.750 36.433 -19.991 1.00 12.17 48 GLY D O 1
ATOM 10788 N N . TRP D 1 49 ? 42.750 37.018 -18.067 1.00 10.88 49 TRP D N 1
ATOM 10789 C CA . TRP D 1 49 ? 41.589 36.542 -17.319 1.00 9.91 49 TRP D CA 1
ATOM 10790 C C . TRP D 1 49 ? 40.332 37.337 -17.683 1.00 11.94 49 TRP D C 1
ATOM 10791 O O . TRP D 1 49 ? 39.231 36.777 -17.723 1.00 10.64 49 TRP D O 1
ATOM 10802 N N . ALA D 1 50 ? 40.474 38.621 -18.014 1.00 12.63 50 ALA D N 1
ATOM 10803 C CA . ALA D 1 50 ? 39.300 39.353 -18.487 1.00 11.32 50 ALA D CA 1
ATOM 10804 C C . ALA D 1 50 ? 38.712 38.696 -19.742 1.00 11.93 50 ALA D C 1
ATOM 10805 O O . ALA D 1 50 ? 37.489 38.659 -19.912 1.00 13.75 50 ALA D O 1
ATOM 10807 N N . CYS D 1 51 ? 39.563 38.142 -20.624 1.00 13.25 51 CYS D N 1
ATOM 10808 C CA . CYS D 1 51 ? 39.032 37.462 -21.805 1.00 12.95 51 CYS D CA 1
ATOM 10809 C C . CYS D 1 51 ? 38.385 36.127 -21.448 1.00 14.67 51 CYS D C 1
ATOM 10810 O O . CYS D 1 51 ? 37.491 35.667 -22.164 1.00 15.42 51 CYS D O 1
ATOM 10813 N N . GLN D 1 52 ? 38.809 35.495 -20.354 1.00 10.17 52 GLN D N 1
ATOM 10814 C CA . GLN D 1 52 ? 38.113 34.299 -19.885 1.00 13.07 52 GLN D CA 1
ATOM 10815 C C . GLN D 1 52 ? 36.753 34.650 -19.305 1.00 13.07 52 GLN D C 1
ATOM 10816 O O . GLN D 1 52 ? 35.817 33.849 -19.385 1.00 14.15 52 GLN D O 1
ATOM 10822 N N . GLN D 1 53 ? 36.632 35.836 -18.717 1.00 13.23 53 GLN D N 1
ATOM 10823 C CA . GLN D 1 53 ? 35.341 36.328 -18.249 1.00 13.02 53 GLN D CA 1
ATOM 10824 C C . GLN D 1 53 ? 34.461 36.808 -19.402 1.00 14.09 53 GLN D C 1
ATOM 10825 O O . GLN D 1 53 ? 33.228 36.758 -19.296 1.00 12.49 53 GLN D O 1
ATOM 10831 N N . PHE D 1 54 ? 35.061 37.254 -20.507 1.00 11.95 54 PHE D N 1
ATOM 10832 C CA . PHE D 1 54 ? 34.331 37.694 -21.702 1.00 14.55 54 PHE D CA 1
ATOM 10833 C C . PHE D 1 54 ? 34.839 36.932 -22.924 1.00 15.19 54 PHE D C 1
ATOM 10834 O O . PHE D 1 54 ? 35.431 37.523 -23.838 1.00 18.40 54 PHE D O 1
ATOM 10842 N N . PRO D 1 55 ? 34.619 35.622 -22.975 1.00 15.96 55 PRO D N 1
ATOM 10843 C CA . PRO D 1 55 ? 35.249 34.803 -24.011 1.00 16.19 55 PRO D CA 1
ATOM 10844 C C . PRO D 1 55 ? 34.491 34.833 -25.330 1.00 18.28 55 PRO D C 1
ATOM 10845 O O . PRO D 1 55 ? 33.299 35.138 -25.397 1.00 19.01 55 PRO D O 1
ATOM 10849 N N . THR D 1 56 ? 35.236 34.528 -26.394 1.00 16.17 56 THR D N 1
ATOM 10850 C CA . THR D 1 56 ? 34.673 34.489 -27.744 1.00 19.06 56 THR D CA 1
ATOM 10851 C C . THR D 1 56 ? 33.735 33.307 -27.914 1.00 17.84 56 THR D C 1
ATOM 10852 O O . THR D 1 56 ? 32.756 33.386 -28.668 1.00 20.97 56 THR D O 1
ATOM 10856 N N . THR D 1 57 ? 34.029 32.205 -27.240 1.00 17.02 57 THR D N 1
ATOM 10857 C CA . THR D 1 57 ? 33.172 31.034 -27.236 1.00 19.23 57 THR D CA 1
ATOM 10858 C C . THR D 1 57 ? 33.123 30.489 -25.817 1.00 20.77 57 THR D C 1
ATOM 10859 O O . THR D 1 57 ? 33.981 30.799 -24.984 1.00 17.68 57 THR D O 1
ATOM 10863 N N . GLY D 1 58 ? 32.095 29.691 -25.537 1.00 17.55 58 GLY D N 1
ATOM 10864 C CA . GLY D 1 58 ? 31.923 29.171 -24.196 1.00 17.74 58 GLY D CA 1
ATOM 10865 C C . GLY D 1 58 ? 30.866 29.916 -23.408 1.00 16.85 58 GLY D C 1
ATOM 10866 O O . GLY D 1 58 ? 29.669 29.759 -23.669 1.00 17.66 58 GLY D O 1
ATOM 10867 N N . LEU D 1 59 ? 31.287 30.710 -22.428 1.00 14.54 59 LEU D N 1
ATOM 10868 C CA . LEU D 1 59 ? 30.334 31.447 -21.611 1.00 14.26 59 LEU D CA 1
ATOM 10869 C C . LEU D 1 59 ? 29.528 32.389 -22.503 1.00 14.73 59 LEU D C 1
ATOM 10870 O O . LEU D 1 59 ? 30.106 33.188 -23.247 1.00 16.20 59 LEU D O 1
ATOM 10875 N N . THR D 1 60 ? 28.198 32.252 -22.470 1.00 19.02 60 THR D N 1
ATOM 10876 C CA . THR D 1 60 ? 27.339 33.100 -23.291 1.00 17.57 60 THR D CA 1
ATOM 10877 C C . THR D 1 60 ? 27.471 34.568 -22.889 1.00 19.18 60 THR D C 1
ATOM 10878 O O . THR D 1 60 ? 27.789 34.883 -21.734 1.00 18.95 60 THR D O 1
ATOM 10882 N N . PRO D 1 61 ? 27.214 35.486 -23.829 1.00 19.89 61 PRO D N 1
ATOM 10883 C CA . PRO D 1 61 ? 27.170 36.914 -23.475 1.00 16.35 61 PRO D CA 1
ATOM 10884 C C . PRO D 1 61 ? 26.256 37.210 -22.301 1.00 16.34 61 PRO D C 1
ATOM 10885 O O . PRO D 1 61 ? 26.598 38.031 -21.441 1.00 18.53 61 PRO D O 1
ATOM 10889 N N . GLU D 1 62 ? 25.099 36.548 -22.238 1.00 17.02 62 GLU D N 1
ATOM 10890 C CA . GLU D 1 62 ? 24.215 36.726 -21.089 1.00 18.73 62 GLU D CA 1
ATOM 10891 C C . GLU D 1 62 ? 24.888 36.286 -19.793 1.00 20.60 62 GLU D C 1
ATOM 10892 O O . GLU D 1 62 ? 24.753 36.955 -18.760 1.00 16.66 62 GLU D O 1
ATOM 10898 N N . ASN D 1 63 ? 25.608 35.159 -19.817 1.00 15.28 63 ASN D N 1
ATOM 10899 C CA . ASN D 1 63 ? 26.303 34.718 -18.608 1.00 16.53 63 ASN D CA 1
ATOM 10900 C C . ASN D 1 63 ? 27.512 35.584 -18.293 1.00 14.45 63 ASN D C 1
ATOM 10901 O O . ASN D 1 63 ? 27.881 35.720 -17.120 1.00 14.83 63 ASN D O 1
ATOM 10906 N N . GLN D 1 64 ? 28.150 36.173 -19.308 1.00 16.29 64 GLN D N 1
ATOM 10907 C CA . GLN D 1 64 ? 29.226 37.118 -19.037 1.00 16.24 64 GLN D CA 1
ATOM 10908 C C . GLN D 1 64 ? 28.700 38.318 -18.262 1.00 14.17 64 GLN D C 1
ATOM 10909 O O . GLN D 1 64 ? 29.348 38.797 -17.320 1.00 15.62 64 GLN D O 1
ATOM 10915 N N . GLU D 1 65 ? 27.514 38.799 -18.638 1.00 15.52 65 GLU D N 1
ATOM 10916 C CA . GLU D 1 65 ? 26.848 39.856 -17.886 1.00 16.78 65 GLU D CA 1
ATOM 10917 C C . GLU D 1 65 ? 26.530 39.413 -16.457 1.00 15.12 65 GLU D C 1
ATOM 10918 O O . GLU D 1 65 ? 26.812 40.142 -15.495 1.00 15.88 65 GLU D O 1
ATOM 10924 N N A GLU D 1 66 ? 25.945 38.221 -16.295 0.44 15.96 66 GLU D N 1
ATOM 10925 N N B GLU D 1 66 ? 25.935 38.221 -16.304 0.56 15.97 66 GLU D N 1
ATOM 10926 C CA A GLU D 1 66 ? 25.554 37.768 -14.961 0.44 15.83 66 GLU D CA 1
ATOM 10927 C CA B GLU D 1 66 ? 25.554 37.721 -14.982 0.56 15.84 66 GLU D CA 1
ATOM 10928 C C A GLU D 1 66 ? 26.755 37.660 -14.034 0.44 13.89 66 GLU D C 1
ATOM 10929 C C B GLU D 1 66 ? 26.752 37.664 -14.047 0.56 13.88 66 GLU D C 1
ATOM 10930 O O A GLU D 1 66 ? 26.674 38.042 -12.860 0.44 13.91 66 GLU D O 1
ATOM 10931 O O B GLU D 1 66 ? 26.666 38.080 -12.885 0.56 13.90 66 GLU D O 1
ATOM 10942 N N . VAL D 1 67 ? 27.876 37.137 -14.540 1.00 11.33 67 VAL D N 1
ATOM 10943 C CA . VAL D 1 67 ? 29.080 37.005 -13.718 1.00 14.74 67 VAL D CA 1
ATOM 10944 C C . VAL D 1 67 ? 29.568 38.373 -13.268 1.00 12.70 67 VAL D C 1
ATOM 10945 O O . VAL D 1 67 ? 29.876 38.587 -12.088 1.00 11.53 67 VAL D O 1
ATOM 10949 N N . THR D 1 68 ? 29.605 39.335 -14.192 1.00 11.78 68 THR D N 1
ATOM 10950 C CA . THR D 1 68 ? 30.101 40.656 -13.839 1.00 12.15 68 THR D CA 1
ATOM 10951 C C . THR D 1 68 ? 29.155 41.348 -12.874 1.00 11.06 68 THR D C 1
ATOM 10952 O O . THR D 1 68 ? 29.602 42.052 -11.960 1.00 13.26 68 THR D O 1
ATOM 10956 N N . LYS D 1 69 ? 27.854 41.128 -13.045 1.00 12.79 69 LYS D N 1
ATOM 10957 C CA . LYS D 1 69 ? 26.864 41.684 -12.128 1.00 12.02 69 LYS D CA 1
ATOM 10958 C C . LYS D 1 69 ? 27.010 41.103 -10.728 1.00 12.19 69 LYS D C 1
ATOM 10959 O O . LYS D 1 69 ? 26.945 41.836 -9.738 1.00 13.80 69 LYS D O 1
ATOM 10965 N N . ILE D 1 70 ? 27.229 39.792 -10.622 1.00 13.47 70 ILE D N 1
ATOM 10966 C CA . ILE D 1 70 ? 27.442 39.179 -9.309 1.00 10.44 70 ILE D CA 1
ATOM 10967 C C . ILE D 1 70 ? 28.628 39.826 -8.593 1.00 13.03 70 ILE D C 1
ATOM 10968 O O . ILE D 1 70 ? 28.584 40.068 -7.380 1.00 12.94 70 ILE D O 1
ATOM 10973 N N . LEU D 1 71 ? 29.695 40.144 -9.325 1.00 10.44 71 LEU D N 1
ATOM 10974 C CA . LEU D 1 71 ? 30.855 40.739 -8.678 1.00 11.06 71 LEU D CA 1
ATOM 10975 C C . LEU D 1 71 ? 30.589 42.180 -8.257 1.00 12.83 71 LEU D C 1
ATOM 10976 O O . LEU D 1 71 ? 30.923 42.576 -7.131 1.00 11.73 71 LEU D O 1
ATOM 10981 N N . PHE D 1 72 ? 30.014 42.992 -9.157 1.00 11.82 72 PHE D N 1
ATOM 10982 C CA . PHE D 1 72 ? 30.074 44.443 -9.012 1.00 12.20 72 PHE D CA 1
ATOM 10983 C C . PHE D 1 72 ? 28.744 45.119 -8.700 1.00 11.55 72 PHE D C 1
ATOM 10984 O O . PHE D 1 72 ? 28.750 46.309 -8.374 1.00 13.01 72 PHE D O 1
ATOM 10992 N N . ASP D 1 73 ? 27.619 44.406 -8.777 1.00 13.76 73 ASP D N 1
ATOM 10993 C CA . ASP D 1 73 ? 26.345 44.939 -8.306 1.00 13.00 73 ASP D CA 1
ATOM 10994 C C . ASP D 1 73 ? 26.425 45.211 -6.806 1.00 13.64 73 ASP D C 1
ATOM 10995 O O . ASP D 1 73 ? 26.863 44.354 -6.035 1.00 14.32 73 ASP D O 1
ATOM 11000 N N A GLU D 1 74 ? 26.023 46.420 -6.399 0.50 14.94 74 GLU D N 1
ATOM 11001 N N B GLU D 1 74 ? 26.000 46.413 -6.397 0.50 14.93 74 GLU D N 1
ATOM 11002 C CA A GLU D 1 74 ? 26.038 46.773 -4.980 0.50 15.40 74 GLU D CA 1
ATOM 11003 C CA B GLU D 1 74 ? 26.041 46.787 -4.985 0.50 15.40 74 GLU D CA 1
ATOM 11004 C C A GLU D 1 74 ? 25.266 45.759 -4.145 0.50 14.54 74 GLU D C 1
ATOM 11005 C C B GLU D 1 74 ? 25.144 45.915 -4.121 0.50 14.60 74 GLU D C 1
ATOM 11006 O O A GLU D 1 74 ? 25.614 45.504 -2.985 0.50 14.35 74 GLU D O 1
ATOM 11007 O O B GLU D 1 74 ? 25.272 45.953 -2.893 0.50 14.67 74 GLU D O 1
ATOM 11018 N N . ASN D 1 75 ? 24.235 45.155 -4.722 1.00 15.91 75 ASN D N 1
ATOM 11019 C CA . ASN D 1 75 ? 23.322 44.288 -3.996 1.00 13.84 75 ASN D CA 1
ATOM 11020 C C . ASN D 1 75 ? 23.782 42.838 -3.954 1.00 13.84 75 ASN D C 1
ATOM 11021 O O . ASN D 1 75 ? 23.129 42.010 -3.315 1.00 13.05 75 ASN D O 1
ATOM 11026 N N . ILE D 1 76 ? 24.869 42.503 -4.640 1.00 11.90 76 ILE D N 1
ATOM 11027 C CA . ILE D 1 76 ? 25.368 41.135 -4.642 1.00 12.52 76 ILE D CA 1
ATOM 11028 C C . ILE D 1 76 ? 26.788 41.121 -4.077 1.00 15.03 76 ILE D C 1
ATOM 11029 O O . ILE D 1 76 ? 26.966 41.189 -2.857 1.00 13.11 76 ILE D O 1
ATOM 11034 N N . GLY D 1 77 ? 27.807 41.038 -4.939 1.00 14.87 77 GLY D N 1
ATOM 11035 C CA . GLY D 1 77 ? 29.176 41.023 -4.449 1.00 14.09 77 GLY D CA 1
ATOM 11036 C C . GLY D 1 77 ? 29.621 42.336 -3.832 1.00 8.94 77 GLY D C 1
ATOM 11037 O O . GLY D 1 77 ? 30.449 42.347 -2.916 1.00 11.08 77 GLY D O 1
ATOM 11038 N N . GLY D 1 78 ? 29.104 43.456 -4.323 1.00 11.64 78 GLY D N 1
ATOM 11039 C CA . GLY D 1 78 ? 29.430 44.737 -3.725 1.00 11.12 78 GLY D CA 1
ATOM 11040 C C . GLY D 1 78 ? 30.803 45.295 -4.054 1.00 12.01 78 GLY D C 1
ATOM 11041 O O . GLY D 1 78 ? 31.194 46.305 -3.458 1.00 12.42 78 GLY D O 1
ATOM 11042 N N . LEU D 1 79 ? 31.527 44.706 -5.008 1.00 10.23 79 LEU D N 1
ATOM 11043 C CA . LEU D 1 79 ? 32.886 45.144 -5.300 1.00 8.23 79 LEU D CA 1
ATOM 11044 C C . LEU D 1 79 ? 32.890 46.474 -6.059 1.00 12.06 79 LEU D C 1
ATOM 11045 O O . LEU D 1 79 ? 31.931 46.825 -6.757 1.00 11.19 79 LEU D O 1
ATOM 11050 N N . SER D 1 80 ? 33.992 47.219 -5.907 1.00 9.51 80 SER D N 1
ATOM 11051 C CA . SER D 1 80 ? 34.174 48.513 -6.556 1.00 9.42 80 SER D CA 1
ATOM 11052 C C . SER D 1 80 ? 35.528 48.702 -7.220 1.00 10.17 80 SER D C 1
ATOM 11053 O O . SER D 1 80 ? 35.670 49.641 -7.999 1.00 13.18 80 SER D O 1
ATOM 11056 N N . ILE D 1 81 ? 36.538 47.908 -6.912 1.00 8.06 81 ILE D N 1
ATOM 11057 C CA . ILE D 1 81 ? 37.857 48.130 -7.502 1.00 7.34 81 ILE D CA 1
ATOM 11058 C C . ILE D 1 81 ? 38.075 47.154 -8.651 1.00 8.49 81 ILE D C 1
ATOM 11059 O O . ILE D 1 81 ? 37.915 45.946 -8.479 1.00 8.72 81 ILE D O 1
ATOM 11064 N N . VAL D 1 82 ? 38.448 47.672 -9.823 1.00 8.63 82 VAL D N 1
ATOM 11065 C CA . VAL D 1 82 ? 38.989 46.850 -10.907 1.00 8.50 82 VAL D CA 1
ATOM 11066 C C . VAL D 1 82 ? 40.460 47.225 -11.079 1.00 6.97 82 VAL D C 1
ATOM 11067 O O . VAL D 1 82 ? 40.783 48.405 -11.260 1.00 9.27 82 VAL D O 1
ATOM 11071 N N . ARG D 1 83 ? 41.348 46.230 -10.994 1.00 10.59 83 ARG D N 1
ATOM 11072 C CA . ARG D 1 83 ? 42.791 46.429 -11.141 1.00 10.77 83 ARG D CA 1
ATOM 11073 C C . ARG D 1 83 ? 43.219 45.876 -12.488 1.00 8.33 83 ARG D C 1
ATOM 11074 O O . ARG D 1 83 ? 43.111 44.671 -12.717 1.00 10.49 83 ARG D O 1
ATOM 11082 N N . ASN D 1 84 ? 43.696 46.755 -13.371 1.00 7.45 84 ASN D N 1
ATOM 11083 C CA . ASN D 1 84 ? 44.080 46.371 -14.720 1.00 6.85 84 ASN D CA 1
ATOM 11084 C C . ASN D 1 84 ? 45.591 46.410 -14.827 1.00 9.90 84 ASN D C 1
ATOM 11085 O O . ASN D 1 84 ? 46.244 47.264 -14.223 1.00 11.75 84 ASN D O 1
ATOM 11090 N N . ASP D 1 85 ? 46.130 45.481 -15.611 1.00 9.92 85 ASP D N 1
ATOM 11091 C CA . ASP D 1 85 ? 47.547 45.449 -15.951 1.00 9.98 85 ASP D CA 1
ATOM 11092 C C . ASP D 1 85 ? 47.797 46.365 -17.144 1.00 9.71 85 ASP D C 1
ATOM 11093 O O . ASP D 1 85 ? 47.217 46.159 -18.214 1.00 9.95 85 ASP D O 1
ATOM 11098 N N . ILE D 1 86 ? 48.619 47.395 -16.946 1.00 8.71 86 ILE D N 1
ATOM 11099 C CA . ILE D 1 86 ? 49.197 48.169 -18.045 1.00 8.97 86 ILE D CA 1
ATOM 11100 C C . ILE D 1 86 ? 50.255 47.273 -18.660 1.00 8.75 86 ILE D C 1
ATOM 11101 O O . ILE D 1 86 ? 51.366 47.159 -18.129 1.00 8.53 86 ILE D O 1
ATOM 11106 N N . GLY D 1 87 ? 49.886 46.588 -19.740 1.00 9.28 87 GLY D N 1
ATOM 11107 C CA . GLY D 1 87 ? 50.689 45.485 -20.227 1.00 10.97 87 GLY D CA 1
ATOM 11108 C C . GLY D 1 87 ? 51.952 45.936 -20.928 1.00 11.64 87 GLY D C 1
ATOM 11109 O O . GLY D 1 87 ? 52.044 47.037 -21.482 1.00 12.22 87 GLY D O 1
ATOM 11110 N N . SER D 1 88 ? 52.927 45.021 -20.939 1.00 12.40 88 SER D N 1
ATOM 11111 C CA . SER D 1 88 ? 54.235 45.277 -21.522 1.00 10.32 88 SER D CA 1
ATOM 11112 C C . SER D 1 88 ? 54.711 44.129 -22.405 1.00 12.58 88 SER D C 1
ATOM 11113 O O . SER D 1 88 ? 55.867 44.140 -22.852 1.00 13.20 88 SER D O 1
ATOM 11116 N N . SER D 1 89 ? 53.880 43.165 -22.662 1.00 10.88 89 SER D N 1
ATOM 11117 C CA . SER D 1 89 ? 54.244 42.027 -23.487 1.00 15.65 89 SER D CA 1
ATOM 11118 C C . SER D 1 89 ? 53.756 42.241 -24.911 1.00 16.41 89 SER D C 1
ATOM 11119 O O . SER D 1 89 ? 52.927 43.117 -25.168 1.00 16.32 89 SER D O 1
ATOM 11122 N N . PRO D 1 90 ? 54.286 41.489 -25.873 1.00 17.07 90 PRO D N 1
ATOM 11123 C CA . PRO D 1 90 ? 53.759 41.565 -27.243 1.00 19.24 90 PRO D CA 1
ATOM 11124 C C . PRO D 1 90 ? 52.282 41.204 -27.290 1.00 21.35 90 PRO D C 1
ATOM 11125 O O . PRO D 1 90 ? 51.853 40.177 -26.762 1.00 24.90 90 PRO D O 1
ATOM 11129 N N . GLY D 1 91 ? 51.501 42.065 -27.929 1.00 23.74 91 GLY D N 1
ATOM 11130 C CA . GLY D 1 91 ? 50.082 41.854 -28.027 1.00 20.16 91 GLY D CA 1
ATOM 11131 C C . GLY D 1 91 ? 49.271 42.419 -26.887 1.00 20.09 91 GLY D C 1
ATOM 11132 O O . GLY D 1 91 ? 48.041 42.462 -26.994 1.00 18.61 91 GLY D O 1
ATOM 11133 N N . SER D 1 92 ? 49.912 42.869 -25.796 1.00 16.85 92 SER D N 1
ATOM 11134 C CA . SER D 1 92 ? 49.161 43.441 -24.690 1.00 15.09 92 SER D CA 1
ATOM 11135 C C . SER D 1 92 ? 49.630 44.828 -24.275 1.00 15.66 92 SER D C 1
ATOM 11136 O O . SER D 1 92 ? 49.104 45.362 -23.293 1.00 17.33 92 SER D O 1
ATOM 11139 N N . THR D 1 93 ? 50.592 45.427 -24.976 1.00 12.55 93 THR D N 1
ATOM 11140 C CA . THR D 1 93 ? 51.143 46.719 -24.603 1.00 12.10 93 THR D CA 1
ATOM 11141 C C . THR D 1 93 ? 50.694 47.814 -25.569 1.00 12.93 93 THR D C 1
ATOM 11142 O O . THR D 1 93 ? 50.508 47.574 -26.765 1.00 12.24 93 THR D O 1
ATOM 11146 N N . ILE D 1 94 ? 50.560 49.038 -25.042 1.00 11.95 94 ILE D N 1
ATOM 11147 C CA . ILE D 1 94 ? 50.268 50.179 -25.905 1.00 11.66 94 ILE D CA 1
ATOM 11148 C C . ILE D 1 94 ? 51.497 50.677 -26.643 1.00 12.56 94 ILE D C 1
ATOM 11149 O O . ILE D 1 94 ? 51.366 51.561 -27.487 1.00 11.32 94 ILE D O 1
ATOM 11154 N N . LEU D 1 95 ? 52.685 50.126 -26.369 1.00 11.08 95 LEU D N 1
ATOM 11155 C CA . LEU D 1 95 ? 53.908 50.486 -27.091 1.00 12.25 95 LEU D CA 1
ATOM 11156 C C . LEU D 1 95 ? 54.595 49.219 -27.591 1.00 13.53 95 LEU D C 1
ATOM 11157 O O . LEU D 1 95 ? 55.635 48.801 -27.061 1.00 13.35 95 LEU D O 1
ATOM 11162 N N . PRO D 1 96 ? 54.029 48.570 -28.612 1.00 15.72 96 PRO D N 1
ATOM 11163 C CA . PRO D 1 96 ? 54.634 47.321 -29.096 1.00 16.64 96 PRO D CA 1
ATOM 11164 C C . PRO D 1 96 ? 55.993 47.517 -29.742 1.00 16.49 96 PRO D C 1
ATOM 11165 O O . PRO D 1 96 ? 56.805 46.582 -29.731 1.00 20.72 96 PRO D O 1
ATOM 11169 N N . THR D 1 97 ? 56.245 48.686 -30.326 1.00 15.63 97 THR D N 1
ATOM 11170 C CA . THR D 1 97 ? 57.529 49.057 -30.914 1.00 16.24 97 THR D CA 1
ATOM 11171 C C . THR D 1 97 ? 58.011 50.357 -30.285 1.00 13.32 97 THR D C 1
ATOM 11172 O O . THR D 1 97 ? 57.277 51.349 -30.267 1.00 16.23 97 THR D O 1
ATOM 11176 N N . CYS D 1 98 ? 59.233 50.341 -29.745 1.00 13.61 98 CYS D N 1
ATOM 11177 C CA . CYS D 1 98 ? 59.799 51.523 -29.120 1.00 14.13 98 CYS D CA 1
ATOM 11178 C C . CYS D 1 98 ? 60.592 52.360 -30.122 1.00 13.82 98 CYS D C 1
ATOM 11179 O O . CYS D 1 98 ? 61.170 51.821 -31.081 1.00 14.73 98 CYS D O 1
ATOM 11182 N N . PRO D 1 99 ? 60.654 53.674 -29.918 1.00 11.71 99 PRO D N 1
ATOM 11183 C CA . PRO D 1 99 ? 61.619 54.486 -30.665 1.00 12.58 99 PRO D CA 1
ATOM 11184 C C . PRO D 1 99 ? 63.029 54.117 -30.232 1.00 14.76 99 PRO D C 1
ATOM 11185 O O . PRO D 1 99 ? 63.240 53.442 -29.218 1.00 12.96 99 PRO D O 1
ATOM 11189 N N . ALA D 1 100 ? 64.002 54.576 -31.024 1.00 12.09 100 ALA D N 1
ATOM 11190 C CA . ALA D 1 100 ? 65.399 54.312 -30.698 1.00 13.65 100 ALA D CA 1
ATOM 11191 C C . ALA D 1 100 ? 65.826 55.021 -29.423 1.00 15.12 100 ALA D C 1
ATOM 11192 O O . ALA D 1 100 ? 66.660 54.495 -28.684 1.00 16.51 100 ALA D O 1
ATOM 11194 N N . THR D 1 101 ? 65.267 56.194 -29.150 1.00 12.35 101 THR D N 1
ATOM 11195 C CA . THR D 1 101 ? 65.670 57.048 -28.046 1.00 12.17 101 THR D CA 1
ATOM 11196 C C . THR D 1 101 ? 64.426 57.595 -27.367 1.00 14.09 101 THR D C 1
ATOM 11197 O O . THR D 1 101 ? 63.327 57.546 -27.935 1.00 12.42 101 THR D O 1
ATOM 11201 N N . PRO D 1 102 ? 64.566 58.137 -26.151 1.00 13.62 102 PRO D N 1
ATOM 11202 C CA . PRO D 1 102 ? 63.411 58.764 -25.487 1.00 15.23 102 PRO D CA 1
ATOM 11203 C C . PRO D 1 102 ? 62.897 60.010 -26.191 1.00 14.82 102 PRO D C 1
ATOM 11204 O O . PRO D 1 102 ? 61.861 60.551 -25.772 1.00 16.92 102 PRO D O 1
ATOM 11208 N N . ALA D 1 103 ? 63.600 60.512 -27.207 1.00 14.13 103 ALA D N 1
ATOM 11209 C CA . ALA D 1 103 ? 63.065 61.608 -27.999 1.00 16.95 103 ALA D CA 1
ATOM 11210 C C . ALA D 1 103 ? 61.794 61.199 -28.734 1.00 15.55 103 ALA D C 1
ATOM 11211 O O . ALA D 1 103 ? 60.992 62.063 -29.093 1.00 18.64 103 ALA D O 1
ATOM 11213 N N . GLY D 1 104 ? 61.593 59.904 -28.951 1.00 16.33 104 GLY D N 1
ATOM 11214 C CA . GLY D 1 104 ? 60.445 59.428 -29.682 1.00 14.82 104 GLY D CA 1
ATOM 11215 C C . GLY D 1 104 ? 60.719 59.363 -31.174 1.00 16.46 104 GLY D C 1
ATOM 11216 O O . GLY D 1 104 ? 61.873 59.323 -31.617 1.00 16.08 104 GLY D O 1
ATOM 11217 N N . PRO D 1 105 ? 59.662 59.356 -31.988 1.00 17.31 105 PRO D N 1
ATOM 11218 C CA . PRO D 1 105 ? 58.244 59.487 -31.635 1.00 19.30 105 PRO D CA 1
ATOM 11219 C C . PRO D 1 105 ? 57.721 58.224 -30.975 1.00 14.90 105 PRO D C 1
ATOM 11220 O O . PRO D 1 105 ? 58.201 57.132 -31.247 1.00 14.16 105 PRO D O 1
ATOM 11224 N N . PHE D 1 106 ? 56.733 58.345 -30.097 1.00 10.94 106 PHE D N 1
ATOM 11225 C CA . PHE D 1 106 ? 56.095 57.193 -29.492 1.00 12.45 106 PHE D CA 1
ATOM 11226 C C . PHE D 1 106 ? 54.810 56.915 -30.255 1.00 14.30 106 PHE D C 1
ATOM 11227 O O . PHE D 1 106 ? 53.843 57.676 -30.155 1.00 18.19 106 PHE D O 1
ATOM 11235 N N . ASN D 1 107 ? 54.810 55.836 -31.027 1.00 13.08 107 ASN D N 1
ATOM 11236 C CA . ASN D 1 107 ? 53.655 55.476 -31.843 1.00 13.40 107 ASN D CA 1
ATOM 11237 C C . ASN D 1 107 ? 52.862 54.424 -31.080 1.00 12.41 107 ASN D C 1
ATOM 11238 O O . ASN D 1 107 ? 52.997 53.217 -31.270 1.00 15.04 107 ASN D O 1
ATOM 11243 N N . TYR D 1 108 ? 52.025 54.918 -30.179 1.00 11.54 108 TYR D N 1
ATOM 11244 C CA . TYR D 1 108 ? 51.245 54.045 -29.328 1.00 11.26 108 TYR D CA 1
ATOM 11245 C C . TYR D 1 108 ? 50.198 53.302 -30.143 1.00 13.65 108 TYR D C 1
ATOM 11246 O O . TYR D 1 108 ? 49.825 53.705 -31.249 1.00 14.32 108 TYR D O 1
ATOM 11255 N N . GLN D 1 109 ? 49.715 52.202 -29.580 1.00 13.34 109 GLN D N 1
ATOM 11256 C CA . GLN D 1 109 ? 48.608 51.461 -30.168 1.00 14.64 109 GLN D CA 1
ATOM 11257 C C . GLN D 1 109 ? 47.508 51.294 -29.135 1.00 16.55 109 GLN D C 1
ATOM 11258 O O . GLN D 1 109 ? 47.781 51.148 -27.939 1.00 15.89 109 GLN D O 1
ATOM 11264 N N . TRP D 1 110 ? 46.262 51.348 -29.599 1.00 14.58 110 TRP D N 1
ATOM 11265 C CA . TRP D 1 110 ? 45.109 51.160 -28.721 1.00 14.99 110 TRP D CA 1
ATOM 11266 C C . TRP D 1 110 ? 44.081 50.383 -29.530 1.00 13.94 110 TRP D C 1
ATOM 11267 O O . TRP D 1 110 ? 43.555 50.915 -30.513 1.00 15.93 110 TRP D O 1
ATOM 11278 N N . ASP D 1 111 ? 43.781 49.148 -29.127 1.00 12.87 111 ASP D N 1
ATOM 11279 C CA . ASP D 1 111 ? 42.867 48.294 -29.879 1.00 14.32 111 ASP D CA 1
ATOM 11280 C C . ASP D 1 111 ? 41.459 48.264 -29.294 1.00 16.51 111 ASP D C 1
ATOM 11281 O O . ASP D 1 111 ? 40.611 47.517 -29.795 1.00 17.81 111 ASP D O 1
ATOM 11286 N N . GLY D 1 112 ? 41.186 49.078 -28.273 1.00 15.44 112 GLY D N 1
ATOM 11287 C CA . GLY D 1 112 ? 39.871 49.112 -27.660 1.00 17.60 112 GLY D CA 1
ATOM 11288 C C . GLY D 1 112 ? 39.509 47.897 -26.834 1.00 18.68 112 GLY D C 1
ATOM 11289 O O . GLY D 1 112 ? 38.380 47.830 -26.323 1.00 21.41 112 GLY D O 1
ATOM 11290 N N . SER D 1 113 ? 40.416 46.935 -26.688 1.00 15.08 113 SER D N 1
ATOM 11291 C CA . SER D 1 113 ? 40.203 45.745 -25.877 1.00 16.05 113 SER D CA 1
ATOM 11292 C C . SER D 1 113 ? 41.086 45.722 -24.642 1.00 15.68 113 SER D C 1
ATOM 11293 O O . SER D 1 113 ? 40.598 45.465 -23.536 1.00 12.15 113 SER D O 1
ATOM 11296 N N . ASP D 1 114 ? 42.387 45.949 -24.820 1.00 12.42 114 ASP D N 1
ATOM 11297 C CA . ASP D 1 114 ? 43.338 45.930 -23.711 1.00 12.41 114 ASP D CA 1
ATOM 11298 C C . ASP D 1 114 ? 43.285 44.571 -23.003 1.00 12.45 114 ASP D C 1
ATOM 11299 O O . ASP D 1 114 ? 43.130 44.481 -21.782 1.00 12.22 114 ASP D O 1
ATOM 11304 N N . SER D 1 115 ? 43.402 43.496 -23.801 1.00 12.11 115 SER D N 1
ATOM 11305 C CA . SER D 1 115 ? 43.284 42.121 -23.315 1.00 12.50 115 SER D CA 1
ATOM 11306 C C . SER D 1 115 ? 41.963 41.911 -22.568 1.00 12.50 115 SER D C 1
ATOM 11307 O O . SER D 1 115 ? 41.918 41.287 -21.501 1.00 11.57 115 SER D O 1
ATOM 11310 N N . CYS D 1 116 ? 40.877 42.440 -23.154 1.00 12.28 116 CYS D N 1
ATOM 11311 C CA . CYS D 1 116 ? 39.510 42.392 -22.625 1.00 12.58 116 CYS D CA 1
ATOM 11312 C C . CYS D 1 116 ? 39.344 43.151 -21.315 1.00 11.85 116 CYS D C 1
ATOM 11313 O O . CYS D 1 116 ? 38.259 43.128 -20.723 1.00 12.41 116 CYS D O 1
ATOM 11316 N N . GLN D 1 117 ? 40.397 43.815 -20.839 1.00 10.72 117 GLN D N 1
ATOM 11317 C CA . GLN D 1 117 ? 40.249 44.572 -19.602 1.00 11.67 117 GLN D CA 1
ATOM 11318 C C . GLN D 1 117 ? 39.377 45.797 -19.804 1.00 13.52 117 GLN D C 1
ATOM 11319 O O . GLN D 1 117 ? 38.710 46.239 -18.864 1.00 13.34 117 GLN D O 1
ATOM 11325 N N . PHE D 1 118 ? 39.364 46.371 -21.009 1.00 10.87 118 PHE D N 1
ATOM 11326 C CA . PHE D 1 118 ? 38.428 47.465 -21.244 1.00 13.39 118 PHE D CA 1
ATOM 11327 C C . PHE D 1 118 ? 36.992 46.985 -21.085 1.00 13.89 118 PHE D C 1
ATOM 11328 O O . PHE D 1 118 ? 36.165 47.654 -20.451 1.00 14.23 118 PHE D O 1
ATOM 11336 N N . ASN D 1 119 ? 36.686 45.809 -21.633 1.00 13.78 119 ASN D N 1
ATOM 11337 C CA . ASN D 1 119 ? 35.339 45.262 -21.516 1.00 16.49 119 ASN D CA 1
ATOM 11338 C C . ASN D 1 119 ? 34.990 44.968 -20.063 1.00 14.82 119 ASN D C 1
ATOM 11339 O O . ASN D 1 119 ? 33.854 45.196 -19.626 1.00 14.96 119 ASN D O 1
ATOM 11344 N N . LEU D 1 120 ? 35.945 44.427 -19.307 1.00 13.42 120 LEU D N 1
ATOM 11345 C CA . LEU D 1 120 ? 35.701 44.213 -17.885 1.00 13.21 120 LEU D CA 1
ATOM 11346 C C . LEU D 1 120 ? 35.401 45.532 -17.186 1.00 14.36 120 LEU D C 1
ATOM 11347 O O . LEU D 1 120 ? 34.419 45.649 -16.442 1.00 12.16 120 LEU D O 1
ATOM 11352 N N . THR D 1 121 ? 36.229 46.548 -17.434 1.00 11.83 121 THR D N 1
ATOM 11353 C CA . THR D 1 121 ? 36.061 47.833 -16.762 1.00 14.57 121 THR D CA 1
ATOM 11354 C C . THR D 1 121 ? 34.755 48.495 -17.165 1.00 14.33 121 THR D C 1
ATOM 11355 O O . THR D 1 121 ? 33.989 48.946 -16.306 1.00 14.70 121 THR D O 1
ATOM 11359 N N . LYS D 1 122 ? 34.490 48.556 -18.479 1.00 14.76 122 LYS D N 1
ATOM 11360 C CA . LYS D 1 122 ? 33.233 49.076 -19.011 1.00 13.70 122 LYS D CA 1
ATOM 11361 C C . LYS D 1 122 ? 32.014 48.423 -18.374 1.00 14.75 122 LYS D C 1
ATOM 11362 O O . LYS D 1 122 ? 31.065 49.108 -17.980 1.00 15.78 122 LYS D O 1
ATOM 11368 N N . THR D 1 123 ? 31.999 47.086 -18.328 1.00 14.87 123 THR D N 1
ATOM 11369 C CA . THR D 1 123 ? 30.837 46.364 -17.819 1.00 11.30 123 THR D CA 1
ATOM 11370 C C . THR D 1 123 ? 30.714 46.502 -16.309 1.00 11.82 123 THR D C 1
ATOM 11371 O O . THR D 1 123 ? 29.604 46.662 -15.778 1.00 14.63 123 THR D O 1
ATOM 11375 N N . ALA D 1 124 ? 31.842 46.465 -15.605 1.00 12.30 124 ALA D N 1
ATOM 11376 C CA . ALA D 1 124 ? 31.794 46.678 -14.163 1.00 13.15 124 ALA D CA 1
ATOM 11377 C C . ALA D 1 124 ? 31.265 48.067 -13.836 1.00 15.42 124 ALA D C 1
ATOM 11378 O O . ALA D 1 124 ? 30.496 48.238 -12.874 1.00 14.15 124 ALA D O 1
ATOM 11380 N N . LEU D 1 125 ? 31.669 49.078 -14.629 1.00 13.49 125 LEU D N 1
ATOM 11381 C CA . LEU D 1 125 ? 31.193 50.445 -14.414 1.00 14.91 125 LEU D CA 1
ATOM 11382 C C . LEU D 1 125 ? 29.681 50.539 -14.603 1.00 17.40 125 LEU D C 1
ATOM 11383 O O . LEU D 1 125 ? 29.000 51.305 -13.910 1.00 17.03 125 LEU D O 1
ATOM 11388 N N . LYS D 1 126 ? 29.137 49.779 -15.554 1.00 15.98 126 LYS D N 1
ATOM 11389 C CA . LYS D 1 126 ? 27.697 49.804 -15.771 1.00 17.14 126 LYS D CA 1
ATOM 11390 C C . LYS D 1 126 ? 26.945 49.353 -14.523 1.00 18.17 126 LYS D C 1
ATOM 11391 O O . LYS D 1 126 ? 25.919 49.941 -14.159 1.00 16.72 126 LYS D O 1
ATOM 11397 N N . TYR D 1 127 ? 27.467 48.331 -13.830 1.00 15.39 127 TYR D N 1
ATOM 11398 C CA . TYR D 1 127 ? 26.842 47.838 -12.608 1.00 19.46 127 TYR D CA 1
ATOM 11399 C C . TYR D 1 127 ? 27.222 48.670 -11.390 1.00 16.39 127 TYR D C 1
ATOM 11400 O O . TYR D 1 127 ? 26.468 48.692 -10.412 1.00 16.99 127 TYR D O 1
ATOM 11409 N N . ASN D 1 128 ? 28.370 49.345 -11.409 1.00 15.86 128 ASN D N 1
ATOM 11410 C CA . ASN D 1 128 ? 28.806 50.144 -10.265 1.00 13.38 128 ASN D CA 1
ATOM 11411 C C . ASN D 1 128 ? 29.340 51.481 -10.770 1.00 16.37 128 ASN D C 1
ATOM 11412 O O . ASN D 1 128 ? 30.526 51.594 -11.126 1.00 15.39 128 ASN D O 1
ATOM 11417 N N . PRO D 1 129 ? 28.501 52.518 -10.789 1.00 15.82 129 PRO D N 1
ATOM 11418 C CA . PRO D 1 129 ? 28.956 53.838 -11.264 1.00 17.43 129 PRO D CA 1
ATOM 11419 C C . PRO D 1 129 ? 30.079 54.419 -10.430 1.00 23.04 129 PRO D C 1
ATOM 11420 O O . PRO D 1 129 ? 30.743 55.365 -10.877 1.00 21.01 129 PRO D O 1
ATOM 11424 N N . GLU D 1 130 ? 30.294 53.902 -9.222 1.00 18.44 130 GLU D N 1
ATOM 11425 C CA . GLU D 1 130 ? 31.345 54.382 -8.342 1.00 18.06 130 GLU D CA 1
ATOM 11426 C C . GLU D 1 130 ? 32.634 53.604 -8.507 1.00 19.27 130 GLU D C 1
ATOM 11427 O O . GLU D 1 130 ? 33.472 53.616 -7.595 1.00 22.40 130 GLU D O 1
ATOM 11433 N N . LEU D 1 131 ? 32.801 52.916 -9.640 1.00 16.10 131 LEU D N 1
ATOM 11434 C CA . LEU D 1 131 ? 33.958 52.062 -9.857 1.00 12.87 131 LEU D CA 1
ATOM 11435 C C . LEU D 1 131 ? 35.248 52.828 -9.636 1.00 14.76 131 LEU D C 1
ATOM 11436 O O . LEU D 1 131 ? 35.409 53.949 -10.116 1.00 17.22 131 LEU D O 1
ATOM 11441 N N . TYR D 1 132 ? 36.166 52.197 -8.919 1.00 10.99 132 TYR D N 1
ATOM 11442 C CA . TYR D 1 132 ? 37.508 52.699 -8.680 1.00 10.03 132 TYR D CA 1
ATOM 11443 C C . TYR D 1 132 ? 38.449 51.828 -9.498 1.00 10.06 132 TYR D C 1
ATOM 11444 O O . TYR D 1 132 ? 38.704 50.679 -9.141 1.00 9.34 132 TYR D O 1
ATOM 11453 N N . VAL D 1 133 ? 38.948 52.357 -10.607 1.00 10.50 133 VAL D N 1
ATOM 11454 C CA . VAL D 1 133 ? 39.813 51.593 -11.496 1.00 11.47 133 VAL D CA 1
ATOM 11455 C C . VAL D 1 133 ? 41.254 51.886 -11.129 1.00 10.11 133 VAL D C 1
ATOM 11456 O O . VAL D 1 133 ? 41.656 53.052 -11.049 1.00 9.20 133 VAL D O 1
ATOM 11460 N N . TYR D 1 134 ? 42.027 50.829 -10.908 1.00 9.81 134 TYR D N 1
ATOM 11461 C CA . TYR D 1 134 ? 43.448 50.919 -10.604 1.00 9.47 134 TYR D CA 1
ATOM 11462 C C . TYR D 1 134 ? 44.207 50.376 -11.804 1.00 8.11 134 TYR D C 1
ATOM 11463 O O . TYR D 1 134 ? 44.146 49.174 -12.088 1.00 10.55 134 TYR D O 1
ATOM 11472 N N . ALA D 1 135 ? 44.925 51.256 -12.495 1.00 9.97 135 ALA D N 1
ATOM 11473 C CA . ALA D 1 135 ? 45.806 50.873 -13.594 1.00 8.72 135 ALA D CA 1
ATOM 11474 C C . ALA D 1 135 ? 47.224 50.731 -13.054 1.00 7.98 135 ALA D C 1
ATOM 11475 O O . ALA D 1 135 ? 47.794 51.696 -12.518 1.00 10.56 135 ALA D O 1
ATOM 11477 N N . ASN D 1 136 ? 47.788 49.535 -13.216 1.00 9.54 136 ASN D N 1
ATOM 11478 C CA . ASN D 1 136 ? 48.985 49.081 -12.508 1.00 7.80 136 ASN D CA 1
ATOM 11479 C C . ASN D 1 136 ? 49.863 48.395 -13.547 1.00 9.48 136 ASN D C 1
ATOM 11480 O O . ASN D 1 136 ? 49.477 47.354 -14.085 1.00 9.57 136 ASN D O 1
ATOM 11485 N N . ALA D 1 137 ? 51.033 48.962 -13.834 1.00 11.33 137 ALA D N 1
ATOM 11486 C CA . ALA D 1 137 ? 52.006 48.270 -14.674 1.00 9.50 137 ALA D CA 1
ATOM 11487 C C . ALA D 1 137 ? 52.724 47.185 -13.874 1.00 9.44 137 ALA D C 1
ATOM 11488 O O . ALA D 1 137 ? 53.121 47.417 -12.726 1.00 10.01 137 ALA D O 1
ATOM 11490 N N . TRP D 1 138 ? 52.855 45.986 -14.467 1.00 9.81 138 TRP D N 1
ATOM 11491 C CA . TRP D 1 138 ? 53.738 44.953 -13.924 1.00 9.65 138 TRP D CA 1
ATOM 11492 C C . TRP D 1 138 ? 55.190 45.177 -14.341 1.00 11.22 138 TRP D C 1
ATOM 11493 O O . TRP D 1 138 ? 56.108 44.744 -13.640 1.00 9.67 138 TRP D O 1
ATOM 11504 N N . SER D 1 139 ? 55.411 45.833 -15.474 1.00 9.27 139 SER D N 1
ATOM 11505 C CA . SER D 1 139 ? 56.743 46.122 -15.985 1.00 9.30 139 SER D CA 1
ATOM 11506 C C . SER D 1 139 ? 56.628 47.282 -16.951 1.00 11.81 139 SER D C 1
ATOM 11507 O O . SER D 1 139 ? 55.590 47.465 -17.593 1.00 10.45 139 SER D O 1
ATOM 11510 N N . ALA D 1 140 ? 57.695 48.072 -17.023 1.00 10.83 140 ALA D N 1
ATOM 11511 C CA . ALA D 1 140 ? 57.874 48.976 -18.146 1.00 11.30 140 ALA D CA 1
ATOM 11512 C C . ALA D 1 140 ? 58.105 48.159 -19.421 1.00 14.74 140 ALA D C 1
ATOM 11513 O O . ALA D 1 140 ? 58.444 46.975 -19.352 1.00 10.61 140 ALA D O 1
ATOM 11515 N N . PRO D 1 141 ? 57.886 48.756 -20.595 1.00 11.18 141 PRO D N 1
ATOM 11516 C CA . PRO D 1 141 ? 58.341 48.116 -21.838 1.00 9.88 141 PRO D CA 1
ATOM 11517 C C . PRO D 1 141 ? 59.818 47.748 -21.743 1.00 9.89 141 PRO D C 1
ATOM 11518 O O . PRO D 1 141 ? 60.617 48.457 -21.126 1.00 10.78 141 PRO D O 1
ATOM 11522 N N . GLY D 1 142 ? 60.176 46.618 -22.355 1.00 13.25 142 GLY D N 1
ATOM 11523 C CA . GLY D 1 142 ? 61.537 46.111 -22.244 1.00 12.71 142 GLY D CA 1
ATOM 11524 C C . GLY D 1 142 ? 62.598 47.085 -22.712 1.00 12.84 142 GLY D C 1
ATOM 11525 O O . GLY D 1 142 ? 63.700 47.121 -22.157 1.00 10.32 142 GLY D O 1
ATOM 11526 N N . CYS D 1 143 ? 62.283 47.891 -23.731 1.00 11.06 143 CYS D N 1
ATOM 11527 C CA . CYS D 1 143 ? 63.223 48.877 -24.253 1.00 13.14 143 CYS D CA 1
ATOM 11528 C C . CYS D 1 143 ? 63.586 49.957 -23.237 1.00 11.19 143 CYS D C 1
ATOM 11529 O O . CYS D 1 143 ? 64.564 50.681 -23.451 1.00 13.36 143 CYS D O 1
ATOM 11532 N N . MET D 1 144 ? 62.806 50.106 -22.169 1.00 9.58 144 MET D N 1
ATOM 11533 C CA . MET D 1 144 ? 63.060 51.094 -21.136 1.00 9.80 144 MET D CA 1
ATOM 11534 C C . MET D 1 144 ? 63.767 50.494 -19.932 1.00 10.65 144 MET D C 1
ATOM 11535 O O . MET D 1 144 ? 63.970 51.196 -18.933 1.00 12.52 144 MET D O 1
ATOM 11540 N N . LYS D 1 145 ? 64.121 49.215 -19.986 1.00 10.05 145 LYS D N 1
ATOM 11541 C CA . LYS D 1 145 ? 64.651 48.526 -18.816 1.00 8.42 145 LYS D CA 1
ATOM 11542 C C . LYS D 1 145 ? 66.106 48.099 -19.008 1.00 11.71 145 LYS D C 1
ATOM 11543 O O . LYS D 1 145 ? 66.599 47.916 -20.128 1.00 13.95 145 LYS D O 1
ATOM 11549 N N . THR D 1 146 ? 66.790 47.908 -17.874 1.00 12.48 146 THR D N 1
ATOM 11550 C CA . THR D 1 146 ? 68.156 47.397 -17.893 1.00 13.18 146 THR D CA 1
ATOM 11551 C C . THR D 1 146 ? 68.245 46.056 -18.613 1.00 14.82 146 THR D C 1
ATOM 11552 O O . THR D 1 146 ? 69.247 45.774 -19.282 1.00 15.09 146 THR D O 1
ATOM 11556 N N . VAL D 1 147 ? 67.216 45.207 -18.476 1.00 12.50 147 VAL D N 1
ATOM 11557 C CA . VAL D 1 147 ? 67.273 43.861 -19.042 1.00 14.97 147 VAL D CA 1
ATOM 11558 C C . VAL D 1 147 ? 66.739 43.778 -20.468 1.00 11.58 147 VAL D C 1
ATOM 11559 O O . VAL D 1 147 ? 66.850 42.714 -21.092 1.00 15.31 147 VAL D O 1
ATOM 11563 N N . GLY D 1 148 ? 66.173 44.854 -21.005 1.00 12.93 148 GLY D N 1
ATOM 11564 C CA . GLY D 1 148 ? 65.766 44.833 -22.409 1.00 11.85 148 GLY D CA 1
ATOM 11565 C C . GLY D 1 148 ? 64.529 44.012 -22.708 1.00 17.04 148 GLY D C 1
ATOM 11566 O O . GLY D 1 148 ? 64.197 43.811 -23.882 1.00 16.16 148 GLY D O 1
ATOM 11567 N N . THR D 1 149 ? 63.832 43.540 -21.678 1.00 12.38 149 THR D N 1
ATOM 11568 C CA . THR D 1 149 ? 62.649 42.713 -21.826 1.00 13.66 149 THR D CA 1
ATOM 11569 C C . THR D 1 149 ? 61.694 43.073 -20.700 1.00 12.70 149 THR D C 1
ATOM 11570 O O . THR D 1 149 ? 62.115 43.599 -19.664 1.00 10.97 149 THR D O 1
ATOM 11574 N N . GLU D 1 150 ? 60.402 42.837 -20.930 1.00 12.56 150 GLU D N 1
ATOM 11575 C CA . GLU D 1 150 ? 59.400 43.051 -19.888 1.00 13.16 150 GLU D CA 1
ATOM 11576 C C . GLU D 1 150 ? 59.422 41.952 -18.832 1.00 12.50 150 GLU D C 1
ATOM 11577 O O . GLU D 1 150 ? 58.841 42.134 -17.746 1.00 11.38 150 GLU D O 1
ATOM 11583 N N . ASN D 1 151 ? 60.086 40.836 -19.116 1.00 10.98 151 ASN D N 1
ATOM 11584 C CA . ASN D 1 151 ? 60.228 39.763 -18.148 1.00 11.96 151 ASN D CA 1
ATOM 11585 C C . ASN D 1 151 ? 61.496 39.983 -17.322 1.00 10.51 151 ASN D C 1
ATOM 11586 O O . ASN D 1 151 ? 62.232 40.958 -17.505 1.00 11.40 151 ASN D O 1
ATOM 11591 N N . ASP D 1 152 ? 61.731 39.072 -16.378 1.00 11.61 152 ASP D N 1
ATOM 11592 C CA . ASP D 1 152 ? 63.032 38.906 -15.725 1.00 10.88 152 ASP D CA 1
ATOM 11593 C C . ASP D 1 152 ? 63.453 40.138 -14.924 1.00 9.03 152 ASP D C 1
ATOM 11594 O O . ASP D 1 152 ? 64.639 40.460 -14.834 1.00 10.97 152 ASP D O 1
ATOM 11599 N N . GLY D 1 153 ? 62.485 40.795 -14.286 1.00 10.53 153 GLY D N 1
ATOM 11600 C CA . GLY D 1 153 ? 62.825 41.834 -13.317 1.00 9.41 153 GLY D CA 1
ATOM 11601 C C . GLY D 1 153 ? 63.613 42.959 -13.962 1.00 10.75 153 GLY D C 1
ATOM 11602 O O . GLY D 1 153 ? 63.277 43.433 -15.048 1.00 9.54 153 GLY D O 1
ATOM 11603 N N . GLY D 1 154 ? 64.693 43.385 -13.310 1.00 11.40 154 GLY D N 1
ATOM 11604 C CA . GLY D 1 154 ? 65.453 44.512 -13.827 1.00 12.18 154 GLY D CA 1
ATOM 11605 C C . GLY D 1 154 ? 64.790 45.839 -13.495 1.00 10.34 154 GLY D C 1
ATOM 11606 O O . GLY D 1 154 ? 63.713 45.909 -12.894 1.00 10.75 154 GLY D O 1
ATOM 11607 N N . GLN D 1 155 ? 65.447 46.918 -13.913 1.00 11.05 155 GLN D N 1
ATOM 11608 C CA . GLN D 1 155 ? 65.132 48.263 -13.444 1.00 12.66 155 GLN D CA 1
ATOM 11609 C C . GLN D 1 155 ? 64.789 49.210 -14.593 1.00 9.95 155 GLN D C 1
ATOM 11610 O O . GLN D 1 155 ? 65.252 49.044 -15.729 1.00 10.98 155 GLN D O 1
ATOM 11616 N N . ILE D 1 156 ? 63.965 50.212 -14.274 1.00 10.47 156 ILE D N 1
ATOM 11617 C CA . ILE D 1 156 ? 63.765 51.352 -15.171 1.00 12.83 156 ILE D CA 1
ATOM 11618 C C . ILE D 1 156 ? 65.102 52.018 -15.468 1.00 12.80 156 ILE D C 1
ATOM 11619 O O . ILE D 1 156 ? 65.821 52.424 -14.550 1.00 10.58 156 ILE D O 1
ATOM 11624 N N . CYS D 1 157 ? 65.432 52.160 -16.758 1.00 9.34 157 CYS D N 1
ATOM 11625 C CA . CYS D 1 157 ? 66.642 52.872 -17.151 1.00 9.92 157 CYS D CA 1
ATOM 11626 C C . CYS D 1 157 ? 66.599 54.309 -16.665 1.00 8.81 157 CYS D C 1
ATOM 11627 O O . CYS D 1 157 ? 65.682 55.063 -17.004 1.00 10.01 157 CYS D O 1
ATOM 11630 N N . GLY D 1 158 ? 67.596 54.700 -15.879 1.00 9.33 158 GLY D N 1
ATOM 11631 C CA . GLY D 1 158 ? 67.718 56.063 -15.401 1.00 10.27 158 GLY D CA 1
ATOM 11632 C C . GLY D 1 158 ? 67.672 56.204 -13.897 1.00 11.14 158 GLY D C 1
ATOM 11633 O O . GLY D 1 158 ? 68.134 57.226 -13.373 1.00 10.99 158 GLY D O 1
ATOM 11634 N N . VAL D 1 159 ? 67.163 55.208 -13.184 1.00 9.28 159 VAL D N 1
ATOM 11635 C CA . VAL D 1 159 ? 67.189 55.273 -11.728 1.00 7.42 159 VAL D CA 1
ATOM 11636 C C . VAL D 1 159 ? 68.602 54.932 -11.286 1.00 10.65 159 VAL D C 1
ATOM 11637 O O . VAL D 1 159 ? 69.422 54.465 -12.087 1.00 11.40 159 VAL D O 1
ATOM 11641 N N . ARG D 1 160 ? 68.918 55.178 -10.016 1.00 10.93 160 ARG D N 1
ATOM 11642 C CA . ARG D 1 160 ? 70.259 54.858 -9.558 1.00 8.98 160 ARG D CA 1
ATOM 11643 C C . ARG D 1 160 ? 70.538 53.361 -9.670 1.00 12.21 160 ARG D C 1
ATOM 11644 O O . ARG D 1 160 ? 69.635 52.518 -9.616 1.00 11.35 160 ARG D O 1
ATOM 11652 N N . GLY D 1 161 ? 71.812 53.040 -9.865 1.00 13.18 161 GLY D N 1
ATOM 11653 C CA . GLY D 1 161 ? 72.215 51.658 -10.018 1.00 10.42 161 GLY D CA 1
ATOM 11654 C C . GLY D 1 161 ? 71.912 51.070 -11.375 1.00 13.16 161 GLY D C 1
ATOM 11655 O O . GLY D 1 161 ? 71.844 49.841 -11.497 1.00 13.37 161 GLY D O 1
ATOM 11656 N N . THR D 1 162 ? 71.716 51.912 -12.392 1.00 12.56 162 THR D N 1
ATOM 11657 C CA . THR D 1 162 ? 71.545 51.469 -13.772 1.00 9.72 162 THR D CA 1
ATOM 11658 C C . THR D 1 162 ? 72.557 52.154 -14.687 1.00 12.46 162 THR D C 1
ATOM 11659 O O . THR D 1 162 ? 73.068 53.245 -14.408 1.00 10.36 162 THR D O 1
ATOM 11663 N N . ASN D 1 163 ? 72.828 51.500 -15.818 1.00 13.28 163 ASN D N 1
ATOM 11664 C CA . ASN D 1 163 ? 73.683 52.087 -16.847 1.00 13.46 163 ASN D CA 1
ATOM 11665 C C . ASN D 1 163 ? 73.130 51.695 -18.218 1.00 13.97 163 ASN D C 1
ATOM 11666 O O . ASN D 1 163 ? 73.673 50.833 -18.914 1.00 14.96 163 ASN D O 1
ATOM 11671 N N . CYS D 1 164 ? 72.041 52.342 -18.607 1.00 14.31 164 CYS D N 1
ATOM 11672 C CA . CYS D 1 164 ? 71.487 52.149 -19.940 1.00 14.13 164 CYS D CA 1
ATOM 11673 C C . CYS D 1 164 ? 72.038 53.203 -20.898 1.00 16.20 164 CYS D C 1
ATOM 11674 O O . CYS D 1 164 ? 72.627 54.199 -20.485 1.00 14.16 164 CYS D O 1
ATOM 11677 N N . THR D 1 165 ? 71.786 53.001 -22.201 1.00 14.68 165 THR D N 1
ATOM 11678 C CA . THR D 1 165 ? 72.223 53.994 -23.175 1.00 16.70 165 THR D CA 1
ATOM 11679 C C . THR D 1 165 ? 71.464 55.311 -23.009 1.00 17.36 165 THR D C 1
ATOM 11680 O O . THR D 1 165 ? 72.017 56.375 -23.309 1.00 22.24 165 THR D O 1
ATOM 11684 N N . TYR D 1 166 ? 70.240 55.277 -22.477 1.00 14.26 166 TYR D N 1
ATOM 11685 C CA . TYR D 1 166 ? 69.438 56.476 -22.276 1.00 11.40 166 TYR D CA 1
ATOM 11686 C C . TYR D 1 166 ? 68.681 56.380 -20.965 1.00 11.30 166 TYR D C 1
ATOM 11687 O O . TYR D 1 166 ? 68.415 55.288 -20.453 1.00 14.10 166 TYR D O 1
ATOM 11696 N N . ASP D 1 167 ? 68.268 57.543 -20.477 1.00 10.77 167 ASP D N 1
ATOM 11697 C CA . ASP D 1 167 ? 67.386 57.653 -19.314 1.00 12.69 167 ASP D CA 1
ATOM 11698 C C . ASP D 1 167 ? 65.942 57.642 -19.804 1.00 13.05 167 ASP D C 1
ATOM 11699 O O . ASP D 1 167 ? 65.487 58.610 -20.418 1.00 11.49 167 ASP D O 1
ATOM 11704 N N . TRP D 1 168 ? 65.206 56.564 -19.506 1.00 9.99 168 TRP D N 1
ATOM 11705 C CA . TRP D 1 168 ? 63.845 56.399 -20.005 1.00 8.70 168 TRP D CA 1
ATOM 11706 C C . TRP D 1 168 ? 62.774 56.756 -18.971 1.00 11.88 168 TRP D C 1
ATOM 11707 O O . TRP D 1 168 ? 61.608 56.398 -19.160 1.00 10.03 168 TRP D O 1
ATOM 11718 N N . ARG D 1 169 ? 63.130 57.450 -17.889 1.00 9.99 169 ARG D N 1
ATOM 11719 C CA . ARG D 1 169 ? 62.143 57.690 -16.836 1.00 8.56 169 ARG D CA 1
ATOM 11720 C C . ARG D 1 169 ? 61.006 58.581 -17.326 1.00 9.61 169 ARG D C 1
ATOM 11721 O O . ARG D 1 169 ? 59.828 58.267 -17.118 1.00 9.60 169 ARG D O 1
ATOM 11729 N N . GLN D 1 170 ? 61.329 59.705 -17.972 1.00 10.81 170 GLN D N 1
ATOM 11730 C CA . GLN D 1 170 ? 60.259 60.554 -18.478 1.00 12.05 170 GLN D CA 1
ATOM 11731 C C . GLN D 1 170 ? 59.419 59.798 -19.495 1.00 10.65 170 GLN D C 1
ATOM 11732 O O . GLN D 1 170 ? 58.187 59.910 -19.501 1.00 10.53 170 GLN D O 1
ATOM 11738 N N . ALA D 1 171 ? 60.073 59.010 -20.358 1.00 11.48 171 ALA D N 1
ATOM 11739 C CA . ALA D 1 171 ? 59.344 58.246 -21.373 1.00 10.72 171 ALA D CA 1
ATOM 11740 C C . ALA D 1 171 ? 58.393 57.246 -20.732 1.00 11.85 171 ALA D C 1
ATOM 11741 O O . ALA D 1 171 ? 57.256 57.068 -21.193 1.00 11.85 171 ALA D O 1
ATOM 11743 N N . TYR D 1 172 ? 58.836 56.595 -19.653 1.00 10.25 172 TYR D N 1
ATOM 11744 C CA . TYR D 1 172 ? 57.965 55.638 -18.981 1.00 9.10 172 TYR D CA 1
ATOM 11745 C C . TYR D 1 172 ? 56.797 56.347 -18.302 1.00 10.94 172 TYR D C 1
ATOM 11746 O O . TYR D 1 172 ? 55.653 55.873 -18.368 1.00 9.45 172 TYR D O 1
ATOM 11755 N N . ALA D 1 173 ? 57.055 57.496 -17.665 1.00 9.78 173 ALA D N 1
ATOM 11756 C CA . ALA D 1 173 ? 55.961 58.255 -17.062 1.00 8.49 173 ALA D CA 1
ATOM 11757 C C . ALA D 1 173 ? 54.952 58.708 -18.110 1.00 10.13 173 ALA D C 1
ATOM 11758 O O . ALA D 1 173 ? 53.739 58.643 -17.877 1.00 10.63 173 ALA D O 1
ATOM 11760 N N . ASP D 1 174 ? 55.432 59.191 -19.261 1.00 11.43 174 ASP D N 1
ATOM 11761 C CA . ASP D 1 174 ? 54.520 59.632 -20.317 1.00 11.66 174 ASP D CA 1
ATOM 11762 C C . ASP D 1 174 ? 53.714 58.463 -20.870 1.00 11.54 174 ASP D C 1
ATOM 11763 O O . ASP D 1 174 ? 52.554 58.634 -21.267 1.00 11.95 174 ASP D O 1
ATOM 11768 N N . TYR D 1 175 ? 54.316 57.275 -20.910 1.00 11.31 175 TYR D N 1
ATOM 11769 C CA . TYR D 1 175 ? 53.629 56.079 -21.385 1.00 11.56 175 TYR D CA 1
ATOM 11770 C C . TYR D 1 175 ? 52.530 55.660 -20.413 1.00 10.47 175 TYR D C 1
ATOM 11771 O O . TYR D 1 175 ? 51.411 55.345 -20.832 1.00 8.76 175 TYR D O 1
ATOM 11780 N N . LEU D 1 176 ? 52.817 55.694 -19.109 1.00 11.08 176 LEU D N 1
ATOM 11781 C CA . LEU D 1 176 ? 51.775 55.402 -18.130 1.00 10.73 176 LEU D CA 1
ATOM 11782 C C . LEU D 1 176 ? 50.610 56.369 -18.269 1.00 10.69 176 LEU D C 1
ATOM 11783 O O . LEU D 1 176 ? 49.444 55.955 -18.269 1.00 10.64 176 LEU D O 1
ATOM 11788 N N . VAL D 1 177 ? 50.909 57.661 -18.417 1.00 9.54 177 VAL D N 1
ATOM 11789 C CA . VAL D 1 177 ? 49.840 58.645 -18.560 1.00 9.50 177 VAL D CA 1
ATOM 11790 C C . VAL D 1 177 ? 49.080 58.413 -19.864 1.00 11.50 177 VAL D C 1
ATOM 11791 O O . VAL D 1 177 ? 47.857 58.610 -19.916 1.00 11.17 177 VAL D O 1
ATOM 11795 N N . GLN D 1 178 ? 49.770 57.971 -20.930 1.00 11.26 178 GLN D N 1
ATOM 11796 C CA . GLN D 1 178 ? 49.067 57.706 -22.189 1.00 10.92 178 GLN D CA 1
ATOM 11797 C C . GLN D 1 178 ? 48.057 56.579 -22.031 1.00 11.36 178 GLN D C 1
ATOM 11798 O O . GLN D 1 178 ? 46.970 56.613 -22.626 1.00 10.18 178 GLN D O 1
ATOM 11804 N N . TYR D 1 179 ? 48.395 55.568 -21.240 1.00 12.64 179 TYR D N 1
ATOM 11805 C CA . TYR D 1 179 ? 47.432 54.506 -20.991 1.00 9.72 179 TYR D CA 1
ATOM 11806 C C . TYR D 1 179 ? 46.185 55.072 -20.330 1.00 11.84 179 TYR D C 1
ATOM 11807 O O . TYR D 1 179 ? 45.058 54.764 -20.739 1.00 11.21 179 TYR D O 1
ATOM 11816 N N . VAL D 1 180 ? 46.374 55.951 -19.341 1.00 11.33 180 VAL D N 1
ATOM 11817 C CA . VAL D 1 180 ? 45.241 56.600 -18.688 1.00 12.62 180 VAL D CA 1
ATOM 11818 C C . VAL D 1 180 ? 44.447 57.439 -19.692 1.00 12.35 180 VAL D C 1
ATOM 11819 O O . VAL D 1 180 ? 43.207 57.467 -19.658 1.00 11.49 180 VAL D O 1
ATOM 11823 N N . LYS D 1 181 ? 45.140 58.120 -20.617 1.00 10.82 181 LYS D N 1
ATOM 11824 C CA . LYS D 1 181 ? 44.444 58.942 -21.604 1.00 11.80 181 LYS D CA 1
ATOM 11825 C C . LYS D 1 181 ? 43.564 58.099 -22.521 1.00 12.17 181 LYS D C 1
ATOM 11826 O O . LYS D 1 181 ? 42.473 58.534 -22.906 1.00 11.95 181 LYS D O 1
ATOM 11832 N N . PHE D 1 182 ? 44.027 56.892 -22.895 1.00 10.85 182 PHE D N 1
ATOM 11833 C CA . PHE D 1 182 ? 43.181 56.030 -23.731 1.00 11.89 182 PHE D CA 1
ATOM 11834 C C . PHE D 1 182 ? 41.890 55.662 -23.007 1.00 12.15 182 PHE D C 1
ATOM 11835 O O . PHE D 1 182 ? 40.810 55.661 -23.613 1.00 12.67 182 PHE D O 1
ATOM 11843 N N . TYR D 1 183 ? 41.978 55.326 -21.720 1.00 11.15 183 TYR D N 1
ATOM 11844 C CA . TYR D 1 183 ? 40.761 55.039 -20.970 1.00 11.88 183 TYR D CA 1
ATOM 11845 C C . TYR D 1 183 ? 39.879 56.278 -20.846 1.00 12.98 183 TYR D C 1
ATOM 11846 O O . TYR D 1 183 ? 38.662 56.192 -21.035 1.00 12.58 183 TYR D O 1
ATOM 11855 N N . GLN D 1 184 ? 40.471 57.447 -20.559 1.00 12.70 184 GLN D N 1
ATOM 11856 C CA . GLN D 1 184 ? 39.659 58.656 -20.409 1.00 15.11 184 GLN D CA 1
ATOM 11857 C C . GLN D 1 184 ? 38.930 58.990 -21.699 1.00 13.21 184 GLN D C 1
ATOM 11858 O O . GLN D 1 184 ? 37.774 59.418 -21.675 1.00 15.29 184 GLN D O 1
ATOM 11864 N N . ALA D 1 185 ? 39.604 58.828 -22.839 1.00 13.25 185 ALA D N 1
ATOM 11865 C CA . ALA D 1 185 ? 38.988 59.139 -24.123 1.00 14.16 185 ALA D CA 1
ATOM 11866 C C . ALA D 1 185 ? 37.870 58.170 -24.479 1.00 14.49 185 ALA D C 1
ATOM 11867 O O . ALA D 1 185 ? 37.083 58.456 -25.385 1.00 15.39 185 ALA D O 1
ATOM 11869 N N . GLU D 1 186 ? 37.785 57.042 -23.775 1.00 14.39 186 GLU D N 1
ATOM 11870 C CA . GLU D 1 186 ? 36.708 56.071 -23.910 1.00 16.96 186 GLU D CA 1
ATOM 11871 C C . GLU D 1 186 ? 35.674 56.187 -22.795 1.00 15.68 186 GLU D C 1
ATOM 11872 O O . GLU D 1 186 ? 34.887 55.255 -22.592 1.00 18.32 186 GLU D O 1
ATOM 11878 N N . GLY D 1 187 ? 35.693 57.284 -22.039 1.00 15.49 187 GLY D N 1
ATOM 11879 C CA . GLY D 1 187 ? 34.677 57.534 -21.029 1.00 17.64 187 GLY D CA 1
ATOM 11880 C C . GLY D 1 187 ? 34.905 56.899 -19.675 1.00 16.30 187 GLY D C 1
ATOM 11881 O O . GLY D 1 187 ? 33.960 56.808 -18.878 1.00 15.69 187 GLY D O 1
ATOM 11882 N N . ILE D 1 188 ? 36.126 56.471 -19.367 1.00 13.14 188 ILE D N 1
ATOM 11883 C CA . ILE D 1 188 ? 36.414 55.799 -18.105 1.00 14.39 188 ILE D CA 1
ATOM 11884 C C . ILE D 1 188 ? 37.535 56.550 -17.407 1.00 16.30 188 ILE D C 1
ATOM 11885 O O . ILE D 1 188 ? 38.665 56.592 -17.908 1.00 15.30 188 ILE D O 1
ATOM 11890 N N . ASP D 1 189 ? 37.230 57.105 -16.235 1.00 14.03 189 ASP D N 1
ATOM 11891 C CA . ASP D 1 189 ? 38.198 57.845 -15.432 1.00 16.48 189 ASP D CA 1
ATOM 11892 C C . ASP D 1 189 ? 38.874 56.881 -14.462 1.00 15.13 189 ASP D C 1
ATOM 11893 O O . ASP D 1 189 ? 38.195 56.204 -13.682 1.00 18.00 189 ASP D O 1
ATOM 11898 N N . ILE D 1 190 ? 40.192 56.820 -14.512 1.00 10.98 190 ILE D N 1
ATOM 11899 C CA . ILE D 1 190 ? 40.971 55.923 -13.657 1.00 11.09 190 ILE D CA 1
ATOM 11900 C C . ILE D 1 190 ? 41.251 56.645 -12.349 1.00 10.61 190 ILE D C 1
ATOM 11901 O O . ILE D 1 190 ? 41.424 57.867 -12.339 1.00 12.56 190 ILE D O 1
ATOM 11906 N N . SER D 1 191 ? 41.257 55.900 -11.235 1.00 10.04 191 SER D N 1
ATOM 11907 C CA . SER D 1 191 ? 41.419 56.513 -9.914 1.00 9.66 191 SER D CA 1
ATOM 11908 C C . SER D 1 191 ? 42.824 56.372 -9.344 1.00 11.10 191 SER D C 1
ATOM 11909 O O . SER D 1 191 ? 43.200 57.161 -8.472 1.00 11.51 191 SER D O 1
ATOM 11912 N N . LEU D 1 192 ? 43.588 55.385 -9.788 1.00 10.80 192 LEU D N 1
ATOM 11913 C CA . LEU D 1 192 ? 44.886 55.090 -9.187 1.00 9.92 192 LEU D CA 1
ATOM 11914 C C . LEU D 1 192 ? 45.803 54.557 -10.270 1.00 9.83 192 LEU D C 1
ATOM 11915 O O . LEU D 1 192 ? 45.384 53.749 -11.106 1.00 7.76 192 LEU D O 1
ATOM 11920 N N . LEU D 1 193 ? 47.056 55.020 -10.249 1.00 8.41 193 LEU D N 1
ATOM 11921 C CA . LEU D 1 193 ? 48.075 54.632 -11.214 1.00 8.42 193 LEU D CA 1
ATOM 11922 C C . LEU D 1 193 ? 49.277 54.056 -10.480 1.00 9.02 193 LEU D C 1
ATOM 11923 O O . LEU D 1 193 ? 49.804 54.690 -9.559 1.00 7.10 193 LEU D O 1
ATOM 11928 N N . GLY D 1 194 ? 49.718 52.877 -10.901 1.00 9.04 194 GLY D N 1
ATOM 11929 C CA . GLY D 1 194 ? 50.873 52.226 -10.296 1.00 10.15 194 GLY D CA 1
ATOM 11930 C C . GLY D 1 194 ? 51.869 51.817 -11.360 1.00 9.04 194 GLY D C 1
ATOM 11931 O O . GLY D 1 194 ? 51.486 51.431 -12.462 1.00 9.16 194 GLY D O 1
ATOM 11932 N N . ALA D 1 195 ? 53.163 51.949 -11.030 1.00 10.24 195 ALA D N 1
ATOM 11933 C CA . ALA D 1 195 ? 54.261 51.753 -11.981 1.00 9.45 195 ALA D CA 1
ATOM 11934 C C . ALA D 1 195 ? 55.036 50.448 -11.783 1.00 10.76 195 ALA D C 1
ATOM 11935 O O . ALA D 1 195 ? 55.847 50.086 -12.646 1.00 10.12 195 ALA D O 1
ATOM 11937 N N . TRP D 1 196 ? 54.818 49.737 -10.677 1.00 11.04 196 TRP D N 1
ATOM 11938 C CA . TRP D 1 196 ? 55.459 48.449 -10.430 1.00 8.27 196 TRP D CA 1
ATOM 11939 C C . TRP D 1 196 ? 54.442 47.451 -9.901 1.00 9.18 196 TRP D C 1
ATOM 11940 O O . TRP D 1 196 ? 53.413 47.824 -9.308 1.00 7.98 196 TRP D O 1
ATOM 11951 N N . ASN D 1 197 ? 54.775 46.165 -10.091 1.00 7.46 197 ASN D N 1
ATOM 11952 C CA . ASN D 1 197 ? 54.143 45.065 -9.378 1.00 7.68 197 ASN D CA 1
ATOM 11953 C C . ASN D 1 197 ? 55.217 44.219 -8.704 1.00 8.07 197 ASN D C 1
ATOM 11954 O O . ASN D 1 197 ? 56.153 43.767 -9.369 1.00 10.59 197 ASN D O 1
ATOM 11959 N N . GLU D 1 198 ? 55.062 43.968 -7.404 1.00 10.06 198 GLU D N 1
ATOM 11960 C CA . GLU D 1 198 ? 55.967 43.121 -6.631 1.00 8.16 198 GLU D CA 1
ATOM 11961 C C . GLU D 1 198 ? 57.432 43.427 -6.986 1.00 9.11 198 GLU D C 1
ATOM 11962 O O . GLU D 1 198 ? 58.177 42.537 -7.408 1.00 9.49 198 GLU D O 1
ATOM 11968 N N . PRO D 1 199 ? 57.867 44.678 -6.809 1.00 9.10 199 PRO D N 1
ATOM 11969 C CA . PRO D 1 199 ? 59.243 45.036 -7.180 1.00 8.19 199 PRO D CA 1
ATOM 11970 C C . PRO D 1 199 ? 60.270 44.377 -6.293 1.00 12.42 199 PRO D C 1
ATOM 11971 O O . PRO D 1 199 ? 61.476 44.430 -6.601 1.00 9.92 199 PRO D O 1
ATOM 11975 N N . ASP D 1 200 ? 59.832 43.743 -5.204 1.00 9.79 200 ASP D N 1
ATOM 11976 C CA . ASP D 1 200 ? 60.731 42.969 -4.360 1.00 7.98 200 ASP D CA 1
ATOM 11977 C C . ASP D 1 200 ? 60.928 41.540 -4.851 1.00 9.67 200 ASP D C 1
ATOM 11978 O O . ASP D 1 200 ? 61.635 40.771 -4.190 1.00 10.70 200 ASP D O 1
ATOM 11983 N N . PHE D 1 201 ? 60.353 41.178 -6.007 1.00 8.89 201 PHE D N 1
ATOM 11984 C CA . PHE D 1 201 ? 60.263 39.783 -6.442 1.00 9.35 201 PHE D CA 1
ATOM 11985 C C . PHE D 1 201 ? 60.528 39.703 -7.939 1.00 11.63 201 PHE D C 1
ATOM 11986 O O . PHE D 1 201 ? 59.984 40.504 -8.708 1.00 12.04 201 PHE D O 1
ATOM 11994 N N . ASN D 1 202 ? 61.375 38.751 -8.342 1.00 11.98 202 ASN D N 1
ATOM 11995 C CA . ASN D 1 202 ? 61.587 38.439 -9.754 1.00 10.58 202 ASN D CA 1
ATOM 11996 C C . ASN D 1 202 ? 61.019 37.058 -10.082 1.00 10.42 202 ASN D C 1
ATOM 11997 O O . ASN D 1 202 ? 61.641 36.031 -9.754 1.00 12.04 202 ASN D O 1
ATOM 12002 N N . PRO D 1 203 ? 59.858 36.981 -10.730 1.00 10.06 203 PRO D N 1
ATOM 12003 C CA . PRO D 1 203 ? 59.324 35.685 -11.182 1.00 12.49 203 PRO D CA 1
ATOM 12004 C C . PRO D 1 203 ? 59.986 35.122 -12.438 1.00 13.62 203 PRO D C 1
ATOM 12005 O O . PRO D 1 203 ? 59.707 33.968 -12.796 1.00 15.74 203 PRO D O 1
ATOM 12009 N N . VAL D 1 204 ? 60.825 35.909 -13.108 1.00 14.28 204 VAL D N 1
ATOM 12010 C CA . VAL D 1 204 ? 61.611 35.526 -14.284 1.00 11.87 204 VAL D CA 1
ATOM 12011 C C . VAL D 1 204 ? 60.728 35.435 -15.530 1.00 13.79 204 VAL D C 1
ATOM 12012 O O . VAL D 1 204 ? 60.987 36.120 -16.521 1.00 16.45 204 VAL D O 1
ATOM 12016 N N . THR D 1 205 ? 59.691 34.599 -15.494 1.00 15.45 205 THR D N 1
ATOM 12017 C CA . THR D 1 205 ? 59.031 34.149 -16.722 1.00 13.94 205 THR D CA 1
ATOM 12018 C C . THR D 1 205 ? 57.849 35.011 -17.156 1.00 13.79 205 THR D C 1
ATOM 12019 O O . THR D 1 205 ? 57.267 34.728 -18.202 1.00 12.65 205 THR D O 1
ATOM 12023 N N . TYR D 1 206 ? 57.471 36.048 -16.405 1.00 13.60 206 TYR D N 1
ATOM 12024 C CA . TYR D 1 206 ? 56.401 36.930 -16.850 1.00 13.28 206 TYR D CA 1
ATOM 12025 C C . TYR D 1 206 ? 56.711 38.363 -16.427 1.00 12.50 206 TYR D C 1
ATOM 12026 O O . TYR D 1 206 ? 57.726 38.634 -15.766 1.00 11.20 206 TYR D O 1
ATOM 12035 N N . GLU D 1 207 ? 55.824 39.279 -16.829 1.00 12.23 207 GLU D N 1
ATOM 12036 C CA . GLU D 1 207 ? 56.013 40.717 -16.630 1.00 10.30 207 GLU D CA 1
ATOM 12037 C C . GLU D 1 207 ? 56.436 41.033 -15.207 1.00 10.57 207 GLU D C 1
ATOM 12038 O O . GLU D 1 207 ? 55.705 40.748 -14.254 1.00 10.27 207 GLU D O 1
ATOM 12044 N N . SER D 1 208 ? 57.597 41.661 -15.070 1.00 8.28 208 SER D N 1
ATOM 12045 C CA . SER D 1 208 ? 58.137 41.924 -13.744 1.00 8.25 208 SER D CA 1
ATOM 12046 C C . SER D 1 208 ? 59.192 43.015 -13.851 1.00 9.45 208 SER D C 1
ATOM 12047 O O . SER D 1 208 ? 59.755 43.258 -14.920 1.00 8.88 208 SER D O 1
ATOM 12050 N N . MET D 1 209 ? 59.441 43.689 -12.733 1.00 9.23 209 MET D N 1
ATOM 12051 C CA . MET D 1 209 ? 60.434 44.755 -12.741 1.00 7.43 209 MET D CA 1
ATOM 12052 C C . MET D 1 209 ? 60.722 45.109 -11.287 1.00 10.32 209 MET D C 1
ATOM 12053 O O . MET D 1 209 ? 59.790 45.296 -10.492 1.00 8.90 209 MET D O 1
ATOM 12058 N N . GLU D 1 210 ? 62.001 45.212 -10.940 1.00 10.36 210 GLU D N 1
ATOM 12059 C CA . GLU D 1 210 ? 62.467 45.314 -9.565 1.00 7.98 210 GLU D CA 1
ATOM 12060 C C . GLU D 1 210 ? 62.792 46.754 -9.203 1.00 10.99 210 GLU D C 1
ATOM 12061 O O . GLU D 1 210 ? 63.058 47.596 -10.069 1.00 10.71 210 GLU D O 1
ATOM 12067 N N . SER D 1 211 ? 62.760 47.034 -7.900 1.00 10.02 211 SER D N 1
ATOM 12068 C CA . SER D 1 211 ? 63.114 48.348 -7.383 1.00 7.99 211 SER D CA 1
ATOM 12069 C C . SER D 1 211 ? 63.298 48.259 -5.876 1.00 9.27 211 SER D C 1
ATOM 12070 O O . SER D 1 211 ? 62.610 47.489 -5.202 1.00 10.49 211 SER D O 1
ATOM 12073 N N . ASP D 1 212 ? 64.237 49.046 -5.354 1.00 9.30 212 ASP D N 1
ATOM 12074 C CA . ASP D 1 212 ? 64.179 49.401 -3.946 1.00 12.06 212 ASP D CA 1
ATOM 12075 C C . ASP D 1 212 ? 63.497 50.769 -3.833 1.00 10.41 212 ASP D C 1
ATOM 12076 O O . ASP D 1 212 ? 63.043 51.342 -4.826 1.00 9.60 212 ASP D O 1
ATOM 12081 N N . GLY D 1 213 ? 63.433 51.323 -2.622 1.00 10.79 213 GLY D N 1
ATOM 12082 C CA . GLY D 1 213 ? 62.735 52.593 -2.475 1.00 11.94 213 GLY D CA 1
ATOM 12083 C C . GLY D 1 213 ? 63.514 53.807 -2.946 1.00 10.10 213 GLY D C 1
ATOM 12084 O O . GLY D 1 213 ? 62.915 54.837 -3.273 1.00 10.20 213 GLY D O 1
ATOM 12085 N N . PHE D 1 214 ? 64.849 53.743 -2.926 1.00 11.91 214 PHE D N 1
ATOM 12086 C CA . PHE D 1 214 ? 65.638 54.845 -3.473 1.00 8.70 214 PHE D CA 1
ATOM 12087 C C . PHE D 1 214 ? 65.449 54.928 -4.979 1.00 10.95 214 PHE D C 1
ATOM 12088 O O . PHE D 1 214 ? 65.183 56.006 -5.531 1.00 9.49 214 PHE D O 1
ATOM 12096 N N . GLN D 1 215 ? 65.561 53.782 -5.653 1.00 11.61 215 GLN D N 1
ATOM 12097 C CA . GLN D 1 215 ? 65.283 53.725 -7.088 1.00 11.15 215 GLN D CA 1
ATOM 12098 C C . GLN D 1 215 ? 63.831 54.069 -7.398 1.00 7.80 215 GLN D C 1
ATOM 12099 O O . GLN D 1 215 ? 63.540 54.686 -8.429 1.00 9.26 215 GLN D O 1
ATOM 12105 N N . ALA D 1 216 ? 62.901 53.656 -6.533 1.00 9.75 216 ALA D N 1
ATOM 12106 C CA . ALA D 1 216 ? 61.502 54.020 -6.740 1.00 9.46 216 ALA D CA 1
ATOM 12107 C C . ALA D 1 216 ? 61.326 55.533 -6.706 1.00 8.65 216 ALA D C 1
ATOM 12108 O O . ALA D 1 216 ? 60.676 56.113 -7.583 1.00 10.21 216 ALA D O 1
ATOM 12110 N N . LYS D 1 217 ? 61.921 56.189 -5.701 1.00 8.69 217 LYS D N 1
ATOM 12111 C CA . LYS D 1 217 ? 61.878 57.643 -5.598 1.00 9.95 217 LYS D CA 1
ATOM 12112 C C . LYS D 1 217 ? 62.453 58.291 -6.849 1.00 9.93 217 LYS D C 1
ATOM 12113 O O . LYS D 1 217 ? 61.927 59.302 -7.333 1.00 9.46 217 LYS D O 1
ATOM 12119 N N . ASP D 1 218 ? 63.539 57.716 -7.382 1.00 9.04 218 ASP D N 1
ATOM 12120 C CA . ASP D 1 218 ? 64.154 58.258 -8.590 1.00 8.99 218 ASP D CA 1
ATOM 12121 C C . ASP D 1 218 ? 63.173 58.302 -9.749 1.00 12.20 218 ASP D C 1
ATOM 12122 O O . ASP D 1 218 ? 63.241 59.214 -10.585 1.00 12.01 218 ASP D O 1
ATOM 12127 N N . PHE D 1 219 ? 62.256 57.338 -9.818 1.00 8.76 219 PHE D N 1
ATOM 12128 C CA . PHE D 1 219 ? 61.213 57.416 -10.835 1.00 9.09 219 PHE D CA 1
ATOM 12129 C C . PHE D 1 219 ? 60.031 58.281 -10.393 1.00 7.99 219 PHE D C 1
ATOM 12130 O O . PHE D 1 219 ? 59.533 59.093 -11.177 1.00 10.03 219 PHE D O 1
ATOM 12138 N N . LEU D 1 220 ? 59.571 58.131 -9.145 1.00 9.44 220 LEU D N 1
ATOM 12139 C CA . LEU D 1 220 ? 58.365 58.834 -8.711 1.00 7.22 220 LEU D CA 1
ATOM 12140 C C . LEU D 1 220 ? 58.542 60.352 -8.755 1.00 8.35 220 LEU D C 1
ATOM 12141 O O . LEU D 1 220 ? 57.576 61.075 -8.996 1.00 9.82 220 LEU D O 1
ATOM 12146 N N . GLU D 1 221 ? 59.761 60.855 -8.556 1.00 7.44 221 GLU D N 1
ATOM 12147 C CA . GLU D 1 221 ? 59.986 62.293 -8.653 1.00 9.83 221 GLU D CA 1
ATOM 12148 C C . GLU D 1 221 ? 59.689 62.804 -10.054 1.00 9.93 221 GLU D C 1
ATOM 12149 O O . GLU D 1 221 ? 59.446 64.001 -10.229 1.00 11.52 221 GLU D O 1
ATOM 12155 N N A ILE D 1 222 ? 59.736 61.917 -11.045 0.26 9.99 222 ILE D N 1
ATOM 12156 N N B ILE D 1 222 ? 59.691 61.927 -11.049 0.74 9.88 222 ILE D N 1
ATOM 12157 C CA A ILE D 1 222 ? 59.357 62.224 -12.419 0.26 10.35 222 ILE D CA 1
ATOM 12158 C CA B ILE D 1 222 ? 59.329 62.290 -12.411 0.74 10.36 222 ILE D CA 1
ATOM 12159 C C A ILE D 1 222 ? 57.883 61.931 -12.652 0.26 9.77 222 ILE D C 1
ATOM 12160 C C B ILE D 1 222 ? 57.879 61.922 -12.702 0.74 9.77 222 ILE D C 1
ATOM 12161 O O A ILE D 1 222 ? 57.134 62.794 -13.114 0.26 10.19 222 ILE D O 1
ATOM 12162 O O B ILE D 1 222 ? 57.123 62.740 -13.224 0.74 10.23 222 ILE D O 1
ATOM 12171 N N . LEU D 1 223 ? 57.463 60.705 -12.317 1.00 10.91 223 LEU D N 1
ATOM 12172 C CA . LEU D 1 223 ? 56.084 60.268 -12.572 1.00 7.84 223 LEU D CA 1
ATOM 12173 C C . LEU D 1 223 ? 55.059 61.193 -11.919 1.00 11.30 223 LEU D C 1
ATOM 12174 O O . LEU D 1 223 ? 54.097 61.622 -12.557 1.00 10.20 223 LEU D O 1
ATOM 12179 N N . TYR D 1 224 ? 55.237 61.493 -10.636 1.00 10.47 224 TYR D N 1
ATOM 12180 C CA . TYR D 1 224 ? 54.186 62.194 -9.900 1.00 8.56 224 TYR D CA 1
ATOM 12181 C C . TYR D 1 224 ? 53.856 63.562 -10.495 1.00 10.54 224 TYR D C 1
ATOM 12182 O O . TYR D 1 224 ? 52.673 63.808 -10.787 1.00 10.34 224 TYR D O 1
ATOM 12191 N N . PRO D 1 225 ? 54.807 64.475 -10.725 1.00 10.32 225 PRO D N 1
ATOM 12192 C CA . PRO D 1 225 ? 54.419 65.739 -11.371 1.00 11.83 225 PRO D CA 1
ATOM 12193 C C . PRO D 1 225 ? 53.909 65.547 -12.795 1.00 11.19 225 PRO D C 1
ATOM 12194 O O . PRO D 1 225 ? 53.001 66.276 -13.214 1.00 11.19 225 PRO D O 1
ATOM 12198 N N . THR D 1 226 ? 54.450 64.584 -13.544 1.00 11.10 226 THR D N 1
ATOM 12199 C CA . THR D 1 226 ? 53.924 64.324 -14.888 1.00 10.89 226 THR D CA 1
ATOM 12200 C C . THR D 1 226 ? 52.451 63.919 -14.833 1.00 10.85 226 THR D C 1
ATOM 12201 O O . THR D 1 226 ? 51.645 64.372 -15.658 1.00 12.76 226 THR D O 1
ATOM 12205 N N . VAL D 1 227 ? 52.076 63.096 -13.839 1.00 10.50 227 VAL D N 1
ATOM 12206 C CA . VAL D 1 227 ? 50.687 62.657 -13.699 1.00 9.57 227 VAL D CA 1
ATOM 12207 C C . VAL D 1 227 ? 49.785 63.829 -13.335 1.00 10.07 227 VAL D C 1
ATOM 12208 O O . VAL D 1 227 ? 48.710 64.013 -13.922 1.00 11.23 227 VAL D O 1
ATOM 12212 N N . LYS D 1 228 ? 50.192 64.628 -12.340 1.00 12.58 228 LYS D N 1
ATOM 12213 C CA . LYS D 1 228 ? 49.324 65.713 -11.884 1.00 13.06 228 LYS D CA 1
ATOM 12214 C C . LYS D 1 228 ? 49.131 66.779 -12.961 1.00 12.91 228 LYS D C 1
ATOM 12215 O O . LYS D 1 228 ? 48.086 67.433 -12.997 1.00 14.02 228 LYS D O 1
ATOM 12221 N N . LYS D 1 229 ? 50.125 66.979 -13.836 1.00 13.22 229 LYS D N 1
ATOM 12222 C CA . LYS D 1 229 ? 49.933 67.877 -14.972 1.00 13.68 229 LYS D CA 1
ATOM 12223 C C . LYS D 1 229 ? 48.792 67.413 -15.860 1.00 13.90 229 LYS D C 1
ATOM 12224 O O . LYS D 1 229 ? 47.979 68.222 -16.311 1.00 14.69 229 LYS D O 1
ATOM 12230 N N . ALA D 1 230 ? 48.741 66.117 -16.152 1.00 13.15 230 ALA D N 1
ATOM 12231 C CA . ALA D 1 230 ? 47.752 65.592 -17.081 1.00 14.50 230 ALA D CA 1
ATOM 12232 C C . ALA D 1 230 ? 46.433 65.257 -16.394 1.00 14.76 230 ALA D C 1
ATOM 12233 O O . ALA D 1 230 ? 45.368 65.336 -17.016 1.00 15.67 230 ALA D O 1
ATOM 12235 N N . PHE D 1 231 ? 46.482 64.921 -15.112 1.00 14.05 231 PHE D N 1
ATOM 12236 C CA . PHE D 1 231 ? 45.316 64.408 -14.394 1.00 11.71 231 PHE D CA 1
ATOM 12237 C C . PHE D 1 231 ? 45.454 64.820 -12.941 1.00 14.16 231 PHE D C 1
ATOM 12238 O O . PHE D 1 231 ? 45.958 64.059 -12.109 1.00 12.85 231 PHE D O 1
ATOM 12246 N N . PRO D 1 232 ? 45.043 66.047 -12.604 1.00 17.15 232 PRO D N 1
ATOM 12247 C CA . PRO D 1 232 ? 45.344 66.592 -11.263 1.00 16.83 232 PRO D CA 1
ATOM 12248 C C . PRO D 1 232 ? 44.762 65.775 -10.126 1.00 17.62 232 PRO D C 1
ATOM 12249 O O . PRO D 1 232 ? 45.265 65.878 -9.000 1.00 21.92 232 PRO D O 1
ATOM 12253 N N . ASN D 1 233 ? 43.737 64.961 -10.383 1.00 16.69 233 ASN D N 1
ATOM 12254 C CA . ASN D 1 233 ? 43.054 64.194 -9.346 1.00 21.08 233 ASN D CA 1
ATOM 12255 C C . ASN D 1 233 ? 43.367 62.701 -9.390 1.00 20.07 233 ASN D C 1
ATOM 12256 O O . ASN D 1 233 ? 42.749 61.932 -8.643 1.00 19.85 233 ASN D O 1
ATOM 12261 N N . LEU D 1 234 ? 44.316 62.271 -10.219 1.00 13.39 234 LEU D N 1
ATOM 12262 C CA . LEU D 1 234 ? 44.682 60.864 -10.306 1.00 13.26 234 LEU D CA 1
ATOM 12263 C C . LEU D 1 234 ? 45.725 60.557 -9.235 1.00 11.98 234 LEU D C 1
ATOM 12264 O O . LEU D 1 234 ? 46.818 61.146 -9.224 1.00 14.02 234 LEU D O 1
ATOM 12269 N N . ASP D 1 235 ? 45.393 59.630 -8.343 1.00 12.64 235 ASP D N 1
ATOM 12270 C CA . ASP D 1 235 ? 46.318 59.230 -7.298 1.00 11.27 235 ASP D CA 1
ATOM 12271 C C . ASP D 1 235 ? 47.373 58.284 -7.852 1.00 12.01 235 ASP D C 1
ATOM 12272 O O . ASP D 1 235 ? 47.125 57.526 -8.797 1.00 11.19 235 ASP D O 1
ATOM 12277 N N . VAL D 1 236 ? 48.549 58.304 -7.215 1.00 9.00 236 VAL D N 1
ATOM 12278 C CA . VAL D 1 236 ? 49.698 57.490 -7.595 1.00 10.60 236 VAL D CA 1
ATOM 12279 C C . VAL D 1 236 ? 50.007 56.535 -6.447 1.00 9.26 236 VAL D C 1
ATOM 12280 O O . VAL D 1 236 ? 50.052 56.953 -5.283 1.00 9.10 236 VAL D O 1
ATOM 12284 N N . SER D 1 237 ? 50.187 55.259 -6.766 1.00 8.54 237 SER D N 1
ATOM 12285 C CA . SER D 1 237 ? 50.430 54.241 -5.744 1.00 10.15 237 SER D CA 1
ATOM 12286 C C . SER D 1 237 ? 51.921 53.945 -5.588 1.00 9.84 237 SER D C 1
ATOM 12287 O O . SER D 1 237 ? 52.738 54.246 -6.462 1.00 9.95 237 SER D O 1
ATOM 12290 N N . CYS D 1 238 ? 52.267 53.322 -4.458 1.00 10.37 238 CYS D N 1
ATOM 12291 C CA . CYS D 1 238 ? 53.587 52.717 -4.263 1.00 8.64 238 CYS D CA 1
ATOM 12292 C C . CYS D 1 238 ? 53.448 51.628 -3.214 1.00 9.81 238 CYS D C 1
ATOM 12293 O O . CYS D 1 238 ? 52.883 51.891 -2.150 1.00 10.17 238 CYS D O 1
ATOM 12296 N N . CYS D 1 239 ? 53.941 50.420 -3.502 1.00 8.26 239 CYS D N 1
ATOM 12297 C CA . CYS D 1 239 ? 54.549 49.939 -4.742 1.00 9.15 239 CYS D CA 1
ATOM 12298 C C . CYS D 1 239 ? 54.183 48.461 -5.007 1.00 9.72 239 CYS D C 1
ATOM 12299 O O . CYS D 1 239 ? 54.888 47.777 -5.744 1.00 8.81 239 CYS D O 1
ATOM 12302 N N . ASP D 1 240 ? 53.080 47.972 -4.418 1.00 8.78 240 ASP D N 1
ATOM 12303 C CA . ASP D 1 240 ? 52.554 46.617 -4.690 1.00 8.48 240 ASP D CA 1
ATOM 12304 C C . ASP D 1 240 ? 53.573 45.529 -4.352 1.00 7.81 240 ASP D C 1
ATOM 12305 O O . ASP D 1 240 ? 53.739 44.557 -5.082 1.00 8.85 240 ASP D O 1
ATOM 12310 N N . ALA D 1 241 ? 54.255 45.690 -3.214 1.00 8.67 241 ALA D N 1
ATOM 12311 C CA . ALA D 1 241 ? 55.204 44.679 -2.761 1.00 8.47 241 ALA D CA 1
ATOM 12312 C C . ALA D 1 241 ? 54.487 43.358 -2.488 1.00 10.73 241 ALA D C 1
ATOM 12313 O O . ALA D 1 241 ? 53.277 43.324 -2.265 1.00 10.82 241 ALA D O 1
ATOM 12315 N N . THR D 1 242 ? 55.254 42.251 -2.490 1.00 8.06 242 THR D N 1
ATOM 12316 C CA . THR D 1 242 ? 54.658 40.933 -2.261 1.00 9.59 242 THR D CA 1
ATOM 12317 C C . THR D 1 242 ? 54.100 40.777 -0.854 1.00 13.07 242 THR D C 1
ATOM 12318 O O . THR D 1 242 ? 53.339 39.828 -0.608 1.00 10.24 242 THR D O 1
ATOM 12322 N N . GLY D 1 243 ? 54.518 41.641 0.074 1.00 9.62 243 GLY D N 1
ATOM 12323 C CA . GLY D 1 243 ? 54.108 41.518 1.464 1.00 11.01 243 GLY D CA 1
ATOM 12324 C C . GLY D 1 243 ? 54.193 42.840 2.200 1.00 9.01 243 GLY D C 1
ATOM 12325 O O . GLY D 1 243 ? 54.785 43.807 1.725 1.00 8.88 243 GLY D O 1
ATOM 12326 N N . ALA D 1 244 ? 53.586 42.867 3.395 1.00 10.75 244 ALA D N 1
ATOM 12327 C CA . ALA D 1 244 ? 53.538 44.109 4.166 1.00 11.99 244 ALA D CA 1
ATOM 12328 C C . ALA D 1 244 ? 54.932 44.586 4.563 1.00 10.67 244 ALA D C 1
ATOM 12329 O O . ALA D 1 244 ? 55.254 45.771 4.420 1.00 12.55 244 ALA D O 1
ATOM 12331 N N . ARG D 1 245 ? 55.776 43.675 5.040 1.00 11.59 245 ARG D N 1
ATOM 12332 C CA . ARG D 1 245 ? 57.133 44.051 5.434 1.00 12.34 245 ARG D CA 1
ATOM 12333 C C . ARG D 1 245 ? 57.921 44.598 4.251 1.00 11.98 245 ARG D C 1
ATOM 12334 O O . ARG D 1 245 ? 58.623 45.609 4.368 1.00 11.38 245 ARG D O 1
ATOM 12342 N N . GLN D 1 246 ? 57.844 43.916 3.109 1.00 10.25 246 GLN D N 1
ATOM 12343 C CA . GLN D 1 246 ? 58.553 44.393 1.925 1.00 10.26 246 GLN D CA 1
ATOM 12344 C C . GLN D 1 246 ? 58.047 45.766 1.500 1.00 11.88 246 GLN D C 1
ATOM 12345 O O . GLN D 1 246 ? 58.838 46.625 1.077 1.00 10.61 246 GLN D O 1
ATOM 12351 N N . GLU D 1 247 ? 56.733 45.995 1.633 1.00 9.26 247 GLU D N 1
ATOM 12352 C CA . GLU D 1 247 ? 56.165 47.315 1.383 1.00 11.82 247 GLU D CA 1
ATOM 12353 C C . GLU D 1 247 ? 56.670 48.345 2.390 1.00 10.53 247 GLU D C 1
ATOM 12354 O O . GLU D 1 247 ? 56.945 49.491 2.018 1.00 10.62 247 GLU D O 1
ATOM 12360 N N . ARG D 1 248 ? 56.736 47.986 3.680 1.00 10.95 248 ARG D N 1
ATOM 12361 C CA . ARG D 1 248 ? 57.279 48.933 4.651 1.00 12.23 248 ARG D CA 1
ATOM 12362 C C . ARG D 1 248 ? 58.714 49.307 4.295 1.00 10.81 248 ARG D C 1
ATOM 12363 O O . ARG D 1 248 ? 59.127 50.465 4.454 1.00 10.88 248 ARG D O 1
ATOM 12371 N N . ASN D 1 249 ? 59.494 48.336 3.820 1.00 11.66 249 ASN D N 1
ATOM 12372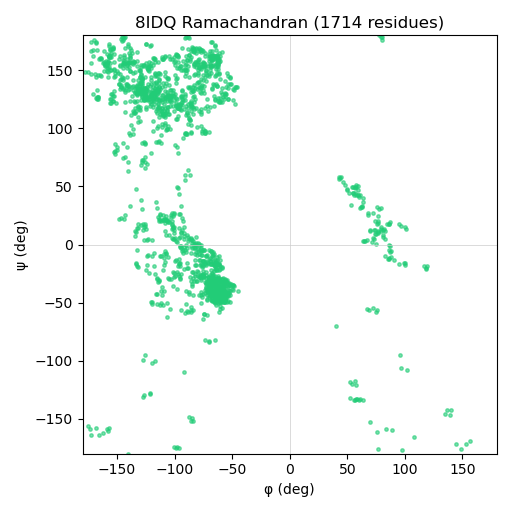 C CA . ASN D 1 249 ? 60.877 48.640 3.484 1.00 13.07 249 ASN D CA 1
ATOM 12373 C C . ASN D 1 249 ? 60.936 49.670 2.365 1.00 9.26 249 ASN D C 1
ATOM 12374 O O . ASN D 1 249 ? 61.703 50.638 2.437 1.00 10.71 249 ASN D O 1
ATOM 12379 N N . ILE D 1 250 ? 60.149 49.457 1.305 1.00 10.56 250 ILE D N 1
ATOM 12380 C CA . ILE D 1 250 ? 60.158 50.378 0.172 1.00 10.02 250 ILE D CA 1
ATOM 12381 C C . ILE D 1 250 ? 59.666 51.754 0.592 1.00 11.42 250 ILE D C 1
ATOM 12382 O O . ILE D 1 250 ? 60.237 52.772 0.193 1.00 10.41 250 ILE D O 1
ATOM 12387 N N . LEU D 1 251 ? 58.602 51.807 1.405 1.00 10.92 251 LEU D N 1
ATOM 12388 C CA . LEU D 1 251 ? 58.083 53.089 1.867 1.00 12.95 251 LEU D CA 1
ATOM 12389 C C . LEU D 1 251 ? 59.126 53.834 2.675 1.00 11.35 251 LEU D C 1
ATOM 12390 O O . LEU D 1 251 ? 59.309 55.044 2.506 1.00 13.04 251 LEU D O 1
ATOM 12395 N N . TYR D 1 252 ? 59.806 53.128 3.577 1.00 10.64 252 TYR D N 1
ATOM 12396 C CA . TYR D 1 252 ? 60.896 53.739 4.325 1.00 11.27 252 TYR D CA 1
ATOM 12397 C C . TYR D 1 252 ? 61.922 54.359 3.389 1.00 12.01 252 TYR D C 1
ATOM 12398 O O . TYR D 1 252 ? 62.335 55.509 3.575 1.00 13.05 252 TYR D O 1
ATOM 12407 N N . GLU D 1 253 ? 62.362 53.591 2.384 1.00 10.20 253 GLU D N 1
ATOM 12408 C CA . GLU D 1 253 ? 63.435 54.058 1.514 1.00 10.38 253 GLU D CA 1
ATOM 12409 C C . GLU D 1 253 ? 62.968 55.189 0.611 1.00 10.56 253 GLU D C 1
ATOM 12410 O O . GLU D 1 253 ? 63.734 56.120 0.341 1.00 10.80 253 GLU D O 1
ATOM 12416 N N . VAL D 1 254 ? 61.714 55.142 0.143 1.00 11.41 254 VAL D N 1
ATOM 12417 C CA . VAL D 1 254 ? 61.191 56.266 -0.633 1.00 10.31 254 VAL D CA 1
ATOM 12418 C C . VAL D 1 254 ? 61.278 57.556 0.181 1.00 12.08 254 VAL D C 1
ATOM 12419 O O . VAL D 1 254 ? 61.713 58.599 -0.315 1.00 9.62 254 VAL D O 1
ATOM 12423 N N . GLN D 1 255 ? 60.855 57.503 1.444 1.00 11.96 255 GLN D N 1
ATOM 12424 C CA . GLN D 1 255 ? 60.879 58.700 2.279 1.00 11.32 255 GLN D CA 1
ATOM 12425 C C . GLN D 1 255 ? 62.312 59.125 2.590 1.00 10.91 255 GLN D C 1
ATOM 12426 O O . GLN D 1 255 ? 62.635 60.321 2.565 1.00 11.52 255 GLN D O 1
ATOM 12432 N N . GLN D 1 256 ? 63.182 58.154 2.869 1.00 12.16 256 GLN D N 1
ATOM 12433 C CA . GLN D 1 256 ? 64.588 58.458 3.122 1.00 14.08 256 GLN D CA 1
ATOM 12434 C C . GLN D 1 256 ? 65.237 59.137 1.924 1.00 14.26 256 GLN D C 1
ATOM 12435 O O . GLN D 1 256 ? 66.078 60.031 2.087 1.00 12.52 256 GLN D O 1
ATOM 12441 N N . ALA D 1 257 ? 64.823 58.766 0.718 1.00 11.77 257 ALA D N 1
ATOM 12442 C CA . ALA D 1 257 ? 65.363 59.339 -0.501 1.00 14.49 257 ALA D CA 1
ATOM 12443 C C . ALA D 1 257 ? 64.753 60.697 -0.829 1.00 11.26 257 ALA D C 1
ATOM 12444 O O . ALA D 1 257 ? 65.184 61.335 -1.794 1.00 13.92 257 ALA D O 1
ATOM 12446 N N . GLY D 1 258 ? 63.756 61.143 -0.066 1.00 13.28 258 GLY D N 1
ATOM 12447 C CA . GLY D 1 258 ? 63.135 62.428 -0.301 1.00 10.26 258 GLY D CA 1
ATOM 12448 C C . GLY D 1 258 ? 61.814 62.404 -1.049 1.00 9.60 258 GLY D C 1
ATOM 12449 O O . GLY D 1 258 ? 61.374 63.463 -1.511 1.00 12.31 258 GLY D O 1
ATOM 12450 N N . GLY D 1 259 ? 61.166 61.244 -1.160 1.00 11.65 259 GLY D N 1
ATOM 12451 C CA . GLY D 1 259 ? 60.009 61.079 -2.023 1.00 10.59 259 GLY D CA 1
ATOM 12452 C C . GLY D 1 259 ? 58.680 60.928 -1.313 1.00 10.90 259 GLY D C 1
ATOM 12453 O O . GLY D 1 259 ? 57.712 60.448 -1.910 1.00 10.79 259 GLY D O 1
ATOM 12454 N N . GLU D 1 260 ? 58.621 61.327 -0.037 1.00 11.49 260 GLU D N 1
ATOM 12455 C CA . GLU D 1 260 ? 57.378 61.247 0.734 1.00 14.29 260 GLU D CA 1
ATOM 12456 C C . GLU D 1 260 ? 56.186 61.836 -0.017 1.00 16.33 260 GLU D C 1
ATOM 12457 O O . GLU D 1 260 ? 55.061 61.331 0.093 1.00 14.11 260 GLU D O 1
ATOM 12463 N N . HIS D 1 261 ? 56.400 62.902 -0.787 1.00 14.00 261 HIS D N 1
ATOM 12464 C CA . HIS D 1 261 ? 55.288 63.576 -1.434 1.00 12.05 261 HIS D CA 1
ATOM 12465 C C . HIS D 1 261 ? 55.177 63.221 -2.907 1.00 11.31 261 HIS D C 1
ATOM 12466 O O . HIS D 1 261 ? 54.515 63.936 -3.660 1.00 12.78 261 HIS D O 1
ATOM 12473 N N . PHE D 1 262 ? 55.765 62.099 -3.323 1.00 12.03 262 PHE D N 1
ATOM 12474 C CA . PHE D 1 262 ? 55.683 61.673 -4.717 1.00 12.20 262 PHE D CA 1
ATOM 12475 C C . PHE D 1 262 ? 54.846 60.417 -4.896 1.00 10.89 262 PHE D C 1
ATOM 12476 O O . PHE D 1 262 ? 54.991 59.721 -5.912 1.00 10.89 262 PHE D O 1
ATOM 12484 N N . PHE D 1 263 ? 53.989 60.097 -3.929 1.00 10.37 263 PHE D N 1
ATOM 12485 C CA . PHE D 1 263 ? 52.971 59.074 -4.108 1.00 9.72 263 PHE D CA 1
ATOM 12486 C C . PHE D 1 263 ? 51.842 59.378 -3.138 1.00 10.96 263 PHE D C 1
ATOM 12487 O O . PHE D 1 263 ? 52.026 60.111 -2.166 1.00 9.45 263 PHE D O 1
ATOM 12495 N N . ASP D 1 264 ? 50.672 58.799 -3.405 1.00 9.29 264 ASP D N 1
ATOM 12496 C CA . ASP D 1 264 ? 49.472 59.104 -2.626 1.00 10.77 264 ASP D CA 1
ATOM 12497 C C . ASP D 1 264 ? 48.904 57.938 -1.832 1.00 9.55 264 ASP D C 1
ATOM 12498 O O . ASP D 1 264 ? 48.234 58.179 -0.813 1.00 12.26 264 ASP D O 1
ATOM 12503 N N . VAL D 1 265 ? 49.074 56.700 -2.298 1.00 10.50 265 VAL D N 1
ATOM 12504 C CA . VAL D 1 265 ? 48.428 55.530 -1.709 1.00 10.12 265 VAL D CA 1
ATOM 12505 C C . VAL D 1 265 ? 49.474 54.434 -1.572 1.00 9.36 265 VAL D C 1
ATOM 12506 O O . VAL D 1 265 ? 50.220 54.166 -2.520 1.00 11.90 265 VAL D O 1
ATOM 12510 N N . ALA D 1 266 ? 49.559 53.816 -0.390 1.00 9.50 266 ALA D N 1
ATOM 12511 C CA . ALA D 1 266 ? 50.451 52.671 -0.207 1.00 10.74 266 ALA D CA 1
ATOM 12512 C C . ALA D 1 266 ? 49.726 51.400 -0.634 1.00 11.55 266 ALA D C 1
ATOM 12513 O O . ALA D 1 266 ? 48.682 51.070 -0.081 1.00 10.95 266 ALA D O 1
ATOM 12515 N N . THR D 1 267 ? 50.279 50.673 -1.594 1.00 9.91 267 THR D N 1
ATOM 12516 C CA . THR D 1 267 ? 49.685 49.420 -2.037 1.00 10.35 267 THR D CA 1
ATOM 12517 C C . THR D 1 267 ? 50.570 48.227 -1.698 1.00 10.44 267 THR D C 1
ATOM 12518 O O . THR D 1 267 ? 51.795 48.307 -1.801 1.00 11.48 267 THR D O 1
ATOM 12522 N N . TRP D 1 268 ? 49.943 47.117 -1.305 1.00 9.62 268 TRP D N 1
ATOM 12523 C CA . TRP D 1 268 ? 50.699 45.953 -0.869 1.00 8.90 268 TRP D CA 1
ATOM 12524 C C . TRP D 1 268 ? 49.909 44.675 -1.117 1.00 11.06 268 TRP D C 1
ATOM 12525 O O . TRP D 1 268 ? 48.682 44.687 -1.216 1.00 9.47 268 TRP D O 1
ATOM 12536 N N . HIS D 1 269 ? 50.632 43.565 -1.219 1.00 9.94 269 HIS D N 1
ATOM 12537 C CA . HIS D 1 269 ? 50.016 42.253 -1.383 1.00 9.46 269 HIS D CA 1
ATOM 12538 C C . HIS D 1 269 ? 50.219 41.438 -0.107 1.00 9.08 269 HIS D C 1
ATOM 12539 O O . HIS D 1 269 ? 51.079 41.747 0.713 1.00 10.76 269 HIS D O 1
ATOM 12546 N N . ASN D 1 270 ? 49.379 40.416 0.077 1.00 11.88 270 ASN D N 1
ATOM 12547 C CA . ASN D 1 270 ? 49.356 39.621 1.303 1.00 12.66 270 ASN D CA 1
ATOM 12548 C C . ASN D 1 270 ? 50.049 38.266 1.154 1.00 12.65 270 ASN D C 1
ATOM 12549 O O . ASN D 1 270 ? 49.856 37.375 1.993 1.00 11.94 270 ASN D O 1
ATOM 12554 N N . TYR D 1 271 ? 50.867 38.091 0.121 1.00 9.36 271 TYR D N 1
ATOM 12555 C CA . TYR D 1 271 ? 51.474 36.783 -0.097 1.00 10.47 271 TYR D CA 1
ATOM 12556 C C . TYR D 1 271 ? 52.642 36.487 0.841 1.00 13.34 271 TYR D C 1
ATOM 12557 O O . TYR D 1 271 ? 52.777 35.357 1.313 1.00 14.55 271 TYR D O 1
ATOM 12566 N N . GLN D 1 272 ? 53.540 37.449 1.064 1.00 8.48 272 GLN D N 1
ATOM 12567 C CA . GLN D 1 272 ? 54.839 37.133 1.654 1.00 10.76 272 GLN D CA 1
ATOM 12568 C C . GLN D 1 272 ? 55.094 37.855 2.968 1.00 11.76 272 GLN D C 1
ATOM 12569 O O . GLN D 1 272 ? 56.223 37.829 3.464 1.00 13.57 272 GLN D O 1
ATOM 12575 N N A SER D 1 273 ? 54.062 38.477 3.540 0.51 12.87 273 SER D N 1
ATOM 12576 N N B SER D 1 273 ? 54.083 38.513 3.532 0.49 12.87 273 SER D N 1
ATOM 12577 C CA A SER D 1 273 ? 54.089 39.079 4.867 0.51 13.54 273 SER D CA 1
ATOM 12578 C CA B SER D 1 273 ? 54.065 38.923 4.933 0.49 13.47 273 SER D CA 1
ATOM 12579 C C A SER D 1 273 ? 52.719 39.678 5.155 0.51 14.35 273 SER D C 1
ATOM 12580 C C B SER D 1 273 ? 52.763 39.654 5.201 0.49 14.35 273 SER D C 1
ATOM 12581 O O A SER D 1 273 ? 52.189 40.437 4.338 0.51 14.26 273 SER D O 1
ATOM 12582 O O B SER D 1 273 ? 52.339 40.498 4.406 0.49 14.26 273 SER D O 1
ATOM 12587 N N . SER D 1 274 ? 52.124 39.327 6.295 1.00 14.83 274 SER D N 1
ATOM 12588 C CA . SER D 1 274 ? 50.851 39.918 6.638 1.00 18.96 274 SER D CA 1
ATOM 12589 C C . SER D 1 274 ? 51.026 40.853 7.815 1.00 20.17 274 SER D C 1
ATOM 12590 O O . SER D 1 274 ? 51.815 40.561 8.720 1.00 22.43 274 SER D O 1
ATOM 12593 N N . PRO D 1 275 ? 50.324 41.973 7.840 1.00 20.18 275 PRO D N 1
ATOM 12594 C CA . PRO D 1 275 ? 50.519 42.928 8.924 1.00 23.38 275 PRO D CA 1
ATOM 12595 C C . PRO D 1 275 ? 49.566 42.670 10.078 1.00 22.03 275 PRO D C 1
ATOM 12596 O O . PRO D 1 275 ? 48.503 42.067 9.931 1.00 19.32 275 PRO D O 1
ATOM 12600 N N . GLU D 1 276 ? 50.002 43.092 11.259 1.00 18.64 276 GLU D N 1
ATOM 12601 C CA . GLU D 1 276 ? 49.103 43.306 12.387 1.00 21.64 276 GLU D CA 1
ATOM 12602 C C . GLU D 1 276 ? 49.232 44.723 12.928 1.00 19.41 276 GLU D C 1
ATOM 12603 O O . GLU D 1 276 ? 48.718 45.010 14.014 1.00 21.08 276 GLU D O 1
ATOM 12609 N N . ARG D 1 277 ? 49.882 45.611 12.184 1.00 21.54 277 ARG D N 1
ATOM 12610 C CA . ARG D 1 277 ? 50.243 46.955 12.604 1.00 24.74 277 ARG D CA 1
ATOM 12611 C C . ARG D 1 277 ? 50.126 47.878 11.400 1.00 19.47 277 ARG D C 1
ATOM 12612 O O . ARG D 1 277 ? 50.202 47.422 10.255 1.00 20.25 277 ARG D O 1
ATOM 12620 N N . PRO D 1 278 ? 49.975 49.184 11.623 1.00 21.35 278 PRO D N 1
ATOM 12621 C CA . PRO D 1 278 ? 49.821 50.108 10.491 1.00 18.64 278 PRO D CA 1
ATOM 12622 C C . PRO D 1 278 ? 51.100 50.210 9.676 1.00 22.99 278 PRO D C 1
ATOM 12623 O O . PRO D 1 278 ? 52.155 49.671 10.019 1.00 22.73 278 PRO D O 1
ATOM 12627 N N . PHE D 1 279 ? 50.988 50.935 8.570 1.00 18.56 279 PHE D N 1
ATOM 12628 C CA . PHE D 1 279 ? 52.110 51.170 7.677 1.00 16.63 279 PHE D CA 1
ATOM 12629 C C . PHE D 1 279 ? 52.816 52.473 8.042 1.00 22.45 279 PHE D C 1
ATOM 12630 O O . PHE D 1 279 ? 52.235 53.372 8.653 1.00 21.60 279 PHE D O 1
ATOM 12638 N N . ASN D 1 280 ? 54.083 52.566 7.635 1.00 19.82 280 ASN D N 1
ATOM 12639 C CA . ASN D 1 280 ? 54.961 53.668 8.026 1.00 22.28 280 ASN D CA 1
ATOM 12640 C C . ASN D 1 280 ? 54.797 54.845 7.064 1.00 28.67 280 ASN D C 1
ATOM 12641 O O . ASN D 1 280 ? 55.736 55.264 6.383 1.00 27.42 280 ASN D O 1
ATOM 12646 N N . VAL D 1 281 ? 53.565 55.356 7.007 1.00 20.99 281 VAL D N 1
ATOM 12647 C CA . VAL D 1 281 ? 53.195 56.484 6.160 1.00 24.65 281 VAL D CA 1
ATOM 12648 C C . VAL D 1 281 ? 52.264 57.375 6.959 1.00 26.66 281 VAL D C 1
ATOM 12649 O O . VAL D 1 281 ? 51.554 56.914 7.858 1.00 30.11 281 VAL D O 1
ATOM 12653 N N . VAL D 1 282 ? 52.271 58.660 6.624 1.00 25.86 282 VAL D N 1
ATOM 12654 C CA . VAL D 1 282 ? 51.483 59.663 7.327 1.00 26.62 282 VAL D CA 1
ATOM 12655 C C . VAL D 1 282 ? 50.565 60.341 6.318 1.00 27.08 282 VAL D C 1
ATOM 12656 O O . VAL D 1 282 ? 51.024 60.837 5.283 1.00 28.65 282 VAL D O 1
ATOM 12660 N N . GLY D 1 283 ? 49.266 60.334 6.608 1.00 24.27 283 GLY D N 1
ATOM 12661 C CA . GLY D 1 283 ? 48.317 60.960 5.712 1.00 25.55 283 GLY D CA 1
ATOM 12662 C C . GLY D 1 283 ? 48.136 60.272 4.378 1.00 23.83 283 GLY D C 1
ATOM 12663 O O . GLY D 1 283 ? 47.759 60.928 3.402 1.00 28.21 283 GLY D O 1
ATOM 12664 N N . LYS D 1 284 ? 48.394 58.966 4.296 1.00 21.96 284 LYS D N 1
ATOM 12665 C CA . LYS D 1 284 ? 48.171 58.228 3.062 1.00 18.20 284 LYS D CA 1
ATOM 12666 C C . LYS D 1 284 ? 47.392 56.958 3.382 1.00 16.89 284 LYS D C 1
ATOM 12667 O O . LYS D 1 284 ? 47.746 56.241 4.334 1.00 16.77 284 LYS D O 1
ATOM 12673 N N . PRO D 1 285 ? 46.331 56.656 2.645 1.00 14.10 285 PRO D N 1
ATOM 12674 C CA . PRO D 1 285 ? 45.636 55.384 2.833 1.00 15.06 285 PRO D CA 1
ATOM 12675 C C . PRO D 1 285 ? 46.433 54.234 2.232 1.00 11.03 285 PRO D C 1
ATOM 12676 O O . PRO D 1 285 ? 47.394 54.427 1.488 1.00 12.44 285 PRO D O 1
ATOM 12680 N N . ASN D 1 286 ? 46.033 53.013 2.592 1.00 12.43 286 ASN D N 1
ATOM 12681 C CA . ASN D 1 286 ? 46.634 51.827 1.996 1.00 10.50 286 ASN D CA 1
ATOM 12682 C C . ASN D 1 286 ? 45.552 50.876 1.508 1.00 11.28 286 ASN D C 1
ATOM 12683 O O . ASN D 1 286 ? 44.430 50.859 2.027 1.00 11.33 286 ASN D O 1
ATOM 12688 N N . ILE D 1 287 ? 45.898 50.124 0.458 1.00 8.68 287 ILE D N 1
ATOM 12689 C CA . ILE D 1 287 ? 45.022 49.142 -0.176 1.00 8.87 287 ILE D CA 1
ATOM 12690 C C . ILE D 1 287 ? 45.793 47.841 -0.308 1.00 10.13 287 ILE D C 1
ATOM 12691 O O . ILE D 1 287 ? 46.914 47.839 -0.827 1.00 10.27 287 ILE D O 1
ATOM 12696 N N . MET D 1 288 ? 45.189 46.732 0.123 1.00 8.71 288 MET D N 1
ATOM 12697 C CA . MET D 1 288 ? 45.792 45.423 -0.101 1.00 9.09 288 MET D CA 1
ATOM 12698 C C . MET D 1 288 ? 45.307 45.039 -1.494 1.00 10.53 288 MET D C 1
ATOM 12699 O O . MET D 1 288 ? 44.139 44.690 -1.684 1.00 8.07 288 MET D O 1
ATOM 12704 N N . THR D 1 289 ? 46.181 45.170 -2.490 1.00 7.54 289 THR D N 1
ATOM 12705 C CA . THR D 1 289 ? 45.717 45.174 -3.870 1.00 7.74 289 THR D CA 1
ATOM 12706 C C . THR D 1 289 ? 45.778 43.807 -4.542 1.00 8.80 289 THR D C 1
ATOM 12707 O O . THR D 1 289 ? 45.378 43.700 -5.698 1.00 10.07 289 THR D O 1
ATOM 12711 N N . GLU D 1 290 ? 46.253 42.762 -3.854 1.00 9.74 290 GLU D N 1
ATOM 12712 C CA . GLU D 1 290 ? 46.264 41.434 -4.472 1.00 11.21 290 GLU D CA 1
ATOM 12713 C C . GLU D 1 290 ? 46.515 40.313 -3.467 1.00 10.69 290 GLU D C 1
ATOM 12714 O O . GLU D 1 290 ? 47.521 40.334 -2.761 1.00 8.46 290 GLU D O 1
ATOM 12720 N N . TRP D 1 291 ? 45.622 39.327 -3.407 1.00 8.57 291 TRP D N 1
ATOM 12721 C CA . TRP D 1 291 ? 45.906 38.089 -2.688 1.00 10.55 291 TRP D CA 1
ATOM 12722 C C . TRP D 1 291 ? 44.959 37.011 -3.196 1.00 9.60 291 TRP D C 1
ATOM 12723 O O . TRP D 1 291 ? 43.872 37.308 -3.698 1.00 9.78 291 TRP D O 1
ATOM 12734 N N . ALA D 1 292 ? 45.379 35.757 -3.057 1.00 9.72 292 ALA D N 1
ATOM 12735 C CA . ALA D 1 292 ? 44.531 34.615 -3.387 1.00 8.61 292 ALA D CA 1
ATOM 12736 C C . ALA D 1 292 ? 45.188 33.364 -2.835 1.00 12.98 292 ALA D C 1
ATOM 12737 O O . ALA D 1 292 ? 46.353 33.374 -2.441 1.00 13.63 292 ALA D O 1
ATOM 12739 N N . ASP D 1 293 ? 44.420 32.283 -2.813 1.00 11.39 293 ASP D N 1
ATOM 12740 C CA . ASP D 1 293 ? 44.984 30.947 -2.653 1.00 11.20 293 ASP D CA 1
ATOM 12741 C C . ASP D 1 293 ? 45.613 30.578 -3.986 1.00 10.30 293 ASP D C 1
ATOM 12742 O O . ASP D 1 293 ? 44.922 30.146 -4.907 1.00 11.57 293 ASP D O 1
ATOM 12747 N N . GLY D 1 294 ? 46.930 30.740 -4.086 1.00 12.88 294 GLY D N 1
ATOM 12748 C CA . GLY D 1 294 ? 47.614 30.547 -5.356 1.00 14.54 294 GLY D CA 1
ATOM 12749 C C . GLY D 1 294 ? 47.883 29.108 -5.754 1.00 14.77 294 GLY D C 1
ATOM 12750 O O . GLY D 1 294 ? 48.210 28.865 -6.917 1.00 16.54 294 GLY D O 1
ATOM 12751 N N . SER D 1 295 ? 47.737 28.149 -4.843 1.00 14.52 295 SER D N 1
ATOM 12752 C CA . SER D 1 295 ? 48.151 26.774 -5.092 1.00 15.28 295 SER D CA 1
ATOM 12753 C C . SER D 1 295 ? 47.044 25.734 -4.962 1.00 15.82 295 SER D C 1
ATOM 12754 O O . SER D 1 295 ? 47.142 24.679 -5.596 1.00 16.09 295 SER D O 1
ATOM 12757 N N . GLY D 1 296 ? 45.984 26.005 -4.197 1.00 12.07 296 GLY D N 1
ATOM 12758 C CA . GLY D 1 296 ? 44.987 24.996 -3.928 1.00 13.23 296 GLY D CA 1
ATOM 12759 C C . GLY D 1 296 ? 43.943 24.903 -5.023 1.00 13.18 296 GLY D C 1
ATOM 12760 O O . GLY D 1 296 ? 43.812 25.778 -5.896 1.00 12.55 296 GLY D O 1
ATOM 12761 N N . PRO D 1 297 ? 43.174 23.817 -4.984 1.00 12.45 297 PRO D N 1
ATOM 12762 C CA . PRO D 1 297 ? 42.092 23.636 -5.959 1.00 13.47 297 PRO D CA 1
ATOM 12763 C C . PRO D 1 297 ? 41.001 24.684 -5.787 1.00 14.55 297 PRO D C 1
ATOM 12764 O O . PRO D 1 297 ? 40.883 25.344 -4.747 1.00 12.26 297 PRO D O 1
ATOM 12768 N N . TRP D 1 298 ? 40.194 24.827 -6.842 1.00 13.26 298 TRP D N 1
ATOM 12769 C CA . TRP D 1 298 ? 39.006 25.657 -6.768 1.00 12.29 298 TRP D CA 1
ATOM 12770 C C . TRP D 1 298 ? 38.215 25.318 -5.508 1.00 12.73 298 TRP D C 1
ATOM 12771 O O . TRP D 1 298 ? 38.004 24.144 -5.182 1.00 13.65 298 TRP D O 1
ATOM 12782 N N . ASN D 1 299 ? 37.810 26.359 -4.779 1.00 10.86 299 ASN D N 1
ATOM 12783 C CA . ASN D 1 299 ? 37.136 26.160 -3.509 1.00 11.44 299 ASN D CA 1
ATOM 12784 C C . ASN D 1 299 ? 36.026 27.180 -3.301 1.00 11.08 299 ASN D C 1
ATOM 12785 O O . ASN D 1 299 ? 36.222 28.372 -3.545 1.00 10.72 299 ASN D O 1
ATOM 12790 N N . THR D 1 300 ? 34.886 26.718 -2.784 1.00 11.97 300 THR D N 1
ATOM 12791 C CA . THR D 1 300 ? 33.748 27.592 -2.553 1.00 11.66 300 THR D CA 1
ATOM 12792 C C . THR D 1 300 ? 33.247 27.603 -1.122 1.00 11.98 300 THR D C 1
ATOM 12793 O O . THR D 1 300 ? 32.417 28.455 -0.799 1.00 12.63 300 THR D O 1
ATOM 12797 N N . THR D 1 301 ? 33.729 26.707 -0.258 1.00 11.26 301 THR D N 1
ATOM 12798 C CA . THR D 1 301 ? 33.110 26.522 1.042 1.00 9.99 301 THR D CA 1
ATOM 12799 C C . THR D 1 301 ? 33.350 27.719 1.954 1.00 10.04 301 THR D C 1
ATOM 12800 O O . THR D 1 301 ? 34.289 28.501 1.785 1.00 12.10 301 THR D O 1
ATOM 12804 N N . TRP D 1 302 ? 32.465 27.848 2.940 1.00 12.12 302 TRP D N 1
ATOM 12805 C CA . TRP D 1 302 ? 32.511 28.944 3.899 1.00 10.01 302 TRP D CA 1
ATOM 12806 C C . TRP D 1 302 ? 33.271 28.546 5.159 1.00 9.52 302 TRP D C 1
ATOM 12807 O O . TRP D 1 302 ? 34.229 29.220 5.547 1.00 10.54 302 TRP D O 1
ATOM 12818 N N . ASP D 1 303 ? 32.837 27.463 5.820 1.00 10.34 303 ASP D N 1
ATOM 12819 C CA . ASP D 1 303 ? 33.577 26.961 6.980 1.00 14.21 303 ASP D CA 1
ATOM 12820 C C . ASP D 1 303 ? 33.353 25.454 7.105 1.00 10.09 303 ASP D C 1
ATOM 12821 O O . ASP D 1 303 ? 32.532 24.973 7.895 1.00 12.43 303 ASP D O 1
ATOM 12826 N N . VAL D 1 304 ? 34.088 24.706 6.306 1.00 10.87 304 VAL D N 1
ATOM 12827 C CA . VAL D 1 304 ? 34.103 23.263 6.387 1.00 14.26 304 VAL D CA 1
ATOM 12828 C C . VAL D 1 304 ? 35.457 22.757 6.859 1.00 14.53 304 VAL D C 1
ATOM 12829 O O . VAL D 1 304 ? 35.543 22.023 7.843 1.00 16.66 304 VAL D O 1
ATOM 12833 N N . SER D 1 305 ? 36.530 23.195 6.212 1.00 9.95 305 SER D N 1
ATOM 12834 C CA . SER D 1 305 ? 37.864 22.701 6.536 1.00 12.76 305 SER D CA 1
ATOM 12835 C C . SER D 1 305 ? 38.639 23.578 7.514 1.00 11.19 305 SER D C 1
ATOM 12836 O O . SER D 1 305 ? 39.512 23.066 8.229 1.00 13.00 305 SER D O 1
ATOM 12839 N N . GLY D 1 306 ? 38.372 24.881 7.531 1.00 9.96 306 GLY D N 1
ATOM 12840 C CA . GLY D 1 306 ? 39.215 25.837 8.224 1.00 8.84 306 GLY D CA 1
ATOM 12841 C C . GLY D 1 306 ? 40.443 26.240 7.444 1.00 10.86 306 GLY D C 1
ATOM 12842 O O . GLY D 1 306 ? 41.331 26.885 8.007 1.00 11.17 306 GLY D O 1
ATOM 12843 N N . GLN D 1 307 ? 40.513 25.903 6.158 1.00 10.03 307 GLN D N 1
ATOM 12844 C CA . GLN D 1 307 ? 41.683 26.246 5.361 1.00 9.69 307 GLN D CA 1
ATOM 12845 C C . GLN D 1 307 ? 41.577 27.683 4.857 1.00 11.25 307 GLN D C 1
ATOM 12846 O O . GLN D 1 307 ? 40.479 28.222 4.701 1.00 8.99 307 GLN D O 1
ATOM 12852 N N . LEU D 1 308 ? 42.738 28.293 4.565 1.00 9.22 308 LEU D N 1
ATOM 12853 C CA . LEU D 1 308 ? 42.768 29.724 4.257 1.00 11.16 308 LEU D CA 1
ATOM 12854 C C . LEU D 1 308 ? 41.953 30.102 3.020 1.00 11.91 308 LEU D C 1
ATOM 12855 O O . LEU D 1 308 ? 41.620 31.284 2.856 1.00 11.41 308 LEU D O 1
ATOM 12860 N N . ALA D 1 309 ? 41.589 29.142 2.160 1.00 11.71 309 ALA D N 1
ATOM 12861 C CA . ALA D 1 309 ? 40.803 29.496 0.981 1.00 9.50 309 ALA D CA 1
ATOM 12862 C C . ALA D 1 309 ? 39.358 29.849 1.325 1.00 10.39 309 ALA D C 1
ATOM 12863 O O . ALA D 1 309 ? 38.671 30.463 0.506 1.00 10.00 309 ALA D O 1
ATOM 12865 N N . GLU D 1 310 ? 38.883 29.476 2.507 1.00 9.83 310 GLU D N 1
ATOM 12866 C CA . GLU D 1 310 ? 37.445 29.492 2.751 1.00 8.04 310 GLU D CA 1
ATOM 12867 C C . GLU D 1 310 ? 36.914 30.893 3.066 1.00 10.55 310 GLU D C 1
ATOM 12868 O O . GLU D 1 310 ? 37.640 31.795 3.506 1.00 10.67 310 GLU D O 1
ATOM 12874 N N . GLY D 1 311 ? 35.601 31.051 2.859 1.00 10.47 311 GLY D N 1
ATOM 12875 C CA . GLY D 1 311 ? 34.981 32.360 2.997 1.00 10.59 311 GLY D CA 1
ATOM 12876 C C . GLY D 1 311 ? 35.099 32.928 4.403 1.00 8.72 311 GLY D C 1
ATOM 12877 O O . GLY D 1 311 ? 35.373 34.114 4.582 1.00 10.31 311 GLY D O 1
ATOM 12878 N N . LEU D 1 312 ? 34.916 32.084 5.419 1.00 9.15 312 LEU D N 1
ATOM 12879 C CA . LEU D 1 312 ? 35.042 32.576 6.787 1.00 9.74 312 LEU D CA 1
ATOM 12880 C C . LEU D 1 312 ? 36.442 33.110 7.047 1.00 9.99 312 LEU D C 1
ATOM 12881 O O . LEU D 1 312 ? 36.614 34.157 7.682 1.00 9.48 312 LEU D O 1
ATOM 12886 N N . GLN D 1 313 ? 37.457 32.393 6.575 1.00 10.74 313 GLN D N 1
ATOM 12887 C CA . GLN D 1 313 ? 38.821 32.856 6.777 1.00 9.90 313 GLN D CA 1
ATOM 12888 C C . GLN D 1 313 ? 39.026 34.207 6.109 1.00 10.70 313 GLN D C 1
ATOM 12889 O O . GLN D 1 313 ? 39.646 35.112 6.684 1.00 9.29 313 GLN D O 1
ATOM 12895 N N . TRP D 1 314 ? 38.461 34.386 4.914 1.00 9.62 314 TRP D N 1
ATOM 12896 C CA . TRP D 1 314 ? 38.631 35.661 4.234 1.00 9.33 314 TRP D CA 1
ATOM 12897 C C . TRP D 1 314 ? 37.919 36.798 4.962 1.00 10.35 314 TRP D C 1
ATOM 12898 O O . TRP D 1 314 ? 38.419 37.927 4.984 1.00 10.14 314 TRP D O 1
ATOM 12909 N N . ALA D 1 315 ? 36.796 36.520 5.607 1.00 10.04 315 ALA D N 1
ATOM 12910 C CA . ALA D 1 315 ? 36.162 37.552 6.418 1.00 10.54 315 ALA D CA 1
ATOM 12911 C C . ALA D 1 315 ? 37.076 37.984 7.555 1.00 8.72 315 ALA D C 1
ATOM 12912 O O . ALA D 1 315 ? 37.150 39.172 7.891 1.00 11.14 315 ALA D O 1
ATOM 12914 N N . LEU D 1 316 ? 37.772 37.026 8.160 1.00 8.06 316 LEU D N 1
ATOM 12915 C CA . LEU D 1 316 ? 38.672 37.316 9.270 1.00 11.43 316 LEU D CA 1
ATOM 12916 C C . LEU D 1 316 ? 39.944 38.006 8.780 1.00 11.48 316 LEU D C 1
ATOM 12917 O O . LEU D 1 316 ? 40.471 38.906 9.449 1.00 11.69 316 LEU D O 1
ATOM 12922 N N . TYR D 1 317 ? 40.469 37.583 7.628 1.00 9.58 317 TYR D N 1
ATOM 12923 C CA . TYR D 1 317 ? 41.656 38.252 7.105 1.00 8.91 317 TYR D CA 1
ATOM 12924 C C . TYR D 1 317 ? 41.357 39.715 6.809 1.00 10.19 317 TYR D C 1
ATOM 12925 O O . TYR D 1 317 ? 42.195 40.593 7.050 1.00 10.24 317 TYR D O 1
ATOM 12934 N N . MET D 1 318 ? 40.166 39.993 6.290 1.00 10.01 318 MET D N 1
ATOM 12935 C CA . MET D 1 318 ? 39.811 41.373 5.994 1.00 8.77 318 MET D CA 1
ATOM 12936 C C . MET D 1 318 ? 39.592 42.155 7.283 1.00 12.07 318 MET D C 1
ATOM 12937 O O . MET D 1 318 ? 40.006 43.315 7.397 1.00 10.18 318 MET D O 1
ATOM 12942 N N . HIS D 1 319 ? 38.955 41.531 8.274 1.00 13.46 319 HIS D N 1
ATOM 12943 C CA . HIS D 1 319 ? 38.829 42.198 9.567 1.00 11.61 319 HIS D CA 1
ATOM 12944 C C . HIS D 1 319 ? 40.188 42.638 10.082 1.00 11.12 319 HIS D C 1
ATOM 12945 O O . HIS D 1 319 ? 40.336 43.749 10.604 1.00 11.90 319 HIS D O 1
ATOM 12952 N N . ASN D 1 320 ? 41.197 41.787 9.927 1.00 12.03 320 ASN D N 1
ATOM 12953 C CA . ASN D 1 320 ? 42.516 42.125 10.449 1.00 13.12 320 ASN D CA 1
ATOM 12954 C C . ASN D 1 320 ? 43.087 43.329 9.716 1.00 10.73 320 ASN D C 1
ATOM 12955 O O . ASN D 1 320 ? 43.585 44.272 10.344 1.00 8.93 320 ASN D O 1
ATOM 12960 N N . ALA D 1 321 ? 42.983 43.333 8.383 1.00 11.29 321 ALA D N 1
ATOM 12961 C CA . ALA D 1 321 ? 43.499 44.464 7.614 1.00 13.19 321 ALA D CA 1
ATOM 12962 C C . ALA D 1 321 ? 42.789 45.757 7.993 1.00 11.00 321 ALA D C 1
ATOM 12963 O O . ALA D 1 321 ? 43.431 46.791 8.227 1.00 10.91 321 ALA D O 1
ATOM 12965 N N . PHE D 1 322 ? 41.453 45.727 8.054 1.00 10.13 322 PHE D N 1
ATOM 12966 C CA . PHE D 1 322 ? 40.730 46.983 8.240 1.00 9.29 322 PHE D CA 1
ATOM 12967 C C . PHE D 1 322 ? 40.898 47.540 9.651 1.00 10.15 322 PHE D C 1
ATOM 12968 O O . PHE D 1 322 ? 40.941 48.763 9.822 1.00 13.05 322 PHE D O 1
ATOM 12976 N N . THR D 1 323 ? 41.024 46.678 10.661 1.00 11.75 323 THR D N 1
ATOM 12977 C CA . THR D 1 323 ? 41.096 47.156 12.042 1.00 11.64 323 THR D CA 1
ATOM 12978 C C . THR D 1 323 ? 42.520 47.299 12.576 1.00 12.93 323 THR D C 1
ATOM 12979 O O . THR D 1 323 ? 42.742 48.096 13.493 1.00 14.16 323 THR D O 1
ATOM 12983 N N . ASN D 1 324 ? 43.485 46.529 12.065 1.00 11.93 324 ASN D N 1
ATOM 12984 C CA . ASN D 1 324 ? 44.843 46.542 12.596 1.00 12.73 324 ASN D CA 1
ATOM 12985 C C . ASN D 1 324 ? 45.862 47.213 11.689 1.00 14.56 324 ASN D C 1
ATOM 12986 O O . ASN D 1 324 ? 46.936 47.589 12.173 1.00 14.80 324 ASN D O 1
ATOM 12991 N N A SER D 1 325 ? 45.539 47.409 10.411 0.54 12.46 325 SER D N 1
ATOM 12992 N N B SER D 1 325 ? 45.596 47.318 10.388 0.46 12.47 325 SER D N 1
ATOM 12993 C CA A SER D 1 325 ? 46.381 48.174 9.502 0.54 12.96 325 SER D CA 1
ATOM 12994 C CA B SER D 1 325 ? 46.497 48.037 9.496 0.46 12.99 325 SER D CA 1
ATOM 12995 C C A SER D 1 325 ? 45.631 49.349 8.884 0.54 12.78 325 SER D C 1
ATOM 12996 C C B SER D 1 325 ? 45.768 49.126 8.727 0.46 12.79 325 SER D C 1
ATOM 12997 O O A SER D 1 325 ? 46.174 50.018 7.998 0.54 13.66 325 SER D O 1
ATOM 12998 O O B SER D 1 325 ? 46.224 49.521 7.652 0.46 13.35 325 SER D O 1
ATOM 13003 N N A ASP D 1 326 ? 44.400 49.618 9.330 0.54 12.14 326 ASP D N 1
ATOM 13004 N N B ASP D 1 326 ? 44.634 49.602 9.244 0.46 12.18 326 ASP D N 1
ATOM 13005 C CA A ASP D 1 326 ? 43.594 50.741 8.843 0.54 14.20 326 ASP D CA 1
ATOM 13006 C CA B ASP D 1 326 ? 44.004 50.823 8.753 0.46 14.28 326 ASP D CA 1
ATOM 13007 C C A ASP D 1 326 ? 43.442 50.711 7.317 0.54 12.61 326 ASP D C 1
ATOM 13008 C C B ASP D 1 326 ? 43.650 50.727 7.264 0.46 12.68 326 ASP D C 1
ATOM 13009 O O A ASP D 1 326 ? 43.323 51.754 6.668 0.54 13.88 326 ASP D O 1
ATOM 13010 O O B ASP D 1 326 ? 43.543 51.751 6.576 0.46 13.94 326 ASP D O 1
ATOM 13019 N N . THR D 1 327 ? 43.459 49.510 6.744 1.00 10.29 327 THR D N 1
ATOM 13020 C CA . THR D 1 327 ? 43.404 49.323 5.294 1.00 12.57 327 THR D CA 1
ATOM 13021 C C . THR D 1 327 ? 42.046 49.708 4.708 1.00 11.91 327 THR D C 1
ATOM 13022 O O . THR D 1 327 ? 40.990 49.381 5.263 1.00 12.72 327 THR D O 1
ATOM 13026 N N . SER D 1 328 ? 42.093 50.410 3.570 1.00 10.95 328 SER D N 1
ATOM 13027 C CA . SER D 1 328 ? 40.922 50.998 2.940 1.00 9.69 328 SER D CA 1
ATOM 13028 C C . SER D 1 328 ? 40.331 50.125 1.840 1.00 11.49 328 SER D C 1
ATOM 13029 O O . SER D 1 328 ? 39.173 50.336 1.447 1.00 11.64 328 SER D O 1
ATOM 13032 N N . GLY D 1 329 ? 41.082 49.151 1.331 1.00 9.15 329 GLY D N 1
ATOM 13033 C CA . GLY D 1 329 ? 40.556 48.349 0.243 1.00 10.11 329 GLY D CA 1
ATOM 13034 C C . GLY D 1 329 ? 41.230 47.000 0.202 1.00 10.79 329 GLY D C 1
ATOM 13035 O O . GLY D 1 329 ? 42.300 46.803 0.783 1.00 9.75 329 GLY D O 1
ATOM 13036 N N . TYR D 1 330 ? 40.599 46.063 -0.503 1.00 8.35 330 TYR D N 1
ATOM 13037 C CA . TYR D 1 330 ? 41.043 44.677 -0.436 1.00 10.76 330 TYR D CA 1
ATOM 13038 C C . TYR D 1 330 ? 40.663 43.984 -1.737 1.00 12.12 330 TYR D C 1
ATOM 13039 O O . TYR D 1 330 ? 39.487 43.968 -2.110 1.00 10.25 330 TYR D O 1
ATOM 13048 N N . ASN D 1 331 ? 41.657 43.409 -2.419 1.00 10.25 331 ASN D N 1
ATOM 13049 C CA . ASN D 1 331 ? 41.471 42.768 -3.716 1.00 11.40 331 ASN D CA 1
ATOM 13050 C C . ASN D 1 331 ? 41.815 41.290 -3.669 1.00 9.05 331 ASN D C 1
ATOM 13051 O O . ASN D 1 331 ? 42.916 40.908 -3.252 1.00 11.40 331 ASN D O 1
ATOM 13056 N N . HIS D 1 332 ? 40.912 40.473 -4.212 1.00 7.55 332 HIS D N 1
ATOM 13057 C CA . HIS D 1 332 ? 41.296 39.169 -4.692 1.00 7.21 332 HIS D CA 1
ATOM 13058 C C . HIS D 1 332 ? 42.266 39.347 -5.858 1.00 8.01 332 HIS D C 1
ATOM 13059 O O . HIS D 1 332 ? 42.418 40.438 -6.413 1.00 12.30 332 HIS D O 1
ATOM 13066 N N . TRP D 1 333 ? 42.914 38.251 -6.243 1.00 10.63 333 TRP D N 1
ATOM 13067 C CA . TRP D 1 333 ? 43.810 38.351 -7.388 1.00 7.96 333 TRP D CA 1
ATOM 13068 C C . TRP D 1 333 ? 42.949 38.455 -8.636 1.00 9.22 333 TRP D C 1
ATOM 13069 O O . TRP D 1 333 ? 42.682 39.571 -9.083 1.00 9.50 333 TRP D O 1
ATOM 13080 N N . TRP D 1 334 ? 42.446 37.352 -9.175 1.00 9.22 334 TRP D N 1
ATOM 13081 C CA . TRP D 1 334 ? 41.589 37.472 -10.352 1.00 9.20 334 TRP D CA 1
ATOM 13082 C C . TRP D 1 334 ? 40.099 37.503 -10.002 1.00 9.76 334 TRP D C 1
ATOM 13083 O O . TRP D 1 334 ? 39.663 36.987 -8.967 1.00 9.43 334 TRP D O 1
ATOM 13094 N N . CYS D 1 335 ? 39.327 38.135 -10.894 1.00 9.69 335 CYS D N 1
ATOM 13095 C CA . CYS D 1 335 ? 37.869 38.209 -10.777 1.00 9.23 335 CYS D CA 1
ATOM 13096 C C . CYS D 1 335 ? 37.213 36.885 -11.157 1.00 10.52 335 CYS D C 1
ATOM 13097 O O . CYS D 1 335 ? 36.562 36.241 -10.325 1.00 9.92 335 CYS D O 1
ATOM 13100 N N . ALA D 1 336 ? 37.358 36.468 -12.417 1.00 10.96 336 ALA D N 1
ATOM 13101 C CA . ALA D 1 336 ? 36.636 35.292 -12.880 1.00 11.00 336 ALA D CA 1
ATOM 13102 C C . ALA D 1 336 ? 37.401 34.590 -13.994 1.00 12.31 336 ALA D C 1
ATOM 13103 O O . ALA D 1 336 ? 38.088 35.229 -14.797 1.00 13.93 336 ALA D O 1
ATOM 13105 N N . GLY D 1 337 ? 37.258 33.272 -14.045 1.00 11.44 337 GLY D N 1
ATOM 13106 C CA . GLY D 1 337 ? 37.873 32.497 -15.108 1.00 12.15 337 GLY D CA 1
ATOM 13107 C C . GLY D 1 337 ? 38.470 31.189 -14.637 1.00 12.57 337 GLY D C 1
ATOM 13108 O O . GLY D 1 337 ? 37.939 30.553 -13.722 1.00 12.71 337 GLY D O 1
ATOM 13109 N N . GLY D 1 338 ? 39.557 30.765 -15.268 1.00 12.83 338 GLY D N 1
ATOM 13110 C CA . GLY D 1 338 ? 40.277 29.573 -14.855 1.00 14.29 338 GLY D CA 1
ATOM 13111 C C . GLY D 1 338 ? 41.249 29.876 -13.732 1.00 15.72 338 GLY D C 1
ATOM 13112 O O . GLY D 1 338 ? 41.046 30.797 -12.931 1.00 14.78 338 GLY D O 1
ATOM 13113 N N . GLY D 1 339 ? 42.325 29.097 -13.669 1.00 13.24 339 GLY D N 1
ATOM 13114 C CA . GLY D 1 339 ? 43.359 29.364 -12.683 1.00 15.50 339 GLY D CA 1
ATOM 13115 C C . GLY D 1 339 ? 43.019 28.868 -11.299 1.00 14.73 339 GLY D C 1
ATOM 13116 O O . GLY D 1 339 ? 43.430 29.490 -10.298 1.00 13.48 339 GLY D O 1
ATOM 13117 N N . ALA D 1 340 ? 42.260 27.775 -11.215 1.00 14.81 340 ALA D N 1
ATOM 13118 C CA . ALA D 1 340 ? 41.967 27.097 -9.955 1.00 11.99 340 ALA D CA 1
ATOM 13119 C C . ALA D 1 340 ? 41.375 28.072 -8.948 1.00 11.06 340 ALA D C 1
ATOM 13120 O O . ALA D 1 340 ? 40.320 28.667 -9.201 1.00 11.73 340 ALA D O 1
ATOM 13122 N N . ASP D 1 341 ? 42.029 28.253 -7.800 1.00 11.07 341 ASP D N 1
ATOM 13123 C CA . ASP D 1 341 ? 41.451 29.049 -6.725 1.00 12.05 341 ASP D CA 1
ATOM 13124 C C . ASP D 1 341 ? 41.862 30.509 -6.795 1.00 10.40 341 ASP D C 1
ATOM 13125 O O . ASP D 1 341 ? 41.663 31.247 -5.825 1.00 10.32 341 ASP D O 1
ATOM 13130 N N . ASN D 1 342 ? 42.406 30.954 -7.920 1.00 10.89 342 ASN D N 1
ATOM 13131 C CA . ASN D 1 342 ? 42.894 32.321 -8.018 1.00 11.41 342 ASN D CA 1
ATOM 13132 C C . ASN D 1 342 ? 41.799 33.323 -8.391 1.00 9.51 342 ASN D C 1
ATOM 13133 O O . ASN D 1 342 ? 42.089 34.522 -8.484 1.00 10.68 342 ASN D O 1
ATOM 13138 N N . VAL D 1 343 ? 40.550 32.869 -8.564 1.00 11.28 343 VAL D N 1
ATOM 13139 C CA . VAL D 1 343 ? 39.423 33.704 -8.967 1.00 9.91 343 VAL D CA 1
ATOM 13140 C C . VAL D 1 343 ? 38.348 33.694 -7.884 1.00 9.66 343 VAL D C 1
ATOM 13141 O O . VAL D 1 343 ? 38.285 32.798 -7.039 1.00 10.71 343 VAL D O 1
ATOM 13145 N N . LEU D 1 344 ? 37.482 34.710 -7.935 1.00 9.41 344 LEU D N 1
ATOM 13146 C CA . LEU D 1 344 ? 36.275 34.711 -7.103 1.00 10.07 344 LEU D CA 1
ATOM 13147 C C . LEU D 1 344 ? 35.166 33.881 -7.727 1.00 10.53 344 LEU D C 1
ATOM 13148 O O . LEU D 1 344 ? 34.360 33.278 -7.007 1.00 11.28 344 LEU D O 1
ATOM 13153 N N . ILE D 1 345 ? 35.119 33.828 -9.054 1.00 9.84 345 ILE D N 1
ATOM 13154 C CA . ILE D 1 345 ? 34.100 33.094 -9.787 1.00 10.53 345 ILE D CA 1
ATOM 13155 C C . ILE D 1 345 ? 34.818 32.224 -10.806 1.00 10.94 345 ILE D C 1
ATOM 13156 O O . ILE D 1 345 ? 35.526 32.748 -11.674 1.00 11.91 345 ILE D O 1
ATOM 13161 N N . SER D 1 346 ? 34.698 30.906 -10.658 1.00 10.41 346 SER D N 1
ATOM 13162 C CA . SER D 1 346 ? 35.318 29.958 -11.583 1.00 12.68 346 SER D CA 1
ATOM 13163 C C . SER D 1 346 ? 34.420 29.750 -12.793 1.00 11.66 346 SER D C 1
ATOM 13164 O O . SER D 1 346 ? 33.220 29.511 -12.643 1.00 12.03 346 SER D O 1
ATOM 13167 N N . ILE D 1 347 ? 35.009 29.820 -13.988 1.00 10.19 347 ILE D N 1
ATOM 13168 C CA . ILE D 1 347 ? 34.293 29.641 -15.252 1.00 13.67 347 ILE D CA 1
ATOM 13169 C C . ILE D 1 347 ? 34.864 28.427 -15.968 1.00 11.81 347 ILE D C 1
ATOM 13170 O O . ILE D 1 347 ? 36.075 28.354 -16.197 1.00 14.76 347 ILE D O 1
ATOM 13175 N N . THR D 1 348 ? 33.995 27.499 -16.362 1.00 14.32 348 THR D N 1
ATOM 13176 C CA . THR D 1 348 ? 34.390 26.411 -17.251 1.00 13.82 348 THR D CA 1
ATOM 13177 C C . THR D 1 348 ? 33.334 26.272 -18.341 1.00 15.93 348 THR D C 1
ATOM 13178 O O . THR D 1 348 ? 32.170 25.969 -18.049 1.00 15.89 348 THR D O 1
ATOM 13182 N N . GLY D 1 349 ? 33.745 26.485 -19.589 1.00 15.26 349 GLY D N 1
ATOM 13183 C CA . GLY D 1 349 ? 32.780 26.526 -20.679 1.00 15.24 349 GLY D CA 1
ATOM 13184 C C . GLY D 1 349 ? 31.667 27.500 -20.352 1.00 14.75 349 GLY D C 1
ATOM 13185 O O . GLY D 1 349 ? 31.913 28.630 -19.905 1.00 17.43 349 GLY D O 1
ATOM 13186 N N . ASN D 1 350 ? 30.427 27.063 -20.540 1.00 19.53 350 ASN D N 1
ATOM 13187 C CA . ASN D 1 350 ? 29.274 27.907 -20.227 1.00 18.29 350 ASN D CA 1
ATOM 13188 C C . ASN D 1 350 ? 28.703 27.578 -18.854 1.00 18.14 350 ASN D C 1
ATOM 13189 O O . ASN D 1 350 ? 27.507 27.364 -18.694 1.00 21.66 350 ASN D O 1
ATOM 13194 N N . SER D 1 351 ? 29.555 27.517 -17.842 1.00 18.01 351 SER D N 1
ATOM 13195 C CA . SER D 1 351 ? 29.092 27.346 -16.473 1.00 17.49 351 SER D CA 1
ATOM 13196 C C . SER D 1 351 ? 29.996 28.150 -15.554 1.00 17.93 351 SER D C 1
ATOM 13197 O O . SER D 1 351 ? 31.159 28.400 -15.874 1.00 16.11 351 SER D O 1
ATOM 13200 N N . TYR D 1 352 ? 29.460 28.545 -14.402 1.00 13.53 352 TYR D N 1
ATOM 13201 C CA . TYR D 1 352 ? 30.269 29.255 -13.429 1.00 13.70 352 TYR D CA 1
ATOM 13202 C C . TYR D 1 352 ? 29.848 28.863 -12.021 1.00 16.04 352 TYR D C 1
ATOM 13203 O O . TYR D 1 352 ? 28.705 28.455 -11.782 1.00 15.79 352 TYR D O 1
ATOM 13212 N N . GLU D 1 353 ? 30.811 28.957 -11.104 1.00 13.53 353 GLU D N 1
ATOM 13213 C CA . GLU D 1 353 ? 30.603 28.774 -9.676 1.00 13.52 353 GLU D CA 1
ATOM 13214 C C . GLU D 1 353 ? 31.181 29.972 -8.935 1.00 10.05 353 GLU D C 1
ATOM 13215 O O . GLU D 1 353 ? 32.259 30.465 -9.285 1.00 11.56 353 GLU D O 1
ATOM 13221 N N . VAL D 1 354 ? 30.496 30.386 -7.867 1.00 11.57 354 VAL D N 1
ATOM 13222 C CA . VAL D 1 354 ? 30.929 31.489 -7.018 1.00 10.71 354 VAL D CA 1
ATOM 13223 C C . VAL D 1 354 ? 31.504 30.927 -5.728 1.00 10.62 354 VAL D C 1
ATOM 13224 O O . VAL D 1 354 ? 30.844 30.137 -5.038 1.00 12.57 354 VAL D O 1
ATOM 13228 N N . SER D 1 355 ? 32.714 31.359 -5.373 1.00 10.61 355 SER D N 1
ATOM 13229 C CA . SER D 1 355 ? 33.262 31.029 -4.058 1.00 10.28 355 SER D CA 1
ATOM 13230 C C . SER D 1 355 ? 32.575 31.838 -2.969 1.00 11.39 355 SER D C 1
ATOM 13231 O O . SER D 1 355 ? 32.283 33.022 -3.155 1.00 11.11 355 SER D O 1
ATOM 13234 N N . SER D 1 356 ? 32.377 31.220 -1.793 1.00 11.41 356 SER D N 1
ATOM 13235 C CA . SER D 1 356 ? 31.809 32.021 -0.713 1.00 12.84 356 SER D CA 1
ATOM 13236 C C . SER D 1 356 ? 32.787 33.059 -0.179 1.00 10.01 356 SER D C 1
ATOM 13237 O O . SER D 1 356 ? 32.380 33.875 0.655 1.00 8.57 356 SER D O 1
ATOM 13240 N N . ARG D 1 357 ? 34.044 33.086 -0.651 1.00 9.67 357 ARG D N 1
ATOM 13241 C CA . ARG D 1 357 ? 34.868 34.258 -0.406 1.00 9.43 357 ARG D CA 1
ATOM 13242 C C . ARG D 1 357 ? 34.149 35.528 -0.841 1.00 9.54 357 ARG D C 1
ATOM 13243 O O . ARG D 1 357 ? 34.311 36.582 -0.215 1.00 9.49 357 ARG D O 1
ATOM 13251 N N . LEU D 1 358 ? 33.355 35.460 -1.917 1.00 8.41 358 LEU D N 1
ATOM 13252 C CA . LEU D 1 358 ? 32.686 36.679 -2.355 1.00 7.08 358 LEU D CA 1
ATOM 13253 C C . LEU D 1 358 ? 31.681 37.155 -1.317 1.00 10.09 358 LEU D C 1
ATOM 13254 O O . LEU D 1 358 ? 31.445 38.365 -1.195 1.00 11.16 358 LEU D O 1
ATOM 13259 N N . TRP D 1 359 ? 31.094 36.229 -0.542 1.00 10.71 359 TRP D N 1
ATOM 13260 C CA . TRP D 1 359 ? 30.147 36.644 0.488 1.00 9.18 359 TRP D CA 1
ATOM 13261 C C . TRP D 1 359 ? 30.845 37.242 1.697 1.00 12.09 359 TRP D C 1
ATOM 13262 O O . TRP D 1 359 ? 30.219 38.022 2.438 1.00 9.03 359 TRP D O 1
ATOM 13273 N N . ALA D 1 360 ? 32.130 36.911 1.910 1.00 9.83 360 ALA D N 1
ATOM 13274 C CA . ALA D 1 360 ? 32.928 37.663 2.874 1.00 11.17 360 ALA D CA 1
ATOM 13275 C C . ALA D 1 360 ? 33.152 39.080 2.380 1.00 10.39 360 ALA D C 1
ATOM 13276 O O . ALA D 1 360 ? 32.957 40.052 3.126 1.00 10.88 360 ALA D O 1
ATOM 13278 N N . PHE D 1 361 ? 33.543 39.221 1.107 1.00 8.53 361 PHE D N 1
ATOM 13279 C CA . PHE D 1 361 ? 33.684 40.549 0.532 1.00 10.08 361 PHE D CA 1
ATOM 13280 C C . PHE D 1 361 ? 32.392 41.338 0.675 1.00 10.84 361 PHE D C 1
ATOM 13281 O O . PHE D 1 361 ? 32.417 42.508 1.065 1.00 11.31 361 PHE D O 1
ATOM 13289 N N . ALA D 1 362 ? 31.250 40.706 0.383 1.00 10.06 362 ALA D N 1
ATOM 13290 C CA . ALA D 1 362 ? 29.980 41.428 0.381 1.00 9.91 362 ALA D CA 1
ATOM 13291 C C . ALA D 1 362 ? 29.558 41.817 1.793 1.00 11.02 362 ALA D C 1
ATOM 13292 O O . ALA D 1 362 ? 29.013 42.904 2.005 1.00 11.62 362 ALA D O 1
ATOM 13294 N N . SER D 1 363 ? 29.829 40.957 2.776 1.00 11.49 363 SER D N 1
ATOM 13295 C CA . SER D 1 363 ? 29.507 41.301 4.161 1.00 12.67 363 SER D CA 1
ATOM 13296 C C . SER D 1 363 ? 30.136 42.630 4.560 1.00 12.47 363 SER D C 1
ATOM 13297 O O . SER D 1 363 ? 29.598 43.352 5.405 1.00 13.62 363 SER D O 1
ATOM 13300 N N . TYR D 1 364 ? 31.279 42.962 3.974 1.00 10.19 364 TYR D N 1
ATOM 13301 C CA . TYR D 1 364 ? 31.878 44.274 4.181 1.00 11.66 364 TYR D CA 1
ATOM 13302 C C . TYR D 1 364 ? 31.316 45.316 3.218 1.00 13.37 364 TYR D C 1
ATOM 13303 O O . TYR D 1 364 ? 30.771 46.336 3.646 1.00 14.19 364 TYR D O 1
ATOM 13312 N N . PHE D 1 365 ? 31.408 45.056 1.917 1.00 9.90 365 PHE D N 1
ATOM 13313 C CA . PHE D 1 365 ? 31.344 46.128 0.936 1.00 9.58 365 PHE D CA 1
ATOM 13314 C C . PHE D 1 365 ? 29.980 46.298 0.281 1.00 11.39 365 PHE D C 1
ATOM 13315 O O . PHE D 1 365 ? 29.742 47.344 -0.333 1.00 11.96 365 PHE D O 1
ATOM 13323 N N . ARG D 1 366 ? 29.075 45.324 0.411 1.00 10.25 366 ARG D N 1
ATOM 13324 C CA . ARG D 1 366 ? 27.682 45.583 0.061 1.00 13.98 366 ARG D CA 1
ATOM 13325 C C . ARG D 1 366 ? 27.113 46.688 0.935 1.00 13.46 366 ARG D C 1
ATOM 13326 O O . ARG D 1 366 ? 26.231 47.444 0.503 1.00 14.56 366 ARG D O 1
ATOM 13334 N N . PHE D 1 367 ? 27.636 46.825 2.150 1.00 13.45 367 PHE D N 1
ATOM 13335 C CA . PHE D 1 367 ? 27.099 47.783 3.104 1.00 11.92 367 PHE D CA 1
ATOM 13336 C C . PHE D 1 367 ? 28.004 48.974 3.352 1.00 15.33 367 PHE D C 1
ATOM 13337 O O . PHE D 1 367 ? 27.508 50.099 3.443 1.00 16.57 367 PHE D O 1
ATOM 13345 N N . ALA D 1 368 ? 29.323 48.767 3.436 1.00 11.33 368 ALA D N 1
ATOM 13346 C CA . ALA D 1 368 ? 30.266 49.876 3.571 1.00 11.37 368 ALA D CA 1
ATOM 13347 C C . ALA D 1 368 ? 30.681 50.284 2.163 1.00 14.30 368 ALA D C 1
ATOM 13348 O O . ALA D 1 368 ? 31.579 49.697 1.559 1.00 12.86 368 ALA D O 1
ATOM 13350 N N . ARG D 1 369 ? 29.997 51.290 1.630 1.00 12.31 369 ARG D N 1
ATOM 13351 C CA . ARG D 1 369 ? 30.192 51.732 0.252 1.00 14.71 369 ARG D CA 1
ATOM 13352 C C . ARG D 1 369 ? 31.380 52.683 0.155 1.00 15.41 369 ARG D C 1
ATOM 13353 O O . ARG D 1 369 ? 31.883 53.185 1.160 1.00 13.37 369 ARG D O 1
ATOM 13361 N N . PRO D 1 370 ? 31.855 52.961 -1.059 1.00 14.12 370 PRO D N 1
ATOM 13362 C CA . PRO D 1 370 ? 32.949 53.932 -1.220 1.00 13.58 370 PRO D CA 1
ATOM 13363 C C . PRO D 1 370 ? 32.688 55.238 -0.479 1.00 18.30 370 PRO D C 1
ATOM 13364 O O . PRO D 1 370 ? 31.587 55.797 -0.525 1.00 16.47 370 PRO D O 1
ATOM 13368 N N . GLY D 1 371 ? 33.710 55.713 0.236 1.00 14.43 371 GLY D N 1
ATOM 13369 C CA . GLY D 1 371 ? 33.589 56.924 1.023 1.00 14.90 371 GLY D CA 1
ATOM 13370 C C . GLY D 1 371 ? 33.067 56.716 2.428 1.00 17.01 371 GLY D C 1
ATOM 13371 O O . GLY D 1 371 ? 33.027 57.674 3.207 1.00 15.55 371 GLY D O 1
ATOM 13372 N N . SER D 1 372 ? 32.646 55.506 2.772 1.00 15.64 372 SER D N 1
ATOM 13373 C CA . SER D 1 372 ? 32.339 55.214 4.162 1.00 13.97 372 SER D CA 1
ATOM 13374 C C . SER D 1 372 ? 33.604 55.361 5.010 1.00 15.67 372 SER D C 1
ATOM 13375 O O . SER D 1 372 ? 34.732 55.269 4.515 1.00 15.16 372 SER D O 1
ATOM 13378 N N . VAL D 1 373 ? 33.414 55.636 6.298 1.00 14.17 373 VAL D N 1
ATOM 13379 C CA . VAL D 1 373 ? 34.517 55.803 7.241 1.00 15.31 373 VAL D CA 1
ATOM 13380 C C . VAL D 1 373 ? 34.402 54.733 8.321 1.00 16.92 373 VAL D C 1
ATOM 13381 O O . VAL D 1 373 ? 33.327 54.540 8.901 1.00 13.90 373 VAL D O 1
ATOM 13385 N N . ARG D 1 374 ? 35.499 54.032 8.584 1.00 13.68 374 ARG D N 1
ATOM 13386 C CA . ARG D 1 374 ? 35.519 53.083 9.690 1.00 15.89 374 ARG D CA 1
ATOM 13387 C C . ARG D 1 374 ? 35.417 53.824 11.020 1.00 13.42 374 ARG D C 1
ATOM 13388 O O . ARG D 1 374 ? 36.078 54.847 11.224 1.00 15.97 374 ARG D O 1
ATOM 13396 N N . ILE D 1 375 ? 34.556 53.332 11.911 1.00 13.48 375 ILE D N 1
ATOM 13397 C CA . ILE D 1 375 ? 34.333 53.981 13.195 1.00 15.68 375 ILE D CA 1
ATOM 13398 C C . ILE D 1 375 ? 34.659 52.995 14.316 1.00 14.04 375 ILE D C 1
ATOM 13399 O O . ILE D 1 375 ? 34.909 51.810 14.091 1.00 14.46 375 ILE D O 1
ATOM 13404 N N . GLY D 1 376 ? 34.675 53.510 15.540 1.00 14.91 376 GLY D N 1
ATOM 13405 C CA . GLY D 1 376 ? 35.009 52.686 16.685 1.00 16.36 376 GLY D CA 1
ATOM 13406 C C . GLY D 1 376 ? 34.089 51.497 16.909 1.00 14.70 376 GLY D C 1
ATOM 13407 O O . GLY D 1 376 ? 32.863 51.635 16.857 1.00 17.04 376 GLY D O 1
ATOM 13408 N N . ALA D 1 377 ? 34.672 50.317 17.114 1.00 13.43 377 ALA D N 1
ATOM 13409 C CA . ALA D 1 377 ? 33.917 49.129 17.511 1.00 14.21 377 ALA D CA 1
ATOM 13410 C C . ALA D 1 377 ? 34.811 48.213 18.334 1.00 19.23 377 ALA D C 1
ATOM 13411 O O . ALA D 1 377 ? 35.852 47.753 17.854 1.00 16.53 377 ALA D O 1
ATOM 13413 N N . THR D 1 378 ? 34.393 47.921 19.560 1.00 15.25 378 THR D N 1
ATOM 13414 C CA . THR D 1 378 ? 35.121 47.004 20.420 1.00 17.60 378 THR D CA 1
ATOM 13415 C C . THR D 1 378 ? 34.243 45.809 20.764 1.00 17.77 378 THR D C 1
ATOM 13416 O O . THR D 1 378 ? 33.010 45.889 20.739 1.00 18.28 378 THR D O 1
ATOM 13420 N N . SER D 1 379 ? 34.894 44.693 21.078 1.00 13.38 379 SER D N 1
ATOM 13421 C CA . SER D 1 379 ? 34.219 43.487 21.521 1.00 13.04 379 SER D CA 1
ATOM 13422 C C . SER D 1 379 ? 34.860 42.988 22.808 1.00 14.84 379 SER D C 1
ATOM 13423 O O . SER D 1 379 ? 36.083 43.019 22.949 1.00 16.00 379 SER D O 1
ATOM 13426 N N . SER D 1 380 ? 34.033 42.516 23.741 1.00 13.02 380 SER D N 1
ATOM 13427 C CA . SER D 1 380 ? 34.563 41.983 24.987 1.00 13.50 380 SER D CA 1
ATOM 13428 C C . SER D 1 380 ? 35.097 40.564 24.860 1.00 14.04 380 SER D C 1
ATOM 13429 O O . SER D 1 380 ? 35.627 40.044 25.849 1.00 16.92 380 SER D O 1
ATOM 13432 N N . VAL D 1 381 ? 34.964 39.931 23.688 1.00 13.45 381 VAL D N 1
ATOM 13433 C CA . VAL D 1 381 ? 35.332 38.533 23.472 1.00 14.56 381 VAL D CA 1
ATOM 13434 C C . VAL D 1 381 ? 36.319 38.479 22.312 1.00 13.49 381 VAL D C 1
ATOM 13435 O O . VAL D 1 381 ? 36.015 38.939 21.199 1.00 11.77 381 VAL D O 1
ATOM 13439 N N . GLU D 1 382 ? 37.483 37.879 22.571 1.00 11.51 382 GLU D N 1
ATOM 13440 C CA . GLU D 1 382 ? 38.606 37.956 21.639 1.00 10.98 382 GLU D CA 1
ATOM 13441 C C . GLU D 1 382 ? 38.245 37.437 20.255 1.00 13.25 382 GLU D C 1
ATOM 13442 O O . GLU D 1 382 ? 38.674 38.009 19.243 1.00 13.03 382 GLU D O 1
ATOM 13448 N N . ASN D 1 383 ? 37.472 36.356 20.173 1.00 9.64 383 ASN D N 1
ATOM 13449 C CA . ASN D 1 383 ? 37.180 35.776 18.865 1.00 12.83 383 ASN D CA 1
ATOM 13450 C C . ASN D 1 383 ? 35.721 35.972 18.439 1.00 12.62 383 ASN D C 1
ATOM 13451 O O . ASN D 1 383 ? 35.226 35.255 17.562 1.00 11.80 383 ASN D O 1
ATOM 13456 N N . VAL D 1 384 ? 35.036 36.951 19.027 1.00 12.18 384 VAL D N 1
ATOM 13457 C CA . VAL D 1 384 ? 33.863 37.581 18.428 1.00 11.81 384 VAL D CA 1
ATOM 13458 C C . VAL D 1 384 ? 34.359 38.926 17.914 1.00 13.47 384 VAL D C 1
ATOM 13459 O O . VAL D 1 384 ? 34.545 39.886 18.673 1.00 11.74 384 VAL D O 1
ATOM 13463 N N . TYR D 1 385 ? 34.639 38.980 16.620 1.00 9.37 385 TYR D N 1
ATOM 13464 C CA . TYR D 1 385 ? 35.242 40.157 16.018 1.00 11.02 385 TYR D CA 1
ATOM 13465 C C . TYR D 1 385 ? 34.192 41.155 15.550 1.00 10.22 385 TYR D C 1
ATOM 13466 O O . TYR D 1 385 ? 33.080 40.781 15.147 1.00 11.21 385 TYR D O 1
ATOM 13475 N N . VAL D 1 386 ? 34.566 42.436 15.563 1.00 12.29 386 VAL D N 1
ATOM 13476 C CA . VAL D 1 386 ? 33.646 43.471 15.108 1.00 10.66 386 VAL D CA 1
ATOM 13477 C C . VAL D 1 386 ? 34.427 44.600 14.448 1.00 13.06 386 VAL D C 1
ATOM 13478 O O . VAL D 1 386 ? 35.528 44.961 14.876 1.00 13.63 386 VAL D O 1
ATOM 13482 N N . SER D 1 387 ? 33.843 45.147 13.384 1.00 11.07 387 SER D N 1
ATOM 13483 C CA . SER D 1 387 ? 34.207 46.457 12.868 1.00 10.81 387 SER D CA 1
ATOM 13484 C C . SER D 1 387 ? 32.921 47.181 12.485 1.00 11.12 387 SER D C 1
ATOM 13485 O O . SER D 1 387 ? 31.833 46.595 12.484 1.00 11.19 387 SER D O 1
ATOM 13488 N N . ALA D 1 388 ? 33.037 48.475 12.202 1.00 11.24 388 ALA D N 1
ATOM 13489 C CA . ALA D 1 388 ? 31.855 49.273 11.898 1.00 12.06 388 ALA D CA 1
ATOM 13490 C C . ALA D 1 388 ? 32.220 50.385 10.933 1.00 11.92 388 ALA D C 1
ATOM 13491 O O . ALA D 1 388 ? 33.338 50.904 10.957 1.00 12.51 388 ALA D O 1
ATOM 13493 N N . TYR D 1 389 ? 31.258 50.745 10.078 1.00 12.68 389 TYR D N 1
ATOM 13494 C CA . TYR D 1 389 ? 31.469 51.711 9.005 1.00 12.47 389 TYR D CA 1
ATOM 13495 C C . TYR D 1 389 ? 30.260 52.616 8.891 1.00 14.26 389 TYR D C 1
ATOM 13496 O O . TYR D 1 389 ? 29.119 52.146 8.925 1.00 15.68 389 TYR D O 1
ATOM 13505 N N . GLU D 1 390 ? 30.526 53.906 8.740 1.00 15.15 390 GLU D N 1
ATOM 13506 C CA . GLU D 1 390 ? 29.497 54.914 8.537 1.00 17.27 390 GLU D CA 1
ATOM 13507 C C . GLU D 1 390 ? 29.592 55.449 7.114 1.00 17.14 390 GLU D C 1
ATOM 13508 O O . GLU D 1 390 ? 30.589 56.083 6.750 1.00 15.42 390 GLU D O 1
ATOM 13514 N N . ASN D 1 391 ? 28.553 55.202 6.320 1.00 15.54 391 ASN D N 1
ATOM 13515 C CA . ASN D 1 391 ? 28.493 55.750 4.971 1.00 15.82 391 ASN D CA 1
ATOM 13516 C C . ASN D 1 391 ? 28.367 57.271 5.007 1.00 17.07 391 ASN D C 1
ATOM 13517 O O . ASN D 1 391 ? 28.023 57.877 6.032 1.00 17.88 391 ASN D O 1
ATOM 13522 N N . LYS D 1 392 ? 28.662 57.897 3.862 1.00 17.33 392 LYS D N 1
ATOM 13523 C CA . LYS D 1 392 ? 28.542 59.348 3.762 1.00 18.61 392 LYS D CA 1
ATOM 13524 C C . LYS D 1 392 ? 27.152 59.825 4.154 1.00 20.94 392 LYS D C 1
ATOM 13525 O O . LYS D 1 392 ? 27.000 60.919 4.711 1.00 20.96 392 LYS D O 1
ATOM 13531 N N . ASN D 1 393 ? 26.130 59.021 3.887 1.00 19.62 393 ASN D N 1
ATOM 13532 C CA . ASN D 1 393 ? 24.755 59.434 4.131 1.00 20.87 393 ASN D CA 1
ATOM 13533 C C . ASN D 1 393 ? 24.245 59.033 5.517 1.00 21.06 393 ASN D C 1
ATOM 13534 O O . ASN D 1 393 ? 23.046 59.155 5.781 1.00 22.55 393 ASN D O 1
ATOM 13539 N N . GLY D 1 394 ? 25.123 58.562 6.403 1.00 20.21 394 GLY D N 1
ATOM 13540 C CA . GLY D 1 394 ? 24.769 58.309 7.782 1.00 21.93 394 GLY D CA 1
ATOM 13541 C C . GLY D 1 394 ? 24.371 56.882 8.106 1.00 20.48 394 GLY D C 1
ATOM 13542 O O . GLY D 1 394 ? 24.349 56.517 9.291 1.00 19.62 394 GLY D O 1
ATOM 13543 N N . THR D 1 395 ? 24.046 56.064 7.103 1.00 21.50 395 THR D N 1
ATOM 13544 C CA . THR D 1 395 ? 23.790 54.658 7.387 1.00 18.17 395 THR D CA 1
ATOM 13545 C C . THR D 1 395 ? 25.060 53.998 7.916 1.00 19.34 395 THR D C 1
ATOM 13546 O O . THR D 1 395 ? 26.183 54.413 7.605 1.00 16.37 395 THR D O 1
ATOM 13550 N N . VAL D 1 396 ? 24.884 52.968 8.740 1.00 16.31 396 VAL D N 1
ATOM 13551 C CA . VAL D 1 396 ? 26.005 52.356 9.442 1.00 15.37 396 VAL D CA 1
ATOM 13552 C C . VAL D 1 396 ? 25.931 50.843 9.297 1.00 14.38 396 VAL D C 1
ATOM 13553 O O . VAL D 1 396 ? 24.865 50.239 9.452 1.00 16.57 396 VAL D O 1
ATOM 13557 N N . SER D 1 397 ? 27.073 50.227 9.023 1.00 13.32 397 SER D N 1
ATOM 13558 C CA . SER D 1 397 ? 27.184 48.785 8.949 1.00 12.42 397 SER D CA 1
ATOM 13559 C C . SER D 1 397 ? 28.073 48.270 10.075 1.00 15.59 397 SER D C 1
ATOM 13560 O O . SER D 1 397 ? 29.144 48.830 10.328 1.00 14.65 397 SER D O 1
ATOM 13563 N N . ILE D 1 398 ? 27.633 47.197 10.734 1.00 11.72 398 ILE D N 1
ATOM 13564 C CA . ILE D 1 398 ? 28.406 46.551 11.804 1.00 11.32 398 ILE D CA 1
ATOM 13565 C C . ILE D 1 398 ? 28.575 45.063 11.499 1.00 11.13 398 ILE D C 1
ATOM 13566 O O . ILE D 1 398 ? 27.751 44.239 11.933 1.00 10.58 398 ILE D O 1
ATOM 13571 N N . PRO D 1 399 ? 29.597 44.656 10.738 1.00 10.42 399 PRO D N 1
ATOM 13572 C CA . PRO D 1 399 ? 29.831 43.219 10.512 1.00 9.15 399 PRO D CA 1
ATOM 13573 C C . PRO D 1 399 ? 30.488 42.574 11.718 1.00 11.68 399 PRO D C 1
ATOM 13574 O O . PRO D 1 399 ? 31.641 42.870 12.054 1.00 11.50 399 PRO D O 1
ATOM 13578 N N . VAL D 1 400 ? 29.754 41.670 12.365 1.00 9.26 400 VAL D N 1
ATOM 13579 C CA . VAL D 1 400 ? 30.230 40.884 13.497 1.00 8.89 400 VAL D CA 1
ATOM 13580 C C . VAL D 1 400 ? 30.593 39.487 13.002 1.00 11.09 400 VAL D C 1
ATOM 13581 O O . VAL D 1 400 ? 29.821 38.861 12.259 1.00 12.30 400 VAL D O 1
ATOM 13585 N N . ILE D 1 401 ? 31.760 38.993 13.412 1.00 11.43 401 ILE D N 1
ATOM 13586 C CA . ILE D 1 401 ? 32.231 37.659 13.049 1.00 9.40 401 ILE D CA 1
ATOM 13587 C C . ILE D 1 401 ? 32.267 36.808 14.311 1.00 10.27 401 ILE D C 1
ATOM 13588 O O . ILE D 1 401 ? 33.102 37.033 15.197 1.00 11.50 401 ILE D O 1
ATOM 13593 N N . ASN D 1 402 ? 31.393 35.812 14.385 1.00 10.34 402 ASN D N 1
ATOM 13594 C CA . ASN D 1 402 ? 31.465 34.826 15.463 1.00 9.83 402 ASN D CA 1
ATOM 13595 C C . ASN D 1 402 ? 32.380 33.732 14.951 1.00 9.88 402 ASN D C 1
ATOM 13596 O O . ASN D 1 402 ? 31.950 32.862 14.191 1.00 11.55 402 ASN D O 1
ATOM 13601 N N . ALA D 1 403 ? 33.660 33.823 15.311 1.00 9.72 403 ALA D N 1
ATOM 13602 C CA . ALA D 1 403 ? 34.628 32.803 14.963 1.00 9.23 403 ALA D CA 1
ATOM 13603 C C . ALA D 1 403 ? 34.629 31.647 15.953 1.00 10.87 403 ALA D C 1
ATOM 13604 O O . ALA D 1 403 ? 35.443 30.737 15.800 1.00 8.56 403 ALA D O 1
ATOM 13606 N N . ALA D 1 404 ? 33.740 31.659 16.950 1.00 8.65 404 ALA D N 1
ATOM 13607 C CA . ALA D 1 404 ? 33.622 30.519 17.847 1.00 9.49 404 ALA D CA 1
ATOM 13608 C C . ALA D 1 404 ? 32.719 29.444 17.249 1.00 9.63 404 ALA D C 1
ATOM 13609 O O . ALA D 1 404 ? 32.027 29.656 16.249 1.00 11.76 404 ALA D O 1
ATOM 13611 N N . HIS D 1 405 ? 32.733 28.268 17.885 1.00 8.65 405 HIS D N 1
ATOM 13612 C CA . HIS D 1 405 ? 32.025 27.097 17.399 1.00 9.43 405 HIS D CA 1
ATOM 13613 C C . HIS D 1 405 ? 30.712 26.882 18.136 1.00 12.52 405 HIS D C 1
ATOM 13614 O O . HIS D 1 405 ? 30.220 25.757 18.197 1.00 10.34 405 HIS D O 1
ATOM 13621 N N . PHE D 1 406 ? 30.127 27.955 18.663 1.00 11.63 406 PHE D N 1
ATOM 13622 C CA . PHE D 1 406 ? 28.838 27.904 19.343 1.00 11.37 406 PHE D CA 1
ATOM 13623 C C . PHE D 1 406 ? 28.224 29.300 19.296 1.00 9.89 406 PHE D C 1
ATOM 13624 O O . PHE D 1 406 ? 28.925 30.278 19.025 1.00 10.84 406 PHE D O 1
ATOM 13632 N N . PRO D 1 407 ? 26.922 29.425 19.532 1.00 10.42 407 PRO D N 1
ATOM 13633 C CA . PRO D 1 407 ? 26.284 30.740 19.393 1.00 11.45 407 PRO D CA 1
ATOM 13634 C C . PRO D 1 407 ? 26.706 31.717 20.481 1.00 11.41 407 PRO D C 1
ATOM 13635 O O . PRO D 1 407 ? 26.910 31.339 21.644 1.00 13.05 407 PRO D O 1
ATOM 13639 N N . TYR D 1 408 ? 26.811 32.992 20.092 1.00 10.78 408 TYR D N 1
ATOM 13640 C CA . TYR D 1 408 ? 27.048 34.098 21.018 1.00 11.23 408 TYR D CA 1
ATOM 13641 C C . TYR D 1 408 ? 25.846 35.035 21.056 1.00 15.46 408 TYR D C 1
ATOM 13642 O O . TYR D 1 408 ? 25.362 35.485 20.009 1.00 14.74 408 TYR D O 1
ATOM 13651 N N . GLU D 1 409 ? 25.389 35.342 22.267 1.00 14.94 409 GLU D N 1
ATOM 13652 C CA . GLU D 1 409 ? 24.383 36.370 22.490 1.00 15.42 409 GLU D CA 1
ATOM 13653 C C . GLU D 1 409 ? 25.121 37.695 22.614 1.00 15.58 409 GLU D C 1
ATOM 13654 O O . GLU D 1 409 ? 25.798 37.943 23.611 1.00 15.73 409 GLU D O 1
ATOM 13660 N N . VAL D 1 410 ? 25.014 38.538 21.601 1.00 14.94 410 VAL D N 1
ATOM 13661 C CA . VAL D 1 410 ? 25.723 39.810 21.605 1.00 13.70 410 VAL D CA 1
ATOM 13662 C C . VAL D 1 410 ? 24.772 40.930 22.014 1.00 18.11 410 VAL D C 1
ATOM 13663 O O . VAL D 1 410 ? 23.561 40.898 21.759 1.00 17.97 410 VAL D O 1
ATOM 13667 N N . THR D 1 411 ? 25.334 41.897 22.724 1.00 15.60 411 THR D N 1
ATOM 13668 C CA . THR D 1 411 ? 24.676 43.148 23.073 1.00 18.95 411 THR D CA 1
ATOM 13669 C C . THR D 1 411 ? 25.523 44.278 22.510 1.00 20.13 411 THR D C 1
ATOM 13670 O O . THR D 1 411 ? 26.692 44.416 22.880 1.00 21.03 411 THR D O 1
ATOM 13674 N N . ILE D 1 412 ? 24.948 45.073 21.612 1.00 17.89 412 ILE D N 1
ATOM 13675 C CA . ILE D 1 412 ? 25.683 46.125 20.919 1.00 18.75 412 ILE D CA 1
ATOM 13676 C C . ILE D 1 412 ? 25.179 47.473 21.418 1.00 23.79 412 ILE D C 1
ATOM 13677 O O . ILE D 1 412 ? 23.999 47.810 21.258 1.00 23.84 412 ILE D O 1
ATOM 13682 N N . ASP D 1 413 ? 26.070 48.233 22.032 1.00 22.68 413 ASP D N 1
ATOM 13683 C CA . ASP D 1 413 ? 25.763 49.570 22.497 1.00 22.67 413 ASP D CA 1
ATOM 13684 C C . ASP D 1 413 ? 26.171 50.551 21.408 1.00 22.10 413 ASP D C 1
ATOM 13685 O O . ASP D 1 413 ? 27.292 50.484 20.897 1.00 22.62 413 ASP D O 1
ATOM 13690 N N . LEU D 1 414 ? 25.253 51.423 21.024 1.00 22.15 414 LEU D N 1
ATOM 13691 C CA . LEU D 1 414 ? 25.485 52.370 19.942 1.00 20.51 414 LEU D CA 1
ATOM 13692 C C . LEU D 1 414 ? 25.688 53.759 20.532 1.00 24.52 414 LEU D C 1
ATOM 13693 O O . LEU D 1 414 ? 24.886 54.213 21.355 1.00 25.52 414 LEU D O 1
ATOM 13698 N N . GLN D 1 415 ? 26.757 54.428 20.117 1.00 21.35 415 GLN D N 1
ATOM 13699 C CA . GLN D 1 415 ? 27.085 55.763 20.589 1.00 24.14 415 GLN D CA 1
ATOM 13700 C C . GLN D 1 415 ? 27.256 56.672 19.383 1.00 27.53 415 GLN D C 1
ATOM 13701 O O . GLN D 1 415 ? 27.921 56.295 18.409 1.00 23.65 415 GLN D O 1
ATOM 13707 N N . GLY D 1 416 ? 26.658 57.860 19.448 1.00 26.66 416 GLY D N 1
ATOM 13708 C CA . GLY D 1 416 ? 26.750 58.801 18.345 1.00 24.39 416 GLY D CA 1
ATOM 13709 C C . GLY D 1 416 ? 25.930 58.407 17.136 1.00 28.38 416 GLY D C 1
ATOM 13710 O O . GLY D 1 416 ? 26.258 58.806 16.013 1.00 29.54 416 GLY D O 1
ATOM 13711 N N . LEU D 1 417 ? 24.848 57.643 17.346 1.00 30.72 417 LEU D N 1
ATOM 13712 C CA . LEU D 1 417 ? 24.008 57.103 16.285 1.00 33.35 417 LEU D CA 1
ATOM 13713 C C . LEU D 1 417 ? 22.526 57.191 16.634 1.00 32.93 417 LEU D C 1
ATOM 13714 O O . LEU D 1 417 ? 21.743 56.312 16.252 1.00 33.63 417 LEU D O 1
ATOM 13719 N N . LYS D 1 418 ? 22.112 58.224 17.364 1.00 36.66 418 LYS D N 1
ATOM 13720 C CA . LYS D 1 418 ? 20.710 58.304 17.759 1.00 36.12 418 LYS D CA 1
ATOM 13721 C C . LYS D 1 418 ? 19.792 58.711 16.612 1.00 35.51 418 LYS D C 1
ATOM 13722 O O . LYS D 1 418 ? 18.569 58.721 16.792 1.00 44.68 418 LYS D O 1
ATOM 13728 N N . ALA D 1 419 ? 20.339 59.035 15.441 1.00 37.29 419 ALA D N 1
ATOM 13729 C CA . ALA D 1 419 ? 19.517 59.333 14.275 1.00 35.78 419 ALA D CA 1
ATOM 13730 C C . ALA D 1 419 ? 19.122 58.084 13.495 1.00 34.44 419 ALA D C 1
ATOM 13731 O O . ALA D 1 419 ? 18.308 58.182 12.570 1.00 40.84 419 ALA D O 1
ATOM 13733 N N . ARG D 1 420 ? 19.666 56.920 13.839 1.00 34.07 420 ARG D N 1
ATOM 13734 C CA . ARG D 1 420 ? 19.227 55.684 13.209 1.00 35.08 420 ARG D CA 1
ATOM 13735 C C . ARG D 1 420 ? 17.874 55.275 13.778 1.00 34.83 420 ARG D C 1
ATOM 13736 O O . ARG D 1 420 ? 17.578 55.512 14.953 1.00 38.81 420 ARG D O 1
ATOM 13744 N N . LYS D 1 421 ? 17.036 54.679 12.923 1.00 32.61 421 LYS D N 1
ATOM 13745 C CA . LYS D 1 421 ? 15.674 54.320 13.306 1.00 37.76 421 LYS D CA 1
ATOM 13746 C C . LYS D 1 421 ? 15.267 52.904 12.924 1.00 34.72 421 LYS D C 1
ATOM 13747 O O . LYS D 1 421 ? 14.165 52.480 13.291 1.00 32.31 421 LYS D O 1
ATOM 13753 N N . ARG D 1 422 ? 16.114 52.157 12.217 1.00 27.58 422 ARG D N 1
ATOM 13754 C CA . ARG D 1 422 ? 15.744 50.817 11.785 1.00 28.70 422 ARG D CA 1
ATOM 13755 C C . ARG D 1 422 ? 17.016 49.990 11.650 1.00 27.01 422 ARG D C 1
ATOM 13756 O O . ARG D 1 422 ? 18.072 50.518 11.295 1.00 24.16 422 ARG D O 1
ATOM 13764 N N . VAL D 1 423 ? 16.919 48.699 11.975 1.00 24.85 423 VAL D N 1
ATOM 13765 C CA . VAL D 1 423 ? 18.043 47.773 11.872 1.00 18.87 423 VAL D CA 1
ATOM 13766 C C . VAL D 1 423 ? 17.631 46.566 11.042 1.00 21.30 423 VAL D C 1
ATOM 13767 O O . VAL D 1 423 ? 16.574 45.970 11.276 1.00 23.49 423 VAL D O 1
ATOM 13771 N N . SER D 1 424 ? 18.460 46.221 10.061 1.00 18.95 424 SER D N 1
ATOM 13772 C CA . SER D 1 424 ? 18.305 45.012 9.272 1.00 17.91 424 SER D CA 1
ATOM 13773 C C . SER D 1 424 ? 19.475 44.095 9.581 1.00 18.43 424 SER D C 1
ATOM 13774 O O . SER D 1 424 ? 20.604 44.564 9.728 1.00 16.96 424 SER D O 1
ATOM 13777 N N . THR D 1 425 ? 19.195 42.798 9.705 1.00 15.81 425 THR D N 1
ATOM 13778 C CA . THR D 1 425 ? 20.188 41.800 10.086 1.00 14.80 425 THR D CA 1
ATOM 13779 C C . THR D 1 425 ? 20.442 40.847 8.924 1.00 16.40 425 THR D C 1
ATOM 13780 O O . THR D 1 425 ? 19.508 40.217 8.424 1.00 17.78 425 THR D O 1
ATOM 13784 N N . PHE D 1 426 ? 21.702 40.728 8.511 1.00 12.96 426 PHE D N 1
ATOM 13785 C CA . PHE D 1 426 ? 22.102 39.830 7.433 1.00 16.56 426 PHE D CA 1
ATOM 13786 C C . PHE D 1 426 ? 23.040 38.757 7.962 1.00 13.93 426 PHE D C 1
ATOM 13787 O O . PHE D 1 426 ? 23.873 39.026 8.833 1.00 14.31 426 PHE D O 1
ATOM 13795 N N . LEU D 1 427 ? 22.942 37.549 7.398 1.00 12.01 427 LEU D N 1
ATOM 13796 C CA . LEU D 1 427 ? 23.713 36.401 7.889 1.00 12.90 427 LEU D CA 1
ATOM 13797 C C . LEU D 1 427 ? 24.468 35.695 6.767 1.00 11.88 427 LEU D C 1
ATOM 13798 O O . LEU D 1 427 ? 23.879 35.366 5.734 1.00 13.43 427 LEU D O 1
ATOM 13803 N N . THR D 1 428 ? 25.739 35.383 7.008 1.00 9.17 428 THR D N 1
ATOM 13804 C CA . THR D 1 428 ? 26.519 34.504 6.139 1.00 10.61 428 THR D CA 1
ATOM 13805 C C . THR D 1 428 ? 27.124 33.380 6.970 1.00 10.35 428 THR D C 1
ATOM 13806 O O . THR D 1 428 ? 27.786 33.635 7.984 1.00 10.80 428 THR D O 1
ATOM 13810 N N . ASP D 1 429 ? 26.840 32.139 6.580 1.00 13.25 429 ASP D N 1
ATOM 13811 C CA . ASP D 1 429 ? 27.466 30.962 7.173 1.00 9.80 429 ASP D CA 1
ATOM 13812 C C . ASP D 1 429 ? 27.316 29.823 6.167 1.00 11.33 429 ASP D C 1
ATOM 13813 O O . ASP D 1 429 ? 27.121 30.073 4.972 1.00 11.91 429 ASP D O 1
ATOM 13818 N N . ASN D 1 430 ? 27.416 28.582 6.631 1.00 12.20 430 ASN D N 1
ATOM 13819 C CA . ASN D 1 430 ? 27.427 27.484 5.669 1.00 15.55 430 ASN D CA 1
ATOM 13820 C C . ASN D 1 430 ? 26.106 27.340 4.930 1.00 15.93 430 ASN D C 1
ATOM 13821 O O . ASN D 1 430 ? 26.065 26.682 3.887 1.00 16.40 430 ASN D O 1
ATOM 13826 N N . SER D 1 431 ? 25.031 27.953 5.425 1.00 13.70 431 SER D N 1
ATOM 13827 C CA . SER D 1 431 ? 23.742 27.825 4.756 1.00 14.19 431 SER D CA 1
ATOM 13828 C C . SER D 1 431 ? 23.082 29.173 4.468 1.00 15.28 431 SER D C 1
ATOM 13829 O O . SER D 1 431 ? 21.880 29.214 4.169 1.00 16.98 431 SER D O 1
ATOM 13832 N N . HIS D 1 432 ? 23.836 30.271 4.503 1.00 15.08 432 HIS D N 1
ATOM 13833 C CA . HIS D 1 432 ? 23.297 31.597 4.211 1.00 13.52 432 HIS D CA 1
ATOM 13834 C C . HIS D 1 432 ? 24.322 32.421 3.450 1.00 13.63 432 HIS D C 1
ATOM 13835 O O . HIS D 1 432 ? 25.484 32.485 3.858 1.00 11.89 432 HIS D O 1
ATOM 13842 N N . ASN D 1 433 ? 23.886 33.074 2.373 1.00 11.52 433 ASN D N 1
ATOM 13843 C CA . ASN D 1 433 ? 24.743 33.970 1.598 1.00 12.02 433 ASN D CA 1
ATOM 13844 C C . ASN D 1 433 ? 24.214 35.394 1.754 1.00 14.14 433 ASN D C 1
ATOM 13845 O O . ASN D 1 433 ? 23.405 35.858 0.944 1.00 15.62 433 ASN D O 1
ATOM 13850 N N . VAL D 1 434 ? 24.695 36.087 2.785 1.00 11.84 434 VAL D N 1
ATOM 13851 C CA . VAL D 1 434 ? 24.241 37.435 3.122 1.00 13.26 434 VAL D CA 1
ATOM 13852 C C . VAL D 1 434 ? 22.719 37.473 3.083 1.00 12.06 434 VAL D C 1
ATOM 13853 O O . VAL D 1 434 ? 22.123 38.308 2.387 1.00 13.34 434 VAL D O 1
ATOM 13857 N N . THR D 1 435 ? 22.088 36.572 3.825 1.00 15.02 435 THR D N 1
ATOM 13858 C CA . THR D 1 435 ? 20.636 36.461 3.831 1.00 14.90 435 THR D CA 1
ATOM 13859 C C . THR D 1 435 ? 20.023 37.458 4.804 1.00 15.64 435 THR D C 1
ATOM 13860 O O . THR D 1 435 ? 20.500 37.611 5.933 1.00 15.24 435 THR D O 1
ATOM 13864 N N . LEU D 1 436 ? 18.962 38.130 4.360 1.00 14.93 436 LEU D N 1
ATOM 13865 C CA . LEU D 1 436 ? 18.204 39.014 5.245 1.00 16.47 436 LEU D CA 1
ATOM 13866 C C . LEU D 1 436 ? 17.424 38.180 6.260 1.00 16.32 436 LEU D C 1
ATOM 13867 O O . LEU D 1 436 ? 16.517 37.424 5.888 1.00 17.12 436 LEU D O 1
ATOM 13872 N N . MET D 1 437 ? 17.776 38.309 7.541 1.00 17.00 437 MET D N 1
ATOM 13873 C CA . MET D 1 437 ? 17.174 37.475 8.573 1.00 15.76 437 MET D CA 1
ATOM 13874 C C . MET D 1 437 ? 16.080 38.194 9.355 1.00 19.97 437 MET D C 1
ATOM 13875 O O . MET D 1 437 ? 15.153 37.544 9.857 1.00 20.68 437 MET D O 1
ATOM 13880 N N . ASP D 1 438 ? 16.162 39.516 9.462 1.00 19.71 438 ASP D N 1
ATOM 13881 C CA . ASP D 1 438 ? 15.269 40.265 10.329 1.00 24.88 438 ASP D CA 1
ATOM 13882 C C . ASP D 1 438 ? 15.341 41.740 9.960 1.00 22.35 438 ASP D C 1
ATOM 13883 O O . ASP D 1 438 ? 16.400 42.242 9.568 1.00 20.06 438 ASP D O 1
ATOM 13888 N N . GLN D 1 439 ? 14.205 42.425 10.087 1.00 22.01 439 GLN D N 1
ATOM 13889 C CA . GLN D 1 439 ? 14.140 43.881 9.980 1.00 22.70 439 GLN D CA 1
ATOM 13890 C C . GLN D 1 439 ? 13.271 44.393 11.115 1.00 28.50 439 GLN D C 1
ATOM 13891 O O . GLN D 1 439 ? 12.112 43.986 11.233 1.00 27.95 439 GLN D O 1
ATOM 13897 N N . SER D 1 440 ? 13.816 45.290 11.933 1.00 25.32 440 SER D N 1
ATOM 13898 C CA . SER D 1 440 ? 13.115 45.769 13.116 1.00 25.89 440 SER D CA 1
ATOM 13899 C C . SER D 1 440 ? 13.269 47.275 13.243 1.00 27.37 440 SER D C 1
ATOM 13900 O O . SER D 1 440 ? 14.220 47.868 12.730 1.00 26.29 440 SER D O 1
ATOM 13903 N N . GLU D 1 441 ? 12.315 47.894 13.929 1.00 29.46 441 GLU D N 1
ATOM 13904 C CA . GLU D 1 441 ? 12.486 49.290 14.287 1.00 32.13 441 GLU D CA 1
ATOM 13905 C C . GLU D 1 441 ? 13.532 49.422 15.386 1.00 36.14 441 GLU D C 1
ATOM 13906 O O . GLU D 1 441 ? 13.727 48.523 16.209 1.00 36.05 441 GLU D O 1
ATOM 13912 N N . LEU D 1 442 ? 14.230 50.550 15.375 1.00 35.84 442 LEU D N 1
ATOM 13913 C CA . LEU D 1 442 ? 15.274 50.837 16.347 1.00 34.63 442 LEU D CA 1
ATOM 13914 C C . LEU D 1 442 ? 14.665 51.727 17.419 1.00 42.57 442 LEU D C 1
ATOM 13915 O O . LEU D 1 442 ? 14.361 52.897 17.168 1.00 47.57 442 LEU D O 1
ATOM 13920 N N . HIS D 1 443 ? 14.450 51.163 18.598 1.00 41.97 443 HIS D N 1
ATOM 13921 C CA . HIS D 1 443 ? 13.953 51.910 19.744 1.00 45.26 443 HIS D CA 1
ATOM 13922 C C . HIS D 1 443 ? 15.018 51.820 20.825 1.00 47.37 443 HIS D C 1
ATOM 13923 O O . HIS D 1 443 ? 15.202 50.763 21.440 1.00 47.02 443 HIS D O 1
ATOM 13930 N N . GLY D 1 444 ? 15.734 52.920 21.031 1.00 43.14 444 GLY D N 1
ATOM 13931 C CA . GLY D 1 444 ? 16.878 52.942 21.917 1.00 35.21 444 GLY D CA 1
ATOM 13932 C C . GLY D 1 444 ? 18.172 52.783 21.149 1.00 35.15 444 GLY D C 1
ATOM 13933 O O . GLY D 1 444 ? 18.208 52.709 19.916 1.00 37.68 444 GLY D O 1
ATOM 13934 N N . SER D 1 445 ? 19.260 52.724 21.909 1.00 29.01 445 SER D N 1
ATOM 13935 C CA . SER D 1 445 ? 20.599 52.651 21.341 1.00 28.26 445 SER D CA 1
ATOM 13936 C C . SER D 1 445 ? 21.289 51.336 21.683 1.00 28.55 445 SER D C 1
ATOM 13937 O O . SER D 1 445 ? 22.513 51.284 21.795 1.00 27.60 445 SER D O 1
ATOM 13940 N N . VAL D 1 446 ? 20.520 50.258 21.827 1.00 27.33 446 VAL D N 1
ATOM 13941 C CA . VAL D 1 446 ? 21.054 48.954 22.206 1.00 29.56 446 VAL D CA 1
ATOM 13942 C C . VAL D 1 446 ? 20.481 47.886 21.283 1.00 28.12 446 VAL D C 1
ATOM 13943 O O . VAL D 1 446 ? 19.260 47.809 21.090 1.00 33.01 446 VAL D O 1
ATOM 13947 N N . LEU D 1 447 ? 21.362 47.060 20.732 1.00 25.71 447 LEU D N 1
ATOM 13948 C CA . LEU D 1 447 ? 21.007 45.934 19.883 1.00 25.76 447 LEU D CA 1
ATOM 13949 C C . LEU D 1 447 ? 21.310 44.636 20.612 1.00 24.63 447 LEU D C 1
ATOM 13950 O O . LEU D 1 447 ? 22.383 44.485 21.198 1.00 22.15 447 LEU D O 1
ATOM 13955 N N . LYS D 1 448 ? 20.382 43.689 20.540 1.00 25.16 448 LYS D N 1
ATOM 13956 C CA . LYS D 1 448 ? 20.602 42.351 21.067 1.00 22.30 448 LYS D CA 1
ATOM 13957 C C . LYS D 1 448 ? 20.250 41.334 19.993 1.00 22.05 448 LYS D C 1
ATOM 13958 O O . LYS D 1 448 ? 19.195 41.433 19.357 1.00 21.61 448 LYS D O 1
ATOM 13964 N N . ALA D 1 449 ? 21.134 40.367 19.788 1.00 17.53 449 ALA D N 1
ATOM 13965 C CA . ALA D 1 449 ? 20.893 39.311 18.819 1.00 19.14 449 ALA D CA 1
ATOM 13966 C C . ALA D 1 449 ? 21.794 38.137 19.160 1.00 20.70 449 ALA D C 1
ATOM 13967 O O . ALA D 1 449 ? 22.820 38.293 19.828 1.00 19.26 449 ALA D O 1
ATOM 13969 N N . THR D 1 450 ? 21.397 36.961 18.695 1.00 15.77 450 THR D N 1
ATOM 13970 C CA . THR D 1 450 ? 22.237 35.777 18.791 1.00 13.10 450 THR D CA 1
ATOM 13971 C C . THR D 1 450 ? 22.908 35.542 17.447 1.00 15.46 450 THR D C 1
ATOM 13972 O O . THR D 1 450 ? 22.232 35.413 16.421 1.00 16.23 450 THR D O 1
ATOM 13976 N N . VAL D 1 451 ? 24.229 35.470 17.454 1.00 12.07 451 VAL D N 1
ATOM 13977 C CA . VAL D 1 451 ? 25.007 35.283 16.236 1.00 15.12 451 VAL D CA 1
ATOM 13978 C C . VAL D 1 451 ? 25.375 33.808 16.136 1.00 12.20 451 VAL D C 1
ATOM 13979 O O . VAL D 1 451 ? 26.037 33.289 17.045 1.00 12.56 451 VAL D O 1
ATOM 13983 N N . PRO D 1 452 ? 24.993 33.118 15.065 1.00 11.59 452 PRO D N 1
ATOM 13984 C CA . PRO D 1 452 ? 25.249 31.675 14.950 1.00 10.70 452 PRO D CA 1
ATOM 13985 C C . PRO D 1 452 ? 26.740 31.400 14.913 1.00 10.19 452 PRO D C 1
ATOM 13986 O O . PRO D 1 452 ? 27.523 32.316 14.643 1.00 12.05 452 PRO D O 1
ATOM 13990 N N . PRO D 1 453 ? 27.158 30.162 15.180 1.00 11.06 453 PRO D N 1
ATOM 13991 C CA . PRO D 1 453 ? 28.591 29.839 15.147 1.00 10.38 453 PRO D CA 1
ATOM 13992 C C . PRO D 1 453 ? 29.182 30.020 13.762 1.00 11.55 453 PRO D C 1
ATOM 13993 O O . PRO D 1 453 ? 28.539 29.747 12.741 1.00 11.37 453 PRO D O 1
ATOM 13997 N N . ARG D 1 454 ? 30.454 30.412 13.751 1.00 9.02 454 ARG D N 1
ATOM 13998 C CA . ARG D 1 454 ? 31.286 30.399 12.548 1.00 10.63 454 ARG D CA 1
ATOM 13999 C C . ARG D 1 454 ? 30.615 31.174 11.420 1.00 11.97 454 ARG D C 1
ATOM 14000 O O . ARG D 1 454 ? 30.468 30.692 10.294 1.00 11.46 454 ARG D O 1
ATOM 14008 N N . ALA D 1 455 ? 30.185 32.387 11.747 1.00 8.95 455 ALA D N 1
ATOM 14009 C CA . ALA D 1 455 ? 29.287 33.136 10.877 1.00 9.43 455 ALA D CA 1
ATOM 14010 C C . ALA D 1 455 ? 29.665 34.612 10.881 1.00 10.84 455 ALA D C 1
ATOM 14011 O O . ALA D 1 455 ? 30.246 35.121 11.843 1.00 9.02 455 ALA D O 1
ATOM 14013 N N . VAL D 1 456 ? 29.316 35.303 9.804 1.00 9.99 456 VAL D N 1
ATOM 14014 C CA . VAL D 1 456 ? 29.354 36.758 9.774 1.00 9.02 456 VAL D CA 1
ATOM 14015 C C . VAL D 1 456 ? 27.923 37.273 9.785 1.00 10.85 456 VAL D C 1
ATOM 14016 O O . VAL D 1 456 ? 27.115 36.923 8.911 1.00 11.76 456 VAL D O 1
ATOM 14020 N N . GLN D 1 457 ? 27.623 38.126 10.760 1.00 9.01 457 GLN D N 1
ATOM 14021 C CA . GLN D 1 457 ? 26.303 38.718 10.925 1.00 10.71 457 GLN D CA 1
ATOM 14022 C C . GLN D 1 457 ? 26.455 40.228 10.840 1.00 11.49 457 GLN D C 1
ATOM 14023 O O . GLN D 1 457 ? 27.228 40.823 11.599 1.00 12.99 457 GLN D O 1
ATOM 14029 N N . VAL D 1 458 ? 25.771 40.839 9.879 1.00 13.09 458 VAL D N 1
ATOM 14030 C CA . VAL D 1 458 ? 25.915 42.263 9.597 1.00 10.25 458 VAL D CA 1
ATOM 14031 C C . VAL D 1 458 ? 24.671 42.974 10.093 1.00 11.53 458 VAL D C 1
ATOM 14032 O O . VAL D 1 458 ? 23.559 42.647 9.670 1.00 13.63 458 VAL D O 1
ATOM 14036 N N . PHE D 1 459 ? 24.860 43.950 10.972 1.00 12.51 459 PHE D N 1
ATOM 14037 C CA . PHE D 1 459 ? 23.778 44.812 11.422 1.00 13.89 459 PHE D CA 1
ATOM 14038 C C . PHE D 1 459 ? 23.796 46.097 10.604 1.00 13.55 459 PHE D C 1
ATOM 14039 O O . PHE D 1 459 ? 24.778 46.846 10.628 1.00 14.73 459 PHE D O 1
ATOM 14047 N N . TRP D 1 460 ? 22.715 46.326 9.859 1.00 13.86 460 TRP D N 1
ATOM 14048 C CA . TRP D 1 460 ? 22.597 47.421 8.897 1.00 15.48 460 TRP D CA 1
ATOM 14049 C C . TRP D 1 460 ? 21.635 48.450 9.478 1.00 16.42 460 TRP D C 1
ATOM 14050 O O . TRP D 1 460 ? 20.430 48.187 9.596 1.00 16.48 460 TRP D O 1
ATOM 14061 N N . LEU D 1 461 ? 22.161 49.619 9.836 1.00 17.10 461 LEU D N 1
ATOM 14062 C CA . LEU D 1 461 ? 21.403 50.640 10.558 1.00 19.25 461 LEU D CA 1
ATOM 14063 C C . LEU D 1 461 ? 21.029 51.780 9.622 1.00 19.09 461 LEU D C 1
ATOM 14064 O O . LEU D 1 461 ? 21.901 52.367 8.972 1.00 18.45 461 LEU D O 1
ATOM 14069 N N . GLU D 1 462 ? 19.748 52.119 9.587 1.00 21.70 462 GLU D N 1
ATOM 14070 C CA . GLU D 1 462 ? 19.274 53.188 8.713 1.00 20.85 462 GLU D CA 1
ATOM 14071 C C . GLU D 1 462 ? 18.441 54.215 9.473 1.00 25.38 462 GLU D C 1
ATOM 14072 O O . GLU D 1 462 ? 17.896 53.928 10.534 1.00 27.07 462 GLU D O 1
#

Foldseek 3Di:
DFDADEAAKEKEFAQVFFFDFFAAEAAECEPLNLCQLVPPAFADPVNSLVLLLQCQALQHLQGAEYEYECDQDQPQHQQNDFDQALVDPGNGDDPCQNSVSNVSQVSSCVRPVNHAYEYAYAAFHLSQFQNSHQAFAGAGAQFPPGDDPHRCLLSSLVRQVVVQVVSVVVVDHHAEYAHHAQLVDHPRPGGHYHDAQSRVLSNLVNNQVSNCVSPVRHFYEDHAHADQVSQLRNQVSVVVNPNLPSGAEYEYAHHPYYDQAEHPHPNHAYERAEDWPQDDAAAAFADDPPDCRHQLNLLVSVLSCCPRHVHRYYYQHHDEEDRGTSHQWYGDRNDIDGHLVSLSSSLCNSQQDRRWIKTDMDMPDPQFGWTKTAHPVGKMKIKTFQQANAKYKYKYAYHPRPVWWKKWKFKDHRPGRRHTDDIDTDDHRIDIDIHGHRMIMMIITD/DFDDDEAAKEKEFAQVFFFFFFAAEAEECEPLVLCQLVPLADPVNSLVLLLQCQALQHLQGAEYEYECDQDQPQHQQNDFDPALVDPGRGDDDCQNSVSNVSQVSSCVRPVNHAYEYAYAAFHLCQFQNSHQAFAGAGAQFPPHDDPHRCLLVSLVRQLVVQVVCVVVVDHHAEYAHHAQLVDHPRPGGHYHDAQSRVLSNLVNNQVSNCVSPVRHFYEDHNHADQVSLLRNQVSVVVNPNLPSGAEYEYAHHPYYDQAEHPHPNHAYAHAEDWPQDDAAAAFADDPPDCLHQLNLLVSVLSCCPRHVHRYYYQYHDEEDNGTSHQWYDDSNDIDGHLVSLSSSLPNSAQDRRWIKTDMDMPDPQFGWTKTAHPVGKMKIKTFQQARAKYWYKYFYHPRPVWFKKWKFKDDRPGRRHTDDIDTDDHRMDIDIHGHSMIMMIITD/DFDDDEAAKEKEFAFVFFFFFFAAEAEECEPLVLCQLVVCFFAPPVRSLVLLLQCQALQHLLGAEYEYEQDQDVPQHQQNDFDPALVDDTRGDDDCQNSVSNVSQVSSCVRPVNHAYEYAYAAQHLCQFQNSHQAFATAGAQFPPGDDPYRCLLVSLVRQLVVQVVCVVVVHHHAEYAHHAQLVDHPRPGGHYHDAQSRVLSNLVNNQVSNCVNPVRHFYEDHAHADQVSLLRNQVSVVVNPNLPSGAEYEYAHHPYYDQAAHPHPNHAYEHAEDWPQDDAAAAFADDPPDCLHQLNLLVSVLSCCPRHVHRYYYQYHDEEDNGTSHQWYGDRNDIDGHLVSLSSSLCNSAQDRRWIKTDMDMPDPQFGWTKTAHPVGKMKIKTFQQASAKYWYKYAYHPNPVWFKKWKFKDDRPGRRHTDDIDTDPDRMDIDIHGYSMIMMIITD/DFDADEAAKEKEFAQVFFFFFFAAEAEECEPLVLCQLVDPAFADPVNSLVLLLQCQALQHLQGAEYEYECDQDPPQHQQNDFDPALVDDGNGDDPCQNSVSNVSQVSSCVNPVNHAYEYAYAAFHLCQFQNSHQAFAGAGAQFPPHDDPYRCLLVRLVRQVVVQVVCVVVPHHHAEYAYHAQLVDHPRPGGHYHDAQSSVLRNLVNNQVSNCVSPVRHFYEDHNHADQVSLLRNQVSVVVNPNLPSGAEYEYAHHPYYDQAEHPHDNHAYERAEDWPQDDAAAAFADDPPDCRHQLNLLVSVLSCCPRHVHRYYYQYHDEEDRGTSHQWYGDRRDIDGHLVSLSSSLCNSQQDRRWIKTDMDMPDPQFGWTKTAHPVGKMKIKTFQQHSAKYWYKYAYHPRPVWWKKWKFKDHRPGRRHTDDIGTDDHRMDIDIHGHSMIMMIITD